Protein 3IC9 (pdb70)

Radius of gyration: 43.72 Å; Cα contacts (8 Å, |Δi|>4): 4548; chains: 4; bounding box: 84×138×85 Å

Structure (mmCIF, N/CA/C/O backbone):
data_3IC9
#
_entry.id   3IC9
#
_cell.length_a   73.497
_cell.length_b   246.353
_cell.length_c   73.664
_cell.angle_alpha   90.00
_cell.angle_beta   90.20
_cell.angle_gamma   90.00
#
_symmetry.space_group_name_H-M   'P 1 21 1'
#
loop_
_entity.id
_entity.type
_entity.pdbx_description
1 polymer 'dihydrolipoamide dehydrogenase'
2 non-polymer 'FLAVIN-ADENINE DINUCLEOTIDE'
3 non-polymer 'SODIUM ION'
4 water water
#
loop_
_atom_site.group_PDB
_atom_site.id
_atom_site.type_symbol
_atom_site.label_atom_id
_atom_site.label_alt_id
_atom_site.label_comp_id
_atom_site.label_asym_id
_atom_site.label_entity_id
_atom_site.label_seq_id
_atom_site.pdbx_PDB_ins_code
_atom_site.Cartn_x
_atom_site.Cartn_y
_atom_site.Cartn_z
_atom_site.occupancy
_atom_site.B_iso_or_equiv
_atom_site.auth_seq_id
_atom_site.auth_comp_id
_atom_site.auth_asym_id
_atom_site.auth_atom_id
_atom_site.pdbx_PDB_model_num
ATOM 9 N N . LYS A 1 5 ? -35.323 137.154 -7.882 1.00 40.08 2 LYS A N 1
ATOM 10 C CA . LYS A 1 5 ? -34.442 138.245 -8.295 1.00 39.32 2 LYS A CA 1
ATOM 11 C C . LYS A 1 5 ? -32.933 137.916 -8.210 1.00 38.15 2 LYS A C 1
ATOM 12 O O . LYS A 1 5 ? -32.458 137.275 -7.273 1.00 38.21 2 LYS A O 1
ATOM 18 N N . VAL A 1 6 ? -32.206 138.375 -9.220 1.00 36.99 3 VAL A N 1
ATOM 19 C CA . VAL A 1 6 ? -30.836 137.946 -9.502 1.00 35.51 3 VAL A CA 1
ATOM 20 C C . VAL A 1 6 ? -29.897 139.144 -9.482 1.00 35.14 3 VAL A C 1
ATOM 21 O O . VAL A 1 6 ? -30.201 140.185 -10.074 1.00 35.17 3 VAL A O 1
ATOM 25 N N . ILE A 1 7 ? -28.754 139.013 -8.813 1.00 34.27 4 ILE A N 1
ATOM 26 C CA . ILE A 1 7 ? -27.792 140.106 -8.823 1.00 33.71 4 ILE A CA 1
ATOM 27 C C . ILE A 1 7 ? -26.337 139.644 -9.045 1.00 32.72 4 ILE A C 1
ATOM 28 O O . ILE A 1 7 ? -25.923 138.552 -8.620 1.00 31.94 4 ILE A O 1
ATOM 33 N N . ASN A 1 8 ? -25.594 140.473 -9.770 1.00 31.11 5 ASN A N 1
ATOM 34 C CA . ASN A 1 8 ? -24.189 140.224 -10.044 1.00 30.11 5 ASN A CA 1
ATOM 35 C C . ASN A 1 8 ? -23.340 141.055 -9.128 1.00 28.61 5 ASN A C 1
ATOM 36 O O . ASN A 1 8 ? -23.554 142.265 -8.996 1.00 28.39 5 ASN A O 1
ATOM 41 N N . VAL A 1 9 ? -22.376 140.400 -8.495 1.00 27.18 6 VAL A N 1
ATOM 42 C CA . VAL A 1 9 ? -21.355 141.084 -7.710 1.00 25.55 6 VAL A CA 1
ATOM 43 C C . VAL A 1 9 ? -20.000 140.509 -8.058 1.00 24.77 6 VAL A C 1
ATOM 44 O O . VAL A 1 9 ? -19.915 139.381 -8.549 1.00 24.17 6 VAL A O 1
ATOM 48 N N . ASP A 1 10 ? -18.954 141.301 -7.813 1.00 23.64 7 ASP A N 1
ATOM 49 C CA . ASP A 1 10 ? -17.587 140.832 -7.871 1.00 23.06 7 ASP A CA 1
ATOM 50 C C . ASP A 1 10 ? -17.268 139.945 -6.664 1.00 23.29 7 ASP A C 1
ATOM 51 O O . ASP A 1 10 ? -16.491 138.996 -6.763 1.00 22.38 7 ASP A O 1
ATOM 56 N N . VAL A 1 11 ? -17.875 140.257 -5.522 1.00 22.83 8 VAL A N 1
ATOM 57 C CA . VAL A 1 11 ? -17.580 139.529 -4.281 1.00 22.92 8 VAL A CA 1
ATOM 58 C C . VAL A 1 11 ? -18.844 139.396 -3.460 1.00 22.86 8 VAL A C 1
ATOM 59 O O . VAL A 1 11 ? -19.469 140.413 -3.150 1.00 22.90 8 VAL A O 1
ATOM 63 N N . ALA A 1 12 ? -19.223 138.162 -3.117 1.00 21.97 9 ALA A N 1
ATOM 64 C CA . ALA A 1 12 ? -20.290 137.947 -2.137 1.00 21.98 9 ALA A CA 1
ATOM 65 C C . ALA A 1 12 ? -19.698 137.362 -0.841 1.00 21.65 9 ALA A C 1
ATOM 66 O O . ALA A 1 12 ? -18.851 136.462 -0.878 1.00 21.95 9 ALA A O 1
ATOM 68 N N . ILE A 1 13 ? -20.130 137.909 0.285 1.00 21.19 10 ILE A N 1
ATOM 69 C CA . ILE A 1 13 ? -19.633 137.519 1.610 1.00 21.00 10 ILE A CA 1
ATOM 70 C C . ILE A 1 13 ? -20.786 136.905 2.386 1.00 21.48 10 ILE A C 1
ATOM 71 O O . ILE A 1 13 ? -21.816 137.570 2.636 1.00 21.29 10 ILE A O 1
ATOM 76 N N . ILE A 1 14 ? -20.635 135.624 2.709 1.00 22.10 11 ILE A N 1
ATOM 77 C CA . ILE A 1 14 ? -21.631 134.887 3.469 1.00 22.73 11 ILE A CA 1
ATOM 78 C C . ILE A 1 14 ? -21.350 135.012 4.967 1.00 23.28 11 ILE A C 1
ATOM 79 O O . ILE A 1 14 ? -20.371 134.455 5.482 1.00 23.64 11 ILE A O 1
ATOM 84 N N . GLY A 1 15 ? -22.214 135.748 5.658 1.00 23.16 12 GLY A N 1
ATOM 85 C CA . GLY A 1 15 ? -22.020 136.024 7.078 1.00 23.60 12 GLY A CA 1
ATOM 86 C C . GLY A 1 15 ? -21.491 137.408 7.395 1.00 23.98 12 GLY A C 1
ATOM 87 O O . GLY A 1 15 ? -20.405 137.793 6.966 1.00 23.96 12 GLY A O 1
ATOM 88 N N . THR A 1 16 ? -22.262 138.148 8.176 1.00 24.74 13 THR A N 1
ATOM 89 C CA . THR A 1 16 ? -21.954 139.536 8.505 1.00 25.02 13 THR A CA 1
ATOM 90 C C . THR A 1 16 ? -21.515 139.661 9.960 1.00 25.32 13 THR A C 1
ATOM 91 O O . THR A 1 16 ? -22.057 140.451 10.731 1.00 25.04 13 THR A O 1
ATOM 95 N N . GLY A 1 17 ? -20.514 138.869 10.336 1.00 25.20 14 GLY A N 1
ATOM 96 C CA . GLY A 1 17 ? -19.952 138.972 11.672 1.00 25.74 14 GLY A CA 1
ATOM 97 C C . GLY A 1 17 ? -18.649 139.758 11.581 1.00 25.61 14 GLY A C 1
ATOM 98 O O . GLY A 1 17 ? -18.513 140.646 10.749 1.00 25.02 14 GLY A O 1
ATOM 99 N N . THR A 1 18 ? -17.702 139.409 12.445 1.00 25.85 15 THR A N 1
ATOM 100 C CA . THR A 1 18 ? -16.408 140.056 12.498 1.00 25.84 15 THR A CA 1
ATOM 101 C C . THR A 1 18 ? -15.615 139.797 11.218 1.00 25.96 15 THR A C 1
ATOM 102 O O . THR A 1 18 ? -15.170 140.745 10.565 1.00 27.30 15 THR A O 1
ATOM 106 N N . ALA A 1 19 ? -15.432 138.539 10.839 1.00 25.35 16 ALA A N 1
ATOM 107 C CA . ALA A 1 19 ? -14.665 138.254 9.609 1.00 25.03 16 ALA A CA 1
ATOM 108 C C . ALA A 1 19 ? -15.340 138.872 8.383 1.00 24.84 16 ALA A C 1
ATOM 109 O O . ALA A 1 19 ? -14.663 139.415 7.512 1.00 24.20 16 ALA A O 1
ATOM 111 N N . GLY A 1 20 ? -16.675 138.808 8.339 1.00 24.63 17 GLY A N 1
ATOM 112 C CA . GLY A 1 20 ? -17.413 139.212 7.152 1.00 24.32 17 GLY A CA 1
ATOM 113 C C . GLY A 1 20 ? -17.401 140.716 6.946 1.00 24.95 17 GLY A C 1
ATOM 114 O O . GLY A 1 20 ? -17.203 141.187 5.816 1.00 24.80 17 GLY A O 1
ATOM 123 N N . GLY A 1 22 ? -15.192 142.759 8.198 1.00 25.42 19 GLY A N 1
ATOM 124 C CA . GLY A 1 22 ? -13.792 142.977 7.780 1.00 25.33 19 GLY A CA 1
ATOM 125 C C . GLY A 1 22 ? -13.570 142.719 6.290 1.00 25.70 19 GLY A C 1
ATOM 126 O O . GLY A 1 22 ? -13.000 143.549 5.591 1.00 26.60 19 GLY A O 1
ATOM 127 N N . ALA A 1 23 ? -14.015 141.570 5.796 1.00 25.36 20 ALA A N 1
ATOM 128 C CA . ALA A 1 23 ? -13.891 141.271 4.383 1.00 25.70 20 ALA A CA 1
ATOM 129 C C . ALA A 1 23 ? -14.540 142.350 3.492 1.00 25.76 20 ALA A C 1
ATOM 130 O O . ALA A 1 23 ? -13.958 142.760 2.497 1.00 24.98 20 ALA A O 1
ATOM 132 N N . TYR A 1 24 ? -15.736 142.800 3.876 1.00 26.13 21 TYR A N 1
ATOM 133 C CA . TYR A 1 24 ? -16.469 143.846 3.157 1.00 26.68 21 TYR A CA 1
ATOM 134 C C . TYR A 1 24 ? -15.642 145.136 3.017 1.00 27.32 21 TYR A C 1
ATOM 135 O O . TYR A 1 24 ? -15.433 145.650 1.906 1.00 27.21 21 TYR A O 1
ATOM 144 N N . ARG A 1 25 ? -15.144 145.632 4.139 1.00 27.13 22 ARG A N 1
ATOM 145 C CA . ARG A 1 25 ? -14.288 146.809 4.119 1.00 28.40 22 ARG A CA 1
ATOM 146 C C . ARG A 1 25 ? -13.045 146.629 3.224 1.00 27.45 22 ARG A C 1
ATOM 147 O O . ARG A 1 25 ? -12.756 147.487 2.399 1.00 26.84 22 ARG A O 1
ATOM 155 N N . ALA A 1 26 ? -12.356 145.497 3.359 1.00 26.84 23 ALA A N 1
ATOM 156 C CA . ALA A 1 26 ? -11.184 145.231 2.529 1.00 26.28 23 ALA A CA 1
ATOM 157 C C . ALA A 1 26 ? -11.573 145.099 1.058 1.00 26.38 23 ALA A C 1
ATOM 158 O O . ALA A 1 26 ? -10.922 145.688 0.189 1.00 26.82 23 ALA A O 1
ATOM 160 N N . ALA A 1 27 ? -12.654 144.368 0.780 1.00 25.31 24 ALA A N 1
ATOM 161 C CA . ALA A 1 27 ? -13.109 144.154 -0.592 1.00 24.99 24 ALA A CA 1
ATOM 162 C C . ALA A 1 27 ? -13.556 145.451 -1.260 1.00 24.64 24 ALA A C 1
ATOM 163 O O . ALA A 1 27 ? -13.305 145.652 -2.442 1.00 24.08 24 ALA A O 1
ATOM 165 N N . LYS A 1 28 ? -14.212 146.319 -0.499 1.00 24.90 25 LYS A N 1
ATOM 166 C CA . LYS A 1 28 ? -14.743 147.575 -1.046 1.00 25.53 25 LYS A CA 1
ATOM 167 C C . LYS A 1 28 ? -13.652 148.565 -1.438 1.00 25.80 25 LYS A C 1
ATOM 168 O O . LYS A 1 28 ? -13.916 149.514 -2.155 1.00 26.04 25 LYS A O 1
ATOM 174 N N . LYS A 1 29 ? -12.424 148.333 -0.984 1.00 26.36 26 LYS A N 1
ATOM 175 C CA . LYS A 1 29 ? -11.322 149.167 -1.413 1.00 27.66 26 LYS A CA 1
ATOM 176 C C . LYS A 1 29 ? -10.946 148.897 -2.878 1.00 27.45 26 LYS A C 1
ATOM 177 O O . LYS A 1 29 ? -10.445 149.787 -3.555 1.00 27.17 26 LYS A O 1
ATOM 183 N N . HIS A 1 30 ? -11.246 147.685 -3.358 1.00 27.46 27 HIS A N 1
ATOM 184 C CA . HIS A 1 30 ? -10.884 147.229 -4.708 1.00 27.25 27 HIS A CA 1
ATOM 185 C C . HIS A 1 30 ? -12.015 147.262 -5.733 1.00 27.07 27 HIS A C 1
ATOM 186 O O . HIS A 1 30 ? -11.761 147.380 -6.926 1.00 27.44 27 HIS A O 1
ATOM 193 N N . THR A 1 31 ? -13.260 147.148 -5.278 1.00 26.89 28 THR A N 1
ATOM 194 C CA . THR A 1 31 ? -14.422 147.111 -6.183 1.00 26.51 28 THR A CA 1
ATOM 195 C C . THR A 1 31 ? -15.692 147.543 -5.452 1.00 27.04 28 THR A C 1
ATOM 196 O O . THR A 1 31 ? -15.806 147.330 -4.231 1.00 26.03 28 THR A O 1
ATOM 200 N N . ASP A 1 32 ? -16.618 148.143 -6.212 1.00 27.20 29 ASP A N 1
ATOM 201 C CA A ASP A 1 32 ? -17.889 148.642 -5.686 0.50 28.02 29 ASP A CA 1
ATOM 202 C CA B ASP A 1 32 ? -17.870 148.621 -5.646 0.50 27.66 29 ASP A CA 1
ATOM 203 C C . ASP A 1 32 ? -18.935 147.536 -5.566 1.00 28.12 29 ASP A C 1
ATOM 204 O O . ASP A 1 32 ? -19.873 147.642 -4.767 1.00 28.74 29 ASP A O 1
ATOM 213 N N . LYS A 1 33 ? -18.775 146.481 -6.361 1.00 28.24 30 LYS A N 1
ATOM 214 C CA . LYS A 1 33 ? -19.751 145.388 -6.387 1.00 29.03 30 LYS A CA 1
ATOM 215 C C . LYS A 1 33 ? -19.490 144.312 -5.337 1.00 28.48 30 LYS A C 1
ATOM 216 O O . LYS A 1 33 ? -18.877 143.279 -5.600 1.00 28.38 30 LYS A O 1
ATOM 222 N N . VAL A 1 34 ? -19.943 144.575 -4.126 1.00 28.25 31 VAL A N 1
ATOM 223 C CA . VAL A 1 34 ? -19.839 143.567 -3.081 1.00 28.22 31 VAL A CA 1
ATOM 224 C C . VAL A 1 34 ? -21.050 143.549 -2.161 1.00 28.39 31 VAL A C 1
ATOM 225 O O . VAL A 1 34 ? -21.545 144.608 -1.757 1.00 29.00 31 VAL A O 1
ATOM 229 N N . VAL A 1 35 ? -21.551 142.349 -1.881 1.00 27.93 32 VAL A N 1
ATOM 230 C CA . VAL A 1 35 ? -22.654 142.185 -0.934 1.00 27.84 32 VAL A CA 1
ATOM 231 C C . VAL A 1 35 ? -22.276 141.382 0.297 1.00 27.18 32 VAL A C 1
ATOM 232 O O . VAL A 1 35 ? -21.431 140.485 0.242 1.00 27.73 32 VAL A O 1
ATOM 236 N N . LEU A 1 36 ? -22.964 141.714 1.383 1.00 26.79 33 LEU A N 1
ATOM 237 C CA . LEU A 1 36 ? -22.920 141.044 2.683 1.00 27.05 33 LEU A CA 1
ATOM 238 C C . LEU A 1 36 ? -24.257 140.314 2.894 1.00 26.40 33 LEU A C 1
ATOM 239 O O . LEU A 1 36 ? -25.321 140.934 2.795 1.00 26.35 33 LEU A O 1
ATOM 244 N N . ILE A 1 37 ? -24.209 139.006 3.135 1.00 26.13 34 ILE A N 1
ATOM 245 C CA . ILE A 1 37 ? -25.432 138.214 3.349 1.00 25.79 34 ILE A CA 1
ATOM 246 C C . ILE A 1 37 ? -25.469 137.813 4.823 1.00 25.82 34 ILE A C 1
ATOM 247 O O . ILE A 1 37 ? -24.462 137.379 5.359 1.00 25.11 34 ILE A O 1
ATOM 252 N N . GLU A 1 38 ? -26.615 138.010 5.479 1.00 25.81 35 GLU A N 1
ATOM 253 C CA . GLU A 1 38 ? -26.779 137.661 6.903 1.00 25.58 35 GLU A CA 1
ATOM 254 C C . GLU A 1 38 ? -28.131 136.988 7.174 1.00 25.24 35 GLU A C 1
ATOM 255 O O . GLU A 1 38 ? -29.189 137.568 6.925 1.00 24.75 35 GLU A O 1
ATOM 261 N N . GLY A 1 39 ? -28.078 135.756 7.673 1.00 25.65 36 GLY A N 1
ATOM 262 C CA . GLY A 1 39 ? -29.291 134.983 7.963 1.00 25.78 36 GLY A CA 1
ATOM 263 C C . GLY A 1 39 ? -29.871 135.245 9.349 1.00 25.82 36 GLY A C 1
ATOM 264 O O . GLY A 1 39 ? -31.050 134.989 9.589 1.00 25.95 36 GLY A O 1
ATOM 265 N N . GLY A 1 40 ? -29.055 135.773 10.256 1.00 25.66 37 GLY A N 1
ATOM 266 C CA . GLY A 1 40 ? -29.452 135.897 11.664 1.00 25.72 37 GLY A CA 1
ATOM 267 C C . GLY A 1 40 ? -29.451 137.338 12.105 1.00 25.48 37 GLY A C 1
ATOM 268 O O . GLY A 1 40 ? -29.649 138.222 11.288 1.00 26.19 37 GLY A O 1
ATOM 269 N N . ALA A 1 41 ? -29.256 137.571 13.401 1.00 25.32 38 ALA A N 1
ATOM 270 C CA . ALA A 1 41 ? -29.176 138.912 13.957 1.00 25.81 38 ALA A CA 1
ATOM 271 C C . ALA A 1 41 ? -27.848 139.592 13.605 1.00 26.02 38 ALA A C 1
ATOM 272 O O . ALA A 1 41 ? -26.794 138.945 13.610 1.00 26.19 38 ALA A O 1
ATOM 274 N N . TYR A 1 42 ? -27.888 140.892 13.317 1.00 25.88 39 TYR A N 1
ATOM 275 C CA . TYR A 1 42 ? -26.654 141.656 13.202 1.00 25.98 39 TYR A CA 1
ATOM 276 C C . TYR A 1 42 ? -26.061 141.876 14.604 1.00 26.16 39 TYR A C 1
ATOM 277 O O . TYR A 1 42 ? -26.772 141.777 15.608 1.00 26.64 39 TYR A O 1
ATOM 286 N N . GLY A 1 43 ? -24.765 142.166 14.674 1.00 25.57 40 GLY A N 1
ATOM 287 C CA . GLY A 1 43 ? -24.135 142.425 15.956 1.00 25.42 40 GLY A CA 1
ATOM 288 C C . GLY A 1 43 ? -22.797 141.755 16.133 1.00 25.01 40 GLY A C 1
ATOM 289 O O . GLY A 1 43 ? -21.998 142.238 16.903 1.00 24.99 40 GLY A O 1
ATOM 290 N N . THR A 1 44 ? -22.563 140.677 15.366 1.00 24.98 41 THR A N 1
ATOM 291 C CA . THR A 1 44 ? -21.428 139.723 15.482 1.00 25.29 41 THR A CA 1
ATOM 292 C C . THR A 1 44 ? -21.596 138.795 16.688 1.00 25.74 41 THR A C 1
ATOM 293 O O . THR A 1 44 ? -22.185 139.174 17.707 1.00 24.70 41 THR A O 1
ATOM 297 N N . THR A 1 45 ? -21.040 137.587 16.574 1.00 25.72 42 THR A N 1
ATOM 298 C CA . THR A 1 45 ? -21.119 136.632 17.677 1.00 26.70 42 THR A CA 1
ATOM 299 C C . THR A 1 45 ? -20.373 137.140 18.912 1.00 27.47 42 THR A C 1
ATOM 300 O O . THR A 1 45 ? -20.828 136.967 20.045 1.00 26.88 42 THR A O 1
ATOM 304 N N . CYS A 1 46 ? -19.254 137.807 18.668 1.00 28.94 43 CYS A N 1
ATOM 305 C CA . CYS A 1 46 ? -18.448 138.382 19.734 1.00 30.61 43 CYS A CA 1
ATOM 306 C C . CYS A 1 46 ? -19.251 139.315 20.643 1.00 29.79 43 CYS A C 1
ATOM 307 O O . CYS A 1 46 ? -19.256 139.144 21.870 1.00 29.80 43 CYS A O 1
ATOM 310 N N . ALA A 1 47 ? -19.927 140.292 20.045 1.00 28.95 44 ALA A N 1
ATOM 311 C CA . ALA A 1 47 ? -20.684 141.286 20.809 1.00 28.13 44 ALA A CA 1
ATOM 312 C C . ALA A 1 47 ? -21.978 140.721 21.451 1.00 28.23 44 ALA A C 1
ATOM 313 O O . ALA A 1 47 ? -22.298 141.031 22.603 1.00 28.31 44 ALA A O 1
ATOM 315 N N . ARG A 1 48 ? -22.693 139.875 20.716 1.00 27.22 45 ARG A N 1
ATOM 316 C CA . ARG A 1 48 ? -23.996 139.352 21.166 1.00 26.60 45 ARG A CA 1
ATOM 317 C C . ARG A 1 48 ? -23.931 138.250 22.258 1.00 25.94 45 ARG A C 1
ATOM 318 O O . ARG A 1 48 ? -24.660 138.301 23.238 1.00 25.51 45 ARG A O 1
ATOM 326 N N . VAL A 1 49 ? -23.076 137.255 22.058 1.00 24.73 46 VAL A N 1
ATOM 327 C CA . VAL A 1 49 ? -23.127 136.012 22.828 1.00 23.96 46 VAL A CA 1
ATOM 328 C C . VAL A 1 49 ? -21.721 135.399 22.997 1.00 24.24 46 VAL A C 1
ATOM 329 O O . VAL A 1 49 ? -21.572 134.227 23.309 1.00 25.27 46 VAL A O 1
ATOM 333 N N . GLY A 1 50 ? -20.682 136.201 22.805 1.00 24.63 47 GLY A N 1
ATOM 334 C CA . GLY A 1 50 ? -19.305 135.689 22.830 1.00 25.20 47 GLY A CA 1
ATOM 335 C C . GLY A 1 50 ? -18.430 136.471 23.788 1.00 25.79 47 GLY A C 1
ATOM 336 O O . GLY A 1 50 ? -18.716 136.509 24.993 1.00 26.17 47 GLY A O 1
ATOM 337 N N . CYS A 1 51 ? -17.369 137.087 23.267 1.00 25.83 48 CYS A N 1
ATOM 338 C CA . CYS A 1 51 ? -16.381 137.779 24.112 1.00 27.13 48 CYS A CA 1
ATOM 339 C C . CYS A 1 51 ? -17.003 138.749 25.133 1.00 26.88 48 CYS A C 1
ATOM 340 O O . CYS A 1 51 ? -16.650 138.713 26.307 1.00 27.05 48 CYS A O 1
ATOM 351 N N . PRO A 1 53 ? -20.273 139.503 26.513 1.00 25.62 50 PRO A N 1
ATOM 352 C CA . PRO A 1 53 ? -21.024 139.105 27.680 1.00 24.94 50 PRO A CA 1
ATOM 353 C C . PRO A 1 53 ? -20.259 138.108 28.535 1.00 24.94 50 PRO A C 1
ATOM 354 O O . PRO A 1 53 ? -20.437 138.122 29.759 1.00 23.76 50 PRO A O 1
ATOM 358 N N . SER A 1 54 ? -19.379 137.289 27.950 1.00 25.04 51 SER A N 1
ATOM 359 C CA . SER A 1 54 ? -18.579 136.404 28.828 1.00 25.71 51 SER A CA 1
ATOM 360 C C . SER A 1 54 ? -17.643 137.211 29.723 1.00 25.32 51 SER A C 1
ATOM 361 O O . SER A 1 54 ? -17.546 136.938 30.919 1.00 25.97 51 SER A O 1
ATOM 364 N N . LYS A 1 55 ? -16.975 138.205 29.157 1.00 24.64 52 LYS A N 1
ATOM 365 C CA . LYS A 1 55 ? -16.133 139.105 29.968 1.00 24.95 52 LYS A CA 1
ATOM 366 C C . LYS A 1 55 ? -16.941 139.892 31.000 1.00 24.24 52 LYS A C 1
ATOM 367 O O . LYS A 1 55 ? -16.454 140.158 32.102 1.00 24.52 52 LYS A O 1
ATOM 373 N N . LEU A 1 56 ? -18.177 140.242 30.645 1.00 24.16 53 LEU A N 1
ATOM 374 C CA . LEU A 1 56 ? -19.101 140.877 31.580 1.00 24.14 53 LEU A CA 1
ATOM 375 C C . LEU A 1 56 ? -19.475 139.995 32.763 1.00 24.11 53 LEU A C 1
ATOM 376 O O . LEU A 1 56 ? -19.535 140.485 33.893 1.00 23.99 53 LEU A O 1
ATOM 381 N N . LEU A 1 57 ? -19.737 138.709 32.514 1.00 24.18 54 LEU A N 1
ATOM 382 C CA . LEU A 1 57 ? -20.032 137.774 33.592 1.00 24.50 54 LEU A CA 1
ATOM 383 C C . LEU A 1 57 ? -18.813 137.576 34.477 1.00 24.93 54 LEU A C 1
ATOM 384 O O . LEU A 1 57 ? -18.923 137.521 35.718 1.00 24.55 54 LEU A O 1
ATOM 389 N N . ILE A 1 58 ? -17.646 137.511 33.836 1.00 24.56 55 ILE A N 1
ATOM 390 C CA . ILE A 1 58 ? -16.392 137.286 34.543 1.00 24.98 55 ILE A CA 1
ATOM 391 C C . ILE A 1 58 ? -16.062 138.446 35.495 1.00 24.95 55 ILE A C 1
ATOM 392 O O . ILE A 1 58 ? -15.647 138.201 36.642 1.00 24.76 55 ILE A O 1
ATOM 397 N N . ALA A 1 59 ? -16.289 139.694 35.049 1.00 24.73 56 ALA A N 1
ATOM 398 C CA . ALA A 1 59 ? -15.985 140.856 35.881 1.00 24.47 56 ALA A CA 1
ATOM 399 C C . ALA A 1 59 ? -16.870 140.869 37.130 1.00 24.80 56 ALA A C 1
ATOM 400 O O . ALA A 1 59 ? -16.387 141.090 38.244 1.00 24.97 56 ALA A O 1
ATOM 402 N N . ALA A 1 60 ? -18.162 140.628 36.948 1.00 24.65 57 ALA A N 1
ATOM 403 C CA . ALA A 1 60 ? -19.076 140.501 38.092 1.00 25.23 57 ALA A CA 1
ATOM 404 C C . ALA A 1 60 ? -18.624 139.376 39.035 1.00 24.86 57 ALA A C 1
ATOM 405 O O . ALA A 1 60 ? -18.581 139.547 40.257 1.00 25.47 57 ALA A O 1
ATOM 407 N N . ALA A 1 61 ? -18.284 138.236 38.456 1.00 24.98 58 ALA A N 1
ATOM 408 C CA . ALA A 1 61 ? -17.770 137.096 39.221 1.00 25.31 58 ALA A CA 1
ATOM 409 C C . ALA A 1 61 ? -16.521 137.466 40.052 1.00 25.89 58 ALA A C 1
ATOM 410 O O . ALA A 1 61 ? -16.464 137.217 41.275 1.00 25.36 58 ALA A O 1
ATOM 412 N N . ASP A 1 62 ? -15.547 138.079 39.390 1.00 26.13 59 ASP A N 1
ATOM 413 C CA . ASP A 1 62 ? -14.340 138.530 40.066 1.00 28.08 59 ASP A CA 1
ATOM 414 C C . ASP A 1 62 ? -14.586 139.462 41.262 1.00 27.99 59 ASP A C 1
ATOM 415 O O . ASP A 1 62 ? -13.968 139.288 42.311 1.00 27.57 59 ASP A O 1
ATOM 420 N N . ALA A 1 63 ? -15.475 140.440 41.102 1.00 27.94 60 ALA A N 1
ATOM 421 C CA . ALA A 1 63 ? -15.779 141.350 42.184 1.00 28.60 60 ALA A CA 1
ATOM 422 C C . ALA A 1 63 ? -16.401 140.580 43.346 1.00 29.45 60 ALA A C 1
ATOM 423 O O . ALA A 1 63 ? -16.023 140.812 44.498 1.00 29.91 60 ALA A O 1
ATOM 425 N N . SER A 1 64 ? -17.322 139.657 43.045 1.00 29.45 61 SER A N 1
ATOM 426 C CA . SER A 1 64 ? -17.970 138.897 44.084 1.00 30.23 61 SER A CA 1
ATOM 427 C C . SER A 1 64 ? -16.977 138.057 44.869 1.00 30.17 61 SER A C 1
ATOM 428 O O . SER A 1 64 ? -16.994 138.052 46.104 1.00 29.99 61 SER A O 1
ATOM 431 N N . TYR A 1 65 ? -16.114 137.343 44.146 1.00 29.90 62 TYR A N 1
ATOM 432 C CA . TYR A 1 65 ? -15.175 136.442 44.772 1.00 29.08 62 TYR A CA 1
ATOM 433 C C . TYR A 1 65 ? -14.136 137.224 45.574 1.00 28.29 62 TYR A C 1
ATOM 434 O O . TYR A 1 65 ? -13.853 136.905 46.724 1.00 27.32 62 TYR A O 1
ATOM 443 N N . HIS A 1 66 ? -13.552 138.239 44.962 1.00 27.45 63 HIS A N 1
ATOM 444 C CA . HIS A 1 66 ? -12.524 139.010 45.670 1.00 27.78 63 HIS A CA 1
ATOM 445 C C . HIS A 1 66 ? -13.064 139.605 46.963 1.00 26.51 63 HIS A C 1
ATOM 446 O O . HIS A 1 66 ? -12.344 139.688 47.943 1.00 26.02 63 HIS A O 1
ATOM 453 N N . ALA A 1 67 ? -14.349 139.954 46.959 1.00 26.22 64 ALA A N 1
ATOM 454 C CA . ALA A 1 67 ? -15.032 140.468 48.139 1.00 26.48 64 ALA A CA 1
ATOM 455 C C . ALA A 1 67 ? -15.011 139.482 49.314 1.00 26.49 64 ALA A C 1
ATOM 456 O O . ALA A 1 67 ? -15.049 139.905 50.475 1.00 26.32 64 ALA A O 1
ATOM 458 N N . SER A 1 68 ? -14.922 138.184 49.014 1.00 26.79 65 SER A N 1
ATOM 459 C CA . SER A 1 68 ? -14.826 137.130 50.040 1.00 27.17 65 SER A CA 1
ATOM 460 C C . SER A 1 68 ? -13.385 136.801 50.480 1.00 27.58 65 SER A C 1
ATOM 461 O O . SER A 1 68 ? -13.166 136.006 51.404 1.00 28.07 65 SER A O 1
ATOM 464 N N . GLN A 1 69 ? -12.413 137.420 49.825 1.00 27.95 66 GLN A N 1
ATOM 465 C CA . GLN A 1 69 ? -10.988 137.106 50.039 1.00 28.32 66 GLN A CA 1
ATOM 466 C C . GLN A 1 69 ? -10.212 138.233 50.724 1.00 27.58 66 GLN A C 1
ATOM 467 O O . GLN A 1 69 ? -8.981 138.317 50.594 1.00 28.06 66 GLN A O 1
ATOM 473 N N . THR A 1 70 ? -10.909 139.090 51.459 1.00 26.87 67 THR A N 1
ATOM 474 C CA . THR A 1 70 ? -10.246 140.258 52.038 1.00 25.84 67 THR A CA 1
ATOM 475 C C . THR A 1 70 ? -9.482 139.971 53.342 1.00 25.88 67 THR A C 1
ATOM 476 O O . THR A 1 70 ? -8.655 140.790 53.770 1.00 25.78 67 THR A O 1
ATOM 480 N N . ASP A 1 71 ? -9.745 138.829 53.979 1.00 25.21 68 ASP A N 1
ATOM 481 C CA . ASP A 1 71 ? -9.186 138.587 55.320 1.00 25.63 68 ASP A CA 1
ATOM 482 C C . ASP A 1 71 ? -7.671 138.382 55.313 1.00 25.09 68 ASP A C 1
ATOM 483 O O . ASP A 1 71 ? -7.025 138.575 56.342 1.00 24.52 68 ASP A O 1
ATOM 488 N N . LEU A 1 72 ? -7.102 137.994 54.167 1.00 24.26 69 LEU A N 1
ATOM 489 C CA . LEU A 1 72 ? -5.651 137.849 54.058 1.00 23.91 69 LEU A CA 1
ATOM 490 C C . LEU A 1 72 ? -4.997 139.194 54.368 1.00 23.64 69 LEU A C 1
ATOM 491 O O . LEU A 1 72 ? -3.925 139.256 54.972 1.00 23.85 69 LEU A O 1
ATOM 496 N N . PHE A 1 73 ? -5.652 140.265 53.946 1.00 22.95 70 PHE A N 1
ATOM 497 C CA . PHE A 1 73 ? -5.082 141.594 54.048 1.00 22.40 70 PHE A CA 1
ATOM 498 C C . PHE A 1 73 ? -5.419 142.277 55.376 1.00 22.53 70 PHE A C 1
ATOM 499 O O . PHE A 1 73 ? -4.874 143.350 55.698 1.00 22.46 70 PHE A O 1
ATOM 507 N N . GLY A 1 74 ? -6.315 141.653 56.142 1.00 22.06 71 GLY A N 1
ATOM 508 C CA . GLY A 1 74 ? -6.706 142.182 57.448 1.00 21.65 71 GLY A CA 1
ATOM 509 C C . GLY A 1 74 ? -8.058 142.870 57.452 1.00 21.59 71 GLY A C 1
ATOM 510 O O . GLY A 1 74 ? -8.368 143.607 58.390 1.00 20.10 71 GLY A O 1
ATOM 511 N N . ILE A 1 75 ? -8.859 142.605 56.413 1.00 21.32 72 ILE A N 1
ATOM 512 C CA . ILE A 1 75 ? -10.180 143.206 56.246 1.00 21.99 72 ILE A CA 1
ATOM 513 C C . ILE A 1 75 ? -11.260 142.124 56.288 1.00 22.88 72 ILE A C 1
ATOM 514 O O . ILE A 1 75 ? -11.094 141.054 55.746 1.00 23.13 72 ILE A O 1
ATOM 519 N N . GLN A 1 76 ? -12.366 142.406 56.955 1.00 23.79 73 GLN A N 1
ATOM 520 C CA . GLN A 1 76 ? -13.429 141.406 57.107 1.00 24.47 73 GLN A CA 1
ATOM 521 C C . GLN A 1 76 ? -14.742 141.966 56.608 1.00 23.78 73 GLN A C 1
ATOM 522 O O . GLN A 1 76 ? -14.941 143.185 56.594 1.00 24.23 73 GLN A O 1
ATOM 528 N N . VAL A 1 77 ? -15.647 141.076 56.226 1.00 23.44 74 VAL A N 1
ATOM 529 C CA . VAL A 1 77 ? -16.972 141.496 55.813 1.00 24.05 74 VAL A CA 1
ATOM 530 C C . VAL A 1 77 ? -18.020 140.736 56.592 1.00 24.42 74 VAL A C 1
ATOM 531 O O . VAL A 1 77 ? -17.775 139.618 57.050 1.00 24.30 74 VAL A O 1
ATOM 535 N N . ASP A 1 78 ? -19.186 141.348 56.754 1.00 25.03 75 ASP A N 1
ATOM 536 C CA . ASP A 1 78 ? -20.283 140.655 57.377 1.00 25.97 75 ASP A CA 1
ATOM 537 C C . ASP A 1 78 ? -20.922 139.725 56.408 1.00 26.58 75 ASP A C 1
ATOM 538 O O . ASP A 1 78 ? -21.240 138.593 56.780 1.00 27.38 75 ASP A O 1
ATOM 543 N N . ARG A 1 79 ? -21.077 140.170 55.158 1.00 26.52 76 ARG A N 1
ATOM 544 C CA . ARG A 1 79 ? -21.968 139.487 54.235 1.00 27.50 76 ARG A CA 1
ATOM 545 C C . ARG A 1 79 ? -21.808 139.992 52.818 1.00 27.57 76 ARG A C 1
ATOM 546 O O . ARG A 1 79 ? -21.606 141.196 52.592 1.00 27.21 76 ARG A O 1
ATOM 554 N N . ILE A 1 80 ? -21.934 139.041 51.888 1.00 27.48 77 ILE A N 1
ATOM 555 C CA . ILE A 1 80 ? -21.878 139.263 50.456 1.00 27.76 77 ILE A CA 1
ATOM 556 C C . ILE A 1 80 ? -23.178 138.728 49.869 1.00 27.83 77 ILE A C 1
ATOM 557 O O . ILE A 1 80 ? -23.528 137.551 50.036 1.00 28.23 77 ILE A O 1
ATOM 562 N N . SER A 1 81 ? -23.891 139.586 49.167 1.00 27.21 78 SER A N 1
ATOM 563 C CA . SER A 1 81 ? -25.224 139.240 48.745 1.00 27.64 78 SER A CA 1
ATOM 564 C C . SER A 1 81 ? -25.328 139.413 47.218 1.00 26.87 78 SER A C 1
ATOM 565 O O . SER A 1 81 ? -25.107 140.508 46.687 1.00 27.25 78 SER A O 1
ATOM 568 N N . VAL A 1 82 ? -25.600 138.312 46.514 1.00 25.90 79 VAL A N 1
ATOM 569 C CA . VAL A 1 82 ? -25.598 138.315 45.040 1.00 25.06 79 VAL A CA 1
ATOM 570 C C . VAL A 1 82 ? -27.041 138.465 44.517 1.00 24.40 79 VAL A C 1
ATOM 571 O O . VAL A 1 82 ? -27.856 137.572 44.641 1.00 23.89 79 VAL A O 1
ATOM 575 N N . ASN A 1 83 ? -27.341 139.624 43.959 1.00 23.84 80 ASN A N 1
ATOM 576 C CA . ASN A 1 83 ? -28.658 139.911 43.420 1.00 22.82 80 ASN A CA 1
ATOM 577 C C . ASN A 1 83 ? -28.629 139.430 41.967 1.00 22.49 80 ASN A C 1
ATOM 578 O O . ASN A 1 83 ? -28.261 140.179 41.051 1.00 23.21 80 ASN A O 1
ATOM 583 N N . GLY A 1 84 ? -28.952 138.147 41.774 1.00 21.39 81 GLY A N 1
ATOM 584 C CA . GLY A 1 84 ? -28.871 137.502 40.463 1.00 20.45 81 GLY A CA 1
ATOM 585 C C . GLY A 1 84 ? -29.501 138.235 39.304 1.00 20.04 81 GLY A C 1
ATOM 586 O O . GLY A 1 84 ? -28.922 138.280 38.213 1.00 21.59 81 GLY A O 1
ATOM 587 N N . LYS A 1 85 ? -30.685 138.808 39.523 1.00 19.56 82 LYS A N 1
ATOM 588 C CA . LYS A 1 85 ? -31.399 139.575 38.501 1.00 19.06 82 LYS A CA 1
ATOM 589 C C . LYS A 1 85 ? -30.649 140.833 38.028 1.00 18.74 82 LYS A C 1
ATOM 590 O O . LYS A 1 85 ? -30.609 141.133 36.826 1.00 19.13 82 LYS A O 1
ATOM 596 N N . ALA A 1 86 ? -30.074 141.572 38.966 1.00 18.69 83 ALA A N 1
ATOM 597 C CA . ALA A 1 86 ? -29.269 142.745 38.625 1.00 19.47 83 ALA A CA 1
ATOM 598 C C . ALA A 1 86 ? -27.987 142.286 37.946 1.00 19.79 83 ALA A C 1
ATOM 599 O O . ALA A 1 86 ? -27.518 142.931 37.011 1.00 20.81 83 ALA A O 1
ATOM 601 N N . VAL A 1 87 ? -27.441 141.146 38.372 1.00 19.67 84 VAL A N 1
ATOM 602 C CA . VAL A 1 87 ? -26.222 140.644 37.726 1.00 19.67 84 VAL A CA 1
ATOM 603 C C . VAL A 1 87 ? -26.533 140.367 36.237 1.00 20.10 84 VAL A C 1
ATOM 604 O O . VAL A 1 87 ? -25.790 140.796 35.363 1.00 19.79 84 VAL A O 1
ATOM 616 N N . LYS A 1 89 ? -28.993 141.502 34.324 1.00 21.75 86 LYS A N 1
ATOM 617 C CA . LYS A 1 89 ? -29.402 142.733 33.654 1.00 22.56 86 LYS A CA 1
ATOM 618 C C . LYS A 1 89 ? -28.203 143.596 33.216 1.00 22.91 86 LYS A C 1
ATOM 619 O O . LYS A 1 89 ? -28.143 144.054 32.073 1.00 22.45 86 LYS A O 1
ATOM 625 N N . ARG A 1 90 ? -27.237 143.809 34.106 1.00 22.91 87 ARG A N 1
ATOM 626 C CA . ARG A 1 90 ? -26.080 144.594 33.726 1.00 23.24 87 ARG A CA 1
ATOM 627 C C . ARG A 1 90 ? -25.315 143.911 32.582 1.00 23.78 87 ARG A C 1
ATOM 628 O O . ARG A 1 90 ? -24.878 144.575 31.641 1.00 23.35 87 ARG A O 1
ATOM 636 N N . ILE A 1 91 ? -25.182 142.586 32.638 1.00 23.61 88 ILE A N 1
ATOM 637 C CA . ILE A 1 91 ? -24.521 141.886 31.535 1.00 23.81 88 ILE A CA 1
ATOM 638 C C . ILE A 1 91 ? -25.257 142.191 30.230 1.00 24.04 88 ILE A C 1
ATOM 639 O O . ILE A 1 91 ? -24.631 142.495 29.213 1.00 23.91 88 ILE A O 1
ATOM 644 N N . GLN A 1 92 ? -26.584 142.119 30.289 1.00 23.63 89 GLN A N 1
ATOM 645 C CA . GLN A 1 92 ? -27.430 142.292 29.123 1.00 24.29 89 GLN A CA 1
ATOM 646 C C . GLN A 1 92 ? -27.454 143.709 28.562 1.00 24.66 89 GLN A C 1
ATOM 647 O O . GLN A 1 92 ? -27.397 143.887 27.336 1.00 24.73 89 GLN A O 1
ATOM 653 N N . THR A 1 93 ? -27.559 144.699 29.443 1.00 24.23 90 THR A N 1
ATOM 654 C CA . THR A 1 93 ? -27.651 146.078 29.001 1.00 25.64 90 THR A CA 1
ATOM 655 C C . THR A 1 93 ? -26.279 146.498 28.399 1.00 26.33 90 THR A C 1
ATOM 656 O O . THR A 1 93 ? -26.230 147.131 27.333 1.00 27.28 90 THR A O 1
ATOM 660 N N . GLU A 1 94 ? -25.183 146.106 29.049 1.00 26.62 91 GLU A N 1
ATOM 661 C CA . GLU A 1 94 ? -23.855 146.422 28.550 1.00 26.83 91 GLU A CA 1
ATOM 662 C C . GLU A 1 94 ? -23.608 145.732 27.218 1.00 27.91 91 GLU A C 1
ATOM 663 O O . GLU A 1 94 ? -23.094 146.366 26.277 1.00 28.01 91 GLU A O 1
ATOM 669 N N . ARG A 1 95 ? -23.986 144.456 27.089 1.00 28.03 92 ARG A N 1
ATOM 670 C CA . ARG A 1 95 ? -23.801 143.858 25.771 1.00 28.39 92 ARG A CA 1
ATOM 671 C C . ARG A 1 95 ? -24.710 144.455 24.691 1.00 27.80 92 ARG A C 1
ATOM 672 O O . ARG A 1 95 ? -24.264 144.609 23.559 1.00 27.71 92 ARG A O 1
ATOM 680 N N . ASP A 1 96 ? -25.952 144.808 25.031 1.00 27.70 93 ASP A N 1
ATOM 681 C CA . ASP A 1 96 ? -26.808 145.515 24.067 1.00 27.75 93 ASP A CA 1
ATOM 682 C C . ASP A 1 96 ? -26.144 146.798 23.585 1.00 27.92 93 ASP A C 1
ATOM 683 O O . ASP A 1 96 ? -26.266 147.161 22.411 1.00 27.75 93 ASP A O 1
ATOM 688 N N . ARG A 1 97 ? -25.452 147.488 24.496 1.00 28.05 94 ARG A N 1
ATOM 689 C CA . ARG A 1 97 ? -24.660 148.661 24.122 1.00 28.42 94 ARG A CA 1
ATOM 690 C C . ARG A 1 97 ? -23.593 148.307 23.056 1.00 27.80 94 ARG A C 1
ATOM 691 O O . ARG A 1 97 ? -23.495 148.958 22.026 1.00 27.15 94 ARG A O 1
ATOM 699 N N . PHE A 1 98 ? -22.824 147.260 23.302 1.00 27.26 95 PHE A N 1
ATOM 700 C CA . PHE A 1 98 ? -21.776 146.867 22.365 1.00 28.16 95 PHE A CA 1
ATOM 701 C C . PHE A 1 98 ? -22.332 146.445 20.999 1.00 27.84 95 PHE A C 1
ATOM 702 O O . PHE A 1 98 ? -21.819 146.859 19.944 1.00 27.61 95 PHE A O 1
ATOM 710 N N . VAL A 1 99 ? -23.377 145.619 21.035 1.00 27.54 96 VAL A N 1
ATOM 711 C CA . VAL A 1 99 ? -24.153 145.246 19.841 1.00 27.25 96 VAL A CA 1
ATOM 712 C C . VAL A 1 99 ? -24.641 146.480 19.027 1.00 27.36 96 VAL A C 1
ATOM 713 O O . VAL A 1 99 ? -24.511 146.515 17.788 1.00 27.21 96 VAL A O 1
ATOM 717 N N . GLY A 1 100 ? -25.192 147.475 19.723 1.00 26.76 97 GLY A N 1
ATOM 718 C CA . GLY A 1 100 ? -25.702 148.698 19.088 1.00 26.58 97 GLY A CA 1
ATOM 719 C C . GLY A 1 100 ? -24.655 149.376 18.213 1.00 27.33 97 GLY A C 1
ATOM 720 O O . GLY A 1 100 ? -24.967 149.845 17.111 1.00 26.76 97 GLY A O 1
ATOM 721 N N . PHE A 1 101 ? -23.407 149.405 18.687 1.00 27.63 98 PHE A N 1
ATOM 722 C CA . PHE A 1 101 ? -22.318 149.988 17.909 1.00 28.61 98 PHE A CA 1
ATOM 723 C C . PHE A 1 101 ? -22.089 149.226 16.626 1.00 28.69 98 PHE A C 1
ATOM 724 O O . PHE A 1 101 ? -21.966 149.824 15.562 1.00 29.31 98 PHE A O 1
ATOM 732 N N . VAL A 1 102 ? -22.047 147.903 16.724 1.00 28.58 99 VAL A N 1
ATOM 733 C CA . VAL A 1 102 ? -21.902 147.085 15.543 1.00 28.77 99 VAL A CA 1
ATOM 734 C C . VAL A 1 102 ? -23.099 147.329 14.608 1.00 28.56 99 VAL A C 1
ATOM 735 O O . VAL A 1 102 ? -22.931 147.536 13.410 1.00 29.19 99 VAL A O 1
ATOM 739 N N . VAL A 1 103 ? -24.301 147.324 15.168 1.00 28.26 100 VAL A N 1
ATOM 740 C CA . VAL A 1 103 ? -25.508 147.539 14.374 1.00 27.84 100 VAL A CA 1
ATOM 741 C C . VAL A 1 103 ? -25.470 148.903 13.640 1.00 28.45 100 VAL A C 1
ATOM 742 O O . VAL A 1 103 ? -25.730 148.959 12.423 1.00 27.81 100 VAL A O 1
ATOM 746 N N . GLU A 1 104 ? -25.090 149.979 14.339 1.00 28.75 101 GLU A N 1
ATOM 747 C CA A GLU A 1 104 ? -24.939 151.285 13.685 0.50 29.20 101 GLU A CA 1
ATOM 748 C CA B GLU A 1 104 ? -24.895 151.291 13.700 0.50 29.16 101 GLU A CA 1
ATOM 749 C C . GLU A 1 104 ? -24.020 151.197 12.453 1.00 29.07 101 GLU A C 1
ATOM 750 O O . GLU A 1 104 ? -24.338 151.764 11.419 1.00 28.90 101 GLU A O 1
ATOM 761 N N . SER A 1 105 ? -22.896 150.477 12.564 1.00 28.93 102 SER A N 1
ATOM 762 C CA . SER A 1 105 ? -21.979 150.297 11.429 1.00 29.46 102 SER A CA 1
ATOM 763 C C . SER A 1 105 ? -22.673 149.609 10.260 1.00 29.35 102 SER A C 1
ATOM 764 O O . SER A 1 105 ? -22.619 150.067 9.125 1.00 29.33 102 SER A O 1
ATOM 767 N N . VAL A 1 106 ? -23.349 148.506 10.546 1.00 29.71 103 VAL A N 1
ATOM 768 C CA . VAL A 1 106 ? -24.062 147.801 9.496 1.00 29.26 103 VAL A CA 1
ATOM 769 C C . VAL A 1 106 ? -25.078 148.726 8.840 1.00 29.83 103 VAL A C 1
ATOM 770 O O . VAL A 1 106 ? -25.242 148.714 7.614 1.00 28.35 103 VAL A O 1
ATOM 774 N N . GLU A 1 107 ? -25.760 149.521 9.668 1.00 30.57 104 GLU A N 1
ATOM 775 C CA . GLU A 1 107 ? -26.798 150.403 9.171 1.00 31.94 104 GLU A CA 1
ATOM 776 C C . GLU A 1 107 ? -26.208 151.434 8.207 1.00 31.72 104 GLU A C 1
ATOM 777 O O . GLU A 1 107 ? -26.831 151.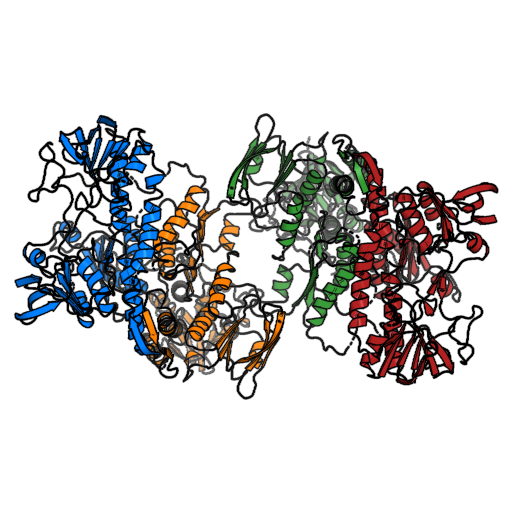758 7.212 1.00 32.00 104 GLU A O 1
ATOM 783 N N . SER A 1 108 ? -24.988 151.887 8.485 1.00 31.48 105 SER A N 1
ATOM 784 C CA . SER A 1 108 ? -24.295 152.838 7.620 1.00 31.55 105 SER A CA 1
ATOM 785 C C . SER A 1 108 ? -23.926 152.276 6.228 1.00 31.65 105 SER A C 1
ATOM 786 O O . SER A 1 108 ? -23.755 153.049 5.283 1.00 31.55 105 SER A O 1
ATOM 789 N N . PHE A 1 109 ? -23.798 150.954 6.104 1.00 31.01 106 PHE A N 1
ATOM 790 C CA . PHE A 1 109 ? -23.488 150.326 4.809 1.00 31.18 106 PHE A CA 1
ATOM 791 C C . PHE A 1 109 ? -24.612 150.536 3.791 1.00 31.16 106 PHE A C 1
ATOM 792 O O . PHE A 1 109 ? -25.798 150.465 4.141 1.00 31.33 106 PHE A O 1
ATOM 800 N N . ASP A 1 110 ? -24.234 150.777 2.538 1.00 30.90 107 ASP A N 1
ATOM 801 C CA . ASP A 1 110 ? -25.188 150.859 1.445 1.00 31.09 107 ASP A CA 1
ATOM 802 C C . ASP A 1 110 ? -26.236 149.753 1.494 1.00 31.08 107 ASP A C 1
ATOM 803 O O . ASP A 1 110 ? -25.900 148.554 1.542 1.00 30.20 107 ASP A O 1
ATOM 808 N N . GLU A 1 111 ? -27.501 150.156 1.453 1.00 31.11 108 GLU A N 1
ATOM 809 C CA . GLU A 1 111 ? -28.618 149.208 1.449 1.00 31.56 108 GLU A CA 1
ATOM 810 C C . GLU A 1 111 ? -28.484 148.085 0.412 1.00 30.76 108 GLU A C 1
ATOM 811 O O . GLU A 1 111 ? -28.694 146.920 0.740 1.00 30.64 108 GLU A O 1
ATOM 817 N N . GLN A 1 112 ? -28.097 148.426 -0.820 1.00 30.18 109 GLN A N 1
ATOM 818 C CA . GLN A 1 112 ? -27.918 147.424 -1.881 1.00 29.78 109 GLN A CA 1
ATOM 819 C C . GLN A 1 112 ? -26.728 146.455 -1.661 1.00 29.01 109 GLN A C 1
ATOM 820 O O . GLN A 1 112 ? -26.600 145.456 -2.368 1.00 28.69 109 GLN A O 1
ATOM 826 N N . ASP A 1 113 ? -25.867 146.751 -0.684 1.00 28.05 110 ASP A N 1
ATOM 827 C CA . ASP A 1 113 ? -24.774 145.846 -0.322 1.00 27.84 110 ASP A CA 1
ATOM 828 C C . ASP A 1 113 ? -25.141 144.818 0.767 1.00 27.53 110 ASP A C 1
ATOM 829 O O . ASP A 1 113 ? -24.275 144.096 1.238 1.00 27.90 110 ASP A O 1
ATOM 834 N N . LYS A 1 114 ? -26.413 144.746 1.152 1.00 27.57 111 LYS A N 1
ATOM 835 C CA . LYS A 1 114 ? -26.849 143.872 2.241 1.00 27.44 111 LYS A CA 1
ATOM 836 C C . LYS A 1 114 ? -28.069 143.079 1.846 1.00 27.71 111 LYS A C 1
ATOM 837 O O . LYS A 1 114 ? -29.097 143.644 1.451 1.00 27.91 111 LYS A O 1
ATOM 843 N N . ILE A 1 115 ? -27.976 141.762 1.977 1.00 27.34 112 ILE A N 1
ATOM 844 C CA . ILE A 1 115 ? -29.122 140.909 1.685 1.00 27.20 112 ILE A CA 1
ATOM 845 C C . ILE A 1 115 ? -29.457 140.081 2.927 1.00 27.21 112 ILE A C 1
ATOM 846 O O . ILE A 1 115 ? -28.552 139.508 3.552 1.00 26.91 112 ILE A O 1
ATOM 851 N N . ARG A 1 116 ? -30.746 140.058 3.288 1.00 27.27 113 ARG A N 1
ATOM 852 C CA A ARG A 1 116 ? -31.205 139.296 4.454 0.50 27.12 113 ARG A CA 1
ATOM 853 C CA B ARG A 1 116 ? -31.247 139.302 4.444 0.50 27.13 113 ARG A CA 1
ATOM 854 C C . ARG A 1 116 ? -31.601 137.875 4.063 1.00 26.72 113 ARG A C 1
ATOM 855 O O . ARG A 1 116 ? -32.387 137.673 3.154 1.00 26.95 113 ARG A O 1
ATOM 870 N N . GLY A 1 117 ? -31.044 136.899 4.776 1.00 26.39 114 GLY A N 1
ATOM 871 C CA . GLY A 1 117 ? -31.383 135.483 4.587 1.00 25.49 114 GLY A CA 1
ATOM 872 C C . GLY A 1 117 ? -30.161 134.583 4.670 1.00 25.37 114 GLY A C 1
ATOM 873 O O . GLY A 1 117 ? -29.034 135.064 4.763 1.00 24.40 114 GLY A O 1
ATOM 874 N N . PHE A 1 118 ? -30.386 133.273 4.642 1.00 26.00 115 PHE A N 1
ATOM 875 C CA . PHE A 1 118 ? -29.292 132.305 4.656 1.00 26.48 115 PHE A CA 1
ATOM 876 C C . PHE A 1 118 ? -28.966 131.936 3.226 1.00 26.75 115 PHE A C 1
ATOM 877 O O . PHE A 1 118 ? -29.860 131.600 2.439 1.00 26.80 115 PHE A O 1
ATOM 885 N N . ALA A 1 119 ? -27.676 131.995 2.917 1.00 26.32 116 ALA A N 1
ATOM 886 C CA . ALA A 1 119 ? -27.157 131.617 1.621 1.00 26.85 116 ALA A CA 1
ATOM 887 C C . ALA A 1 119 ? -26.701 130.155 1.560 1.00 26.93 116 ALA A C 1
ATOM 888 O O . ALA A 1 119 ? -26.241 129.595 2.550 1.00 26.74 116 ALA A O 1
ATOM 890 N N . LYS A 1 120 ? -26.857 129.552 0.383 1.00 27.37 117 LYS A N 1
ATOM 891 C CA . LYS A 1 120 ? -26.201 128.298 0.041 1.00 27.83 117 LYS A CA 1
ATOM 892 C C . LYS A 1 120 ? -25.670 128.343 -1.405 1.00 27.92 117 LYS A C 1
ATOM 893 O O . LYS A 1 120 ? -26.179 129.109 -2.240 1.00 27.11 117 LYS A O 1
ATOM 899 N N . PHE A 1 121 ? -24.651 127.525 -1.683 1.00 27.75 118 PHE A N 1
ATOM 900 C CA . PHE A 1 121 ? -24.105 127.357 -3.028 1.00 27.71 118 PHE A CA 1
ATOM 901 C C . PHE A 1 121 ? -25.017 126.505 -3.910 1.00 27.69 118 PHE A C 1
ATOM 902 O O . PHE A 1 121 ? -25.347 125.375 -3.545 1.00 27.58 118 PHE A O 1
ATOM 910 N N . LEU A 1 122 ? -25.412 127.060 -5.062 1.00 27.87 119 LEU A N 1
ATOM 911 C CA . LEU A 1 122 ? -26.041 126.298 -6.157 1.00 28.06 119 LEU A CA 1
ATOM 912 C C . LEU A 1 122 ? -24.962 125.743 -7.087 1.00 28.02 119 LEU A C 1
ATOM 913 O O . LEU A 1 122 ? -25.106 124.661 -7.644 1.00 27.61 119 LEU A O 1
ATOM 918 N N . ASP A 1 123 ? -23.896 126.520 -7.267 1.00 28.51 120 ASP A N 1
ATOM 919 C CA . ASP A 1 123 ? -22.676 126.086 -7.957 1.00 28.91 120 ASP A CA 1
ATOM 920 C C . ASP A 1 123 ? -21.567 127.025 -7.508 1.00 28.95 120 ASP A C 1
ATOM 921 O O . ASP A 1 123 ? -21.784 127.819 -6.596 1.00 29.93 120 ASP A O 1
ATOM 926 N N . GLU A 1 124 ? -20.401 126.957 -8.138 1.00 29.11 121 GLU A N 1
ATOM 927 C CA . GLU A 1 124 ? -19.209 127.687 -7.659 1.00 29.40 121 GLU A CA 1
ATOM 928 C C . GLU A 1 124 ? -19.217 129.213 -7.880 1.00 29.62 121 GLU A C 1
ATOM 929 O O . GLU A 1 124 ? -18.323 129.921 -7.388 1.00 30.06 121 GLU A O 1
ATOM 935 N N . HIS A 1 125 ? -20.214 129.712 -8.604 1.00 29.07 122 HIS A N 1
ATOM 936 C CA . HIS A 1 125 ? -20.377 131.154 -8.808 1.00 29.77 122 HIS A CA 1
ATOM 937 C C . HIS A 1 125 ? -21.768 131.664 -8.447 1.00 29.93 122 HIS A C 1
ATOM 938 O O . HIS A 1 125 ? -22.050 132.855 -8.590 1.00 30.25 122 HIS A O 1
ATOM 945 N N . THR A 1 126 ? -22.637 130.767 -7.989 1.00 30.06 123 THR A N 1
ATOM 946 C CA . THR A 1 126 ? -24.024 131.136 -7.721 1.00 30.17 123 THR A CA 1
ATOM 947 C C . THR A 1 126 ? -24.436 130.792 -6.295 1.00 30.02 123 THR A C 1
ATOM 948 O O . THR A 1 126 ? -24.226 129.670 -5.838 1.00 30.72 123 THR A O 1
ATOM 952 N N . LEU A 1 127 ? -24.997 131.776 -5.599 1.00 29.26 124 LEU A N 1
ATOM 953 C CA . LEU A 1 127 ? -25.568 131.582 -4.274 1.00 29.12 124 LEU A CA 1
ATOM 954 C C . LEU A 1 127 ? -27.059 131.810 -4.349 1.00 28.61 124 LEU A C 1
ATOM 955 O O . LEU A 1 127 ? -27.521 132.633 -5.144 1.00 28.24 124 LEU A O 1
ATOM 960 N N . GLN A 1 128 ? -27.800 131.092 -3.511 1.00 28.15 125 GLN A N 1
ATOM 961 C CA . GLN A 1 128 ? -29.208 131.388 -3.319 1.00 28.23 125 GLN A CA 1
ATOM 962 C C . GLN A 1 128 ? -29.482 131.793 -1.881 1.00 28.04 125 GLN A C 1
ATOM 963 O O . GLN A 1 128 ? -29.068 131.115 -0.946 1.00 27.85 125 GLN A O 1
ATOM 969 N N . VAL A 1 129 ? -30.177 132.911 -1.717 1.00 28.38 126 VAL A N 1
ATOM 970 C CA . VAL A 1 129 ? -30.526 133.384 -0.395 1.00 28.80 126 VAL A CA 1
ATOM 971 C C . VAL A 1 129 ? -31.970 132.985 -0.147 1.00 29.05 126 VAL A C 1
ATOM 972 O O . VAL A 1 129 ? -32.874 133.428 -0.860 1.00 29.06 126 VAL A O 1
ATOM 976 N N . ASP A 1 130 ? -32.168 132.131 0.857 1.00 29.62 127 ASP A N 1
ATOM 977 C CA . ASP A 1 130 ? -33.465 131.502 1.118 1.00 30.19 127 ASP A CA 1
ATOM 978 C C . ASP A 1 130 ? -34.168 131.165 -0.202 1.00 29.99 127 ASP A C 1
ATOM 979 O O . ASP A 1 130 ? -33.628 130.424 -1.007 1.00 29.85 127 ASP A O 1
ATOM 984 N N . ASP A 1 131 ? -35.335 131.748 -0.440 1.00 30.00 128 ASP A N 1
ATOM 985 C CA . ASP A 1 131 ? -36.084 131.478 -1.666 1.00 30.49 128 ASP A CA 1
ATOM 986 C C . ASP A 1 131 ? -36.287 132.728 -2.530 1.00 30.04 128 ASP A C 1
ATOM 987 O O . ASP A 1 131 ? -36.985 132.670 -3.547 1.00 29.77 128 ASP A O 1
ATOM 992 N N . HIS A 1 132 ? -35.695 133.851 -2.130 1.00 29.59 129 HIS A N 1
ATOM 993 C CA . HIS A 1 132 ? -36.007 135.133 -2.772 1.00 29.58 129 HIS A CA 1
ATOM 994 C C . HIS A 1 132 ? -34.965 135.679 -3.752 1.00 29.63 129 HIS A C 1
ATOM 995 O O . HIS A 1 132 ? -35.331 136.371 -4.696 1.00 29.55 129 HIS A O 1
ATOM 1002 N N . SER A 1 133 ? -33.684 135.385 -3.517 1.00 29.81 130 SER A N 1
ATOM 1003 C CA . SER A 1 133 ? -32.585 135.979 -4.298 1.00 29.69 130 SER A CA 1
ATOM 1004 C C . SER A 1 133 ? -31.525 134.982 -4.743 1.00 29.56 130 SER A C 1
ATOM 1005 O O . SER A 1 133 ? -31.224 134.013 -4.047 1.00 29.21 130 SER A O 1
ATOM 1008 N N . GLN A 1 134 ? -30.956 135.244 -5.912 1.00 29.49 131 GLN A N 1
ATOM 1009 C CA . GLN A 1 134 ? -29.774 134.537 -6.356 1.00 29.58 131 GLN A CA 1
ATOM 1010 C C . GLN A 1 134 ? -28.693 135.571 -6.645 1.00 29.60 131 GLN A C 1
ATOM 1011 O O . GLN A 1 134 ? -28.976 136.609 -7.240 1.00 30.11 131 GLN A O 1
ATOM 1017 N N . VAL A 1 135 ? -27.470 135.285 -6.208 1.00 28.78 132 VAL A N 1
ATOM 1018 C CA . VAL A 1 135 ? -26.314 136.172 -6.415 1.00 27.86 132 VAL A CA 1
ATOM 1019 C C . VAL A 1 135 ? -25.318 135.477 -7.330 1.00 27.88 132 VAL A C 1
ATOM 1020 O O . VAL A 1 135 ? -24.850 134.386 -7.019 1.00 28.13 132 VAL A O 1
ATOM 1024 N N . ILE A 1 136 ? -25.003 136.105 -8.457 1.00 27.41 133 ILE A N 1
ATOM 1025 C CA . ILE A 1 136 ? -23.951 135.619 -9.336 1.00 27.45 133 ILE A CA 1
ATOM 1026 C C . ILE A 1 136 ? -22.626 136.305 -8.973 1.00 27.29 133 ILE A C 1
ATOM 1027 O O . ILE A 1 136 ? -22.440 137.507 -9.242 1.00 26.49 133 ILE A O 1
ATOM 1032 N N . ALA A 1 137 ? -21.709 135.538 -8.372 1.00 26.95 134 ALA A N 1
ATOM 1033 C CA . ALA A 1 137 ? -20.520 136.131 -7.750 1.00 27.10 134 ALA A CA 1
ATOM 1034 C C . ALA A 1 137 ? -19.216 135.635 -8.314 1.00 26.97 134 ALA A C 1
ATOM 1035 O O . ALA A 1 137 ? -18.948 134.423 -8.290 1.00 27.07 134 ALA A O 1
ATOM 1037 N N . LYS A 1 138 ? -18.386 136.582 -8.771 1.00 26.48 135 LYS A N 1
ATOM 1038 C CA . LYS A 1 138 ? -17.052 136.271 -9.314 1.00 26.00 135 LYS A CA 1
ATOM 1039 C C . LYS A 1 138 ? -16.117 135.695 -8.239 1.00 26.58 135 LYS A C 1
ATOM 1040 O O . LYS A 1 138 ? -15.326 134.779 -8.520 1.00 26.64 135 LYS A O 1
ATOM 1046 N N . ARG A 1 139 ? -16.213 136.241 -7.021 1.00 26.03 136 ARG A N 1
ATOM 1047 C CA . ARG A 1 139 ? -15.488 135.728 -5.857 1.00 25.82 136 ARG A CA 1
ATOM 1048 C C . ARG A 1 139 ? -16.421 135.574 -4.655 1.00 25.58 136 ARG A C 1
ATOM 1049 O O . ARG A 1 139 ? -17.340 136.359 -4.491 1.00 25.31 136 ARG A O 1
ATOM 1057 N N . ILE A 1 140 ? -16.177 134.568 -3.817 1.00 25.44 137 ILE A N 1
ATOM 1058 C CA . ILE A 1 140 ? -17.060 134.309 -2.658 1.00 25.61 137 ILE A CA 1
ATOM 1059 C C . ILE A 1 140 ? -16.244 134.070 -1.384 1.00 25.48 137 ILE A C 1
ATOM 1060 O O . ILE A 1 140 ? -15.310 133.281 -1.389 1.00 25.58 137 ILE A O 1
ATOM 1065 N N . VAL A 1 141 ? -16.580 134.785 -0.313 1.00 25.70 138 VAL A N 1
ATOM 1066 C CA . VAL A 1 141 ? -15.942 134.606 0.997 1.00 24.97 138 VAL A CA 1
ATOM 1067 C C . VAL A 1 141 ? -16.955 133.925 1.921 1.00 25.32 138 VAL A C 1
ATOM 1068 O O . VAL A 1 141 ? -18.060 134.452 2.126 1.00 25.14 138 VAL A O 1
ATOM 1072 N N . ILE A 1 142 ? -16.595 132.751 2.437 1.00 24.47 139 ILE A N 1
ATOM 1073 C CA . ILE A 1 142 ? -17.389 132.068 3.452 1.00 24.94 139 ILE A CA 1
ATOM 1074 C C . ILE A 1 142 ? -16.943 132.579 4.841 1.00 24.58 139 ILE A C 1
ATOM 1075 O O . ILE A 1 142 ? -15.809 132.346 5.262 1.00 24.55 139 ILE A O 1
ATOM 1080 N N . ALA A 1 143 ? -17.806 133.339 5.507 1.00 23.66 140 ALA A N 1
ATOM 1081 C CA . ALA A 1 143 ? -17.460 133.911 6.812 1.00 23.63 140 ALA A CA 1
ATOM 1082 C C . ALA A 1 143 ? -18.600 133.649 7.792 1.00 23.34 140 ALA A C 1
ATOM 1083 O O . ALA A 1 143 ? -19.061 134.557 8.496 1.00 22.44 140 ALA A O 1
ATOM 1085 N N . THR A 1 144 ? -19.021 132.384 7.839 1.00 22.90 141 THR A N 1
ATOM 1086 C CA . THR A 1 144 ? -20.252 131.992 8.505 1.00 23.37 141 THR A CA 1
ATOM 1087 C C . THR A 1 144 ? -20.081 131.636 9.983 1.00 23.27 141 THR A C 1
ATOM 1088 O O . THR A 1 144 ? -21.032 131.174 10.601 1.00 23.39 141 THR A O 1
ATOM 1092 N N . GLY A 1 145 ? -18.885 131.821 10.540 1.00 23.10 142 GLY A N 1
ATOM 1093 C CA . GLY A 1 145 ? -18.658 131.538 11.962 1.00 23.77 142 GLY A CA 1
ATOM 1094 C C . GLY A 1 145 ? -18.775 130.074 12.368 1.00 24.56 142 GLY A C 1
ATOM 1095 O O . GLY A 1 145 ? -18.687 129.171 11.512 1.00 24.38 142 GLY A O 1
ATOM 1096 N N . SER A 1 146 ? -18.954 129.857 13.683 1.00 24.05 143 SER A N 1
ATOM 1097 C CA . SER A 1 146 ? -19.165 128.541 14.281 1.00 24.50 143 SER A CA 1
ATOM 1098 C C . SER A 1 146 ? -20.382 128.576 15.205 1.00 24.84 143 SER A C 1
ATOM 1099 O O . SER A 1 146 ? -20.813 129.635 15.611 1.00 25.09 143 SER A O 1
ATOM 1102 N N . ARG A 1 147 ? -20.899 127.408 15.564 1.00 24.92 144 ARG A N 1
ATOM 1103 C CA . ARG A 1 147 ? -22.060 127.297 16.433 1.00 25.24 144 ARG A CA 1
ATOM 1104 C C . ARG A 1 147 ? -21.789 126.258 17.529 1.00 25.85 144 ARG A C 1
ATOM 1105 O O . ARG A 1 147 ? -20.864 125.430 17.400 1.00 26.09 144 ARG A O 1
ATOM 1113 N N . PRO A 1 148 ? -22.591 126.284 18.608 1.00 25.77 145 PRO A N 1
ATOM 1114 C CA . PRO A 1 148 ? -22.376 125.270 19.622 1.00 25.88 145 PRO A CA 1
ATOM 1115 C C . PRO A 1 148 ? -22.635 123.890 19.065 1.00 26.28 145 PRO A C 1
ATOM 1116 O O . PRO A 1 148 ? -23.514 123.709 18.227 1.00 26.42 145 PRO A O 1
ATOM 1120 N N . ASN A 1 149 ? -21.836 122.937 19.517 1.00 26.78 146 ASN A N 1
ATOM 1121 C CA . ASN A 1 149 ? -22.017 121.540 19.178 1.00 27.28 146 ASN A CA 1
ATOM 1122 C C . ASN A 1 149 ? -21.774 120.712 20.433 1.00 27.19 146 ASN A C 1
ATOM 1123 O O . ASN A 1 149 ? -20.943 121.068 21.250 1.00 26.95 146 ASN A O 1
ATOM 1128 N N . TYR A 1 150 ? -22.515 119.615 20.569 1.00 27.49 147 TYR A N 1
ATOM 1129 C CA . TYR A 1 150 ? -22.515 118.793 21.784 1.00 28.01 147 TYR A CA 1
ATOM 1130 C C . TYR A 1 150 ? -22.998 117.393 21.426 1.00 28.71 147 TYR A C 1
ATOM 1131 O O . TYR A 1 150 ? -23.791 117.224 20.488 1.00 28.76 147 TYR A O 1
ATOM 1140 N N . PRO A 1 151 ? -22.554 116.392 22.199 1.00 29.30 148 PRO A N 1
ATOM 1141 C CA . PRO A 1 151 ? -22.926 115.000 21.966 1.00 29.64 148 PRO A CA 1
ATOM 1142 C C . PRO A 1 151 ? -24.400 114.772 22.247 1.00 29.55 148 PRO A C 1
ATOM 1143 O O . PRO A 1 151 ? -25.049 115.588 22.923 1.00 30.21 148 PRO A O 1
ATOM 1147 N N . GLU A 1 152 ? -24.922 113.669 21.723 1.00 29.05 149 GLU A N 1
ATOM 1148 C CA . GLU A 1 152 ? -26.341 113.392 21.757 1.00 28.39 149 GLU A CA 1
ATOM 1149 C C . GLU A 1 152 ? -26.896 113.347 23.177 1.00 27.67 149 GLU A C 1
ATOM 1150 O O . GLU A 1 152 ? -28.032 113.765 23.424 1.00 27.32 149 GLU A O 1
ATOM 1156 N N . PHE A 1 153 ? -26.114 112.817 24.110 1.00 26.64 150 PHE A N 1
ATOM 1157 C CA . PHE A 1 153 ? -26.630 112.629 25.454 1.00 26.49 150 PHE A CA 1
ATOM 1158 C C . PHE A 1 153 ? -27.045 113.950 26.090 1.00 26.07 150 PHE A C 1
ATOM 1159 O O . PHE A 1 153 ? -28.035 114.019 26.813 1.00 25.80 150 PHE A O 1
ATOM 1167 N N . LEU A 1 154 ? -26.294 114.999 25.772 1.00 25.46 151 LEU A N 1
ATOM 1168 C CA . LEU A 1 154 ? -26.547 116.323 26.310 1.00 25.48 151 LEU A CA 1
ATOM 1169 C C . LEU A 1 154 ? -27.904 116.848 25.876 1.00 24.89 151 LEU A C 1
ATOM 1170 O O . LEU A 1 154 ? -28.586 117.533 26.662 1.00 24.27 151 LEU A O 1
ATOM 1175 N N . ALA A 1 155 ? -28.309 116.486 24.652 1.00 23.51 152 ALA A N 1
ATOM 1176 C CA . ALA A 1 155 ? -29.596 116.911 24.110 1.00 23.49 152 ALA A CA 1
ATOM 1177 C C . ALA A 1 155 ? -30.790 116.449 24.927 1.00 22.62 152 ALA A C 1
ATOM 1178 O O . ALA A 1 155 ? -31.830 117.082 24.868 1.00 22.25 152 ALA A O 1
ATOM 1180 N N . ALA A 1 156 ? -30.633 115.374 25.702 1.00 22.50 153 ALA A N 1
ATOM 1181 C CA . ALA A 1 156 ? -31.691 114.936 26.630 1.00 22.37 153 ALA A CA 1
ATOM 1182 C C . ALA A 1 156 ? -31.966 115.944 27.768 1.00 22.67 153 ALA A C 1
ATOM 1183 O O . ALA A 1 156 ? -32.933 115.798 28.531 1.00 22.28 153 ALA A O 1
ATOM 1185 N N . ALA A 1 157 ? -31.140 116.988 27.852 1.00 22.48 154 ALA A N 1
ATOM 1186 C CA . ALA A 1 157 ? -31.323 118.045 28.853 1.00 23.10 154 ALA A CA 1
ATOM 1187 C C . ALA A 1 157 ? -32.443 118.998 28.427 1.00 23.27 154 ALA A C 1
ATOM 1188 O O . ALA A 1 157 ? -32.866 119.864 29.214 1.00 22.55 154 ALA A O 1
ATOM 1190 N N . GLY A 1 158 ? -32.890 118.836 27.171 1.00 23.60 155 GLY A N 1
ATOM 1191 C CA . GLY A 1 158 ? -34.072 119.518 26.641 1.00 23.63 155 GLY A CA 1
ATOM 1192 C C . GLY A 1 158 ? -34.026 121.016 26.871 1.00 24.25 155 GLY A C 1
ATOM 1193 O O . GLY A 1 158 ? -33.019 121.667 26.568 1.00 23.22 155 GLY A O 1
ATOM 1194 N N . SER A 1 159 ? -35.109 121.558 27.427 1.00 24.96 156 SER A N 1
ATOM 1195 C CA . SER A 1 159 ? -35.251 123.013 27.582 1.00 25.64 156 SER A CA 1
ATOM 1196 C C . SER A 1 159 ? -34.268 123.536 28.611 1.00 25.58 156 SER A C 1
ATOM 1197 O O . SER A 1 159 ? -34.180 124.739 28.815 1.00 26.29 156 SER A O 1
ATOM 1200 N N . ARG A 1 160 ? -33.533 122.640 29.258 1.00 24.83 157 ARG A N 1
ATOM 1201 C CA . ARG A 1 160 ? -32.571 123.066 30.274 1.00 25.22 157 ARG A CA 1
ATOM 1202 C C . ARG A 1 160 ? -31.115 122.951 29.835 1.00 25.32 157 ARG A C 1
ATOM 1203 O O . ARG A 1 160 ? -30.200 123.063 30.658 1.00 25.41 157 ARG A O 1
ATOM 1211 N N . LEU A 1 161 ? -30.908 122.731 28.542 1.00 24.83 158 LEU A N 1
ATOM 1212 C CA . LEU A 1 161 ? -29.566 122.743 27.982 1.00 25.00 158 LEU A CA 1
ATOM 1213 C C . LEU A 1 161 ? -29.165 124.177 27.665 1.00 24.55 158 LEU A C 1
ATOM 1214 O O . LEU A 1 161 ? -29.868 124.890 26.956 1.00 24.62 158 LEU A O 1
ATOM 1219 N N . LEU A 1 162 ? -28.030 124.597 28.195 1.00 23.87 159 LEU A N 1
ATOM 1220 C CA . LEU A 1 162 ? -27.530 125.931 27.921 1.00 23.81 159 LEU A CA 1
ATOM 1221 C C . LEU A 1 162 ? -26.315 125.901 27.017 1.00 23.55 159 LEU A C 1
ATOM 1222 O O . LEU A 1 162 ? -25.469 125.014 27.149 1.00 22.44 159 LEU A O 1
ATOM 1227 N N . THR A 1 163 ? -26.219 126.898 26.142 1.00 23.03 160 THR A N 1
ATOM 1228 C CA . THR A 1 163 ? -24.980 127.180 25.405 1.00 23.73 160 THR A CA 1
ATOM 1229 C C . THR A 1 163 ? -24.746 128.677 25.538 1.00 23.80 160 THR A C 1
ATOM 1230 O O . THR A 1 163 ? -25.584 129.374 26.112 1.00 24.23 160 THR A O 1
ATOM 1234 N N . ASN A 1 164 ? -23.650 129.195 24.991 1.00 23.74 161 ASN A N 1
ATOM 1235 C CA . ASN A 1 164 ? -23.474 130.655 24.915 1.00 23.70 161 ASN A CA 1
ATOM 1236 C C . ASN A 1 164 ? -24.648 131.381 24.243 1.00 24.06 161 ASN A C 1
ATOM 1237 O O . ASN A 1 164 ? -24.845 132.576 24.464 1.00 24.81 161 ASN A O 1
ATOM 1242 N N . ASP A 1 165 ? -25.427 130.672 23.428 1.00 24.64 162 ASP A N 1
ATOM 1243 C CA . ASP A 1 165 ? -26.537 131.306 22.703 1.00 25.05 162 ASP A CA 1
ATOM 1244 C C . ASP A 1 165 ? -27.717 131.698 23.605 1.00 24.78 162 ASP A C 1
ATOM 1245 O O . ASP A 1 165 ? -28.512 132.564 23.245 1.00 25.42 162 ASP A O 1
ATOM 1250 N N . ASN A 1 166 ? -27.844 131.056 24.762 1.00 24.11 163 ASN A N 1
ATOM 1251 C CA . ASN A 1 166 ? -28.951 131.368 25.664 1.00 23.96 163 ASN A CA 1
ATOM 1252 C C . ASN A 1 166 ? -28.524 131.591 27.119 1.00 23.17 163 ASN A C 1
ATOM 1253 O O . ASN A 1 166 ? -29.320 132.043 27.904 1.00 23.19 163 ASN A O 1
ATOM 1258 N N . LEU A 1 167 ? -27.265 131.325 27.477 1.00 23.27 164 LEU A N 1
ATOM 1259 C CA . LEU A 1 167 ? -26.862 131.515 28.879 1.00 22.63 164 LEU A CA 1
ATOM 1260 C C . LEU A 1 167 ? -27.051 132.965 29.360 1.00 22.78 164 LEU A C 1
ATOM 1261 O O . LEU A 1 167 ? -27.539 133.209 30.476 1.00 21.87 164 LEU A O 1
ATOM 1266 N N . PHE A 1 168 ? -26.680 133.918 28.506 1.00 22.22 165 PHE A N 1
ATOM 1267 C CA . PHE A 1 168 ? -26.646 135.309 28.926 1.00 22.24 165 PHE A CA 1
ATOM 1268 C C . PHE A 1 168 ? -28.043 135.919 28.905 1.00 22.44 165 PHE A C 1
ATOM 1269 O O . PHE A 1 168 ? -28.238 137.067 29.310 1.00 22.17 165 PHE A O 1
ATOM 1277 N N . GLU A 1 169 ? -29.015 135.116 28.476 1.00 22.97 166 GLU A N 1
ATOM 1278 C CA . GLU A 1 169 ? -30.392 135.566 28.355 1.00 23.67 166 GLU A CA 1
ATOM 1279 C C . GLU A 1 169 ? -31.251 135.174 29.567 1.00 23.43 166 GLU A C 1
ATOM 1280 O O . GLU A 1 169 ? -32.370 135.642 29.687 1.00 23.81 166 GLU A O 1
ATOM 1286 N N . LEU A 1 170 ? -30.727 134.330 30.456 1.00 23.10 167 LEU A N 1
ATOM 1287 C CA . LEU A 1 170 ? -31.359 134.057 31.763 1.00 23.02 167 LEU A CA 1
ATOM 1288 C C . LEU A 1 170 ? -31.723 135.328 32.522 1.00 22.84 167 LEU A C 1
ATOM 1289 O O . LEU A 1 170 ? -30.940 136.277 32.547 1.00 22.63 167 LEU A O 1
ATOM 1294 N N . ASN A 1 171 ? -32.913 135.362 33.122 1.00 22.76 168 ASN A N 1
ATOM 1295 C CA . ASN A 1 171 ? -33.360 136.547 33.844 1.00 22.95 168 ASN A CA 1
ATOM 1296 C C . ASN A 1 171 ? -32.718 136.627 35.226 1.00 22.54 168 ASN A C 1
ATOM 1297 O O . ASN A 1 171 ? -32.687 137.709 35.850 1.00 23.00 168 ASN A O 1
ATOM 1302 N N . ASP A 1 172 ? -32.189 135.494 35.683 1.00 21.12 169 ASP A N 1
ATOM 1303 C CA . ASP A 1 172 ? -31.606 135.367 37.024 1.00 20.37 169 ASP A CA 1
ATOM 1304 C C . ASP A 1 172 ? -30.487 134.327 36.963 1.00 20.25 169 ASP A C 1
ATOM 1305 O O . ASP A 1 172 ? -30.407 133.527 36.004 1.00 19.12 169 ASP A O 1
ATOM 1310 N N . LEU A 1 173 ? -29.597 134.364 37.957 1.00 20.10 170 LEU A N 1
ATOM 1311 C CA . LEU A 1 173 ? -28.548 133.372 38.046 1.00 20.4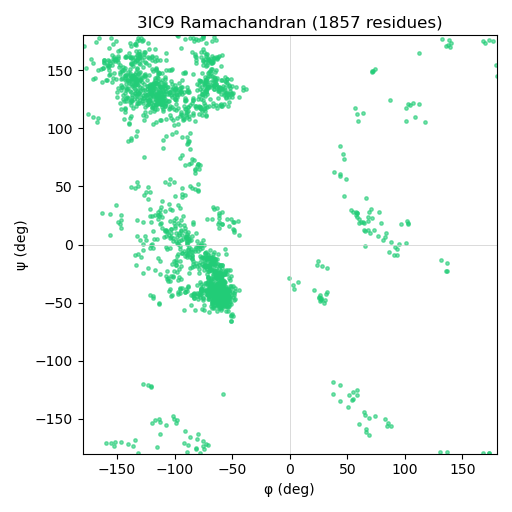4 170 LEU A CA 1
ATOM 1312 C C . LEU A 1 173 ? -29.172 132.056 38.456 1.00 20.51 170 LEU A C 1
ATOM 1313 O O . LEU A 1 173 ? -30.013 132.018 39.336 1.00 20.57 170 LEU A O 1
ATOM 1318 N N . PRO A 1 174 ? -28.767 130.975 37.803 1.00 20.68 171 PRO A N 1
ATOM 1319 C CA . PRO A 1 174 ? -29.267 129.664 38.218 1.00 21.25 171 PRO A CA 1
ATOM 1320 C C . PRO A 1 174 ? -28.718 129.246 39.593 1.00 21.67 171 PRO A C 1
ATOM 1321 O O . PRO A 1 174 ? -27.670 129.743 40.014 1.00 22.39 171 PRO A O 1
ATOM 1325 N N . LYS A 1 175 ? -29.411 128.334 40.269 1.00 21.59 172 LYS A N 1
ATOM 1326 C CA . LYS A 1 175 ? -28.963 127.767 41.546 1.00 22.01 172 LYS A CA 1
ATOM 1327 C C . LYS A 1 175 ? -27.762 126.849 41.373 1.00 20.94 172 LYS A C 1
ATOM 1328 O O . LYS A 1 175 ? -26.844 126.839 42.198 1.00 20.49 172 LYS A O 1
ATOM 1334 N N . SER A 1 176 ? -27.769 126.099 40.274 1.00 20.36 173 SER A N 1
ATOM 1335 C CA . SER A 1 176 ? -26.730 125.104 39.992 1.00 19.47 173 SER A CA 1
ATOM 1336 C C . SER A 1 176 ? -26.627 124.817 38.501 1.00 19.10 173 SER A C 1
ATOM 1337 O O . SER A 1 176 ? -27.636 124.828 37.798 1.00 18.41 173 SER A O 1
ATOM 1340 N N . VAL A 1 177 ? -25.409 124.532 38.040 1.00 19.20 174 VAL A N 1
ATOM 1341 C CA . VAL A 1 177 ? -25.127 124.215 36.642 1.00 20.24 174 VAL A CA 1
ATOM 1342 C C . VAL A 1 177 ? -24.014 123.163 36.558 1.00 20.89 174 VAL A C 1
ATOM 1343 O O . VAL A 1 177 ? -22.956 123.342 37.149 1.00 20.97 174 VAL A O 1
ATOM 1347 N N . ALA A 1 178 ? -24.242 122.086 35.813 1.00 21.72 175 ALA A N 1
ATOM 1348 C CA . ALA A 1 178 ? -23.156 121.172 35.442 1.00 22.65 175 ALA A CA 1
ATOM 1349 C C . ALA A 1 178 ? -22.666 121.551 34.044 1.00 23.51 175 ALA A C 1
ATOM 1350 O O . ALA A 1 178 ? -23.469 121.706 33.133 1.00 22.90 175 ALA A O 1
ATOM 1352 N N . VAL A 1 179 ? -21.346 121.713 33.903 1.00 24.54 176 VAL A N 1
ATOM 1353 C CA . VAL A 1 179 ? -20.693 122.111 32.658 1.00 25.40 176 VAL A CA 1
ATOM 1354 C C . VAL A 1 179 ? -20.067 120.856 32.035 1.00 27.06 176 VAL A C 1
ATOM 1355 O O . VAL A 1 179 ? -19.524 120.025 32.762 1.00 27.65 176 VAL A O 1
ATOM 1359 N N . PHE A 1 180 ? -20.133 120.712 30.711 1.00 27.65 177 PHE A N 1
ATOM 1360 C CA . PHE A 1 180 ? -19.714 119.460 30.049 1.00 29.44 177 PHE A CA 1
ATOM 1361 C C . PHE A 1 180 ? -18.847 119.675 28.837 1.00 30.58 177 PHE A C 1
ATOM 1362 O O . PHE A 1 180 ? -19.211 120.459 27.956 1.00 31.27 177 PHE A O 1
ATOM 1370 N N . GLY A 1 181 ? -17.721 118.959 28.792 1.00 31.35 178 GLY A N 1
ATOM 1371 C CA . GLY A 1 181 ? -16.788 119.023 27.660 1.00 32.18 178 GLY A CA 1
ATOM 1372 C C . GLY A 1 181 ? -15.446 119.664 27.967 1.00 32.57 178 GLY A C 1
ATOM 1373 O O . GLY A 1 181 ? -15.307 120.343 28.991 1.00 32.98 178 GLY A O 1
ATOM 1374 N N . PRO A 1 182 ? -14.442 119.466 27.076 1.00 32.87 179 PRO A N 1
ATOM 1375 C CA . PRO A 1 182 ? -13.097 120.020 27.303 1.00 32.83 179 PRO A CA 1
ATOM 1376 C C . PRO A 1 182 ? -12.975 121.512 26.951 1.00 33.84 179 PRO A C 1
ATOM 1377 O O . PRO A 1 182 ? -11.888 122.093 27.110 1.00 33.97 179 PRO A O 1
ATOM 1381 N N . GLY A 1 183 ? -14.065 122.128 26.481 1.00 34.07 180 GLY A N 1
ATOM 1382 C CA . GLY A 1 183 ? -14.034 123.521 25.989 1.00 34.83 180 GLY A CA 1
ATOM 1383 C C . GLY A 1 183 ? -13.650 124.546 27.044 1.00 35.20 180 GLY A C 1
ATOM 1384 O O . GLY A 1 183 ? -14.168 124.527 28.164 1.00 35.97 180 GLY A O 1
ATOM 1385 N N . VAL A 1 184 ? -12.719 125.420 26.684 1.00 35.19 181 VAL A N 1
ATOM 1386 C CA . VAL A 1 184 ? -12.193 126.492 27.544 1.00 34.98 181 VAL A CA 1
ATOM 1387 C C . VAL A 1 184 ? -13.299 127.393 28.130 1.00 35.16 181 VAL A C 1
ATOM 1388 O O . VAL A 1 184 ? -13.242 127.823 29.306 1.00 35.43 181 VAL A O 1
ATOM 1392 N N . ILE A 1 185 ? -14.302 127.678 27.302 1.00 34.18 182 ILE A N 1
ATOM 1393 C CA . ILE A 1 185 ? -15.511 128.385 27.730 1.00 33.61 182 ILE A CA 1
ATOM 1394 C C . ILE A 1 185 ? -16.099 127.705 28.983 1.00 32.55 182 ILE A C 1
ATOM 1395 O O . ILE A 1 185 ? -16.581 128.364 29.905 1.00 32.39 182 ILE A O 1
ATOM 1400 N N . GLY A 1 186 ? -15.990 126.385 29.044 1.00 31.07 183 GLY A N 1
ATOM 1401 C CA . GLY A 1 186 ? -16.409 125.652 30.222 1.00 29.35 183 GLY A CA 1
ATOM 1402 C C . GLY A 1 186 ? -15.722 126.082 31.499 1.00 28.74 183 GLY A C 1
ATOM 1403 O O . GLY A 1 186 ? -16.346 126.165 32.554 1.00 29.01 183 GLY A O 1
ATOM 1404 N N . LEU A 1 187 ? -14.425 126.354 31.419 1.00 27.41 184 LEU A N 1
ATOM 1405 C CA . LEU A 1 187 ? -13.702 126.813 32.596 1.00 25.98 184 LEU A CA 1
ATOM 1406 C C . LEU A 1 187 ? -13.982 128.291 32.884 1.00 24.76 184 LEU A C 1
ATOM 1407 O O . LEU A 1 187 ? -14.192 128.654 34.046 1.00 24.56 184 LEU A O 1
ATOM 1412 N N . GLU A 1 188 ? -14.006 129.130 31.841 1.00 23.11 185 GLU A N 1
ATOM 1413 C CA . GLU A 1 188 ? -14.194 130.578 32.046 1.00 23.29 185 GLU A CA 1
ATOM 1414 C C . GLU A 1 188 ? -15.517 130.820 32.737 1.00 22.66 185 GLU A C 1
ATOM 1415 O O . GLU A 1 188 ? -15.582 131.487 33.748 1.00 22.79 185 GLU A O 1
ATOM 1421 N N . LEU A 1 189 ? -16.561 130.261 32.147 1.00 22.94 186 LEU A N 1
ATOM 1422 C CA . LEU A 1 189 ? -17.937 130.475 32.562 1.00 23.04 186 LEU A CA 1
ATOM 1423 C C . LEU A 1 189 ? -18.244 129.659 33.813 1.00 22.60 186 LEU A C 1
ATOM 1424 O O . LEU A 1 189 ? -18.983 130.096 34.684 1.00 22.74 186 LEU A O 1
ATOM 1429 N N . GLY A 1 190 ? -17.645 128.480 33.924 1.00 22.21 187 GLY A N 1
ATOM 1430 C CA . GLY A 1 190 ? -17.916 127.642 35.071 1.00 21.25 187 GLY A CA 1
ATOM 1431 C C . GLY A 1 190 ? -17.409 128.285 36.346 1.00 21.15 187 GLY A C 1
ATOM 1432 O O . GLY A 1 190 ? -18.113 128.295 37.347 1.00 20.64 187 GLY A O 1
ATOM 1433 N N . GLN A 1 191 ? -16.169 128.800 36.302 1.00 20.09 188 GLN A N 1
ATOM 1434 C CA . GLN A 1 191 ? -15.575 129.463 37.442 1.00 19.26 188 GLN A CA 1
ATOM 1435 C C . GLN A 1 191 ? -16.347 130.750 37.764 1.00 19.21 188 GLN A C 1
ATOM 1436 O O . GLN A 1 191 ? -16.668 131.020 38.916 1.00 19.30 188 GLN A O 1
ATOM 1442 N N . ALA A 1 192 ? -16.647 131.542 36.745 1.00 18.89 189 ALA A N 1
ATOM 1443 C CA . ALA A 1 192 ? -17.436 132.755 36.984 1.00 18.88 189 ALA A CA 1
ATOM 1444 C C . ALA A 1 192 ? -18.766 132.435 37.684 1.00 19.24 189 ALA A C 1
ATOM 1445 O O . ALA A 1 192 ? -19.116 133.082 38.677 1.00 19.01 189 ALA A O 1
ATOM 1447 N N . LEU A 1 193 ? -19.495 131.430 37.178 1.00 19.89 190 LEU A N 1
ATOM 1448 C CA . LEU A 1 193 ? -20.788 131.055 37.773 1.00 20.52 190 LEU A CA 1
ATOM 1449 C C . LEU A 1 193 ? -20.595 130.664 39.219 1.00 20.32 190 LEU A C 1
ATOM 1450 O O . LEU A 1 193 ? -21.309 131.146 40.110 1.00 20.64 190 LEU A O 1
ATOM 1455 N N . SER A 1 194 ? -19.599 129.811 39.439 1.00 20.38 191 SER A N 1
ATOM 1456 C CA . SER A 1 194 ? -19.240 129.366 40.764 1.00 20.48 191 SER A CA 1
ATOM 1457 C C . SER A 1 194 ? -18.934 130.538 41.673 1.00 20.80 191 SER A C 1
ATOM 1458 O O . SER A 1 194 ? -19.406 130.576 42.821 1.00 21.13 191 SER A O 1
ATOM 1461 N N . ARG A 1 195 ? -18.169 131.510 41.171 1.00 19.82 192 ARG A N 1
ATOM 1462 C CA . ARG A 1 195 ? -17.792 132.646 42.015 1.00 20.37 192 ARG A CA 1
ATOM 1463 C C . ARG A 1 195 ? -18.991 133.522 42.361 1.00 20.83 192 ARG A C 1
ATOM 1464 O O . ARG A 1 195 ? -18.928 134.328 43.296 1.00 21.25 192 ARG A O 1
ATOM 1472 N N . LEU A 1 196 ? -20.076 133.348 41.614 1.00 20.89 193 LEU A N 1
ATOM 1473 C CA . LEU A 1 196 ? -21.282 134.138 41.804 1.00 21.15 193 LEU A CA 1
ATOM 1474 C C . LEU A 1 196 ? -22.325 133.411 42.652 1.00 21.15 193 LEU A C 1
ATOM 1475 O O . LEU A 1 196 ? -23.455 133.890 42.787 1.00 21.73 193 LEU A O 1
ATOM 1480 N N . GLY A 1 197 ? -21.954 132.252 43.196 1.00 21.15 194 GLY A N 1
ATOM 1481 C CA . GLY A 1 197 ? -22.789 131.525 44.168 1.00 20.39 194 GLY A CA 1
ATOM 1482 C C . GLY A 1 197 ? -23.547 130.367 43.552 1.00 20.43 194 GLY A C 1
ATOM 1483 O O . GLY A 1 197 ? -24.312 129.687 44.231 1.00 20.42 194 GLY A O 1
ATOM 1484 N N . VAL A 1 198 ? -23.352 130.139 42.257 1.00 19.84 195 VAL A N 1
ATOM 1485 C CA . VAL A 1 198 ? -24.011 129.030 41.589 1.00 19.48 195 VAL A CA 1
ATOM 1486 C C . VAL A 1 198 ? -23.285 127.739 41.987 1.00 20.10 195 VAL A C 1
ATOM 1487 O O . VAL A 1 198 ? -22.052 127.701 41.992 1.00 20.13 195 VAL A O 1
ATOM 1491 N N . ILE A 1 199 ? -24.026 126.685 42.308 1.00 20.12 196 ILE A N 1
ATOM 1492 C CA . ILE A 1 199 ? -23.379 125.384 42.580 1.00 20.20 196 ILE A CA 1
ATOM 1493 C C . ILE A 1 199 ? -22.989 124.773 41.246 1.00 20.80 196 ILE A C 1
ATOM 1494 O O . ILE A 1 199 ? -23.849 124.526 40.399 1.00 21.00 196 ILE A O 1
ATOM 1499 N N . VAL A 1 200 ? -21.687 124.595 41.028 1.00 20.96 197 VAL A N 1
ATOM 1500 C CA . VAL A 1 200 ? -21.187 124.127 39.737 1.00 21.38 197 VAL A CA 1
ATOM 1501 C C . VAL A 1 200 ? -20.212 122.953 39.842 1.00 21.87 197 VAL A C 1
ATOM 1502 O O . VAL A 1 200 ? -19.423 122.858 40.799 1.00 22.14 197 VAL A O 1
ATOM 1506 N N . LYS A 1 201 ? -20.333 122.035 38.884 1.00 20.88 198 LYS A N 1
ATOM 1507 C CA . LYS A 1 201 ? -19.337 121.000 38.681 1.00 20.91 198 LYS A CA 1
ATOM 1508 C C . LYS A 1 201 ? -18.922 121.084 37.218 1.00 20.71 198 LYS A C 1
ATOM 1509 O O . LYS A 1 201 ? -19.765 121.215 36.323 1.00 19.65 198 LYS A O 1
ATOM 1515 N N . VAL A 1 202 ? -17.622 121.071 36.981 1.00 21.34 199 VAL A N 1
ATOM 1516 C CA . VAL A 1 202 ? -17.128 121.019 35.613 1.00 22.50 199 VAL A CA 1
ATOM 1517 C C . VAL A 1 202 ? -16.612 119.617 35.293 1.00 23.16 199 VAL A C 1
ATOM 1518 O O . VAL A 1 202 ? -15.662 119.126 35.919 1.00 23.16 199 VAL A O 1
ATOM 1522 N N . PHE A 1 203 ? -17.284 118.988 34.326 1.00 24.29 200 PHE A N 1
ATOM 1523 C CA . PHE A 1 203 ? -16.958 117.657 33.815 1.00 24.56 200 PHE A CA 1
ATOM 1524 C C . PHE A 1 203 ? -16.341 117.752 32.425 1.00 25.49 200 PHE A C 1
ATOM 1525 O O . PHE A 1 203 ? -17.054 117.797 31.417 1.00 25.78 200 PHE A O 1
ATOM 1533 N N . GLY A 1 204 ? -15.016 117.800 32.382 1.00 25.67 201 GLY A N 1
ATOM 1534 C CA . GLY A 1 204 ? -14.284 117.868 31.127 1.00 27.28 201 GLY A CA 1
ATOM 1535 C C . GLY A 1 204 ? -13.903 116.498 30.587 1.00 28.21 201 GLY A C 1
ATOM 1536 O O . GLY A 1 204 ? -14.347 115.476 31.099 1.00 27.55 201 GLY A O 1
ATOM 1537 N N . ARG A 1 205 ? -13.068 116.494 29.546 1.00 29.59 202 ARG A N 1
ATOM 1538 C CA . ARG A 1 205 ? -12.702 115.265 28.821 1.00 30.69 202 ARG A CA 1
ATOM 1539 C C . ARG A 1 205 ? -11.213 115.191 28.513 1.00 30.77 202 ARG A C 1
ATOM 1540 O O . ARG A 1 205 ? -10.563 116.214 28.259 1.00 30.22 202 ARG A O 1
ATOM 1548 N N . SER A 1 206 ? -10.693 113.967 28.558 1.00 30.79 203 SER A N 1
ATOM 1549 C CA . SER A 1 206 ? -9.389 113.612 27.998 1.00 31.01 203 SER A CA 1
ATOM 1550 C C . SER A 1 206 ? -8.180 114.339 28.612 1.00 30.31 203 SER A C 1
ATOM 1551 O O . SER A 1 206 ? -7.110 114.381 28.019 1.00 30.30 203 SER A O 1
ATOM 1554 N N . GLY A 1 207 ? -8.342 114.897 29.807 1.00 29.70 204 GLY A N 1
ATOM 1555 C CA . GLY A 1 207 ? -7.216 115.553 30.475 1.00 28.81 204 GLY A CA 1
ATOM 1556 C C . GLY A 1 207 ? -6.987 117.010 30.119 1.00 28.24 204 GLY A C 1
ATOM 1557 O O . GLY A 1 207 ? -6.136 117.655 30.723 1.00 28.45 204 GLY A O 1
ATOM 1558 N N . SER A 1 208 ? -7.744 117.522 29.147 1.00 27.58 205 SER A N 1
ATOM 1559 C CA . SER A 1 208 ? -7.693 118.937 28.702 1.00 27.25 205 SER A CA 1
ATOM 1560 C C . SER A 1 208 ? -7.940 119.986 29.805 1.00 26.87 205 SER A C 1
ATOM 1561 O O . SER A 1 208 ? -8.881 119.868 30.598 1.00 25.76 205 SER A O 1
ATOM 1564 N N . VAL A 1 209 ? -7.086 121.008 29.843 1.00 26.70 206 VAL A N 1
ATOM 1565 C CA . VAL A 1 209 ? -7.233 122.112 30.783 1.00 27.18 206 VAL A CA 1
ATOM 1566 C C . VAL A 1 209 ? -6.890 123.419 30.040 1.00 28.03 206 VAL A C 1
ATOM 1567 O O . VAL A 1 209 ? -5.710 123.706 29.756 1.00 27.54 206 VAL A O 1
ATOM 1571 N N . ALA A 1 210 ? -7.917 124.184 29.691 1.00 28.83 207 ALA A N 1
ATOM 1572 C CA . ALA A 1 210 ? -7.736 125.529 29.119 1.00 29.98 207 ALA A CA 1
ATOM 1573 C C . ALA A 1 210 ? -6.700 125.589 27.992 1.00 30.55 207 ALA A C 1
ATOM 1574 O O . ALA A 1 210 ? -5.878 126.521 27.932 1.00 31.22 207 ALA A O 1
ATOM 1576 N N . ASN A 1 211 ? -6.724 124.584 27.118 1.00 30.80 208 ASN A N 1
ATOM 1577 C CA . ASN A 1 211 ? -5.850 124.547 25.935 1.00 31.08 208 ASN A CA 1
ATOM 1578 C C . ASN A 1 211 ? -4.339 124.430 26.193 1.00 30.37 208 ASN A C 1
ATOM 1579 O O . ASN A 1 211 ? -3.549 124.391 25.252 1.00 30.48 208 ASN A O 1
ATOM 1584 N N . LEU A 1 212 ? -3.944 124.395 27.462 1.00 29.60 209 LEU A N 1
ATOM 1585 C CA . LEU A 1 212 ? -2.558 124.133 27.837 1.00 28.19 209 LEU A CA 1
ATOM 1586 C C . LEU A 1 212 ? -2.054 122.826 27.214 1.00 27.84 209 LEU A C 1
ATOM 1587 O O . LEU A 1 212 ? -2.805 121.839 27.106 1.00 26.74 209 LEU A O 1
ATOM 1592 N N . GLN A 1 213 ? -0.790 122.827 26.799 1.00 27.50 210 GLN A N 1
ATOM 1593 C CA . GLN A 1 213 ? -0.188 121.651 26.179 1.00 27.42 210 GLN A CA 1
ATOM 1594 C C . GLN A 1 213 ? 0.819 120.933 27.097 1.00 27.48 210 GLN A C 1
ATOM 1595 O O . GLN A 1 213 ? 0.973 119.720 27.000 1.00 27.27 210 GLN A O 1
ATOM 1601 N N . ASP A 1 214 ? 1.488 121.667 27.987 1.00 27.26 211 ASP A N 1
ATOM 1602 C CA . ASP A 1 214 ? 2.496 121.050 28.857 1.00 26.99 211 ASP A CA 1
ATOM 1603 C C . ASP A 1 214 ? 1.839 120.223 29.940 1.00 26.39 211 ASP A C 1
ATOM 1604 O O . ASP A 1 214 ? 0.995 120.729 30.658 1.00 26.43 211 ASP A O 1
ATOM 1609 N N . GLU A 1 215 ? 2.245 118.964 30.079 1.00 26.01 212 GLU A N 1
ATOM 1610 C CA . GLU A 1 215 ? 1.558 118.054 31.002 1.00 25.88 212 GLU A CA 1
ATOM 1611 C C . GLU A 1 215 ? 1.549 118.570 32.449 1.00 25.25 212 GLU A C 1
ATOM 1612 O O . GLU A 1 215 ? 0.505 118.615 33.087 1.00 25.23 212 GLU A O 1
ATOM 1618 N N . GLU A 1 216 ? 2.709 118.969 32.945 1.00 25.17 213 GLU A N 1
ATOM 1619 C CA . GLU A 1 216 ? 2.840 119.576 34.273 1.00 25.82 213 GLU A CA 1
ATOM 1620 C C . GLU A 1 216 ? 1.921 120.797 34.499 1.00 25.51 213 GLU A C 1
ATOM 1621 O O . GLU A 1 216 ? 1.305 120.925 35.572 1.00 24.86 213 GLU A O 1
ATOM 1635 N N . LYS A 1 218 ? -0.891 121.556 32.851 1.00 24.58 215 LYS A N 1
ATOM 1636 C CA . LYS A 1 218 ? -2.283 121.094 32.914 1.00 24.94 215 LYS A CA 1
ATOM 1637 C C . LYS A 1 218 ? -2.615 120.586 34.311 1.00 24.53 215 LYS A C 1
ATOM 1638 O O . LYS A 1 218 ? -3.642 120.944 34.859 1.00 25.12 215 LYS A O 1
ATOM 1644 N N . ARG A 1 219 ? -1.756 119.754 34.891 1.00 24.18 216 ARG A N 1
ATOM 1645 C CA . ARG A 1 219 ? -2.078 119.170 36.198 1.00 24.79 216 ARG A CA 1
ATOM 1646 C C . ARG A 1 219 ? -2.134 120.235 37.304 1.00 24.58 216 ARG A C 1
ATOM 1647 O O . ARG A 1 219 ? -3.056 120.241 38.120 1.00 25.30 216 ARG A O 1
ATOM 1655 N N . TYR A 1 220 ? -1.169 121.151 37.304 1.00 25.14 217 TYR A N 1
ATOM 1656 C CA . TYR A 1 220 ? -1.135 122.226 38.293 1.00 24.90 217 TYR A CA 1
ATOM 1657 C C . TYR A 1 220 ? -2.398 123.110 38.202 1.00 24.76 217 TYR A C 1
ATOM 1658 O O . TYR A 1 220 ? -3.014 123.464 39.220 1.00 24.55 217 TYR A O 1
ATOM 1667 N N . ALA A 1 221 ? -2.784 123.450 36.979 1.00 24.57 218 ALA A N 1
ATOM 1668 C CA . ALA A 1 221 ? -3.985 124.246 36.758 1.00 24.19 218 ALA A CA 1
ATOM 1669 C C . ALA A 1 221 ? -5.250 123.508 37.224 1.00 24.01 218 ALA A C 1
ATOM 1670 O O . ALA A 1 221 ? -6.134 124.107 37.847 1.00 23.22 218 ALA A O 1
ATOM 1672 N N . GLU A 1 222 ? -5.335 122.205 36.946 1.00 24.23 219 GLU A N 1
ATOM 1673 C CA . GLU A 1 222 ? -6.517 121.456 37.378 1.00 24.30 219 GLU A CA 1
ATOM 1674 C C . GLU A 1 222 ? -6.609 121.459 38.920 1.00 24.65 219 GLU A C 1
ATOM 1675 O O . GLU A 1 222 ? -7.676 121.716 39.504 1.00 24.90 219 GLU A O 1
ATOM 1681 N N . LYS A 1 223 ? -5.474 121.208 39.557 1.00 24.86 220 LYS A N 1
ATOM 1682 C CA . LYS A 1 223 ? -5.364 121.232 41.001 1.00 25.84 220 LYS A CA 1
ATOM 1683 C C . LYS A 1 223 ? -5.775 122.604 41.540 1.00 25.13 220 LYS A C 1
ATOM 1684 O O . LYS A 1 223 ? -6.571 122.692 42.463 1.00 25.56 220 LYS A O 1
ATOM 1690 N N . THR A 1 224 ? -5.271 123.668 40.923 1.00 24.92 221 THR A N 1
ATOM 1691 C CA . THR A 1 224 ? -5.550 125.044 41.359 1.00 23.96 221 THR A CA 1
ATOM 1692 C C . THR A 1 224 ? -7.047 125.332 41.311 1.00 23.90 221 THR A C 1
ATOM 1693 O O . THR A 1 224 ? -7.648 125.740 42.298 1.00 23.48 221 THR A O 1
ATOM 1697 N N . PHE A 1 225 ? -7.645 125.089 40.155 1.00 23.99 222 PHE A N 1
ATOM 1698 C CA . PHE A 1 225 ? -9.078 125.255 39.986 1.00 24.18 222 PHE A CA 1
ATOM 1699 C C . PHE A 1 225 ? -9.869 124.469 41.012 1.00 24.13 222 PHE A C 1
ATOM 1700 O O . PHE A 1 225 ? -10.862 124.967 41.528 1.00 24.48 222 PHE A O 1
ATOM 1708 N N . ASN A 1 226 ? -9.415 123.257 41.327 1.00 24.53 223 ASN A N 1
ATOM 1709 C CA . ASN A 1 226 ? -10.105 122.408 42.300 1.00 24.78 223 ASN A CA 1
ATOM 1710 C C . ASN A 1 226 ? -10.078 122.882 43.748 1.00 25.40 223 ASN A C 1
ATOM 1711 O O . ASN A 1 226 ? -10.847 122.399 44.566 1.00 25.61 223 ASN A O 1
ATOM 1716 N N . GLU A 1 227 ? -9.202 123.825 44.065 1.00 26.47 224 GLU A N 1
ATOM 1717 C CA . GLU A 1 227 ? -9.240 124.479 45.377 1.00 26.88 224 GLU A CA 1
ATOM 1718 C C . GLU A 1 227 ? -10.435 125.417 45.494 1.00 26.74 224 GLU A C 1
ATOM 1719 O O . GLU A 1 227 ? -10.773 125.872 46.579 1.00 26.77 224 GLU A O 1
ATOM 1725 N N . GLU A 1 228 ? -11.090 125.685 44.371 1.00 26.45 225 GLU A N 1
ATOM 1726 C CA . GLU A 1 228 ? -12.198 126.621 44.341 1.00 26.29 225 GLU A CA 1
ATOM 1727 C C . GLU A 1 228 ? -13.503 125.922 43.900 1.00 26.60 225 GLU A C 1
ATOM 1728 O O . GLU A 1 228 ? -14.555 126.098 44.515 1.00 26.65 225 GLU A O 1
ATOM 1734 N N . PHE A 1 229 ? -13.449 125.119 42.837 1.00 26.31 226 PHE A N 1
ATOM 1735 C CA . PHE A 1 229 ? -14.657 124.447 42.361 1.00 26.10 226 PHE A CA 1
ATOM 1736 C C . PHE A 1 229 ? -14.354 123.049 41.813 1.00 25.40 226 PHE A C 1
ATOM 1737 O O . PHE A 1 229 ? -13.249 122.783 41.362 1.00 25.35 226 PHE A O 1
ATOM 1745 N N . TYR A 1 230 ? -15.341 122.165 41.885 1.00 24.95 227 TYR A N 1
ATOM 1746 C CA . TYR A 1 230 ? -15.229 120.797 41.386 1.00 24.59 227 TYR A CA 1
ATOM 1747 C C . TYR A 1 230 ? -14.917 120.811 39.893 1.00 25.17 227 TYR A C 1
ATOM 1748 O O . TYR A 1 230 ? -15.672 121.391 39.097 1.00 24.63 227 TYR A O 1
ATOM 1757 N N . PHE A 1 231 ? -13.791 120.200 39.522 1.00 25.24 228 PHE A N 1
ATOM 1758 C CA . PHE A 1 231 ? -13.388 120.085 38.120 1.00 24.84 228 PHE A CA 1
ATOM 1759 C C . PHE A 1 231 ? -12.636 118.774 37.872 1.00 24.86 228 PHE A C 1
ATOM 1760 O O . PHE A 1 231 ? -11.572 118.529 38.452 1.00 24.71 228 PHE A O 1
ATOM 1768 N N . ASP A 1 232 ? -13.226 117.929 37.032 1.00 24.57 229 ASP A N 1
ATOM 1769 C CA . ASP A 1 232 ? -12.646 116.642 36.666 1.00 24.24 229 ASP A CA 1
ATOM 1770 C C . ASP A 1 232 ? -12.341 116.663 35.169 1.00 23.99 229 ASP A C 1
ATOM 1771 O O . ASP A 1 232 ? -13.246 116.581 34.330 1.00 23.66 229 ASP A O 1
ATOM 1776 N N . ALA A 1 233 ? -11.062 116.781 34.835 1.00 23.76 230 ALA A N 1
ATOM 1777 C CA . ALA A 1 233 ? -10.641 116.928 33.442 1.00 23.15 230 ALA A CA 1
ATOM 1778 C C . ALA A 1 233 ? -10.796 115.622 32.648 1.00 23.32 230 ALA A C 1
ATOM 1779 O O . ALA A 1 233 ? -10.737 115.609 31.422 1.00 23.35 230 ALA A O 1
ATOM 1781 N N . LYS A 1 234 ? -11.025 114.530 33.362 1.00 23.27 231 LYS A N 1
ATOM 1782 C CA . LYS A 1 234 ? -11.117 113.212 32.764 1.00 23.83 231 LYS A CA 1
ATOM 1783 C C . LYS A 1 234 ? -12.445 112.577 33.164 1.00 22.79 231 LYS A C 1
ATOM 1784 O O . LYS A 1 234 ? -12.497 111.415 33.522 1.00 22.76 231 LYS A O 1
ATOM 1790 N N . ALA A 1 235 ? -13.520 113.344 33.089 1.00 22.97 232 ALA A N 1
ATOM 1791 C CA . ALA A 1 235 ? -14.809 112.900 33.625 1.00 22.44 232 ALA A CA 1
ATOM 1792 C C . ALA A 1 235 ? -15.464 111.811 32.776 1.00 22.18 232 ALA A C 1
ATOM 1793 O O . ALA A 1 235 ? -15.400 111.823 31.545 1.00 21.90 232 ALA A O 1
ATOM 1795 N N . ARG A 1 236 ? -16.089 110.864 33.456 1.00 22.84 233 ARG A N 1
ATOM 1796 C CA . ARG A 1 236 ? -16.849 109.806 32.809 1.00 22.93 233 ARG A CA 1
ATOM 1797 C C . ARG A 1 236 ? -18.337 109.992 33.124 1.00 23.28 233 ARG A C 1
ATOM 1798 O O . ARG A 1 236 ? -18.798 109.771 34.263 1.00 22.76 233 ARG A O 1
ATOM 1806 N N . VAL A 1 237 ? -19.080 110.437 32.113 1.00 23.81 234 VAL A N 1
ATOM 1807 C CA . VAL A 1 237 ? -20.471 110.852 32.312 1.00 23.66 234 VAL A CA 1
ATOM 1808 C C . VAL A 1 237 ? -21.428 109.911 31.604 1.00 23.70 234 VAL A C 1
ATOM 1809 O O . VAL A 1 237 ? -21.213 109.546 30.441 1.00 23.54 234 VAL A O 1
ATOM 1813 N N . ILE A 1 238 ? -22.489 109.543 32.318 1.00 23.08 235 ILE A N 1
ATOM 1814 C CA . ILE A 1 238 ? -23.489 108.609 31.808 1.00 22.73 235 ILE A CA 1
ATOM 1815 C C . ILE A 1 238 ? -24.632 109.347 31.104 1.00 22.83 235 ILE A C 1
ATOM 1816 O O . ILE A 1 238 ? -24.925 109.069 29.945 1.00 22.99 235 ILE A O 1
ATOM 1821 N N . SER A 1 239 ? -25.290 110.272 31.790 1.00 22.49 236 SER A N 1
ATOM 1822 C CA . SER A 1 239 ? -26.481 110.871 31.215 1.00 22.52 236 SER A CA 1
ATOM 1823 C C . SER A 1 239 ? -26.868 112.172 31.884 1.00 22.38 236 SER A C 1
ATOM 1824 O O . SER A 1 239 ? -26.583 112.381 33.062 1.00 22.15 236 SER A O 1
ATOM 1827 N N . THR A 1 240 ? -27.530 113.024 31.099 1.00 22.43 237 THR A N 1
ATOM 1828 C CA . THR A 1 240 ? -28.068 114.299 31.534 1.00 22.69 237 THR A CA 1
ATOM 1829 C C . THR A 1 240 ? -29.512 114.416 31.000 1.00 22.81 237 THR A C 1
ATOM 1830 O O . THR A 1 240 ? -29.731 114.868 29.864 1.00 22.48 237 THR A O 1
ATOM 1834 N N . ILE A 1 241 ? -30.481 114.008 31.819 1.00 22.36 238 ILE A N 1
ATOM 1835 C CA . ILE A 1 241 ? -31.863 113.851 31.372 1.00 23.21 238 ILE A CA 1
ATOM 1836 C C . ILE A 1 241 ? -32.768 114.877 32.040 1.00 23.87 238 ILE A C 1
ATOM 1837 O O . ILE A 1 241 ? -32.827 114.948 33.279 1.00 24.84 238 ILE A O 1
ATOM 1842 N N . GLU A 1 242 ? -33.443 115.687 31.224 1.00 24.07 239 GLU A N 1
ATOM 1843 C CA . GLU A 1 242 ? -34.329 116.718 31.744 1.00 24.56 239 GLU A CA 1
ATOM 1844 C C . GLU A 1 242 ? -35.417 116.079 32.612 1.00 24.90 239 GLU A C 1
ATOM 1845 O O . GLU A 1 242 ? -35.976 115.050 32.236 1.00 24.85 239 GLU A O 1
ATOM 1851 N N . LYS A 1 243 ? -35.662 116.663 33.784 1.00 25.40 240 LYS A N 1
ATOM 1852 C CA . LYS A 1 243 ? -36.773 116.256 34.664 1.00 26.31 240 LYS A CA 1
ATOM 1853 C C . LYS A 1 243 ? -37.760 117.426 34.826 1.00 27.26 240 LYS A C 1
ATOM 1854 O O . LYS A 1 243 ? -37.878 118.271 33.938 1.00 27.19 240 LYS A O 1
ATOM 1860 N N . GLU A 1 244 ? -38.451 117.492 35.958 1.00 28.05 241 GLU A N 1
ATOM 1861 C CA . GLU A 1 244 ? -39.507 118.482 36.123 1.00 29.09 241 GLU A CA 1
ATOM 1862 C C . GLU A 1 244 ? -38.993 119.894 36.361 1.00 29.22 241 GLU A C 1
ATOM 1863 O O . GLU A 1 244 ? -39.463 120.825 35.712 1.00 29.29 241 GLU A O 1
ATOM 1869 N N . ASP A 1 245 ? -38.022 120.075 37.249 1.00 29.36 242 ASP A N 1
ATOM 1870 C CA . ASP A 1 245 ? -37.473 121.428 37.441 1.00 30.15 242 ASP A CA 1
ATOM 1871 C C . ASP A 1 245 ? -35.950 121.469 37.445 1.00 29.19 242 ASP A C 1
ATOM 1872 O O . ASP A 1 245 ? -35.354 122.427 37.940 1.00 29.69 242 ASP A O 1
ATOM 1877 N N . ALA A 1 246 ? -35.334 120.446 36.865 1.00 28.01 243 ALA A N 1
ATOM 1878 C CA . ALA A 1 246 ? -33.887 120.310 36.890 1.00 26.77 243 ALA A CA 1
ATOM 1879 C C . ALA A 1 246 ? -33.450 119.221 35.920 1.00 25.99 243 ALA A C 1
ATOM 1880 O O . ALA A 1 246 ? -34.280 118.533 35.332 1.00 24.41 243 ALA A O 1
ATOM 1882 N N . VAL A 1 247 ? -32.135 119.087 35.758 1.00 25.07 244 VAL A N 1
ATOM 1883 C CA . VAL A 1 247 ? -31.563 118.007 34.995 1.00 24.94 244 VAL A CA 1
ATOM 1884 C C . VAL A 1 247 ? -30.888 116.997 35.943 1.00 24.94 244 VAL A C 1
ATOM 1885 O O . VAL A 1 247 ? -30.025 117.358 36.744 1.00 25.26 244 VAL A O 1
ATOM 1889 N N . GLU A 1 248 ? -31.294 115.734 35.849 1.00 24.23 245 GLU A N 1
ATOM 1890 C CA . GLU A 1 248 ? -30.601 114.666 36.567 1.00 23.11 245 GLU A CA 1
ATOM 1891 C C . GLU A 1 248 ? -29.330 114.303 35.787 1.00 22.55 245 GLU A C 1
ATOM 1892 O O . GLU A 1 248 ? -29.392 113.903 34.603 1.00 21.69 245 GLU A O 1
ATOM 1898 N N . VAL A 1 249 ? -28.190 114.479 36.458 1.00 22.26 246 VAL A N 1
ATOM 1899 C CA . VAL A 1 249 ? -26.871 114.098 35.938 1.00 21.75 246 VAL A CA 1
ATOM 1900 C C . VAL A 1 249 ? -26.396 112.833 36.648 1.00 22.61 246 VAL A C 1
ATOM 1901 O O . VAL A 1 249 ? -26.342 112.792 37.893 1.00 23.06 246 VAL A O 1
ATOM 1905 N N . ILE A 1 250 ? -26.088 111.800 35.857 1.00 22.26 247 ILE A N 1
ATOM 1906 C CA . ILE A 1 250 ? -25.509 110.568 36.364 1.00 22.32 247 ILE A CA 1
ATOM 1907 C C . ILE A 1 250 ? -24.080 110.453 35.828 1.00 22.83 247 ILE A C 1
ATOM 1908 O O . ILE A 1 250 ? -23.847 110.542 34.617 1.00 23.09 247 ILE A O 1
ATOM 1913 N N . TYR A 1 251 ? -23.128 110.339 36.748 1.00 22.30 248 TYR A N 1
ATOM 1914 C CA . TYR A 1 251 ? -21.714 110.401 36.424 1.00 22.84 248 TYR A CA 1
ATOM 1915 C C . TYR A 1 251 ? -20.908 109.623 37.453 1.00 23.15 248 TYR A C 1
ATOM 1916 O O . TYR A 1 251 ? -21.443 109.178 38.464 1.00 23.78 248 TYR A O 1
ATOM 1925 N N . PHE A 1 252 ? -19.619 109.476 37.196 1.00 23.65 249 PHE A N 1
ATOM 1926 C CA . PHE A 1 252 ? -18.717 108.879 38.163 1.00 24.57 249 PHE A CA 1
ATOM 1927 C C . PHE A 1 252 ? -17.901 110.015 38.756 1.00 25.12 249 PHE A C 1
ATOM 1928 O O . PHE A 1 252 ? -17.383 110.847 38.015 1.00 25.18 249 PHE A O 1
ATOM 1936 N N . ASP A 1 253 ? -17.827 110.088 40.085 1.00 26.44 250 ASP A N 1
ATOM 1937 C CA . ASP A 1 253 ? -16.991 111.112 40.729 1.00 27.47 250 ASP A CA 1
ATOM 1938 C C . ASP A 1 253 ? -15.499 110.799 40.545 1.00 28.47 250 ASP A C 1
ATOM 1939 O O . ASP A 1 253 ? -15.136 109.863 39.817 1.00 29.16 250 ASP A O 1
ATOM 1944 N N .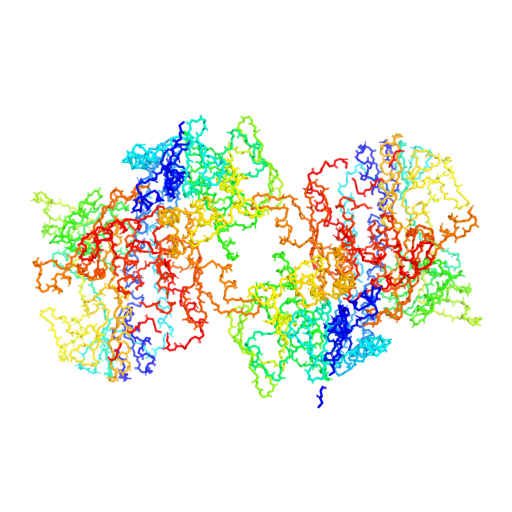 LYS A 1 254 ? -14.633 111.559 41.202 1.00 29.40 251 LYS A N 1
ATOM 1945 C CA . LYS A 1 254 ? -13.176 111.399 41.018 1.00 30.46 251 LYS A CA 1
ATOM 1946 C C . LYS A 1 254 ? -12.581 110.134 41.619 1.00 30.53 251 LYS A C 1
ATOM 1947 O O . LYS A 1 254 ? -11.416 109.822 41.376 1.00 31.39 251 LYS A O 1
ATOM 1953 N N . SER A 1 255 ? -13.356 109.434 42.436 1.00 30.48 252 SER A N 1
ATOM 1954 C CA . SER A 1 255 ? -12.933 108.136 42.961 1.00 30.12 252 SER A CA 1
ATOM 1955 C C . SER A 1 255 ? -13.646 107.017 42.201 1.00 29.04 252 SER A C 1
ATOM 1956 O O . SER A 1 255 ? -13.588 105.849 42.581 1.00 29.09 252 SER A O 1
ATOM 1959 N N . GLY A 1 256 ? -14.321 107.394 41.120 1.00 27.81 253 GLY A N 1
ATOM 1960 C CA . GLY A 1 256 ? -14.959 106.439 40.240 1.00 26.95 253 GLY A CA 1
ATOM 1961 C C . GLY A 1 256 ? -16.295 105.884 40.703 1.00 26.69 253 GLY A C 1
ATOM 1962 O O . GLY A 1 256 ? -16.752 104.850 40.196 1.00 26.69 253 GLY A O 1
ATOM 1963 N N . GLN A 1 257 ? -16.949 106.565 41.634 1.00 25.92 254 GLN A N 1
ATOM 1964 C CA . GLN A 1 257 ? -18.230 106.073 42.126 1.00 26.15 254 GLN A CA 1
ATOM 1965 C C . GLN A 1 257 ? -19.413 106.702 41.373 1.00 25.55 254 GLN A C 1
ATOM 1966 O O . GLN A 1 257 ? -19.458 107.917 41.191 1.00 25.43 254 GLN A O 1
ATOM 1972 N N . LYS A 1 258 ? -20.356 105.865 40.942 1.00 25.43 255 LYS A N 1
ATOM 1973 C CA . LYS A 1 258 ? -21.560 106.338 40.283 1.00 25.92 255 LYS A CA 1
ATOM 1974 C C . LYS A 1 258 ? -22.372 107.208 41.226 1.00 25.72 255 LYS A C 1
ATOM 1975 O O . LYS A 1 258 ? -22.723 106.797 42.331 1.00 26.04 255 LYS A O 1
ATOM 1981 N N . THR A 1 259 ? -22.670 108.403 40.758 1.00 25.62 256 THR A N 1
ATOM 1982 C CA . THR A 1 259 ? -23.279 109.443 41.549 1.00 25.50 256 THR A CA 1
ATOM 1983 C C . THR A 1 259 ? -24.408 110.018 40.721 1.00 25.49 256 THR A C 1
ATOM 1984 O O . THR A 1 259 ? -24.265 110.213 39.495 1.00 24.68 256 THR A O 1
ATOM 1988 N N . THR A 1 260 ? -25.519 110.292 41.402 1.00 25.02 257 THR A N 1
ATOM 1989 C CA . THR A 1 260 ? -26.675 110.988 40.831 1.00 24.99 257 THR A CA 1
ATOM 1990 C C . THR A 1 260 ? -26.866 112.356 41.514 1.00 24.67 257 THR A C 1
ATOM 1991 O O . THR A 1 260 ? -26.879 112.453 42.751 1.00 24.69 257 THR A O 1
ATOM 1995 N N . GLU A 1 261 ? -27.008 113.399 40.698 1.00 24.38 258 GLU A N 1
ATOM 1996 C CA . GLU A 1 261 ? -27.105 114.771 41.187 1.00 25.04 258 GLU A CA 1
ATOM 1997 C C . GLU A 1 261 ? -27.984 115.647 40.271 1.00 24.66 258 GLU A C 1
ATOM 1998 O O . GLU A 1 261 ? -27.844 115.576 39.044 1.00 24.72 258 GLU A O 1
ATOM 2004 N N . SER A 1 262 ? -28.887 116.449 40.855 1.00 24.02 259 SER A N 1
ATOM 2005 C CA . SER A 1 262 ? -29.717 117.398 40.083 1.00 24.62 259 SER A CA 1
ATOM 2006 C C . SER A 1 262 ? -29.052 118.737 39.925 1.00 23.97 259 SER A C 1
ATOM 2007 O O . SER A 1 262 ? -28.546 119.286 40.890 1.00 23.71 259 SER A O 1
ATOM 2010 N N . PHE A 1 263 ? -29.108 119.279 38.717 1.00 23.63 260 PHE A N 1
ATOM 2011 C CA . PHE A 1 263 ? -28.634 120.633 38.476 1.00 23.75 260 PHE A CA 1
ATOM 2012 C C . PHE A 1 263 ? -29.736 121.337 37.748 1.00 23.92 260 PHE A C 1
ATOM 2013 O O . PHE A 1 263 ? -30.429 120.716 36.933 1.00 24.57 260 PHE A O 1
ATOM 2021 N N . GLN A 1 264 ? -29.905 122.619 38.040 1.00 23.05 261 GLN A N 1
ATOM 2022 C CA . GLN A 1 264 ? -30.972 123.402 37.435 1.00 23.53 261 GLN A CA 1
ATOM 2023 C C . GLN A 1 264 ? -30.847 123.489 35.917 1.00 23.59 261 GLN A C 1
ATOM 2024 O O . GLN A 1 264 ? -31.858 123.368 35.208 1.00 23.47 261 GLN A O 1
ATOM 2030 N N . TYR A 1 265 ? -29.618 123.733 35.445 1.00 23.16 262 TYR A N 1
ATOM 2031 C CA . TYR A 1 265 ? -29.281 123.690 34.029 1.00 23.51 262 TYR A CA 1
ATOM 2032 C C . TYR A 1 265 ? -27.993 122.915 33.805 1.00 23.71 262 TYR A C 1
ATOM 2033 O O . TYR A 1 265 ? -27.270 122.563 34.726 1.00 23.67 262 TYR A O 1
ATOM 2042 N N . VAL A 1 266 ? -27.725 122.682 32.544 1.00 24.33 263 VAL A N 1
ATOM 2043 C CA . VAL A 1 266 ? -26.551 122.005 32.096 1.00 25.07 263 VAL A CA 1
ATOM 2044 C C . VAL A 1 266 ? -25.949 122.929 31.026 1.00 25.34 263 VAL A C 1
ATOM 2045 O O . VAL A 1 266 ? -26.711 123.534 30.245 1.00 24.71 263 VAL A O 1
ATOM 2049 N N . LEU A 1 267 ? -24.613 123.070 31.005 1.00 25.13 264 LEU A N 1
ATOM 2050 C CA . LEU A 1 267 ? -23.950 123.933 30.021 1.00 25.66 264 LEU A CA 1
ATOM 2051 C C . LEU A 1 267 ? -22.975 123.165 29.127 1.00 27.01 264 LEU A C 1
ATOM 2052 O O . LEU A 1 267 ? -21.999 122.600 29.632 1.00 26.67 264 LEU A O 1
ATOM 2057 N N . ALA A 1 268 ? -23.241 123.152 27.814 1.00 27.42 265 ALA A N 1
ATOM 2058 C CA . ALA A 1 268 ? -22.356 122.523 26.846 1.00 29.48 265 ALA A CA 1
ATOM 2059 C C . ALA A 1 268 ? -21.067 123.334 26.591 1.00 30.34 265 ALA A C 1
ATOM 2060 O O . ALA A 1 268 ? -21.100 124.481 26.164 1.00 30.87 265 ALA A O 1
ATOM 2062 N N . ALA A 1 269 ? -19.928 122.720 26.860 1.00 31.80 266 ALA A N 1
ATOM 2063 C CA . ALA A 1 269 ? -18.635 123.312 26.515 1.00 33.11 266 ALA A CA 1
ATOM 2064 C C . ALA A 1 269 ? -17.844 122.279 25.694 1.00 33.46 266 ALA A C 1
ATOM 2065 O O . ALA A 1 269 ? -16.655 122.069 25.907 1.00 33.36 266 ALA A O 1
ATOM 2067 N N . THR A 1 270 ? -18.532 121.625 24.760 1.00 34.02 267 THR A N 1
ATOM 2068 C CA . THR A 1 270 ? -17.987 120.485 24.021 1.00 34.63 267 THR A CA 1
ATOM 2069 C C . THR A 1 270 ? -17.514 120.796 22.619 1.00 35.09 267 THR A C 1
ATOM 2070 O O . THR A 1 270 ? -17.564 119.931 21.740 1.00 36.83 267 THR A O 1
ATOM 2074 N N . GLY A 1 271 ? -17.061 122.012 22.381 1.00 34.87 268 GLY A N 1
ATOM 2075 C CA . GLY A 1 271 ? -16.352 122.280 21.126 1.00 34.57 268 GLY A CA 1
ATOM 2076 C C . GLY A 1 271 ? -17.261 122.645 19.974 1.00 33.66 268 GLY A C 1
ATOM 2077 O O . GLY A 1 271 ? -18.174 121.902 19.606 1.00 34.85 268 GLY A O 1
ATOM 2078 N N . ARG A 1 272 ? -16.991 123.796 19.399 1.00 32.17 269 ARG A N 1
ATOM 2079 C CA . ARG A 1 272 ? -17.847 124.376 18.389 1.00 31.40 269 ARG A CA 1
ATOM 2080 C C . ARG A 1 272 ? -17.730 123.693 17.026 1.00 31.22 269 ARG A C 1
ATOM 2081 O O . ARG A 1 272 ? -16.735 123.013 16.731 1.00 31.41 269 ARG A O 1
ATOM 2089 N N . LYS A 1 273 ? -18.771 123.849 16.214 1.00 30.93 270 LYS A N 1
ATOM 2090 C CA . LYS A 1 273 ? -18.788 123.337 14.841 1.00 30.48 270 LYS A CA 1
ATOM 2091 C C . LYS A 1 273 ? -18.793 124.504 13.847 1.00 30.15 270 LYS A C 1
ATOM 2092 O O . LYS A 1 273 ? -19.628 125.407 13.935 1.00 30.19 270 LYS A O 1
ATOM 2098 N N . ALA A 1 274 ? -17.850 124.479 12.910 1.00 29.42 271 ALA A N 1
ATOM 2099 C CA . ALA A 1 274 ? -17.767 125.483 11.847 1.00 29.14 271 ALA A CA 1
ATOM 2100 C C . ALA A 1 274 ? -19.009 125.390 10.967 1.00 28.79 271 ALA A C 1
ATOM 2101 O O . ALA A 1 274 ? -19.449 124.282 10.651 1.00 29.08 271 ALA A O 1
ATOM 2103 N N . ASN A 1 275 ? -19.595 126.538 10.605 1.00 28.58 272 ASN A N 1
ATOM 2104 C CA . ASN A 1 275 ? -20.846 126.551 9.827 1.00 28.87 272 ASN A CA 1
ATOM 2105 C C . ASN A 1 275 ? -20.548 126.379 8.344 1.00 28.86 272 ASN A C 1
ATOM 2106 O O . ASN A 1 275 ? -20.655 127.317 7.547 1.00 29.34 272 ASN A O 1
ATOM 2111 N N . VAL A 1 276 ? -20.165 125.168 7.975 1.00 28.90 273 VAL A N 1
ATOM 2112 C CA . VAL A 1 276 ? -19.821 124.863 6.597 1.00 28.99 273 VAL A CA 1
ATOM 2113 C C . VAL A 1 276 ? -20.510 123.584 6.147 1.00 29.38 273 VAL A C 1
ATOM 2114 O O . VAL A 1 276 ? -20.209 123.091 5.070 1.00 29.70 273 VAL A O 1
ATOM 2118 N N . ASP A 1 277 ? -21.407 123.054 6.982 1.00 28.94 274 ASP A N 1
ATOM 2119 C CA . ASP A 1 277 ? -22.121 121.818 6.687 1.00 29.09 274 ASP A CA 1
ATOM 2120 C C . ASP A 1 277 ? -23.489 122.040 6.051 1.00 29.57 274 ASP A C 1
ATOM 2121 O O . ASP A 1 277 ? -24.070 121.099 5.505 1.00 30.01 274 ASP A O 1
ATOM 2126 N N . LYS A 1 278 ? -23.997 123.271 6.111 1.00 29.78 275 LYS A N 1
ATOM 2127 C CA . LYS A 1 278 ? -25.324 123.585 5.566 1.00 30.38 275 LYS A CA 1
ATOM 2128 C C . LYS A 1 278 ? -25.297 124.627 4.456 1.00 30.32 275 LYS A C 1
ATOM 2129 O O . LYS A 1 278 ? -26.310 125.291 4.202 1.00 30.01 275 LYS A O 1
ATOM 2135 N N . LEU A 1 279 ? -24.153 124.744 3.787 1.00 30.18 276 LEU A N 1
ATOM 2136 C CA . LEU A 1 279 ? -23.955 125.756 2.751 1.00 30.83 276 LEU A CA 1
ATOM 2137 C C . LEU A 1 279 ? -24.184 125.243 1.338 1.00 30.58 276 LEU A C 1
ATOM 2138 O O . LEU A 1 279 ? -24.026 125.993 0.388 1.00 30.69 276 LEU A O 1
ATOM 2143 N N . GLY A 1 280 ? -24.547 123.971 1.200 1.00 30.18 277 GLY A N 1
ATOM 2144 C CA . GLY A 1 280 ? -24.629 123.360 -0.112 1.00 30.32 277 GLY A CA 1
ATOM 2145 C C . GLY A 1 280 ? -23.257 123.264 -0.766 1.00 30.40 277 GLY A C 1
ATOM 2146 O O . GLY A 1 280 ? -23.130 123.495 -1.969 1.00 30.41 277 GLY A O 1
ATOM 2147 N N . LEU A 1 281 ? -22.228 122.931 0.016 1.00 29.96 278 LEU A N 1
ATOM 2148 C CA . LEU A 1 281 ? -20.873 122.802 -0.549 1.00 30.68 278 LEU A CA 1
ATOM 2149 C C . LEU A 1 281 ? -20.721 121.621 -1.527 1.00 30.73 278 LEU A C 1
ATOM 2150 O O . LEU A 1 281 ? -19.765 121.583 -2.301 1.00 30.99 278 LEU A O 1
ATOM 2155 N N . GLU A 1 282 ? -21.673 120.687 -1.497 1.00 30.95 279 GLU A N 1
ATOM 2156 C CA . GLU A 1 282 ? -21.692 119.526 -2.415 1.00 31.47 279 GLU A CA 1
ATOM 2157 C C . GLU A 1 282 ? -21.903 119.973 -3.847 1.00 31.00 279 GLU A C 1
ATOM 2158 O O . GLU A 1 282 ? -21.676 119.207 -4.777 1.00 31.86 279 GLU A O 1
ATOM 2164 N N . ASN A 1 283 ? -22.367 121.204 -4.018 1.00 30.68 280 ASN A N 1
ATOM 2165 C CA . ASN A 1 283 ? -22.610 121.749 -5.342 1.00 30.55 280 ASN A CA 1
ATOM 2166 C C . ASN A 1 283 ? -21.380 122.469 -5.892 1.00 30.18 280 ASN A C 1
ATOM 2167 O O . ASN A 1 283 ? -21.466 123.168 -6.905 1.00 29.93 280 ASN A O 1
ATOM 2172 N N . THR A 1 284 ? -20.246 122.281 -5.211 1.00 29.98 281 THR A N 1
ATOM 2173 C CA . THR A 1 284 ? -18.937 122.808 -5.631 1.00 29.78 281 THR A CA 1
ATOM 2174 C C . THR A 1 284 ? -17.859 121.721 -5.594 1.00 30.01 281 THR A C 1
ATOM 2175 O O . THR A 1 284 ? -18.048 120.672 -4.989 1.00 30.24 281 THR A O 1
ATOM 2179 N N . SER A 1 285 ? -16.713 121.989 -6.209 1.00 30.28 282 SER A N 1
ATOM 2180 C CA . SER A 1 285 ? -15.606 121.040 -6.187 1.00 30.39 282 SER A CA 1
ATOM 2181 C C . SER A 1 285 ? -14.649 121.274 -5.008 1.00 30.88 282 SER A C 1
ATOM 2182 O O . SER A 1 285 ? -13.546 120.718 -4.978 1.00 31.60 282 SER A O 1
ATOM 2185 N N . ILE A 1 286 ? -15.073 122.071 -4.027 1.00 31.19 283 ILE A N 1
ATOM 2186 C CA . ILE A 1 286 ? -14.228 122.376 -2.866 1.00 31.42 283 ILE A CA 1
ATOM 2187 C C . ILE A 1 286 ? -13.789 121.099 -2.137 1.00 31.78 283 ILE A C 1
ATOM 2188 O O . ILE A 1 286 ? -14.635 120.309 -1.690 1.00 31.48 283 ILE A O 1
ATOM 2193 N N . GLU A 1 287 ? -12.473 120.902 -2.040 1.00 32.04 284 GLU A N 1
ATOM 2194 C CA . GLU A 1 287 ? -11.911 119.737 -1.341 1.00 33.04 284 GLU A CA 1
ATOM 2195 C C . GLU A 1 287 ? -12.049 119.827 0.185 1.00 33.27 284 GLU A C 1
ATOM 2196 O O . GLU A 1 287 ? -11.791 120.868 0.810 1.00 32.70 284 GLU A O 1
ATOM 2202 N N . LEU A 1 288 ? -12.484 118.713 0.762 1.00 33.89 285 LEU A N 1
ATOM 2203 C CA . LEU A 1 288 ? -12.822 118.617 2.170 1.00 34.43 285 LEU A CA 1
ATOM 2204 C C . LEU A 1 288 ? -11.876 117.639 2.835 1.00 35.28 285 LEU A C 1
ATOM 2205 O O . LEU A 1 288 ? -11.395 116.721 2.185 1.00 35.43 285 LEU A O 1
ATOM 2210 N N . ASP A 1 289 ? -11.616 117.816 4.128 1.00 36.38 286 ASP A N 1
ATOM 2211 C CA . ASP A 1 289 ? -10.876 116.796 4.872 1.00 37.51 286 ASP A CA 1
ATOM 2212 C C . ASP A 1 289 ? -11.826 115.706 5.361 1.00 38.41 286 ASP A C 1
ATOM 2213 O O . ASP A 1 289 ? -13.041 115.787 5.150 1.00 38.61 286 ASP A O 1
ATOM 2218 N N . LYS A 1 290 ? -11.275 114.686 6.014 1.00 39.59 287 LYS A N 1
ATOM 2219 C CA . LYS A 1 290 ? -12.082 113.562 6.499 1.00 40.43 287 LYS A CA 1
ATOM 2220 C C . LYS A 1 290 ? -13.180 113.947 7.515 1.00 40.41 287 LYS A C 1
ATOM 2221 O O . LYS A 1 290 ? -14.117 113.173 7.738 1.00 40.17 287 LYS A O 1
ATOM 2227 N N . LYS A 1 291 ? -13.066 115.128 8.124 1.00 40.28 288 LYS A N 1
ATOM 2228 C CA . LYS A 1 291 ? -14.132 115.632 9.000 1.00 40.35 288 LYS A CA 1
ATOM 2229 C C . LYS A 1 291 ? -14.956 116.729 8.313 1.00 39.95 288 LYS A C 1
ATOM 2230 O O . LYS A 1 291 ? -15.634 117.527 8.963 1.00 39.71 288 LYS A O 1
ATOM 2236 N N . ASN A 1 292 ? -14.874 116.738 6.982 1.00 39.55 289 ASN A N 1
ATOM 2237 C CA . ASN A 1 292 ? -15.641 117.634 6.106 1.00 38.77 289 ASN A CA 1
ATOM 2238 C C . ASN A 1 292 ? -15.417 119.132 6.310 1.00 37.96 289 ASN A C 1
ATOM 2239 O O . ASN A 1 292 ? -16.261 119.941 5.933 1.00 37.53 289 ASN A O 1
ATOM 2244 N N . SER A 1 293 ? -14.275 119.487 6.898 1.00 37.02 290 SER A N 1
ATOM 2245 C CA . SER A 1 293 ? -13.811 120.870 6.910 1.00 36.21 290 SER A CA 1
ATOM 2246 C C . SER A 1 293 ? -13.150 121.153 5.579 1.00 35.14 290 SER A C 1
ATOM 2247 O O . SER A 1 293 ? -12.320 120.361 5.113 1.00 34.68 290 SER A O 1
ATOM 2250 N N . PRO A 1 294 ? -13.502 122.288 4.965 1.00 34.13 291 PRO A N 1
ATOM 2251 C CA . PRO A 1 294 ? -12.884 122.678 3.701 1.00 33.48 291 PRO A CA 1
ATOM 2252 C C . PRO A 1 294 ? -11.385 122.873 3.868 1.00 32.58 291 PRO A C 1
ATOM 2253 O O . PRO A 1 294 ? -10.951 123.505 4.833 1.00 32.53 291 PRO A O 1
ATOM 2257 N N . LEU A 1 295 ? -10.610 122.300 2.956 1.00 31.42 292 LEU A N 1
ATOM 2258 C CA . LEU A 1 295 ? -9.181 122.559 2.899 1.00 30.83 292 LEU A CA 1
ATOM 2259 C C . LEU A 1 295 ? -8.988 123.969 2.409 1.00 30.39 292 LEU A C 1
ATOM 2260 O O . LEU A 1 295 ? -9.750 124.467 1.577 1.00 30.47 292 LEU A O 1
ATOM 2265 N N . PHE A 1 296 ? -7.965 124.624 2.929 1.00 30.22 293 PHE A N 1
ATOM 2266 C CA . PHE A 1 296 ? -7.697 125.997 2.538 1.00 29.29 293 PHE A CA 1
ATOM 2267 C C . PHE A 1 296 ? -6.250 126.368 2.779 1.00 28.68 293 PHE A C 1
ATOM 2268 O O . PHE A 1 296 ? -5.586 125.826 3.658 1.00 28.93 293 PHE A O 1
ATOM 2276 N N . ASP A 1 297 ? -5.788 127.327 1.997 1.00 28.02 294 ASP A N 1
ATOM 2277 C CA . ASP A 1 297 ? -4.460 127.863 2.124 1.00 27.99 294 ASP A CA 1
ATOM 2278 C C . ASP A 1 297 ? -4.461 128.851 3.306 1.00 28.02 294 ASP A C 1
ATOM 2279 O O . ASP A 1 297 ? -5.192 129.854 3.301 1.00 27.78 294 ASP A O 1
ATOM 2284 N N . GLU A 1 298 ? -3.662 128.549 4.328 1.00 27.76 295 GLU A N 1
ATOM 2285 C CA . GLU A 1 298 ? -3.695 129.316 5.585 1.00 27.73 295 GLU A CA 1
ATOM 2286 C C . GLU A 1 298 ? -3.197 130.753 5.414 1.00 27.32 295 GLU A C 1
ATOM 2287 O O . GLU A 1 298 ? -3.496 131.618 6.252 1.00 27.07 295 GLU A O 1
ATOM 2293 N N . LEU A 1 299 ? -2.442 130.994 4.341 1.00 25.83 296 LEU A N 1
ATOM 2294 C CA . LEU A 1 299 ? -1.925 132.324 4.071 1.00 25.97 296 LEU A CA 1
ATOM 2295 C C . LEU A 1 299 ? -2.845 133.159 3.208 1.00 25.73 296 LEU A C 1
ATOM 2296 O O . LEU A 1 299 ? -2.991 134.337 3.482 1.00 25.62 296 LEU A O 1
ATOM 2301 N N . THR A 1 300 ? -3.452 132.558 2.171 1.00 25.46 297 THR A N 1
ATOM 2302 C CA . THR A 1 300 ? -4.309 133.297 1.226 1.00 25.06 297 THR A CA 1
ATOM 2303 C C . THR A 1 300 ? -5.809 133.144 1.563 1.00 24.88 297 THR A C 1
ATOM 2304 O O . THR A 1 300 ? -6.657 133.927 1.084 1.00 23.97 297 THR A O 1
ATOM 2308 N N . LEU A 1 301 ? -6.102 132.156 2.411 1.00 23.85 298 LEU A N 1
ATOM 2309 C CA . LEU A 1 301 ? -7.471 131.755 2.787 1.00 23.31 298 LEU A CA 1
ATOM 2310 C C . LEU A 1 301 ? -8.325 131.175 1.632 1.00 23.82 298 LEU A C 1
ATOM 2311 O O . LEU A 1 301 ? -9.537 130.971 1.789 1.00 22.99 298 LEU A O 1
ATOM 2316 N N . GLN A 1 302 ? -7.683 130.877 0.494 1.00 24.39 299 GLN A N 1
ATOM 2317 C CA . GLN A 1 302 ? -8.352 130.204 -0.629 1.00 24.66 299 GLN A CA 1
ATOM 2318 C C . GLN A 1 302 ? -8.611 128.723 -0.350 1.00 25.10 299 GLN A C 1
ATOM 2319 O O . GLN A 1 302 ? -7.739 128.023 0.164 1.00 24.86 299 GLN A O 1
ATOM 2325 N N . THR A 1 303 ? -9.804 128.245 -0.714 1.00 25.10 300 THR A N 1
ATOM 2326 C CA . THR A 1 303 ? -10.053 126.801 -0.797 1.00 25.50 300 THR A CA 1
ATOM 2327 C C . THR A 1 303 ? -9.382 126.265 -2.078 1.00 25.43 300 THR A C 1
ATOM 2328 O O . THR A 1 303 ? -8.662 127.008 -2.763 1.00 24.95 300 THR A O 1
ATOM 2332 N N . SER A 1 304 ? -9.613 124.988 -2.387 1.00 25.26 301 SER A N 1
ATOM 2333 C CA . SER A 1 304 ? -9.174 124.370 -3.644 1.00 25.72 301 SER A CA 1
ATOM 2334 C C . SER A 1 304 ? -9.763 125.085 -4.868 1.00 26.06 301 SER A C 1
ATOM 2335 O O . SER A 1 304 ? -9.201 125.044 -5.952 1.00 26.39 301 SER A O 1
ATOM 2338 N N . VAL A 1 305 ? -10.918 125.714 -4.686 1.00 26.89 302 VAL A N 1
ATOM 2339 C CA . VAL A 1 305 ? -11.503 126.581 -5.695 1.00 27.36 302 VAL A CA 1
ATOM 2340 C C . VAL A 1 305 ? -10.962 127.970 -5.408 1.00 27.68 302 VAL A C 1
ATOM 2341 O O . VAL A 1 305 ? -11.217 128.534 -4.333 1.00 28.25 302 VAL A O 1
ATOM 2345 N N . ASP A 1 306 ? -10.207 128.516 -6.356 1.00 27.41 303 ASP A N 1
ATOM 2346 C CA . ASP A 1 306 ? -9.315 129.630 -6.032 1.00 27.39 303 ASP A CA 1
ATOM 2347 C C . ASP A 1 306 ? -10.000 130.994 -5.851 1.00 26.96 303 ASP A C 1
ATOM 2348 O O . ASP A 1 306 ? -9.393 131.941 -5.333 1.00 27.01 303 ASP A O 1
ATOM 2353 N N . HIS A 1 307 ? -11.275 131.059 -6.227 1.00 26.68 304 HIS A N 1
ATOM 2354 C CA . HIS A 1 307 ? -12.051 132.274 -6.097 1.00 26.58 304 HIS A CA 1
ATOM 2355 C C . HIS A 1 307 ? -13.021 132.176 -4.931 1.00 26.39 304 HIS A C 1
ATOM 2356 O O . HIS A 1 307 ? -13.884 133.035 -4.759 1.00 26.35 304 HIS A O 1
ATOM 2363 N N . ILE A 1 308 ? -12.892 131.106 -4.147 1.00 26.79 305 ILE A N 1
ATOM 2364 C CA . ILE A 1 308 ? -13.713 130.926 -2.956 1.00 26.17 305 ILE A CA 1
ATOM 2365 C C . ILE A 1 308 ? -12.844 130.821 -1.702 1.00 26.11 305 ILE A C 1
ATOM 2366 O O . ILE A 1 308 ? -11.997 129.936 -1.583 1.00 26.32 305 ILE A O 1
ATOM 2371 N N . PHE A 1 309 ? -13.094 131.722 -0.765 1.00 25.67 306 PHE A N 1
ATOM 2372 C CA . PHE A 1 309 ? -12.260 131.898 0.410 1.00 25.40 306 PHE A CA 1
ATOM 2373 C C . PHE A 1 309 ? -13.031 131.478 1.635 1.00 25.66 306 PHE A C 1
ATOM 2374 O O . PHE A 1 309 ? -14.262 131.464 1.619 1.00 25.62 306 PHE A O 1
ATOM 2382 N N . VAL A 1 310 ? -12.311 131.170 2.707 1.00 25.40 307 VAL A N 1
ATOM 2383 C CA . VAL A 1 310 ? -12.957 130.837 3.961 1.00 25.88 307 VAL A CA 1
ATOM 2384 C C . VAL A 1 310 ? -12.253 131.566 5.116 1.00 25.89 307 VAL A C 1
ATOM 2385 O O . VAL A 1 310 ? -11.023 131.470 5.265 1.00 25.97 307 VAL A O 1
ATOM 2389 N N . ALA A 1 311 ? -13.038 132.325 5.887 1.00 25.67 308 ALA A N 1
ATOM 2390 C CA . ALA A 1 311 ? -12.515 133.335 6.848 1.00 25.75 308 ALA A CA 1
ATOM 2391 C C . ALA A 1 311 ? -13.225 133.308 8.198 1.00 25.90 308 ALA A C 1
ATOM 2392 O O . ALA A 1 311 ? -14.452 133.086 8.266 1.00 25.86 308 ALA A O 1
ATOM 2394 N N . GLY A 1 312 ? -12.457 133.540 9.268 1.00 25.71 309 GLY A N 1
ATOM 2395 C CA . GLY A 1 312 ? -12.993 133.546 10.628 1.00 25.75 309 GLY A CA 1
ATOM 2396 C C . GLY A 1 312 ? -13.117 132.165 11.241 1.00 25.84 309 GLY A C 1
ATOM 2397 O O . GLY A 1 312 ? -12.320 131.275 10.932 1.00 25.27 309 GLY A O 1
ATOM 2398 N N . ASP A 1 313 ? -14.094 131.980 12.131 1.00 26.10 310 ASP A N 1
ATOM 2399 C CA . ASP A 1 313 ? -14.255 130.674 12.785 1.00 26.11 310 ASP A CA 1
ATOM 2400 C C . ASP A 1 313 ? -14.654 129.622 11.747 1.00 25.76 310 ASP A C 1
ATOM 2401 O O . ASP A 1 313 ? -14.437 128.421 11.942 1.00 25.51 310 ASP A O 1
ATOM 2406 N N . ALA A 1 314 ? -15.227 130.081 10.634 1.00 25.91 311 ALA A N 1
ATOM 2407 C CA . ALA A 1 314 ? -15.644 129.187 9.558 1.00 25.69 311 ALA A CA 1
ATOM 2408 C C . ALA A 1 314 ? -14.545 128.220 9.086 1.00 25.79 311 ALA A C 1
ATOM 2409 O O . ALA A 1 314 ? -14.845 127.085 8.704 1.00 25.68 311 ALA A O 1
ATOM 2411 N N . ASN A 1 315 ? -13.287 128.671 9.069 1.00 25.81 312 ASN A N 1
ATOM 2412 C CA . ASN A 1 315 ? -12.191 127.790 8.648 1.00 25.71 312 ASN A CA 1
ATOM 2413 C C . ASN A 1 315 ? -11.590 126.987 9.800 1.00 26.31 312 ASN A C 1
ATOM 2414 O O . ASN A 1 315 ? -10.544 126.362 9.660 1.00 26.14 312 ASN A O 1
ATOM 2419 N N . ASN A 1 316 ? -12.245 127.051 10.957 1.00 27.12 313 ASN A N 1
ATOM 2420 C CA . ASN A 1 316 ? -11.899 126.228 12.106 1.00 28.15 313 ASN A CA 1
ATOM 2421 C C . ASN A 1 316 ? -10.431 126.334 12.573 1.00 28.61 313 ASN A C 1
ATOM 2422 O O . ASN A 1 316 ? -9.877 125.377 13.156 1.00 28.04 313 ASN A O 1
ATOM 2427 N N . THR A 1 317 ? -9.826 127.498 12.325 1.00 28.62 314 THR A N 1
ATOM 2428 C CA . THR A 1 317 ? -8.400 127.741 12.612 1.00 29.32 314 THR A CA 1
ATOM 2429 C C . THR A 1 317 ? -8.260 129.128 13.227 1.00 28.86 314 THR A C 1
ATOM 2430 O O . THR A 1 317 ? -9.007 130.042 12.833 1.00 28.60 314 THR A O 1
ATOM 2434 N N . LEU A 1 318 ? -7.323 129.290 14.178 1.00 28.27 315 LEU A N 1
ATOM 2435 C CA . LEU A 1 318 ? -7.152 130.538 14.972 1.00 27.62 315 LEU A CA 1
ATOM 2436 C C . LEU A 1 318 ? -8.503 131.162 15.321 1.00 27.34 315 LEU A C 1
ATOM 2437 O O . LEU A 1 318 ? -8.819 132.290 14.931 1.00 27.34 315 LEU A O 1
ATOM 2442 N N . THR A 1 319 ? -9.302 130.422 16.073 1.00 27.41 316 THR A N 1
ATOM 2443 C CA . THR A 1 319 ? -10.703 130.782 16.270 1.00 27.07 316 THR A CA 1
ATOM 2444 C C . THR A 1 319 ? -10.769 131.769 17.429 1.00 27.00 316 THR A C 1
ATOM 2445 O O . THR A 1 319 ? -11.232 131.447 18.544 1.00 26.52 316 THR A O 1
ATOM 2449 N N . LEU A 1 320 ? -10.261 132.965 17.158 1.00 26.64 317 LEU A N 1
ATOM 2450 C CA . LEU A 1 320 ? -10.144 134.013 18.151 1.00 27.05 317 LEU A CA 1
ATOM 2451 C C . LEU A 1 320 ? -10.606 135.258 17.404 1.00 26.78 317 LEU A C 1
ATOM 2452 O O . LEU A 1 320 ? -10.534 135.301 16.164 1.00 26.43 317 LEU A O 1
ATOM 2457 N N . LEU A 1 321 ? -11.088 136.252 18.158 1.00 26.11 318 LEU A N 1
ATOM 2458 C CA . LEU A 1 321 ? -11.660 137.474 17.594 1.00 25.82 318 LEU A CA 1
ATOM 2459 C C . LEU A 1 321 ? -10.696 138.278 16.713 1.00 25.44 318 LEU A C 1
ATOM 2460 O O . LEU A 1 321 ? -11.001 138.604 15.538 1.00 25.03 318 LEU A O 1
ATOM 2465 N N . HIS A 1 322 ? -9.558 138.648 17.291 1.00 23.90 319 HIS A N 1
ATOM 2466 C CA . HIS A 1 322 ? -8.609 139.437 16.509 1.00 23.50 319 HIS A CA 1
ATOM 2467 C C . HIS A 1 322 ? -8.087 138.656 15.320 1.00 23.14 319 HIS A C 1
ATOM 2468 O O . HIS A 1 322 ? -7.735 139.262 14.326 1.00 23.42 319 HIS A O 1
ATOM 2475 N N . GLU A 1 323 ? -8.038 137.325 15.404 1.00 23.27 320 GLU A N 1
ATOM 2476 C CA . GLU A 1 323 ? -7.616 136.540 14.228 1.00 23.11 320 GLU A CA 1
ATOM 2477 C C . GLU A 1 323 ? -8.701 136.523 13.154 1.00 23.86 320 GLU A C 1
ATOM 2478 O O . GLU A 1 323 ? -8.397 136.623 11.941 1.00 24.38 320 GLU A O 1
ATOM 2484 N N . ALA A 1 324 ? -9.966 136.413 13.572 1.00 23.99 321 ALA A N 1
ATOM 2485 C CA . ALA A 1 324 ? -11.081 136.618 12.629 1.00 24.82 321 ALA A CA 1
ATOM 2486 C C . ALA A 1 324 ? -11.045 137.977 11.912 1.00 25.31 321 ALA A C 1
ATOM 2487 O O . ALA A 1 324 ? -11.371 138.049 10.726 1.00 26.13 321 ALA A O 1
ATOM 2489 N N . ALA A 1 325 ? -10.680 139.055 12.617 1.00 25.63 322 ALA A N 1
ATOM 2490 C CA . ALA A 1 325 ? -10.501 140.368 11.973 1.00 25.28 322 ALA A CA 1
ATOM 2491 C C . ALA A 1 325 ? -9.424 140.301 10.878 1.00 25.16 322 ALA A C 1
ATOM 2492 O O . ALA A 1 325 ? -9.651 140.724 9.753 1.00 25.42 322 ALA A O 1
ATOM 2494 N N . ASP A 1 326 ? -8.261 139.739 11.199 1.00 24.72 323 ASP A N 1
ATOM 2495 C CA . ASP A 1 326 ? -7.208 139.575 10.188 1.00 24.15 323 ASP A CA 1
ATOM 2496 C C . ASP A 1 326 ? -7.627 138.670 9.020 1.00 23.81 323 ASP A C 1
ATOM 2497 O O . ASP A 1 326 ? -7.326 138.949 7.854 1.00 23.15 323 ASP A O 1
ATOM 2502 N N . ASP A 1 327 ? -8.326 137.585 9.339 1.00 24.35 324 ASP A N 1
ATOM 2503 C CA . ASP A 1 327 ? -8.941 136.724 8.314 1.00 24.64 324 ASP A CA 1
ATOM 2504 C C . ASP A 1 327 ? -9.815 137.549 7.356 1.00 24.69 324 ASP A C 1
ATOM 2505 O O . ASP A 1 327 ? -9.727 137.380 6.130 1.00 24.70 324 ASP A O 1
ATOM 2510 N N . GLY A 1 328 ? -10.657 138.428 7.909 1.00 25.12 325 GLY A N 1
ATOM 2511 C CA . GLY A 1 328 ? -11.568 139.250 7.079 1.00 25.29 325 GLY A CA 1
ATOM 2512 C C . GLY A 1 328 ? -10.773 140.162 6.152 1.00 26.08 325 GLY A C 1
ATOM 2513 O O . GLY A 1 328 ? -11.074 140.298 4.970 1.00 25.42 325 GLY A O 1
ATOM 2514 N N . LYS A 1 329 ? -9.725 140.764 6.706 1.00 26.61 326 LYS A N 1
ATOM 2515 C CA . LYS A 1 329 ? -8.760 141.542 5.928 1.00 27.12 326 LYS A CA 1
ATOM 2516 C C . LYS A 1 329 ? -8.082 140.718 4.787 1.00 26.84 326 LYS A C 1
ATOM 2517 O O . LYS A 1 329 ? -8.028 141.154 3.640 1.00 26.73 326 LYS A O 1
ATOM 2523 N N . VAL A 1 330 ? -7.600 139.513 5.081 1.00 26.00 327 VAL A N 1
ATOM 2524 C CA . VAL A 1 330 ? -6.923 138.731 4.052 1.00 25.25 327 VAL A CA 1
ATOM 2525 C C . VAL A 1 330 ? -7.916 138.331 2.976 1.00 24.61 327 VAL A C 1
ATOM 2526 O O . VAL A 1 330 ? -7.671 138.546 1.800 1.00 23.76 327 VAL A O 1
ATOM 2530 N N . ALA A 1 331 ? -9.056 137.795 3.401 1.00 24.28 328 ALA A N 1
ATOM 2531 C CA . ALA A 1 331 ? -10.042 137.270 2.476 1.00 24.13 328 ALA A CA 1
ATOM 2532 C C . ALA A 1 331 ? -10.684 138.360 1.615 1.00 23.66 328 ALA A C 1
ATOM 2533 O O . ALA A 1 331 ? -10.834 138.164 0.410 1.00 23.62 328 ALA A O 1
ATOM 2535 N N . GLY A 1 332 ? -11.038 139.490 2.227 1.00 23.33 329 GLY A N 1
ATOM 2536 C CA . GLY A 1 332 ? -11.588 140.651 1.519 1.00 23.18 329 GLY A CA 1
ATOM 2537 C C . GLY A 1 332 ? -10.638 141.244 0.490 1.00 23.51 329 GLY A C 1
ATOM 2538 O O . GLY A 1 332 ? -11.052 141.609 -0.611 1.00 23.44 329 GLY A O 1
ATOM 2539 N N . THR A 1 333 ? -9.357 141.342 0.847 1.00 23.65 330 THR A N 1
ATOM 2540 C CA . THR A 1 333 ? -8.356 141.891 -0.061 1.00 24.16 330 THR A CA 1
ATOM 2541 C C . THR A 1 333 ? -8.194 140.980 -1.275 1.00 23.97 330 THR A C 1
ATOM 2542 O O . THR A 1 333 ? -8.179 141.448 -2.423 1.00 23.85 330 THR A O 1
ATOM 2546 N N . ASN A 1 334 ? -8.077 139.681 -1.007 1.00 23.68 331 ASN A N 1
ATOM 2547 C CA . ASN A 1 334 ? -7.843 138.715 -2.050 1.00 23.55 331 ASN A CA 1
ATOM 2548 C C . ASN A 1 334 ? -9.082 138.526 -2.912 1.00 23.67 331 ASN A C 1
ATOM 2549 O O . ASN A 1 334 ? -8.988 138.469 -4.165 1.00 23.75 331 ASN A O 1
ATOM 2554 N N . ALA A 1 335 ? -10.253 138.469 -2.276 1.00 22.88 332 ALA A N 1
ATOM 2555 C CA . ALA A 1 335 ? -11.499 138.443 -3.062 1.00 23.23 332 ALA A CA 1
ATOM 2556 C C . ALA A 1 335 ? -11.684 139.746 -3.872 1.00 22.96 332 ALA A C 1
ATOM 2557 O O . ALA A 1 335 ? -12.041 139.719 -5.061 1.00 23.42 332 ALA A O 1
ATOM 2559 N N . GLY A 1 336 ? -11.438 140.881 -3.233 1.00 22.16 333 GLY A N 1
ATOM 2560 C CA . GLY A 1 336 ? -11.540 142.153 -3.921 1.00 21.93 333 GLY A CA 1
ATOM 2561 C C . GLY A 1 336 ? -10.582 142.307 -5.100 1.00 22.66 333 GLY A C 1
ATOM 2562 O O . GLY A 1 336 ? -10.992 142.795 -6.164 1.00 22.10 333 GLY A O 1
ATOM 2563 N N . ALA A 1 337 ? -9.316 141.910 -4.932 1.00 22.33 334 ALA A N 1
ATOM 2564 C CA . ALA A 1 337 ? -8.304 142.133 -5.985 1.00 22.75 334 ALA A CA 1
ATOM 2565 C C . ALA A 1 337 ? -8.022 140.920 -6.913 1.00 23.38 334 ALA A C 1
ATOM 2566 O O . ALA A 1 337 ? -7.185 140.999 -7.810 1.00 23.46 334 ALA A O 1
ATOM 2568 N N . TYR A 1 338 ? -8.728 139.816 -6.705 1.00 23.27 335 TYR A N 1
ATOM 2569 C CA . TYR A 1 338 ? -8.591 138.632 -7.547 1.00 23.48 335 TYR A CA 1
ATOM 2570 C C . TYR A 1 338 ? -8.606 139.027 -9.029 1.00 23.80 335 TYR A C 1
ATOM 2571 O O . TYR A 1 338 ? -9.475 139.807 -9.447 1.00 24.11 335 TYR A O 1
ATOM 2580 N N . PRO A 1 339 ? -7.696 138.453 -9.855 1.00 23.70 336 PRO A N 1
ATOM 2581 C CA . PRO A 1 339 ? -6.808 137.295 -9.604 1.00 23.92 336 PRO A CA 1
ATOM 2582 C C . PRO A 1 339 ? -5.474 137.614 -8.917 1.00 23.71 336 PRO A C 1
ATOM 2583 O O . PRO A 1 339 ? -4.651 136.714 -8.714 1.00 24.36 336 PRO A O 1
ATOM 2587 N N . VAL A 1 340 ? -5.276 138.875 -8.550 1.00 24.03 337 VAL A N 1
ATOM 2588 C CA . VAL A 1 340 ? -4.082 139.303 -7.815 1.00 22.95 337 VAL A CA 1
ATOM 2589 C C . VAL A 1 340 ? -4.257 138.854 -6.368 1.00 23.27 337 VAL A C 1
ATOM 2590 O O . VAL A 1 340 ? -5.113 139.370 -5.656 1.00 22.68 337 VAL A O 1
ATOM 2594 N N . ILE A 1 341 ? -3.443 137.881 -5.958 1.00 23.53 338 ILE A N 1
ATOM 2595 C CA . ILE A 1 341 ? -3.568 137.219 -4.656 1.00 24.14 338 ILE A CA 1
ATOM 2596 C C . ILE A 1 341 ? -2.325 137.490 -3.808 1.00 25.07 338 ILE A C 1
ATOM 2597 O O . ILE A 1 341 ? -1.193 137.461 -4.320 1.00 25.30 338 ILE A O 1
ATOM 2602 N N . ALA A 1 342 ? -2.537 137.748 -2.517 1.00 25.59 339 ALA A N 1
ATOM 2603 C CA . ALA A 1 342 ? -1.439 137.995 -1.598 1.00 25.90 339 ALA A CA 1
ATOM 2604 C C . ALA A 1 342 ? -1.483 137.072 -0.372 1.00 26.50 339 ALA A C 1
ATOM 2605 O O . ALA A 1 342 ? -2.544 136.535 -0.011 1.00 25.88 339 ALA A O 1
ATOM 2607 N N . GLN A 1 343 ? -0.321 136.883 0.252 1.00 26.86 340 GLN A N 1
ATOM 2608 C CA . GLN A 1 343 ? -0.236 136.067 1.454 1.00 27.74 340 GLN A CA 1
ATOM 2609 C C . GLN A 1 343 ? -0.230 136.988 2.664 1.00 27.39 340 GLN A C 1
ATOM 2610 O O . GLN A 1 343 ? 0.603 137.889 2.778 1.00 27.32 340 GLN A O 1
ATOM 2616 N N . GLY A 1 344 ? -1.178 136.750 3.560 1.00 27.36 341 GLY A N 1
ATOM 2617 C CA . GLY A 1 344 ? -1.229 137.447 4.843 1.00 27.36 341 GLY A CA 1
ATOM 2618 C C . GLY A 1 344 ? -0.022 137.065 5.673 1.00 27.35 341 GLY A C 1
ATOM 2619 O O . GLY A 1 344 ? 0.366 135.891 5.714 1.00 27.17 341 GLY A O 1
ATOM 2620 N N . GLN A 1 345 ? 0.571 138.053 6.324 1.00 27.09 342 GLN A N 1
ATOM 2621 C CA . GLN A 1 345 ? 1.656 137.817 7.238 1.00 27.48 342 GLN A CA 1
ATOM 2622 C C . GLN A 1 345 ? 1.034 137.868 8.636 1.00 26.85 342 GLN A C 1
ATOM 2623 O O . GLN A 1 345 ? 0.748 138.956 9.162 1.00 27.35 342 GLN A O 1
ATOM 2629 N N . ARG A 1 346 ? 0.816 136.700 9.232 1.00 25.07 343 ARG A N 1
ATOM 2630 C CA . ARG A 1 346 ? 0.018 136.606 10.460 1.00 24.59 343 ARG A CA 1
ATOM 2631 C C . ARG A 1 346 ? 0.783 137.220 11.649 1.00 23.52 343 ARG A C 1
ATOM 2632 O O . ARG A 1 346 ? 2.002 137.170 11.685 1.00 22.83 343 ARG A O 1
ATOM 2640 N N . ARG A 1 347 ? 0.055 137.798 12.596 1.00 22.02 344 ARG A N 1
ATOM 2641 C CA . ARG A 1 347 ? 0.667 138.235 13.844 1.00 22.23 344 ARG A CA 1
ATOM 2642 C C . ARG A 1 347 ? 1.118 137.000 14.644 1.00 22.19 344 ARG A C 1
ATOM 2643 O O . ARG A 1 347 ? 0.617 135.878 14.434 1.00 21.90 344 ARG A O 1
ATOM 2651 N N . ALA A 1 348 ? 2.097 137.200 15.525 1.00 21.99 345 ALA A N 1
ATOM 2652 C CA . ALA A 1 348 ? 2.545 136.160 16.447 1.00 20.64 345 ALA A CA 1
ATOM 2653 C C . ALA A 1 348 ? 1.338 135.650 17.219 1.00 21.33 345 ALA A C 1
ATOM 2654 O O . ALA A 1 348 ? 0.554 136.476 17.729 1.00 21.38 345 ALA A O 1
ATOM 2656 N N . PRO A 1 349 ? 1.159 134.300 17.277 1.00 20.59 346 PRO A N 1
ATOM 2657 C CA . PRO A 1 349 ? 0.033 133.724 18.005 1.00 21.03 346 PRO A CA 1
ATOM 2658 C C . PRO A 1 349 ? -0.088 134.222 19.453 1.00 21.38 346 PRO A C 1
ATOM 2659 O O . PRO A 1 349 ? 0.912 134.378 20.178 1.00 21.10 346 PRO A O 1
ATOM 2663 N N . LEU A 1 350 ? -1.326 134.522 19.816 1.00 21.57 347 LEU A N 1
ATOM 2664 C CA . LEU A 1 350 ? -1.700 134.919 21.168 1.00 21.80 347 LEU A CA 1
ATOM 2665 C C . LEU A 1 350 ? -3.125 134.405 21.413 1.00 22.34 347 LEU A C 1
ATOM 2666 O O . LEU A 1 350 ? -4.040 134.749 20.675 1.00 21.90 347 LEU A O 1
ATOM 2671 N N . SER A 1 351 ? -3.302 133.582 22.440 1.00 23.41 348 SER A N 1
ATOM 2672 C CA . SER A 1 351 ? -4.637 133.254 22.939 1.00 24.53 348 SER A CA 1
ATOM 2673 C C . SER A 1 351 ? -4.655 133.363 24.463 1.00 25.26 348 SER A C 1
ATOM 2674 O O . SER A 1 351 ? -3.638 133.106 25.127 1.00 25.54 348 SER A O 1
ATOM 2677 N N . VAL A 1 352 ? -5.810 133.747 25.008 1.00 25.46 349 VAL A N 1
ATOM 2678 C CA . VAL A 1 352 ? -5.957 133.983 26.444 1.00 25.79 349 VAL A CA 1
ATOM 2679 C C . VAL A 1 352 ? -7.211 133.300 26.958 1.00 25.39 349 VAL A C 1
ATOM 2680 O O . VAL A 1 352 ? -8.225 133.285 26.298 1.00 25.32 349 VAL A O 1
ATOM 2684 N N . VAL A 1 353 ? -7.113 132.676 28.127 1.00 25.24 350 VAL A N 1
ATOM 2685 C CA . VAL A 1 353 ? -8.286 132.149 28.790 1.00 24.64 350 VAL A CA 1
ATOM 2686 C C . VAL A 1 353 ? -8.468 132.990 30.045 1.00 24.68 350 VAL A C 1
ATOM 2687 O O . VAL A 1 353 ? -7.525 133.144 30.806 1.00 25.18 350 VAL A O 1
ATOM 2691 N N . PHE A 1 354 ? -9.663 133.548 30.237 1.00 24.26 351 PHE A N 1
ATOM 2692 C CA . PHE A 1 354 ? -9.892 134.545 31.280 1.00 24.69 351 PHE A CA 1
ATOM 2693 C C . PHE A 1 354 ? -10.410 133.938 32.577 1.00 25.03 351 PHE A C 1
ATOM 2694 O O . PHE A 1 354 ? -11.370 134.433 33.164 1.00 25.86 351 PHE A O 1
ATOM 2702 N N . THR A 1 355 ? -9.741 132.876 33.031 1.00 24.46 352 THR A N 1
ATOM 2703 C CA . THR A 1 355 ? -9.976 132.319 34.363 1.00 23.65 352 THR A CA 1
ATOM 2704 C C . THR A 1 355 ? -9.094 133.080 35.353 1.00 23.29 352 THR A C 1
ATOM 2705 O O . THR A 1 355 ? -8.327 133.950 34.961 1.00 23.84 352 THR A O 1
ATOM 2709 N N . GLU A 1 356 ? -9.188 132.750 36.631 1.00 23.62 353 GLU A N 1
ATOM 2710 C CA . GLU A 1 356 ? -8.194 133.195 37.615 1.00 23.89 353 GLU A CA 1
ATOM 2711 C C . GLU A 1 356 ? -7.600 131.971 38.310 1.00 23.21 353 GLU A C 1
ATOM 2712 O O . GLU A 1 356 ? -8.339 131.181 38.894 1.00 22.27 353 GLU A O 1
ATOM 2718 N N . PRO A 1 357 ? -6.270 131.787 38.208 1.00 22.68 354 PRO A N 1
ATOM 2719 C CA . PRO A 1 357 ? -5.318 132.568 37.405 1.00 22.56 354 PRO A CA 1
ATOM 2720 C C . PRO A 1 357 ? -5.647 132.483 35.903 1.00 23.23 354 PRO A C 1
ATOM 2721 O O . PRO A 1 357 ? -6.391 131.580 35.474 1.00 23.28 354 PRO A O 1
ATOM 2725 N N . GLN A 1 358 ? -5.116 133.412 35.107 1.00 23.12 355 GLN A N 1
ATOM 2726 C CA . GLN A 1 358 ? -5.374 133.408 33.653 1.00 23.47 355 GLN A CA 1
ATOM 2727 C C . GLN A 1 358 ? -4.470 132.430 32.906 1.00 23.92 355 GLN A C 1
ATOM 2728 O O . GLN A 1 358 ? -3.430 132.034 33.414 1.00 23.90 355 GLN A O 1
ATOM 2734 N N . VAL A 1 359 ? -4.858 132.070 31.686 1.00 24.42 356 VAL A N 1
ATOM 2735 C CA . VAL A 1 359 ? -3.998 131.275 30.828 1.00 24.53 356 VAL A CA 1
ATOM 2736 C C . VAL A 1 359 ? -3.613 132.149 29.644 1.00 25.29 356 VAL A C 1
ATOM 2737 O O . VAL A 1 359 ? -4.457 132.852 29.132 1.00 25.26 356 VAL A O 1
ATOM 2741 N N . ALA A 1 360 ? -2.336 132.129 29.239 1.00 25.50 357 ALA A N 1
ATOM 2742 C CA . ALA A 1 360 ? -1.926 132.673 27.950 1.00 25.28 357 ALA A CA 1
ATOM 2743 C C . ALA A 1 360 ? -0.999 131.699 27.228 1.00 25.47 357 ALA A C 1
ATOM 2744 O O . ALA A 1 360 ? -0.130 131.102 27.860 1.00 25.19 357 ALA A O 1
ATOM 2746 N N . SER A 1 361 ? -1.207 131.538 25.915 1.00 25.45 358 SER A N 1
ATOM 2747 C CA . SER A 1 361 ? -0.251 130.877 25.020 1.00 25.86 358 SER A CA 1
ATOM 2748 C C . SER A 1 361 ? 0.187 131.827 23.901 1.00 25.52 358 SER A C 1
ATOM 2749 O O . SER A 1 361 ? -0.624 132.528 23.303 1.00 25.42 358 SER A O 1
ATOM 2752 N N . VAL A 1 362 ? 1.485 131.806 23.622 1.00 25.26 359 VAL A N 1
ATOM 2753 C CA . VAL A 1 362 ? 2.149 132.803 22.821 1.00 24.90 359 VAL A CA 1
ATOM 2754 C C . VAL A 1 362 ? 3.102 132.113 21.832 1.00 25.15 359 VAL A C 1
ATOM 2755 O O . VAL A 1 362 ? 3.808 131.168 22.189 1.00 24.76 359 VAL A O 1
ATOM 2759 N N . GLY A 1 363 ? 3.117 132.586 20.586 1.00 25.11 360 GLY A N 1
ATOM 2760 C CA . GLY A 1 363 ? 4.032 132.065 19.593 1.00 24.69 360 GLY A CA 1
ATOM 2761 C C . GLY A 1 363 ? 3.760 130.606 19.246 1.00 24.88 360 GLY A C 1
ATOM 2762 O O . GLY A 1 363 ? 2.610 130.152 19.233 1.00 24.73 360 GLY A O 1
ATOM 2763 N N . LEU A 1 364 ? 4.822 129.878 18.940 1.00 24.41 361 LEU A N 1
ATOM 2764 C CA . LEU A 1 364 ? 4.697 128.476 18.575 1.00 25.10 361 LEU A CA 1
ATOM 2765 C C . LEU A 1 364 ? 4.192 127.695 19.780 1.00 25.39 361 LEU A C 1
ATOM 2766 O O . LEU A 1 364 ? 4.629 127.929 20.900 1.00 24.11 361 LEU A O 1
ATOM 2771 N N . SER A 1 365 ? 3.258 126.778 19.550 1.00 26.21 362 SER A N 1
ATOM 2772 C CA . SER A 1 365 ? 2.844 125.875 20.620 1.00 27.20 362 SER A CA 1
ATOM 2773 C C . SER A 1 365 ? 3.975 124.892 20.863 1.00 27.87 362 SER A C 1
ATOM 2774 O O . SER A 1 365 ? 4.889 124.756 20.031 1.00 27.36 362 SER A O 1
ATOM 2777 N N . LEU A 1 366 ? 3.915 124.219 22.011 1.00 29.27 363 LEU A N 1
ATOM 2778 C CA . LEU A 1 366 ? 4.815 123.118 22.318 1.00 30.07 363 LEU A CA 1
ATOM 2779 C C . LEU A 1 366 ? 4.807 122.054 21.214 1.00 30.95 363 LEU A C 1
ATOM 2780 O O . LEU A 1 366 ? 5.877 121.610 20.789 1.00 31.32 363 LEU A O 1
ATOM 2785 N N . ARG A 1 367 ? 3.627 121.669 20.722 1.00 31.95 364 ARG A N 1
ATOM 2786 C CA . ARG A 1 367 ? 3.556 120.687 19.630 1.00 32.88 364 ARG A CA 1
ATOM 2787 C C . ARG A 1 367 ? 4.314 121.148 18.400 1.00 33.05 364 ARG A C 1
ATOM 2788 O O . ARG A 1 367 ? 5.009 120.354 17.763 1.00 33.25 364 ARG A O 1
ATOM 2796 N N . GLN A 1 368 ? 4.179 122.436 18.081 1.00 33.06 365 GLN A N 1
ATOM 2797 C CA . GLN A 1 368 ? 4.802 123.034 16.901 1.00 33.02 365 GLN A CA 1
ATOM 2798 C C . GLN A 1 368 ? 6.301 123.137 17.060 1.00 33.69 365 GLN A C 1
ATOM 2799 O O . GLN A 1 368 ? 7.034 123.130 16.070 1.00 33.96 365 GLN A O 1
ATOM 2805 N N . ILE A 1 369 ? 6.753 123.248 18.307 1.00 34.04 366 ILE A N 1
ATOM 2806 C CA . ILE A 1 369 ? 8.171 123.314 18.591 1.00 34.42 366 ILE A CA 1
ATOM 2807 C C . ILE A 1 369 ? 8.779 121.914 18.439 1.00 35.97 366 ILE A C 1
ATOM 2808 O O . ILE A 1 369 ? 9.814 121.750 17.807 1.00 35.67 366 ILE A O 1
ATOM 2813 N N . GLU A 1 370 ? 8.104 120.917 19.010 1.00 37.92 367 GLU A N 1
ATOM 2814 C CA . GLU A 1 370 ? 8.553 119.526 18.968 1.00 39.81 367 GLU A CA 1
ATOM 2815 C C . GLU A 1 370 ? 8.605 119.040 17.523 1.00 40.93 367 GLU A C 1
ATOM 2816 O O . GLU A 1 370 ? 9.496 118.269 17.143 1.00 41.43 367 GLU A O 1
ATOM 2822 N N . ASP A 1 371 ? 7.651 119.507 16.718 1.00 42.35 368 ASP A N 1
ATOM 2823 C CA . ASP A 1 371 ? 7.648 119.231 15.283 1.00 43.65 368 ASP A CA 1
ATOM 2824 C C . ASP A 1 371 ? 8.876 119.835 14.628 1.00 44.26 368 ASP A C 1
ATOM 2825 O O . ASP A 1 371 ? 9.606 119.134 13.929 1.00 44.78 368 ASP A O 1
ATOM 2830 N N . LEU A 1 372 ? 9.108 121.123 14.876 1.00 45.03 369 LEU A N 1
ATOM 2831 C CA . LEU A 1 372 ? 10.164 121.885 14.201 1.00 45.81 369 LEU A CA 1
ATOM 2832 C C . LEU A 1 372 ? 11.535 121.227 14.272 1.00 46.27 369 LEU A C 1
ATOM 2833 O O . LEU A 1 372 ? 12.349 121.380 13.361 1.00 46.45 369 LEU A O 1
ATOM 2838 N N . TYR A 1 373 ? 11.795 120.496 15.347 1.00 46.86 370 TYR A N 1
ATOM 2839 C CA . TYR A 1 373 ? 13.118 119.914 15.524 1.00 47.59 370 TYR A CA 1
ATOM 2840 C C . TYR A 1 373 ? 13.236 118.474 15.012 1.00 48.43 370 TYR A C 1
ATOM 2841 O O . TYR A 1 373 ? 12.621 117.554 15.556 1.00 48.58 370 TYR A O 1
ATOM 2850 N N . ALA A 1 374 ? 14.019 118.315 13.940 1.00 49.34 371 ALA A N 1
ATOM 2851 C CA . ALA A 1 374 ? 14.237 117.027 13.270 1.00 50.38 371 ALA A CA 1
ATOM 2852 C C . ALA A 1 374 ? 14.566 115.930 14.277 1.00 51.17 371 ALA A C 1
ATOM 2853 O O . ALA A 1 374 ? 13.978 114.847 14.238 1.00 51.34 371 ALA A O 1
ATOM 2855 N N . ASP A 1 375 ? 15.490 116.250 15.185 1.00 52.07 372 ASP A N 1
ATOM 2856 C CA . ASP A 1 375 ? 15.986 115.352 16.228 1.00 52.66 372 ASP A CA 1
ATOM 2857 C C . ASP A 1 375 ? 15.507 115.783 17.628 1.00 53.02 372 ASP A C 1
ATOM 2858 O O . ASP A 1 375 ? 16.243 116.462 18.362 1.00 53.34 372 ASP A O 1
ATOM 2863 N N . GLN A 1 376 ? 14.281 115.387 17.992 1.00 53.23 373 GLN A N 1
ATOM 2864 C CA . GLN A 1 376 ? 13.706 115.687 19.322 1.00 53.47 373 GLN A CA 1
ATOM 2865 C C . GLN A 1 376 ? 14.513 115.095 20.478 1.00 53.30 373 GLN A C 1
ATOM 2866 O O . GLN A 1 376 ? 14.347 115.511 21.634 1.00 53.47 373 GLN A O 1
ATOM 2872 N N . ASP A 1 377 ? 15.365 114.117 20.162 1.00 52.84 374 ASP A N 1
ATOM 2873 C CA . ASP A 1 377 ? 16.345 113.586 21.115 1.00 52.26 374 ASP A CA 1
ATOM 2874 C C . ASP A 1 377 ? 17.456 114.607 21.411 1.00 51.61 374 ASP A C 1
ATOM 2875 O O . ASP A 1 377 ? 17.645 114.994 22.569 1.00 51.67 374 ASP A O 1
ATOM 2880 N N . ALA A 1 378 ? 18.162 115.051 20.364 1.00 50.61 375 ALA A N 1
ATOM 2881 C CA . ALA A 1 378 ? 19.294 115.986 20.491 1.00 49.26 375 ALA A CA 1
ATOM 2882 C C . ALA A 1 378 ? 18.951 117.310 21.206 1.00 48.35 375 ALA A C 1
ATOM 2883 O O . ALA A 1 378 ? 19.842 118.130 21.453 1.00 48.60 375 ALA A O 1
ATOM 2885 N N . ALA A 1 379 ? 17.669 117.495 21.546 1.00 46.63 376 ALA A N 1
ATOM 2886 C CA . ALA A 1 379 ? 17.192 118.614 22.375 1.00 44.76 376 ALA A CA 1
ATOM 2887 C C . ALA A 1 379 ? 17.826 119.956 21.980 1.00 43.09 376 ALA A C 1
ATOM 2888 O O . ALA A 1 379 ? 18.841 120.375 22.553 1.00 43.16 376 ALA A O 1
ATOM 2890 N N . ASN A 1 380 ? 17.230 120.609 20.984 1.00 40.54 377 ASN A N 1
ATOM 2891 C CA . ASN A 1 380 ? 17.807 121.822 20.414 1.00 38.29 377 ASN A CA 1
ATOM 2892 C C . ASN A 1 380 ? 16.986 123.049 20.811 1.00 35.87 377 ASN A C 1
ATOM 2893 O O . ASN A 1 380 ? 17.144 124.135 20.254 1.00 35.22 377 ASN A O 1
ATOM 2898 N N . TYR A 1 381 ? 16.092 122.858 21.772 1.00 33.49 378 TYR A N 1
ATOM 2899 C CA . TYR A 1 381 ? 15.400 123.983 22.398 1.00 31.72 378 TYR A CA 1
ATOM 2900 C C . TYR A 1 381 ? 15.475 123.846 23.914 1.00 30.16 378 TYR A C 1
ATOM 2901 O O . TYR A 1 381 ? 15.657 122.746 24.420 1.00 29.49 378 TYR A O 1
ATOM 2910 N N . VAL A 1 382 ? 15.354 124.965 24.624 1.00 28.51 379 VAL A N 1
ATOM 2911 C CA . VAL A 1 382 ? 15.412 124.965 26.090 1.00 26.71 379 VAL A CA 1
ATOM 2912 C C . VAL A 1 382 ? 14.114 125.505 26.673 1.00 26.45 379 VAL A C 1
ATOM 2913 O O . VAL A 1 382 ? 13.342 126.167 25.973 1.00 25.65 379 VAL A O 1
ATOM 2917 N N . VAL A 1 383 ? 13.878 125.205 27.950 1.00 25.75 380 VAL A N 1
ATOM 2918 C CA . VAL A 1 383 ? 12.705 125.689 28.649 1.00 25.53 380 VAL A CA 1
ATOM 2919 C C . VAL A 1 383 ? 13.183 126.465 29.863 1.00 25.96 380 VAL A C 1
ATOM 2920 O O . VAL A 1 383 ? 13.893 125.916 30.701 1.00 26.49 380 VAL A O 1
ATOM 2924 N N . GLY A 1 384 ? 12.805 127.742 29.941 1.00 25.41 381 GLY A N 1
ATOM 2925 C CA . GLY A 1 384 ? 12.991 128.533 31.137 1.00 25.07 381 GLY A CA 1
ATOM 2926 C C . GLY A 1 384 ? 11.689 128.555 31.906 1.00 25.01 381 GLY A C 1
ATOM 2927 O O . GLY A 1 384 ? 10.618 128.746 31.322 1.00 25.56 381 GLY A O 1
ATOM 2928 N N . GLN A 1 385 ? 11.772 128.356 33.216 1.00 24.99 382 GLN A N 1
ATOM 2929 C CA . GLN A 1 385 ? 10.574 128.197 34.042 1.00 25.06 382 GLN A CA 1
ATOM 2930 C C . GLN A 1 385 ? 10.568 129.088 35.288 1.00 24.87 382 GLN A C 1
ATOM 2931 O O . GLN A 1 385 ? 11.622 129.407 35.841 1.00 24.63 382 GLN A O 1
ATOM 2937 N N . VAL A 1 386 ? 9.365 129.499 35.700 1.00 24.88 383 VAL A N 1
ATOM 2938 C CA . VAL A 1 386 ? 9.155 130.216 36.956 1.00 24.23 383 VAL A CA 1
ATOM 2939 C C . VAL A 1 386 ? 7.832 129.740 37.576 1.00 24.57 383 VAL A C 1
ATOM 2940 O O . VAL A 1 386 ? 6.884 129.388 36.862 1.00 24.57 383 VAL A O 1
ATOM 2944 N N . SER A 1 387 ? 7.810 129.701 38.902 1.00 24.60 384 SER A N 1
ATOM 2945 C CA . SER A 1 387 ? 6.611 129.471 39.687 1.00 25.16 384 SER A CA 1
ATOM 2946 C C . SER A 1 387 ? 6.201 130.814 40.250 1.00 25.25 384 SER A C 1
ATOM 2947 O O . SER A 1 387 ? 7.038 131.551 40.802 1.00 24.86 384 SER A O 1
ATOM 2950 N N . PHE A 1 388 ? 4.923 131.144 40.099 1.00 24.90 385 PHE A N 1
ATOM 2951 C CA . PHE A 1 388 ? 4.408 132.375 40.672 1.00 24.36 385 PHE A CA 1
ATOM 2952 C C . PHE A 1 388 ? 4.156 132.286 42.182 1.00 24.48 385 PHE A C 1
ATOM 2953 O O . PHE A 1 388 ? 3.787 133.279 42.804 1.00 24.27 385 PHE A O 1
ATOM 2961 N N . GLU A 1 389 ? 4.405 131.115 42.771 1.00 24.07 386 GLU A N 1
ATOM 2962 C CA . GLU A 1 389 ? 4.199 130.931 44.213 1.00 24.39 386 GLU A CA 1
ATOM 2963 C C . GLU A 1 389 ? 5.181 131.704 45.078 1.00 24.06 386 GLU A C 1
ATOM 2964 O O . GLU A 1 389 ? 4.830 132.149 46.170 1.00 24.64 386 GLU A O 1
ATOM 2970 N N . GLY A 1 390 ? 6.408 131.856 44.599 1.00 23.97 387 GLY A N 1
ATOM 2971 C CA . GLY A 1 390 ? 7.428 132.595 45.344 1.00 23.50 387 GLY A CA 1
ATOM 2972 C C . GLY A 1 390 ? 7.694 133.952 44.718 1.00 23.70 387 GLY A C 1
ATOM 2973 O O . GLY A 1 390 ? 8.659 134.614 45.069 1.00 24.73 387 GLY A O 1
ATOM 2974 N N . GLN A 1 391 ? 6.853 134.366 43.776 1.00 23.11 388 GLN A N 1
ATOM 2975 C CA . GLN A 1 391 ? 7.066 135.621 43.046 1.00 22.77 388 GLN A CA 1
ATOM 2976 C C . GLN A 1 391 ? 6.554 136.807 43.878 1.00 22.73 388 GLN A C 1
ATOM 2977 O O . GLN A 1 391 ? 5.362 136.872 44.222 1.00 21.91 388 GLN A O 1
ATOM 2983 N N . GLY A 1 392 ? 7.470 137.723 44.207 1.00 22.41 389 GLY A N 1
ATOM 2984 C CA . GLY A 1 392 ? 7.227 138.765 45.212 1.00 22.03 389 GLY A CA 1
ATOM 2985 C C . GLY A 1 392 ? 5.932 139.563 45.062 1.00 21.93 389 GLY A C 1
ATOM 2986 O O . GLY A 1 392 ? 5.078 139.543 45.953 1.00 21.53 389 GLY A O 1
ATOM 2987 N N . ARG A 1 393 ? 5.788 140.268 43.945 1.00 21.86 390 ARG A N 1
ATOM 2988 C CA . ARG A 1 393 ? 4.589 141.062 43.717 1.00 22.13 390 ARG A CA 1
ATOM 2989 C C . ARG A 1 393 ? 3.331 140.208 43.771 1.00 22.66 390 ARG A C 1
ATOM 2990 O O . ARG A 1 393 ? 2.338 140.597 44.390 1.00 23.09 390 ARG A O 1
ATOM 2998 N N . SER A 1 394 ? 3.364 139.046 43.118 1.00 22.44 391 SER A N 1
ATOM 2999 C CA . SER A 1 394 ? 2.214 138.149 43.153 1.00 22.23 391 SER A CA 1
ATOM 3000 C C . SER A 1 394 ? 1.832 137.814 44.600 1.00 22.93 391 SER A C 1
ATOM 3001 O O . SER A 1 394 ? 0.648 137.811 44.958 1.00 23.00 391 SER A O 1
ATOM 3004 N N . ARG A 1 395 ? 2.839 137.549 45.433 1.00 23.57 392 ARG A N 1
ATOM 3005 C CA . ARG A 1 395 ? 2.610 137.252 46.866 1.00 23.36 392 ARG A CA 1
ATOM 3006 C C . ARG A 1 395 ? 2.003 138.443 47.596 1.00 23.16 392 ARG A C 1
ATOM 3007 O O . ARG A 1 395 ? 1.010 138.299 48.309 1.00 23.37 392 ARG A O 1
ATOM 3015 N N . VAL A 1 396 ? 2.567 139.623 47.372 1.00 23.29 393 VAL A N 1
ATOM 3016 C CA . VAL A 1 396 ? 2.054 140.858 47.965 1.00 22.42 393 VAL A CA 1
ATOM 3017 C C . VAL A 1 396 ? 0.533 140.966 47.747 1.00 22.56 393 VAL A C 1
ATOM 3018 O O . VAL A 1 396 ? -0.213 141.268 48.677 1.00 22.33 393 VAL A O 1
ATOM 3030 N N . GLY A 1 398 ? -1.509 138.474 47.023 1.00 23.22 395 GLY A N 1
ATOM 3031 C CA . GLY A 1 398 ? -2.260 137.272 47.370 1.00 21.96 395 GLY A CA 1
ATOM 3032 C C . GLY A 1 398 ? -2.696 136.535 46.116 1.00 22.35 395 GLY A C 1
ATOM 3033 O O . GLY A 1 398 ? -3.702 135.804 46.129 1.00 22.26 395 GLY A O 1
ATOM 3034 N N . LYS A 1 399 ? -1.925 136.718 45.043 1.00 21.40 396 LYS A N 1
ATOM 3035 C CA . LYS A 1 399 ? -2.181 136.098 43.742 1.00 22.10 396 LYS A CA 1
ATOM 3036 C C . LYS A 1 399 ? -1.046 135.136 43.299 1.00 22.25 396 LYS A C 1
ATOM 3037 O O . LYS A 1 399 ? -0.854 134.890 42.086 1.00 22.13 396 LYS A O 1
ATOM 3043 N N . ASN A 1 400 ? -0.318 134.592 44.272 1.00 21.87 397 ASN A N 1
ATOM 3044 C CA . ASN A 1 400 ? 0.887 133.836 43.998 1.00 22.20 397 ASN A CA 1
ATOM 3045 C C . ASN A 1 400 ? 0.597 132.351 43.732 1.00 22.74 397 ASN A C 1
ATOM 3046 O O . ASN A 1 400 ? 0.894 131.487 44.548 1.00 22.54 397 ASN A O 1
ATOM 3051 N N . LYS A 1 401 ? -0.035 132.090 42.594 1.00 22.96 398 LYS A N 1
ATOM 3052 C CA . LYS A 1 401 ? -0.234 130.743 42.097 1.00 23.76 398 LYS A CA 1
ATOM 3053 C C . LYS A 1 401 ? 0.083 130.813 40.617 1.00 23.49 398 LYS A C 1
ATOM 3054 O O . LYS A 1 401 ? -0.191 131.831 39.968 1.00 22.77 398 LYS A O 1
ATOM 3060 N N . GLY A 1 402 ? 0.661 129.747 40.079 1.00 22.94 399 GLY A N 1
ATOM 3061 C CA . GLY A 1 402 ? 0.840 129.685 38.630 1.00 22.54 399 GLY A CA 1
ATOM 3062 C C . GLY A 1 402 ? 2.227 129.274 38.236 1.00 22.97 399 GLY A C 1
ATOM 3063 O O . GLY A 1 402 ? 3.097 129.099 39.094 1.00 22.68 399 GLY A O 1
ATOM 3064 N N . LEU A 1 403 ? 2.427 129.142 36.927 1.00 23.28 400 LEU A N 1
ATOM 3065 C CA . LEU A 1 403 ? 3.691 128.721 36.351 1.00 24.39 400 LEU A CA 1
ATOM 3066 C C . LEU A 1 403 ? 3.772 129.401 35.003 1.00 24.67 400 LEU A C 1
ATOM 3067 O O . LEU A 1 403 ? 2.747 129.771 34.444 1.00 25.04 400 LEU A O 1
ATOM 3072 N N . LEU A 1 404 ? 4.989 129.559 34.490 1.00 24.56 401 LEU A N 1
ATOM 3073 C CA . LEU A 1 404 ? 5.212 130.114 33.170 1.00 24.70 401 LEU A CA 1
ATOM 3074 C C . LEU A 1 404 ? 6.410 129.404 32.590 1.00 24.44 401 LEU A C 1
ATOM 3075 O O . LEU A 1 404 ? 7.461 129.347 33.234 1.00 23.85 401 LEU A O 1
ATOM 3080 N N . ASN A 1 405 ? 6.220 128.820 31.402 1.00 24.40 402 ASN A N 1
ATOM 3081 C CA . ASN A 1 405 ? 7.318 128.260 30.607 1.00 23.73 402 ASN A CA 1
ATOM 3082 C C . ASN A 1 405 ? 7.575 129.135 29.387 1.00 23.50 402 ASN A C 1
ATOM 3083 O O . ASN A 1 405 ? 6.642 129.510 28.680 1.00 23.81 402 ASN A O 1
ATOM 3088 N N . VAL A 1 406 ? 8.839 129.458 29.144 1.00 23.79 403 VAL A N 1
ATOM 3089 C CA . VAL A 1 406 ? 9.233 130.117 27.897 1.00 23.27 403 VAL A CA 1
ATOM 3090 C C . VAL A 1 406 ? 10.119 129.177 27.092 1.00 23.08 403 VAL A C 1
ATOM 3091 O O . VAL A 1 406 ? 10.932 128.450 27.665 1.00 23.07 403 VAL A O 1
ATOM 3095 N N . TYR A 1 407 ? 9.932 129.155 25.771 1.00 22.96 404 TYR A N 1
ATOM 3096 C CA . TYR A 1 407 ? 10.720 128.241 24.912 1.00 22.84 404 TYR A CA 1
ATOM 3097 C C . TYR A 1 407 ? 11.679 129.013 24.035 1.00 22.29 404 TYR A C 1
ATOM 3098 O O . TYR A 1 407 ? 11.323 130.070 23.510 1.00 21.75 404 TYR A O 1
ATOM 3107 N N . ALA A 1 408 ? 12.887 128.475 23.880 1.00 21.90 405 ALA A N 1
ATOM 3108 C CA . ALA A 1 408 ? 13.952 129.150 23.134 1.00 21.95 405 ALA A CA 1
ATOM 3109 C C . ALA A 1 408 ? 14.834 128.160 22.388 1.00 21.92 405 ALA A C 1
ATOM 3110 O O . ALA A 1 408 ? 15.078 127.079 22.891 1.00 21.99 405 ALA A O 1
ATOM 3112 N N . ASP A 1 409 ? 15.293 128.527 21.190 1.00 21.72 406 ASP A N 1
ATOM 3113 C CA . ASP A 1 409 ? 16.259 127.708 20.454 1.00 21.72 406 ASP A CA 1
ATOM 3114 C C . ASP A 1 409 ? 17.583 127.699 21.233 1.00 21.78 406 ASP A C 1
ATOM 3115 O O . ASP A 1 409 ? 18.050 128.743 21.674 1.00 20.99 406 ASP A O 1
ATOM 3120 N N . ARG A 1 410 ? 18.173 126.517 21.399 1.00 22.48 407 ARG A N 1
ATOM 3121 C CA . ARG A 1 410 ? 19.366 126.370 22.229 1.00 23.50 407 ARG A CA 1
ATOM 3122 C C . ARG A 1 410 ? 20.602 127.061 21.653 1.00 23.69 407 ARG A C 1
ATOM 3123 O O . ARG A 1 410 ? 21.416 127.576 22.409 1.00 23.77 407 ARG A O 1
ATOM 3131 N N . THR A 1 411 ? 20.739 127.080 20.326 1.00 24.11 408 THR A N 1
ATOM 3132 C CA . THR A 1 411 ? 21.924 127.681 19.676 1.00 24.17 408 THR A CA 1
ATOM 3133 C C . THR A 1 411 ? 21.836 129.206 19.647 1.00 23.96 408 THR A C 1
ATOM 3134 O O . THR A 1 411 ? 22.809 129.905 19.930 1.00 23.80 408 THR A O 1
ATOM 3138 N N . SER A 1 412 ? 20.665 129.720 19.277 1.00 23.62 409 SER A N 1
ATOM 3139 C CA . SER A 1 412 ? 20.526 131.138 18.974 1.00 23.39 409 SER A CA 1
ATOM 3140 C C . SER A 1 412 ? 19.906 131.903 20.134 1.00 22.78 409 SER A C 1
ATOM 3141 O O . SER A 1 412 ? 20.073 133.110 20.243 1.00 23.15 409 SER A O 1
ATOM 3144 N N . GLY A 1 413 ? 19.176 131.198 20.989 1.00 22.49 410 GLY A N 1
ATOM 3145 C CA . GLY A 1 413 ? 18.352 131.845 22.003 1.00 21.80 410 GLY A CA 1
ATOM 3146 C C . GLY A 1 413 ? 17.095 132.526 21.468 1.00 21.46 410 GLY A C 1
ATOM 3147 O O . GLY A 1 413 ? 16.453 133.293 22.185 1.00 21.29 410 GLY A O 1
ATOM 3148 N N . GLU A 1 414 ? 16.745 132.249 20.215 1.00 20.99 411 GLU A N 1
ATOM 3149 C CA . GLU A 1 414 ? 15.518 132.754 19.633 1.00 21.34 411 GLU A CA 1
ATOM 3150 C C . GLU A 1 414 ? 14.348 132.338 20.521 1.00 21.80 411 GLU A C 1
ATOM 3151 O O . GLU A 1 414 ? 14.188 131.149 20.861 1.00 21.82 411 GLU A O 1
ATOM 3157 N N . PHE A 1 415 ? 13.556 133.323 20.914 1.00 21.54 412 PHE A N 1
ATOM 3158 C CA . PHE A 1 415 ? 12.362 133.065 21.690 1.00 22.86 412 PHE A CA 1
ATOM 3159 C C . PHE A 1 415 ? 11.309 132.469 20.771 1.00 22.73 412 PHE A C 1
ATOM 3160 O O . PHE A 1 415 ? 10.952 133.074 19.748 1.00 22.39 412 PHE A O 1
ATOM 3168 N N . LEU A 1 416 ? 10.848 131.270 21.121 1.00 22.79 413 LEU A N 1
ATOM 3169 C CA . LEU A 1 416 ? 9.979 130.475 20.243 1.00 23.22 413 LEU A CA 1
ATOM 3170 C C . LEU A 1 416 ? 8.471 130.607 20.556 1.00 23.55 413 LEU A C 1
ATOM 3171 O O . LEU A 1 416 ? 7.615 130.653 19.635 1.00 23.59 413 LEU A O 1
ATOM 3176 N N . GLY A 1 417 ? 8.155 130.628 21.849 1.00 23.03 414 GLY A N 1
ATOM 3177 C CA . GLY A 1 417 ? 6.767 130.619 22.337 1.00 23.20 414 GLY A CA 1
ATOM 3178 C C . GLY A 1 417 ? 6.720 130.390 23.853 1.00 23.18 414 GLY A C 1
ATOM 3179 O O . GLY A 1 417 ? 7.753 130.134 24.488 1.00 22.84 414 GLY A O 1
ATOM 3180 N N . ALA A 1 418 ? 5.525 130.488 24.431 1.00 23.04 415 ALA A N 1
ATOM 3181 C CA . ALA A 1 418 ? 5.359 130.398 25.879 1.00 23.36 415 ALA A CA 1
ATOM 3182 C C . ALA A 1 418 ? 3.982 129.855 26.267 1.00 23.72 415 ALA A C 1
ATOM 3183 O O . ALA A 1 418 ? 3.040 129.905 25.462 1.00 23.37 415 ALA A O 1
ATOM 3185 N N . GLU A 1 419 ? 3.888 129.313 27.484 1.00 23.43 416 GLU A N 1
ATOM 3186 C CA . GLU A 1 419 ? 2.609 128.975 28.093 1.00 23.58 416 GLU A CA 1
ATOM 3187 C C . GLU A 1 419 ? 2.657 129.523 29.492 1.00 23.90 416 GLU A C 1
ATOM 3188 O O . GLU A 1 419 ? 3.666 129.324 30.189 1.00 23.64 416 GLU A O 1
ATOM 3202 N N . PHE A 1 421 ? 0.219 130.081 33.167 1.00 22.66 418 PHE A N 1
ATOM 3203 C CA . PHE A 1 421 ? -0.940 130.036 34.033 1.00 23.13 418 PHE A CA 1
ATOM 3204 C C . PHE A 1 421 ? -0.559 130.921 35.214 1.00 23.55 418 PHE A C 1
ATOM 3205 O O . PHE A 1 421 ? 0.285 130.548 36.005 1.00 25.07 418 PHE A O 1
ATOM 3213 N N . GLY A 1 422 ? -1.117 132.118 35.302 1.00 23.21 419 GLY A N 1
ATOM 3214 C CA . GLY A 1 422 ? -0.662 133.035 36.330 1.00 24.00 419 GLY A CA 1
ATOM 3215 C C . GLY A 1 422 ? -1.403 134.354 36.355 1.00 23.87 419 GLY A C 1
ATOM 3216 O O . GLY A 1 422 ? -2.186 134.639 35.465 1.00 23.85 419 GLY A O 1
ATOM 3217 N N . PRO A 1 423 ? -1.169 135.163 37.391 1.00 24.25 420 PRO A N 1
ATOM 3218 C CA . PRO A 1 423 ? -1.778 136.481 37.415 1.00 24.26 420 PRO A CA 1
ATOM 3219 C C . PRO A 1 423 ? -1.357 137.330 36.195 1.00 24.70 420 PRO A C 1
ATOM 3220 O O . PRO A 1 423 ? -0.186 137.279 35.766 1.00 24.97 420 PRO A O 1
ATOM 3224 N N . ALA A 1 424 ? -2.297 138.112 35.653 1.00 24.90 421 ALA A N 1
ATOM 3225 C CA . ALA A 1 424 ? -2.009 139.082 34.572 1.00 24.39 421 ALA A CA 1
ATOM 3226 C C . ALA A 1 424 ? -1.388 138.406 33.321 1.00 24.30 421 ALA A C 1
ATOM 3227 O O . ALA A 1 424 ? -0.640 139.029 32.550 1.00 23.27 421 ALA A O 1
ATOM 3229 N N . ALA A 1 425 ? -1.710 137.127 33.120 1.00 23.65 422 ALA A N 1
ATOM 3230 C CA . ALA A 1 425 ? -1.223 136.431 31.942 1.00 23.89 422 ALA A CA 1
ATOM 3231 C C . ALA A 1 425 ? -1.652 137.138 30.633 1.00 23.98 422 ALA A C 1
ATOM 3232 O O . ALA A 1 425 ? -0.899 137.134 29.669 1.00 24.80 422 ALA A O 1
ATOM 3234 N N . GLU A 1 426 ? -2.826 137.768 30.615 1.00 23.37 423 GLU A N 1
ATOM 3235 C CA . GLU A 1 426 ? -3.267 138.511 29.433 1.00 23.79 423 GLU A CA 1
ATOM 3236 C C . GLU A 1 426 ? -2.295 139.600 29.023 1.00 23.57 423 GLU A C 1
ATOM 3237 O O . GLU A 1 426 ? -2.079 139.819 27.823 1.00 23.23 423 GLU A O 1
ATOM 3243 N N . HIS A 1 427 ? -1.711 140.256 30.016 1.00 23.13 424 HIS A N 1
ATOM 3244 C CA . HIS A 1 427 ? -0.815 141.365 29.772 1.00 24.23 424 HIS A CA 1
ATOM 3245 C C . HIS A 1 427 ? 0.584 140.903 29.471 1.00 23.59 424 HIS A C 1
ATOM 3246 O O . HIS A 1 427 ? 1.215 141.430 28.566 1.00 24.98 424 HIS A O 1
ATOM 3253 N N . ILE A 1 428 ? 1.062 139.910 30.208 1.00 23.82 425 ILE A N 1
ATOM 3254 C CA . ILE A 1 428 ? 2.374 139.304 29.920 1.00 23.33 425 ILE A CA 1
ATOM 3255 C C . ILE A 1 428 ? 2.283 138.622 28.539 1.00 23.37 425 ILE A C 1
ATOM 3256 O O . ILE A 1 428 ? 3.248 138.629 27.782 1.00 22.94 425 ILE A O 1
ATOM 3261 N N . GLY A 1 429 ? 1.124 138.028 28.232 1.00 22.95 426 GLY A N 1
ATOM 3262 C CA . GLY A 1 429 ? 0.906 137.413 26.916 1.00 23.53 426 GLY A CA 1
ATOM 3263 C C . GLY A 1 429 ? 1.164 138.407 25.784 1.00 23.18 426 GLY A C 1
ATOM 3264 O O . GLY A 1 429 ? 1.798 138.070 24.783 1.00 23.93 426 GLY A O 1
ATOM 3265 N N . HIS A 1 430 ? 0.687 139.639 25.933 1.00 22.66 427 HIS A N 1
ATOM 3266 C CA . HIS A 1 430 ? 0.958 140.673 24.918 1.00 23.14 427 HIS A CA 1
ATOM 3267 C C . HIS A 1 430 ? 2.456 141.000 24.815 1.00 23.10 427 HIS A C 1
ATOM 3268 O O . HIS A 1 430 ? 3.000 141.198 23.721 1.00 24.01 427 HIS A O 1
ATOM 3275 N N . LEU A 1 431 ? 3.101 141.132 25.964 1.00 22.96 428 LEU A N 1
ATOM 3276 C CA . LEU A 1 431 ? 4.509 141.518 26.001 1.00 22.73 428 LEU A CA 1
ATOM 3277 C C . LEU A 1 431 ? 5.295 140.436 25.269 1.00 22.20 428 LEU A C 1
ATOM 3278 O O . LEU A 1 431 ? 6.113 140.722 24.393 1.00 22.26 428 LEU A O 1
ATOM 3283 N N . LEU A 1 432 ? 4.988 139.183 25.595 1.00 21.81 429 LEU A N 1
ATOM 3284 C CA . LEU A 1 432 ? 5.645 138.057 24.947 1.00 20.98 429 LEU A CA 1
ATOM 3285 C C . LEU A 1 432 ? 5.338 137.944 23.453 1.00 21.17 429 LEU A C 1
ATOM 3286 O O . LEU A 1 432 ? 6.244 137.624 22.674 1.00 21.03 429 LEU A O 1
ATOM 3291 N N . ALA A 1 433 ? 4.086 138.207 23.056 1.00 20.77 430 ALA A N 1
ATOM 3292 C CA . ALA A 1 433 ? 3.715 138.101 21.635 1.00 21.41 430 ALA A CA 1
ATOM 3293 C C . ALA A 1 433 ? 4.349 139.184 20.772 1.00 20.74 430 ALA A C 1
ATOM 3294 O O . ALA A 1 433 ? 4.739 138.930 19.624 1.00 19.99 430 ALA A O 1
ATOM 3296 N N . TRP A 1 434 ? 4.429 140.400 21.303 1.00 20.70 431 TRP A N 1
ATOM 3297 C CA . TRP A 1 434 ? 5.200 141.439 20.602 1.00 20.41 431 TRP A CA 1
ATOM 3298 C C . TRP A 1 434 ? 6.685 141.034 20.475 1.00 20.53 431 TRP A C 1
ATOM 3299 O O . TRP A 1 434 ? 7.310 141.274 19.445 1.00 20.10 431 TRP A O 1
ATOM 3310 N N . ALA A 1 435 ? 7.243 140.428 21.521 1.00 20.56 432 ALA A N 1
ATOM 3311 C CA . ALA A 1 435 ? 8.665 140.044 21.481 1.00 20.83 432 ALA A CA 1
ATOM 3312 C C . ALA A 1 435 ? 8.877 138.979 20.408 1.00 20.97 432 ALA A C 1
ATOM 3313 O O . ALA A 1 435 ? 9.834 139.051 19.635 1.00 21.98 432 ALA A O 1
ATOM 3315 N N . ARG A 1 436 ? 7.948 138.028 20.337 1.00 20.82 433 ARG A N 1
ATOM 3316 C CA . ARG A 1 436 ? 7.987 136.955 19.351 1.00 21.12 433 ARG A CA 1
ATOM 3317 C C . ARG A 1 436 ? 7.894 137.505 17.926 1.00 21.37 433 ARG A C 1
ATOM 3318 O O . ARG A 1 436 ? 8.704 137.155 17.073 1.00 20.84 433 ARG A O 1
ATOM 3326 N N . GLN A 1 437 ? 6.898 138.356 17.660 1.00 21.53 434 GLN A N 1
ATOM 3327 C CA . GLN A 1 437 ? 6.776 138.946 16.317 1.00 21.69 434 GLN A CA 1
ATOM 3328 C C . GLN A 1 437 ? 8.033 139.736 15.899 1.00 22.47 434 GLN A C 1
ATOM 3329 O O . GLN A 1 437 ? 8.398 139.738 14.746 1.00 22.44 434 GLN A O 1
ATOM 3335 N N . GLN A 1 438 ? 8.678 140.409 16.839 1.00 23.29 435 GLN A N 1
ATOM 3336 C CA . GLN A 1 438 ? 9.928 141.056 16.545 1.00 24.89 435 GLN A CA 1
ATOM 3337 C C . GLN A 1 438 ? 11.155 140.156 16.566 1.00 24.68 435 GLN A C 1
ATOM 3338 O O . GLN A 1 438 ? 12.278 140.642 16.486 1.00 25.46 435 GLN A O 1
ATOM 3344 N N . GLN A 1 439 ? 10.935 138.853 16.651 1.00 24.67 436 GLN A N 1
ATOM 3345 C CA . GLN A 1 439 ? 11.999 137.864 16.508 1.00 25.01 436 GLN A CA 1
ATOM 3346 C C . GLN A 1 439 ? 13.113 138.016 17.539 1.00 24.69 436 GLN A C 1
ATOM 3347 O O . GLN A 1 439 ? 14.280 137.783 17.239 1.00 24.42 436 GLN A O 1
ATOM 3361 N N . THR A 1 441 ? 15.572 137.403 20.783 1.00 24.30 438 THR A N 1
ATOM 3362 C CA . THR A 1 441 ? 16.226 136.350 21.544 1.00 24.41 438 THR A CA 1
ATOM 3363 C C . THR A 1 441 ? 15.916 136.574 23.025 1.00 24.77 438 THR A C 1
ATOM 3364 O O . THR A 1 441 ? 15.541 137.672 23.433 1.00 25.28 438 THR A O 1
ATOM 3368 N N . VAL A 1 442 ? 16.107 135.538 23.827 1.00 25.04 439 VAL A N 1
ATOM 3369 C CA . VAL A 1 442 ? 15.971 135.642 25.267 1.00 25.83 439 VAL A CA 1
ATOM 3370 C C . VAL A 1 442 ? 17.010 136.594 25.886 1.00 25.49 439 VAL A C 1
ATOM 3371 O O . VAL A 1 442 ? 16.685 137.341 26.807 1.00 26.07 439 VAL A O 1
ATOM 3375 N N . GLN A 1 443 ? 18.242 136.559 25.373 1.00 24.78 440 GLN A N 1
ATOM 3376 C CA . GLN A 1 443 ? 19.330 137.466 25.774 1.00 23.91 440 GLN A CA 1
ATOM 3377 C C . GLN A 1 443 ? 18.910 138.905 25.615 1.00 23.34 440 GLN A C 1
ATOM 3378 O O . GLN A 1 443 ? 19.132 139.709 26.492 1.00 23.13 440 GLN A O 1
ATOM 3384 N N . ALA A 1 444 ? 18.352 139.232 24.453 1.00 22.99 441 ALA A N 1
ATOM 3385 C CA . ALA A 1 444 ? 17.915 140.583 24.185 1.00 22.97 441 ALA A CA 1
ATOM 3386 C C . ALA A 1 444 ? 16.740 140.964 25.090 1.00 22.88 441 ALA A C 1
ATOM 3387 O O . ALA A 1 444 ? 16.709 142.089 25.585 1.00 22.47 441 ALA A O 1
ATOM 3397 N N . LEU A 1 446 ? 16.099 140.040 28.094 1.00 23.42 443 LEU A N 1
ATOM 3398 C CA . LEU A 1 446 ? 16.684 140.349 29.406 1.00 22.52 443 LEU A CA 1
ATOM 3399 C C . LEU A 1 446 ? 17.348 141.742 29.501 1.00 22.04 443 LEU A C 1
ATOM 3400 O O . LEU A 1 446 ? 17.555 142.249 30.605 1.00 21.97 443 LEU A O 1
ATOM 3405 N N . THR A 1 447 ? 17.671 142.361 28.368 1.00 21.28 444 THR A N 1
ATOM 3406 C CA . THR A 1 447 ? 18.153 143.772 28.370 1.00 21.44 444 THR A CA 1
ATOM 3407 C C . THR A 1 447 ? 17.033 144.846 28.495 1.00 21.52 444 THR A C 1
ATOM 3408 O O . THR A 1 447 ? 17.314 146.040 28.731 1.00 22.07 444 THR A O 1
ATOM 3420 N N . PRO A 1 449 ? 13.511 146.732 30.007 1.00 21.87 446 PRO A N 1
ATOM 3421 C CA . PRO A 1 449 ? 13.197 147.122 31.367 1.00 21.61 446 PRO A CA 1
ATOM 3422 C C . PRO A 1 449 ? 12.152 146.238 32.058 1.00 22.36 446 PRO A C 1
ATOM 3423 O O . PRO A 1 449 ? 11.154 145.835 31.451 1.00 22.34 446 PRO A O 1
ATOM 3427 N N . PHE A 1 450 ? 12.461 145.900 33.315 1.00 22.25 447 PHE A N 1
ATOM 3428 C CA . PHE A 1 450 ? 11.627 145.143 34.222 1.00 22.62 447 PHE A CA 1
ATOM 3429 C C . PHE A 1 450 ? 11.561 146.004 35.461 1.00 22.72 447 PHE A C 1
ATOM 3430 O O . PHE A 1 450 ? 12.572 146.188 36.154 1.00 23.25 447 PHE A O 1
ATOM 3438 N N . TYR A 1 451 ? 10.381 146.551 35.727 1.00 22.58 448 TYR A N 1
ATOM 3439 C CA . TYR A 1 451 ? 10.177 147.429 36.873 1.00 22.34 448 TYR A CA 1
ATOM 3440 C C . TYR A 1 451 ? 10.190 146.592 38.147 1.00 22.44 448 TYR A C 1
ATOM 3441 O O . TYR A 1 451 ? 10.239 145.364 38.077 1.00 22.20 448 TYR A O 1
ATOM 3450 N N . HIS A 1 452 ? 10.146 147.261 39.300 1.00 22.58 449 HIS A N 1
ATOM 3451 C CA . HIS A 1 452 ? 10.054 146.605 40.615 1.00 22.76 449 HIS A CA 1
ATOM 3452 C C . HIS A 1 452 ? 9.041 147.360 41.467 1.00 22.97 449 HIS A C 1
ATOM 3453 O O . HIS A 1 452 ? 9.045 148.599 41.464 1.00 22.64 449 HIS A O 1
ATOM 3460 N N . PRO A 1 453 ? 8.153 146.626 42.180 1.00 23.22 450 PRO A N 1
ATOM 3461 C CA . PRO A 1 453 ? 7.920 145.172 42.172 1.00 23.01 450 PRO A CA 1
ATOM 3462 C C . PRO A 1 453 ? 6.727 144.776 41.298 1.00 23.68 450 PRO A C 1
ATOM 3463 O O . PRO A 1 453 ? 5.588 145.231 41.551 1.00 23.99 450 PRO A O 1
ATOM 3467 N N . VAL A 1 454 ? 6.964 143.934 40.279 1.00 22.94 451 VAL A N 1
ATOM 3468 C CA . VAL A 1 454 ? 5.922 143.607 39.313 1.00 22.26 451 VAL A CA 1
ATOM 3469 C C . VAL A 1 454 ? 5.879 142.127 38.904 1.00 22.70 451 VAL A C 1
ATOM 3470 O O . VAL A 1 454 ? 6.874 141.387 39.023 1.00 23.02 451 VAL A O 1
ATOM 3474 N N . ILE A 1 455 ? 4.739 141.723 38.354 1.00 22.19 452 ILE A N 1
ATOM 3475 C CA . ILE A 1 455 ? 4.576 140.363 37.857 1.00 22.69 452 ILE A CA 1
ATOM 3476 C C . ILE A 1 455 ? 5.577 140.018 36.752 1.00 22.94 452 ILE A C 1
ATOM 3477 O O . ILE A 1 455 ? 6.065 138.895 36.701 1.00 23.10 452 ILE A O 1
ATOM 3482 N N . GLU A 1 456 ? 5.930 140.981 35.897 1.00 23.11 453 GLU A N 1
ATOM 3483 C CA . GLU A 1 456 ? 6.905 140.693 34.818 1.00 23.67 453 GLU A CA 1
ATOM 3484 C C . GLU A 1 456 ? 8.304 140.341 35.301 1.00 22.66 453 GLU A C 1
ATOM 3485 O O . GLU A 1 456 ? 9.118 139.885 34.531 1.00 23.02 453 GLU A O 1
ATOM 3491 N N . GLU A 1 457 ? 8.579 140.567 36.577 1.00 21.55 454 GLU A N 1
ATOM 3492 C CA . GLU A 1 457 ? 9.823 140.073 37.169 1.00 20.37 454 GLU A CA 1
ATOM 3493 C C . GLU A 1 457 ? 9.864 138.556 37.195 1.00 19.66 454 GLU A C 1
ATOM 3494 O O . GLU A 1 457 ? 10.943 137.978 37.129 1.00 19.03 454 GLU A O 1
ATOM 3500 N N . GLY A 1 458 ? 8.694 137.913 37.267 1.00 18.82 455 GLY A N 1
ATOM 3501 C CA . GLY A 1 458 ? 8.620 136.452 37.078 1.00 18.83 455 GLY A CA 1
ATOM 3502 C C . GLY A 1 458 ? 9.063 136.007 35.682 1.00 19.67 455 GLY A C 1
ATOM 3503 O O . GLY A 1 458 ? 9.714 134.965 35.520 1.00 19.01 455 GLY A O 1
ATOM 3504 N N . LEU A 1 459 ? 8.713 136.794 34.664 1.00 19.38 456 LEU A N 1
ATOM 3505 C CA . LEU A 1 459 ? 9.183 136.533 33.304 1.00 20.63 456 LEU A CA 1
ATOM 3506 C C . LEU A 1 459 ? 10.708 136.652 33.284 1.00 21.07 456 LEU A C 1
ATOM 3507 O O . LEU A 1 459 ? 11.393 135.848 32.628 1.00 21.23 456 LEU A O 1
ATOM 3512 N N . ARG A 1 460 ? 11.251 137.628 34.026 1.00 20.60 457 ARG A N 1
ATOM 3513 C CA . ARG A 1 460 ? 12.706 137.754 34.051 1.00 20.88 457 ARG A CA 1
ATOM 3514 C C . ARG A 1 460 ? 13.350 136.450 34.576 1.00 20.90 457 ARG A C 1
ATOM 3515 O O . ARG A 1 460 ? 14.345 135.961 34.014 1.00 20.89 457 ARG A O 1
ATOM 3523 N N . THR A 1 461 ? 12.753 135.880 35.619 1.00 20.65 458 THR A N 1
ATOM 3524 C CA . THR A 1 461 ? 13.261 134.654 36.207 1.00 21.08 458 THR A CA 1
ATOM 3525 C C . THR A 1 461 ? 13.250 133.529 35.191 1.00 21.39 458 THR A C 1
ATOM 3526 O O . THR A 1 461 ? 14.247 132.826 35.021 1.00 21.95 458 THR A O 1
ATOM 3530 N N . ALA A 1 462 ? 12.128 133.385 34.507 1.00 21.31 459 ALA A N 1
ATOM 3531 C CA . ALA A 1 462 ? 11.988 132.349 33.501 1.00 21.82 459 ALA A CA 1
ATOM 3532 C C . ALA A 1 462 ? 12.986 132.523 32.339 1.00 21.82 459 ALA A C 1
ATOM 3533 O O . ALA A 1 462 ? 13.499 131.536 31.836 1.00 22.36 459 ALA A O 1
ATOM 3535 N N . LEU A 1 463 ? 13.223 133.768 31.922 1.00 21.50 460 LEU A N 1
ATOM 3536 C CA . LEU A 1 463 ? 14.141 134.079 30.829 1.00 21.55 460 LEU A CA 1
ATOM 3537 C C . LEU A 1 463 ? 15.586 133.779 31.217 1.00 21.46 460 LEU A C 1
ATOM 3538 O O . LEU A 1 463 ? 16.348 133.240 30.418 1.00 21.65 460 LEU A O 1
ATOM 3543 N N . ARG A 1 464 ? 15.966 134.140 32.441 1.00 21.70 461 ARG A N 1
ATOM 3544 C CA . ARG A 1 464 ? 17.265 133.730 32.971 1.00 21.41 461 ARG A CA 1
ATOM 3545 C C . ARG A 1 464 ? 17.428 132.214 32.965 1.00 21.73 461 ARG A C 1
ATOM 3546 O O . ARG A 1 464 ? 18.514 131.711 32.657 1.00 20.57 461 ARG A O 1
ATOM 3554 N N . ASP A 1 465 ? 16.361 131.490 33.316 1.00 21.47 462 ASP A N 1
ATOM 3555 C CA . ASP A 1 465 ? 16.432 130.017 33.393 1.00 22.19 462 ASP A CA 1
ATOM 3556 C C . ASP A 1 465 ? 16.683 129.421 32.004 1.00 22.38 462 ASP A C 1
ATOM 3557 O O . ASP A 1 465 ? 17.460 128.477 31.852 1.00 22.36 462 ASP A O 1
ATOM 3562 N N . ALA A 1 466 ? 16.013 129.973 30.995 1.00 23.20 463 ALA A N 1
ATOM 3563 C CA . ALA A 1 466 ? 16.265 129.574 29.613 1.00 24.04 463 ALA A CA 1
ATOM 3564 C C . ALA A 1 466 ? 17.697 129.945 29.225 1.00 24.70 463 ALA A C 1
ATOM 3565 O O . ALA A 1 466 ? 18.422 129.126 28.663 1.00 24.24 463 ALA A O 1
ATOM 3567 N N . GLN A 1 467 ? 18.096 131.173 29.542 1.00 25.75 464 GLN A N 1
ATOM 3568 C CA . GLN A 1 467 ? 19.395 131.692 29.100 1.00 27.55 464 GLN A CA 1
ATOM 3569 C C . GLN A 1 467 ? 20.582 130.896 29.637 1.00 27.85 464 GLN A C 1
ATOM 3570 O O . GLN A 1 467 ? 21.524 130.593 28.885 1.00 27.75 464 GLN A O 1
ATOM 3576 N N . GLN A 1 468 ? 20.529 130.549 30.927 1.00 28.26 465 GLN A N 1
ATOM 3577 C CA . GLN A 1 468 ? 21.591 129.769 31.563 1.00 29.19 465 GLN A CA 1
ATOM 3578 C C . GLN A 1 468 ? 21.800 128.451 30.794 1.00 28.66 465 GLN A C 1
ATOM 3579 O O . GLN A 1 468 ? 22.877 127.872 30.826 1.00 28.97 465 GLN A O 1
ATOM 3585 N N . LYS A 1 469 ? 20.756 127.991 30.111 1.00 28.23 466 LYS A N 1
ATOM 3586 C CA . LYS A 1 469 ? 20.779 126.706 29.448 1.00 27.94 466 LYS A CA 1
ATOM 3587 C C . LYS A 1 469 ? 21.282 126.789 28.014 1.00 28.03 466 LYS A C 1
ATOM 3588 O O . LYS A 1 469 ? 21.474 125.755 27.374 1.00 27.27 466 LYS A O 1
ATOM 3594 N N . LEU A 1 470 ? 21.485 128.004 27.506 1.00 28.57 467 LEU A N 1
ATOM 3595 C CA . LEU A 1 470 ? 21.886 128.186 26.095 1.00 29.67 467 LEU A CA 1
ATOM 3596 C C . LEU A 1 470 ? 23.329 127.749 25.807 1.00 30.96 467 LEU A C 1
ATOM 3597 O O . LEU A 1 470 ? 24.139 127.620 26.724 1.00 30.36 467 LEU A O 1
ATOM 3602 N N . ALA A 1 471 ? 23.622 127.513 24.529 1.00 32.95 468 ALA A N 1
ATOM 3603 C CA . ALA A 1 471 ? 24.969 127.177 24.064 1.00 35.21 468 ALA A CA 1
ATOM 3604 C C . ALA A 1 471 ? 25.764 128.405 23.575 1.00 37.05 468 ALA A C 1
ATOM 3605 O O . ALA A 1 471 ? 26.816 128.264 22.952 1.00 37.79 468 ALA A O 1
ATOM 3607 N N . ILE A 1 472 ? 25.251 129.601 23.851 1.00 39.47 469 ILE A N 1
ATOM 3608 C CA . ILE A 1 472 ? 25.962 130.858 23.595 1.00 42.13 469 ILE A CA 1
ATOM 3609 C C . ILE A 1 472 ? 27.042 131.006 24.676 1.00 43.83 469 ILE A C 1
ATOM 3610 O O . ILE A 1 472 ? 26.938 130.383 25.743 1.00 44.51 469 ILE A O 1
ATOM 3615 N N . GLU A 1 473 ? 28.070 131.816 24.407 1.00 45.52 470 GLU A N 1
ATOM 3616 C CA . GLU A 1 473 ? 29.169 132.034 25.359 1.00 47.13 470 GLU A CA 1
ATOM 3617 C C . GLU A 1 473 ? 28.686 132.616 26.698 1.00 48.01 470 GLU A C 1
ATOM 3618 O O . GLU A 1 473 ? 28.129 133.725 26.749 1.00 48.14 470 GLU A O 1
ATOM 3624 N N . LYS A 1 474 ? 28.924 131.851 27.768 1.00 49.10 471 LYS A N 1
ATOM 3625 C CA . LYS A 1 474 ? 28.375 132.106 29.114 1.00 49.93 471 LYS A CA 1
ATOM 3626 C C . LYS A 1 474 ? 28.518 133.544 29.623 1.00 50.41 471 LYS A C 1
ATOM 3627 O O . LYS A 1 474 ? 27.573 134.104 30.195 1.00 50.44 471 LYS A O 1
ATOM 3633 N N . HIS A 1 475 ? 29.693 134.136 29.423 1.00 50.84 472 HIS A N 1
ATOM 3634 C CA . HIS A 1 475 ? 29.901 135.528 29.811 1.00 51.35 472 HIS A CA 1
ATOM 3635 C C . HIS A 1 475 ? 30.050 136.444 28.596 1.00 50.88 472 HIS A C 1
ATOM 3636 O O . HIS A 1 475 ? 30.833 137.394 28.602 1.00 51.28 472 HIS A O 1
ATOM 3643 N N . ASP A 1 476 ? 29.273 136.132 27.560 1.00 50.26 473 ASP A N 1
ATOM 3644 C CA . ASP A 1 476 ? 29.070 137.016 26.418 1.00 49.29 473 ASP A CA 1
ATOM 3645 C C . ASP A 1 476 ? 27.581 137.233 26.186 1.00 48.31 473 ASP A C 1
ATOM 3646 O O . ASP A 1 476 ? 27.131 137.430 25.055 1.00 48.53 473 ASP A O 1
ATOM 3659 N N . ASN A 1 478 ? 25.531 139.724 28.689 1.00 41.63 475 ASN A N 1
ATOM 3660 C CA . ASN A 1 478 ? 25.257 140.592 29.822 1.00 38.72 475 ASN A CA 1
ATOM 3661 C C . ASN A 1 478 ? 23.792 141.014 29.740 1.00 36.72 475 ASN A C 1
ATOM 3662 O O . ASN A 1 478 ? 23.230 141.074 28.639 1.00 36.29 475 ASN A O 1
ATOM 3667 N N . GLU A 1 479 ? 23.180 141.302 30.888 1.00 34.03 476 GLU A N 1
ATOM 3668 C CA . GLU A 1 479 ? 21.787 141.773 30.933 1.00 31.72 476 GLU A CA 1
ATOM 3669 C C . GLU A 1 479 ? 21.731 143.285 30.715 1.00 30.65 476 GLU A C 1
ATOM 3670 O O . GLU A 1 479 ? 20.688 143.841 30.359 1.00 29.62 476 GLU A O 1
ATOM 3676 N N . PHE A 1 480 ? 22.877 143.931 30.922 1.00 28.67 477 PHE A N 1
ATOM 3677 C CA . PHE A 1 480 ? 23.013 145.364 30.785 1.00 27.26 477 PHE A CA 1
ATOM 3678 C C . PHE A 1 480 ? 24.229 145.678 29.936 1.00 26.83 477 PHE A C 1
ATOM 3679 O O . PHE A 1 480 ? 25.309 145.165 30.195 1.00 26.15 477 PHE A O 1
ATOM 3687 N N . ILE A 1 481 ? 24.037 146.533 28.939 1.00 26.76 478 ILE A N 1
ATOM 3688 C CA . ILE A 1 481 ? 25.065 146.837 27.941 1.00 27.36 478 ILE A CA 1
ATOM 3689 C C . ILE A 1 481 ? 25.829 148.134 28.253 1.00 27.70 478 ILE A C 1
ATOM 3690 O O . ILE A 1 481 ? 25.236 149.136 28.655 1.00 27.24 478 ILE A O 1
ATOM 3703 N N . THR A 1 483 ? 29.108 150.678 26.624 1.00 31.89 480 THR A N 1
ATOM 3704 C CA . THR A 1 483 ? 29.848 150.947 25.388 1.00 33.37 480 THR A CA 1
ATOM 3705 C C . THR A 1 483 ? 31.139 151.708 25.662 1.00 34.16 480 THR A C 1
ATOM 3706 O O . THR A 1 483 ? 31.231 152.463 26.626 1.00 34.11 480 THR A O 1
ATOM 3710 N N . HIS A 1 484 ? 32.132 151.496 24.805 1.00 35.50 481 HIS A N 1
ATOM 3711 C CA . HIS A 1 484 ? 33.502 151.959 25.050 1.00 36.88 481 HIS A CA 1
ATOM 3712 C C . HIS A 1 484 ? 34.150 152.459 23.765 1.00 37.11 481 HIS A C 1
ATOM 3713 O O . HIS A 1 484 ? 33.539 153.213 23.005 1.00 37.58 481 HIS A O 1
ATOM 3728 N N . LYS B 1 5 ? 42.330 151.231 62.589 1.00 33.27 2 LYS B N 1
ATOM 3729 C CA . LYS B 1 5 ? 42.806 150.319 61.557 1.00 32.99 2 LYS B CA 1
ATOM 3730 C C . LYS B 1 5 ? 42.664 150.919 60.155 1.00 32.16 2 LYS B C 1
ATOM 3731 O O . LYS B 1 5 ? 41.654 151.542 59.827 1.00 31.65 2 LYS B O 1
ATOM 3737 N N . VAL B 1 6 ? 43.718 150.758 59.365 1.00 31.42 3 VAL B N 1
ATOM 3738 C CA . VAL B 1 6 ? 43.788 151.284 58.010 1.00 31.23 3 VAL B CA 1
ATOM 3739 C C . VAL B 1 6 ? 43.730 150.126 57.016 1.00 30.95 3 VAL B C 1
ATOM 3740 O O . VAL B 1 6 ? 44.424 149.134 57.165 1.00 30.31 3 VAL B O 1
ATOM 3744 N N . ILE B 1 7 ? 42.868 150.239 56.013 1.00 31.34 4 ILE B N 1
ATOM 3745 C CA . ILE B 1 7 ? 42.852 149.238 54.954 1.00 31.11 4 ILE B CA 1
ATOM 3746 C C . ILE B 1 7 ? 42.877 149.846 53.564 1.00 30.04 4 ILE B C 1
ATOM 3747 O O . ILE B 1 7 ? 42.245 150.890 53.309 1.00 30.20 4 ILE B O 1
ATOM 3752 N N . ASN B 1 8 ? 43.631 149.187 52.683 1.00 28.39 5 ASN B N 1
ATOM 3753 C CA . ASN B 1 8 ? 43.694 149.547 51.273 1.00 27.36 5 ASN B CA 1
ATOM 3754 C C . ASN B 1 8 ? 42.799 148.690 50.384 1.00 26.51 5 ASN B C 1
ATOM 3755 O O . ASN B 1 8 ? 42.836 147.466 50.443 1.00 26.21 5 ASN B O 1
ATOM 3760 N N . VAL B 1 9 ? 41.995 149.349 49.558 1.00 25.45 6 VAL B N 1
ATOM 3761 C CA . VAL B 1 9 ? 41.118 148.656 48.612 1.00 24.31 6 VAL B CA 1
ATOM 3762 C C . VAL B 1 9 ? 41.217 149.338 47.248 1.00 24.21 6 VAL B C 1
ATOM 3763 O O . VAL B 1 9 ? 41.603 150.516 47.164 1.00 23.89 6 VAL B O 1
ATOM 3767 N N . ASP B 1 10 ? 40.861 148.611 46.185 1.00 23.69 7 ASP B N 1
ATOM 3768 C CA . ASP B 1 10 ? 40.722 149.228 44.869 1.00 22.94 7 ASP B CA 1
ATOM 3769 C C . ASP B 1 10 ? 39.406 149.992 44.792 1.00 23.53 7 ASP B C 1
ATOM 3770 O O . ASP B 1 10 ? 39.341 151.105 44.247 1.00 23.60 7 ASP B O 1
ATOM 3775 N N . VAL B 1 11 ? 38.364 149.388 45.369 1.00 23.38 8 VAL B N 1
ATOM 3776 C CA . VAL B 1 11 ? 37.017 149.923 45.346 1.00 22.92 8 VAL B CA 1
ATOM 3777 C C . VAL B 1 11 ? 36.385 149.955 46.766 1.00 22.78 8 VAL B C 1
ATOM 3778 O O . VAL B 1 11 ? 36.317 148.936 47.463 1.00 22.38 8 VAL B O 1
ATOM 3782 N N . ALA B 1 12 ? 35.942 151.142 47.171 1.00 22.48 9 ALA B N 1
ATOM 3783 C CA . ALA B 1 12 ? 35.103 151.308 48.353 1.00 23.02 9 ALA B CA 1
ATOM 3784 C C . ALA B 1 12 ? 33.719 151.792 47.954 1.00 23.02 9 ALA B C 1
ATOM 3785 O O . ALA B 1 12 ? 33.581 152.782 47.259 1.00 23.92 9 ALA B O 1
ATOM 3787 N N . ILE B 1 13 ? 32.696 151.070 48.384 1.00 23.72 10 ILE B N 1
ATOM 3788 C CA . ILE B 1 13 ? 31.304 151.435 48.107 1.00 23.87 10 ILE B CA 1
ATOM 3789 C C . ILE B 1 13 ? 30.590 151.896 49.380 1.00 23.92 10 ILE B C 1
ATOM 3790 O O . ILE B 1 13 ? 30.419 151.120 50.329 1.00 24.12 10 ILE B O 1
ATOM 3795 N N . ILE B 1 14 ? 30.201 153.165 49.408 1.00 23.85 11 ILE B N 1
ATOM 3796 C CA . ILE B 1 14 ? 29.498 153.696 50.563 1.00 23.59 11 ILE B CA 1
ATOM 3797 C C . ILE B 1 14 ? 27.996 153.455 50.401 1.00 24.11 11 ILE B C 1
ATOM 3798 O O . ILE B 1 14 ? 27.341 154.101 49.584 1.00 24.69 11 ILE B O 1
ATOM 3803 N N . GLY B 1 15 ? 27.465 152.524 51.191 1.00 25.06 12 GLY B N 1
ATOM 3804 C CA . GLY B 1 15 ? 26.050 152.156 51.143 1.00 24.86 12 GLY B CA 1
ATOM 3805 C C . GLY B 1 15 ? 25.825 150.754 50.628 1.00 25.59 12 GLY B C 1
ATOM 3806 O O . GLY B 1 15 ? 26.221 150.409 49.490 1.00 25.67 12 GLY B O 1
ATOM 3807 N N . THR B 1 16 ? 25.188 149.933 51.463 1.00 25.62 13 THR B N 1
ATOM 3808 C CA . THR B 1 16 ? 24.871 148.551 51.087 1.00 25.56 13 THR B CA 1
ATOM 3809 C C . THR B 1 16 ? 23.374 148.416 50.773 1.00 24.95 13 THR B C 1
ATOM 3810 O O . THR B 1 16 ? 22.694 147.543 51.297 1.00 24.47 13 THR B O 1
ATOM 3814 N N . GLY B 1 17 ? 22.879 149.287 49.888 1.00 25.46 14 GLY B N 1
ATOM 3815 C CA . GLY B 1 17 ? 21.493 149.178 49.389 1.00 25.26 14 GLY B CA 1
ATOM 3816 C C . GLY B 1 17 ? 21.460 148.503 48.023 1.00 26.10 14 GLY B C 1
ATOM 3817 O O . GLY B 1 17 ? 22.362 147.747 47.648 1.00 26.60 14 GLY B O 1
ATOM 3818 N N . THR B 1 18 ? 20.436 148.813 47.244 1.00 26.37 15 THR B N 1
ATOM 3819 C CA . THR B 1 18 ? 20.309 148.253 45.909 1.00 25.63 15 THR B CA 1
ATOM 3820 C C . THR B 1 18 ? 21.484 148.621 44.999 1.00 25.21 15 THR B C 1
ATOM 3821 O O . THR B 1 18 ? 22.142 147.741 44.440 1.00 24.54 15 THR B O 1
ATOM 3825 N N . ALA B 1 19 ? 21.758 149.921 44.864 1.00 24.88 16 ALA B N 1
ATOM 3826 C CA . ALA B 1 19 ? 22.864 150.383 44.044 1.00 24.98 16 ALA B CA 1
ATOM 3827 C C . ALA B 1 19 ? 24.192 149.830 44.555 1.00 25.10 16 ALA B C 1
ATOM 3828 O O . ALA B 1 19 ? 25.029 149.386 43.771 1.00 24.94 16 ALA B O 1
ATOM 3830 N N . GLY B 1 20 ? 24.379 149.854 45.874 1.00 25.09 17 GLY B N 1
ATOM 3831 C CA . GLY B 1 20 ? 25.650 149.451 46.451 1.00 25.35 17 GLY B CA 1
ATOM 3832 C C . GLY B 1 20 ? 25.941 147.975 46.279 1.00 25.16 17 GLY B C 1
ATOM 3833 O O . GLY B 1 20 ? 27.060 147.600 45.951 1.00 25.02 17 GLY B O 1
ATOM 3842 N N . GLY B 1 22 ? 24.623 146.001 44.016 1.00 25.22 19 GLY B N 1
ATOM 3843 C CA . GLY B 1 22 ? 24.853 145.849 42.584 1.00 24.84 19 GLY B CA 1
ATOM 3844 C C . GLY B 1 22 ? 26.275 146.260 42.223 1.00 24.87 19 GLY B C 1
ATOM 3845 O O . GLY B 1 22 ? 26.956 145.542 41.494 1.00 24.83 19 GLY B O 1
ATOM 3846 N N . ALA B 1 23 ? 26.723 147.409 42.742 1.00 24.37 20 ALA B N 1
ATOM 3847 C CA . ALA B 1 23 ? 28.089 147.892 42.486 1.00 24.26 20 ALA B CA 1
ATOM 3848 C C . ALA B 1 23 ? 29.142 146.889 42.931 1.00 23.96 20 ALA B C 1
ATOM 3849 O O . ALA B 1 23 ? 30.114 146.675 42.231 1.00 24.33 20 ALA B O 1
ATOM 3851 N N . TYR B 1 24 ? 28.925 146.271 44.088 1.00 24.16 21 TYR B N 1
ATOM 3852 C CA . TYR B 1 24 ? 29.840 145.292 44.657 1.00 24.20 21 TYR B CA 1
ATOM 3853 C C . TYR B 1 24 ? 30.015 144.045 43.769 1.00 25.04 21 TYR B C 1
ATOM 3854 O O . TYR B 1 24 ? 31.148 143.666 43.456 1.00 24.60 21 TYR B O 1
ATOM 3863 N N . ARG B 1 25 ? 28.903 143.431 43.361 1.00 25.20 22 ARG B N 1
ATOM 3864 C CA . ARG B 1 25 ? 28.956 142.261 42.500 1.00 26.20 22 ARG B CA 1
ATOM 3865 C C . ARG B 1 25 ? 29.659 142.546 41.164 1.00 25.35 22 ARG B C 1
ATOM 3866 O O . ARG B 1 25 ? 30.437 141.725 40.680 1.00 24.73 22 ARG B O 1
ATOM 3874 N N . ALA B 1 26 ? 29.346 143.700 40.575 1.00 25.44 23 ALA B N 1
ATOM 3875 C CA . ALA B 1 26 ? 29.968 144.152 39.327 1.00 25.73 23 ALA B CA 1
ATOM 3876 C C . ALA B 1 26 ? 31.476 144.388 39.486 1.00 25.38 23 ALA B C 1
ATOM 3877 O O . ALA B 1 26 ? 32.265 143.988 38.635 1.00 25.56 23 ALA B O 1
ATOM 3879 N N . ALA B 1 27 ? 31.857 145.062 40.567 1.00 25.43 24 ALA B N 1
ATOM 3880 C CA . ALA B 1 27 ? 33.262 145.448 40.801 1.00 25.56 24 ALA B CA 1
ATOM 3881 C C . ALA B 1 27 ? 34.139 144.245 41.136 1.00 25.40 24 ALA B C 1
ATOM 3882 O O . ALA B 1 27 ? 35.327 144.226 40.806 1.00 25.56 24 ALA B O 1
ATOM 3884 N N . LYS B 1 28 ? 33.548 143.262 41.818 1.00 25.22 25 LYS B N 1
ATOM 3885 C CA . LYS B 1 28 ? 34.255 142.029 42.172 1.00 25.87 25 LYS B CA 1
ATOM 3886 C C . LYS B 1 28 ? 34.654 141.212 40.938 1.00 26.06 25 LYS B C 1
ATOM 3887 O O . LYS B 1 28 ? 35.593 140.421 40.994 1.00 26.52 25 LYS B O 1
ATOM 3893 N N . LYS B 1 29 ? 33.961 141.385 39.820 1.00 26.90 26 LYS B N 1
ATOM 3894 C CA . LYS B 1 29 ? 34.378 140.656 38.604 1.00 27.59 26 LYS B CA 1
ATOM 3895 C C . LYS B 1 29 ? 35.710 141.208 38.093 1.00 27.01 26 LYS B C 1
ATOM 3896 O O . LYS B 1 29 ? 36.408 140.527 37.379 1.00 26.94 26 LYS B O 1
ATOM 3902 N N . HIS B 1 30 ? 36.051 142.441 38.458 1.00 27.21 27 HIS B N 1
ATOM 3903 C CA . HIS B 1 30 ? 37.270 143.077 37.932 1.00 27.31 27 HIS B CA 1
ATOM 3904 C C . HIS B 1 30 ? 38.408 143.050 38.929 1.00 26.45 27 HIS B C 1
ATOM 3905 O O . HIS B 1 30 ? 39.565 143.060 38.547 1.00 27.31 27 HIS B O 1
ATOM 3912 N N . THR B 1 31 ? 38.061 143.037 40.211 1.00 25.47 28 THR B N 1
ATOM 3913 C CA . THR B 1 31 ? 39.048 143.086 41.277 1.00 24.80 28 THR B CA 1
ATOM 3914 C C . THR B 1 31 ? 38.505 142.435 42.554 1.00 25.03 28 THR B C 1
ATOM 3915 O O . THR B 1 31 ? 37.327 142.600 42.881 1.00 24.57 28 THR B O 1
ATOM 3919 N N . ASP B 1 32 ? 39.359 141.685 43.253 1.00 25.06 29 ASP B N 1
ATOM 3920 C CA . ASP B 1 32 ? 38.997 141.118 44.561 1.00 25.83 29 ASP B CA 1
ATOM 3921 C C . ASP B 1 32 ? 38.863 142.158 45.688 1.00 25.26 29 ASP B C 1
ATOM 3922 O O . ASP B 1 32 ? 38.182 141.909 46.669 1.00 26.01 29 ASP B O 1
ATOM 3927 N N . LYS B 1 33 ? 39.504 143.315 45.536 1.00 24.90 30 LYS B N 1
ATOM 3928 C CA . LYS B 1 33 ? 39.693 144.271 46.631 1.00 24.17 30 LYS B CA 1
ATOM 3929 C C . LYS B 1 33 ? 38.586 145.310 46.655 1.00 23.84 30 LYS B C 1
ATOM 3930 O O . LYS B 1 33 ? 38.757 146.456 46.217 1.00 23.43 30 LYS B O 1
ATOM 3936 N N . VAL B 1 34 ? 37.431 144.883 47.159 1.00 23.69 31 VAL B N 1
ATOM 3937 C CA . VAL B 1 34 ? 36.240 145.724 47.219 1.00 23.41 31 VAL B CA 1
ATOM 3938 C C . VAL B 1 34 ? 35.651 145.635 48.631 1.00 23.31 31 VAL B C 1
ATOM 3939 O O . VAL B 1 34 ? 35.454 144.536 49.154 1.00 22.36 31 VAL B O 1
ATOM 3943 N N . VAL B 1 35 ? 35.381 146.787 49.240 1.00 22.79 32 VAL B N 1
ATOM 3944 C CA . VAL B 1 35 ? 34.691 146.809 50.527 1.00 23.51 32 VAL B CA 1
ATOM 3945 C C . VAL B 1 35 ? 33.326 147.485 50.373 1.00 23.87 32 VAL B C 1
ATOM 3946 O O . VAL B 1 35 ? 33.186 148.402 49.568 1.00 24.69 32 VAL B O 1
ATOM 3950 N N . LEU B 1 36 ? 32.335 146.982 51.105 1.00 24.69 33 LEU B N 1
ATOM 3951 C CA . LEU B 1 36 ? 30.994 147.576 51.210 1.00 26.03 33 LEU B CA 1
ATOM 3952 C C . LEU B 1 36 ? 30.808 148.121 52.626 1.00 26.80 33 LEU B C 1
ATOM 3953 O O . LEU B 1 36 ? 30.956 147.369 53.604 1.00 26.56 33 LEU B O 1
ATOM 3958 N N . ILE B 1 37 ? 30.484 149.413 52.734 1.00 26.99 34 ILE B N 1
ATOM 3959 C CA . ILE B 1 37 ? 30.288 150.042 54.037 1.00 28.00 34 ILE B CA 1
ATOM 3960 C C . ILE B 1 37 ? 28.815 150.363 54.279 1.00 28.18 34 ILE B C 1
ATOM 3961 O O . ILE B 1 37 ? 28.108 150.830 53.377 1.00 28.52 34 ILE B O 1
ATOM 3966 N N . GLU B 1 38 ? 28.347 150.100 55.495 1.00 28.13 35 GLU B N 1
ATOM 3967 C CA . GLU B 1 38 ? 26.922 150.285 55.808 1.00 27.68 35 GLU B CA 1
ATOM 3968 C C . GLU B 1 38 ? 26.734 150.806 57.229 1.00 28.14 35 GLU B C 1
ATOM 3969 O O . GLU B 1 38 ? 27.103 150.131 58.197 1.00 27.95 35 GLU B O 1
ATOM 3975 N N . GLY B 1 39 ? 26.159 151.999 57.348 1.00 27.63 36 GLY B N 1
ATOM 3976 C CA . GLY B 1 39 ? 25.978 152.629 58.653 1.00 27.68 36 GLY B CA 1
ATOM 3977 C C . GLY B 1 39 ? 24.690 152.240 59.375 1.00 28.00 36 GLY B C 1
ATOM 3978 O O . GLY B 1 39 ? 24.622 152.312 60.608 1.00 27.81 36 GLY B O 1
ATOM 3979 N N . GLY B 1 40 ? 23.680 151.816 58.608 1.00 27.61 37 GLY B N 1
ATOM 3980 C CA . GLY B 1 40 ? 22.356 151.493 59.146 1.00 26.91 37 GLY B CA 1
ATOM 3981 C C . GLY B 1 40 ? 22.010 150.014 59.050 1.00 26.56 37 GLY B C 1
ATOM 3982 O O . GLY B 1 40 ? 22.892 149.158 59.059 1.00 25.94 37 GLY B O 1
ATOM 3983 N N . ALA B 1 41 ? 20.721 149.711 58.967 1.00 25.75 38 ALA B N 1
ATOM 3984 C CA . ALA B 1 41 ? 20.290 148.330 58.855 1.00 26.04 38 ALA B CA 1
ATOM 3985 C C . ALA B 1 41 ? 20.420 147.812 57.415 1.00 26.33 38 ALA B C 1
ATOM 3986 O O . ALA B 1 41 ? 20.123 148.529 56.432 1.00 25.95 38 ALA B O 1
ATOM 3988 N N . TYR B 1 42 ? 20.894 146.575 57.292 1.00 26.21 39 TYR B N 1
ATOM 3989 C CA . TYR B 1 42 ? 20.939 145.898 55.999 1.00 26.98 39 TYR B CA 1
ATOM 3990 C C . TYR B 1 42 ? 19.520 145.571 55.580 1.00 27.42 39 TYR B C 1
ATOM 3991 O O . TYR B 1 42 ? 18.612 145.525 56.421 1.00 27.24 39 TYR B O 1
ATOM 4000 N N . GLY B 1 43 ? 19.320 145.340 54.287 1.00 27.64 40 GLY B N 1
ATOM 4001 C CA . GLY B 1 43 ? 18.003 144.936 53.791 1.00 28.16 40 GLY B CA 1
ATOM 4002 C C . GLY B 1 43 ? 17.531 145.743 52.585 1.00 28.35 40 GLY B C 1
ATOM 4003 O O . GLY B 1 43 ? 16.585 145.320 51.914 1.00 28.61 40 GLY B O 1
ATOM 4004 N N . THR B 1 44 ? 18.216 146.870 52.320 1.00 27.86 41 THR B N 1
ATOM 4005 C CA . THR B 1 44 ? 17.896 147.886 51.288 1.00 27.78 41 THR B CA 1
ATOM 4006 C C . THR B 1 44 ? 16.664 148.689 51.716 1.00 27.88 41 THR B C 1
ATOM 4007 O O . THR B 1 44 ? 15.790 148.182 52.418 1.00 28.24 41 THR B O 1
ATOM 4011 N N . THR B 1 45 ? 16.597 149.947 51.306 1.00 27.53 42 THR B N 1
ATOM 4012 C CA . THR B 1 45 ? 15.434 150.783 51.591 1.00 26.79 42 THR B CA 1
ATOM 4013 C C . THR B 1 45 ? 14.138 150.228 50.937 1.00 27.58 42 THR B C 1
ATOM 4014 O O . THR B 1 45 ? 13.041 150.302 51.507 1.00 27.07 42 THR B O 1
ATOM 4018 N N . CYS B 1 46 ? 14.285 149.674 49.737 1.00 28.05 43 CYS B N 1
ATOM 4019 C CA . CYS B 1 46 ? 13.180 149.090 48.997 1.00 28.90 43 CYS B CA 1
ATOM 4020 C C . CYS B 1 46 ? 12.440 148.017 49.772 1.00 28.06 43 CYS B C 1
ATOM 4021 O O . CYS B 1 46 ? 11.225 148.122 49.974 1.00 28.20 43 CYS B O 1
ATOM 4024 N N . ALA B 1 47 ? 13.153 146.984 50.202 1.00 27.04 44 ALA B N 1
ATOM 4025 C CA . ALA B 1 47 ? 12.504 145.921 50.966 1.00 26.79 44 ALA B CA 1
ATOM 4026 C C . ALA B 1 47 ? 12.120 146.406 52.380 1.00 26.80 44 ALA B C 1
ATOM 4027 O O . ALA B 1 47 ? 11.119 145.961 52.922 1.00 26.38 44 ALA B O 1
ATOM 4029 N N . ARG B 1 48 ? 12.907 147.316 52.966 1.00 26.64 45 ARG B N 1
ATOM 4030 C CA . ARG B 1 48 ? 12.682 147.702 54.381 1.00 26.93 45 ARG B CA 1
ATOM 4031 C C . ARG B 1 48 ? 11.459 148.608 54.588 1.00 26.73 45 ARG B C 1
ATOM 4032 O O . ARG B 1 48 ? 10.570 148.280 55.371 1.00 27.60 45 ARG B O 1
ATOM 4040 N N . VAL B 1 49 ? 11.444 149.743 53.886 1.00 25.87 46 VAL B N 1
ATOM 4041 C CA . VAL B 1 49 ? 10.535 150.866 54.145 1.00 25.60 46 VAL B CA 1
ATOM 4042 C C . VAL B 1 49 ? 10.166 151.572 52.821 1.00 25.69 46 VAL B C 1
ATOM 4043 O O . VAL B 1 49 ? 9.774 152.764 52.793 1.00 24.55 46 VAL B O 1
ATOM 4047 N N . GLY B 1 50 ? 10.324 150.841 51.719 1.00 25.49 47 GLY B N 1
ATOM 4048 C CA . GLY B 1 50 ? 10.142 151.426 50.394 1.00 26.94 47 GLY B CA 1
ATOM 4049 C C . GLY B 1 50 ? 9.054 150.739 49.592 1.00 28.22 47 GLY B C 1
ATOM 4050 O O . GLY B 1 50 ? 7.881 150.671 50.024 1.00 28.43 47 GLY B O 1
ATOM 4051 N N . CYS B 1 51 ? 9.458 150.240 48.424 1.00 28.54 48 CYS B N 1
ATOM 4052 C CA . CYS B 1 51 ? 8.585 149.545 47.483 1.00 29.10 48 CYS B CA 1
ATOM 4053 C C . CYS B 1 51 ? 7.718 148.466 48.131 1.00 29.54 48 CYS B C 1
ATOM 4054 O O . CYS B 1 51 ? 6.510 148.384 47.866 1.00 29.97 48 CYS B O 1
ATOM 4065 N N . PRO B 1 53 ? 6.814 147.371 51.554 1.00 28.65 50 PRO B N 1
ATOM 4066 C CA . PRO B 1 53 ? 5.677 147.694 52.432 1.00 28.12 50 PRO B CA 1
ATOM 4067 C C . PRO B 1 53 ? 4.623 148.610 51.772 1.00 27.89 50 PRO B C 1
ATOM 4068 O O . PRO B 1 53 ? 3.412 148.433 51.996 1.00 28.29 50 PRO B O 1
ATOM 4072 N N . SER B 1 54 ? 5.065 149.575 50.975 1.00 27.21 51 SER B N 1
ATOM 4073 C CA . SER B 1 54 ? 4.118 150.463 50.300 1.00 27.05 51 SER B CA 1
ATOM 4074 C C . SER B 1 54 ? 3.188 149.663 49.376 1.00 26.34 51 SER B C 1
ATOM 4075 O O . SER B 1 54 ? 1.977 149.837 49.459 1.00 26.49 51 SER B O 1
ATOM 4078 N N . LYS B 1 55 ? 3.741 148.793 48.529 1.00 24.77 52 LYS B N 1
ATOM 4079 C CA . LYS B 1 55 ? 2.885 147.879 47.722 1.00 24.52 52 LYS B CA 1
ATOM 4080 C C . LYS B 1 55 ? 2.017 146.948 48.573 1.00 23.94 52 LYS B C 1
ATOM 4081 O O . LYS B 1 55 ? 0.909 146.643 48.185 1.00 23.86 52 LYS B O 1
ATOM 4087 N N . LEU B 1 56 ? 2.502 146.540 49.746 1.00 24.17 53 LEU B N 1
ATOM 4088 C CA . LEU B 1 56 ? 1.724 145.694 50.636 1.00 23.76 53 LEU B CA 1
ATOM 4089 C C . LEU B 1 56 ? 0.507 146.454 51.158 1.00 24.29 53 LEU B C 1
ATOM 4090 O O . LEU B 1 56 ? -0.623 145.921 51.175 1.00 23.19 53 LEU B O 1
ATOM 4095 N N . LEU B 1 57 ? 0.743 147.719 51.525 1.00 24.26 54 LEU B N 1
ATOM 4096 C CA . LEU B 1 57 ? -0.307 148.604 52.007 1.00 25.06 54 LEU B CA 1
ATOM 4097 C C . LEU B 1 57 ? -1.363 148.794 50.934 1.00 25.01 54 LEU B C 1
ATOM 4098 O O . LEU B 1 57 ? -2.579 148.678 51.185 1.00 25.77 54 LEU B O 1
ATOM 4103 N N . ILE B 1 58 ? -0.887 149.073 49.729 1.00 25.00 55 ILE B N 1
ATOM 4104 C CA . ILE B 1 58 ? -1.756 149.266 48.564 1.00 24.17 55 ILE B CA 1
ATOM 4105 C C . ILE B 1 58 ? -2.632 148.033 48.267 1.00 23.74 55 ILE B C 1
ATOM 4106 O O . ILE B 1 58 ? -3.846 148.170 47.999 1.00 22.73 55 ILE B O 1
ATOM 4111 N N . ALA B 1 59 ? -2.028 146.837 48.312 1.00 23.23 56 ALA B N 1
ATOM 4112 C CA . ALA B 1 59 ? -2.794 145.598 48.075 1.00 24.20 56 ALA B CA 1
ATOM 4113 C C . ALA B 1 59 ? -3.954 145.448 49.046 1.00 23.99 56 ALA B C 1
ATOM 4114 O O . ALA B 1 59 ? -5.024 145.039 48.633 1.00 24.66 56 ALA B O 1
ATOM 4116 N N . ALA B 1 60 ? -3.732 145.797 50.322 1.00 23.84 57 ALA B N 1
ATOM 4117 C CA . ALA B 1 60 ? -4.777 145.717 51.359 1.00 24.46 57 ALA B CA 1
ATOM 4118 C C . ALA B 1 60 ? -5.854 146.750 51.052 1.00 24.71 57 ALA B C 1
ATOM 4119 O O . ALA B 1 60 ? -7.052 146.460 51.114 1.00 24.59 57 ALA B O 1
ATOM 4121 N N . ALA B 1 61 ? -5.398 147.952 50.694 1.00 25.15 58 ALA B N 1
ATOM 4122 C CA . ALA B 1 61 ? -6.277 149.074 50.395 1.00 25.49 58 ALA B CA 1
ATOM 4123 C C . ALA B 1 61 ? -7.175 148.760 49.205 1.00 25.99 58 ALA B C 1
ATOM 4124 O O . ALA B 1 61 ? -8.402 149.005 49.242 1.00 26.72 58 ALA B O 1
ATOM 4126 N N . ASP B 1 62 ? -6.601 148.182 48.157 1.00 25.84 59 ASP B N 1
ATOM 4127 C CA A ASP B 1 62 ? -7.438 147.895 47.006 0.50 26.27 59 ASP B CA 1
ATOM 4128 C CA B ASP B 1 62 ? -7.371 147.820 46.975 0.50 25.24 59 ASP B CA 1
ATOM 4129 C C . ASP B 1 62 ? -8.409 146.729 47.237 1.00 26.08 59 ASP B C 1
ATOM 4130 O O . ASP B 1 62 ? -9.524 146.777 46.717 1.00 25.65 59 ASP B O 1
ATOM 4139 N N . ALA B 1 63 ? -8.019 145.732 48.054 1.00 25.63 60 ALA B N 1
ATOM 4140 C CA . ALA B 1 63 ? -8.946 144.674 48.477 1.00 25.37 60 ALA B CA 1
ATOM 4141 C C . ALA B 1 63 ? -10.131 145.265 49.243 1.00 25.46 60 ALA B C 1
ATOM 4142 O O . ALA B 1 63 ? -11.268 144.910 48.999 1.00 25.36 60 ALA B O 1
ATOM 4144 N N . SER B 1 64 ? -9.846 146.183 50.162 1.00 26.05 61 SER B N 1
ATOM 4145 C CA . SER B 1 64 ? -10.871 146.810 50.960 1.00 26.64 61 SER B CA 1
ATOM 4146 C C . SER B 1 64 ? -11.776 147.688 50.101 1.00 26.18 61 SER B C 1
ATOM 4147 O O . SER B 1 64 ? -13.000 147.545 50.132 1.00 26.81 61 SER B O 1
ATOM 4150 N N . TYR B 1 65 ? -11.174 148.545 49.289 1.00 26.19 62 TYR B N 1
ATOM 4151 C CA . TYR B 1 65 ? -11.931 149.459 48.434 1.00 25.88 62 TYR B CA 1
ATOM 4152 C C . TYR B 1 65 ? -12.792 148.751 47.406 1.00 26.19 62 TYR B C 1
ATOM 4153 O O . TYR B 1 65 ? -13.972 149.093 47.252 1.00 26.09 62 TYR B O 1
ATOM 4162 N N . HIS B 1 66 ? -12.219 147.792 46.683 1.00 25.62 63 HIS B N 1
ATOM 4163 C CA . HIS B 1 66 ? -13.010 147.092 45.666 1.00 26.18 63 HIS B CA 1
ATOM 4164 C C . HIS B 1 66 ? -14.173 146.351 46.306 1.00 25.71 63 HIS B C 1
ATOM 4165 O O . HIS B 1 66 ? -15.199 146.170 45.676 1.00 25.86 63 HIS B O 1
ATOM 4172 N N . ALA B 1 67 ? -14.041 145.958 47.577 1.00 25.22 64 ALA B N 1
ATOM 4173 C CA . ALA B 1 67 ? -15.148 145.241 48.212 1.00 24.45 64 ALA B CA 1
ATOM 4174 C C . ALA B 1 67 ? -16.329 146.167 48.366 1.00 23.92 64 ALA B C 1
ATOM 4175 O O . ALA B 1 67 ? -17.464 145.722 48.342 1.00 24.32 64 ALA B O 1
ATOM 4177 N N . SER B 1 68 ? -16.077 147.461 48.467 1.00 23.89 65 SER B N 1
ATOM 4178 C CA . SER B 1 68 ? -17.172 148.426 48.585 1.00 24.87 65 SER B CA 1
ATOM 4179 C C . SER B 1 68 ? -17.733 148.916 47.242 1.00 24.88 65 SER B C 1
ATOM 4180 O O . SER B 1 68 ? -18.679 149.718 47.223 1.00 25.36 65 SER B O 1
ATOM 4183 N N . GLN B 1 69 ? -17.150 148.458 46.132 1.00 24.81 66 GLN B N 1
ATOM 4184 C CA . GLN B 1 69 ? -17.548 148.938 44.788 1.00 24.57 66 GLN B CA 1
ATOM 4185 C C . GLN B 1 69 ? -18.213 147.862 43.888 1.00 24.19 66 GLN B C 1
ATOM 4186 O O . GLN B 1 69 ? -18.199 147.967 42.654 1.00 24.33 66 GLN B O 1
ATOM 4192 N N . THR B 1 70 ? -18.804 146.841 44.503 1.00 23.14 67 THR B N 1
ATOM 4193 C CA . THR B 1 70 ? -19.388 145.739 43.749 1.00 22.30 67 THR B CA 1
ATOM 4194 C C . THR B 1 70 ? -20.813 145.987 43.265 1.00 21.90 67 THR B C 1
ATOM 4195 O O . THR B 1 70 ? -21.317 145.193 42.484 1.00 21.58 67 THR B O 1
ATOM 4199 N N . ASP B 1 71 ? -21.464 147.069 43.719 1.00 21.57 68 ASP B N 1
ATOM 4200 C CA A ASP B 1 71 ? -22.873 147.248 43.369 0.50 21.48 68 ASP B CA 1
ATOM 4201 C CA B ASP B 1 71 ? -22.857 147.411 43.363 0.50 21.04 68 ASP B CA 1
ATOM 4202 C C . ASP B 1 71 ? -23.113 147.414 41.860 1.00 20.79 68 ASP B C 1
ATOM 4203 O O . ASP B 1 71 ? -24.132 146.934 41.355 1.00 19.56 68 ASP B O 1
ATOM 4212 N N . LEU B 1 72 ? -22.178 148.022 41.149 1.00 20.19 69 LEU B N 1
ATOM 4213 C CA . LEU B 1 72 ? -22.247 148.133 39.697 1.00 20.10 69 LEU B CA 1
ATOM 4214 C C . LEU B 1 72 ? -22.516 146.735 39.103 1.00 19.87 69 LEU B C 1
ATOM 4215 O O . LEU B 1 72 ? -23.282 146.588 38.171 1.00 19.72 69 LEU B O 1
ATOM 4220 N N . PHE B 1 73 ? -21.928 145.707 39.698 1.00 19.71 70 PHE B N 1
ATOM 4221 C CA . PHE B 1 73 ? -22.060 144.357 39.154 1.00 20.30 70 PHE B CA 1
ATOM 4222 C C . PHE B 1 73 ? -23.305 143.601 39.573 1.00 20.96 70 PHE B C 1
ATOM 4223 O O . PHE B 1 73 ? -23.618 142.540 38.992 1.00 20.72 70 PHE B O 1
ATOM 4231 N N . GLY B 1 74 ? -24.008 144.134 40.569 1.00 21.15 71 GLY B N 1
ATOM 4232 C CA . GLY B 1 74 ? -25.226 143.511 41.065 1.00 22.47 71 GLY B CA 1
ATOM 4233 C C . GLY B 1 74 ? -24.993 142.761 42.356 1.00 23.34 71 GLY B C 1
ATOM 4234 O O . GLY B 1 74 ? -25.758 141.874 42.718 1.00 23.38 71 GLY B O 1
ATOM 4235 N N . ILE B 1 75 ? -23.908 143.104 43.041 1.00 24.09 72 ILE B N 1
ATOM 4236 C CA . ILE B 1 75 ? -23.579 142.444 44.280 1.00 24.62 72 ILE B CA 1
ATOM 4237 C C . ILE B 1 75 ? -23.542 143.441 45.440 1.00 25.22 72 ILE B C 1
ATOM 4238 O O . ILE B 1 75 ? -23.029 144.544 45.294 1.00 24.69 72 ILE B O 1
ATOM 4243 N N . GLN B 1 76 ? -24.088 143.052 46.592 1.00 25.78 73 GLN B N 1
ATOM 4244 C CA . GLN B 1 76 ? -23.993 143.925 47.772 1.00 27.05 73 GLN B CA 1
ATOM 4245 C C . GLN B 1 76 ? -23.117 143.324 48.871 1.00 27.39 73 GLN B C 1
ATOM 4246 O O . GLN B 1 76 ? -23.277 142.147 49.246 1.00 26.99 73 GLN B O 1
ATOM 4252 N N . VAL B 1 77 ? -22.195 144.138 49.382 1.00 27.41 74 VAL B N 1
ATOM 4253 C CA . VAL B 1 77 ? -21.320 143.726 50.463 1.00 28.30 74 VAL B CA 1
ATOM 4254 C C . VAL B 1 77 ? -21.657 144.539 51.738 1.00 28.95 74 VAL B C 1
ATOM 4255 O O . VAL B 1 77 ? -21.747 145.772 51.692 1.00 28.48 74 VAL B O 1
ATOM 4259 N N . ASP B 1 78 ? -21.898 143.830 52.841 1.00 29.23 75 ASP B N 1
ATOM 4260 C CA . ASP B 1 78 ? -22.277 144.452 54.125 1.00 30.35 75 ASP B CA 1
ATOM 4261 C C . ASP B 1 78 ? -21.130 144.562 55.109 1.00 30.12 75 ASP B C 1
ATOM 4262 O O . ASP B 1 78 ? -20.415 143.589 55.355 1.00 30.02 75 ASP B O 1
ATOM 4267 N N . ARG B 1 79 ? -21.004 145.748 55.707 1.00 30.23 76 ARG B N 1
ATOM 4268 C CA . ARG B 1 79 ? -20.021 146.040 56.747 1.00 29.69 76 ARG B CA 1
ATOM 4269 C C . ARG B 1 79 ? -18.589 145.561 56.445 1.00 29.44 76 ARG B C 1
ATOM 4270 O O . ARG B 1 79 ? -18.083 144.585 57.014 1.00 29.15 76 ARG B O 1
ATOM 4278 N N . ILE B 1 80 ? -17.945 146.268 55.544 1.00 28.12 77 ILE B N 1
ATOM 4279 C CA . ILE B 1 80 ? -16.537 146.119 55.351 1.00 27.74 77 ILE B CA 1
ATOM 4280 C C . ILE B 1 80 ? -15.889 146.759 56.588 1.00 27.77 77 ILE B C 1
ATOM 4281 O O . ILE B 1 80 ? -16.093 147.932 56.882 1.00 28.28 77 ILE B O 1
ATOM 4286 N N . SER B 1 81 ? -15.159 145.957 57.346 1.00 26.82 78 SER B N 1
ATOM 4287 C CA . SER B 1 81 ? -14.530 146.446 58.543 1.00 26.35 78 SER B CA 1
ATOM 4288 C C . SER B 1 81 ? -13.035 146.207 58.468 1.00 25.57 78 SER B C 1
ATOM 4289 O O . SER B 1 81 ? -12.578 145.079 58.268 1.00 25.60 78 SER B O 1
ATOM 4292 N N . VAL B 1 82 ? -12.272 147.282 58.620 1.00 25.78 79 VAL B N 1
ATOM 4293 C CA . VAL B 1 82 ? -10.814 147.219 58.561 1.00 24.69 79 VAL B CA 1
ATOM 4294 C C . VAL B 1 82 ? -10.222 146.947 59.957 1.00 25.19 79 VAL B C 1
ATOM 4295 O O . VAL B 1 82 ? -10.348 147.756 60.888 1.00 24.43 79 VAL B O 1
ATOM 4299 N N . ASN B 1 83 ? -9.613 145.777 60.106 1.00 24.37 80 ASN B N 1
ATOM 4300 C CA . ASN B 1 83 ? -8.898 145.484 61.326 1.00 24.29 80 ASN B CA 1
ATOM 4301 C C . ASN B 1 83 ? -7.485 146.039 61.140 1.00 24.64 80 ASN B C 1
ATOM 4302 O O . ASN B 1 83 ? -6.608 145.383 60.535 1.00 24.09 80 ASN B O 1
ATOM 4307 N N . GLY B 1 84 ? -7.285 147.266 61.644 1.00 24.25 81 GLY B N 1
ATOM 4308 C CA . GLY B 1 84 ? -5.998 147.967 61.555 1.00 23.50 81 GLY B CA 1
ATOM 4309 C C . GLY B 1 84 ? -4.793 147.209 62.090 1.00 23.83 81 GLY B C 1
ATOM 4310 O O . GLY B 1 84 ? -3.732 147.252 61.505 1.00 23.76 81 GLY B O 1
ATOM 4311 N N . LYS B 1 85 ? -4.950 146.522 63.223 1.00 24.25 82 LYS B N 1
ATOM 4312 C CA . LYS B 1 85 ? -3.873 145.700 63.770 1.00 23.84 82 LYS B CA 1
ATOM 4313 C C . LYS B 1 85 ? -3.483 144.576 62.777 1.00 23.56 82 LYS B C 1
ATOM 4314 O O . LYS B 1 85 ? -2.296 144.345 62.512 1.00 22.70 82 LYS B O 1
ATOM 4320 N N . ALA B 1 86 ? -4.488 143.884 62.234 1.00 23.19 83 ALA B N 1
ATOM 4321 C CA . ALA B 1 86 ? -4.253 142.853 61.212 1.00 22.99 83 ALA B CA 1
ATOM 4322 C C . ALA B 1 86 ? -3.607 143.422 59.947 1.00 22.74 83 ALA B C 1
ATOM 4323 O O . ALA B 1 86 ? -2.631 142.846 59.447 1.00 22.75 83 ALA B O 1
ATOM 4325 N N . VAL B 1 87 ? -4.138 144.544 59.437 1.00 22.21 84 VAL B N 1
ATOM 4326 C CA . VAL B 1 87 ? -3.550 145.193 58.249 1.00 21.84 84 VAL B CA 1
ATOM 4327 C C . VAL B 1 87 ? -2.055 145.435 58.456 1.00 22.54 84 VAL B C 1
ATOM 4328 O O . VAL B 1 87 ? -1.240 145.019 57.627 1.00 22.07 84 VAL B O 1
ATOM 4340 N N . LYS B 1 89 ? -0.050 144.106 60.725 1.00 24.72 86 LYS B N 1
ATOM 4341 C CA . LYS B 1 89 ? 0.717 142.924 61.045 1.00 25.65 86 LYS B CA 1
ATOM 4342 C C . LYS B 1 89 ? 1.100 142.222 59.762 1.00 25.40 86 LYS B C 1
ATOM 4343 O O . LYS B 1 89 ? 2.253 141.794 59.609 1.00 24.76 86 LYS B O 1
ATOM 4349 N N . ARG B 1 90 ? 0.157 142.111 58.829 1.00 25.04 87 ARG B N 1
ATOM 4350 C CA . ARG B 1 90 ? 0.489 141.447 57.560 1.00 25.51 87 ARG B CA 1
ATOM 4351 C C . ARG B 1 90 ? 1.589 142.136 56.768 1.00 25.81 87 ARG B C 1
ATOM 4352 O O . ARG B 1 90 ? 2.517 141.470 56.242 1.00 26.11 87 ARG B O 1
ATOM 4360 N N . ILE B 1 91 ? 1.479 143.462 56.668 1.00 25.70 88 ILE B N 1
ATOM 4361 C CA . ILE B 1 91 ? 2.477 144.270 55.985 1.00 25.02 88 ILE B CA 1
ATOM 4362 C C . ILE B 1 91 ? 3.832 144.010 56.616 1.00 25.74 88 ILE B C 1
ATOM 4363 O O . ILE B 1 91 ? 4.802 143.706 55.926 1.00 25.83 88 ILE B O 1
ATOM 4368 N N . GLN B 1 92 ? 3.880 144.112 57.943 1.00 25.98 89 GLN B N 1
ATOM 4369 C CA . GLN B 1 92 ? 5.130 143.961 58.683 1.00 27.11 89 GLN B CA 1
ATOM 4370 C C . GLN B 1 92 ? 5.779 142.596 58.521 1.00 27.06 89 GLN B C 1
ATOM 4371 O O . GLN B 1 92 ? 6.978 142.524 58.260 1.00 27.79 89 GLN B O 1
ATOM 4377 N N . THR B 1 93 ? 4.996 141.525 58.657 1.00 27.05 90 THR B N 1
ATOM 4378 C CA . THR B 1 93 ? 5.521 140.172 58.503 1.00 27.41 90 THR B CA 1
ATOM 4379 C C . THR B 1 93 ? 6.014 139.881 57.061 1.00 27.42 90 THR B C 1
ATOM 4380 O O . THR B 1 93 ? 7.105 139.348 56.866 1.00 27.23 90 THR B O 1
ATOM 4384 N N . GLU B 1 94 ? 5.237 140.260 56.054 1.00 27.20 91 GLU B N 1
ATOM 4385 C CA . GLU B 1 94 ? 5.695 140.097 54.667 1.00 26.65 91 GLU B CA 1
ATOM 4386 C C . GLU B 1 94 ? 6.958 140.919 54.385 1.00 26.44 91 GLU B C 1
ATOM 4387 O O . GLU B 1 94 ? 7.910 140.417 53.769 1.00 26.25 91 GLU B O 1
ATOM 4393 N N . ARG B 1 95 ? 6.978 142.148 54.913 1.00 26.29 92 ARG B N 1
ATOM 4394 C CA . ARG B 1 95 ? 8.105 143.062 54.769 1.00 25.94 92 ARG B CA 1
ATOM 4395 C C . ARG B 1 95 ? 9.348 142.405 55.367 1.00 25.89 92 ARG B C 1
ATOM 4396 O O . ARG B 1 95 ? 10.382 142.332 54.712 1.00 25.80 92 ARG B O 1
ATOM 4404 N N . ASP B 1 96 ? 9.221 141.885 56.588 1.00 26.14 93 ASP B N 1
ATOM 4405 C CA . ASP B 1 96 ? 10.314 141.138 57.214 1.00 26.22 93 ASP B CA 1
ATOM 4406 C C . ASP B 1 96 ? 10.826 139.978 56.383 1.00 26.40 93 ASP B C 1
ATOM 4407 O O . ASP B 1 96 ? 12.046 139.773 56.276 1.00 26.00 93 ASP B O 1
ATOM 4412 N N . ARG B 1 97 ? 9.904 139.236 55.778 1.00 26.36 94 ARG B N 1
ATOM 4413 C CA . ARG B 1 97 ? 10.296 138.139 54.903 1.00 26.55 94 ARG B CA 1
ATOM 4414 C C . ARG B 1 97 ? 11.177 138.609 53.735 1.00 26.08 94 ARG B C 1
ATOM 4415 O O . ARG B 1 97 ? 12.230 137.995 53.468 1.00 25.81 94 ARG B O 1
ATOM 4423 N N . PHE B 1 98 ? 10.778 139.704 53.073 1.00 25.36 95 PHE B N 1
ATOM 4424 C CA . PHE B 1 98 ? 11.579 140.259 51.960 1.00 25.31 95 PHE B CA 1
ATOM 4425 C C . PHE B 1 98 ? 12.967 140.708 52.402 1.00 24.63 95 PHE B C 1
ATOM 4426 O O . PHE B 1 98 ? 13.944 140.411 51.734 1.00 24.72 95 PHE B O 1
ATOM 4434 N N . VAL B 1 99 ? 13.031 141.445 53.513 1.00 24.43 96 VAL B N 1
ATOM 4435 C CA . VAL B 1 99 ? 14.289 141.909 54.087 1.00 24.13 96 VAL B CA 1
ATOM 4436 C C . VAL B 1 99 ? 15.220 140.721 54.401 1.00 24.17 96 VAL B C 1
ATOM 4437 O O . VAL B 1 99 ? 16.438 140.766 54.136 1.00 23.50 96 VAL B O 1
ATOM 4441 N N . GLY B 1 100 ? 14.634 139.650 54.922 1.00 24.05 97 GLY B N 1
ATOM 4442 C CA . GLY B 1 100 ? 15.384 138.416 55.236 1.00 24.90 97 GLY B CA 1
ATOM 4443 C C . GLY B 1 100 ? 16.149 137.845 54.044 1.00 25.71 97 GLY B C 1
ATOM 4444 O O . GLY B 1 100 ? 17.280 137.390 54.196 1.00 25.23 97 GLY B O 1
ATOM 4445 N N . PHE B 1 101 ? 15.553 137.905 52.849 1.00 26.15 98 PHE B N 1
ATOM 4446 C CA . PHE B 1 101 ? 16.253 137.466 51.630 1.00 27.57 98 PHE B CA 1
ATOM 4447 C C . PHE B 1 101 ? 17.494 138.342 51.322 1.00 27.27 98 PHE B C 1
ATOM 4448 O O . PHE B 1 101 ? 18.543 137.841 50.909 1.00 27.28 98 PHE B O 1
ATOM 4456 N N . VAL B 1 102 ? 17.379 139.642 51.549 1.00 26.69 99 VAL B N 1
ATOM 4457 C CA . VAL B 1 102 ? 18.486 140.522 51.267 1.00 26.45 99 VAL B CA 1
ATOM 4458 C C . VAL B 1 102 ? 19.598 140.294 52.263 1.00 26.85 99 VAL B C 1
ATOM 4459 O O . VAL B 1 102 ? 20.785 140.223 51.885 1.00 26.68 99 VAL B O 1
ATOM 4463 N N . VAL B 1 103 ? 19.204 140.185 53.533 1.00 27.07 100 VAL B N 1
ATOM 4464 C CA . VAL B 1 103 ? 20.127 139.913 54.623 1.00 27.56 100 VAL B CA 1
ATOM 4465 C C . VAL B 1 103 ? 20.911 138.596 54.381 1.00 28.69 100 VAL B C 1
ATOM 4466 O O . VAL B 1 103 ? 22.125 138.547 54.608 1.00 28.29 100 VAL B O 1
ATOM 4470 N N . GLU B 1 104 ? 20.251 137.557 53.862 1.00 29.46 101 GLU B N 1
ATOM 4471 C CA . GLU B 1 104 ? 21.003 136.346 53.528 1.00 30.92 101 GLU B CA 1
ATOM 4472 C C . GLU B 1 104 ? 22.044 136.583 52.423 1.00 30.07 101 GLU B C 1
ATOM 4473 O O . GLU B 1 104 ? 23.136 136.035 52.513 1.00 29.55 101 GLU B O 1
ATOM 4479 N N . SER B 1 105 ? 21.707 137.392 51.407 1.00 30.00 102 SER B N 1
ATOM 4480 C CA . SER B 1 105 ? 22.683 137.757 50.358 1.00 29.97 102 SER B CA 1
ATOM 4481 C C . SER B 1 105 ? 23.854 138.514 50.980 1.00 29.88 102 SER B C 1
ATOM 4482 O O . SER B 1 105 ? 25.028 138.158 50.744 1.00 30.76 102 SER B O 1
ATOM 4485 N N . VAL B 1 106 ? 23.543 139.543 51.773 1.00 28.77 103 VAL B N 1
ATOM 4486 C CA . VAL B 1 106 ? 24.595 140.290 52.478 1.00 28.87 103 VAL B CA 1
ATOM 4487 C C . VAL B 1 106 ? 25.480 139.335 53.302 1.00 29.71 103 VAL B C 1
ATOM 4488 O O . VAL B 1 106 ? 26.716 139.434 53.278 1.00 29.85 103 VAL B O 1
ATOM 4492 N N . GLU B 1 107 ? 24.840 138.397 53.994 1.00 29.62 104 GLU B N 1
ATOM 4493 C CA . GLU B 1 107 ? 25.546 137.431 54.825 1.00 30.39 104 GLU B CA 1
ATOM 4494 C C . GLU B 1 107 ? 26.487 136.522 54.035 1.00 29.65 104 GLU B C 1
ATOM 4495 O O . GLU B 1 107 ? 27.478 136.059 54.572 1.00 29.31 104 GLU B O 1
ATOM 4501 N N . SER B 1 108 ? 26.140 136.241 52.779 1.00 29.32 105 SER B N 1
ATOM 4502 C CA . SER B 1 108 ? 26.928 135.363 51.943 1.00 29.29 105 SER B CA 1
ATOM 4503 C C . SER B 1 108 ? 28.224 136.020 51.468 1.00 29.43 105 SER B C 1
ATOM 4504 O O . SER B 1 108 ? 29.117 135.318 51.023 1.00 29.39 105 SER B O 1
ATOM 4507 N N . PHE B 1 109 ? 28.313 137.354 51.541 1.00 28.90 106 PHE B N 1
ATOM 4508 C CA . PHE B 1 109 ? 29.515 138.074 51.097 1.00 29.20 106 PHE B CA 1
ATOM 4509 C C . PHE B 1 109 ? 30.652 137.796 52.090 1.00 28.68 106 PHE B C 1
ATOM 4510 O O . PHE B 1 109 ? 30.398 137.614 53.286 1.00 28.63 106 PHE B O 1
ATOM 4518 N N . ASP B 1 110 ? 31.884 137.758 51.588 1.00 28.36 107 ASP B N 1
ATOM 4519 C CA . ASP B 1 110 ? 33.073 137.628 52.427 1.00 28.70 107 ASP B CA 1
ATOM 4520 C C . ASP B 1 110 ? 33.024 138.641 53.571 1.00 28.65 107 ASP B C 1
ATOM 4521 O O . ASP B 1 110 ? 32.760 139.828 53.325 1.00 28.43 107 ASP B O 1
ATOM 4526 N N . GLU B 1 111 ? 33.254 138.172 54.805 1.00 28.55 108 GLU B N 1
ATOM 4527 C CA A GLU B 1 111 ? 33.252 139.022 56.002 0.50 28.84 108 GLU B CA 1
ATOM 4528 C CA B GLU B 1 111 ? 33.221 139.048 55.987 0.50 28.68 108 GLU B CA 1
ATOM 4529 C C . GLU B 1 111 ? 34.213 140.210 55.889 1.00 28.59 108 GLU B C 1
ATOM 4530 O O . GLU B 1 111 ? 33.913 141.314 56.343 1.00 29.32 108 GLU B O 1
ATOM 4541 N N . GLN B 1 112 ? 35.373 139.984 55.275 1.00 28.40 109 GLN B N 1
ATOM 4542 C CA . GLN B 1 112 ? 36.364 141.045 55.105 1.00 28.72 109 GLN B CA 1
ATOM 4543 C C . GLN B 1 112 ? 35.951 142.111 54.082 1.00 28.63 109 GLN B C 1
ATOM 4544 O O . GLN B 1 112 ? 36.605 143.150 53.950 1.00 28.97 109 GLN B O 1
ATOM 4550 N N . ASP B 1 113 ? 34.862 141.868 53.366 1.00 27.97 110 ASP B N 1
ATOM 4551 C CA . ASP B 1 113 ? 34.391 142.819 52.359 1.00 27.58 110 ASP B CA 1
ATOM 4552 C C . ASP B 1 113 ? 33.308 143.763 52.906 1.00 27.74 110 ASP B C 1
ATOM 4553 O O . ASP B 1 113 ? 32.817 144.642 52.200 1.00 28.08 110 ASP B O 1
ATOM 4558 N N . LYS B 1 114 ? 32.943 143.582 54.164 1.00 27.74 111 LYS B N 1
ATOM 4559 C CA . LYS B 1 114 ? 31.885 144.393 54.762 1.00 27.93 111 LYS B CA 1
ATOM 4560 C C . LYS B 1 114 ? 32.408 145.157 55.972 1.00 27.90 111 LYS B C 1
ATOM 4561 O O . LYS B 1 114 ? 32.972 144.569 56.889 1.00 28.56 111 LYS B O 1
ATOM 4567 N N . ILE B 1 115 ? 32.212 146.464 55.984 1.00 27.87 112 ILE B N 1
ATOM 4568 C CA . ILE B 1 115 ? 32.526 147.241 57.177 1.00 28.56 112 ILE B CA 1
ATOM 4569 C C . ILE B 1 115 ? 31.293 147.982 57.698 1.00 28.55 112 ILE B C 1
ATOM 4570 O O . ILE B 1 115 ? 30.606 148.686 56.944 1.00 28.63 112 ILE B O 1
ATOM 4575 N N . ARG B 1 116 ? 31.048 147.831 58.999 1.00 28.92 113 ARG B N 1
ATOM 4576 C CA . ARG B 1 116 ? 29.920 148.457 59.673 1.00 29.55 113 ARG B CA 1
ATOM 4577 C C . ARG B 1 116 ? 30.274 149.861 60.182 1.00 29.12 113 ARG B C 1
ATOM 4578 O O . ARG B 1 116 ? 31.306 150.049 60.815 1.00 29.47 113 ARG B O 1
ATOM 4586 N N . GLY B 1 117 ? 29.411 150.840 59.893 1.00 28.85 114 GLY B N 1
ATOM 4587 C CA . GLY B 1 117 ? 29.563 152.231 60.361 1.00 27.48 114 GLY B CA 1
ATOM 4588 C C . GLY B 1 117 ? 29.255 153.251 59.273 1.00 27.18 114 GLY B C 1
ATOM 4589 O O . GLY B 1 117 ? 29.067 152.876 58.107 1.00 26.42 114 GLY B O 1
ATOM 4590 N N . PHE B 1 118 ? 29.191 154.534 59.645 1.00 27.40 115 PHE B N 1
ATOM 4591 C CA . PHE B 1 118 ? 28.947 155.623 58.676 1.00 27.23 115 PHE B CA 1
ATOM 4592 C C . PHE B 1 118 ? 30.254 156.190 58.117 1.00 27.13 115 PHE B C 1
ATOM 4593 O O . PHE B 1 118 ? 31.111 156.639 58.872 1.00 26.17 115 PHE B O 1
ATOM 4601 N N . ALA B 1 119 ? 30.385 156.189 56.792 1.00 27.02 116 ALA B N 1
ATOM 4602 C CA . ALA B 1 119 ? 31.606 156.686 56.148 1.00 27.55 116 ALA B CA 1
ATOM 4603 C C . ALA B 1 119 ? 31.516 158.167 55.829 1.00 27.81 116 ALA B C 1
ATOM 4604 O O . ALA B 1 119 ? 30.435 158.700 55.548 1.00 27.72 116 ALA B O 1
ATOM 4606 N N . LYS B 1 120 ? 32.663 158.828 55.884 1.00 28.31 117 LYS B N 1
ATOM 4607 C CA . LYS B 1 120 ? 32.779 160.189 55.387 1.00 29.30 117 LYS B CA 1
ATOM 4608 C C . LYS B 1 120 ? 34.155 160.340 54.745 1.00 29.13 117 LYS B C 1
ATOM 4609 O O . LYS B 1 120 ? 35.100 159.656 55.132 1.00 29.75 117 LYS B O 1
ATOM 4615 N N . PHE B 1 121 ? 34.260 161.239 53.772 1.00 29.55 118 PHE B N 1
ATOM 4616 C CA . PHE B 1 121 ? 35.529 161.543 53.100 1.00 29.23 118 PHE B CA 1
ATOM 4617 C C . PHE B 1 121 ? 36.413 162.409 53.971 1.00 29.34 118 PHE B C 1
ATOM 4618 O O . PHE B 1 121 ? 35.951 163.414 54.500 1.00 28.86 118 PHE B O 1
ATOM 4626 N N . LEU B 1 122 ? 37.688 162.021 54.097 1.00 29.53 119 LEU B N 1
ATOM 4627 C CA . LEU B 1 122 ? 38.733 162.890 54.647 1.00 29.11 119 LEU B CA 1
ATOM 4628 C C . LEU B 1 122 ? 39.478 163.607 53.517 1.00 28.81 119 LEU B C 1
ATOM 4629 O O . LEU B 1 122 ? 39.798 164.788 53.625 1.00 28.31 119 LEU B O 1
ATOM 4634 N N . ASP B 1 123 ? 39.771 162.867 52.449 1.00 28.56 120 ASP B N 1
ATOM 4635 C CA . ASP B 1 123 ? 40.219 163.442 51.185 1.00 27.92 120 ASP B CA 1
ATOM 4636 C C . ASP B 1 123 ? 39.678 162.558 50.065 1.00 28.12 120 ASP B C 1
ATOM 4637 O O . ASP B 1 123 ? 38.844 161.679 50.310 1.00 27.98 120 ASP B O 1
ATOM 4642 N N . GLU B 1 124 ? 40.141 162.786 48.842 1.00 28.11 121 GLU B N 1
ATOM 4643 C CA . GLU B 1 124 ? 39.582 162.103 47.674 1.00 28.41 121 GLU B CA 1
ATOM 4644 C C . GLU B 1 124 ? 39.861 160.597 47.611 1.00 28.93 121 GLU B C 1
ATOM 4645 O O . GLU B 1 124 ? 39.229 159.888 46.818 1.00 29.21 121 GLU B O 1
ATOM 4651 N N . HIS B 1 125 ? 40.773 160.108 48.460 1.00 28.76 122 HIS B N 1
ATOM 4652 C CA . HIS B 1 125 ? 41.089 158.673 48.524 1.00 28.65 122 HIS B CA 1
ATOM 4653 C C . HIS B 1 125 ? 40.934 158.052 49.920 1.00 28.42 122 HIS B C 1
ATOM 4654 O O . HIS B 1 125 ? 41.248 156.874 50.131 1.00 28.55 122 HIS B O 1
ATOM 4661 N N . THR B 1 126 ? 40.465 158.837 50.877 1.00 27.82 123 THR B N 1
ATOM 4662 C CA . THR B 1 126 ? 40.419 158.369 52.252 1.00 27.31 123 THR B CA 1
ATOM 4663 C C . THR B 1 126 ? 39.051 158.631 52.836 1.00 27.64 123 THR B C 1
ATOM 4664 O O . THR B 1 126 ? 38.565 159.769 52.844 1.00 27.81 123 THR B O 1
ATOM 4668 N N . LEU B 1 127 ? 38.434 157.541 53.273 1.00 27.44 124 LEU B N 1
ATOM 4669 C CA . LEU B 1 127 ? 37.186 157.557 54.001 1.00 27.83 124 LEU B CA 1
ATOM 4670 C C . LEU B 1 127 ? 37.471 157.187 55.430 1.00 27.68 124 LEU B C 1
ATOM 4671 O O . LEU B 1 127 ? 38.305 156.317 55.707 1.00 27.29 124 LEU B O 1
ATOM 4676 N N . GLN B 1 128 ? 36.773 157.837 56.343 1.00 27.82 125 GLN B N 1
ATOM 4677 C CA . GLN B 1 128 ? 36.778 157.373 57.707 1.00 27.76 125 GLN B CA 1
ATOM 4678 C C . GLN B 1 128 ? 35.419 156.758 58.035 1.00 28.00 125 GLN B C 1
ATOM 4679 O O . GLN B 1 128 ? 34.382 157.335 57.705 1.00 27.97 125 GLN B O 1
ATOM 4685 N N . VAL B 1 129 ? 35.423 155.595 58.683 1.00 28.05 126 VAL B N 1
ATOM 4686 C CA . VAL B 1 129 ? 34.168 154.976 59.112 1.00 29.26 126 VAL B CA 1
ATOM 4687 C C . VAL B 1 129 ? 34.073 155.014 60.634 1.00 29.83 126 VAL B C 1
ATOM 4688 O O . VAL B 1 129 ? 34.932 154.449 61.342 1.00 29.72 126 VAL B O 1
ATOM 4692 N N . ASP B 1 130 ? 33.043 155.706 61.120 1.00 30.24 127 ASP B N 1
ATOM 4693 C CA . ASP B 1 130 ? 32.923 156.069 62.541 1.00 31.61 127 ASP B CA 1
ATOM 4694 C C . ASP B 1 130 ? 34.269 156.579 63.070 1.00 32.26 127 ASP B C 1
ATOM 4695 O O . ASP B 1 130 ? 34.943 157.378 62.402 1.00 32.61 127 ASP B O 1
ATOM 4700 N N . ASP B 1 131 ? 34.675 156.115 64.243 1.00 32.78 128 ASP B N 1
ATOM 4701 C CA . ASP B 1 131 ? 35.982 156.465 64.765 1.00 33.92 128 ASP B CA 1
ATOM 4702 C C . ASP B 1 131 ? 36.892 155.236 64.851 1.00 33.26 128 ASP B C 1
ATOM 4703 O O . ASP B 1 131 ? 37.793 155.191 65.693 1.00 33.45 128 ASP B O 1
ATOM 4708 N N . HIS B 1 132 ? 36.665 154.242 63.989 1.00 32.31 129 HIS B N 1
ATOM 4709 C CA . HIS B 1 132 ? 37.412 152.981 64.116 1.00 31.64 129 HIS B CA 1
ATOM 4710 C C . HIS B 1 132 ? 38.213 152.538 62.896 1.00 31.17 129 HIS B C 1
ATOM 4711 O O . HIS B 1 132 ? 39.134 151.738 63.019 1.00 31.37 129 HIS B O 1
ATOM 4718 N N . SER B 1 133 ? 37.877 153.040 61.719 1.00 30.72 130 SER B N 1
ATOM 4719 C CA . SER B 1 133 ? 38.563 152.569 60.519 1.00 30.40 130 SER B CA 1
ATOM 4720 C C . SER B 1 133 ? 38.779 153.669 59.514 1.00 29.69 130 SER B C 1
ATOM 4721 O O . SER B 1 133 ? 37.942 154.550 59.355 1.00 29.53 130 SER B O 1
ATOM 4724 N N . GLN B 1 134 ? 39.905 153.593 58.820 1.00 28.91 131 GLN B N 1
ATOM 4725 C CA . GLN B 1 134 ? 40.120 154.406 57.651 1.00 28.59 131 GLN B CA 1
ATOM 4726 C C . GLN B 1 134 ? 40.307 153.490 56.437 1.00 28.24 131 GLN B C 1
ATOM 4727 O O . GLN B 1 134 ? 41.023 152.470 56.494 1.00 28.84 131 GLN B O 1
ATOM 4733 N N . VAL B 1 135 ? 39.655 153.852 55.348 1.00 26.56 132 VAL B N 1
ATOM 4734 C CA . VAL B 1 135 ? 39.748 153.079 54.137 1.00 26.07 132 VAL B CA 1
ATOM 4735 C C . VAL B 1 135 ? 40.403 153.968 53.103 1.00 26.46 132 VAL B C 1
ATOM 4736 O O . VAL B 1 135 ? 39.910 155.055 52.805 1.00 27.00 132 VAL B O 1
ATOM 4740 N N . ILE B 1 136 ? 41.531 153.526 52.573 1.00 26.09 133 ILE B N 1
ATOM 4741 C CA . ILE B 1 136 ? 42.128 154.236 51.468 1.00 25.91 133 ILE B CA 1
ATOM 4742 C C . ILE B 1 136 ? 41.838 153.492 50.156 1.00 25.79 133 ILE B C 1
ATOM 4743 O O . ILE B 1 136 ? 42.215 152.327 49.972 1.00 25.31 133 ILE B O 1
ATOM 4748 N N . ALA B 1 137 ? 41.124 154.175 49.266 1.00 24.82 134 ALA B N 1
ATOM 4749 C CA . ALA B 1 137 ? 40.501 153.517 48.135 1.00 24.95 134 ALA B CA 1
ATOM 4750 C C . ALA B 1 137 ? 40.923 154.172 46.856 1.00 24.46 134 ALA B C 1
ATOM 4751 O O . ALA B 1 137 ? 40.826 155.385 46.735 1.00 23.59 134 ALA B O 1
ATOM 4753 N N . LYS B 1 138 ? 41.380 153.364 45.906 1.00 24.29 135 LYS B N 1
ATOM 4754 C CA . LYS B 1 138 ? 41.748 153.873 44.586 1.00 25.18 135 LYS B CA 1
ATOM 4755 C C . LYS B 1 138 ? 40.548 154.476 43.868 1.00 25.05 135 LYS B C 1
ATOM 4756 O O . LYS B 1 138 ? 40.700 155.461 43.146 1.00 25.75 135 LYS B O 1
ATOM 4762 N N . ARG B 1 139 ? 39.381 153.834 44.018 1.00 24.74 136 ARG B N 1
ATOM 4763 C CA . ARG B 1 139 ? 38.125 154.302 43.451 1.00 24.72 136 ARG B CA 1
ATOM 4764 C C . ARG B 1 139 ? 37.025 154.167 44.484 1.00 24.85 136 ARG B C 1
ATOM 4765 O O . ARG B 1 139 ? 37.020 153.211 45.261 1.00 24.53 136 ARG B O 1
ATOM 4773 N N . ILE B 1 140 ? 36.077 155.108 44.466 1.00 24.81 137 ILE B N 1
ATOM 4774 C CA . ILE B 1 140 ? 35.013 155.161 45.489 1.00 25.18 137 ILE B CA 1
ATOM 4775 C C . ILE B 1 140 ? 33.635 155.328 44.853 1.00 25.12 137 ILE B C 1
ATOM 4776 O O . ILE B 1 140 ? 33.473 156.116 43.919 1.00 25.70 137 ILE B O 1
ATOM 4781 N N . VAL B 1 141 ? 32.647 154.591 45.361 1.00 24.66 138 VAL B N 1
ATOM 4782 C CA . VAL B 1 141 ? 31.288 154.692 44.841 1.00 24.55 138 VAL B CA 1
ATOM 4783 C C . VAL B 1 141 ? 30.376 155.164 45.951 1.00 24.50 138 VAL B C 1
ATOM 4784 O O . VAL B 1 141 ? 30.239 154.487 46.979 1.00 24.74 138 VAL B O 1
ATOM 4788 N N . ILE B 1 142 ? 29.770 156.326 45.744 1.00 24.05 139 ILE B N 1
ATOM 4789 C CA . ILE B 1 142 ? 28.752 156.820 46.665 1.00 24.50 139 ILE B CA 1
ATOM 4790 C C . ILE B 1 142 ? 27.415 156.177 46.264 1.00 24.26 139 ILE B C 1
ATOM 4791 O O . ILE B 1 142 ? 26.896 156.428 45.166 1.00 23.67 139 ILE B O 1
ATOM 4796 N N . ALA B 1 143 ? 26.898 155.317 47.136 1.00 23.98 140 ALA B N 1
ATOM 4797 C CA . ALA B 1 143 ? 25.620 154.640 46.898 1.00 24.16 140 ALA B CA 1
ATOM 4798 C C . ALA B 1 143 ? 24.769 154.740 48.165 1.00 24.48 140 ALA B C 1
ATOM 4799 O O . ALA B 1 143 ? 24.289 153.723 48.683 1.00 24.21 140 ALA B O 1
ATOM 4801 N N . THR B 1 144 ? 24.585 155.971 48.648 1.00 24.26 141 THR B N 1
ATOM 4802 C CA . THR B 1 144 ? 24.043 156.218 49.987 1.00 24.56 141 THR B CA 1
ATOM 4803 C C . THR B 1 144 ? 22.512 156.450 49.997 1.00 24.71 141 THR B C 1
ATOM 4804 O O . THR B 1 144 ? 21.920 156.718 51.043 1.00 24.44 141 THR B O 1
ATOM 4808 N N . GLY B 1 145 ? 21.871 156.328 48.838 1.00 24.63 142 GLY B N 1
ATOM 4809 C CA . GLY B 1 145 ? 20.408 156.489 48.762 1.00 25.10 142 GLY B CA 1
ATOM 4810 C C . GLY B 1 145 ? 19.881 157.884 49.065 1.00 25.23 142 GLY B C 1
ATOM 4811 O O . GLY B 1 145 ? 20.597 158.884 48.933 1.00 24.69 142 GLY B O 1
ATOM 4812 N N . SER B 1 146 ? 18.600 157.936 49.426 1.00 25.52 143 SER B N 1
ATOM 4813 C CA . SER B 1 146 ? 17.930 159.173 49.821 1.00 26.04 143 SER B CA 1
ATOM 4814 C C . SER B 1 146 ? 17.274 158.976 51.183 1.00 26.17 143 SER B C 1
ATOM 4815 O O . SER B 1 146 ? 17.106 157.835 51.655 1.00 25.74 143 SER B O 1
ATOM 4818 N N . ARG B 1 147 ? 16.923 160.088 51.811 1.00 25.67 144 ARG B N 1
ATOM 4819 C CA . ARG B 1 147 ? 16.164 160.048 53.039 1.00 26.44 144 ARG B CA 1
ATOM 4820 C C . ARG B 1 147 ? 14.935 160.938 52.860 1.00 27.40 144 ARG B C 1
ATOM 4821 O O . ARG B 1 147 ? 14.906 161.786 51.949 1.00 27.36 144 ARG B O 1
ATOM 4829 N N . PRO B 1 148 ? 13.902 160.744 53.710 1.00 27.62 145 PRO B N 1
ATOM 4830 C CA . PRO B 1 148 ? 12.779 161.655 53.611 1.00 27.68 145 PRO B CA 1
ATOM 4831 C C . PRO B 1 148 ? 13.228 163.04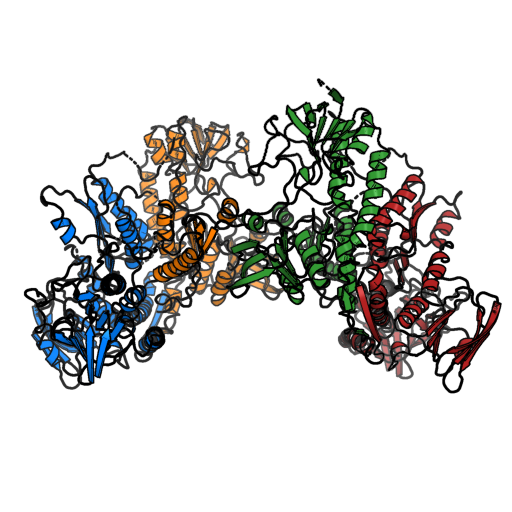9 54.036 1.00 27.41 145 PRO B C 1
ATOM 4832 O O . PRO B 1 148 ? 14.212 163.185 54.738 1.00 26.83 145 PRO B O 1
ATOM 4836 N N . ASN B 1 149 ? 12.509 164.066 53.572 1.00 27.54 146 ASN B N 1
ATOM 4837 C CA . ASN B 1 149 ? 12.836 165.454 53.848 1.00 27.65 146 ASN B CA 1
ATOM 4838 C C . ASN B 1 149 ? 11.536 166.256 53.699 1.00 27.77 146 ASN B C 1
ATOM 4839 O O . ASN B 1 149 ? 10.594 165.814 53.027 1.00 27.28 146 ASN B O 1
ATOM 4844 N N . TYR B 1 150 ? 11.471 167.415 54.346 1.00 27.87 147 TYR B N 1
ATOM 4845 C CA . TYR B 1 150 ? 10.250 168.206 54.358 1.00 28.36 147 TYR B CA 1
ATOM 4846 C C . TYR B 1 150 ? 10.605 169.633 54.676 1.00 28.90 147 TYR B C 1
ATOM 4847 O O . TYR B 1 150 ? 11.627 169.886 55.331 1.00 29.98 147 TYR B O 1
ATOM 4856 N N . PRO B 1 151 ? 9.759 170.577 54.235 1.00 28.77 148 PRO B N 1
ATOM 4857 C CA . PRO B 1 151 ? 9.962 171.980 54.558 1.00 29.12 148 PRO B CA 1
ATOM 4858 C C . PRO B 1 151 ? 9.840 172.184 56.053 1.00 29.24 148 PRO B C 1
ATOM 4859 O O . PRO B 1 151 ? 9.294 171.333 56.757 1.00 29.67 148 PRO B O 1
ATOM 4863 N N . GLU B 1 152 ? 10.366 173.309 56.517 1.00 29.60 149 GLU B N 1
ATOM 4864 C CA . GLU B 1 152 ? 10.431 173.654 57.926 1.00 29.91 149 GLU B CA 1
ATOM 4865 C C . GLU B 1 152 ? 9.086 173.631 58.648 1.00 28.99 149 GLU B C 1
ATOM 4866 O O . GLU B 1 152 ? 9.006 173.158 59.777 1.00 28.78 149 GLU B O 1
ATOM 4872 N N . PHE B 1 153 ? 8.039 174.151 58.013 1.00 28.67 150 PHE B N 1
ATOM 4873 C CA . PHE B 1 153 ? 6.727 174.242 58.677 1.00 28.68 150 PHE B CA 1
ATOM 4874 C C . PHE B 1 153 ? 6.224 172.875 59.162 1.00 28.84 150 PHE B C 1
ATOM 4875 O O . PHE B 1 153 ? 5.561 172.781 60.187 1.00 29.00 150 PHE B O 1
ATOM 4883 N N . LEU B 1 154 ? 6.577 171.822 58.435 1.00 29.04 151 LEU B N 1
ATOM 4884 C CA . LEU B 1 154 ? 6.118 170.462 58.745 1.00 29.47 151 LEU B CA 1
ATOM 4885 C C . LEU B 1 154 ? 6.795 169.890 59.999 1.00 29.26 151 LEU B C 1
ATOM 4886 O O . LEU B 1 154 ? 6.277 168.958 60.636 1.00 29.08 151 LEU B O 1
ATOM 4891 N N . ALA B 1 155 ? 7.950 170.457 60.353 1.00 29.03 152 ALA B N 1
ATOM 4892 C CA . ALA B 1 155 ? 8.714 170.035 61.541 1.00 29.00 152 ALA B CA 1
ATOM 4893 C C . ALA B 1 155 ? 7.955 170.277 62.849 1.00 28.56 152 ALA B C 1
ATOM 4894 O O . ALA B 1 155 ? 8.180 169.584 63.830 1.00 28.50 152 ALA B O 1
ATOM 4896 N N . ALA B 1 156 ? 7.056 171.257 62.847 1.00 28.34 153 ALA B N 1
ATOM 4897 C CA . ALA B 1 156 ? 6.223 171.581 64.011 1.00 28.00 153 ALA B CA 1
ATOM 4898 C C . ALA B 1 156 ? 5.169 170.496 64.342 1.00 28.34 153 ALA B C 1
ATOM 4899 O O . ALA B 1 156 ? 4.541 170.531 65.408 1.00 28.15 153 ALA B O 1
ATOM 4901 N N . ALA B 1 157 ? 4.975 169.539 63.439 1.00 28.14 154 ALA B N 1
ATOM 4902 C CA . ALA B 1 157 ? 4.096 168.391 63.714 1.00 28.34 154 ALA B CA 1
ATOM 4903 C C . ALA B 1 157 ? 4.740 167.399 64.700 1.00 28.52 154 ALA B C 1
ATOM 4904 O O . ALA B 1 157 ? 4.081 166.476 65.193 1.00 28.44 154 ALA B O 1
ATOM 4906 N N . GLY B 1 158 ? 6.034 167.600 64.963 1.00 28.77 155 GLY B N 1
ATOM 4907 C CA . GLY B 1 158 ? 6.751 166.923 66.048 1.00 28.48 155 GLY B CA 1
ATOM 4908 C C . GLY B 1 158 ? 6.687 165.411 66.022 1.00 28.16 155 GLY B C 1
ATOM 4909 O O . GLY B 1 158 ? 6.981 164.785 65.004 1.00 27.72 155 GLY B O 1
ATOM 4910 N N . SER B 1 159 ? 6.280 164.818 67.139 1.00 28.17 156 SER B N 1
ATOM 4911 C CA . SER B 1 159 ? 6.233 163.365 67.220 1.00 28.07 156 SER B CA 1
ATOM 4912 C C . SER B 1 159 ? 5.046 162.777 66.439 1.00 28.45 156 SER B C 1
ATOM 4913 O O . SER B 1 159 ? 4.872 161.564 66.393 1.00 28.50 156 SER B O 1
ATOM 4916 N N . ARG B 1 160 ? 4.235 163.635 65.826 1.00 28.53 157 ARG B N 1
ATOM 4917 C CA . ARG B 1 160 ? 3.144 163.142 64.991 1.00 29.12 157 ARG B CA 1
ATOM 4918 C C . ARG B 1 160 ? 3.445 163.258 63.494 1.00 28.95 157 ARG B C 1
ATOM 4919 O O . ARG B 1 160 ? 2.569 163.093 62.657 1.00 29.22 157 ARG B O 1
ATOM 4927 N N . LEU B 1 161 ? 4.711 163.516 63.188 1.00 28.89 158 LEU B N 1
ATOM 4928 C CA . LEU B 1 161 ? 5.197 163.553 61.823 1.00 29.27 158 LEU B CA 1
ATOM 4929 C C . LEU B 1 161 ? 5.589 162.148 61.404 1.00 29.38 158 LEU B C 1
ATOM 4930 O O . LEU B 1 161 ? 6.448 161.538 62.007 1.00 30.08 158 LEU B O 1
ATOM 4935 N N . LEU B 1 162 ? 4.956 161.632 60.367 1.00 29.07 159 LEU B N 1
ATOM 4936 C CA . LEU B 1 162 ? 5.334 160.341 59.830 1.00 28.76 159 LEU B CA 1
ATOM 4937 C C . LEU B 1 162 ? 6.105 160.518 58.526 1.00 28.08 159 LEU B C 1
ATOM 4938 O O . LEU B 1 162 ? 5.906 161.487 57.797 1.00 28.37 159 LEU B O 1
ATOM 4943 N N . THR B 1 163 ? 6.999 159.575 58.256 1.00 27.25 160 THR B N 1
ATOM 4944 C CA . THR B 1 163 ? 7.613 159.413 56.946 1.00 26.26 160 THR B CA 1
ATOM 4945 C C . THR B 1 163 ? 7.513 157.912 56.609 1.00 26.27 160 THR B C 1
ATOM 4946 O O . THR B 1 163 ? 7.008 157.141 57.411 1.00 25.15 160 THR B O 1
ATOM 4950 N N . ASN B 1 164 ? 8.023 157.500 55.446 1.00 26.06 161 ASN B N 1
ATOM 4951 C CA . ASN B 1 164 ? 8.123 156.077 55.128 1.00 25.72 161 ASN B CA 1
ATOM 4952 C C . ASN B 1 164 ? 9.016 155.301 56.121 1.00 25.92 161 ASN B C 1
ATOM 4953 O O . ASN B 1 164 ? 8.952 154.069 56.200 1.00 25.53 161 ASN B O 1
ATOM 4958 N N . ASP B 1 165 ? 9.852 156.028 56.864 1.00 26.44 162 ASP B N 1
ATOM 4959 C CA . ASP B 1 165 ? 10.748 155.429 57.869 1.00 27.21 162 ASP B CA 1
ATOM 4960 C C . ASP B 1 165 ? 10.010 154.944 59.132 1.00 27.59 162 ASP B C 1
ATOM 4961 O O . ASP B 1 165 ? 10.556 154.140 59.896 1.00 27.21 162 ASP B O 1
ATOM 4966 N N . ASN B 1 166 ? 8.784 155.431 59.354 1.00 27.33 163 ASN B N 1
ATOM 4967 C CA . ASN B 1 166 ? 8.027 155.050 60.543 1.00 27.63 163 ASN B CA 1
ATOM 4968 C C . ASN B 1 166 ? 6.566 154.653 60.292 1.00 27.52 163 ASN B C 1
ATOM 4969 O O . ASN B 1 166 ? 5.950 153.973 61.139 1.00 27.11 163 ASN B O 1
ATOM 4974 N N . LEU B 1 167 ? 6.031 155.028 59.122 1.00 26.94 164 LEU B N 1
ATOM 4975 C CA . LEU B 1 167 ? 4.626 154.743 58.779 1.00 26.69 164 LEU B CA 1
ATOM 4976 C C . LEU B 1 167 ? 4.309 153.263 58.920 1.00 26.83 164 LEU B C 1
ATOM 4977 O O . LEU B 1 167 ? 3.239 152.895 59.425 1.00 27.26 164 LEU B O 1
ATOM 4982 N N . PHE B 1 168 ? 5.242 152.420 58.481 1.00 25.63 165 PHE B N 1
ATOM 4983 C CA . PHE B 1 168 ? 4.963 150.996 58.373 1.00 25.76 165 PHE B CA 1
ATOM 4984 C C . PHE B 1 168 ? 5.205 150.246 59.696 1.00 25.44 165 PHE B C 1
ATOM 4985 O O . PHE B 1 168 ? 4.911 149.061 59.805 1.00 24.83 165 PHE B O 1
ATOM 4993 N N . GLU B 1 169 ? 5.700 150.972 60.695 1.00 25.39 166 GLU B N 1
ATOM 4994 C CA . GLU B 1 169 ? 5.986 150.409 62.000 1.00 26.11 166 GLU B CA 1
ATOM 4995 C C . GLU B 1 169 ? 4.853 150.653 62.998 1.00 26.06 166 GLU B C 1
ATOM 4996 O O . GLU B 1 169 ? 4.876 150.110 64.098 1.00 27.20 166 GLU B O 1
ATOM 5002 N N . LEU B 1 170 ? 3.866 151.460 62.624 1.00 26.59 167 LEU B N 1
ATOM 5003 C CA . LEU B 1 170 ? 2.674 151.659 63.462 1.00 26.97 167 LEU B CA 1
ATOM 5004 C C . LEU B 1 170 ? 2.010 150.326 63.760 1.00 27.11 167 LEU B C 1
ATOM 5005 O O . LEU B 1 170 ? 1.948 149.476 62.901 1.00 27.18 167 LEU B O 1
ATOM 5010 N N . ASN B 1 171 ? 1.533 150.161 64.986 1.00 27.85 168 ASN B N 1
ATOM 5011 C CA . ASN B 1 171 ? 0.876 148.944 65.447 1.00 29.10 168 ASN B CA 1
ATOM 5012 C C . ASN B 1 171 ? -0.589 148.861 64.975 1.00 28.45 168 ASN B C 1
ATOM 5013 O O . ASN B 1 171 ? -1.183 147.780 64.896 1.00 28.30 168 ASN B O 1
ATOM 5018 N N . ASP B 1 172 ? -1.139 150.024 64.640 1.00 28.27 169 ASP B N 1
ATOM 5019 C CA . ASP B 1 172 ? -2.508 150.177 64.171 1.00 27.65 169 ASP B CA 1
ATOM 5020 C C . ASP B 1 172 ? -2.570 151.248 63.080 1.00 27.51 169 ASP B C 1
ATOM 5021 O O . ASP B 1 172 ? -1.660 152.068 62.916 1.00 26.97 169 ASP B O 1
ATOM 5026 N N . LEU B 1 173 ? -3.652 151.207 62.317 1.00 27.32 170 LEU B N 1
ATOM 5027 C CA . LEU B 1 173 ? -3.913 152.181 61.298 1.00 27.60 170 LEU B CA 1
ATOM 5028 C C . LEU B 1 173 ? -4.321 153.462 62.013 1.00 27.58 170 LEU B C 1
ATOM 5029 O O . LEU B 1 173 ? -5.059 153.403 62.973 1.00 26.99 170 LEU B O 1
ATOM 5034 N N . PRO B 1 174 ? -3.849 154.625 61.533 1.00 27.84 171 PRO B N 1
ATOM 5035 C CA . PRO B 1 174 ? -4.307 155.883 62.118 1.00 27.84 171 PRO B CA 1
ATOM 5036 C C . PRO B 1 174 ? -5.752 156.201 61.771 1.00 27.84 171 PRO B C 1
ATOM 5037 O O . PRO B 1 174 ? -6.276 155.698 60.774 1.00 28.14 171 PRO B O 1
ATOM 5041 N N . LYS B 1 175 ? -6.364 157.062 62.584 1.00 27.71 172 LYS B N 1
ATOM 5042 C CA . LYS B 1 175 ? -7.726 157.550 62.380 1.00 27.26 172 LYS B CA 1
ATOM 5043 C C . LYS B 1 175 ? -7.761 158.586 61.257 1.00 26.78 172 LYS B C 1
ATOM 5044 O O . LYS B 1 175 ? -8.726 158.667 60.481 1.00 25.72 172 LYS B O 1
ATOM 5050 N N . SER B 1 176 ? -6.708 159.389 61.175 1.00 25.78 173 SER B N 1
ATOM 5051 C CA . SER B 1 176 ? -6.661 160.435 60.174 1.00 25.20 173 SER B CA 1
ATOM 5052 C C . SER B 1 176 ? -5.235 160.866 59.956 1.00 25.11 173 SER B C 1
ATOM 5053 O O . SER B 1 176 ? -4.459 160.916 60.896 1.00 24.77 173 SER B O 1
ATOM 5056 N N . VAL B 1 177 ? -4.907 161.136 58.694 1.00 25.09 174 VAL B N 1
ATOM 5057 C CA . VAL B 1 177 ? -3.588 161.599 58.281 1.00 25.06 174 VAL B CA 1
ATOM 5058 C C . VAL B 1 177 ? -3.694 162.744 57.248 1.00 25.37 174 VAL B C 1
ATOM 5059 O O . VAL B 1 177 ? -4.360 162.588 56.215 1.00 25.40 174 VAL B O 1
ATOM 5063 N N . ALA B 1 178 ? -3.032 163.868 57.518 1.00 24.97 175 ALA B N 1
ATOM 5064 C CA . ALA B 1 178 ? -2.778 164.887 56.495 1.00 25.31 175 ALA B CA 1
ATOM 5065 C C . ALA B 1 178 ? -1.458 164.595 55.743 1.00 25.77 175 ALA B C 1
ATOM 5066 O O . ALA B 1 178 ? -0.387 164.572 56.341 1.00 25.66 175 ALA B O 1
ATOM 5068 N N . VAL B 1 179 ? -1.562 164.377 54.433 1.00 26.23 176 VAL B N 1
ATOM 5069 C CA . VAL B 1 179 ? -0.450 163.953 53.585 1.00 26.74 176 VAL B CA 1
ATOM 5070 C C . VAL B 1 179 ? 0.063 165.166 52.802 1.00 27.51 176 VAL B C 1
ATOM 5071 O O . VAL B 1 179 ? -0.727 165.878 52.173 1.00 28.04 176 VAL B O 1
ATOM 5075 N N . PHE B 1 180 ? 1.367 165.418 52.881 1.00 28.06 177 PHE B N 1
ATOM 5076 C CA . PHE B 1 180 ? 2.007 166.486 52.112 1.00 28.40 177 PHE B CA 1
ATOM 5077 C C . PHE B 1 180 ? 2.945 165.911 51.063 1.00 29.18 177 PHE B C 1
ATOM 5078 O O . PHE B 1 180 ? 3.748 165.024 51.348 1.00 28.07 177 PHE B O 1
ATOM 5086 N N . GLY B 1 181 ? 2.819 166.419 49.840 1.00 30.24 178 GLY B N 1
ATOM 5087 C CA . GLY B 1 181 ? 3.613 165.925 48.731 1.00 31.90 178 GLY B CA 1
ATOM 5088 C C . GLY B 1 181 ? 2.765 165.128 47.746 1.00 33.45 178 GLY B C 1
ATOM 5089 O O . GLY B 1 181 ? 2.330 164.013 48.067 1.00 34.40 178 GLY B O 1
ATOM 5090 N N . PRO B 1 182 ? 2.535 165.692 46.542 1.00 33.34 179 PRO B N 1
ATOM 5091 C CA . PRO B 1 182 ? 1.615 165.194 45.516 1.00 33.41 179 PRO B CA 1
ATOM 5092 C C . PRO B 1 182 ? 2.308 164.296 44.464 1.00 32.47 179 PRO B C 1
ATOM 5093 O O . PRO B 1 182 ? 1.801 164.153 43.344 1.00 32.15 179 PRO B O 1
ATOM 5097 N N . GLY B 1 183 ? 3.468 163.746 44.818 1.00 32.17 180 GLY B N 1
ATOM 5098 C CA . GLY B 1 183 ? 4.251 162.896 43.927 1.00 31.17 180 GLY B CA 1
ATOM 5099 C C . GLY B 1 183 ? 3.859 161.449 44.114 1.00 31.06 180 GLY B C 1
ATOM 5100 O O . GLY B 1 183 ? 2.781 161.160 44.650 1.00 31.36 180 GLY B O 1
ATOM 5101 N N . VAL B 1 184 ? 4.749 160.556 43.687 1.00 30.29 181 VAL B N 1
ATOM 5102 C CA . VAL B 1 184 ? 4.557 159.098 43.693 1.00 30.71 181 VAL B CA 1
ATOM 5103 C C . VAL B 1 184 ? 4.174 158.562 45.065 1.00 30.32 181 VAL B C 1
ATOM 5104 O O . VAL B 1 184 ? 3.129 157.942 45.229 1.00 31.77 181 VAL B O 1
ATOM 5108 N N . ILE B 1 185 ? 5.014 158.824 46.050 1.00 29.58 182 ILE B N 1
ATOM 5109 C CA . ILE B 1 185 ? 4.833 158.255 47.379 1.00 28.46 182 ILE B CA 1
ATOM 5110 C C . ILE B 1 185 ? 3.570 158.818 48.012 1.00 28.25 182 ILE B C 1
ATOM 5111 O O . ILE B 1 185 ? 2.742 158.052 48.517 1.00 27.97 182 ILE B O 1
ATOM 5116 N N . GLY B 1 186 ? 3.426 160.149 47.961 1.00 27.75 183 GLY B N 1
ATOM 5117 C CA . GLY B 1 186 ? 2.299 160.853 48.572 1.00 27.65 183 GLY B CA 1
ATOM 5118 C C . GLY B 1 186 ? 0.924 160.431 48.103 1.00 27.69 183 GLY B C 1
ATOM 5119 O O . GLY B 1 186 ? -0.003 160.289 48.902 1.00 28.40 183 GLY B O 1
ATOM 5120 N N . LEU B 1 187 ? 0.786 160.225 46.803 1.00 27.31 184 LEU B N 1
ATOM 5121 C CA . LEU B 1 187 ? -0.488 159.810 46.251 1.00 26.48 184 LEU B CA 1
ATOM 5122 C C . LEU B 1 187 ? -0.740 158.330 46.490 1.00 25.55 184 LEU B C 1
ATOM 5123 O O . LEU B 1 187 ? -1.863 157.965 46.849 1.00 25.18 184 LEU B O 1
ATOM 5128 N N . GLU B 1 188 ? 0.273 157.481 46.288 1.00 24.95 185 GLU B N 1
ATOM 5129 C CA . GLU B 1 188 ? 0.128 156.036 46.573 1.00 25.41 185 GLU B CA 1
ATOM 5130 C C . GLU B 1 188 ? -0.341 155.809 48.007 1.00 24.85 185 GLU B C 1
ATOM 5131 O O . GLU B 1 188 ? -1.279 155.055 48.253 1.00 25.20 185 GLU B O 1
ATOM 5137 N N . LEU B 1 189 ? 0.298 156.502 48.945 1.00 25.25 186 LEU B N 1
ATOM 5138 C CA . LEU B 1 189 ? 0.075 156.249 50.368 1.00 25.03 186 LEU B CA 1
ATOM 5139 C C . LEU B 1 189 ? -1.180 156.915 50.868 1.00 25.12 186 LEU B C 1
ATOM 5140 O O . LEU B 1 189 ? -1.870 156.365 51.716 1.00 25.90 186 LEU B O 1
ATOM 5145 N N . GLY B 1 190 ? -1.493 158.086 50.326 1.00 24.77 187 GLY B N 1
ATOM 5146 C CA . GLY B 1 190 ? -2.703 158.784 50.720 1.00 24.75 187 GLY B CA 1
ATOM 5147 C C . GLY B 1 190 ? -3.929 158.033 50.256 1.00 24.27 187 GLY B C 1
ATOM 5148 O O . GLY B 1 190 ? -4.871 157.814 51.035 1.00 24.98 187 GLY B O 1
ATOM 5149 N N . GLN B 1 191 ? -3.935 157.660 48.975 1.00 23.52 188 GLN B N 1
ATOM 5150 C CA . GLN B 1 191 ? -5.048 156.883 48.446 1.00 22.85 188 GLN B CA 1
ATOM 5151 C C . GLN B 1 191 ? -5.209 155.546 49.212 1.00 22.02 188 GLN B C 1
ATOM 5152 O O . GLN B 1 191 ? -6.316 155.197 49.624 1.00 22.20 188 GLN B O 1
ATOM 5158 N N . ALA B 1 192 ? -4.120 154.816 49.414 1.00 21.45 189 ALA B N 1
ATOM 5159 C CA . ALA B 1 192 ? -4.195 153.534 50.140 1.00 21.27 189 ALA B CA 1
ATOM 5160 C C . ALA B 1 192 ? -4.790 153.691 51.535 1.00 21.34 189 ALA B C 1
ATOM 5161 O O . ALA B 1 192 ? -5.689 152.927 51.906 1.00 20.37 189 ALA B O 1
ATOM 5163 N N . LEU B 1 193 ? -4.293 154.682 52.281 1.00 22.08 190 LEU B N 1
ATOM 5164 C CA . LEU B 1 193 ? -4.791 154.982 53.627 1.00 23.05 190 LEU B CA 1
ATOM 5165 C C . LEU B 1 193 ? -6.267 155.355 53.586 1.00 23.27 190 LEU B C 1
ATOM 5166 O O . LEU B 1 193 ? -7.044 154.895 54.429 1.00 23.14 190 LEU B O 1
ATOM 5171 N N . SER B 1 194 ? -6.648 156.163 52.590 1.00 23.20 191 SER B N 1
ATOM 5172 C CA . SER B 1 194 ? -8.050 156.578 52.431 1.00 23.88 191 SER B CA 1
ATOM 5173 C C . SER B 1 194 ? -8.946 155.386 52.110 1.00 23.70 191 SER B C 1
ATOM 5174 O O . SER B 1 194 ? -10.045 155.257 52.645 1.00 23.51 191 SER B O 1
ATOM 5177 N N . ARG B 1 195 ? -8.463 154.505 51.244 1.00 23.62 192 ARG B N 1
ATOM 5178 C CA . ARG B 1 195 ? -9.182 153.271 50.960 1.00 24.05 192 ARG B CA 1
ATOM 5179 C C . ARG B 1 195 ? -9.319 152.367 52.186 1.00 24.80 192 ARG B C 1
ATOM 5180 O O . ARG B 1 195 ? -10.234 151.551 52.257 1.00 25.11 192 ARG B O 1
ATOM 5188 N N . LEU B 1 196 ? -8.432 152.540 53.161 1.00 24.98 193 LEU B N 1
ATOM 5189 C CA . LEU B 1 196 ? -8.443 151.719 54.358 1.00 24.92 193 LEU B CA 1
ATOM 5190 C C . LEU B 1 196 ? -9.212 152.345 55.534 1.00 24.49 193 LEU B C 1
ATOM 5191 O O . LEU B 1 196 ? -9.090 151.903 56.685 1.00 25.15 193 LEU B O 1
ATOM 5196 N N . GLY B 1 197 ? -10.034 153.345 55.244 1.00 24.09 194 GLY B N 1
ATOM 5197 C CA . GLY B 1 197 ? -10.896 153.938 56.270 1.00 24.00 194 GLY B CA 1
ATOM 5198 C C . GLY B 1 197 ? -10.235 155.075 57.039 1.00 24.31 194 GLY B C 1
ATOM 5199 O O . GLY B 1 197 ? -10.834 155.634 57.955 1.00 24.36 194 GLY B O 1
ATOM 5200 N N . VAL B 1 198 ? -9.002 155.428 56.674 1.00 23.86 195 VAL B N 1
ATOM 5201 C CA . VAL B 1 198 ? -8.310 156.562 57.312 1.00 23.16 195 VAL B CA 1
ATOM 5202 C C . VAL B 1 198 ? -8.872 157.871 56.723 1.00 23.80 195 VAL B C 1
ATOM 5203 O O . VAL B 1 198 ? -9.010 157.983 55.509 1.00 23.29 195 VAL B O 1
ATOM 5207 N N . ILE B 1 199 ? -9.200 158.857 57.554 1.00 24.66 196 ILE B N 1
ATOM 5208 C CA . ILE B 1 199 ? -9.598 160.175 57.015 1.00 25.71 196 ILE B CA 1
ATOM 5209 C C . ILE B 1 199 ? -8.375 160.918 56.467 1.00 25.73 196 ILE B C 1
ATOM 5210 O O . ILE B 1 199 ? -7.469 161.254 57.224 1.00 26.57 196 ILE B O 1
ATOM 5215 N N . VAL B 1 200 ? -8.341 161.166 55.149 1.00 26.17 197 VAL B N 1
ATOM 5216 C CA . VAL B 1 200 ? -7.156 161.711 54.487 1.00 25.26 197 VAL B CA 1
ATOM 5217 C C . VAL B 1 200 ? -7.455 163.027 53.759 1.00 25.62 197 VAL B C 1
ATOM 5218 O O . VAL B 1 200 ? -8.552 163.227 53.244 1.00 25.83 197 VAL B O 1
ATOM 5222 N N . LYS B 1 201 ? -6.479 163.925 53.743 1.00 24.35 198 LYS B N 1
ATOM 5223 C CA . LYS B 1 201 ? -6.429 164.973 52.734 1.00 24.58 198 LYS B CA 1
ATOM 5224 C C . LYS B 1 201 ? -4.992 164.990 52.248 1.00 24.77 198 LYS B C 1
ATOM 5225 O O . LYS B 1 201 ? -4.073 164.784 53.025 1.00 25.16 198 LYS B O 1
ATOM 5231 N N . VAL B 1 202 ? -4.816 165.225 50.956 1.00 25.47 199 VAL B N 1
ATOM 5232 C CA . VAL B 1 202 ? -3.498 165.334 50.356 1.00 25.80 199 VAL B CA 1
ATOM 5233 C C . VAL B 1 202 ? -3.337 166.748 49.827 1.00 26.22 199 VAL B C 1
ATOM 5234 O O . VAL B 1 202 ? -4.196 167.239 49.111 1.00 26.28 199 VAL B O 1
ATOM 5238 N N . PHE B 1 203 ? -2.223 167.379 50.196 1.00 27.20 200 PHE B N 1
ATOM 5239 C CA . PHE B 1 203 ? -1.899 168.751 49.822 1.00 27.81 200 PHE B CA 1
ATOM 5240 C C . PHE B 1 203 ? -0.544 168.754 49.092 1.00 28.74 200 PHE B C 1
ATOM 5241 O O . PHE B 1 203 ? 0.431 168.146 49.559 1.00 28.52 200 PHE B O 1
ATOM 5249 N N . GLY B 1 204 ? -0.504 169.390 47.929 1.00 29.99 201 GLY B N 1
ATOM 5250 C CA . GLY B 1 204 ? 0.754 169.681 47.213 1.00 31.14 201 GLY B CA 1
ATOM 5251 C C . GLY B 1 204 ? 0.672 171.160 46.903 1.00 32.60 201 GLY B C 1
ATOM 5252 O O . GLY B 1 204 ? -0.336 171.800 47.225 1.00 32.68 201 GLY B O 1
ATOM 5253 N N . ARG B 1 205 ? 1.701 171.736 46.297 1.00 33.89 202 ARG B N 1
ATOM 5254 C CA . ARG B 1 205 ? 1.641 173.177 46.115 1.00 35.90 202 ARG B CA 1
ATOM 5255 C C . ARG B 1 205 ? 1.863 173.708 44.706 1.00 36.41 202 ARG B C 1
ATOM 5256 O O . ARG B 1 205 ? 1.381 174.787 44.388 1.00 37.06 202 ARG B O 1
ATOM 5264 N N . SER B 1 206 ? 2.561 172.965 43.860 1.00 36.97 203 SER B N 1
ATOM 5265 C CA . SER B 1 206 ? 3.058 173.566 42.614 1.00 37.20 203 SER B CA 1
ATOM 5266 C C . SER B 1 206 ? 2.164 173.252 41.411 1.00 36.52 203 SER B C 1
ATOM 5267 O O . SER B 1 206 ? 2.469 173.647 40.293 1.00 36.24 203 SER B O 1
ATOM 5270 N N . GLY B 1 207 ? 1.054 172.558 41.652 1.00 35.81 204 GLY B N 1
ATOM 5271 C CA . GLY B 1 207 ? 0.228 172.042 40.555 1.00 34.65 204 GLY B CA 1
ATOM 5272 C C . GLY B 1 207 ? 0.580 170.606 40.143 1.00 33.91 204 GLY B C 1
ATOM 5273 O O . GLY B 1 207 ? -0.092 170.022 39.280 1.00 33.76 204 GLY B O 1
ATOM 5274 N N . SER B 1 208 ? 1.628 170.047 40.757 1.00 32.94 205 SER B N 1
ATOM 5275 C CA . SER B 1 208 ? 2.157 168.715 40.432 1.00 32.57 205 SER B CA 1
ATOM 5276 C C . SER B 1 208 ? 1.229 167.556 40.772 1.00 32.01 205 SER B C 1
ATOM 5277 O O . SER B 1 208 ? 0.555 167.567 41.800 1.00 31.66 205 SER B O 1
ATOM 5280 N N . VAL B 1 209 ? 1.213 166.552 39.903 1.00 31.75 206 VAL B N 1
ATOM 5281 C CA . VAL B 1 209 ? 0.447 165.340 40.137 1.00 31.96 206 VAL B CA 1
ATOM 5282 C C . VAL B 1 209 ? 1.292 164.164 39.715 1.00 32.89 206 VAL B C 1
ATOM 5283 O O . VAL B 1 209 ? 1.532 163.964 38.519 1.00 33.18 206 VAL B O 1
ATOM 5287 N N . ALA B 1 210 ? 1.732 163.389 40.705 1.00 33.65 207 ALA B N 1
ATOM 5288 C CA . ALA B 1 210 ? 2.700 162.327 40.490 1.00 34.94 207 ALA B CA 1
ATOM 5289 C C . ALA B 1 210 ? 3.860 162.943 39.712 1.00 35.31 207 ALA B C 1
ATOM 5290 O O . ALA B 1 210 ? 4.236 164.100 39.961 1.00 36.35 207 ALA B O 1
ATOM 5292 N N . ASN B 1 211 ? 4.403 162.210 38.746 1.00 35.18 208 ASN B N 1
ATOM 5293 C CA . ASN B 1 211 ? 5.418 162.792 37.867 1.00 34.71 208 ASN B CA 1
ATOM 5294 C C . ASN B 1 211 ? 4.863 163.220 36.487 1.00 33.64 208 ASN B C 1
ATOM 5295 O O . ASN B 1 211 ? 5.628 163.422 35.534 1.00 33.23 208 ASN B O 1
ATOM 5300 N N . LEU B 1 212 ? 3.541 163.381 36.392 1.00 31.98 209 LEU B N 1
ATOM 5301 C CA . LEU B 1 212 ? 2.914 163.725 35.117 1.00 30.69 209 LEU B CA 1
ATOM 5302 C C . LEU B 1 212 ? 3.332 165.110 34.656 1.00 30.10 209 LEU B C 1
ATOM 5303 O O . LEU B 1 212 ? 3.390 166.046 35.463 1.00 29.27 209 LEU B O 1
ATOM 5308 N N . GLN B 1 213 ? 3.626 165.240 33.360 1.00 28.98 210 GLN B N 1
ATOM 5309 C CA . GLN B 1 213 ? 4.073 166.521 32.842 1.00 28.80 210 GLN B CA 1
ATOM 5310 C C . GLN B 1 213 ? 3.020 167.237 32.020 1.00 28.43 210 GLN B C 1
ATOM 5311 O O . GLN B 1 213 ? 2.996 168.449 31.991 1.00 28.06 210 GLN B O 1
ATOM 5317 N N . ASP B 1 214 ? 2.167 166.487 31.329 1.00 29.06 211 ASP B N 1
ATOM 5318 C CA . ASP B 1 214 ? 1.160 167.106 30.459 1.00 29.22 211 ASP B CA 1
ATOM 5319 C C . ASP B 1 214 ? 0.085 167.776 31.304 1.00 28.76 211 ASP B C 1
ATOM 5320 O O . ASP B 1 214 ? -0.382 167.186 32.270 1.00 28.44 211 ASP B O 1
ATOM 5325 N N . GLU B 1 215 ? -0.308 168.990 30.930 1.00 28.95 212 GLU B N 1
ATOM 5326 C CA . GLU B 1 215 ? -1.228 169.791 31.761 1.00 29.07 212 GLU B CA 1
ATOM 5327 C C . GLU B 1 215 ? -2.648 169.241 31.800 1.00 28.80 212 GLU B C 1
ATOM 5328 O O . GLU B 1 215 ? -3.282 169.234 32.850 1.00 29.39 212 GLU B O 1
ATOM 5334 N N . GLU B 1 216 ? -3.145 168.780 30.662 1.00 29.16 213 GLU B N 1
ATOM 5335 C CA . GLU B 1 216 ? -4.461 168.141 30.609 1.00 29.74 213 GLU B CA 1
ATOM 5336 C C . GLU B 1 216 ? -4.469 166.885 31.485 1.00 29.34 213 GLU B C 1
ATOM 5337 O O . GLU B 1 216 ? -5.427 166.648 32.250 1.00 28.88 213 GLU B O 1
ATOM 5351 N N . LYS B 1 218 ? -2.487 166.158 34.042 1.00 28.11 215 LYS B N 1
ATOM 5352 C CA . LYS B 1 218 ? -2.404 166.500 35.455 1.00 27.94 215 LYS B CA 1
ATOM 5353 C C . LYS B 1 218 ? -3.775 166.887 35.987 1.00 27.71 215 LYS B C 1
ATOM 5354 O O . LYS B 1 218 ? -4.184 166.430 37.048 1.00 28.01 215 LYS B O 1
ATOM 5360 N N . ARG B 1 219 ? -4.492 167.705 35.237 1.00 27.25 216 ARG B N 1
ATOM 5361 C CA . ARG B 1 219 ? -5.803 168.127 35.675 1.00 26.74 216 ARG B CA 1
ATOM 5362 C C . ARG B 1 219 ? -6.795 166.954 35.695 1.00 26.54 216 ARG B C 1
ATOM 5363 O O . ARG B 1 219 ? -7.554 166.796 36.655 1.00 26.57 216 ARG B O 1
ATOM 5371 N N . TYR B 1 220 ? -6.762 166.104 34.668 1.00 25.91 217 TYR B N 1
ATOM 5372 C CA . TYR B 1 220 ? -7.673 164.947 34.625 1.00 25.26 217 TYR B CA 1
ATOM 5373 C C . TYR B 1 220 ? -7.445 164.028 35.835 1.00 25.13 217 TYR B C 1
ATOM 5374 O O . TYR B 1 220 ? -8.402 163.615 36.495 1.00 24.50 217 TYR B O 1
ATOM 5383 N N . ALA B 1 221 ? -6.173 163.771 36.142 1.00 24.57 218 ALA B N 1
ATOM 5384 C CA . ALA B 1 221 ? -5.804 162.892 37.232 1.00 24.76 218 ALA B CA 1
ATOM 5385 C C . ALA B 1 221 ? -6.223 163.463 38.569 1.00 24.98 218 ALA B C 1
ATOM 5386 O O . ALA B 1 221 ? -6.792 162.749 39.399 1.00 25.09 218 ALA B O 1
ATOM 5388 N N . GLU B 1 222 ? -5.947 164.750 38.771 1.00 25.25 219 GLU B N 1
ATOM 5389 C CA . GLU B 1 222 ? -6.319 165.423 40.008 1.00 25.27 219 GLU B CA 1
ATOM 5390 C C . GLU B 1 222 ? -7.833 165.347 40.222 1.00 24.91 219 GLU B C 1
ATOM 5391 O O . GLU B 1 222 ? -8.288 165.078 41.322 1.00 24.14 219 GLU B O 1
ATOM 5397 N N . LYS B 1 223 ? -8.592 165.587 39.166 1.00 25.71 220 LYS B N 1
ATOM 5398 C CA . LYS B 1 223 ? -10.057 165.580 39.251 1.00 27.41 220 LYS B CA 1
ATOM 5399 C C . LYS B 1 223 ? -10.576 164.154 39.534 1.00 26.94 220 LYS B C 1
ATOM 5400 O O . LYS B 1 223 ? -11.481 163.948 40.351 1.00 26.99 220 LYS B O 1
ATOM 5406 N N . THR B 1 224 ? -9.981 163.179 38.863 1.00 26.34 221 THR B N 1
ATOM 5407 C CA . THR B 1 224 ? -10.326 161.784 39.065 1.00 26.51 221 THR B CA 1
ATOM 5408 C C . THR B 1 224 ? -10.079 161.378 40.523 1.00 26.79 221 THR B C 1
ATOM 5409 O O . THR B 1 224 ? -10.972 160.842 41.175 1.00 25.95 221 THR B O 1
ATOM 5413 N N . PHE B 1 225 ? -8.894 161.685 41.051 1.00 27.41 222 PHE B N 1
ATOM 5414 C CA . PHE B 1 225 ? -8.598 161.385 42.456 1.00 27.93 222 PHE B CA 1
ATOM 5415 C C . PHE B 1 225 ? -9.605 162.042 43.382 1.00 27.72 222 PHE B C 1
ATOM 5416 O O . PHE B 1 225 ? -9.990 161.472 44.386 1.00 27.68 222 PHE B O 1
ATOM 5424 N N . ASN B 1 226 ? -10.018 163.256 43.049 1.00 27.79 223 ASN B N 1
ATOM 5425 C CA . ASN B 1 226 ? -10.926 163.981 43.913 1.00 28.12 223 ASN B CA 1
ATOM 5426 C C . ASN B 1 226 ? -12.331 163.413 43.909 1.00 28.48 223 ASN B C 1
ATOM 5427 O O . ASN B 1 226 ? -13.144 163.748 44.758 1.00 28.84 223 ASN B O 1
ATOM 5432 N N . GLU B 1 227 ? -12.612 162.524 42.973 1.00 29.26 224 GLU B N 1
ATOM 5433 C CA . GLU B 1 227 ? -13.867 161.790 43.033 1.00 30.61 224 GLU B CA 1
ATOM 5434 C C . GLU B 1 227 ? -13.870 160.851 44.228 1.00 30.43 224 GLU B C 1
ATOM 5435 O O . GLU B 1 227 ? -14.925 160.384 44.671 1.00 30.85 224 GLU B O 1
ATOM 5441 N N . GLU B 1 228 ? -12.690 160.618 44.780 1.00 29.74 225 GLU B N 1
ATOM 5442 C CA . GLU B 1 228 ? -12.539 159.599 45.797 1.00 29.43 225 GLU B CA 1
ATOM 5443 C C . GLU B 1 228 ? -12.070 160.137 47.150 1.00 29.37 225 GLU B C 1
ATOM 5444 O O . GLU B 1 228 ? -12.601 159.758 48.197 1.00 29.40 225 GLU B O 1
ATOM 5450 N N . PHE B 1 229 ? -11.082 161.021 47.136 1.00 29.48 226 PHE B N 1
ATOM 5451 C CA . PHE B 1 229 ? -10.550 161.595 48.378 1.00 30.03 226 PHE B CA 1
ATOM 5452 C C . PHE B 1 229 ? -10.032 162.992 48.100 1.00 29.77 226 PHE B C 1
ATOM 5453 O O . PHE B 1 229 ? -9.693 163.301 46.956 1.00 29.66 226 PHE B O 1
ATOM 5461 N N . TYR B 1 230 ? -9.922 163.805 49.154 1.00 29.68 227 TYR B N 1
ATOM 5462 C CA . TYR B 1 230 ? -9.512 165.219 49.033 1.00 29.10 227 TYR B CA 1
ATOM 5463 C C . TYR B 1 230 ? -8.040 165.361 48.568 1.00 29.01 227 TYR B C 1
ATOM 5464 O O . TYR B 1 230 ? -7.120 164.831 49.180 1.00 29.78 227 TYR B O 1
ATOM 5473 N N . PHE B 1 231 ? -7.836 166.047 47.448 1.00 28.64 228 PHE B N 1
ATOM 5474 C CA . PHE B 1 231 ? -6.499 166.264 46.894 1.00 28.18 228 PHE B CA 1
ATOM 5475 C C . PHE B 1 231 ? -6.412 167.648 46.258 1.00 27.88 228 PHE B C 1
ATOM 5476 O O . PHE B 1 231 ? -7.028 167.915 45.208 1.00 27.61 228 PHE B O 1
ATOM 5484 N N . ASP B 1 232 ? -5.683 168.538 46.924 1.00 27.39 229 ASP B N 1
ATOM 5485 C CA . ASP B 1 232 ? -5.428 169.874 46.366 1.00 27.16 229 ASP B CA 1
ATOM 5486 C C . ASP B 1 232 ? -3.969 169.984 45.910 1.00 26.78 229 ASP B C 1
ATOM 5487 O O . ASP B 1 232 ? -3.055 170.038 46.722 1.00 26.57 229 ASP B O 1
ATOM 5492 N N . ALA B 1 233 ? -3.763 169.999 44.596 1.00 27.13 230 ALA B N 1
ATOM 5493 C CA . ALA B 1 233 ? -2.409 170.060 44.030 1.00 26.69 230 ALA B CA 1
ATOM 5494 C C . ALA B 1 233 ? -1.845 171.486 44.101 1.00 26.70 230 ALA B C 1
ATOM 5495 O O . ALA B 1 233 ? -0.634 171.688 43.969 1.00 25.93 230 ALA B O 1
ATOM 5497 N N . LYS B 1 234 ? -2.723 172.464 44.346 1.00 26.61 231 LYS B N 1
ATOM 5498 C CA . LYS B 1 234 ? -2.288 173.858 44.532 1.00 27.68 231 LYS B CA 1
ATOM 5499 C C . LYS B 1 234 ? -2.700 174.431 45.910 1.00 27.85 231 LYS B C 1
ATOM 5500 O O . LYS B 1 234 ? -3.189 175.561 46.010 1.00 27.45 231 LYS B O 1
ATOM 5506 N N . ALA B 1 235 ? -2.489 173.652 46.963 1.00 27.83 232 ALA B N 1
ATOM 5507 C CA . ALA B 1 235 ? -2.888 174.048 48.323 1.00 27.79 232 ALA B CA 1
ATOM 5508 C C . ALA B 1 235 ? -2.077 175.192 48.919 1.00 27.74 232 ALA B C 1
ATOM 5509 O O . ALA B 1 235 ? -0.871 175.251 48.773 1.00 28.18 232 ALA B O 1
ATOM 5511 N N . ARG B 1 236 ? -2.757 176.091 49.617 1.00 27.47 233 ARG B N 1
ATOM 5512 C CA . ARG B 1 236 ? -2.089 177.059 50.462 1.00 26.99 233 ARG B CA 1
ATOM 5513 C C . ARG B 1 236 ? -2.246 176.589 51.904 1.00 27.44 233 ARG B C 1
ATOM 5514 O O . ARG B 1 236 ? -3.349 176.611 52.465 1.00 26.85 233 ARG B O 1
ATOM 5522 N N . VAL B 1 237 ? -1.138 176.137 52.488 1.00 27.81 234 VAL B N 1
ATOM 5523 C CA . VAL B 1 237 ? -1.121 175.599 53.854 1.00 27.79 234 VAL B CA 1
ATOM 5524 C C . VAL B 1 237 ? -0.390 176.577 54.774 1.00 27.79 234 VAL B C 1
ATOM 5525 O O . VAL B 1 237 ? 0.725 176.968 54.507 1.00 27.72 234 VAL B O 1
ATOM 5529 N N . ILE B 1 238 ? -1.009 176.949 55.877 1.00 28.22 235 ILE B N 1
ATOM 5530 C CA . ILE B 1 238 ? -0.388 177.905 56.795 1.00 28.01 235 ILE B CA 1
ATOM 5531 C C . ILE B 1 238 ? 0.540 177.179 57.786 1.00 28.30 235 ILE B C 1
ATOM 5532 O O . ILE B 1 238 ? 1.732 177.514 57.902 1.00 28.48 235 ILE B O 1
ATOM 5537 N N . SER B 1 239 ? 0.026 176.147 58.455 1.00 27.28 236 SER B N 1
ATOM 5538 C CA . SER B 1 239 ? 0.795 175.530 59.531 1.00 26.59 236 SER B CA 1
ATOM 5539 C C . SER B 1 239 ? 0.302 174.128 59.892 1.00 26.47 236 SER B C 1
ATOM 5540 O O . SER B 1 239 ? -0.852 173.764 59.642 1.00 25.21 236 SER B O 1
ATOM 5543 N N . THR B 1 240 ? 1.209 173.367 60.492 1.00 26.44 237 THR B N 1
ATOM 5544 C CA . THR B 1 240 ? 0.967 171.999 60.909 1.00 26.86 237 THR B CA 1
ATOM 5545 C C . THR B 1 240 ? 1.597 171.833 62.288 1.00 26.98 237 THR B C 1
ATOM 5546 O O . THR B 1 240 ? 2.775 171.491 62.415 1.00 27.10 237 THR B O 1
ATOM 5550 N N . ILE B 1 241 ? 0.817 172.101 63.323 1.00 27.15 238 ILE B N 1
ATOM 5551 C CA . ILE B 1 241 ? 1.375 172.209 64.666 1.00 27.55 238 ILE B CA 1
ATOM 5552 C C . ILE B 1 241 ? 0.803 171.185 65.608 1.00 27.95 238 ILE B C 1
ATOM 5553 O O . ILE B 1 241 ? -0.415 171.160 65.841 1.00 27.98 238 ILE B O 1
ATOM 5558 N N . GLU B 1 242 ? 1.703 170.357 66.148 1.00 28.77 239 GLU B N 1
ATOM 5559 C CA . GLU B 1 242 ? 1.384 169.328 67.151 1.00 29.19 239 GLU B CA 1
ATOM 5560 C C . GLU B 1 242 ? 0.623 169.858 68.369 1.00 29.52 239 GLU B C 1
ATOM 5561 O O . GLU B 1 242 ? 1.046 170.828 68.987 1.00 29.09 239 GLU B O 1
ATOM 5567 N N . LYS B 1 243 ? -0.506 169.207 68.659 1.00 29.97 240 LYS B N 1
ATOM 5568 C CA A LYS B 1 243 ? -1.318 169.413 69.861 0.50 30.50 240 LYS B CA 1
ATOM 5569 C CA B LYS B 1 243 ? -1.253 169.436 69.891 0.50 30.64 240 LYS B CA 1
ATOM 5570 C C . LYS B 1 243 ? -1.116 168.202 70.782 1.00 31.01 240 LYS B C 1
ATOM 5571 O O . LYS B 1 243 ? -0.307 167.324 70.491 1.00 30.68 240 LYS B O 1
ATOM 5582 N N . GLU B 1 244 ? -1.889 168.127 71.870 1.00 31.95 241 GLU B N 1
ATOM 5583 C CA . GLU B 1 244 ? -1.766 166.993 72.798 1.00 32.96 241 GLU B CA 1
ATOM 5584 C C . GLU B 1 244 ? -2.175 165.643 72.177 1.00 33.44 241 GLU B C 1
ATOM 5585 O O . GLU B 1 244 ? -1.571 164.612 72.492 1.00 33.60 241 GLU B O 1
ATOM 5591 N N . ASP B 1 245 ? -3.158 165.648 71.277 1.00 33.76 242 ASP B N 1
ATOM 5592 C CA . ASP B 1 245 ? -3.705 164.389 70.729 1.00 34.41 242 ASP B CA 1
ATOM 5593 C C . ASP B 1 245 ? -3.721 164.330 69.202 1.00 33.88 242 ASP B C 1
ATOM 5594 O O . ASP B 1 245 ? -4.058 163.301 68.599 1.00 33.98 242 ASP B O 1
ATOM 5599 N N . ALA B 1 246 ? -3.348 165.440 68.582 1.00 33.30 243 ALA B N 1
ATOM 5600 C CA . ALA B 1 246 ? -3.479 165.591 67.149 1.00 32.40 243 ALA B CA 1
ATOM 5601 C C . ALA B 1 246 ? -2.472 166.615 66.664 1.00 31.56 243 ALA B C 1
ATOM 5602 O O . ALA B 1 246 ? -1.730 167.178 67.450 1.00 31.01 243 ALA B O 1
ATOM 5604 N N . VAL B 1 247 ? -2.444 166.812 65.352 1.00 30.66 244 VAL B N 1
ATOM 5605 C CA . VAL B 1 247 ? -1.737 167.910 64.725 1.00 30.03 244 VAL B CA 1
ATOM 5606 C C . VAL B 1 247 ? -2.807 168.844 64.162 1.00 29.69 244 VAL B C 1
ATOM 5607 O O . VAL B 1 247 ? -3.688 168.413 63.412 1.00 29.95 244 VAL B O 1
ATOM 5611 N N . GLU B 1 248 ? -2.745 170.108 64.543 1.00 28.69 245 GLU B N 1
ATOM 5612 C CA . GLU B 1 248 ? -3.665 171.067 64.003 1.00 27.99 245 GLU B CA 1
ATOM 5613 C C . GLU B 1 248 ? -3.154 171.580 62.659 1.00 27.26 245 GLU B C 1
ATOM 5614 O O . GLU B 1 248 ? -2.028 172.051 62.536 1.00 26.45 245 GLU B O 1
ATOM 5620 N N . VAL B 1 249 ? -3.986 171.455 61.640 1.00 26.72 246 VAL B N 1
ATOM 5621 C CA . VAL B 1 249 ? -3.596 171.884 60.313 1.00 26.39 246 VAL B CA 1
ATOM 5622 C C . VAL B 1 249 ? -4.421 173.102 59.951 1.00 27.03 246 VAL B C 1
ATOM 5623 O O . VAL B 1 249 ? -5.667 173.058 59.994 1.00 26.93 246 VAL B O 1
ATOM 5627 N N . ILE B 1 250 ? -3.732 174.209 59.678 1.00 27.44 247 ILE B N 1
ATOM 5628 C CA . ILE B 1 250 ? -4.419 175.417 59.208 1.00 28.30 247 ILE B CA 1
ATOM 5629 C C . ILE B 1 250 ? -4.095 175.627 57.742 1.00 28.48 247 ILE B C 1
ATOM 5630 O O . ILE B 1 250 ? -2.934 175.766 57.363 1.00 28.37 247 ILE B O 1
ATOM 5635 N N . TYR B 1 251 ? -5.143 175.611 56.927 1.00 29.17 248 TYR B N 1
ATOM 5636 C CA . TYR B 1 251 ? -5.015 175.693 55.482 1.00 30.12 248 TYR B CA 1
ATOM 5637 C C . TYR B 1 251 ? -6.216 176.393 54.875 1.00 31.32 248 TYR B C 1
ATOM 5638 O O . TYR B 1 251 ? -7.234 176.588 55.540 1.00 32.01 248 TYR B O 1
ATOM 5647 N N . PHE B 1 252 ? -6.090 176.774 53.607 1.00 32.62 249 PHE B N 1
ATOM 5648 C CA . PHE B 1 252 ? -7.211 177.308 52.841 1.00 33.36 249 PHE B CA 1
ATOM 5649 C C . PHE B 1 252 ? -7.739 176.215 51.942 1.00 34.26 249 PHE B C 1
ATOM 5650 O O . PHE B 1 252 ? -6.953 175.492 51.321 1.00 33.84 249 PHE B O 1
ATOM 5658 N N . ASP B 1 253 ? -9.059 176.059 51.885 1.00 35.26 250 ASP B N 1
ATOM 5659 C CA . ASP B 1 253 ? -9.602 175.037 51.000 1.00 36.42 250 ASP B CA 1
ATOM 5660 C C . ASP B 1 253 ? -9.663 175.533 49.556 1.00 36.90 250 ASP B C 1
ATOM 5661 O O . ASP B 1 253 ? -9.080 176.573 49.216 1.00 36.52 250 ASP B O 1
ATOM 5666 N N . LYS B 1 254 ? -10.374 174.790 48.718 1.00 37.77 251 LYS B N 1
ATOM 5667 C CA . LYS B 1 254 ? -10.394 175.063 47.285 1.00 38.52 251 LYS B CA 1
ATOM 5668 C C . LYS B 1 254 ? -11.208 176.291 46.951 1.00 39.09 251 LYS B C 1
ATOM 5669 O O . LYS B 1 254 ? -11.090 176.842 45.855 1.00 40.13 251 LYS B O 1
ATOM 5675 N N . SER B 1 255 ? -12.012 176.741 47.909 1.00 39.30 252 SER B N 1
ATOM 5676 C CA . SER B 1 255 ? -12.807 177.945 47.747 1.00 39.04 252 SER B CA 1
ATOM 5677 C C . SER B 1 255 ? -12.093 179.107 48.415 1.00 38.76 252 SER B C 1
ATOM 5678 O O . SER B 1 255 ? -12.669 180.198 48.570 1.00 38.70 252 SER B O 1
ATOM 5681 N N . GLY B 1 256 ? -10.842 178.872 48.812 1.00 38.15 253 GLY B N 1
ATOM 5682 C CA . GLY B 1 256 ? -10.065 179.875 49.557 1.00 37.31 253 GLY B CA 1
ATOM 5683 C C . GLY B 1 256 ? -10.583 180.163 50.969 1.00 36.81 253 GLY B C 1
ATOM 5684 O O . GLY B 1 256 ? -10.270 181.197 51.546 1.00 36.71 253 GLY B O 1
ATOM 5685 N N . GLN B 1 257 ? -11.371 179.244 51.524 1.00 36.38 254 GLN B N 1
ATOM 5686 C CA . GLN B 1 257 ? -11.914 179.380 52.884 1.00 35.89 254 GLN B CA 1
ATOM 5687 C C . GLN B 1 257 ? -10.901 178.884 53.908 1.00 34.70 254 GLN B C 1
ATOM 5688 O O . GLN B 1 257 ? -10.475 177.733 53.855 1.00 34.21 254 GLN B O 1
ATOM 5694 N N . LYS B 1 258 ? -10.506 179.758 54.829 1.00 33.91 255 LYS B N 1
ATOM 5695 C CA . LYS B 1 258 ? -9.564 179.390 55.878 1.00 33.39 255 LYS B CA 1
ATOM 5696 C C . LYS B 1 258 ? -10.140 178.273 56.753 1.00 33.07 255 LYS B C 1
ATOM 5697 O O . LYS B 1 258 ? -11.291 178.339 57.187 1.00 32.38 255 LYS B O 1
ATOM 5703 N N . THR B 1 259 ? -9.333 177.244 57.002 1.00 32.55 256 THR B N 1
ATOM 5704 C CA . THR B 1 259 ? -9.834 176.039 57.631 1.00 32.29 256 THR B CA 1
ATOM 5705 C C . THR B 1 259 ? -8.851 175.535 58.670 1.00 32.61 256 THR B C 1
ATOM 5706 O O . THR B 1 259 ? -7.652 175.430 58.403 1.00 33.35 256 THR B O 1
ATOM 5710 N N . THR B 1 260 ? -9.364 175.233 59.855 1.00 32.28 257 THR B N 1
ATOM 5711 C CA . THR B 1 260 ? -8.588 174.577 60.902 1.00 32.40 257 THR B CA 1
ATOM 5712 C C . THR B 1 260 ? -9.109 173.154 61.070 1.00 31.78 257 THR B C 1
ATOM 5713 O O . THR B 1 260 ? -10.299 172.954 61.237 1.00 32.14 257 THR B O 1
ATOM 5717 N N . GLU B 1 261 ? -8.219 172.169 61.025 1.00 31.46 258 GLU B N 1
ATOM 5718 C CA . GLU B 1 261 ? -8.633 170.769 61.071 1.00 30.90 258 GLU B CA 1
ATOM 5719 C C . GLU B 1 261 ? -7.548 169.939 61.724 1.00 30.15 258 GLU B C 1
ATOM 5720 O O . GLU B 1 261 ? -6.376 170.068 61.370 1.00 30.37 258 GLU B O 1
ATOM 5726 N N . SER B 1 262 ? -7.935 169.102 62.685 1.00 28.91 259 SER B N 1
ATOM 5727 C CA . SER B 1 262 ? -6.990 168.277 63.417 1.00 27.91 259 SER B CA 1
ATOM 5728 C C . SER B 1 262 ? -6.887 166.923 62.755 1.00 27.18 259 SER B C 1
ATOM 5729 O O . SER B 1 262 ? -7.880 166.376 62.255 1.00 26.91 259 SER B O 1
ATOM 5732 N N . PHE B 1 263 ? -5.671 166.402 62.734 1.00 25.52 260 PHE B N 1
ATOM 5733 C CA . PHE B 1 263 ? -5.390 165.120 62.140 1.00 24.64 260 PHE B CA 1
ATOM 5734 C C . PHE B 1 263 ? -4.537 164.378 63.118 1.00 24.10 260 PHE B C 1
ATOM 5735 O O . PHE B 1 263 ? -3.666 164.990 63.720 1.00 23.50 260 PHE B O 1
ATOM 5743 N N . GLN B 1 264 ? -4.754 163.065 63.250 1.00 23.42 261 GLN B N 1
ATOM 5744 C CA . GLN B 1 264 ? -3.962 162.271 64.198 1.00 23.85 261 GLN B CA 1
ATOM 5745 C C . GLN B 1 264 ? -2.454 162.334 63.841 1.00 23.90 261 GLN B C 1
ATOM 5746 O O . GLN B 1 264 ? -1.598 162.387 64.721 1.00 23.09 261 GLN B O 1
ATOM 5752 N N . TYR B 1 265 ? -2.152 162.329 62.542 1.00 24.01 262 TYR B N 1
ATOM 5753 C CA . TYR B 1 265 ? -0.777 162.423 62.069 1.00 25.04 262 TYR B CA 1
ATOM 5754 C C . TYR B 1 265 ? -0.678 163.253 60.798 1.00 25.47 262 TYR B C 1
ATOM 5755 O O . TYR B 1 265 ? -1.674 163.458 60.099 1.00 24.92 262 TYR B O 1
ATOM 5764 N N . VAL B 1 266 ? 0.540 163.714 60.501 1.00 26.16 263 VAL B N 1
ATOM 5765 C CA . VAL B 1 266 ? 0.876 164.213 59.178 1.00 26.22 263 VAL B CA 1
ATOM 5766 C C . VAL B 1 266 ? 1.917 163.274 58.529 1.00 26.44 263 VAL B C 1
ATOM 5767 O O . VAL B 1 266 ? 2.754 162.674 59.214 1.00 27.09 263 VAL B O 1
ATOM 5771 N N . LEU B 1 267 ? 1.862 163.129 57.216 1.00 25.73 264 LEU B N 1
ATOM 5772 C CA . LEU B 1 267 ? 2.845 162.294 56.531 1.00 25.37 264 LEU B CA 1
ATOM 5773 C C . LEU B 1 267 ? 3.654 163.176 55.601 1.00 25.49 264 LEU B C 1
ATOM 5774 O O . LEU B 1 267 ? 3.099 163.803 54.703 1.00 25.30 264 LEU B O 1
ATOM 5779 N N . ALA B 1 268 ? 4.961 163.222 55.805 1.00 25.66 265 ALA B N 1
ATOM 5780 C CA . ALA B 1 268 ? 5.787 164.037 54.933 1.00 26.00 265 ALA B CA 1
ATOM 5781 C C . ALA B 1 268 ? 6.204 163.195 53.738 1.00 26.42 265 ALA B C 1
ATOM 5782 O O . ALA B 1 268 ? 7.237 162.519 53.779 1.00 26.35 265 ALA B O 1
ATOM 5784 N N . ALA B 1 269 ? 5.379 163.204 52.695 1.00 26.12 266 ALA B N 1
ATOM 5785 C CA . ALA B 1 269 ? 5.776 162.647 51.391 1.00 25.92 266 ALA B CA 1
ATOM 5786 C C . ALA B 1 269 ? 6.264 163.762 50.450 1.00 25.41 266 ALA B C 1
ATOM 5787 O O . ALA B 1 269 ? 6.100 163.714 49.237 1.00 24.91 266 ALA B O 1
ATOM 5789 N N . THR B 1 270 ? 6.903 164.758 51.044 1.00 25.13 267 THR B N 1
ATOM 5790 C CA . THR B 1 270 ? 7.560 165.830 50.320 1.00 25.13 267 THR B CA 1
ATOM 5791 C C . THR B 1 270 ? 8.896 165.366 49.686 1.00 25.69 267 THR B C 1
ATOM 5792 O O . THR B 1 270 ? 9.295 164.191 49.804 1.00 25.74 267 THR B O 1
ATOM 5796 N N . GLY B 1 271 ? 9.571 166.266 48.984 1.00 25.41 268 GLY B N 1
ATOM 5797 C CA . GLY B 1 271 ? 10.799 165.904 48.263 1.00 25.63 268 GLY B CA 1
ATOM 5798 C C . GLY B 1 271 ? 11.819 165.241 49.171 1.00 25.61 268 GLY B C 1
ATOM 5799 O O . GLY B 1 271 ? 12.127 165.746 50.260 1.00 25.56 268 GLY B O 1
ATOM 5800 N N . ARG B 1 272 ? 12.332 164.099 48.730 1.00 25.48 269 ARG B N 1
ATOM 5801 C CA . ARG B 1 272 ? 13.369 163.397 49.476 1.00 25.30 269 ARG B CA 1
ATOM 5802 C C . ARG B 1 272 ? 14.708 164.086 49.276 1.00 25.79 269 ARG B C 1
ATOM 5803 O O . ARG B 1 272 ? 14.883 164.845 48.323 1.00 25.84 269 ARG B O 1
ATOM 5811 N N . LYS B 1 273 ? 15.657 163.814 50.167 1.00 25.90 270 LYS B N 1
ATOM 5812 C CA . LYS B 1 273 ? 16.995 164.379 50.029 1.00 26.42 270 LYS B CA 1
ATOM 5813 C C . LYS B 1 273 ? 18.029 163.283 49.765 1.00 26.58 270 LYS B C 1
ATOM 5814 O O . LYS B 1 273 ? 18.071 162.266 50.472 1.00 26.59 270 LYS B O 1
ATOM 5820 N N . ALA B 1 274 ? 18.867 163.496 48.754 1.00 26.26 271 ALA B N 1
ATOM 5821 C CA . ALA B 1 274 ? 19.943 162.565 48.464 1.00 26.86 271 ALA B CA 1
ATOM 5822 C C . ALA B 1 274 ? 20.945 162.589 49.629 1.00 27.11 271 ALA B C 1
ATOM 5823 O O . ALA B 1 274 ? 21.278 163.666 50.137 1.00 27.02 271 ALA B O 1
ATOM 5825 N N . ASN B 1 275 ? 21.406 161.416 50.070 1.00 26.93 272 ASN B N 1
ATOM 5826 C CA . ASN B 1 275 ? 22.349 161.358 51.206 1.00 26.81 272 ASN B CA 1
ATOM 5827 C C . ASN B 1 275 ? 23.787 161.699 50.834 1.00 27.04 272 ASN B C 1
ATOM 5828 O O . ASN B 1 275 ? 24.700 160.863 50.952 1.00 27.07 272 ASN B O 1
ATOM 5833 N N . VAL B 1 276 ? 23.990 162.951 50.419 1.00 27.67 273 VAL B N 1
ATOM 5834 C CA . VAL B 1 276 ? 25.321 163.434 49.999 1.00 27.55 273 VAL B CA 1
ATOM 5835 C C . VAL B 1 276 ? 25.776 164.681 50.747 1.00 27.79 273 VAL B C 1
ATOM 5836 O O . VAL B 1 276 ? 26.824 165.262 50.405 1.00 27.19 273 VAL B O 1
ATOM 5840 N N . ASP B 1 277 ? 25.011 165.077 51.769 1.00 27.86 274 ASP B N 1
ATOM 5841 C CA . ASP B 1 277 ? 25.303 166.299 52.536 1.00 28.68 274 ASP B CA 1
ATOM 5842 C C . ASP B 1 277 ? 26.035 166.018 53.834 1.00 28.69 274 ASP B C 1
ATOM 5843 O O . ASP B 1 277 ? 26.617 166.915 54.410 1.00 28.58 274 ASP B O 1
ATOM 5848 N N . LYS B 1 278 ? 26.001 164.772 54.295 1.00 29.50 275 LYS B N 1
ATOM 5849 C CA . LYS B 1 278 ? 26.639 164.420 55.571 1.00 30.06 275 LYS B CA 1
ATOM 5850 C C . LYS B 1 278 ? 27.828 163.520 55.342 1.00 29.86 275 LYS B C 1
ATOM 5851 O O . LYS B 1 278 ? 28.175 162.747 56.227 1.00 29.79 275 LYS B O 1
ATOM 5857 N N . LEU B 1 279 ? 28.458 163.606 54.167 1.00 30.32 276 LEU B N 1
ATOM 5858 C CA A LEU B 1 279 ? 29.567 162.674 53.923 0.50 30.02 276 LEU B CA 1
ATOM 5859 C CA B LEU B 1 279 ? 29.537 162.704 53.733 0.50 29.86 276 LEU B CA 1
ATOM 5860 C C . LEU B 1 279 ? 30.934 163.339 53.719 1.00 29.91 276 LEU B C 1
ATOM 5861 O O . LEU B 1 279 ? 31.919 162.669 53.388 1.00 30.13 276 LEU B O 1
ATOM 5870 N N . GLY B 1 280 ? 31.013 164.640 53.999 1.00 29.86 277 GLY B N 1
ATOM 5871 C CA . GLY B 1 280 ? 32.300 165.355 53.985 1.00 29.35 277 GLY B CA 1
ATOM 5872 C C . GLY B 1 280 ? 32.823 165.701 52.599 1.00 29.44 277 GLY B C 1
ATOM 5873 O O . GLY B 1 280 ? 34.036 165.823 52.394 1.00 28.68 277 GLY B O 1
ATOM 5874 N N . LEU B 1 281 ? 31.903 165.873 51.650 1.00 29.77 278 LEU B N 1
ATOM 5875 C CA . LEU B 1 281 ? 32.256 166.218 50.265 1.00 30.69 278 LEU B CA 1
ATOM 5876 C C . LEU B 1 281 ? 33.091 167.488 50.139 1.00 30.78 278 LEU B C 1
ATOM 5877 O O . LEU B 1 281 ? 33.820 167.663 49.164 1.00 30.92 278 LEU B O 1
ATOM 5882 N N . GLU B 1 282 ? 32.997 168.359 51.140 1.00 31.03 279 GLU B N 1
ATOM 5883 C CA . GLU B 1 282 ? 33.770 169.597 51.154 1.00 31.02 279 GLU B CA 1
ATOM 5884 C C . GLU B 1 282 ? 35.286 169.332 51.303 1.00 31.00 279 GLU B C 1
ATOM 5885 O O . GLU B 1 282 ? 36.103 170.236 51.100 1.00 30.54 279 GLU B O 1
ATOM 5891 N N . ASN B 1 283 ? 35.645 168.083 51.626 1.00 30.54 280 ASN B N 1
ATOM 5892 C CA . ASN B 1 283 ? 37.048 167.653 51.680 1.00 30.31 280 ASN B CA 1
ATOM 5893 C C . ASN B 1 283 ? 37.525 167.108 50.350 1.00 29.87 280 ASN B C 1
ATOM 5894 O O . ASN B 1 283 ? 38.645 166.585 50.251 1.00 30.36 280 ASN B O 1
ATOM 5899 N N . THR B 1 284 ? 36.677 167.226 49.331 1.00 28.91 281 THR B N 1
ATOM 5900 C CA . THR B 1 284 ? 37.047 166.895 47.959 1.00 28.24 281 THR B CA 1
ATOM 5901 C C . THR B 1 284 ? 36.831 168.104 47.066 1.00 28.00 281 THR B C 1
ATOM 5902 O O . THR B 1 284 ? 36.272 169.109 47.496 1.00 28.53 281 THR B O 1
ATOM 5906 N N . SER B 1 285 ? 37.249 167.997 45.814 1.00 27.80 282 SER B N 1
ATOM 5907 C CA . SER B 1 285 ? 36.983 169.035 44.819 1.00 27.98 282 SER B CA 1
ATOM 5908 C C . SER B 1 285 ? 35.773 168.662 43.949 1.00 28.35 282 SER B C 1
ATOM 5909 O O . SER B 1 285 ? 35.645 169.131 42.823 1.00 28.23 282 SER B O 1
ATOM 5912 N N . ILE B 1 286 ? 34.896 167.800 44.462 1.00 29.07 283 ILE B N 1
ATOM 5913 C CA . ILE B 1 286 ? 33.693 167.398 43.732 1.00 29.18 283 ILE B CA 1
ATOM 5914 C C . ILE B 1 286 ? 32.822 168.618 43.460 1.00 29.89 283 ILE B C 1
ATOM 5915 O O . ILE B 1 286 ? 32.407 169.318 44.389 1.00 29.79 283 ILE B O 1
ATOM 5920 N N . GLU B 1 287 ? 32.583 168.890 42.180 1.00 30.67 284 GLU B N 1
ATOM 5921 C CA . GLU B 1 287 ? 31.785 170.035 41.786 1.00 32.28 284 GLU B CA 1
ATOM 5922 C C . GLU B 1 287 ? 30.310 169.800 42.112 1.00 32.94 284 GLU B C 1
ATOM 5923 O O . GLU B 1 287 ? 29.780 168.697 41.926 1.00 32.45 284 GLU B O 1
ATOM 5929 N N . LEU B 1 288 ? 29.665 170.835 42.623 1.00 33.63 285 LEU B N 1
ATOM 5930 C CA . LEU B 1 288 ? 28.267 170.746 43.020 1.00 34.62 285 LEU B CA 1
ATOM 5931 C C . LEU B 1 288 ? 27.445 171.736 42.216 1.00 35.03 285 LEU B C 1
ATOM 5932 O O . LEU B 1 288 ? 27.955 172.768 41.793 1.00 34.64 285 LEU B O 1
ATOM 5937 N N . ASP B 1 289 ? 26.171 171.419 41.999 1.00 35.91 286 ASP B N 1
ATOM 5938 C CA . ASP B 1 289 ? 25.273 172.379 41.382 1.00 36.76 286 ASP B CA 1
ATOM 5939 C C . ASP B 1 289 ? 24.830 173.362 42.456 1.00 37.33 286 ASP B C 1
ATOM 5940 O O . ASP B 1 289 ? 25.176 173.190 43.632 1.00 37.53 286 ASP B O 1
ATOM 5945 N N . LYS B 1 290 ? 24.061 174.368 42.042 1.00 38.09 287 LYS B N 1
ATOM 5946 C CA . LYS B 1 290 ? 23.600 175.468 42.901 1.00 38.87 287 LYS B CA 1
ATOM 5947 C C . LYS B 1 290 ? 22.701 175.024 44.074 1.00 39.08 287 LYS B C 1
ATOM 5948 O O . LYS B 1 290 ? 22.360 175.849 44.931 1.00 39.67 287 LYS B O 1
ATOM 5954 N N . LYS B 1 291 ? 22.310 173.740 44.094 1.00 38.71 288 LYS B N 1
ATOM 5955 C CA . LYS B 1 291 ? 21.572 173.129 45.209 1.00 38.24 288 LYS B CA 1
ATOM 5956 C C . LYS B 1 291 ? 22.450 172.230 46.070 1.00 37.67 288 LYS B C 1
ATOM 5957 O O . LYS B 1 291 ? 21.943 171.550 46.959 1.00 37.90 288 LYS B O 1
ATOM 5963 N N . ASN B 1 292 ? 23.754 172.207 45.786 1.00 36.78 289 ASN B N 1
ATOM 5964 C CA . ASN B 1 292 ? 24.721 171.325 46.476 1.00 36.13 289 ASN B CA 1
ATOM 5965 C C . ASN B 1 292 ? 24.602 169.845 46.120 1.00 35.45 289 ASN B C 1
ATOM 5966 O O . ASN B 1 292 ? 25.029 168.965 46.887 1.00 35.35 289 ASN B O 1
ATOM 5971 N N . SER B 1 293 ? 24.018 169.567 44.956 1.00 34.39 290 SER B N 1
ATOM 5972 C CA . SER B 1 293 ? 23.998 168.201 44.441 1.00 33.10 290 SER B CA 1
ATOM 5973 C C . SER B 1 293 ? 25.239 167.965 43.589 1.00 32.00 290 SER B C 1
ATOM 5974 O O . SER B 1 293 ? 25.552 168.789 42.721 1.00 31.36 290 SER B O 1
ATOM 5977 N N . PRO B 1 294 ? 25.946 166.840 43.819 1.00 31.23 291 PRO B N 1
ATOM 5978 C CA . PRO B 1 294 ? 27.085 166.509 42.955 1.00 30.88 291 PRO B CA 1
ATOM 5979 C C . PRO B 1 294 ? 26.710 166.452 41.467 1.00 30.38 291 PRO B C 1
ATOM 5980 O O . PRO B 1 294 ? 25.715 165.831 41.088 1.00 29.62 291 PRO B O 1
ATOM 5984 N N . LEU B 1 295 ? 27.507 167.140 40.656 1.00 29.92 292 LEU B N 1
ATOM 5985 C CA . LEU B 1 295 ? 27.442 167.031 39.211 1.00 29.37 292 LEU B CA 1
ATOM 5986 C C . LEU B 1 295 ? 28.010 165.672 38.810 1.00 28.95 292 LEU B C 1
ATOM 5987 O O . LEU B 1 295 ? 28.960 165.177 39.430 1.00 28.56 292 LEU B O 1
ATOM 5992 N N . PHE B 1 296 ? 27.432 165.052 37.789 1.00 28.14 293 PHE B N 1
ATOM 5993 C CA . PHE B 1 296 ? 27.911 163.739 37.375 1.00 27.80 293 PHE B CA 1
ATOM 5994 C C . PHE B 1 296 ? 27.631 163.447 35.918 1.00 27.60 293 PHE B C 1
ATOM 5995 O O . PHE B 1 296 ? 26.705 163.999 35.320 1.00 27.01 293 PHE B O 1
ATOM 6003 N N . ASP B 1 297 ? 28.460 162.577 35.363 1.00 26.91 294 ASP B N 1
ATOM 6004 C CA . ASP B 1 297 ? 28.284 162.099 34.032 1.00 26.90 294 ASP B CA 1
ATOM 6005 C C . ASP B 1 297 ? 27.181 161.048 34.080 1.00 27.10 294 ASP B C 1
ATOM 6006 O O . ASP B 1 297 ? 27.327 160.026 34.743 1.00 26.21 294 ASP B O 1
ATOM 6011 N N . GLU B 1 298 ? 26.073 161.306 33.384 1.00 27.49 295 GLU B N 1
ATOM 6012 C CA . GLU B 1 298 ? 24.901 160.427 33.505 1.00 28.87 295 GLU B CA 1
ATOM 6013 C C . GLU B 1 298 ? 25.084 159.048 32.836 1.00 28.02 295 GLU B C 1
ATOM 6014 O O . GLU B 1 298 ? 24.388 158.099 33.156 1.00 27.24 295 GLU B O 1
ATOM 6020 N N . LEU B 1 299 ? 26.049 158.937 31.937 1.00 27.76 296 LEU B N 1
ATOM 6021 C CA . LEU B 1 299 ? 26.361 157.654 31.330 1.00 27.87 296 LEU B CA 1
ATOM 6022 C C . LEU B 1 299 ? 27.404 156.848 32.120 1.00 27.41 296 LEU B C 1
ATOM 6023 O O . LEU B 1 299 ? 27.286 155.619 32.218 1.00 26.88 296 LEU B O 1
ATOM 6028 N N . THR B 1 300 ? 28.430 157.526 32.653 1.00 26.96 297 THR B N 1
ATOM 6029 C CA . THR B 1 300 ? 29.527 156.846 33.361 1.00 25.60 297 THR B CA 1
ATOM 6030 C C . THR B 1 300 ? 29.388 156.873 34.903 1.00 24.90 297 THR B C 1
ATOM 6031 O O . THR B 1 300 ? 30.041 156.091 35.596 1.00 23.78 297 THR B O 1
ATOM 6035 N N . LEU B 1 301 ? 28.545 157.780 35.402 1.00 24.09 298 LEU B N 1
ATOM 6036 C CA . LEU B 1 301 ? 28.301 158.030 36.852 1.00 23.78 298 LEU B CA 1
ATOM 6037 C C . LEU B 1 301 ? 29.463 158.671 37.622 1.00 24.18 298 LEU B C 1
ATOM 6038 O O . LEU B 1 301 ? 29.426 158.760 38.870 1.00 23.83 298 LEU B O 1
ATOM 6043 N N . GLN B 1 302 ? 30.476 159.118 36.866 1.00 24.56 299 GLN B N 1
ATOM 6044 C CA . GLN B 1 302 ? 31.624 159.836 37.406 1.00 25.00 299 GLN B CA 1
ATOM 6045 C C . GLN B 1 302 ? 31.261 161.244 37.830 1.00 25.59 299 GLN B C 1
ATOM 6046 O O . GLN B 1 302 ? 30.637 161.988 37.071 1.00 25.83 299 GLN B O 1
ATOM 6052 N N . THR B 1 303 ? 31.664 161.614 39.037 1.00 25.85 300 THR B N 1
ATOM 6053 C CA . THR B 1 303 ? 31.636 163.016 39.424 1.00 26.28 300 THR B CA 1
ATOM 6054 C C . THR B 1 303 ? 32.795 163.719 38.712 1.00 26.74 300 THR B C 1
ATOM 6055 O O . THR B 1 303 ? 33.545 163.089 37.933 1.00 26.96 300 THR B O 1
ATOM 6059 N N . SER B 1 304 ? 32.970 165.005 39.011 1.00 26.68 301 SER B N 1
ATOM 6060 C CA . SER B 1 304 ? 34.119 165.771 38.516 1.00 27.04 301 SER B CA 1
ATOM 6061 C C . SER B 1 304 ? 35.466 165.192 38.963 1.00 27.18 301 SER B C 1
ATOM 6062 O O . SER B 1 304 ? 36.486 165.462 38.351 1.00 26.92 301 SER B O 1
ATOM 6065 N N . VAL B 1 305 ? 35.474 164.429 40.055 1.00 27.61 302 VAL B N 1
ATOM 6066 C CA . VAL B 1 305 ? 36.647 163.651 40.400 1.00 27.71 302 VAL B CA 1
ATOM 6067 C C . VAL B 1 305 ? 36.458 162.302 39.720 1.00 27.95 302 VAL B C 1
ATOM 6068 O O . VAL B 1 305 ? 35.574 161.532 40.085 1.00 27.82 302 VAL B O 1
ATOM 6072 N N . ASP B 1 306 ? 37.281 162.024 38.716 1.00 27.93 303 ASP B N 1
ATOM 6073 C CA . ASP B 1 306 ? 37.003 160.911 37.803 1.00 28.06 303 ASP B CA 1
ATOM 6074 C C . ASP B 1 306 ? 37.081 159.500 38.440 1.00 27.90 303 ASP B C 1
ATOM 6075 O O . ASP B 1 306 ? 36.672 158.508 37.823 1.00 27.55 303 ASP B O 1
ATOM 6080 N N . HIS B 1 307 ? 37.601 159.412 39.665 1.00 27.88 304 HIS B N 1
ATOM 6081 C CA . HIS B 1 307 ? 37.643 158.135 40.372 1.00 27.83 304 HIS B CA 1
ATOM 6082 C C . HIS B 1 307 ? 36.563 158.018 41.451 1.00 27.72 304 HIS B C 1
ATOM 6083 O O . HIS B 1 307 ? 36.572 157.070 42.229 1.00 27.60 304 HIS B O 1
ATOM 6090 N N . ILE B 1 308 ? 35.666 159.003 41.515 1.00 27.26 305 ILE B N 1
ATOM 6091 C CA . ILE B 1 308 ? 34.538 158.958 42.446 1.00 26.88 305 ILE B CA 1
ATOM 6092 C C . ILE B 1 308 ? 33.249 158.989 41.652 1.00 26.68 305 ILE B C 1
ATOM 6093 O O . ILE B 1 308 ? 33.052 159.866 40.811 1.00 26.67 305 ILE B O 1
ATOM 6098 N N . PHE B 1 309 ? 32.395 158.009 41.948 1.00 25.96 306 PHE B N 1
ATOM 6099 C CA . PHE B 1 309 ? 31.160 157.732 41.242 1.00 26.08 306 PHE B CA 1
ATOM 6100 C C . PHE B 1 309 ? 29.966 157.963 42.165 1.00 26.59 306 PHE B C 1
ATOM 6101 O O . PHE B 1 309 ? 30.089 157.935 43.399 1.00 25.91 306 PHE B O 1
ATOM 6109 N N . VAL B 1 310 ? 28.798 158.180 41.567 1.00 27.58 307 VAL B N 1
ATOM 6110 C CA . VAL B 1 310 ? 27.578 158.310 42.364 1.00 27.94 307 VAL B CA 1
ATOM 6111 C C . VAL B 1 310 ? 26.386 157.576 41.745 1.00 28.18 307 VAL B C 1
ATOM 6112 O O . VAL B 1 310 ? 26.017 157.784 40.563 1.00 29.05 307 VAL B O 1
ATOM 6116 N N . ALA B 1 311 ? 25.802 156.693 42.545 1.00 27.03 308 ALA B N 1
ATOM 6117 C CA . ALA B 1 311 ? 24.871 155.698 42.033 1.00 26.33 308 ALA B CA 1
ATOM 6118 C C . ALA B 1 311 ? 23.646 155.556 42.928 1.00 25.71 308 ALA B C 1
ATOM 6119 O O . ALA B 1 311 ? 23.755 155.631 44.163 1.00 24.60 308 ALA B O 1
ATOM 6121 N N . GLY B 1 312 ? 22.502 155.310 42.292 1.00 25.36 309 GLY B N 1
ATOM 6122 C CA . GLY B 1 312 ? 21.228 155.077 42.986 1.00 25.79 309 GLY B CA 1
ATOM 6123 C C . GLY B 1 312 ? 20.507 156.381 43.243 1.00 26.19 309 GLY B C 1
ATOM 6124 O O . GLY B 1 312 ? 20.717 157.376 42.534 1.00 25.78 309 GLY B O 1
ATOM 6125 N N . ASP B 1 313 ? 19.645 156.380 44.249 1.00 26.73 310 ASP B N 1
ATOM 6126 C CA . ASP B 1 313 ? 19.034 157.618 44.734 1.00 27.00 310 ASP B CA 1
ATOM 6127 C C . ASP B 1 313 ? 20.039 158.714 45.117 1.00 26.74 310 ASP B C 1
ATOM 6128 O O . ASP B 1 313 ? 19.699 159.899 45.085 1.00 25.73 310 ASP B O 1
ATOM 6133 N N . ALA B 1 314 ? 21.262 158.325 45.479 1.00 26.65 311 ALA B N 1
ATOM 6134 C CA . ALA B 1 314 ? 22.306 159.321 45.827 1.00 26.58 311 ALA B CA 1
ATOM 6135 C C . ALA B 1 314 ? 22.595 160.359 44.729 1.00 26.54 311 ALA B C 1
ATOM 6136 O O . ALA B 1 314 ? 22.933 161.510 45.031 1.00 26.35 311 ALA B O 1
ATOM 6138 N N . ASN B 1 315 ? 22.471 159.984 43.462 1.00 26.33 312 ASN B N 1
ATOM 6139 C CA . ASN B 1 315 ? 22.684 160.987 42.416 1.00 26.74 312 ASN B CA 1
ATOM 6140 C C . ASN B 1 315 ? 21.418 161.751 42.064 1.00 27.00 312 ASN B C 1
ATOM 6141 O O . ASN B 1 315 ? 21.406 162.548 41.117 1.00 27.43 312 ASN B O 1
ATOM 6146 N N . ASN B 1 316 ? 20.351 161.488 42.819 1.00 26.94 313 ASN B N 1
ATOM 6147 C CA . ASN B 1 316 ? 19.100 162.227 42.687 1.00 27.47 313 ASN B CA 1
ATOM 6148 C C . ASN B 1 316 ? 18.495 162.163 41.268 1.00 27.84 313 ASN B C 1
ATOM 6149 O O . ASN B 1 316 ? 17.750 163.043 40.866 1.00 27.91 313 ASN B O 1
ATOM 6154 N N . THR B 1 317 ? 18.809 161.109 40.518 1.00 28.48 314 THR B N 1
ATOM 6155 C CA . THR B 1 317 ? 18.340 160.971 39.131 1.00 28.63 314 THR B CA 1
ATOM 6156 C C . THR B 1 317 ? 17.776 159.568 38.950 1.00 28.39 314 THR B C 1
ATOM 6157 O O . THR B 1 317 ? 18.333 158.608 39.505 1.00 29.70 314 THR B O 1
ATOM 6161 N N . LEU B 1 318 ? 16.691 159.431 38.187 1.00 27.54 315 LEU B N 1
ATOM 6162 C CA . LEU B 1 318 ? 16.122 158.111 37.905 1.00 27.33 315 LEU B CA 1
ATOM 6163 C C . LEU B 1 318 ? 15.973 157.345 39.215 1.00 27.22 315 LEU B C 1
ATOM 6164 O O . LEU B 1 318 ? 16.497 156.239 39.377 1.00 26.76 315 LEU B O 1
ATOM 6169 N N . THR B 1 319 ? 15.244 157.952 40.139 1.00 26.85 316 THR B N 1
ATOM 6170 C CA . THR B 1 319 ? 15.162 157.511 41.513 1.00 27.04 316 THR B CA 1
ATOM 6171 C C . THR B 1 319 ? 14.133 156.356 41.635 1.00 27.67 316 THR B C 1
ATOM 6172 O O . THR B 1 319 ? 13.110 156.459 42.341 1.00 27.61 316 THR B O 1
ATOM 6176 N N . LEU B 1 320 ? 14.433 155.261 40.935 1.00 27.53 317 LEU B N 1
ATOM 6177 C CA . LEU B 1 320 ? 13.552 154.102 40.800 1.00 27.17 317 LEU B CA 1
ATOM 6178 C C . LEU B 1 320 ? 14.413 152.891 41.140 1.00 27.13 317 LEU B C 1
ATOM 6179 O O . LEU B 1 320 ? 15.660 152.958 41.023 1.00 26.66 317 LEU B O 1
ATOM 6184 N N . LEU B 1 321 ? 13.768 151.805 41.574 1.00 26.13 318 LEU B N 1
ATOM 6185 C CA . LEU B 1 321 ? 14.501 150.637 42.044 1.00 26.06 318 LEU B CA 1
ATOM 6186 C C . LEU B 1 321 ? 15.328 150.033 40.937 1.00 25.79 318 LEU B C 1
ATOM 6187 O O . LEU B 1 321 ? 16.544 149.898 41.099 1.00 26.33 318 LEU B O 1
ATOM 6192 N N . HIS B 1 322 ? 14.687 149.662 39.825 1.00 25.65 319 HIS B N 1
ATOM 6193 C CA . HIS B 1 322 ? 15.421 149.016 38.723 1.00 25.90 319 HIS B CA 1
ATOM 6194 C C . HIS B 1 322 ? 16.535 149.924 38.176 1.00 25.83 319 HIS B C 1
ATOM 6195 O O . HIS B 1 322 ? 17.574 149.445 37.703 1.00 26.30 319 HIS B O 1
ATOM 6202 N N . GLU B 1 323 ? 16.341 151.231 38.283 1.00 26.02 320 GLU B N 1
ATOM 6203 C CA . GLU B 1 323 ? 17.385 152.161 37.840 1.00 26.42 320 GLU B CA 1
ATOM 6204 C C . GLU B 1 323 ? 18.576 152.187 38.780 1.00 26.24 320 GLU B C 1
ATOM 6205 O O . GLU B 1 323 ? 19.727 152.238 38.315 1.00 25.10 320 GLU B O 1
ATOM 6211 N N . ALA B 1 324 ? 18.301 152.144 40.093 1.00 25.91 321 ALA B N 1
ATOM 6212 C CA . ALA B 1 324 ? 19.355 152.034 41.110 1.00 25.84 321 ALA B CA 1
ATOM 6213 C C . ALA B 1 324 ? 20.168 150.780 40.843 1.00 26.10 321 ALA B C 1
ATOM 6214 O O . ALA B 1 324 ? 21.391 150.789 40.994 1.00 26.08 321 ALA B O 1
ATOM 6216 N N . ALA B 1 325 ? 19.490 149.705 40.446 1.00 26.18 322 ALA B N 1
ATOM 6217 C CA . ALA B 1 325 ? 20.194 148.454 40.152 1.00 26.37 322 ALA B CA 1
ATOM 6218 C C . ALA B 1 325 ? 21.095 148.625 38.936 1.00 26.35 322 ALA B C 1
ATOM 6219 O O . ALA B 1 325 ? 22.256 148.191 38.956 1.00 25.42 322 ALA B O 1
ATOM 6221 N N . ASP B 1 326 ? 20.595 149.310 37.900 1.00 26.63 323 ASP B N 1
ATOM 6222 C CA . ASP B 1 326 ? 21.443 149.621 36.750 1.00 27.04 323 ASP B CA 1
ATOM 6223 C C . ASP B 1 326 ? 22.598 150.583 37.076 1.00 27.90 323 ASP B C 1
ATOM 6224 O O . ASP B 1 326 ? 23.730 150.393 36.590 1.00 28.38 323 ASP B O 1
ATOM 6229 N N . ASP B 1 327 ? 22.321 151.614 37.878 1.00 27.95 324 ASP B N 1
ATOM 6230 C CA . ASP B 1 327 ? 23.368 152.511 38.375 1.00 28.25 324 ASP B CA 1
ATOM 6231 C C . ASP B 1 327 ? 24.504 151.710 39.044 1.00 28.04 324 ASP B C 1
ATOM 6232 O O . ASP B 1 327 ? 25.702 151.964 38.825 1.00 27.57 324 ASP B O 1
ATOM 6237 N N . GLY B 1 328 ? 24.109 150.753 39.877 1.00 27.80 325 GLY B N 1
ATOM 6238 C CA . GLY B 1 328 ? 25.071 149.909 40.560 1.00 27.35 325 GLY B CA 1
ATOM 6239 C C . GLY B 1 328 ? 25.978 149.190 39.570 1.00 27.26 325 GLY B C 1
ATOM 6240 O O . GLY B 1 328 ? 27.206 149.171 39.755 1.00 27.09 325 GLY B O 1
ATOM 6241 N N . LYS B 1 329 ? 25.390 148.610 38.520 1.00 26.60 326 LYS B N 1
ATOM 6242 C CA A LYS B 1 329 ? 26.180 147.907 37.522 0.50 27.36 326 LYS B CA 1
ATOM 6243 C CA B LYS B 1 329 ? 26.162 147.908 37.506 0.50 27.38 326 LYS B CA 1
ATOM 6244 C C . LYS B 1 329 ? 27.144 148.871 36.828 1.00 27.34 326 LYS B C 1
ATOM 6245 O O . LYS B 1 329 ? 28.315 148.516 36.584 1.00 27.13 326 LYS B O 1
ATOM 6256 N N . VAL B 1 330 ? 26.675 150.091 36.532 1.00 27.18 327 VAL B N 1
ATOM 6257 C CA . VAL B 1 330 ? 27.518 151.083 35.831 1.00 26.41 327 VAL B CA 1
ATOM 6258 C C . VAL B 1 330 ? 28.674 151.500 36.734 1.00 26.71 327 VAL B C 1
ATOM 6259 O O . VAL B 1 330 ? 29.852 151.406 36.344 1.00 26.45 327 VAL B O 1
ATOM 6263 N N . ALA B 1 331 ? 28.334 151.945 37.946 1.00 26.62 328 ALA B N 1
ATOM 6264 C CA . ALA B 1 331 ? 29.336 152.452 38.893 1.00 26.71 328 ALA B CA 1
ATOM 6265 C C . ALA B 1 331 ? 30.316 151.340 39.304 1.00 26.56 328 ALA B C 1
ATOM 6266 O O . ALA B 1 331 ? 31.529 151.554 39.354 1.00 26.53 328 ALA B O 1
ATOM 6268 N N . GLY B 1 332 ? 29.789 150.146 39.556 1.00 26.77 329 GLY B N 1
ATOM 6269 C CA . GLY B 1 332 ? 30.608 149.009 39.942 1.00 25.88 329 GLY B CA 1
ATOM 6270 C C . GLY B 1 332 ? 31.605 148.585 38.889 1.00 26.01 329 GLY B C 1
ATOM 6271 O O . GLY B 1 332 ? 32.780 148.317 39.194 1.00 25.61 329 GLY B O 1
ATOM 6272 N N . THR B 1 333 ? 31.137 148.500 37.646 1.00 26.29 330 THR B N 1
ATOM 6273 C CA . THR B 1 333 ? 31.989 148.094 36.521 1.00 25.58 330 THR B CA 1
ATOM 6274 C C . THR B 1 333 ? 33.059 149.166 36.293 1.00 25.58 330 THR B C 1
ATOM 6275 O O . THR B 1 333 ? 34.262 148.869 36.145 1.00 25.01 330 THR B O 1
ATOM 6279 N N . ASN B 1 334 ? 32.623 150.422 36.262 1.00 25.32 331 ASN B N 1
ATOM 6280 C CA . ASN B 1 334 ? 33.557 151.516 36.010 1.00 25.09 331 ASN B CA 1
ATOM 6281 C C . ASN B 1 334 ? 34.555 151.694 37.158 1.00 25.04 331 ASN B C 1
ATOM 6282 O O . ASN B 1 334 ? 35.742 151.977 36.902 1.00 25.16 331 ASN B O 1
ATOM 6287 N N . ALA B 1 335 ? 34.101 151.500 38.402 1.00 23.97 332 ALA B N 1
ATOM 6288 C CA . ALA B 1 335 ? 35.044 151.518 39.539 1.00 24.07 332 ALA B CA 1
ATOM 6289 C C . ALA B 1 335 ? 36.002 150.337 39.442 1.00 24.06 332 ALA B C 1
ATOM 6290 O O . ALA B 1 335 ? 37.189 150.498 39.672 1.00 25.02 332 ALA B O 1
ATOM 6292 N N . GLY B 1 336 ? 35.480 149.157 39.101 1.00 24.03 333 GLY B N 1
ATOM 6293 C CA . GLY B 1 336 ? 36.298 147.942 39.005 1.00 23.64 333 GLY B CA 1
ATOM 6294 C C . GLY B 1 336 ? 37.374 148.024 37.933 1.00 24.11 333 GLY B C 1
ATOM 6295 O O . GLY B 1 336 ? 38.548 147.749 38.198 1.00 23.54 333 GLY B O 1
ATOM 6296 N N . ALA B 1 337 ? 36.972 148.430 36.727 1.00 24.33 334 ALA B N 1
ATOM 6297 C CA . ALA B 1 337 ? 37.870 148.495 35.575 1.00 24.74 334 ALA B CA 1
ATOM 6298 C C . ALA B 1 337 ? 38.691 149.779 35.372 1.00 24.93 334 ALA B C 1
ATOM 6299 O O . ALA B 1 337 ? 39.592 149.800 34.521 1.00 24.87 334 ALA B O 1
ATOM 6301 N N . TYR B 1 338 ? 38.379 150.838 36.126 1.00 25.55 335 TYR B N 1
ATOM 6302 C CA . TYR B 1 338 ? 39.124 152.117 36.074 1.00 25.10 335 TYR B CA 1
ATOM 6303 C C . TYR B 1 338 ? 40.637 151.871 35.902 1.00 25.00 335 TYR B C 1
ATOM 6304 O O . TYR B 1 338 ? 41.212 151.070 36.633 1.00 24.94 335 TYR B O 1
ATOM 6313 N N . PRO B 1 339 ? 41.306 152.601 34.987 1.00 24.70 336 PRO B N 1
ATOM 6314 C CA . PRO B 1 339 ? 40.860 153.764 34.210 1.00 25.03 336 PRO B CA 1
ATOM 6315 C C . PRO B 1 339 ? 40.099 153.447 32.911 1.00 24.73 336 PRO B C 1
ATOM 6316 O O . PRO B 1 339 ? 39.829 154.350 32.125 1.00 25.09 336 PRO B O 1
ATOM 6320 N N . VAL B 1 340 ? 39.783 152.185 32.669 1.00 24.97 337 VAL B N 1
ATOM 6321 C CA . VAL B 1 340 ? 38.894 151.849 31.566 1.00 25.67 337 VAL B CA 1
ATOM 6322 C C . VAL B 1 340 ? 37.479 152.272 31.997 1.00 26.33 337 VAL B C 1
ATOM 6323 O O . VAL B 1 340 ? 36.952 151.808 33.007 1.00 27.05 337 VAL B O 1
ATOM 6327 N N . ILE B 1 341 ? 36.909 153.209 31.256 1.00 26.63 338 ILE B N 1
ATOM 6328 C CA . ILE B 1 341 ? 35.589 153.762 31.558 1.00 26.71 338 ILE B CA 1
ATOM 6329 C C . ILE B 1 341 ? 34.652 153.524 30.378 1.00 26.64 338 ILE B C 1
ATOM 6330 O O . ILE B 1 341 ? 34.996 153.811 29.232 1.00 26.46 338 ILE B O 1
ATOM 6335 N N . ALA B 1 342 ? 33.473 152.992 30.669 1.00 25.67 339 ALA B N 1
ATOM 6336 C CA . ALA B 1 342 ? 32.478 152.744 29.638 1.00 25.63 339 ALA B CA 1
ATOM 6337 C C . ALA B 1 342 ? 31.191 153.497 29.980 1.00 25.80 339 ALA B C 1
ATOM 6338 O O . ALA B 1 342 ? 30.941 153.797 31.149 1.00 25.14 339 ALA B O 1
ATOM 6340 N N . GLN B 1 343 ? 30.388 153.832 28.968 1.00 26.53 340 GLN B N 1
ATOM 6341 C CA . GLN B 1 343 ? 29.058 154.369 29.254 1.00 27.04 340 GLN B CA 1
ATOM 6342 C C . GLN B 1 343 ? 27.951 153.327 29.265 1.00 26.78 340 GLN B C 1
ATOM 6343 O O . GLN B 1 343 ? 27.861 152.472 28.384 1.00 26.00 340 GLN B O 1
ATOM 6349 N N . GLY B 1 344 ? 27.103 153.439 30.285 1.00 26.64 341 GLY B N 1
ATOM 6350 C CA . GLY B 1 344 ? 25.936 152.591 30.402 1.00 26.99 341 GLY B CA 1
ATOM 6351 C C . GLY B 1 344 ? 25.026 152.896 29.228 1.00 26.65 341 GLY B C 1
ATOM 6352 O O . GLY B 1 344 ? 24.922 154.058 28.777 1.00 26.82 341 GLY B O 1
ATOM 6353 N N . GLN B 1 345 ? 24.411 151.851 28.701 1.00 25.74 342 GLN B N 1
ATOM 6354 C CA A GLN B 1 345 ? 23.330 152.014 27.745 0.50 25.51 342 GLN B CA 1
ATOM 6355 C CA B GLN B 1 345 ? 23.347 152.053 27.755 0.50 25.79 342 GLN B CA 1
ATOM 6356 C C . GLN B 1 345 ? 22.054 151.805 28.548 1.00 25.47 342 GLN B C 1
ATOM 6357 O O . GLN B 1 345 ? 21.659 150.655 28.838 1.00 25.59 342 GLN B O 1
ATOM 6368 N N . ARG B 1 346 ? 21.434 152.911 28.950 1.00 24.54 343 ARG B N 1
ATOM 6369 C CA . ARG B 1 346 ? 20.284 152.869 29.848 1.00 24.30 343 ARG B CA 1
ATOM 6370 C C . ARG B 1 346 ? 19.078 152.183 29.193 1.00 23.85 343 ARG B C 1
ATOM 6371 O O . ARG B 1 346 ? 18.892 152.248 27.985 1.00 23.03 343 ARG B O 1
ATOM 6379 N N . ARG B 1 347 ? 18.262 151.514 29.993 1.00 23.28 344 ARG B N 1
ATOM 6380 C CA . ARG B 1 347 ? 17.021 150.971 29.458 1.00 23.52 344 ARG B CA 1
ATOM 6381 C C . ARG B 1 347 ? 16.079 152.142 29.159 1.00 23.00 344 ARG B C 1
ATOM 6382 O O . ARG B 1 347 ? 16.274 153.259 29.692 1.00 22.39 344 ARG B O 1
ATOM 6390 N N . ALA B 1 348 ? 15.101 151.909 28.277 1.00 22.57 345 ALA B N 1
ATOM 6391 C CA . ALA B 1 348 ? 14.080 152.931 27.980 1.00 22.69 345 ALA B CA 1
ATOM 6392 C C . ALA B 1 348 ? 13.426 153.313 29.289 1.00 22.18 345 ALA B C 1
ATOM 6393 O O . ALA B 1 348 ? 13.029 152.413 30.037 1.00 23.11 345 ALA B O 1
ATOM 6395 N N . PRO B 1 349 ? 13.334 154.627 29.586 1.00 21.79 346 PRO B N 1
ATOM 6396 C CA . PRO B 1 349 ? 12.716 155.065 30.835 1.00 22.20 346 PRO B CA 1
ATOM 6397 C C . PRO B 1 349 ? 11.327 154.456 31.060 1.00 23.23 346 PRO B C 1
ATOM 6398 O O . PRO B 1 349 ? 10.535 154.347 30.108 1.00 22.51 346 PRO B O 1
ATOM 6402 N N . LEU B 1 350 ? 11.102 153.991 32.293 1.00 23.47 347 LEU B N 1
ATOM 6403 C CA . LEU B 1 350 ? 9.830 153.431 32.737 1.00 24.52 347 LEU B CA 1
ATOM 6404 C C . LEU B 1 350 ? 9.608 153.876 34.182 1.00 24.87 347 LEU B C 1
ATOM 6405 O O . LEU B 1 350 ? 10.446 153.611 35.027 1.00 25.24 347 LEU B O 1
ATOM 6410 N N . SER B 1 351 ? 8.483 154.544 34.438 1.00 24.63 348 SER B N 1
ATOM 6411 C CA . SER B 1 351 ? 8.136 155.085 35.757 1.00 25.18 348 SER B CA 1
ATOM 6412 C C . SER B 1 351 ? 6.676 154.743 36.034 1.00 24.64 348 SER B C 1
ATOM 6413 O O . SER B 1 351 ? 5.847 154.865 35.147 1.00 24.14 348 SER B O 1
ATOM 6416 N N . VAL B 1 352 ? 6.368 154.271 37.242 1.00 24.40 349 VAL B N 1
ATOM 6417 C CA . VAL B 1 352 ? 5.035 153.751 37.520 1.00 23.92 349 VAL B CA 1
ATOM 6418 C C . VAL B 1 352 ? 4.526 154.308 38.850 1.00 24.12 349 VAL B C 1
ATOM 6419 O O . VAL B 1 352 ? 5.264 154.348 39.840 1.00 24.46 349 VAL B O 1
ATOM 6423 N N . VAL B 1 353 ? 3.259 154.711 38.883 1.00 23.46 350 VAL B N 1
ATOM 6424 C CA . VAL B 1 353 ? 2.650 155.061 40.156 1.00 23.34 350 VAL B CA 1
ATOM 6425 C C . VAL B 1 353 ? 1.503 154.097 40.421 1.00 23.47 350 VAL B C 1
ATOM 6426 O O . VAL B 1 353 ? 0.620 153.956 39.574 1.00 22.98 350 VAL B O 1
ATOM 6430 N N . PHE B 1 354 ? 1.525 153.435 41.583 1.00 22.71 351 PHE B N 1
ATOM 6431 C CA . PHE B 1 354 ? 0.570 152.362 41.862 1.00 23.24 351 PHE B CA 1
ATOM 6432 C C . PHE B 1 354 ? -0.714 152.862 42.545 1.00 23.33 351 PHE B C 1
ATOM 6433 O O . PHE B 1 354 ? -1.219 152.265 43.499 1.00 23.28 351 PHE B O 1
ATOM 6441 N N . THR B 1 355 ? -1.223 153.979 42.053 1.00 22.90 352 THR B N 1
ATOM 6442 C CA . THR B 1 355 ? -2.524 154.472 42.470 1.00 22.82 352 THR B CA 1
ATOM 6443 C C . THR B 1 355 ? -3.608 153.731 41.689 1.00 22.15 352 THR B C 1
ATOM 6444 O O . THR B 1 355 ? -3.304 152.835 40.931 1.00 23.04 352 THR B O 1
ATOM 6448 N N . GLU B 1 356 ? -4.869 154.094 41.869 1.00 21.90 353 GLU B N 1
ATOM 6449 C CA . GLU B 1 356 ? -5.891 153.655 40.960 1.00 21.46 353 GLU B CA 1
ATOM 6450 C C . GLU B 1 356 ? -6.744 154.866 40.591 1.00 22.22 353 GLU B C 1
ATOM 6451 O O . GLU B 1 356 ? -7.312 155.541 41.502 1.00 21.40 353 GLU B O 1
ATOM 6457 N N . PRO B 1 357 ? -6.813 155.180 39.264 1.00 21.68 354 PRO B N 1
ATOM 6458 C CA . PRO B 1 357 ? -6.073 154.526 38.139 1.00 21.41 354 PRO B CA 1
ATOM 6459 C C . PRO B 1 357 ? -4.570 154.721 38.308 1.00 21.76 354 PRO B C 1
ATOM 6460 O O . PRO B 1 357 ? -4.178 155.647 39.003 1.00 20.50 354 PRO B O 1
ATOM 6464 N N . GLN B 1 358 ? -3.755 153.885 37.648 1.00 22.64 355 GLN B N 1
ATOM 6465 C CA . GLN B 1 358 ? -2.287 153.950 37.728 1.00 24.32 355 GLN B CA 1
ATOM 6466 C C . GLN B 1 358 ? -1.703 155.002 36.793 1.00 25.10 355 GLN B C 1
ATOM 6467 O O . GLN B 1 358 ? -2.344 155.413 35.841 1.00 26.12 355 GLN B O 1
ATOM 6473 N N . VAL B 1 359 ? -0.464 155.398 37.042 1.00 26.17 356 VAL B N 1
ATOM 6474 C CA . VAL B 1 359 ? 0.260 156.272 36.121 1.00 26.81 356 VAL B CA 1
ATOM 6475 C C . VAL B 1 359 ? 1.479 155.537 35.609 1.00 27.18 356 VAL B C 1
ATOM 6476 O O . VAL B 1 359 ? 2.145 154.844 36.375 1.00 27.07 356 VAL B O 1
ATOM 6480 N N . ALA B 1 360 ? 1.756 155.660 34.314 1.00 27.76 357 ALA B N 1
ATOM 6481 C CA . ALA B 1 360 ? 3.046 155.228 33.786 1.00 28.42 357 ALA B CA 1
ATOM 6482 C C . ALA B 1 360 ? 3.588 156.289 32.853 1.00 28.43 357 ALA B C 1
ATOM 6483 O O . ALA B 1 360 ? 2.833 156.863 32.072 1.00 29.17 357 ALA B O 1
ATOM 6485 N N . SER B 1 361 ? 4.888 156.553 32.961 1.00 27.57 358 SER B N 1
ATOM 6486 C CA . SER B 1 361 ? 5.607 157.390 32.018 1.00 27.76 358 SER B CA 1
ATOM 6487 C C . SER B 1 361 ? 6.693 156.553 31.391 1.00 26.83 358 SER B C 1
ATOM 6488 O O . SER B 1 361 ? 7.414 155.847 32.093 1.00 27.01 358 SER B O 1
ATOM 6491 N N . VAL B 1 362 ? 6.790 156.644 30.067 1.00 26.02 359 VAL B N 1
ATOM 6492 C CA . VAL B 1 362 ? 7.661 155.784 29.269 1.00 25.11 359 VAL B CA 1
ATOM 6493 C C . VAL B 1 362 ? 8.493 156.678 28.348 1.00 24.01 359 VAL B C 1
ATOM 6494 O O . VAL B 1 362 ? 7.989 157.686 27.856 1.00 24.16 359 VAL B O 1
ATOM 6498 N N . GLY B 1 363 ? 9.762 156.334 28.152 1.00 23.02 360 GLY B N 1
ATOM 6499 C CA . GLY B 1 363 ? 10.587 156.956 27.117 1.00 22.93 360 GLY B CA 1
ATOM 6500 C C . GLY B 1 363 ? 10.907 158.395 27.428 1.00 23.69 360 GLY B C 1
ATOM 6501 O O . GLY B 1 363 ? 11.008 158.759 28.590 1.00 23.47 360 GLY B O 1
ATOM 6502 N N . LEU B 1 364 ? 11.064 159.216 26.391 1.00 24.31 361 LEU B N 1
ATOM 6503 C CA . LEU B 1 364 ? 11.349 160.637 26.584 1.00 25.09 361 LEU B CA 1
ATOM 6504 C C . LEU B 1 364 ? 10.149 161.286 27.282 1.00 25.83 361 LEU B C 1
ATOM 6505 O O . LEU B 1 364 ? 9.006 160.977 26.947 1.00 24.88 361 LEU B O 1
ATOM 6510 N N . SER B 1 365 ? 10.410 162.162 28.255 1.00 26.04 362 SER B N 1
ATOM 6511 C CA . SER B 1 365 ? 9.341 162.922 28.902 1.00 26.28 362 SER B CA 1
ATOM 6512 C C . SER B 1 365 ? 8.871 164.011 27.936 1.00 26.36 362 SER B C 1
ATOM 6513 O O . SER B 1 365 ? 9.578 164.325 26.971 1.00 26.25 362 SER B O 1
ATOM 6516 N N . LEU B 1 366 ? 7.709 164.619 28.208 1.00 26.07 363 LEU B N 1
ATOM 6517 C CA . LEU B 1 366 ? 7.208 165.719 27.393 1.00 25.25 363 LEU B CA 1
ATOM 6518 C C . LEU B 1 366 ? 8.205 166.897 27.280 1.00 25.65 363 LEU B C 1
ATOM 6519 O O . LEU B 1 366 ? 8.402 167.454 26.194 1.00 24.19 363 LEU B O 1
ATOM 6524 N N . ARG B 1 367 ? 8.827 167.268 28.393 1.00 25.59 364 ARG B N 1
ATOM 6525 C CA . ARG B 1 367 ? 9.829 168.324 28.348 1.00 27.16 364 ARG B CA 1
ATOM 6526 C C . ARG B 1 367 ? 11.016 167.952 27.466 1.00 26.74 364 ARG B C 1
ATOM 6527 O O . ARG B 1 367 ? 11.536 168.792 26.726 1.00 26.91 364 ARG B O 1
ATOM 6535 N N . GLN B 1 368 ? 11.425 166.692 27.510 1.00 26.29 365 GLN B N 1
ATOM 6536 C CA . GLN B 1 368 ? 12.548 166.271 26.688 1.00 25.90 365 GLN B CA 1
ATOM 6537 C C . GLN B 1 368 ? 12.148 166.275 25.221 1.00 25.50 365 GLN B C 1
ATOM 6538 O O . GLN B 1 368 ? 12.952 166.632 24.368 1.00 24.78 365 GLN B O 1
ATOM 6544 N N . ILE B 1 369 ? 10.905 165.888 24.935 1.00 24.86 366 ILE B N 1
ATOM 6545 C CA . ILE B 1 369 ? 10.414 165.888 23.554 1.00 24.46 366 ILE B CA 1
ATOM 6546 C C . ILE B 1 369 ? 10.309 167.324 23.019 1.00 25.04 366 ILE B C 1
ATOM 6547 O O . ILE B 1 369 ? 10.794 167.618 21.932 1.00 24.68 366 ILE B O 1
ATOM 6552 N N . GLU B 1 370 ? 9.705 168.223 23.794 1.00 25.49 367 GLU B N 1
ATOM 6553 C CA . GLU B 1 370 ? 9.665 169.640 23.422 1.00 25.91 367 GLU B CA 1
ATOM 6554 C C . GLU B 1 370 ? 11.070 170.192 23.147 1.00 26.55 367 GLU B C 1
ATOM 6555 O O . GLU B 1 370 ? 11.307 170.899 22.159 1.00 26.47 367 GLU B O 1
ATOM 6561 N N . ASP B 1 371 ? 12.005 169.850 24.019 1.00 27.19 368 ASP B N 1
ATOM 6562 C CA . ASP B 1 371 ? 13.388 170.266 23.840 1.00 28.13 368 ASP B CA 1
ATOM 6563 C C . ASP B 1 371 ? 14.015 169.739 22.541 1.00 27.92 368 ASP B C 1
ATOM 6564 O O . ASP B 1 371 ? 14.722 170.458 21.860 1.00 27.42 368 ASP B O 1
ATOM 6569 N N . LEU B 1 372 ? 13.753 168.480 22.213 1.00 28.10 369 LEU B N 1
ATOM 6570 C CA . LEU B 1 372 ? 14.494 167.826 21.162 1.00 28.75 369 LEU B CA 1
ATOM 6571 C C . LEU B 1 372 ? 13.782 167.853 19.820 1.00 28.32 369 LEU B C 1
ATOM 6572 O O . LEU B 1 372 ? 14.439 167.866 18.786 1.00 27.78 369 LEU B O 1
ATOM 6577 N N . TYR B 1 373 ? 12.446 167.857 19.838 1.00 28.26 370 TYR B N 1
ATOM 6578 C CA . TYR B 1 373 ? 11.649 167.690 18.613 1.00 28.14 370 TYR B CA 1
ATOM 6579 C C . TYR B 1 373 ? 10.813 168.907 18.238 1.00 28.83 370 TYR B C 1
ATOM 6580 O O . TYR B 1 373 ? 10.024 168.847 17.295 1.00 29.01 370 TYR B O 1
ATOM 6589 N N . ALA B 1 374 ? 10.973 169.997 18.980 1.00 28.96 371 ALA B N 1
ATOM 6590 C CA . ALA B 1 374 ? 10.176 171.193 18.755 1.00 29.11 371 ALA B CA 1
ATOM 6591 C C . ALA B 1 374 ? 10.973 172.431 19.086 1.00 29.06 371 ALA B C 1
ATOM 6592 O O . ALA B 1 374 ? 12.049 172.347 19.674 1.00 28.80 371 ALA B O 1
ATOM 6594 N N . ASP B 1 375 ? 10.450 173.581 18.671 1.00 29.77 372 ASP B N 1
ATOM 6595 C CA . ASP B 1 375 ? 10.860 174.874 19.212 1.00 29.72 372 ASP B CA 1
ATOM 6596 C C . ASP B 1 375 ? 9.600 175.745 19.359 1.00 30.04 372 ASP B C 1
ATOM 6597 O O . ASP B 1 375 ? 8.487 175.244 19.176 1.00 30.30 372 ASP B O 1
ATOM 6602 N N . GLN B 1 376 ? 9.772 177.030 19.686 1.00 29.52 373 GLN B N 1
ATOM 6603 C CA . GLN B 1 376 ? 8.652 177.944 19.875 1.00 29.62 373 GLN B CA 1
ATOM 6604 C C . GLN B 1 376 ? 7.628 177.895 18.719 1.00 29.08 373 GLN B C 1
ATOM 6605 O O . GLN B 1 376 ? 6.428 177.973 18.958 1.00 29.15 373 GLN B O 1
ATOM 6611 N N . ASP B 1 377 ? 8.111 177.710 17.486 1.00 28.34 374 ASP B N 1
ATOM 6612 C CA . ASP B 1 377 ? 7.290 177.871 16.270 1.00 27.51 374 ASP B CA 1
ATOM 6613 C C . ASP B 1 377 ? 7.014 176.630 15.414 1.00 27.53 374 ASP B C 1
ATOM 6614 O O . ASP B 1 377 ? 6.185 176.694 14.516 1.00 27.59 374 ASP B O 1
ATOM 6619 N N . ALA B 1 378 ? 7.710 175.524 15.661 1.00 27.14 375 ALA B N 1
ATOM 6620 C CA . ALA B 1 378 ? 7.479 174.300 14.887 1.00 27.07 375 ALA B CA 1
ATOM 6621 C C . ALA B 1 378 ? 7.729 173.048 15.731 1.00 27.06 375 ALA B C 1
ATOM 6622 O O . ALA B 1 378 ? 8.505 173.092 16.680 1.00 26.48 375 ALA B O 1
ATOM 6624 N N . ALA B 1 379 ? 7.058 171.948 15.380 1.00 26.99 376 ALA B N 1
ATOM 6625 C CA . ALA B 1 379 ? 7.217 170.662 16.070 1.00 26.92 376 ALA B CA 1
ATOM 6626 C C . ALA B 1 379 ? 7.409 169.525 15.054 1.00 26.66 376 ALA B C 1
ATOM 6627 O O . ALA B 1 379 ? 6.682 169.442 14.066 1.00 26.91 376 ALA B O 1
ATOM 6629 N N . ASN B 1 380 ? 8.408 168.675 15.273 1.00 26.24 377 ASN B N 1
ATOM 6630 C CA . ASN B 1 380 ? 8.559 167.461 14.474 1.00 25.90 377 ASN B CA 1
ATOM 6631 C C . ASN B 1 380 ? 8.121 166.249 15.290 1.00 24.72 377 ASN B C 1
ATOM 6632 O O . ASN B 1 380 ? 8.679 165.174 15.179 1.00 24.62 377 ASN B O 1
ATOM 6637 N N . TYR B 1 381 ? 7.104 166.442 16.129 1.00 24.33 378 TYR B N 1
ATOM 6638 C CA . TYR B 1 381 ? 6.485 165.331 16.861 1.00 23.47 378 TYR B CA 1
ATOM 6639 C C . TYR B 1 381 ? 4.965 165.499 16.848 1.00 23.20 378 TYR B C 1
ATOM 6640 O O . TYR B 1 381 ? 4.472 166.614 16.688 1.00 22.21 378 TYR B O 1
ATOM 6649 N N . VAL B 1 382 ? 4.236 164.394 17.020 1.00 22.84 379 VAL B N 1
ATOM 6650 C CA . VAL B 1 382 ? 2.777 164.423 17.083 1.00 22.46 379 VAL B CA 1
ATOM 6651 C C . VAL B 1 382 ? 2.349 163.719 18.368 1.00 22.84 379 VAL B C 1
ATOM 6652 O O . VAL B 1 382 ? 3.158 163.048 18.992 1.00 23.08 379 VAL B O 1
ATOM 6656 N N . VAL B 1 383 ? 1.090 163.888 18.767 1.00 23.26 380 VAL B N 1
ATOM 6657 C CA . VAL B 1 383 ? 0.536 163.198 19.950 1.00 24.28 380 VAL B CA 1
ATOM 6658 C C . VAL B 1 383 ? -0.628 162.317 19.495 1.00 24.27 380 VAL B C 1
ATOM 6659 O O . VAL B 1 383 ? -1.467 162.774 18.733 1.00 24.88 380 VAL B O 1
ATOM 6663 N N . GLY B 1 384 ? -0.669 161.068 19.943 1.00 24.36 381 GLY B N 1
ATOM 6664 C CA . GLY B 1 384 ? -1.833 160.209 19.755 1.00 24.10 381 GLY B CA 1
ATOM 6665 C C . GLY B 1 384 ? -2.514 160.052 21.109 1.00 24.51 381 GLY B C 1
ATOM 6666 O O . GLY B 1 384 ? -1.834 159.894 22.130 1.00 24.45 381 GLY B O 1
ATOM 6667 N N . GLN B 1 385 ? -3.847 160.121 21.134 1.00 24.14 382 GLN B N 1
ATOM 6668 C CA A GLN B 1 385 ? -4.579 160.084 22.413 0.50 24.60 382 GLN B CA 1
ATOM 6669 C CA B GLN B 1 385 ? -4.593 160.113 22.393 0.50 24.34 382 GLN B CA 1
ATOM 6670 C C . GLN B 1 385 ? -5.743 159.098 22.404 1.00 24.40 382 GLN B C 1
ATOM 6671 O O . GLN B 1 385 ? -6.277 158.744 21.347 1.00 24.42 382 GLN B O 1
ATOM 6682 N N . VAL B 1 386 ? -6.096 158.632 23.603 1.00 24.52 383 VAL B N 1
ATOM 6683 C CA . VAL B 1 386 ? -7.275 157.803 23.831 1.00 23.19 383 VAL B CA 1
ATOM 6684 C C . VAL B 1 386 ? -7.785 158.164 25.228 1.00 23.23 383 VAL B C 1
ATOM 6685 O O . VAL B 1 386 ? -7.004 158.520 26.108 1.00 22.17 383 VAL B O 1
ATOM 6689 N N . SER B 1 387 ? -9.103 158.100 25.395 1.00 22.43 384 SER B N 1
ATOM 6690 C CA . SER B 1 387 ? -9.727 158.164 26.696 1.00 22.50 384 SER B CA 1
ATOM 6691 C C . SER B 1 387 ? -10.144 156.735 27.109 1.00 22.41 384 SER B C 1
ATOM 6692 O O . SER B 1 387 ? -10.650 155.973 26.288 1.00 21.95 384 SER B O 1
ATOM 6695 N N . PHE B 1 388 ? -9.932 156.370 28.372 1.00 22.15 385 PHE B N 1
ATOM 6696 C CA . PHE B 1 388 ? -10.343 155.041 28.809 1.00 21.83 385 PHE B CA 1
ATOM 6697 C C . PHE B 1 388 ? -11.778 154.974 29.255 1.00 22.20 385 PHE B C 1
ATOM 6698 O O . PHE B 1 388 ? -12.286 153.891 29.506 1.00 21.72 385 PHE B O 1
ATOM 6706 N N . GLU B 1 389 ? -12.433 156.131 29.305 1.00 22.24 386 GLU B N 1
ATOM 6707 C CA . GLU B 1 389 ? -13.831 156.198 29.686 1.00 23.14 386 GLU B CA 1
ATOM 6708 C C . GLU B 1 389 ? -14.742 155.441 28.735 1.00 23.46 386 GLU B C 1
ATOM 6709 O O . GLU B 1 389 ? -15.736 154.866 29.161 1.00 24.09 386 GLU B O 1
ATOM 6715 N N . GLY B 1 390 ? -14.411 155.441 27.447 1.00 23.60 387 GLY B N 1
ATOM 6716 C CA . GLY B 1 390 ? -15.226 154.755 26.442 1.00 23.32 387 GLY B CA 1
ATOM 6717 C C . GLY B 1 390 ? -14.571 153.474 25.943 1.00 23.19 387 GLY B C 1
ATOM 6718 O O . GLY B 1 390 ? -15.007 152.886 24.952 1.00 23.63 387 GLY B O 1
ATOM 6719 N N . GLN B 1 391 ? -13.517 153.041 26.625 1.00 23.22 388 GLN B N 1
ATOM 6720 C CA . GLN B 1 391 ? -12.788 151.832 26.232 1.00 22.57 388 GLN B CA 1
ATOM 6721 C C . GLN B 1 391 ? -13.544 150.580 26.705 1.00 22.47 388 GLN B C 1
ATOM 6722 O O . GLN B 1 391 ? -13.847 150.457 27.888 1.00 22.60 388 GLN B O 1
ATOM 6728 N N . GLY B 1 392 ? -13.842 149.671 25.772 1.00 22.39 389 GLY B N 1
ATOM 6729 C CA . GLY B 1 392 ? -14.732 148.511 26.007 1.00 21.63 389 GLY B CA 1
ATOM 6730 C C . GLY B 1 392 ? -14.412 147.654 27.234 1.00 21.61 389 GLY B C 1
ATOM 6731 O O . GLY B 1 392 ? -15.231 147.549 28.132 1.00 21.55 389 GLY B O 1
ATOM 6732 N N . ARG B 1 393 ? -13.220 147.057 27.274 1.00 20.84 390 ARG B N 1
ATOM 6733 C CA . ARG B 1 393 ? -12.826 146.218 28.410 1.00 21.30 390 ARG B CA 1
ATOM 6734 C C . ARG B 1 393 ? -12.766 146.982 29.750 1.00 20.83 390 ARG B C 1
ATOM 6735 O O . ARG B 1 393 ? -13.246 146.480 30.762 1.00 20.87 390 ARG B O 1
ATOM 6743 N N . SER B 1 394 ? -12.206 148.195 29.745 1.00 20.49 391 SER B N 1
ATOM 6744 C CA . SER B 1 394 ? -12.194 149.047 30.955 1.00 19.84 391 SER B CA 1
ATOM 6745 C C . SER B 1 394 ? -13.591 149.273 31.480 1.00 20.16 391 SER B C 1
ATOM 6746 O O . SER B 1 394 ? -13.829 149.191 32.686 1.00 20.49 391 SER B O 1
ATOM 6749 N N . ARG B 1 395 ? -14.517 149.555 30.579 1.00 19.50 392 ARG B N 1
ATOM 6750 C CA . ARG B 1 395 ? -15.915 149.704 30.975 1.00 20.70 392 ARG B CA 1
ATOM 6751 C C . ARG B 1 395 ? -16.505 148.386 31.524 1.00 20.78 392 ARG B C 1
ATOM 6752 O O . ARG B 1 395 ? -17.102 148.379 32.600 1.00 20.93 392 ARG B O 1
ATOM 6760 N N . VAL B 1 396 ? -16.301 147.274 30.823 1.00 20.85 393 VAL B N 1
ATOM 6761 C CA . VAL B 1 396 ? -16.716 145.938 31.322 1.00 21.58 393 VAL B CA 1
ATOM 6762 C C . VAL B 1 396 ? -16.336 145.748 32.808 1.00 22.52 393 VAL B C 1
ATOM 6763 O O . VAL B 1 396 ? -17.165 145.358 33.640 1.00 22.18 393 VAL B O 1
ATOM 6775 N N . GLY B 1 398 ? -15.672 148.080 34.946 1.00 23.39 395 GLY B N 1
ATOM 6776 C CA . GLY B 1 398 ? -15.927 149.298 35.741 1.00 22.60 395 GLY B CA 1
ATOM 6777 C C . GLY B 1 398 ? -14.665 150.103 36.108 1.00 22.82 395 GLY B C 1
ATOM 6778 O O . GLY B 1 398 ? -14.584 150.708 37.176 1.00 22.64 395 GLY B O 1
ATOM 6779 N N . LYS B 1 399 ? -13.682 150.106 35.225 1.00 22.12 396 LYS B N 1
ATOM 6780 C CA . LYS B 1 399 ? -12.435 150.835 35.451 1.00 23.00 396 LYS B CA 1
ATOM 6781 C C . LYS B 1 399 ? -12.238 151.851 34.326 1.00 22.71 396 LYS B C 1
ATOM 6782 O O . LYS B 1 399 ? -11.101 152.220 33.993 1.00 22.85 396 LYS B O 1
ATOM 6788 N N . ASN B 1 400 ? -13.334 152.250 33.701 1.00 22.43 397 ASN B N 1
ATOM 6789 C CA . ASN B 1 400 ? -13.228 153.090 32.520 1.00 22.84 397 ASN B CA 1
ATOM 6790 C C . ASN B 1 400 ? -12.980 154.540 32.907 1.00 22.81 397 ASN B C 1
ATOM 6791 O O . ASN B 1 400 ? -13.839 155.378 32.746 1.00 23.06 397 ASN B O 1
ATOM 6796 N N . LYS B 1 401 ? -11.787 154.806 33.430 1.00 23.43 398 LYS B N 1
ATOM 6797 C CA . LYS B 1 401 ? -11.326 156.160 33.723 1.00 24.46 398 LYS B CA 1
ATOM 6798 C C . LYS B 1 401 ? -9.879 156.262 33.294 1.00 24.00 398 LYS B C 1
ATOM 6799 O O . LYS B 1 401 ? -9.111 155.343 33.515 1.00 22.59 398 LYS B O 1
ATOM 6805 N N . GLY B 1 402 ? -9.501 157.378 32.670 1.00 23.60 399 GLY B N 1
ATOM 6806 C CA . GLY B 1 402 ? -8.096 157.577 32.334 1.00 22.49 399 GLY B CA 1
ATOM 6807 C C . GLY B 1 402 ? -7.879 158.170 30.955 1.00 23.27 399 GLY B C 1
ATOM 6808 O O . GLY B 1 402 ? -8.841 158.354 30.195 1.00 21.47 399 GLY B O 1
ATOM 6809 N N . LEU B 1 403 ? -6.607 158.443 30.648 1.00 22.58 400 LEU B N 1
ATOM 6810 C CA . LEU B 1 403 ? -6.185 159.056 29.413 1.00 23.70 400 LEU B CA 1
ATOM 6811 C C . LEU B 1 403 ? -4.837 158.484 29.073 1.00 24.12 400 LEU B C 1
ATOM 6812 O O . LEU B 1 403 ? -4.039 158.280 29.980 1.00 24.38 400 LEU B O 1
ATOM 6817 N N . LEU B 1 404 ? -4.574 158.253 27.783 1.00 24.02 401 LEU B N 1
ATOM 6818 C CA . LEU B 1 404 ? -3.232 157.855 27.333 1.00 24.08 401 LEU B CA 1
ATOM 6819 C C . LEU B 1 404 ? -2.747 158.761 26.197 1.00 24.21 401 LEU B C 1
ATOM 6820 O O . LEU B 1 404 ? -3.433 158.897 25.191 1.00 24.47 401 LEU B O 1
ATOM 6825 N N . ASN B 1 405 ? -1.582 159.391 26.391 1.00 23.95 402 ASN B N 1
ATOM 6826 C CA . ASN B 1 405 ? -0.886 160.128 25.335 1.00 23.66 402 ASN B CA 1
ATOM 6827 C C . ASN B 1 405 ? 0.334 159.374 24.885 1.00 23.54 402 ASN B C 1
ATOM 6828 O O . ASN B 1 405 ? 1.142 158.967 25.704 1.00 23.89 402 ASN B O 1
ATOM 6833 N N . VAL B 1 406 ? 0.470 159.259 23.572 1.00 24.16 403 VAL B N 1
ATOM 6834 C CA . VAL B 1 406 ? 1.573 158.610 22.892 1.00 24.87 403 VAL B CA 1
ATOM 6835 C C . VAL B 1 406 ? 2.260 159.642 21.970 1.00 24.50 403 VAL B C 1
ATOM 6836 O O . VAL B 1 406 ? 1.594 160.382 21.227 1.00 24.05 403 VAL B O 1
ATOM 6840 N N . TYR B 1 407 ? 3.586 159.732 22.060 1.00 24.21 404 TYR B N 1
ATOM 6841 C CA . TYR B 1 407 ? 4.324 160.725 21.277 1.00 24.38 404 TYR B CA 1
ATOM 6842 C C . TYR B 1 407 ? 5.149 160.067 20.181 1.00 24.39 404 TYR B C 1
ATOM 6843 O O . TYR B 1 407 ? 5.824 159.078 20.415 1.00 24.35 404 TYR B O 1
ATOM 6852 N N . ALA B 1 408 ? 5.108 160.641 18.987 1.00 24.84 405 ALA B N 1
ATOM 6853 C CA . ALA B 1 408 ? 5.847 160.082 17.860 1.00 24.32 405 ALA B CA 1
ATOM 6854 C C . ALA B 1 408 ? 6.563 161.149 17.019 1.00 24.58 405 ALA B C 1
ATOM 6855 O O . ALA B 1 408 ? 6.060 162.269 16.829 1.00 24.44 405 ALA B O 1
ATOM 6857 N N . ASP B 1 409 ? 7.761 160.799 16.552 1.00 24.81 406 ASP B N 1
ATOM 6858 C CA . ASP B 1 409 ? 8.464 161.583 15.553 1.00 24.89 406 ASP B CA 1
ATOM 6859 C C . ASP B 1 409 ? 7.525 161.729 14.347 1.00 24.88 406 ASP B C 1
ATOM 6860 O O . ASP B 1 409 ? 7.014 160.731 13.807 1.00 24.73 406 ASP B O 1
ATOM 6865 N N . ARG B 1 410 ? 7.297 162.975 13.944 1.00 24.01 407 ARG B N 1
ATOM 6866 C CA . ARG B 1 410 ? 6.324 163.313 12.906 1.00 23.93 407 ARG B CA 1
ATOM 6867 C C . ARG B 1 410 ? 6.778 162.881 11.503 1.00 23.26 407 ARG B C 1
ATOM 6868 O O . ARG B 1 410 ? 5.953 162.605 10.622 1.00 21.99 407 ARG B O 1
ATOM 6876 N N . THR B 1 411 ? 8.092 162.851 11.310 1.00 23.17 408 THR B N 1
ATOM 6877 C CA . THR B 1 411 ? 8.693 162.506 10.028 1.00 24.52 408 THR B CA 1
ATOM 6878 C C . THR B 1 411 ? 8.824 160.989 9.823 1.00 24.33 408 THR B C 1
ATOM 6879 O O . THR B 1 411 ? 8.527 160.485 8.746 1.00 24.67 408 THR B O 1
ATOM 6883 N N . SER B 1 412 ? 9.279 160.284 10.853 1.00 23.59 409 SER B N 1
ATOM 6884 C CA . SER B 1 412 ? 9.614 158.869 10.734 1.00 23.50 409 SER B CA 1
ATOM 6885 C C . SER B 1 412 ? 8.551 157.994 11.418 1.00 23.66 409 SER B C 1
ATOM 6886 O O . SER B 1 412 ? 8.395 156.823 11.096 1.00 23.40 409 SER B O 1
ATOM 6889 N N . GLY B 1 413 ? 7.824 158.581 12.362 1.00 23.48 410 GLY B N 1
ATOM 6890 C CA . GLY B 1 413 ? 6.863 157.826 13.141 1.00 23.59 410 GLY B CA 1
ATOM 6891 C C . GLY B 1 413 ? 7.504 157.091 14.294 1.00 22.81 410 GLY B C 1
ATOM 6892 O O . GLY B 1 413 ? 6.831 156.320 14.965 1.00 22.55 410 GLY B O 1
ATOM 6893 N N . GLU B 1 414 ? 8.797 157.327 14.536 1.00 22.92 411 GLU B N 1
ATOM 6894 C CA . GLU B 1 414 ? 9.460 156.666 15.647 1.00 23.73 411 GLU B CA 1
ATOM 6895 C C . GLU B 1 414 ? 8.769 157.017 16.968 1.00 23.65 411 GLU B C 1
ATOM 6896 O O . GLU B 1 414 ? 8.536 158.199 17.246 1.00 23.96 411 GLU B O 1
ATOM 6902 N N . PHE B 1 415 ? 8.446 155.993 17.752 1.00 23.14 412 PHE B N 1
ATOM 6903 C CA . PHE B 1 415 ? 7.845 156.162 19.082 1.00 23.68 412 PHE B CA 1
ATOM 6904 C C . PHE B 1 415 ? 8.843 156.750 20.077 1.00 23.17 412 PHE B C 1
ATOM 6905 O O . PHE B 1 415 ? 9.941 156.226 20.274 1.00 23.81 412 PHE B O 1
ATOM 6913 N N . LEU B 1 416 ? 8.439 157.852 20.684 1.00 22.77 413 LEU B N 1
ATOM 6914 C CA . LEU B 1 416 ? 9.306 158.691 21.510 1.00 22.48 413 LEU B CA 1
ATOM 6915 C C . LEU B 1 416 ? 9.074 158.456 23.011 1.00 22.92 413 LEU B C 1
ATOM 6916 O O . LEU B 1 416 ? 10.025 158.374 23.778 1.00 22.54 413 LEU B O 1
ATOM 6921 N N . GLY B 1 417 ? 7.800 158.354 23.412 1.00 22.29 414 GLY B N 1
ATOM 6922 C CA . GLY B 1 417 ? 7.442 158.248 24.814 1.00 23.32 414 GLY B CA 1
ATOM 6923 C C . GLY B 1 417 ? 5.943 158.311 25.007 1.00 23.10 414 GLY B C 1
ATOM 6924 O O . GLY B 1 417 ? 5.192 158.424 24.039 1.00 23.27 414 GLY B O 1
ATOM 6925 N N . ALA B 1 418 ? 5.514 158.244 26.261 1.00 23.50 415 ALA B N 1
ATOM 6926 C CA . ALA B 1 418 ? 4.093 158.276 26.584 1.00 24.44 415 ALA B CA 1
ATOM 6927 C C . ALA B 1 418 ? 3.839 158.638 28.031 1.00 25.14 415 ALA B C 1
ATOM 6928 O O . ALA B 1 418 ? 4.700 158.442 28.897 1.00 25.53 415 ALA B O 1
ATOM 6930 N N . GLU B 1 419 ? 2.620 159.117 28.276 1.00 25.02 416 GLU B N 1
ATOM 6931 C CA . GLU B 1 419 ? 2.065 159.252 29.601 1.00 24.91 416 GLU B CA 1
ATOM 6932 C C . GLU B 1 419 ? 0.706 158.587 29.631 1.00 23.93 416 GLU B C 1
ATOM 6933 O O . GLU B 1 419 ? -0.107 158.752 28.718 1.00 22.66 416 GLU B O 1
ATOM 6947 N N . PHE B 1 421 ? -2.587 157.535 32.428 1.00 23.38 418 PHE B N 1
ATOM 6948 C CA . PHE B 1 421 ? -3.243 157.484 33.710 1.00 23.22 418 PHE B CA 1
ATOM 6949 C C . PHE B 1 421 ? -4.405 156.561 33.428 1.00 22.98 418 PHE B C 1
ATOM 6950 O O . PHE B 1 421 ? -5.276 156.911 32.678 1.00 23.41 418 PHE B O 1
ATOM 6958 N N . GLY B 1 422 ? -4.404 155.355 33.965 1.00 23.36 419 GLY B N 1
ATOM 6959 C CA . GLY B 1 422 ? -5.445 154.418 33.579 1.00 23.16 419 GLY B CA 1
ATOM 6960 C C . GLY B 1 422 ? -5.200 153.034 34.165 1.00 23.85 419 GLY B C 1
ATOM 6961 O O . GLY B 1 422 ? -4.242 152.836 34.924 1.00 24.13 419 GLY B O 1
ATOM 6962 N N . PRO B 1 423 ? -6.101 152.080 33.851 1.00 23.89 420 PRO B N 1
ATOM 6963 C CA . PRO B 1 423 ? -6.018 150.742 34.435 1.00 23.62 420 PRO B CA 1
ATOM 6964 C C . PRO B 1 423 ? -4.952 149.951 33.720 1.00 23.76 420 PRO B C 1
ATOM 6965 O O . PRO B 1 423 ? -4.813 150.068 32.488 1.00 22.34 420 PRO B O 1
ATOM 6969 N N . ALA B 1 424 ? -4.216 149.153 34.495 1.00 24.15 421 ALA B N 1
ATOM 6970 C CA . ALA B 1 424 ? -3.147 148.264 33.983 1.00 24.24 421 ALA B CA 1
ATOM 6971 C C . ALA B 1 424 ? -2.002 149.067 33.347 1.00 24.71 421 ALA B C 1
ATOM 6972 O O . ALA B 1 424 ? -1.215 148.545 32.531 1.00 25.18 421 ALA B O 1
ATOM 6974 N N . ALA B 1 425 ? -1.924 150.346 33.696 1.00 24.32 422 ALA B N 1
ATOM 6975 C CA . ALA B 1 425 ? -0.830 151.208 33.224 1.00 24.29 422 ALA B CA 1
ATOM 6976 C C . ALA B 1 425 ? 0.549 150.597 33.441 1.00 24.10 422 ALA B C 1
ATOM 6977 O O . ALA B 1 425 ? 1.425 150.708 32.579 1.00 25.56 422 ALA B O 1
ATOM 6979 N N . GLU B 1 426 ? 0.761 149.963 34.590 1.00 24.10 423 GLU B N 1
ATOM 6980 C CA . GLU B 1 426 ? 2.045 149.275 34.836 1.00 23.87 423 GLU B CA 1
ATOM 6981 C C . GLU B 1 426 ? 2.410 148.305 33.709 1.00 23.66 423 GLU B C 1
ATOM 6982 O O . GLU B 1 426 ? 3.585 148.191 33.326 1.00 22.35 423 GLU B O 1
ATOM 6988 N N . HIS B 1 427 ? 1.403 147.607 33.185 1.00 23.78 424 HIS B N 1
ATOM 6989 C CA . HIS B 1 427 ? 1.675 146.558 32.204 1.00 24.15 424 HIS B CA 1
ATOM 6990 C C . HIS B 1 427 ? 1.806 147.144 30.835 1.00 24.49 424 HIS B C 1
ATOM 6991 O O . HIS B 1 427 ? 2.695 146.746 30.079 1.00 25.48 424 HIS B O 1
ATOM 6998 N N . ILE B 1 428 ? 0.911 148.075 30.514 1.00 23.77 425 ILE B N 1
ATOM 6999 C CA . ILE B 1 428 ? 1.012 148.822 29.277 1.00 24.23 425 ILE B CA 1
ATOM 7000 C C . ILE B 1 428 ? 2.347 149.600 29.269 1.00 23.57 425 ILE B C 1
ATOM 7001 O O . ILE B 1 428 ? 2.950 149.777 28.223 1.00 23.34 425 ILE B O 1
ATOM 7006 N N . GLY B 1 429 ? 2.796 150.064 30.433 1.00 22.50 426 GLY B N 1
ATOM 7007 C CA . GLY B 1 429 ? 4.082 150.752 30.510 1.00 22.07 426 GLY B CA 1
ATOM 7008 C C . GLY B 1 429 ? 5.247 149.883 30.054 1.00 22.16 426 GLY B C 1
ATOM 7009 O O . GLY B 1 429 ? 6.131 150.357 29.332 1.00 23.43 426 GLY B O 1
ATOM 7010 N N . HIS B 1 430 ? 5.266 148.623 30.477 1.00 21.76 427 HIS B N 1
ATOM 7011 C CA . HIS B 1 430 ? 6.259 147.658 29.984 1.00 22.65 427 HIS B CA 1
ATOM 7012 C C . HIS B 1 430 ? 6.212 147.445 28.465 1.00 22.43 427 HIS B C 1
ATOM 7013 O O . HIS B 1 430 ? 7.258 147.497 27.781 1.00 21.95 427 HIS B O 1
ATOM 7020 N N . LEU B 1 431 ? 4.997 147.243 27.953 1.00 21.75 428 LEU B N 1
ATOM 7021 C CA . LEU B 1 431 ? 4.788 147.044 26.532 1.00 22.58 428 LEU B CA 1
ATOM 7022 C C . LEU B 1 431 ? 5.397 148.203 25.780 1.00 22.89 428 LEU B C 1
ATOM 7023 O O . LEU B 1 431 ? 6.181 148.012 24.832 1.00 22.71 428 LEU B O 1
ATOM 7028 N N . LEU B 1 432 ? 5.055 149.410 26.221 1.00 22.83 429 LEU B N 1
ATOM 7029 C CA . LEU B 1 432 ? 5.568 150.611 25.563 1.00 22.98 429 LEU B CA 1
ATOM 7030 C C . LEU B 1 432 ? 7.070 150.787 25.723 1.00 23.39 429 LEU B C 1
ATOM 7031 O O . LEU B 1 432 ? 7.729 151.308 24.818 1.00 24.23 429 LEU B O 1
ATOM 7036 N N . ALA B 1 433 ? 7.599 150.389 26.877 1.00 22.85 430 ALA B N 1
ATOM 7037 C CA . ALA B 1 433 ? 9.013 150.629 27.187 1.00 22.91 430 ALA B CA 1
ATOM 7038 C C . ALA B 1 433 ? 9.914 149.720 26.342 1.00 22.30 430 ALA B C 1
ATOM 7039 O O . ALA B 1 433 ? 10.917 150.164 25.789 1.00 21.98 430 ALA B O 1
ATOM 7041 N N . TRP B 1 434 ? 9.527 148.454 26.232 1.00 22.63 431 TRP B N 1
ATOM 7042 C CA . TRP B 1 434 ? 10.180 147.523 25.316 1.00 22.99 431 TRP B CA 1
ATOM 7043 C C . TRP B 1 434 ? 10.108 148.006 23.844 1.00 22.95 431 TRP B C 1
ATOM 7044 O O . TRP B 1 434 ? 11.065 147.826 23.087 1.00 22.29 431 TRP B O 1
ATOM 7055 N N . ALA B 1 435 ? 8.978 148.600 23.447 1.00 22.43 432 ALA B N 1
ATOM 7056 C CA . ALA B 1 435 ? 8.829 149.137 22.070 1.00 22.84 432 ALA B CA 1
ATOM 7057 C C . ALA B 1 435 ? 9.807 150.297 21.823 1.00 22.64 432 ALA B C 1
ATOM 7058 O O . ALA B 1 435 ? 10.471 150.348 20.793 1.00 22.66 432 ALA B O 1
ATOM 7060 N N . ARG B 1 436 ? 9.901 151.210 22.791 1.00 23.30 433 ARG B N 1
ATOM 7061 C CA . ARG B 1 436 ? 10.855 152.338 22.743 1.00 23.69 433 ARG B CA 1
ATOM 7062 C C . ARG B 1 436 ? 12.335 151.875 22.703 1.00 24.23 433 ARG B C 1
ATOM 7063 O O . ARG B 1 436 ? 13.144 152.409 21.942 1.00 24.11 433 ARG B O 1
ATOM 7071 N N . GLN B 1 437 ? 12.686 150.861 23.502 1.00 24.72 434 GLN B N 1
ATOM 7072 C CA . GLN B 1 437 ? 14.088 150.415 23.579 1.00 25.00 434 GLN B CA 1
ATOM 7073 C C . GLN B 1 437 ? 14.509 149.785 22.248 1.00 25.42 434 GLN B C 1
ATOM 7074 O O . GLN B 1 437 ? 15.675 149.868 21.842 1.00 25.44 434 GLN B O 1
ATOM 7080 N N . GLN B 1 438 ? 13.538 149.171 21.579 1.00 25.95 435 GLN B N 1
ATOM 7081 C CA . GLN B 1 438 ? 13.713 148.583 20.257 1.00 26.73 435 GLN B CA 1
ATOM 7082 C C . GLN B 1 438 ? 13.602 149.595 19.134 1.00 26.42 435 GLN B C 1
ATOM 7083 O O . GLN B 1 438 ? 13.795 149.253 17.968 1.00 27.14 435 GLN B O 1
ATOM 7089 N N . GLN B 1 439 ? 13.248 150.829 19.484 1.00 26.00 436 GLN B N 1
ATOM 7090 C CA . GLN B 1 439 ? 13.164 151.927 18.542 1.00 25.62 436 GLN B CA 1
ATOM 7091 C C . GLN B 1 439 ? 12.085 151.663 17.499 1.00 25.30 436 GLN B C 1
ATOM 7092 O O . GLN B 1 439 ? 12.248 151.980 16.317 1.00 25.11 436 GLN B O 1
ATOM 7106 N N . THR B 1 441 ? 8.556 152.092 15.391 1.00 22.24 438 THR B N 1
ATOM 7107 C CA . THR B 1 441 ? 7.719 153.196 14.950 1.00 22.15 438 THR B CA 1
ATOM 7108 C C . THR B 1 441 ? 6.285 152.853 15.331 1.00 21.96 438 THR B C 1
ATOM 7109 O O . THR B 1 441 ? 5.957 151.681 15.547 1.00 21.35 438 THR B O 1
ATOM 7113 N N . VAL B 1 442 ? 5.421 153.863 15.382 1.00 22.03 439 VAL B N 1
ATOM 7114 C CA . VAL B 1 442 ? 4.017 153.627 15.689 1.00 21.60 439 VAL B CA 1
ATOM 7115 C C . VAL B 1 442 ? 3.347 152.773 14.609 1.00 22.74 439 VAL B C 1
ATOM 7116 O O . VAL B 1 442 ? 2.502 151.937 14.934 1.00 23.19 439 VAL B O 1
ATOM 7120 N N . GLN B 1 443 ? 3.737 152.948 13.342 1.00 22.59 440 GLN B N 1
ATOM 7121 C CA . GLN B 1 443 ? 3.197 152.109 12.290 1.00 23.14 440 GLN B CA 1
ATOM 7122 C C . GLN B 1 443 ? 3.561 150.627 12.498 1.00 23.12 440 GLN B C 1
ATOM 7123 O O . GLN B 1 443 ? 2.696 149.767 12.340 1.00 22.72 440 GLN B O 1
ATOM 7129 N N . ALA B 1 444 ? 4.818 150.344 12.848 1.00 22.82 441 ALA B N 1
ATOM 7130 C CA . ALA B 1 444 ? 5.228 148.982 13.224 1.00 23.70 441 ALA B CA 1
ATOM 7131 C C . ALA B 1 444 ? 4.437 148.425 14.425 1.00 23.76 441 ALA B C 1
ATOM 7132 O O . ALA B 1 444 ? 3.970 147.267 14.402 1.00 23.85 441 ALA B O 1
ATOM 7142 N N . LEU B 1 446 ? 1.551 149.113 15.367 1.00 23.86 443 LEU B N 1
ATOM 7143 C CA . LEU B 1 446 ? 0.165 148.841 14.960 1.00 23.30 443 LEU B CA 1
ATOM 7144 C C . LEU B 1 446 ? -0.005 147.473 14.311 1.00 22.99 443 LEU B C 1
ATOM 7145 O O . LEU B 1 446 ? -1.133 146.960 14.250 1.00 22.43 443 LEU B O 1
ATOM 7150 N N . THR B 1 447 ? 1.098 146.892 13.813 1.00 22.31 444 THR B N 1
ATOM 7151 C CA . THR B 1 447 ? 1.073 145.533 13.238 1.00 21.81 444 THR B CA 1
ATOM 7152 C C . THR B 1 447 ? 1.152 144.411 14.280 1.00 21.68 444 THR B C 1
ATOM 7153 O O . THR B 1 447 ? 0.934 143.229 13.951 1.00 21.21 444 THR B O 1
ATOM 7165 N N . PRO B 1 449 ? 0.301 142.122 17.838 1.00 21.60 446 PRO B N 1
ATOM 7166 C CA . PRO B 1 449 ? -1.007 141.608 18.296 1.00 21.43 446 PRO B CA 1
ATOM 7167 C C . PRO B 1 449 ? -1.705 142.537 19.302 1.00 21.31 446 PRO B C 1
ATOM 7168 O O . PRO B 1 449 ? -1.072 143.031 20.211 1.00 21.25 446 PRO B O 1
ATOM 7172 N N . PHE B 1 450 ? -3.000 142.769 19.090 1.00 21.05 447 PHE B N 1
ATOM 7173 C CA . PHE B 1 450 ? -3.911 143.351 20.074 1.00 20.81 447 PHE B CA 1
ATOM 7174 C C . PHE B 1 450 ? -5.109 142.393 20.214 1.00 20.64 447 PHE B C 1
ATOM 7175 O O . PHE B 1 450 ? -5.936 142.299 19.304 1.00 20.19 447 PHE B O 1
ATOM 7183 N N . TYR B 1 451 ? -5.185 141.665 21.333 1.00 20.11 448 TYR B N 1
ATOM 7184 C CA . TYR B 1 451 ? -6.292 140.724 21.607 1.00 19.31 448 TYR B CA 1
ATOM 7185 C C . TYR B 1 451 ? -7.592 141.482 21.773 1.00 19.27 448 TYR B C 1
ATOM 7186 O O . TYR B 1 451 ? -7.597 142.712 21.703 1.00 19.52 448 TYR B O 1
ATOM 7195 N N . HIS B 1 452 ? -8.691 140.761 21.999 1.00 19.70 449 HIS B N 1
ATOM 7196 C CA . HIS B 1 452 ? -10.002 141.378 22.249 1.00 19.93 449 HIS B CA 1
ATOM 7197 C C . HIS B 1 452 ? -10.765 140.513 23.247 1.00 20.55 449 HIS B C 1
ATOM 7198 O O . HIS B 1 452 ? -10.766 139.293 23.103 1.00 20.44 449 HIS B O 1
ATOM 7205 N N . PRO B 1 453 ? -11.419 141.129 24.259 1.00 21.27 450 PRO B N 1
ATOM 7206 C CA . PRO B 1 453 ? -11.467 142.558 24.592 1.00 21.30 450 PRO B CA 1
ATOM 7207 C C . PRO B 1 453 ? -10.480 142.866 25.721 1.00 21.95 450 PRO B C 1
ATOM 7208 O O . PRO B 1 453 ? -10.609 142.319 26.827 1.00 23.30 450 PRO B O 1
ATOM 7212 N N . VAL B 1 454 ? -9.466 143.682 25.438 1.00 21.37 451 VAL B N 1
ATOM 7213 C CA . VAL B 1 454 ? -8.443 143.992 26.429 1.00 21.50 451 VAL B CA 1
ATOM 7214 C C . VAL B 1 454 ? -8.123 145.485 26.485 1.00 21.62 451 VAL B C 1
ATOM 7215 O O . VAL B 1 454 ? -8.437 146.247 25.546 1.00 22.02 451 VAL B O 1
ATOM 7219 N N . ILE B 1 455 ? -7.514 145.902 27.593 1.00 21.85 452 ILE B N 1
ATOM 7220 C CA . ILE B 1 455 ? -7.154 147.299 27.787 1.00 22.53 452 ILE B CA 1
ATOM 7221 C C . ILE B 1 455 ? -6.151 147.751 26.711 1.00 22.72 452 ILE B C 1
ATOM 7222 O O . ILE B 1 455 ? -6.198 148.907 26.275 1.00 22.42 452 ILE B O 1
ATOM 7227 N N . GLU B 1 456 ? -5.278 146.838 26.265 1.00 22.21 453 GLU B N 1
ATOM 7228 C CA . GLU B 1 456 ? -4.301 147.160 25.220 1.00 22.56 453 GLU B CA 1
ATOM 7229 C C . GLU B 1 456 ? -4.922 147.776 23.976 1.00 22.91 453 GLU B C 1
ATOM 7230 O O . GLU B 1 456 ? -4.227 148.479 23.218 1.00 22.36 453 GLU B O 1
ATOM 7236 N N . GLU B 1 457 ? -6.220 147.545 23.776 1.00 22.25 454 GLU B N 1
ATOM 7237 C CA . GLU B 1 457 ? -6.899 148.077 22.591 1.00 22.79 454 GLU B CA 1
ATOM 7238 C C . GLU B 1 457 ? -7.005 149.593 22.651 1.00 22.23 454 GLU B C 1
ATOM 7239 O O . GLU B 1 457 ? -7.020 150.273 21.602 1.00 22.56 454 GLU B O 1
ATOM 7245 N N . GLY B 1 458 ? -7.063 150.132 23.871 1.00 21.29 455 GLY B N 1
ATOM 7246 C CA . GLY B 1 458 ? -6.962 151.583 24.072 1.00 20.89 455 GLY B CA 1
ATOM 7247 C C . GLY B 1 458 ? -5.640 152.098 23.505 1.00 20.97 455 GLY B C 1
ATOM 7248 O O . GLY B 1 458 ? -5.592 153.175 22.891 1.00 21.27 455 GLY B O 1
ATOM 7249 N N . LEU B 1 459 ? -4.566 151.323 23.686 1.00 20.00 456 LEU B N 1
ATOM 7250 C CA . LEU B 1 459 ? -3.279 151.685 23.120 1.00 19.92 456 LEU B CA 1
ATOM 7251 C C . LEU B 1 459 ? -3.366 151.705 21.581 1.00 20.76 456 LEU B C 1
ATOM 7252 O O . LEU B 1 459 ? -2.853 152.642 20.931 1.00 21.65 456 LEU B O 1
ATOM 7257 N N . ARG B 1 460 ? -4.037 150.712 20.992 1.00 20.60 457 ARG B N 1
ATOM 7258 C CA . ARG B 1 460 ? -4.222 150.713 19.535 1.00 21.14 457 ARG B CA 1
ATOM 7259 C C . ARG B 1 460 ? -4.864 152.021 19.058 1.00 20.96 457 ARG B C 1
ATOM 7260 O O . ARG B 1 460 ? -4.412 152.606 18.070 1.00 20.92 457 ARG B O 1
ATOM 7268 N N . THR B 1 461 ? -5.915 152.464 19.754 1.00 21.08 458 THR B N 1
ATOM 7269 C CA . THR B 1 461 ? -6.597 153.717 19.425 1.00 20.64 458 THR B CA 1
ATOM 7270 C C . THR B 1 461 ? -5.630 154.905 19.454 1.00 20.73 458 THR B C 1
ATOM 7271 O O . THR B 1 461 ? -5.628 155.722 18.534 1.00 20.47 458 THR B O 1
ATOM 7275 N N . ALA B 1 462 ? -4.833 155.012 20.510 1.00 20.69 459 ALA B N 1
ATOM 7276 C CA . ALA B 1 462 ? -3.909 156.151 20.647 1.00 21.83 459 ALA B CA 1
ATOM 7277 C C . ALA B 1 462 ? -2.864 156.151 19.516 1.00 22.52 459 ALA B C 1
ATOM 7278 O O . ALA B 1 462 ? -2.507 157.205 19.005 1.00 21.68 459 ALA B O 1
ATOM 7280 N N . LEU B 1 463 ? -2.394 154.954 19.148 1.00 22.96 460 LEU B N 1
ATOM 7281 C CA . LEU B 1 463 ? -1.404 154.764 18.088 1.00 23.15 460 LEU B CA 1
ATOM 7282 C C . LEU B 1 463 ? -1.935 155.111 16.695 1.00 23.36 460 LEU B C 1
ATOM 7283 O O . LEU B 1 463 ? -1.209 155.695 15.899 1.00 22.94 460 LEU B O 1
ATOM 7288 N N . ARG B 1 464 ? -3.188 154.739 16.410 1.00 23.30 461 ARG B N 1
ATOM 7289 C CA . ARG B 1 464 ? -3.886 155.131 15.174 1.00 24.11 461 ARG B CA 1
ATOM 7290 C C . ARG B 1 464 ? -4.016 156.652 15.073 1.00 24.42 461 ARG B C 1
ATOM 7291 O O . ARG B 1 464 ? -3.840 157.220 13.994 1.00 24.17 461 ARG B O 1
ATOM 7299 N N . ASP B 1 465 ? -4.369 157.279 16.198 1.00 24.08 462 ASP B N 1
ATOM 7300 C CA . ASP B 1 465 ? -4.510 158.728 16.299 1.00 24.39 462 ASP B CA 1
ATOM 7301 C C . ASP B 1 465 ? -3.181 159.385 15.891 1.00 24.94 462 ASP B C 1
ATOM 7302 O O . ASP B 1 465 ? -3.158 160.285 15.038 1.00 25.10 462 ASP B O 1
ATOM 7307 N N . ALA B 1 466 ? -2.077 158.911 16.472 1.00 24.94 463 ALA B N 1
ATOM 7308 C CA . ALA B 1 466 ? -0.759 159.462 16.155 1.00 24.95 463 ALA B CA 1
ATOM 7309 C C . ALA B 1 466 ? -0.412 159.212 14.699 1.00 24.63 463 ALA B C 1
ATOM 7310 O O . ALA B 1 466 ? 0.047 160.115 14.010 1.00 23.81 463 ALA B O 1
ATOM 7312 N N . GLN B 1 467 ? -0.614 157.971 14.260 1.00 24.91 464 GLN B N 1
ATOM 7313 C CA . GLN B 1 467 ? -0.256 157.545 12.907 1.00 26.05 464 GLN B CA 1
ATOM 7314 C C . GLN B 1 467 ? -0.868 158.435 11.826 1.00 26.07 464 GLN B C 1
ATOM 7315 O O . GLN B 1 467 ? -0.189 158.805 10.857 1.00 25.49 464 GLN B O 1
ATOM 7321 N N . GLN B 1 468 ? -2.146 158.765 11.985 1.00 26.06 465 GLN B N 1
ATOM 7322 C CA . GLN B 1 468 ? -2.846 159.537 10.953 1.00 26.96 465 GLN B CA 1
ATOM 7323 C C . GLN B 1 468 ? -2.410 161.013 10.928 1.00 26.81 465 GLN B C 1
ATOM 7324 O O . GLN B 1 468 ? -2.750 161.750 10.002 1.00 26.96 465 GLN B O 1
ATOM 7330 N N . LYS B 1 469 ? -1.608 161.405 11.911 1.00 26.93 466 LYS B N 1
ATOM 7331 C CA . LYS B 1 469 ? -0.964 162.733 11.960 1.00 27.79 466 LYS B CA 1
ATOM 7332 C C . LYS B 1 469 ? 0.469 162.789 11.353 1.00 28.66 466 LYS B C 1
ATOM 7333 O O . LYS B 1 469 ? 1.048 163.867 11.211 1.00 27.67 466 LYS B O 1
ATOM 7339 N N . LEU B 1 470 ? 1.037 161.638 10.998 1.00 30.30 467 LEU B N 1
ATOM 7340 C CA . LEU B 1 470 ? 2.427 161.583 10.496 1.00 32.16 467 LEU B CA 1
ATOM 7341 C C . LEU B 1 470 ? 2.602 162.163 9.084 1.00 34.45 467 LEU B C 1
ATOM 7342 O O . LEU B 1 470 ? 1.675 162.149 8.291 1.00 34.47 467 LEU B O 1
ATOM 7347 N N . ALA B 1 471 ? 3.805 162.639 8.764 1.00 37.45 468 ALA B N 1
ATOM 7348 C CA . ALA B 1 471 ? 4.111 163.187 7.433 1.00 40.49 468 ALA B CA 1
ATOM 7349 C C . ALA B 1 471 ? 4.315 162.119 6.351 1.00 42.92 468 ALA B C 1
ATOM 7350 O O . ALA B 1 471 ? 4.513 162.438 5.173 1.00 43.79 468 ALA B O 1
ATOM 7352 N N . ILE B 1 472 ? 4.250 160.856 6.757 1.00 45.65 469 ILE B N 1
ATOM 7353 C CA . ILE B 1 472 ? 4.529 159.712 5.887 1.00 48.39 469 ILE B CA 1
ATOM 7354 C C . ILE B 1 472 ? 3.300 159.366 5.018 1.00 50.01 469 ILE B C 1
ATOM 7355 O O . ILE B 1 472 ? 2.172 159.708 5.384 1.00 50.41 469 ILE B O 1
ATOM 7360 N N . GLU B 1 473 ? 3.515 158.712 3.872 1.00 52.25 470 GLU B N 1
ATOM 7361 C CA . GLU B 1 473 ? 2.423 158.460 2.905 1.00 54.19 470 GLU B CA 1
ATOM 7362 C C . GLU B 1 473 ? 1.272 157.639 3.487 1.00 55.00 470 GLU B C 1
ATOM 7363 O O . GLU B 1 473 ? 1.490 156.698 4.255 1.00 55.11 470 GLU B O 1
ATOM 7369 N N . LYS B 1 474 ? 0.054 158.014 3.101 1.00 56.11 471 LYS B N 1
ATOM 7370 C CA . LYS B 1 474 ? -1.171 157.284 3.439 1.00 57.27 471 LYS B CA 1
ATOM 7371 C C . LYS B 1 474 ? -1.013 155.764 3.257 1.00 57.76 471 LYS B C 1
ATOM 7372 O O . LYS B 1 474 ? -1.489 154.971 4.079 1.00 57.78 471 LYS B O 1
ATOM 7378 N N . HIS B 1 475 ? -0.306 155.381 2.194 1.00 58.45 472 HIS B N 1
ATOM 7379 C CA . HIS B 1 475 ? -0.222 153.989 1.750 1.00 58.95 472 HIS B CA 1
ATOM 7380 C C . HIS B 1 475 ? 0.912 153.178 2.396 1.00 58.75 472 HIS B C 1
ATOM 7381 O O . HIS B 1 475 ? 1.197 152.059 1.968 1.00 59.11 472 HIS B O 1
ATOM 7388 N N . ASP B 1 476 ? 1.545 153.743 3.425 1.00 58.49 473 ASP B N 1
ATOM 7389 C CA . ASP B 1 476 ? 2.359 152.960 4.372 1.00 57.83 473 ASP B CA 1
ATOM 7390 C C . ASP B 1 476 ? 1.650 152.911 5.742 1.00 56.82 473 ASP B C 1
ATOM 7391 O O . ASP B 1 476 ? 2.278 152.751 6.802 1.00 56.60 473 ASP B O 1
ATOM 7404 N N . ASN B 1 478 ? -0.531 150.573 6.623 1.00 49.68 475 ASN B N 1
ATOM 7405 C CA . ASN B 1 478 ? -1.082 149.214 6.707 1.00 46.77 475 ASN B CA 1
ATOM 7406 C C . ASN B 1 478 ? -0.864 148.626 8.076 1.00 44.52 475 ASN B C 1
ATOM 7407 O O . ASN B 1 478 ? 0.283 148.493 8.532 1.00 44.18 475 ASN B O 1
ATOM 7412 N N . GLU B 1 479 ? -1.975 148.284 8.722 1.00 41.23 476 GLU B N 1
ATOM 7413 C CA . GLU B 1 479 ? -1.939 147.668 10.034 1.00 38.43 476 GLU B CA 1
ATOM 7414 C C . GLU B 1 479 ? -1.735 146.171 9.946 1.00 36.60 476 GLU B C 1
ATOM 7415 O O . GLU B 1 479 ? -1.406 145.521 10.935 1.00 35.70 476 GLU B O 1
ATOM 7421 N N . PHE B 1 480 ? -1.919 145.641 8.744 1.00 34.53 477 PHE B N 1
ATOM 7422 C CA . PHE B 1 480 ? -1.756 144.228 8.485 1.00 32.75 477 PHE B CA 1
ATOM 7423 C C . PHE B 1 480 ? -1.034 144.015 7.150 1.00 32.23 477 PHE B C 1
ATOM 7424 O O . PHE B 1 480 ? -1.512 144.466 6.108 1.00 31.92 477 PHE B O 1
ATOM 7432 N N . ILE B 1 481 ? 0.099 143.310 7.207 1.00 31.50 478 ILE B N 1
ATOM 7433 C CA . ILE B 1 481 ? 1.018 143.176 6.074 1.00 31.00 478 ILE B CA 1
ATOM 7434 C C . ILE B 1 481 ? 0.641 141.983 5.222 1.00 31.02 478 ILE B C 1
ATOM 7435 O O . ILE B 1 481 ? 0.404 140.892 5.744 1.00 30.43 478 ILE B O 1
ATOM 7448 N N . THR B 1 483 ? 2.075 139.950 1.697 1.00 32.48 480 THR B N 1
ATOM 7449 C CA . THR B 1 483 ? 3.224 139.802 0.807 1.00 33.34 480 THR B CA 1
ATOM 7450 C C . THR B 1 483 ? 2.880 139.073 -0.500 1.00 33.58 480 THR B C 1
ATOM 7451 O O . THR B 1 483 ? 1.972 138.236 -0.553 1.00 32.69 480 THR B O 1
ATOM 7455 N N . HIS B 1 484 ? 3.609 139.418 -1.556 1.00 35.17 481 HIS B N 1
ATOM 7456 C CA . HIS B 1 484 ? 3.365 138.870 -2.885 1.00 36.55 481 HIS B CA 1
ATOM 7457 C C . HIS B 1 484 ? 4.456 137.896 -3.287 1.00 36.52 481 HIS B C 1
ATOM 7458 O O . HIS B 1 484 ? 4.747 136.973 -2.539 1.00 37.14 481 HIS B O 1
ATOM 7465 N N . ASN C 1 2 ? 42.582 196.712 -6.332 1.00 48.15 -1 ASN C N 1
ATOM 7466 C CA . ASN C 1 2 ? 42.821 197.518 -5.093 1.00 48.38 -1 ASN C CA 1
ATOM 7467 C C . ASN C 1 2 ? 43.286 196.719 -3.861 1.00 47.77 -1 ASN C C 1
ATOM 7468 O O . ASN C 1 2 ? 42.578 195.821 -3.389 1.00 48.04 -1 ASN C O 1
ATOM 7473 N N . ALA C 1 3 ? 44.473 197.048 -3.342 1.00 46.91 0 ALA C N 1
ATOM 7474 C CA . ALA C 1 3 ? 44.907 196.543 -2.034 1.00 45.59 0 ALA C CA 1
ATOM 7475 C C . ALA C 1 3 ? 43.893 196.953 -0.969 1.00 44.81 0 ALA C C 1
ATOM 7476 O O . ALA C 1 3 ? 43.138 197.923 -1.140 1.00 44.65 0 ALA C O 1
ATOM 7486 N N . LYS C 1 5 ? 42.363 198.458 2.388 1.00 39.06 2 LYS C N 1
ATOM 7487 C CA . LYS C 1 5 ? 42.548 199.522 3.357 1.00 37.72 2 LYS C CA 1
ATOM 7488 C C . LYS C 1 5 ? 42.594 198.889 4.757 1.00 36.32 2 LYS C C 1
ATOM 7489 O O . LYS C 1 5 ? 41.697 198.129 5.128 1.00 35.56 2 LYS C O 1
ATOM 7495 N N . VAL C 1 6 ? 43.653 199.184 5.511 1.00 34.74 3 VAL C N 1
ATOM 7496 C CA . VAL C 1 6 ? 43.845 198.622 6.850 1.00 33.64 3 VAL C CA 1
ATOM 7497 C C . VAL C 1 6 ? 43.740 199.710 7.923 1.00 33.16 3 VAL C C 1
ATOM 7498 O O . VAL C 1 6 ? 44.471 200.698 7.891 1.00 32.40 3 VAL C O 1
ATOM 7502 N N . ILE C 1 7 ? 42.806 199.553 8.859 1.00 32.84 4 ILE C N 1
ATOM 7503 C CA . ILE C 1 7 ? 42.692 200.529 9.961 1.00 32.91 4 ILE C CA 1
ATOM 7504 C C . ILE C 1 7 ? 42.881 199.962 11.388 1.00 31.71 4 ILE C C 1
ATOM 7505 O O . ILE C 1 7 ? 42.369 198.879 11.702 1.00 32.43 4 ILE C O 1
ATOM 7510 N N . ASN C 1 8 ? 43.641 200.673 12.225 1.00 29.53 5 ASN C N 1
ATOM 7511 C CA . ASN C 1 8 ? 43.808 200.291 13.631 1.00 28.01 5 ASN C CA 1
ATOM 7512 C C . ASN C 1 8 ? 42.939 201.107 14.578 1.00 26.91 5 ASN C C 1
ATOM 7513 O O . ASN C 1 8 ? 42.960 202.334 14.555 1.00 26.35 5 ASN C O 1
ATOM 7518 N N . VAL C 1 9 ? 42.198 200.415 15.433 1.00 25.64 6 VAL C N 1
ATOM 7519 C CA . VAL C 1 9 ? 41.293 201.080 16.357 1.00 24.72 6 VAL C CA 1
ATOM 7520 C C . VAL C 1 9 ? 41.396 200.480 17.755 1.00 24.37 6 VAL C C 1
ATOM 7521 O O . VAL C 1 9 ? 41.748 199.295 17.910 1.00 23.82 6 VAL C O 1
ATOM 7525 N N . ASP C 1 10 ? 41.072 201.284 18.764 1.00 23.96 7 ASP C N 1
ATOM 7526 C CA . ASP C 1 10 ? 40.923 200.749 20.126 1.00 24.77 7 ASP C CA 1
ATOM 7527 C C . ASP C 1 10 ? 39.634 199.925 20.234 1.00 25.27 7 ASP C C 1
ATOM 7528 O O . ASP C 1 10 ? 39.629 198.823 20.815 1.00 25.45 7 ASP C O 1
ATOM 7533 N N . VAL C 1 11 ? 38.555 200.449 19.650 1.00 25.22 8 VAL C N 1
ATOM 7534 C CA . VAL C 1 11 ? 37.282 199.719 19.624 1.00 25.62 8 VAL C CA 1
ATOM 7535 C C . VAL C 1 11 ? 36.533 199.799 18.294 1.00 25.38 8 VAL C C 1
ATOM 7536 O O . VAL C 1 11 ? 36.409 200.876 17.671 1.00 25.42 8 VAL C O 1
ATOM 7540 N N . ALA C 1 12 ? 36.099 198.622 17.845 1.00 24.56 9 ALA C N 1
ATOM 7541 C CA . ALA C 1 12 ? 35.257 198.486 16.674 1.00 24.37 9 ALA C CA 1
ATOM 7542 C C . ALA C 1 12 ? 33.890 197.987 17.093 1.00 24.37 9 ALA C C 1
ATOM 7543 O O . ALA C 1 12 ? 33.775 197.034 17.859 1.00 24.69 9 ALA C O 1
ATOM 7545 N N . ILE C 1 13 ? 32.860 198.635 16.567 1.00 24.65 10 ILE C N 1
ATOM 7546 C CA . ILE C 1 13 ? 31.467 198.318 16.891 1.00 24.43 10 ILE C CA 1
ATOM 7547 C C . ILE C 1 13 ? 30.771 197.875 15.625 1.00 24.28 10 ILE C C 1
ATOM 7548 O O . ILE C 1 13 ? 30.656 198.625 14.652 1.00 24.78 10 ILE C O 1
ATOM 7553 N N . ILE C 1 14 ? 30.362 196.621 15.612 1.00 24.58 11 ILE C N 1
ATOM 7554 C CA . ILE C 1 14 ? 29.672 196.080 14.461 1.00 23.99 11 ILE C CA 1
ATOM 7555 C C . ILE C 1 14 ? 28.172 196.340 14.611 1.00 25.01 11 ILE C C 1
ATOM 7556 O O . ILE C 1 14 ? 27.524 195.817 15.536 1.00 25.36 11 ILE C O 1
ATOM 7561 N N . GLY C 1 15 ? 27.628 197.154 13.707 1.00 25.12 12 GLY C N 1
ATOM 7562 C CA . GLY C 1 15 ? 26.204 197.494 13.746 1.00 25.19 12 GLY C CA 1
ATOM 7563 C C . GLY C 1 15 ? 25.969 198.860 14.354 1.00 25.18 12 GLY C C 1
ATOM 7564 O O . GLY C 1 15 ? 26.268 199.100 15.531 1.00 25.64 12 GLY C O 1
ATOM 7565 N N . THR C 1 16 ? 25.416 199.759 13.549 1.00 24.96 13 THR C N 1
ATOM 7566 C CA . THR C 1 16 ? 25.134 201.134 13.967 1.00 24.97 13 THR C CA 1
ATOM 7567 C C . THR C 1 16 ? 23.624 201.287 14.321 1.00 24.93 13 THR C C 1
ATOM 7568 O O . THR C 1 16 ? 22.921 202.160 13.807 1.00 24.40 13 THR C O 1
ATOM 7572 N N . GLY C 1 17 ? 23.140 200.428 15.219 1.00 25.02 14 GLY C N 1
ATOM 7573 C CA . GLY C 1 17 ? 21.742 200.505 15.671 1.00 24.91 14 GLY C CA 1
ATOM 7574 C C . GLY C 1 17 ? 21.662 201.195 17.016 1.00 25.13 14 GLY C C 1
ATOM 7575 O O . GLY C 1 17 ? 22.505 202.050 17.339 1.00 25.74 14 GLY C O 1
ATOM 7576 N N . THR C 1 18 ? 20.672 200.825 17.820 1.00 24.95 15 THR C N 1
ATOM 7577 C CA . THR C 1 18 ? 20.508 201.452 19.141 1.00 24.93 15 THR C CA 1
ATOM 7578 C C . THR C 1 18 ? 21.670 201.124 20.063 1.00 24.93 15 THR C C 1
ATOM 7579 O O . THR C 1 18 ? 22.269 202.028 20.665 1.00 25.98 15 THR C O 1
ATOM 7583 N N . ALA C 1 19 ? 21.978 199.833 20.197 1.00 24.25 16 ALA C N 1
ATOM 7584 C CA . ALA C 1 19 ? 23.075 199.410 21.051 1.00 23.90 16 ALA C CA 1
ATOM 7585 C C . ALA C 1 19 ? 24.398 199.960 20.494 1.00 23.95 16 ALA C C 1
ATOM 7586 O O . ALA C 1 19 ? 25.210 200.506 21.241 1.00 24.04 16 ALA C O 1
ATOM 7588 N N . GLY C 1 20 ? 24.582 199.841 19.181 1.00 23.91 17 GLY C N 1
ATOM 7589 C CA . GLY C 1 20 ? 25.831 200.288 18.537 1.00 24.45 17 GLY C CA 1
ATOM 7590 C C . GLY C 1 20 ? 26.120 201.764 18.741 1.00 24.67 17 GLY C C 1
ATOM 7591 O O . GLY C 1 20 ? 27.229 202.155 19.112 1.00 25.07 17 GLY C O 1
ATOM 7600 N N . GLY C 1 22 ? 24.774 203.781 21.061 1.00 23.67 19 GLY C N 1
ATOM 7601 C CA . GLY C 1 22 ? 25.058 203.994 22.484 1.00 23.96 19 GLY C CA 1
ATOM 7602 C C . GLY C 1 22 ? 26.472 203.544 22.870 1.00 24.44 19 GLY C C 1
ATOM 7603 O O . GLY C 1 22 ? 27.162 204.193 23.667 1.00 24.88 19 GLY C O 1
ATOM 7604 N N . ALA C 1 23 ? 26.914 202.436 22.298 1.00 24.44 20 ALA C N 1
ATOM 7605 C CA . ALA C 1 23 ? 28.265 201.929 22.561 1.00 24.73 20 ALA C CA 1
ATOM 7606 C C . ALA C 1 23 ? 29.349 202.883 22.087 1.00 24.58 20 ALA C C 1
ATOM 7607 O O . ALA C 1 23 ? 30.376 203.023 22.736 1.00 24.83 20 ALA C O 1
ATOM 7609 N N . TYR C 1 24 ? 29.123 203.511 20.940 1.00 25.09 21 TYR C N 1
ATOM 7610 C CA . TYR C 1 24 ? 30.034 204.510 20.386 1.00 24.72 21 TYR C CA 1
ATOM 7611 C C . TYR C 1 24 ? 30.165 205.736 21.295 1.00 25.24 21 TYR C C 1
ATOM 7612 O O . TYR C 1 24 ? 31.269 206.138 21.632 1.00 23.81 21 TYR C O 1
ATOM 7621 N N . ARG C 1 25 ? 29.039 206.312 21.715 1.00 26.91 22 ARG C N 1
ATOM 7622 C CA . ARG C 1 25 ? 29.075 207.465 22.610 1.00 28.78 22 ARG C CA 1
ATOM 7623 C C . ARG C 1 25 ? 29.790 207.142 23.933 1.00 28.58 22 ARG C C 1
ATOM 7624 O O . ARG C 1 25 ? 30.582 207.938 24.436 1.00 28.90 22 ARG C O 1
ATOM 7632 N N . ALA C 1 26 ? 29.527 205.956 24.473 1.00 28.51 23 ALA C N 1
ATOM 7633 C CA . ALA C 1 26 ? 30.156 205.530 25.729 1.00 28.30 23 ALA C CA 1
ATOM 7634 C C . ALA C 1 26 ? 31.672 205.278 25.551 1.00 28.27 23 ALA C C 1
ATOM 7635 O O . ALA C 1 26 ? 32.483 205.710 26.388 1.00 27.47 23 ALA C O 1
ATOM 7637 N N . ALA C 1 27 ? 32.039 204.624 24.444 1.00 27.75 24 ALA C N 1
ATOM 7638 C CA . ALA C 1 27 ? 33.442 204.315 24.149 1.00 27.65 24 ALA C CA 1
ATOM 7639 C C . ALA C 1 27 ? 34.268 205.566 23.859 1.00 27.56 24 ALA C C 1
ATOM 7640 O O . ALA C 1 27 ? 35.432 205.650 24.283 1.00 27.72 24 ALA C O 1
ATOM 7642 N N . LYS C 1 28 ? 33.671 206.532 23.147 1.00 26.90 25 LYS C N 1
ATOM 7643 C CA . LYS C 1 28 ? 34.367 207.777 22.802 1.00 27.10 25 LYS C CA 1
ATOM 7644 C C . LYS C 1 28 ? 34.793 208.575 24.032 1.00 26.99 25 LYS C C 1
ATOM 7645 O O . LYS C 1 28 ? 35.675 209.420 23.946 1.00 27.46 25 LYS C O 1
ATOM 7651 N N . LYS C 1 29 ? 34.181 208.329 25.179 1.00 27.13 26 LYS C N 1
ATOM 7652 C CA . LYS C 1 29 ? 34.599 209.049 26.372 1.00 27.91 26 LYS C CA 1
ATOM 7653 C C . LYS C 1 29 ? 35.972 208.575 26.830 1.00 27.34 26 LYS C C 1
ATOM 7654 O O . LYS C 1 29 ? 36.704 209.326 27.444 1.00 26.88 26 LYS C O 1
ATOM 7660 N N . HIS C 1 30 ? 36.303 207.317 26.527 1.00 27.29 27 HIS C N 1
ATOM 7661 C CA . HIS C 1 30 ? 37.579 206.726 26.939 1.00 26.94 27 HIS C CA 1
ATOM 7662 C C . HIS C 1 30 ? 38.676 206.776 25.899 1.00 26.30 27 HIS C C 1
ATOM 7663 O O . HIS C 1 30 ? 39.850 206.811 26.233 1.00 26.84 27 HIS C O 1
ATOM 7670 N N . THR C 1 31 ? 38.306 206.787 24.631 1.00 25.89 28 THR C N 1
ATOM 7671 C CA . THR C 1 31 ? 39.306 206.784 23.579 1.00 25.26 28 THR C CA 1
ATOM 7672 C C . THR C 1 31 ? 38.742 207.428 22.319 1.00 25.23 28 THR C C 1
ATOM 7673 O O . THR C 1 31 ? 37.572 207.275 22.023 1.00 24.75 28 THR C O 1
ATOM 7677 N N . ASP C 1 32 ? 39.573 208.168 21.592 1.00 25.63 29 ASP C N 1
ATOM 7678 C CA . ASP C 1 32 ? 39.132 208.741 20.315 1.00 26.53 29 ASP C CA 1
ATOM 7679 C C . ASP C 1 32 ? 38.999 207.676 19.205 1.00 26.31 29 ASP C C 1
ATOM 7680 O O . ASP C 1 32 ? 38.326 207.908 18.199 1.00 26.93 29 ASP C O 1
ATOM 7685 N N . LYS C 1 33 ? 39.647 206.525 19.384 1.00 26.00 30 LYS C N 1
ATOM 7686 C CA . LYS C 1 33 ? 39.818 205.556 18.286 1.00 25.88 30 LYS C CA 1
ATOM 7687 C C . LYS C 1 33 ? 38.766 204.470 18.269 1.00 26.06 30 LYS C C 1
ATOM 7688 O O . LYS C 1 33 ? 38.993 203.315 18.661 1.00 25.86 30 LYS C O 1
ATOM 7694 N N . VAL C 1 34 ? 37.583 204.873 17.831 1.00 26.20 31 VAL C N 1
ATOM 7695 C CA . VAL C 1 34 ? 36.461 203.955 17.710 1.00 26.06 31 VAL C CA 1
ATOM 7696 C C . VAL C 1 34 ? 35.737 204.133 16.374 1.00 26.51 31 VAL C C 1
ATOM 7697 O O . VAL C 1 34 ? 35.533 205.263 15.878 1.00 25.75 31 VAL C O 1
ATOM 7701 N N . VAL C 1 35 ? 35.461 202.991 15.752 1.00 26.52 32 VAL C N 1
ATOM 7702 C CA . VAL C 1 35 ? 34.690 202.959 14.535 1.00 26.99 32 VAL C CA 1
ATOM 7703 C C . VAL C 1 35 ? 33.373 202.256 14.776 1.00 26.72 32 VAL C C 1
ATOM 7704 O O . VAL C 1 35 ? 33.292 201.343 15.598 1.00 26.51 32 VAL C O 1
ATOM 7708 N N . LEU C 1 36 ? 32.366 202.731 14.046 1.00 26.16 33 LEU C N 1
ATOM 7709 C CA . LEU C 1 36 ? 31.044 202.136 13.911 1.00 26.37 33 LEU C CA 1
ATOM 7710 C C . LEU C 1 36 ? 30.920 201.558 12.501 1.00 26.38 33 LEU C C 1
ATOM 7711 O O . LEU C 1 36 ? 31.092 202.293 11.520 1.00 26.48 33 LEU C O 1
ATOM 7716 N N . ILE C 1 37 ? 30.615 200.265 12.393 1.00 26.32 34 ILE C N 1
ATOM 7717 C CA . ILE C 1 37 ? 30.438 199.635 11.074 1.00 26.31 34 ILE C CA 1
ATOM 7718 C C . ILE C 1 37 ? 28.964 199.377 10.780 1.00 26.57 34 ILE C C 1
ATOM 7719 O O . ILE C 1 37 ? 28.229 198.915 11.657 1.00 27.03 34 ILE C O 1
ATOM 7724 N N . GLU C 1 38 ? 28.519 199.687 9.566 1.00 25.72 35 GLU C N 1
ATOM 7725 C CA . GLU C 1 38 ? 27.110 199.449 9.223 1.00 25.86 35 GLU C CA 1
ATOM 7726 C C . GLU C 1 38 ? 26.947 198.925 7.797 1.00 25.47 35 GLU C C 1
ATOM 7727 O O . GLU C 1 38 ? 27.416 199.555 6.853 1.00 25.39 35 GLU C O 1
ATOM 7733 N N . GLY C 1 39 ? 26.269 197.789 7.656 1.00 25.12 36 GLY C N 1
ATOM 7734 C CA . GLY C 1 39 ? 26.050 197.170 6.347 1.00 25.58 36 GLY C CA 1
ATOM 7735 C C . GLY C 1 39 ? 24.718 197.493 5.667 1.00 25.66 36 GLY C C 1
ATOM 7736 O O . GLY C 1 39 ? 24.604 197.375 4.468 1.00 26.44 36 GLY C O 1
ATOM 7737 N N . GLY C 1 40 ? 23.710 197.910 6.418 1.00 25.76 37 GLY C N 1
ATOM 7738 C CA . GLY C 1 40 ? 22.403 198.219 5.821 1.00 25.51 37 GLY C CA 1
ATOM 7739 C C . GLY C 1 40 ? 22.140 199.698 5.948 1.00 25.65 37 GLY C C 1
ATOM 7740 O O . GLY C 1 40 ? 23.075 200.497 5.989 1.00 25.54 37 GLY C O 1
ATOM 7741 N N . ALA C 1 41 ? 20.871 200.064 6.045 1.00 25.33 38 ALA C N 1
ATOM 7742 C CA . ALA C 1 41 ? 20.473 201.459 6.141 1.00 25.41 38 ALA C CA 1
ATOM 7743 C C . ALA C 1 41 ? 20.694 201.996 7.557 1.00 25.69 38 ALA C C 1
ATOM 7744 O O . ALA C 1 41 ? 20.451 201.287 8.548 1.00 25.59 38 ALA C O 1
ATOM 7746 N N . TYR C 1 42 ? 21.160 203.242 7.670 1.00 25.35 39 TYR C N 1
ATOM 7747 C CA . TYR C 1 42 ? 21.130 203.919 8.972 1.00 24.96 39 TYR C CA 1
ATOM 7748 C C . TYR C 1 42 ? 19.665 204.177 9.395 1.00 24.80 39 TYR C C 1
ATOM 7749 O O . TYR C 1 42 ? 18.766 204.179 8.549 1.00 24.09 39 TYR C O 1
ATOM 7758 N N . GLY C 1 43 ? 19.440 204.377 10.695 1.00 24.10 40 GLY C N 1
ATOM 7759 C CA . GLY C 1 43 ? 18.096 204.669 11.205 1.00 24.29 40 GLY C CA 1
ATOM 7760 C C . GLY C 1 43 ? 17.711 203.921 12.477 1.00 23.58 40 GLY C C 1
ATOM 7761 O O . GLY C 1 43 ? 16.818 204.381 13.217 1.00 23.63 40 GLY C O 1
ATOM 7762 N N . THR C 1 44 ? 18.393 202.790 12.711 1.00 22.76 41 THR C N 1
ATOM 7763 C CA . THR C 1 44 ? 18.095 201.762 13.738 1.00 22.73 41 THR C CA 1
ATOM 7764 C C . THR C 1 44 ? 16.845 200.974 13.369 1.00 23.29 41 THR C C 1
ATOM 7765 O O . THR C 1 44 ? 15.927 201.516 12.752 1.00 23.59 41 THR C O 1
ATOM 7769 N N . THR C 1 45 ? 16.798 199.708 13.773 1.00 23.91 42 THR C N 1
ATOM 7770 C CA . THR C 1 45 ? 15.622 198.865 13.481 1.00 24.56 42 THR C CA 1
ATOM 7771 C C . THR C 1 45 ? 14.353 199.421 14.127 1.00 24.42 42 THR C C 1
ATOM 7772 O O . THR C 1 45 ? 13.287 199.415 13.528 1.00 24.65 42 THR C O 1
ATOM 7776 N N . CYS C 1 46 ? 14.488 199.931 15.339 1.00 25.65 43 CYS C N 1
ATOM 7777 C CA . CYS C 1 46 ? 13.389 200.553 16.053 1.00 26.62 43 CYS C CA 1
ATOM 7778 C C . CYS C 1 46 ? 12.630 201.613 15.239 1.00 26.36 43 CYS C C 1
ATOM 7779 O O . CYS C 1 46 ? 11.401 201.509 15.015 1.00 26.08 43 CYS C O 1
ATOM 7782 N N . ALA C 1 47 ? 13.351 202.645 14.811 1.00 25.33 44 ALA C N 1
ATOM 7783 C CA . ALA C 1 47 ? 12.720 203.699 14.035 1.00 25.45 44 ALA C CA 1
ATOM 7784 C C . ALA C 1 47 ? 12.301 203.213 12.643 1.00 25.45 44 ALA C C 1
ATOM 7785 O O . ALA C 1 47 ? 11.244 203.605 12.142 1.00 25.14 44 ALA C O 1
ATOM 7787 N N . ARG C 1 48 ? 13.098 202.344 12.024 1.00 25.02 45 ARG C N 1
ATOM 7788 C CA . ARG C 1 48 ? 12.806 201.988 10.615 1.00 25.41 45 ARG C CA 1
ATOM 7789 C C . ARG C 1 48 ? 11.600 201.061 10.480 1.00 25.45 45 ARG C C 1
ATOM 7790 O O . ARG C 1 48 ? 10.715 201.325 9.692 1.00 25.77 45 ARG C O 1
ATOM 7798 N N . VAL C 1 49 ? 11.609 199.957 11.217 1.00 25.43 46 VAL C N 1
ATOM 7799 C CA . VAL C 1 49 ? 10.727 198.830 10.943 1.00 24.80 46 VAL C CA 1
ATOM 7800 C C . VAL C 1 49 ? 10.347 198.136 12.246 1.00 24.89 46 VAL C C 1
ATOM 7801 O O . VAL C 1 49 ? 9.882 196.986 12.239 1.00 25.65 46 VAL C O 1
ATOM 7805 N N . GLY C 1 50 ? 10.550 198.835 13.359 1.00 24.88 47 GLY C N 1
ATOM 7806 C CA . GLY C 1 50 ? 10.375 198.262 14.693 1.00 25.61 47 GLY C CA 1
ATOM 7807 C C . GLY C 1 50 ? 9.331 198.969 15.538 1.00 26.44 47 GLY C C 1
ATOM 7808 O O . GLY C 1 50 ? 8.169 199.055 15.143 1.00 27.04 47 GLY C O 1
ATOM 7809 N N . CYS C 1 51 ? 9.745 199.464 16.699 1.00 26.65 48 CYS C N 1
ATOM 7810 C CA . CYS C 1 51 ? 8.834 200.160 17.623 1.00 27.93 48 CYS C CA 1
ATOM 7811 C C . CYS C 1 51 ? 7.975 201.235 16.943 1.00 27.83 48 CYS C C 1
ATOM 7812 O O . CYS C 1 51 ? 6.754 201.289 17.194 1.00 27.92 48 CYS C O 1
ATOM 7823 N N . PRO C 1 53 ? 7.037 202.337 13.518 1.00 25.26 50 PRO C N 1
ATOM 7824 C CA . PRO C 1 53 ? 5.956 202.003 12.610 1.00 24.61 50 PRO C CA 1
ATOM 7825 C C . PRO C 1 53 ? 4.867 201.104 13.211 1.00 24.91 50 PRO C C 1
ATOM 7826 O O . PRO C 1 53 ? 3.697 201.221 12.834 1.00 24.30 50 PRO C O 1
ATOM 7830 N N . SER C 1 54 ? 5.247 200.220 14.129 1.00 24.93 51 SER C N 1
ATOM 7831 C CA . SER C 1 54 ? 4.291 199.347 14.759 1.00 25.35 51 SER C CA 1
ATOM 7832 C C . SER C 1 54 ? 3.369 200.135 15.693 1.00 25.32 51 SER C C 1
ATOM 7833 O O . SER C 1 54 ? 2.153 199.964 15.597 1.00 25.22 51 SER C O 1
ATOM 7836 N N . LYS C 1 55 ? 3.914 201.023 16.549 1.00 24.96 52 LYS C N 1
ATOM 7837 C CA . LYS C 1 55 ? 3.041 201.908 17.372 1.00 24.62 52 LYS C CA 1
ATOM 7838 C C . LYS C 1 55 ? 2.174 202.835 16.522 1.00 24.17 52 LYS C C 1
ATOM 7839 O O . LYS C 1 55 ? 1.050 203.165 16.890 1.00 25.00 52 LYS C O 1
ATOM 7845 N N . LEU C 1 56 ? 2.678 203.206 15.361 1.00 23.82 53 LEU C N 1
ATOM 7846 C CA . LEU C 1 56 ? 1.899 204.001 14.408 1.00 23.38 53 LEU C CA 1
ATOM 7847 C C . LEU C 1 56 ? 0.723 203.228 13.831 1.00 23.65 53 LEU C C 1
ATOM 7848 O O . LEU C 1 56 ? -0.404 203.749 13.826 1.00 23.33 53 LEU C O 1
ATOM 7853 N N . LEU C 1 57 ? 0.990 202.010 13.337 1.00 23.53 54 LEU C N 1
ATOM 7854 C CA . LEU C 1 57 ? -0.072 201.059 12.997 1.00 24.24 54 LEU C CA 1
ATOM 7855 C C . LEU C 1 57 ? -1.104 200.902 14.116 1.00 24.30 54 LEU C C 1
ATOM 7856 O O . LEU C 1 57 ? -2.312 200.965 13.871 1.00 25.20 54 LEU C O 1
ATOM 7861 N N . ILE C 1 58 ? -0.637 200.713 15.343 1.00 24.13 55 ILE C N 1
ATOM 7862 C CA . ILE C 1 58 ? -1.563 200.501 16.472 1.00 23.37 55 ILE C CA 1
ATOM 7863 C C . ILE C 1 58 ? -2.446 201.718 16.769 1.00 23.05 55 ILE C C 1
ATOM 7864 O O . ILE C 1 58 ? -3.658 201.585 16.999 1.00 22.96 55 ILE C O 1
ATOM 7869 N N . ALA C 1 59 ? -1.848 202.906 16.745 1.00 22.94 56 ALA C N 1
ATOM 7870 C CA . ALA C 1 59 ? -2.598 204.129 17.002 1.00 23.52 56 ALA C CA 1
ATOM 7871 C C . ALA C 1 59 ? -3.732 204.213 16.003 1.00 24.26 56 ALA C C 1
ATOM 7872 O O . ALA C 1 59 ? -4.859 204.526 16.375 1.00 24.51 56 ALA C O 1
ATOM 7874 N N . ALA C 1 60 ? -3.440 203.937 14.727 1.00 24.37 57 ALA C N 1
ATOM 7875 C CA . ALA C 1 60 ? -4.498 204.013 13.713 1.00 24.52 57 ALA C CA 1
ATOM 7876 C C . ALA C 1 60 ? -5.589 202.993 13.994 1.00 24.77 57 ALA C C 1
ATOM 7877 O O . ALA C 1 60 ? -6.797 203.294 13.885 1.00 24.90 57 ALA C O 1
ATOM 7879 N N . ALA C 1 61 ? -5.158 201.787 14.348 1.00 24.27 58 ALA C N 1
ATOM 7880 C CA . ALA C 1 61 ? -6.071 200.682 14.611 1.00 25.02 58 ALA C CA 1
ATOM 7881 C C . ALA C 1 61 ? -6.950 200.989 15.823 1.00 25.31 58 ALA C C 1
ATOM 7882 O O . ALA C 1 61 ? -8.165 200.750 15.805 1.00 24.96 58 ALA C O 1
ATOM 7884 N N . ASP C 1 62 ? -6.337 201.536 16.870 1.00 25.96 59 ASP C N 1
ATOM 7885 C CA . ASP C 1 62 ? -7.105 201.957 18.026 1.00 27.29 59 ASP C CA 1
ATOM 7886 C C . ASP C 1 62 ? -8.138 203.025 17.676 1.00 27.25 59 ASP C C 1
ATOM 7887 O O . ASP C 1 62 ? -9.305 202.922 18.095 1.00 27.68 59 ASP C O 1
ATOM 7892 N N . ALA C 1 63 ? -7.738 204.018 16.884 1.00 26.67 60 ALA C N 1
ATOM 7893 C CA . ALA C 1 63 ? -8.707 205.047 16.453 1.00 26.45 60 ALA C CA 1
ATOM 7894 C C . ALA C 1 63 ? -9.937 204.444 15.769 1.00 26.10 60 ALA C C 1
ATOM 7895 O O . ALA C 1 63 ? -11.076 204.728 16.151 1.00 25.89 60 ALA C O 1
ATOM 7897 N N . SER C 1 64 ? -9.691 203.596 14.769 1.00 26.49 61 SER C N 1
ATOM 7898 C CA . SER C 1 64 ? -10.746 202.938 13.985 1.00 27.09 61 SER C CA 1
ATOM 7899 C C . SER C 1 64 ? -11.642 202.053 14.858 1.00 26.77 61 SER C C 1
ATOM 7900 O O . SER C 1 64 ? -12.873 202.187 14.860 1.00 25.90 61 SER C O 1
ATOM 7903 N N . TYR C 1 65 ? -11.007 201.178 15.634 1.00 26.77 62 TYR C N 1
ATOM 7904 C CA . TYR C 1 65 ? -11.726 200.287 16.526 1.00 26.83 62 TYR C CA 1
ATOM 7905 C C . TYR C 1 65 ? -12.541 201.031 17.602 1.00 26.52 62 TYR C C 1
ATOM 7906 O O . TYR C 1 65 ? -13.722 200.750 17.775 1.00 25.96 62 TYR C O 1
ATOM 7915 N N . HIS C 1 66 ? -11.949 201.996 18.299 1.00 26.49 63 HIS C N 1
ATOM 7916 C CA . HIS C 1 66 ? -12.743 202.746 19.286 1.00 26.58 63 HIS C CA 1
ATOM 7917 C C . HIS C 1 66 ? -13.938 203.475 18.681 1.00 25.80 63 HIS C C 1
ATOM 7918 O O . HIS C 1 66 ? -14.985 203.595 19.325 1.00 25.65 63 HIS C O 1
ATOM 7925 N N . ALA C 1 67 ? -13.807 203.919 17.429 1.00 25.28 64 ALA C N 1
ATOM 7926 C CA . ALA C 1 67 ? -14.908 204.610 16.772 1.00 24.50 64 ALA C CA 1
ATOM 7927 C C . ALA C 1 67 ? -16.104 203.686 16.565 1.00 24.77 64 ALA C C 1
ATOM 7928 O O . ALA C 1 67 ? -17.233 204.158 16.454 1.00 24.33 64 ALA C O 1
ATOM 7930 N N . SER C 1 68 ? -15.867 202.375 16.551 1.00 24.92 65 SER C N 1
ATOM 7931 C CA . SER C 1 68 ? -16.939 201.416 16.315 1.00 25.23 65 SER C CA 1
ATOM 7932 C C . SER C 1 68 ? -17.548 200.965 17.636 1.00 25.78 65 SER C C 1
ATOM 7933 O O . SER C 1 68 ? -18.535 200.249 17.634 1.00 24.60 65 SER C O 1
ATOM 7936 N N . GLN C 1 69 ? -16.949 201.403 18.750 1.00 25.92 66 GLN C N 1
ATOM 7937 C CA . GLN C 1 69 ? -17.350 200.956 20.077 1.00 26.41 66 GLN C CA 1
ATOM 7938 C C . GLN C 1 69 ? -17.993 202.062 20.922 1.00 26.22 66 GLN C C 1
ATOM 7939 O O . GLN C 1 69 ? -17.925 202.028 22.157 1.00 26.66 66 GLN C O 1
ATOM 7945 N N . THR C 1 70 ? -18.647 203.019 20.280 1.00 24.94 67 THR C N 1
ATOM 7946 C CA . THR C 1 70 ? -19.242 204.114 21.024 1.00 24.97 67 THR C CA 1
ATOM 7947 C C . THR C 1 70 ? -20.644 203.838 21.613 1.00 23.97 67 THR C C 1
ATOM 7948 O O . THR C 1 70 ? -21.061 204.566 22.514 1.00 23.26 67 THR C O 1
ATOM 7952 N N . ASP C 1 71 ? -21.349 202.802 21.129 1.00 23.41 68 ASP C N 1
ATOM 7953 C CA A ASP C 1 71 ? -22.747 202.606 21.568 0.50 22.97 68 ASP C CA 1
ATOM 7954 C CA B ASP C 1 71 ? -22.731 202.445 21.571 0.50 22.48 68 ASP C CA 1
ATOM 7955 C C . ASP C 1 71 ? -22.930 202.414 23.087 1.00 22.40 68 ASP C C 1
ATOM 7956 O O . ASP C 1 71 ? -23.944 202.851 23.610 1.00 22.39 68 ASP C O 1
ATOM 7965 N N . LEU C 1 72 ? -21.961 201.820 23.784 1.00 21.60 69 LEU C N 1
ATOM 7966 C CA . LEU C 1 72 ? -21.984 201.754 25.265 1.00 21.92 69 LEU C CA 1
ATOM 7967 C C . LEU C 1 72 ? -22.307 203.141 25.865 1.00 21.28 69 LEU C C 1
ATOM 7968 O O . LEU C 1 72 ? -23.067 203.257 26.808 1.00 22.02 69 LEU C O 1
ATOM 7973 N N . PHE C 1 73 ? -21.738 204.184 25.281 1.00 20.45 70 PHE C N 1
ATOM 7974 C CA . PHE C 1 73 ? -21.908 205.520 25.802 1.00 20.92 70 PHE C CA 1
ATOM 7975 C C . PHE C 1 73 ? -23.178 206.264 25.341 1.00 21.03 70 PHE C C 1
ATOM 7976 O O . PHE C 1 73 ? -23.513 207.305 25.910 1.00 20.92 70 PHE C O 1
ATOM 7984 N N . GLY C 1 74 ? -23.902 205.712 24.361 1.00 21.11 71 GLY C N 1
ATOM 7985 C CA . GLY C 1 74 ? -25.083 206.384 23.818 1.00 22.22 71 GLY C CA 1
ATOM 7986 C C . GLY C 1 74 ? -24.800 207.166 22.545 1.00 23.13 71 GLY C C 1
ATOM 7987 O O . GLY C 1 74 ? -25.573 208.018 22.161 1.00 22.28 71 GLY C O 1
ATOM 7988 N N . ILE C 1 75 ? -23.672 206.870 21.898 1.00 24.22 72 ILE C N 1
ATOM 7989 C CA . ILE C 1 75 ? -23.309 207.495 20.613 1.00 25.19 72 ILE C CA 1
ATOM 7990 C C . ILE C 1 75 ? -23.261 206.459 19.497 1.00 25.14 72 ILE C C 1
ATOM 7991 O O . ILE C 1 75 ? -22.799 205.362 19.719 1.00 25.48 72 ILE C O 1
ATOM 7996 N N . GLN C 1 76 ? -23.766 206.793 18.309 1.00 26.18 73 GLN C N 1
ATOM 7997 C CA . GLN C 1 76 ? -23.658 205.878 17.152 1.00 26.80 73 GLN C CA 1
ATOM 7998 C C . GLN C 1 76 ? -22.804 206.495 16.040 1.00 27.12 73 GLN C C 1
ATOM 7999 O O . GLN C 1 76 ? -22.985 207.672 15.661 1.00 27.09 73 GLN C O 1
ATOM 8005 N N . VAL C 1 77 ? -21.889 205.693 15.515 1.00 27.33 74 VAL C N 1
ATOM 8006 C CA . VAL C 1 77 ? -21.018 206.132 14.422 1.00 28.72 74 VAL C CA 1
ATOM 8007 C C . VAL C 1 77 ? -21.330 205.338 13.162 1.00 29.06 74 VAL C C 1
ATOM 8008 O O . VAL C 1 77 ? -21.269 204.110 13.157 1.00 29.22 74 VAL C O 1
ATOM 8012 N N . ASP C 1 78 ? -21.647 206.066 12.098 1.00 29.61 75 ASP C N 1
ATOM 8013 C CA . ASP C 1 78 ? -22.064 205.484 10.827 1.00 29.66 75 ASP C CA 1
ATOM 8014 C C . ASP C 1 78 ? -20.897 205.359 9.883 1.00 29.62 75 ASP C C 1
ATOM 8015 O O . ASP C 1 78 ? -20.138 206.328 9.685 1.00 28.84 75 ASP C O 1
ATOM 8020 N N . ARG C 1 79 ? -20.793 204.165 9.293 1.00 29.67 76 ARG C N 1
ATOM 8021 C CA . ARG C 1 79 ? -19.837 203.820 8.230 1.00 30.33 76 ARG C CA 1
ATOM 8022 C C . ARG C 1 79 ? -18.421 204.282 8.505 1.00 30.15 76 ARG C C 1
ATOM 8023 O O . ARG C 1 79 ? -17.953 205.296 7.974 1.00 30.44 76 ARG C O 1
ATOM 8031 N N . ILE C 1 80 ? -17.752 203.529 9.353 1.00 29.56 77 ILE C N 1
ATOM 8032 C CA . ILE C 1 80 ? -16.344 203.698 9.541 1.00 28.64 77 ILE C CA 1
ATOM 8033 C C . ILE C 1 80 ? -15.679 203.063 8.342 1.00 28.25 77 ILE C C 1
ATOM 8034 O O . ILE C 1 80 ? -15.803 201.846 8.137 1.00 28.31 77 ILE C O 1
ATOM 8039 N N . SER C 1 81 ? -15.008 203.887 7.531 1.00 26.67 78 SER C N 1
ATOM 8040 C CA . SER C 1 81 ? -14.286 203.377 6.372 1.00 26.02 78 SER C CA 1
ATOM 8041 C C . SER C 1 81 ? -12.778 203.585 6.475 1.00 25.80 78 SER C C 1
ATOM 8042 O O . SER C 1 81 ? -12.289 204.703 6.664 1.00 26.06 78 SER C O 1
ATOM 8045 N N . VAL C 1 82 ? -12.039 202.495 6.359 1.00 25.59 79 VAL C N 1
ATOM 8046 C CA . VAL C 1 82 ? -10.577 202.538 6.429 1.00 24.88 79 VAL C CA 1
ATOM 8047 C C . VAL C 1 82 ? -9.955 202.790 5.042 1.00 25.04 79 VAL C C 1
ATOM 8048 O O . VAL C 1 82 ? -10.135 202.017 4.100 1.00 24.19 79 VAL C O 1
ATOM 8052 N N . ASN C 1 83 ? -9.246 203.900 4.912 1.00 24.16 80 ASN C N 1
ATOM 8053 C CA . ASN C 1 83 ? -8.605 204.202 3.651 1.00 24.18 80 ASN C CA 1
ATOM 8054 C C . ASN C 1 83 ? -7.183 203.640 3.797 1.00 23.77 80 ASN C C 1
ATOM 8055 O O . ASN C 1 83 ? -6.310 204.293 4.335 1.00 24.40 80 ASN C O 1
ATOM 8060 N N . GLY C 1 84 ? -6.989 202.393 3.362 1.00 23.26 81 GLY C N 1
ATOM 8061 C CA . GLY C 1 84 ? -5.720 201.653 3.559 1.00 22.68 81 GLY C CA 1
ATOM 8062 C C . GLY C 1 84 ? -4.495 202.418 3.062 1.00 23.08 81 GLY C C 1
ATOM 8063 O O . GLY C 1 84 ? -3.440 202.382 3.666 1.00 23.15 81 GLY C O 1
ATOM 8064 N N . LYS C 1 85 ? -4.649 203.116 1.947 1.00 23.30 82 LYS C N 1
ATOM 8065 C CA . LYS C 1 85 ? -3.562 203.879 1.364 1.00 23.91 82 LYS C CA 1
ATOM 8066 C C . LYS C 1 85 ? -3.151 205.044 2.267 1.00 23.42 82 LYS C C 1
ATOM 8067 O O . LYS C 1 85 ? -1.965 205.285 2.463 1.00 23.18 82 LYS C O 1
ATOM 8073 N N . ALA C 1 86 ? -4.141 205.748 2.817 1.00 23.08 83 ALA C N 1
ATOM 8074 C CA . ALA C 1 86 ? -3.895 206.871 3.711 1.00 23.01 83 ALA C CA 1
ATOM 8075 C C . ALA C 1 86 ? -3.359 206.354 5.043 1.00 22.82 83 ALA C C 1
ATOM 8076 O O . ALA C 1 86 ? -2.499 206.999 5.651 1.00 22.08 83 ALA C O 1
ATOM 8078 N N . VAL C 1 87 ? -3.845 205.188 5.478 1.00 22.92 84 VAL C N 1
ATOM 8079 C CA . VAL C 1 87 ? -3.305 204.561 6.719 1.00 23.08 84 VAL C CA 1
ATOM 8080 C C . VAL C 1 87 ? -1.799 204.315 6.528 1.00 23.50 84 VAL C C 1
ATOM 8081 O O . VAL C 1 87 ? -0.990 204.698 7.379 1.00 22.18 84 VAL C O 1
ATOM 8093 N N . LYS C 1 89 ? 0.196 205.582 4.390 1.00 25.35 86 LYS C N 1
ATOM 8094 C CA . LYS C 1 89 ? 0.939 206.774 4.005 1.00 26.17 86 LYS C CA 1
ATOM 8095 C C . LYS C 1 89 ? 1.345 207.517 5.261 1.00 25.31 86 LYS C C 1
ATOM 8096 O O . LYS C 1 89 ? 2.473 207.967 5.368 1.00 25.37 86 LYS C O 1
ATOM 8102 N N . ARG C 1 90 ? 0.449 207.598 6.234 1.00 25.30 87 ARG C N 1
ATOM 8103 C CA . ARG C 1 90 ? 0.808 208.248 7.495 1.00 25.42 87 ARG C CA 1
ATOM 8104 C C . ARG C 1 90 ? 1.859 207.476 8.300 1.00 25.65 87 ARG C C 1
ATOM 8105 O O . ARG C 1 90 ? 2.797 208.074 8.874 1.00 26.33 87 ARG C O 1
ATOM 8113 N N . ILE C 1 91 ? 1.729 206.154 8.339 1.00 24.38 88 ILE C N 1
ATOM 8114 C CA . ILE C 1 91 ? 2.705 205.370 9.064 1.00 23.95 88 ILE C CA 1
ATOM 8115 C C . ILE C 1 91 ? 4.094 205.710 8.499 1.00 24.15 88 ILE C C 1
ATOM 8116 O O . ILE C 1 91 ? 5.021 206.053 9.261 1.00 23.79 88 ILE C O 1
ATOM 8121 N N . GLN C 1 92 ? 4.186 205.671 7.165 1.00 24.16 89 GLN C N 1
ATOM 8122 C CA . GLN C 1 92 ? 5.437 205.748 6.426 1.00 24.69 89 GLN C CA 1
ATOM 8123 C C . GLN C 1 92 ? 6.104 207.111 6.539 1.00 25.86 89 GLN C C 1
ATOM 8124 O O . GLN C 1 92 ? 7.329 207.196 6.663 1.00 25.70 89 GLN C O 1
ATOM 8130 N N . THR C 1 93 ? 5.314 208.181 6.491 1.00 25.87 90 THR C N 1
ATOM 8131 C CA . THR C 1 93 ? 5.900 209.493 6.578 1.00 26.95 90 THR C CA 1
ATOM 8132 C C . THR C 1 93 ? 6.279 209.800 8.043 1.00 26.71 90 THR C C 1
ATOM 8133 O O . THR C 1 93 ? 7.334 210.373 8.293 1.00 27.65 90 THR C O 1
ATOM 8137 N N . GLU C 1 94 ? 5.456 209.403 9.003 1.00 25.40 91 GLU C N 1
ATOM 8138 C CA . GLU C 1 94 ? 5.878 209.532 10.407 1.00 25.33 91 GLU C CA 1
ATOM 8139 C C . GLU C 1 94 ? 7.147 208.736 10.688 1.00 24.95 91 GLU C C 1
ATOM 8140 O O . GLU C 1 94 ? 8.067 209.247 11.303 1.00 24.02 91 GLU C O 1
ATOM 8146 N N . ARG C 1 95 ? 7.183 207.489 10.216 1.00 25.36 92 ARG C N 1
ATOM 8147 C CA . ARG C 1 95 ? 8.353 206.624 10.307 1.00 24.52 92 ARG C CA 1
ATOM 8148 C C . ARG C 1 95 ? 9.586 207.326 9.694 1.00 24.62 92 ARG C C 1
ATOM 8149 O O . ARG C 1 95 ? 10.626 207.416 10.358 1.00 24.92 92 ARG C O 1
ATOM 8157 N N . ASP C 1 96 ? 9.450 207.877 8.480 1.00 24.06 93 ASP C N 1
ATOM 8158 C CA . ASP C 1 96 ? 10.555 208.602 7.814 1.00 24.97 93 ASP C CA 1
ATOM 8159 C C . ASP C 1 96 ? 11.074 209.763 8.618 1.00 25.08 93 ASP C C 1
ATOM 8160 O O . ASP C 1 96 ? 12.278 209.975 8.702 1.00 24.94 93 ASP C O 1
ATOM 8165 N N . ARG C 1 97 ? 10.164 210.537 9.188 1.00 25.15 94 ARG C N 1
ATOM 8166 C CA . ARG C 1 97 ? 10.573 211.601 10.083 1.00 26.25 94 ARG C CA 1
ATOM 8167 C C . ARG C 1 97 ? 11.393 211.089 11.301 1.00 25.65 94 ARG C C 1
ATOM 8168 O O . ARG C 1 97 ? 12.414 211.677 11.648 1.00 24.07 94 ARG C O 1
ATOM 8176 N N . PHE C 1 98 ? 10.970 209.990 11.927 1.00 25.61 95 PHE C N 1
ATOM 8177 C CA . PHE C 1 98 ? 11.748 209.443 13.071 1.00 25.75 95 PHE C CA 1
ATOM 8178 C C . PHE C 1 98 ? 13.136 208.953 12.664 1.00 26.00 95 PHE C C 1
ATOM 8179 O O . PHE C 1 98 ? 14.124 209.218 13.352 1.00 26.47 95 PHE C O 1
ATOM 8187 N N . VAL C 1 99 ? 13.205 208.254 11.538 1.00 25.99 96 VAL C N 1
ATOM 8188 C CA . VAL C 1 99 ? 14.469 207.805 10.980 1.00 26.35 96 VAL C CA 1
ATOM 8189 C C . VAL C 1 99 ? 15.390 208.996 10.671 1.00 26.53 96 VAL C C 1
ATOM 8190 O O . VAL C 1 99 ? 16.594 208.907 10.866 1.00 26.04 96 VAL C O 1
ATOM 8194 N N . GLY C 1 100 ? 14.812 210.106 10.212 1.00 26.66 97 GLY C N 1
ATOM 8195 C CA . GLY C 1 100 ? 15.585 211.292 9.813 1.00 26.75 97 GLY C CA 1
ATOM 8196 C C . GLY C 1 100 ? 16.354 211.874 10.977 1.00 27.18 97 GLY C C 1
ATOM 8197 O O . GLY C 1 100 ? 17.522 212.216 10.846 1.00 26.78 97 GLY C O 1
ATOM 8198 N N . PHE C 1 101 ? 15.712 211.951 12.138 1.00 27.75 98 PHE C N 1
ATOM 8199 C CA . PHE C 1 101 ? 16.433 212.317 13.378 1.00 28.48 98 PHE C CA 1
ATOM 8200 C C . PHE C 1 101 ? 17.649 211.427 13.705 1.00 28.15 98 PHE C C 1
ATOM 8201 O O . PHE C 1 101 ? 18.676 211.919 14.177 1.00 28.11 98 PHE C O 1
ATOM 8209 N N . VAL C 1 102 ? 17.518 210.119 13.494 1.00 27.95 99 VAL C N 1
ATOM 8210 C CA . VAL C 1 102 ? 18.627 209.200 13.760 1.00 27.57 99 VAL C CA 1
ATOM 8211 C C . VAL C 1 102 ? 19.729 209.394 12.727 1.00 27.92 99 VAL C C 1
ATOM 8212 O O . VAL C 1 102 ? 20.925 209.389 13.068 1.00 28.07 99 VAL C O 1
ATOM 8216 N N . VAL C 1 103 ? 19.329 209.548 11.461 1.00 27.43 100 VAL C N 1
ATOM 8217 C CA . VAL C 1 103 ? 20.283 209.735 10.370 1.00 27.76 100 VAL C CA 1
ATOM 8218 C C . VAL C 1 103 ? 21.080 211.052 10.546 1.00 28.28 100 VAL C C 1
ATOM 8219 O O . VAL C 1 103 ? 22.283 211.099 10.263 1.00 26.49 100 VAL C O 1
ATOM 8223 N N . GLU C 1 104 ? 20.392 212.095 11.031 1.00 29.14 101 GLU C N 1
ATOM 8224 C CA . GLU C 1 104 ? 21.024 213.333 11.498 1.00 30.91 101 GLU C CA 1
ATOM 8225 C C . GLU C 1 104 ? 22.156 213.070 12.490 1.00 30.90 101 GLU C C 1
ATOM 8226 O O . GLU C 1 104 ? 23.261 213.605 12.338 1.00 30.71 101 GLU C O 1
ATOM 8232 N N . SER C 1 105 ? 21.870 212.271 13.517 1.00 30.72 102 SER C N 1
ATOM 8233 C CA . SER C 1 105 ? 22.891 211.941 14.522 1.00 30.89 102 SER C CA 1
ATOM 8234 C C . SER C 1 105 ? 24.101 211.234 13.932 1.00 30.83 102 SER C C 1
ATOM 8235 O O . SER C 1 105 ? 25.237 211.667 14.183 1.00 31.20 102 SER C O 1
ATOM 8238 N N . VAL C 1 106 ? 23.880 210.166 13.155 1.00 30.24 103 VAL C N 1
ATOM 8239 C CA . VAL C 1 106 ? 25.030 209.488 12.533 1.00 30.09 103 VAL C CA 1
ATOM 8240 C C . VAL C 1 106 ? 25.834 210.401 11.596 1.00 30.42 103 VAL C C 1
ATOM 8241 O O . VAL C 1 106 ? 27.072 210.336 11.579 1.00 29.66 103 VAL C O 1
ATOM 8245 N N . GLU C 1 107 ? 25.135 211.263 10.855 1.00 30.75 104 GLU C N 1
ATOM 8246 C CA . GLU C 1 107 ? 25.798 212.291 10.051 1.00 31.71 104 GLU C CA 1
ATOM 8247 C C . GLU C 1 107 ? 26.663 213.271 10.871 1.00 31.15 104 GLU C C 1
ATOM 8248 O O . GLU C 1 107 ? 27.669 213.745 10.369 1.00 30.61 104 GLU C O 1
ATOM 8254 N N . SER C 1 108 ? 26.289 213.548 12.123 1.00 30.54 105 SER C N 1
ATOM 8255 C CA . SER C 1 108 ? 27.112 214.396 12.981 1.00 30.76 105 SER C CA 1
ATOM 8256 C C . SER C 1 108 ? 28.411 213.713 13.473 1.00 30.38 105 SER C C 1
ATOM 8257 O O . SER C 1 108 ? 29.329 214.391 13.930 1.00 29.71 105 SER C O 1
ATOM 8260 N N . PHE C 1 109 ? 28.479 212.383 13.399 1.00 29.69 106 PHE C N 1
ATOM 8261 C CA . PHE C 1 109 ? 29.703 211.681 13.814 1.00 29.72 106 PHE C CA 1
ATOM 8262 C C . PHE C 1 109 ? 30.853 211.970 12.836 1.00 29.33 106 PHE C C 1
ATOM 8263 O O . PHE C 1 109 ? 30.612 212.180 11.634 1.00 29.81 106 PHE C O 1
ATOM 8271 N N . ASP C 1 110 ? 32.083 211.975 13.345 1.00 28.64 107 ASP C N 1
ATOM 8272 C CA . ASP C 1 110 ? 33.256 212.153 12.499 1.00 28.39 107 ASP C CA 1
ATOM 8273 C C . ASP C 1 110 ? 33.199 211.146 11.369 1.00 28.48 107 ASP C C 1
ATOM 8274 O O . ASP C 1 110 ? 32.892 209.956 11.592 1.00 27.76 107 ASP C O 1
ATOM 8279 N N . GLU C 1 111 ? 33.520 211.613 10.167 1.00 28.32 108 GLU C N 1
ATOM 8280 C CA . GLU C 1 111 ? 33.575 210.743 8.996 1.00 28.72 108 GLU C CA 1
ATOM 8281 C C . GLU C 1 111 ? 34.515 209.545 9.164 1.00 27.88 108 GLU C C 1
ATOM 8282 O O . GLU C 1 111 ? 34.190 208.429 8.732 1.00 27.13 108 GLU C O 1
ATOM 8288 N N . GLN C 1 112 ? 35.663 209.763 9.796 1.00 27.37 109 GLN C N 1
ATOM 8289 C CA . GLN C 1 112 ? 36.625 208.674 9.974 1.00 27.84 109 GLN C CA 1
ATOM 8290 C C . GLN C 1 11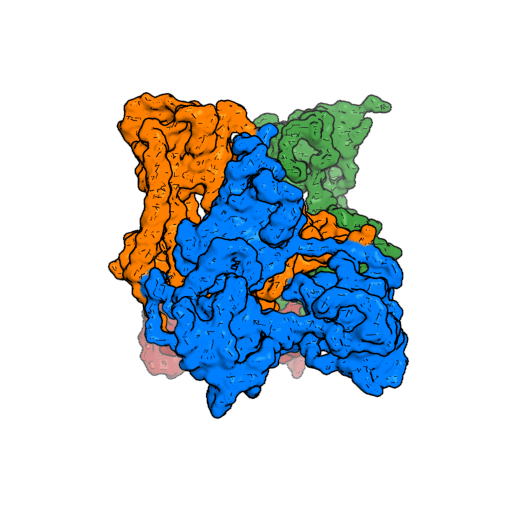2 ? 36.157 207.619 11.009 1.00 27.44 109 GLN C C 1
ATOM 8291 O O . GLN C 1 112 ? 36.735 206.536 11.107 1.00 26.97 109 GLN C O 1
ATOM 8297 N N . ASP C 1 113 ? 35.089 207.914 11.750 1.00 27.03 110 ASP C N 1
ATOM 8298 C CA . ASP C 1 113 ? 34.558 206.938 12.721 1.00 26.63 110 ASP C CA 1
ATOM 8299 C C . ASP C 1 113 ? 33.511 205.976 12.130 1.00 26.61 110 ASP C C 1
ATOM 8300 O O . ASP C 1 113 ? 32.981 205.115 12.829 1.00 26.29 110 ASP C O 1
ATOM 8305 N N . LYS C 1 114 ? 33.210 206.120 10.848 1.00 27.15 111 LYS C N 1
ATOM 8306 C CA . LYS C 1 114 ? 32.162 205.299 10.234 1.00 27.99 111 LYS C CA 1
ATOM 8307 C C . LYS C 1 114 ? 32.681 204.541 9.027 1.00 28.09 111 LYS C C 1
ATOM 8308 O O . LYS C 1 114 ? 33.293 205.139 8.140 1.00 28.44 111 LYS C O 1
ATOM 8314 N N . ILE C 1 115 ? 32.455 203.233 9.003 1.00 28.20 112 ILE C N 1
ATOM 8315 C CA . ILE C 1 115 ? 32.728 202.444 7.804 1.00 28.87 112 ILE C CA 1
ATOM 8316 C C . ILE C 1 115 ? 31.437 201.779 7.310 1.00 29.45 112 ILE C C 1
ATOM 8317 O O . ILE C 1 115 ? 30.659 201.252 8.111 1.00 29.18 112 ILE C O 1
ATOM 8322 N N . ARG C 1 116 ? 31.229 201.836 5.990 1.00 29.64 113 ARG C N 1
ATOM 8323 C CA . ARG C 1 116 ? 30.088 201.240 5.309 1.00 30.49 113 ARG C CA 1
ATOM 8324 C C . ARG C 1 116 ? 30.414 199.828 4.856 1.00 30.38 113 ARG C C 1
ATOM 8325 O O . ARG C 1 116 ? 31.444 199.611 4.209 1.00 30.57 113 ARG C O 1
ATOM 8333 N N . GLY C 1 117 ? 29.532 198.876 5.156 1.00 29.72 114 GLY C N 1
ATOM 8334 C CA . GLY C 1 117 ? 29.716 197.497 4.690 1.00 29.13 114 GLY C CA 1
ATOM 8335 C C . GLY C 1 117 ? 29.444 196.447 5.756 1.00 28.41 114 GLY C C 1
ATOM 8336 O O . GLY C 1 117 ? 29.239 196.788 6.926 1.00 27.75 114 GLY C O 1
ATOM 8337 N N . PHE C 1 118 ? 29.412 195.177 5.344 1.00 28.35 115 PHE C N 1
ATOM 8338 C CA . PHE C 1 118 ? 29.162 194.068 6.277 1.00 28.44 115 PHE C CA 1
ATOM 8339 C C . PHE C 1 118 ? 30.466 193.522 6.849 1.00 28.77 115 PHE C C 1
ATOM 8340 O O . PHE C 1 118 ? 31.371 193.142 6.098 1.00 27.68 115 PHE C O 1
ATOM 8348 N N . ALA C 1 119 ? 30.562 193.527 8.183 1.00 28.76 116 ALA C N 1
ATOM 8349 C CA . ALA C 1 119 ? 31.758 193.043 8.868 1.00 29.11 116 ALA C CA 1
ATOM 8350 C C . ALA C 1 119 ? 31.689 191.557 9.217 1.00 28.93 116 ALA C C 1
ATOM 8351 O O . ALA C 1 119 ? 30.610 191.015 9.500 1.00 28.67 116 ALA C O 1
ATOM 8353 N N . LYS C 1 120 ? 32.853 190.915 9.197 1.00 28.73 117 LYS C N 1
ATOM 8354 C CA . LYS C 1 120 ? 33.006 189.530 9.657 1.00 29.36 117 LYS C CA 1
ATOM 8355 C C . LYS C 1 120 ? 34.381 189.344 10.305 1.00 29.03 117 LYS C C 1
ATOM 8356 O O . LYS C 1 120 ? 35.348 190.023 9.941 1.00 29.25 117 LYS C O 1
ATOM 8362 N N . PHE C 1 121 ? 34.460 188.430 11.264 1.00 28.87 118 PHE C N 1
ATOM 8363 C CA . PHE C 1 121 ? 35.706 188.155 11.964 1.00 28.69 118 PHE C CA 1
ATOM 8364 C C . PHE C 1 121 ? 36.614 187.318 11.069 1.00 28.39 118 PHE C C 1
ATOM 8365 O O . PHE C 1 121 ? 36.180 186.304 10.537 1.00 28.09 118 PHE C O 1
ATOM 8373 N N . LEU C 1 122 ? 37.865 187.751 10.907 1.00 28.58 119 LEU C N 1
ATOM 8374 C CA . LEU C 1 122 ? 38.927 186.894 10.371 1.00 28.71 119 LEU C CA 1
ATOM 8375 C C . LEU C 1 122 ? 39.630 186.167 11.529 1.00 29.27 119 LEU C C 1
ATOM 8376 O O . LEU C 1 122 ? 40.005 185.000 11.407 1.00 29.61 119 LEU C O 1
ATOM 8381 N N . ASP C 1 123 ? 39.812 186.867 12.650 1.00 29.40 120 ASP C N 1
ATOM 8382 C CA . ASP C 1 123 ? 40.296 186.255 13.891 1.00 29.13 120 ASP C CA 1
ATOM 8383 C C . ASP C 1 123 ? 39.809 187.133 15.023 1.00 29.17 120 ASP C C 1
ATOM 8384 O O . ASP C 1 123 ? 39.011 188.055 14.800 1.00 29.56 120 ASP C O 1
ATOM 8389 N N . GLU C 1 124 ? 40.294 186.879 16.231 1.00 28.74 121 GLU C N 1
ATOM 8390 C CA . GLU C 1 124 ? 39.746 187.547 17.409 1.00 28.47 121 GLU C CA 1
ATOM 8391 C C . GLU C 1 124 ? 40.053 189.042 17.494 1.00 28.49 121 GLU C C 1
ATOM 8392 O O . GLU C 1 124 ? 39.464 189.749 18.328 1.00 28.92 121 GLU C O 1
ATOM 8398 N N . HIS C 1 125 ? 40.961 189.532 16.651 1.00 27.61 122 HIS C N 1
ATOM 8399 C CA . HIS C 1 125 ? 41.278 190.961 16.651 1.00 27.59 122 HIS C CA 1
ATOM 8400 C C . HIS C 1 125 ? 41.052 191.696 15.341 1.00 27.40 122 HIS C C 1
ATOM 8401 O O . HIS C 1 125 ? 41.266 192.898 15.260 1.00 28.05 122 HIS C O 1
ATOM 8408 N N . THR C 1 126 ? 40.659 190.991 14.300 1.00 27.54 123 THR C N 1
ATOM 8409 C CA . THR C 1 126 ? 40.569 191.654 13.000 1.00 27.88 123 THR C CA 1
ATOM 8410 C C . THR C 1 126 ? 39.289 191.341 12.243 1.00 27.91 123 THR C C 1
ATOM 8411 O O . THR C 1 126 ? 38.850 190.189 12.169 1.00 28.36 123 THR C O 1
ATOM 8415 N N . LEU C 1 127 ? 38.642 192.395 11.770 1.00 27.72 124 LEU C N 1
ATOM 8416 C CA . LEU C 1 127 ? 37.406 192.257 11.033 1.00 27.64 124 LEU C CA 1
ATOM 8417 C C . LEU C 1 127 ? 37.642 192.624 9.589 1.00 27.86 124 LEU C C 1
ATOM 8418 O O . LEU C 1 127 ? 38.478 193.486 9.281 1.00 28.11 124 LEU C O 1
ATOM 8423 N N . GLN C 1 128 ? 36.912 191.960 8.706 1.00 28.05 125 GLN C N 1
ATOM 8424 C CA . GLN C 1 128 ? 36.928 192.315 7.293 1.00 28.21 125 GLN C CA 1
ATOM 8425 C C . GLN C 1 128 ? 35.586 192.911 6.880 1.00 28.35 125 GLN C C 1
ATOM 8426 O O . GLN C 1 128 ? 34.539 192.287 7.073 1.00 28.78 125 GLN C O 1
ATOM 8432 N N . VAL C 1 129 ? 35.616 194.116 6.321 1.00 28.39 126 VAL C N 1
ATOM 8433 C CA . VAL C 1 129 ? 34.385 194.811 5.938 1.00 28.81 126 VAL C CA 1
ATOM 8434 C C . VAL C 1 129 ? 34.243 194.701 4.429 1.00 28.81 126 VAL C C 1
ATOM 8435 O O . VAL C 1 129 ? 35.040 195.284 3.677 1.00 28.78 126 VAL C O 1
ATOM 8439 N N . ASP C 1 130 ? 33.237 193.935 3.997 1.00 29.19 127 ASP C N 1
ATOM 8440 C CA . ASP C 1 130 ? 33.086 193.514 2.593 1.00 29.86 127 ASP C CA 1
ATOM 8441 C C . ASP C 1 130 ? 34.454 193.065 2.045 1.00 29.80 127 ASP C C 1
ATOM 8442 O O . ASP C 1 130 ? 35.072 192.158 2.598 1.00 29.17 127 ASP C O 1
ATOM 8447 N N . ASP C 1 131 ? 34.931 193.721 0.990 1.00 30.11 128 ASP C N 1
ATOM 8448 C CA . ASP C 1 131 ? 36.222 193.379 0.372 1.00 30.56 128 ASP C CA 1
ATOM 8449 C C . ASP C 1 131 ? 37.145 194.598 0.238 1.00 29.88 128 ASP C C 1
ATOM 8450 O O . ASP C 1 131 ? 38.085 194.575 -0.550 1.00 29.76 128 ASP C O 1
ATOM 8455 N N . HIS C 1 132 ? 36.876 195.653 1.007 1.00 29.02 129 HIS C N 1
ATOM 8456 C CA . HIS C 1 132 ? 37.631 196.906 0.864 1.00 28.56 129 HIS C CA 1
ATOM 8457 C C . HIS C 1 132 ? 38.437 197.288 2.107 1.00 27.96 129 HIS C C 1
ATOM 8458 O O . HIS C 1 132 ? 39.395 198.058 2.029 1.00 27.59 129 HIS C O 1
ATOM 8465 N N . SER C 1 133 ? 38.044 196.756 3.255 1.00 27.80 130 SER C N 1
ATOM 8466 C CA . SER C 1 133 ? 38.657 197.180 4.509 1.00 27.94 130 SER C CA 1
ATOM 8467 C C . SER C 1 133 ? 38.862 196.057 5.489 1.00 27.61 130 SER C C 1
ATOM 8468 O O . SER C 1 133 ? 38.027 195.152 5.619 1.00 27.75 130 SER C O 1
ATOM 8471 N N . GLN C 1 134 ? 39.996 196.138 6.171 1.00 27.14 131 GLN C N 1
ATOM 8472 C CA . GLN C 1 134 ? 40.269 195.327 7.333 1.00 27.06 131 GLN C CA 1
ATOM 8473 C C . GLN C 1 134 ? 40.546 196.250 8.518 1.00 26.66 131 GLN C C 1
ATOM 8474 O O . GLN C 1 134 ? 41.319 197.216 8.410 1.00 26.47 131 GLN C O 1
ATOM 8480 N N . VAL C 1 135 ? 39.901 195.933 9.634 1.00 25.83 132 VAL C N 1
ATOM 8481 C CA . VAL C 1 135 ? 39.963 196.720 10.853 1.00 25.71 132 VAL C CA 1
ATOM 8482 C C . VAL C 1 135 ? 40.628 195.881 11.948 1.00 25.77 132 VAL C C 1
ATOM 8483 O O . VAL C 1 135 ? 40.126 194.811 12.304 1.00 26.14 132 VAL C O 1
ATOM 8487 N N . ILE C 1 136 ? 41.745 196.378 12.468 1.00 25.00 133 ILE C N 1
ATOM 8488 C CA . ILE C 1 136 ? 42.431 195.762 13.579 1.00 25.12 133 ILE C CA 1
ATOM 8489 C C . ILE C 1 136 ? 41.980 196.450 14.873 1.00 25.78 133 ILE C C 1
ATOM 8490 O O . ILE C 1 136 ? 42.288 197.619 15.128 1.00 25.79 133 ILE C O 1
ATOM 8495 N N . ALA C 1 137 ? 41.229 195.709 15.681 1.00 26.25 134 ALA C N 1
ATOM 8496 C CA . ALA C 1 137 ? 40.548 196.283 16.840 1.00 26.60 134 ALA C CA 1
ATOM 8497 C C . ALA C 1 137 ? 41.003 195.636 18.128 1.00 26.49 134 ALA C C 1
ATOM 8498 O O . ALA C 1 137 ? 41.021 194.408 18.250 1.00 26.39 134 ALA C O 1
ATOM 8500 N N . LYS C 1 138 ? 41.390 196.465 19.088 1.00 26.65 135 LYS C N 1
ATOM 8501 C CA . LYS C 1 138 ? 41.811 195.956 20.393 1.00 26.99 135 LYS C CA 1
ATOM 8502 C C . LYS C 1 138 ? 40.613 195.399 21.121 1.00 26.90 135 LYS C C 1
ATOM 8503 O O . LYS C 1 138 ? 40.706 194.390 21.811 1.00 27.93 135 LYS C O 1
ATOM 8509 N N . ARG C 1 139 ? 39.488 196.076 20.983 1.00 26.29 136 ARG C N 1
ATOM 8510 C CA . ARG C 1 139 ? 38.258 195.601 21.576 1.00 26.10 136 ARG C CA 1
ATOM 8511 C C . ARG C 1 139 ? 37.153 195.715 20.546 1.00 25.73 136 ARG C C 1
ATOM 8512 O O . ARG C 1 139 ? 37.137 196.658 19.748 1.00 26.35 136 ARG C O 1
ATOM 8520 N N . ILE C 1 140 ? 36.255 194.731 20.549 1.00 25.40 137 ILE C N 1
ATOM 8521 C CA . ILE C 1 140 ? 35.177 194.656 19.561 1.00 24.60 137 ILE C CA 1
ATOM 8522 C C . ILE C 1 140 ? 33.812 194.492 20.235 1.00 24.37 137 ILE C C 1
ATOM 8523 O O . ILE C 1 140 ? 33.664 193.689 21.157 1.00 24.55 137 ILE C O 1
ATOM 8528 N N . VAL C 1 141 ? 32.829 195.265 19.771 1.00 23.79 138 VAL C N 1
ATOM 8529 C CA . VAL C 1 141 ? 31.444 195.154 20.245 1.00 24.09 138 VAL C CA 1
ATOM 8530 C C . VAL C 1 141 ? 30.589 194.606 19.120 1.00 24.14 138 VAL C C 1
ATOM 8531 O O . VAL C 1 141 ? 30.563 195.162 18.008 1.00 23.55 138 VAL C O 1
ATOM 8535 N N . ILE C 1 142 ? 29.908 193.503 19.404 1.00 24.04 139 ILE C N 1
ATOM 8536 C CA . ILE C 1 142 ? 28.962 192.945 18.431 1.00 24.20 139 ILE C CA 1
ATOM 8537 C C . ILE C 1 142 ? 27.605 193.511 18.794 1.00 24.20 139 ILE C C 1
ATOM 8538 O O . ILE C 1 142 ? 27.097 193.262 19.884 1.00 23.62 139 ILE C O 1
ATOM 8543 N N . ALA C 1 143 ? 27.054 194.332 17.904 1.00 24.54 140 ALA C N 1
ATOM 8544 C CA . ALA C 1 143 ? 25.782 195.031 18.163 1.00 23.46 140 ALA C CA 1
ATOM 8545 C C . ALA C 1 143 ? 24.942 194.969 16.890 1.00 23.88 140 ALA C C 1
ATOM 8546 O O . ALA C 1 143 ? 24.439 195.998 16.412 1.00 23.41 140 ALA C O 1
ATOM 8548 N N . THR C 1 144 ? 24.822 193.753 16.343 1.00 23.17 141 THR C N 1
ATOM 8549 C CA . THR C 1 144 ? 24.262 193.508 15.030 1.00 23.22 141 THR C CA 1
ATOM 8550 C C . THR C 1 144 ? 22.724 193.283 15.008 1.00 23.71 141 THR C C 1
ATOM 8551 O O . THR C 1 144 ? 22.141 193.022 13.945 1.00 23.77 141 THR C O 1
ATOM 8555 N N . GLY C 1 145 ? 22.059 193.398 16.157 1.00 23.24 142 GLY C N 1
ATOM 8556 C CA . GLY C 1 145 ? 20.605 193.235 16.201 1.00 23.61 142 GLY C CA 1
ATOM 8557 C C . GLY C 1 145 ? 20.094 191.822 15.944 1.00 23.98 142 GLY C C 1
ATOM 8558 O O . GLY C 1 145 ? 20.842 190.858 16.049 1.00 24.53 142 GLY C O 1
ATOM 8559 N N . SER C 1 146 ? 18.793 191.718 15.657 1.00 24.44 143 SER C N 1
ATOM 8560 C CA . SER C 1 146 ? 18.103 190.474 15.303 1.00 24.49 143 SER C CA 1
ATOM 8561 C C . SER C 1 146 ? 17.442 190.665 13.945 1.00 24.48 143 SER C C 1
ATOM 8562 O O . SER C 1 146 ? 17.223 191.805 13.513 1.00 24.37 143 SER C O 1
ATOM 8565 N N . ARG C 1 147 ? 17.104 189.558 13.290 1.00 23.62 144 ARG C N 1
ATOM 8566 C CA . ARG C 1 147 ? 16.395 189.614 12.026 1.00 24.16 144 ARG C CA 1
ATOM 8567 C C . ARG C 1 147 ? 15.180 188.704 12.158 1.00 24.20 144 ARG C C 1
ATOM 8568 O O . ARG C 1 147 ? 15.178 187.833 13.028 1.00 23.89 144 ARG C O 1
ATOM 8576 N N . PRO C 1 148 ? 14.141 188.908 11.314 1.00 24.64 145 PRO C N 1
ATOM 8577 C CA . PRO C 1 148 ? 13.021 187.972 11.363 1.00 24.99 145 PRO C CA 1
ATOM 8578 C C . PRO C 1 148 ? 13.519 186.565 11.047 1.00 25.25 145 PRO C C 1
ATOM 8579 O O . PRO C 1 148 ? 14.545 186.396 10.373 1.00 24.67 145 PRO C O 1
ATOM 8583 N N . ASN C 1 149 ? 12.812 185.566 11.547 1.00 25.61 146 ASN C N 1
ATOM 8584 C CA . ASN C 1 149 ? 13.092 184.191 11.179 1.00 26.34 146 ASN C CA 1
ATOM 8585 C C . ASN C 1 149 ? 11.806 183.385 11.307 1.00 26.19 146 ASN C C 1
ATOM 8586 O O . ASN C 1 149 ? 10.876 183.798 11.981 1.00 25.77 146 ASN C O 1
ATOM 8591 N N . TYR C 1 150 ? 11.759 182.229 10.662 1.00 25.85 147 TYR C N 1
ATOM 8592 C CA . TYR C 1 150 ? 10.543 181.442 10.646 1.00 25.99 147 TYR C CA 1
ATOM 8593 C C . TYR C 1 150 ? 10.872 179.993 10.356 1.00 25.82 147 TYR C C 1
ATOM 8594 O O . TYR C 1 150 ? 11.885 179.692 9.734 1.00 25.95 147 TYR C O 1
ATOM 8603 N N . PRO C 1 151 ? 10.007 179.082 10.803 1.00 26.03 148 PRO C N 1
ATOM 8604 C CA . PRO C 1 151 ? 10.224 177.671 10.501 1.00 26.01 148 PRO C CA 1
ATOM 8605 C C . PRO C 1 151 ? 10.099 177.421 8.999 1.00 26.11 148 PRO C C 1
ATOM 8606 O O . PRO C 1 151 ? 9.512 178.234 8.274 1.00 26.12 148 PRO C O 1
ATOM 8610 N N . GLU C 1 152 ? 10.648 176.314 8.526 1.00 26.73 149 GLU C N 1
ATOM 8611 C CA . GLU C 1 152 ? 10.684 176.052 7.090 1.00 27.62 149 GLU C CA 1
ATOM 8612 C C . GLU C 1 152 ? 9.306 176.082 6.404 1.00 27.14 149 GLU C C 1
ATOM 8613 O O . GLU C 1 152 ? 9.199 176.541 5.276 1.00 26.86 149 GLU C O 1
ATOM 8619 N N . PHE C 1 153 ? 8.252 175.605 7.071 1.00 27.14 150 PHE C N 1
ATOM 8620 C CA . PHE C 1 153 ? 6.952 175.539 6.397 1.00 27.22 150 PHE C CA 1
ATOM 8621 C C . PHE C 1 153 ? 6.480 176.911 5.894 1.00 27.73 150 PHE C C 1
ATOM 8622 O O . PHE C 1 153 ? 5.899 177.019 4.814 1.00 27.89 150 PHE C O 1
ATOM 8630 N N . LEU C 1 154 ? 6.786 177.955 6.652 1.00 28.45 151 LEU C N 1
ATOM 8631 C CA . LEU C 1 154 ? 6.380 179.314 6.298 1.00 29.29 151 LEU C CA 1
ATOM 8632 C C . LEU C 1 154 ? 7.021 179.821 5.019 1.00 28.92 151 LEU C C 1
ATOM 8633 O O . LEU C 1 154 ? 6.488 180.722 4.353 1.00 28.76 151 LEU C O 1
ATOM 8638 N N . ALA C 1 155 ? 8.165 179.238 4.672 1.00 28.79 152 ALA C N 1
ATOM 8639 C CA . ALA C 1 155 ? 8.901 179.637 3.477 1.00 28.97 152 ALA C CA 1
ATOM 8640 C C . ALA C 1 155 ? 8.114 179.373 2.173 1.00 28.91 152 ALA C C 1
ATOM 8641 O O . ALA C 1 155 ? 8.270 180.108 1.191 1.00 28.79 152 ALA C O 1
ATOM 8643 N N . ALA C 1 156 ? 7.236 178.371 2.180 1.00 27.77 153 ALA C N 1
ATOM 8644 C CA . ALA C 1 156 ? 6.391 178.110 1.000 1.00 27.49 153 ALA C CA 1
ATOM 8645 C C . ALA C 1 156 ? 5.382 179.238 0.661 1.00 26.88 153 ALA C C 1
ATOM 8646 O O . ALA C 1 156 ? 4.801 179.240 -0.424 1.00 26.48 153 ALA C O 1
ATOM 8648 N N . ALA C 1 157 ? 5.179 180.190 1.573 1.00 26.48 154 ALA C N 1
ATOM 8649 C CA . ALA C 1 157 ? 4.346 181.378 1.270 1.00 26.03 154 ALA C CA 1
ATOM 8650 C C . ALA C 1 157 ? 4.995 182.294 0.229 1.00 26.06 154 ALA C C 1
ATOM 8651 O O . ALA C 1 157 ? 4.329 183.157 -0.359 1.00 26.30 154 ALA C O 1
ATOM 8653 N N . GLY C 1 158 ? 6.300 182.105 0.017 1.00 26.36 155 GLY C N 1
ATOM 8654 C CA . GLY C 1 158 ? 7.024 182.744 -1.077 1.00 25.78 155 GLY C CA 1
ATOM 8655 C C . GLY C 1 158 ? 6.946 184.253 -1.007 1.00 25.78 155 GLY C C 1
ATOM 8656 O O . GLY C 1 158 ? 7.265 184.855 0.015 1.00 25.38 155 GLY C O 1
ATOM 8657 N N . SER C 1 159 ? 6.491 184.859 -2.092 1.00 25.79 156 SER C N 1
ATOM 8658 C CA . SER C 1 159 ? 6.509 186.307 -2.238 1.00 26.33 156 SER C CA 1
ATOM 8659 C C . SER C 1 159 ? 5.417 186.977 -1.411 1.00 26.66 156 SER C C 1
ATOM 8660 O O . SER C 1 159 ? 5.428 188.196 -1.259 1.00 27.24 156 SER C O 1
ATOM 8663 N N . ARG C 1 160 ? 4.481 186.192 -0.878 1.00 26.38 157 ARG C N 1
ATOM 8664 C CA . ARG C 1 160 ? 3.430 186.736 -0.010 1.00 26.10 157 ARG C CA 1
ATOM 8665 C C . ARG C 1 160 ? 3.736 186.496 1.477 1.00 26.72 157 ARG C C 1
ATOM 8666 O O . ARG C 1 160 ? 2.828 186.514 2.320 1.00 27.36 157 ARG C O 1
ATOM 8674 N N . LEU C 1 161 ? 5.007 186.260 1.793 1.00 26.10 158 LEU C N 1
ATOM 8675 C CA . LEU C 1 161 ? 5.443 186.101 3.177 1.00 26.37 158 LEU C CA 1
ATOM 8676 C C . LEU C 1 161 ? 5.856 187.487 3.666 1.00 26.02 158 LEU C C 1
ATOM 8677 O O . LEU C 1 161 ? 6.760 188.091 3.115 1.00 25.85 158 LEU C O 1
ATOM 8682 N N . LEU C 1 162 ? 5.195 187.983 4.698 1.00 25.63 159 LEU C N 1
ATOM 8683 C CA . LEU C 1 162 ? 5.529 189.281 5.260 1.00 25.57 159 LEU C CA 1
ATOM 8684 C C . LEU C 1 162 ? 6.311 189.125 6.557 1.00 25.35 159 LEU C C 1
ATOM 8685 O O . LEU C 1 162 ? 6.143 188.149 7.280 1.00 25.29 159 LEU C O 1
ATOM 8690 N N . THR C 1 163 ? 7.171 190.102 6.824 1.00 24.97 160 THR C N 1
ATOM 8691 C CA . THR C 1 163 ? 7.864 190.240 8.094 1.00 24.47 160 THR C CA 1
ATOM 8692 C C . THR C 1 163 ? 7.827 191.744 8.407 1.00 24.91 160 THR C C 1
ATOM 8693 O O . THR C 1 163 ? 7.402 192.532 7.575 1.00 24.03 160 THR C O 1
ATOM 8697 N N . ASN C 1 164 ? 8.284 192.152 9.586 1.00 24.52 161 ASN C N 1
ATOM 8698 C CA . ASN C 1 164 ? 8.362 193.589 9.879 1.00 24.65 161 ASN C CA 1
ATOM 8699 C C . ASN C 1 164 ? 9.229 194.338 8.858 1.00 25.30 161 ASN C C 1
ATOM 8700 O O . ASN C 1 164 ? 9.076 195.561 8.646 1.00 25.07 161 ASN C O 1
ATOM 8705 N N . ASP C 1 165 ? 10.156 193.602 8.239 1.00 25.70 162 ASP C N 1
ATOM 8706 C CA . ASP C 1 165 ? 11.036 194.170 7.218 1.00 26.16 162 ASP C CA 1
ATOM 8707 C C . ASP C 1 165 ? 10.281 194.746 6.003 1.00 26.10 162 ASP C C 1
ATOM 8708 O O . ASP C 1 165 ? 10.789 195.653 5.342 1.00 25.55 162 ASP C O 1
ATOM 8713 N N . ASN C 1 166 ? 9.093 194.214 5.696 1.00 25.57 163 ASN C N 1
ATOM 8714 C CA . ASN C 1 166 ? 8.338 194.686 4.519 1.00 25.91 163 ASN C CA 1
ATOM 8715 C C . ASN C 1 166 ? 6.874 195.059 4.773 1.00 25.97 163 ASN C C 1
ATOM 8716 O O . ASN C 1 166 ? 6.217 195.632 3.887 1.00 24.68 163 ASN C O 1
ATOM 8721 N N . LEU C 1 167 ? 6.367 194.718 5.964 1.00 25.35 164 LEU C N 1
ATOM 8722 C CA . LEU C 1 167 ? 4.943 194.918 6.256 1.00 25.55 164 LEU C CA 1
ATOM 8723 C C . LEU C 1 167 ? 4.592 196.386 6.109 1.00 25.44 164 LEU C C 1
ATOM 8724 O O . LEU C 1 167 ? 3.590 196.736 5.461 1.00 25.85 164 LEU C O 1
ATOM 8729 N N . PHE C 1 168 ? 5.439 197.235 6.686 1.00 24.44 165 PHE C N 1
ATOM 8730 C CA . PHE C 1 168 ? 5.155 198.654 6.742 1.00 24.55 165 PHE C CA 1
ATOM 8731 C C . PHE C 1 168 ? 5.471 199.376 5.437 1.00 24.86 165 PHE C C 1
ATOM 8732 O O . PHE C 1 168 ? 5.175 200.579 5.313 1.00 24.72 165 PHE C O 1
ATOM 8740 N N . GLU C 1 169 ? 6.059 198.660 4.469 1.00 25.42 166 GLU C N 1
ATOM 8741 C CA . GLU C 1 169 ? 6.277 199.234 3.131 1.00 25.43 166 GLU C CA 1
ATOM 8742 C C . GLU C 1 169 ? 5.099 199.035 2.155 1.00 25.37 166 GLU C C 1
ATOM 8743 O O . GLU C 1 169 ? 5.091 199.578 1.051 1.00 25.17 166 GLU C O 1
ATOM 8749 N N . LEU C 1 170 ? 4.107 198.258 2.551 1.00 25.83 167 LEU C N 1
ATOM 8750 C CA . LEU C 1 170 ? 2.923 198.070 1.706 1.00 25.81 167 LEU C CA 1
ATOM 8751 C C . LEU C 1 170 ? 2.274 199.399 1.360 1.00 25.67 167 LEU C C 1
ATOM 8752 O O . LEU C 1 170 ? 2.278 200.333 2.163 1.00 25.35 167 LEU C O 1
ATOM 8757 N N . ASN C 1 171 ? 1.743 199.484 0.147 1.00 25.80 168 ASN C N 1
ATOM 8758 C CA . ASN C 1 171 ? 1.109 200.693 -0.333 1.00 26.27 168 ASN C CA 1
ATOM 8759 C C . ASN C 1 171 ? -0.345 200.813 0.121 1.00 25.34 168 ASN C C 1
ATOM 8760 O O . ASN C 1 171 ? -0.953 201.883 0.084 1.00 25.05 168 ASN C O 1
ATOM 8765 N N . ASP C 1 172 ? -0.903 199.689 0.519 1.00 25.16 169 ASP C N 1
ATOM 8766 C CA . ASP C 1 172 ? -2.290 199.613 0.935 1.00 25.28 169 ASP C CA 1
ATOM 8767 C C . ASP C 1 172 ? -2.350 198.512 1.980 1.00 25.63 169 ASP C C 1
ATOM 8768 O O . ASP C 1 172 ? -1.415 197.710 2.106 1.00 25.04 169 ASP C O 1
ATOM 8773 N N . LEU C 1 173 ? -3.419 198.496 2.764 1.00 25.20 170 LEU C N 1
ATOM 8774 C CA . LEU C 1 173 ? -3.623 197.419 3.711 1.00 25.53 170 LEU C CA 1
ATOM 8775 C C . LEU C 1 173 ? -4.040 196.158 2.944 1.00 25.61 170 LEU C C 1
ATOM 8776 O O . LEU C 1 173 ? -4.742 196.226 1.930 1.00 25.34 170 LEU C O 1
ATOM 8781 N N . PRO C 1 174 ? -3.582 195.001 3.407 1.00 25.93 171 PRO C N 1
ATOM 8782 C CA . PRO C 1 174 ? -4.042 193.771 2.772 1.00 25.91 171 PRO C CA 1
ATOM 8783 C C . PRO C 1 174 ? -5.487 193.466 3.144 1.00 26.07 171 PRO C C 1
ATOM 8784 O O . PRO C 1 174 ? -6.006 194.019 4.111 1.00 26.16 171 PRO C O 1
ATOM 8788 N N . LYS C 1 175 ? -6.129 192.598 2.371 1.00 26.52 172 LYS C N 1
ATOM 8789 C CA . LYS C 1 175 ? -7.506 192.198 2.634 1.00 26.92 172 LYS C CA 1
ATOM 8790 C C . LYS C 1 175 ? -7.522 191.177 3.770 1.00 26.92 172 LYS C C 1
ATOM 8791 O O . LYS C 1 175 ? -8.475 191.137 4.544 1.00 26.48 172 LYS C O 1
ATOM 8797 N N . SER C 1 176 ? -6.468 190.360 3.850 1.00 25.56 173 SER C N 1
ATOM 8798 C CA . SER C 1 176 ? -6.419 189.263 4.803 1.00 26.19 173 SER C CA 1
ATOM 8799 C C . SER C 1 176 ? -4.967 188.815 5.072 1.00 25.90 173 SER C C 1
ATOM 8800 O O . SER C 1 176 ? -4.146 188.787 4.143 1.00 25.36 173 SER C O 1
ATOM 8803 N N . VAL C 1 177 ? -4.688 188.472 6.335 1.00 24.92 174 VAL C N 1
ATOM 8804 C CA . VAL C 1 177 ? -3.375 188.036 6.793 1.00 25.32 174 VAL C CA 1
ATOM 8805 C C . VAL C 1 177 ? -3.457 186.897 7.839 1.00 25.51 174 VAL C C 1
ATOM 8806 O O . VAL C 1 177 ? -4.144 187.030 8.859 1.00 25.63 174 VAL C O 1
ATOM 8810 N N . ALA C 1 178 ? -2.746 185.797 7.590 1.00 25.18 175 ALA C N 1
ATOM 8811 C CA . ALA C 1 178 ? -2.524 184.776 8.617 1.00 25.09 175 ALA C CA 1
ATOM 8812 C C . ALA C 1 178 ? -1.232 185.101 9.380 1.00 24.91 175 ALA C C 1
ATOM 8813 O O . ALA C 1 178 ? -0.148 185.149 8.805 1.00 23.75 175 ALA C O 1
ATOM 8815 N N . VAL C 1 179 ? -1.371 185.379 10.670 1.00 24.98 176 VAL C N 1
ATOM 8816 C CA . VAL C 1 179 ? -0.233 185.757 11.496 1.00 25.84 176 VAL C CA 1
ATOM 8817 C C . VAL C 1 179 ? 0.263 184.538 12.256 1.00 26.84 176 VAL C C 1
ATOM 8818 O O . VAL C 1 179 ? -0.516 183.844 12.942 1.00 27.09 176 VAL C O 1
ATOM 8822 N N . PHE C 1 180 ? 1.556 184.276 12.132 1.00 27.33 177 PHE C N 1
ATOM 8823 C CA . PHE C 1 180 ? 2.169 183.182 12.870 1.00 28.48 177 PHE C CA 1
ATOM 8824 C C . PHE C 1 180 ? 3.114 183.741 13.910 1.00 29.63 177 PHE C C 1
ATOM 8825 O O . PHE C 1 180 ? 3.989 184.554 13.605 1.00 29.83 177 PHE C O 1
ATOM 8833 N N . GLY C 1 181 ? 2.901 183.333 15.156 1.00 30.91 178 GLY C N 1
ATOM 8834 C CA . GLY C 1 181 ? 3.735 183.771 16.258 1.00 32.67 178 GLY C CA 1
ATOM 8835 C C . GLY C 1 181 ? 2.940 184.555 17.278 1.00 33.64 178 GLY C C 1
ATOM 8836 O O . GLY C 1 181 ? 2.614 185.705 17.045 1.00 35.02 178 GLY C O 1
ATOM 8837 N N . PRO C 1 182 ? 2.650 183.936 18.434 1.00 34.07 179 PRO C N 1
ATOM 8838 C CA . PRO C 1 182 ? 1.758 184.490 19.462 1.00 33.87 179 PRO C CA 1
ATOM 8839 C C . PRO C 1 182 ? 2.448 185.484 20.431 1.00 33.24 179 PRO C C 1
ATOM 8840 O O . PRO C 1 182 ? 1.933 185.723 21.536 1.00 33.08 179 PRO C O 1
ATOM 8844 N N . GLY C 1 183 ? 3.601 186.031 20.029 1.00 32.84 180 GLY C N 1
ATOM 8845 C CA . GLY C 1 183 ? 4.429 186.885 20.896 1.00 31.89 180 GLY C CA 1
ATOM 8846 C C . GLY C 1 183 ? 4.047 188.365 20.889 1.00 31.46 180 GLY C C 1
ATOM 8847 O O . GLY C 1 183 ? 2.967 188.737 20.423 1.00 31.28 180 GLY C O 1
ATOM 8848 N N . VAL C 1 184 ? 4.934 189.210 21.409 1.00 30.74 181 VAL C N 1
ATOM 8849 C CA . VAL C 1 184 ? 4.690 190.649 21.460 1.00 31.09 181 VAL C CA 1
ATOM 8850 C C . VAL C 1 184 ? 4.266 191.128 20.056 1.00 30.56 181 VAL C C 1
ATOM 8851 O O . VAL C 1 184 ? 3.154 191.619 19.861 1.00 30.93 181 VAL C O 1
ATOM 8855 N N . ILE C 1 185 ? 5.158 190.942 19.090 1.00 29.07 182 ILE C N 1
ATOM 8856 C CA . ILE C 1 185 ? 4.966 191.422 17.725 1.00 28.02 182 ILE C CA 1
ATOM 8857 C C . ILE C 1 185 ? 3.740 190.840 17.019 1.00 26.87 182 ILE C C 1
ATOM 8858 O O . ILE C 1 185 ? 2.929 191.596 16.476 1.00 27.27 182 ILE C O 1
ATOM 8863 N N . GLY C 1 186 ? 3.602 189.518 17.006 1.00 25.28 183 GLY C N 1
ATOM 8864 C CA . GLY C 1 186 ? 2.465 188.870 16.331 1.00 24.81 183 GLY C CA 1
ATOM 8865 C C . GLY C 1 186 ? 1.102 189.331 16.856 1.00 25.03 183 GLY C C 1
ATOM 8866 O O . GLY C 1 186 ? 0.163 189.526 16.087 1.00 24.58 183 GLY C O 1
ATOM 8867 N N . LEU C 1 187 ? 0.998 189.518 18.166 1.00 24.11 184 LEU C N 1
ATOM 8868 C CA . LEU C 1 187 ? -0.281 189.910 18.770 1.00 25.13 184 LEU C CA 1
ATOM 8869 C C . LEU C 1 187 ? -0.568 191.400 18.556 1.00 24.95 184 LEU C C 1
ATOM 8870 O O . LEU C 1 187 ? -1.707 191.774 18.298 1.00 24.59 184 LEU C O 1
ATOM 8875 N N . GLU C 1 188 ? 0.472 192.243 18.643 1.00 25.38 185 GLU C N 1
ATOM 8876 C CA . GLU C 1 188 ? 0.315 193.697 18.476 1.00 25.84 185 GLU C CA 1
ATOM 8877 C C . GLU C 1 188 ? -0.095 193.965 17.037 1.00 25.85 185 GLU C C 1
ATOM 8878 O O . GLU C 1 188 ? -0.939 194.817 16.756 1.00 25.78 185 GLU C O 1
ATOM 8884 N N . LEU C 1 189 ? 0.528 193.232 16.125 1.00 25.38 186 LEU C N 1
ATOM 8885 C CA . LEU C 1 189 ? 0.280 193.427 14.692 1.00 25.31 186 LEU C CA 1
ATOM 8886 C C . LEU C 1 189 ? -0.999 192.751 14.200 1.00 24.26 186 LEU C C 1
ATOM 8887 O O . LEU C 1 189 ? -1.753 193.334 13.429 1.00 24.30 186 LEU C O 1
ATOM 8892 N N . GLY C 1 190 ? -1.254 191.527 14.658 1.00 24.16 187 GLY C N 1
ATOM 8893 C CA . GLY C 1 190 ? -2.480 190.815 14.268 1.00 23.47 187 GLY C CA 1
ATOM 8894 C C . GLY C 1 190 ? -3.701 191.579 14.742 1.00 23.65 187 GLY C C 1
ATOM 8895 O O . GLY C 1 190 ? -4.648 191.787 13.987 1.00 24.09 187 GLY C O 1
ATOM 8896 N N . GLN C 1 191 ? -3.688 191.992 16.008 1.00 23.06 188 GLN C N 1
ATOM 8897 C CA . GLN C 1 191 ? -4.796 192.793 16.530 1.00 22.31 188 GLN C CA 1
ATOM 8898 C C . GLN C 1 191 ? -4.938 194.150 15.795 1.00 21.21 188 GLN C C 1
ATOM 8899 O O . GLN C 1 191 ? -6.050 194.565 15.454 1.00 20.76 188 GLN C O 1
ATOM 8905 N N . ALA C 1 192 ? -3.833 194.839 15.523 1.00 20.48 189 ALA C N 1
ATOM 8906 C CA . ALA C 1 192 ? -3.973 196.118 14.819 1.00 20.55 189 ALA C CA 1
ATOM 8907 C C . ALA C 1 192 ? -4.550 195.920 13.412 1.00 20.63 189 ALA C C 1
ATOM 8908 O O . ALA C 1 192 ? -5.387 196.734 12.943 1.00 19.41 189 ALA C O 1
ATOM 8910 N N . LEU C 1 193 ? -4.086 194.865 12.729 1.00 21.29 190 LEU C N 1
ATOM 8911 C CA . LEU C 1 193 ? -4.577 194.587 11.363 1.00 21.94 190 LEU C CA 1
ATOM 8912 C C . LEU C 1 193 ? -6.068 194.283 11.430 1.00 22.08 190 LEU C C 1
ATOM 8913 O O . LEU C 1 193 ? -6.852 194.861 10.673 1.00 22.52 190 LEU C O 1
ATOM 8918 N N . SER C 1 194 ? -6.463 193.444 12.389 1.00 22.36 191 SER C N 1
ATOM 8919 C CA . SER C 1 194 ? -7.881 193.126 12.566 1.00 22.79 191 SER C CA 1
ATOM 8920 C C . SER C 1 194 ? -8.707 194.377 12.792 1.00 23.05 191 SER C C 1
ATOM 8921 O O . SER C 1 194 ? -9.762 194.534 12.185 1.00 23.34 191 SER C O 1
ATOM 8924 N N . ARG C 1 195 ? -8.221 195.283 13.640 1.00 23.06 192 ARG C N 1
ATOM 8925 C CA . ARG C 1 195 ? -8.990 196.491 13.954 1.00 24.50 192 ARG C CA 1
ATOM 8926 C C . ARG C 1 195 ? -9.078 197.439 12.776 1.00 25.21 192 ARG C C 1
ATOM 8927 O O . ARG C 1 195 ? -9.913 198.322 12.754 1.00 25.75 192 ARG C O 1
ATOM 8935 N N . LEU C 1 196 ? -8.193 197.243 11.802 1.00 25.57 193 LEU C N 1
ATOM 8936 C CA . LEU C 1 196 ? -8.175 198.041 10.604 1.00 25.41 193 LEU C CA 1
ATOM 8937 C C . LEU C 1 196 ? -8.973 197.351 9.487 1.00 25.53 193 LEU C C 1
ATOM 8938 O O . LEU C 1 196 ? -8.903 197.757 8.311 1.00 25.53 193 LEU C O 1
ATOM 8943 N N . GLY C 1 197 ? -9.738 196.318 9.846 1.00 25.61 194 GLY C N 1
ATOM 8944 C CA . GLY C 1 197 ? -10.625 195.654 8.874 1.00 25.32 194 GLY C CA 1
ATOM 8945 C C . GLY C 1 197 ? -9.970 194.591 8.001 1.00 25.31 194 GLY C C 1
ATOM 8946 O O . GLY C 1 197 ? -10.567 194.114 7.039 1.00 26.06 194 GLY C O 1
ATOM 8947 N N . VAL C 1 198 ? -8.737 194.221 8.321 1.00 24.97 195 VAL C N 1
ATOM 8948 C CA . VAL C 1 198 ? -8.089 193.105 7.671 1.00 24.51 195 VAL C CA 1
ATOM 8949 C C . VAL C 1 198 ? -8.647 191.815 8.299 1.00 24.99 195 VAL C C 1
ATOM 8950 O O . VAL C 1 198 ? -8.793 191.716 9.537 1.00 24.35 195 VAL C O 1
ATOM 8954 N N . ILE C 1 199 ? -8.943 190.825 7.467 1.00 24.94 196 ILE C N 1
ATOM 8955 C CA . ILE C 1 199 ? -9.341 189.515 7.986 1.00 26.21 196 ILE C CA 1
ATOM 8956 C C . ILE C 1 199 ? -8.090 188.815 8.522 1.00 25.99 196 ILE C C 1
ATOM 8957 O O . ILE C 1 199 ? -7.151 188.568 7.779 1.00 26.73 196 ILE C O 1
ATOM 8962 N N . VAL C 1 200 ? -8.048 188.550 9.821 1.00 26.41 197 VAL C N 1
ATOM 8963 C CA . VAL C 1 200 ? -6.857 187.949 10.415 1.00 26.79 197 VAL C CA 1
ATOM 8964 C C . VAL C 1 200 ? -7.149 186.728 11.276 1.00 26.71 197 VAL C C 1
ATOM 8965 O O . VAL C 1 200 ? -8.141 186.677 12.025 1.00 26.75 197 VAL C O 1
ATOM 8969 N N . LYS C 1 201 ? -6.265 185.748 11.169 1.00 26.40 198 LYS C N 1
ATOM 8970 C CA . LYS C 1 201 ? -6.169 184.706 12.191 1.00 26.60 198 LYS C CA 1
ATOM 8971 C C . LYS C 1 201 ? -4.738 184.711 12.667 1.00 26.52 198 LYS C C 1
ATOM 8972 O O . LYS C 1 201 ? -3.821 184.904 11.867 1.00 25.89 198 LYS C O 1
ATOM 8978 N N . VAL C 1 202 ? -4.562 184.519 13.973 1.00 26.97 199 VAL C N 1
ATOM 8979 C CA . VAL C 1 202 ? -3.252 184.420 14.594 1.00 26.63 199 VAL C CA 1
ATOM 8980 C C . VAL C 1 202 ? -3.080 183.006 15.098 1.00 27.74 199 VAL C C 1
ATOM 8981 O O . VAL C 1 202 ? -3.962 182.496 15.793 1.00 28.27 199 VAL C O 1
ATOM 8985 N N . PHE C 1 203 ? -1.945 182.384 14.758 1.00 27.72 200 PHE C N 1
ATOM 8986 C CA . PHE C 1 203 ? -1.625 181.031 15.191 1.00 27.82 200 PHE C CA 1
ATOM 8987 C C . PHE C 1 203 ? -0.331 180.994 15.998 1.00 28.38 200 PHE C C 1
ATOM 8988 O O . PHE C 1 203 ? 0.685 181.564 15.601 1.00 27.72 200 PHE C O 1
ATOM 8996 N N . GLY C 1 204 ? -0.378 180.320 17.137 1.00 29.21 201 GLY C N 1
ATOM 8997 C CA . GLY C 1 204 ? 0.831 179.962 17.856 1.00 30.39 201 GLY C CA 1
ATOM 8998 C C . GLY C 1 204 ? 0.799 178.479 18.139 1.00 31.85 201 GLY C C 1
ATOM 8999 O O . GLY C 1 204 ? -0.193 177.805 17.854 1.00 31.30 201 GLY C O 1
ATOM 9000 N N . ARG C 1 205 ? 1.881 177.975 18.718 1.00 32.85 202 ARG C N 1
ATOM 9001 C CA . ARG C 1 205 ? 2.044 176.552 18.901 1.00 34.71 202 ARG C CA 1
ATOM 9002 C C . ARG C 1 205 ? 2.036 176.163 20.374 1.00 35.52 202 ARG C C 1
ATOM 9003 O O . ARG C 1 205 ? 1.294 175.279 20.786 1.00 36.37 202 ARG C O 1
ATOM 9011 N N . SER C 1 206 ? 2.844 176.845 21.170 1.00 36.02 203 SER C N 1
ATOM 9012 C CA . SER C 1 206 ? 3.255 176.301 22.463 1.00 36.53 203 SER C CA 1
ATOM 9013 C C . SER C 1 206 ? 2.242 176.510 23.597 1.00 35.84 203 SER C C 1
ATOM 9014 O O . SER C 1 206 ? 2.455 176.030 24.710 1.00 36.01 203 SER C O 1
ATOM 9017 N N . GLY C 1 207 ? 1.152 177.221 23.324 1.00 34.91 204 GLY C N 1
ATOM 9018 C CA . GLY C 1 207 ? 0.291 177.752 24.392 1.00 33.31 204 GLY C CA 1
ATOM 9019 C C . GLY C 1 207 ? 0.666 179.165 24.863 1.00 32.48 204 GLY C C 1
ATOM 9020 O O . GLY C 1 207 ? -0.061 179.771 25.655 1.00 31.72 204 GLY C O 1
ATOM 9021 N N . SER C 1 208 ? 1.814 179.664 24.395 1.00 32.09 205 SER C N 1
ATOM 9022 C CA . SER C 1 208 ? 2.325 181.019 24.664 1.00 31.90 205 SER C CA 1
ATOM 9023 C C . SER C 1 208 ? 1.347 182.115 24.301 1.00 31.41 205 SER C C 1
ATOM 9024 O O . SER C 1 208 ? 0.695 182.036 23.276 1.00 30.84 205 SER C O 1
ATOM 9027 N N . VAL C 1 209 ? 1.307 183.162 25.118 1.00 31.73 206 VAL C N 1
ATOM 9028 C CA . VAL C 1 209 ? 0.500 184.356 24.856 1.00 32.20 206 VAL C CA 1
ATOM 9029 C C . VAL C 1 209 ? 1.351 185.550 25.263 1.00 32.80 206 VAL C C 1
ATOM 9030 O O . VAL C 1 209 ? 1.559 185.796 26.454 1.00 33.26 206 VAL C O 1
ATOM 9034 N N . ALA C 1 210 ? 1.882 186.251 24.267 1.00 33.56 207 ALA C N 1
ATOM 9035 C CA . ALA C 1 210 ? 2.868 187.277 24.503 1.00 34.96 207 ALA C CA 1
ATOM 9036 C C . ALA C 1 210 ? 4.020 186.645 25.287 1.00 35.74 207 ALA C C 1
ATOM 9037 O O . ALA C 1 210 ? 4.482 185.542 24.952 1.00 37.22 207 ALA C O 1
ATOM 9039 N N . ASN C 1 211 ? 4.482 187.289 26.344 1.00 35.86 208 ASN C N 1
ATOM 9040 C CA . ASN C 1 211 ? 5.475 186.648 27.198 1.00 35.54 208 ASN C CA 1
ATOM 9041 C C . ASN C 1 211 ? 4.950 186.348 28.599 1.00 34.55 208 ASN C C 1
ATOM 9042 O O . ASN C 1 211 ? 5.726 186.267 29.560 1.00 34.77 208 ASN C O 1
ATOM 9047 N N . LEU C 1 212 ? 3.634 186.190 28.710 1.00 32.88 209 LEU C N 1
ATOM 9048 C CA . LEU C 1 212 ? 3.011 185.874 29.993 1.00 31.49 209 LEU C CA 1
ATOM 9049 C C . LEU C 1 212 ? 3.449 184.497 30.467 1.00 30.46 209 LEU C C 1
ATOM 9050 O O . LEU C 1 212 ? 3.593 183.575 29.649 1.00 29.96 209 LEU C O 1
ATOM 9055 N N . GLN C 1 213 ? 3.687 184.363 31.771 1.00 28.41 210 GLN C N 1
ATOM 9056 C CA . GLN C 1 213 ? 4.061 183.073 32.304 1.00 29.02 210 GLN C CA 1
ATOM 9057 C C . GLN C 1 213 ? 2.969 182.317 33.041 1.00 28.62 210 GLN C C 1
ATOM 9058 O O . GLN C 1 213 ? 2.808 181.126 32.829 1.00 29.80 210 GLN C O 1
ATOM 9064 N N . ASP C 1 214 ? 2.225 183.012 33.883 1.00 28.26 211 ASP C N 1
ATOM 9065 C CA . ASP C 1 214 ? 1.122 182.417 34.623 1.00 27.75 211 ASP C CA 1
ATOM 9066 C C . ASP C 1 214 ? 0.109 181.789 33.683 1.00 26.93 211 ASP C C 1
ATOM 9067 O O . ASP C 1 214 ? -0.369 182.426 32.756 1.00 27.82 211 ASP C O 1
ATOM 9072 N N . GLU C 1 215 ? -0.220 180.543 33.953 1.00 26.57 212 GLU C N 1
ATOM 9073 C CA . GLU C 1 215 ? -1.135 179.784 33.126 1.00 26.79 212 GLU C CA 1
ATOM 9074 C C . GLU C 1 215 ? -2.522 180.441 32.999 1.00 26.90 212 GLU C C 1
ATOM 9075 O O . GLU C 1 215 ? -3.031 180.582 31.878 1.00 26.80 212 GLU C O 1
ATOM 9081 N N . GLU C 1 216 ? -3.115 180.820 34.137 1.00 26.80 213 GLU C N 1
ATOM 9082 C CA . GLU C 1 216 ? -4.423 181.477 34.171 1.00 27.86 213 GLU C CA 1
ATOM 9083 C C . GLU C 1 216 ? -4.442 182.822 33.442 1.00 27.71 213 GLU C C 1
ATOM 9084 O O . GLU C 1 216 ? -5.435 183.157 32.770 1.00 27.23 213 GLU C O 1
ATOM 9098 N N . LYS C 1 218 ? -2.399 183.620 30.912 1.00 27.10 215 LYS C N 1
ATOM 9099 C CA . LYS C 1 218 ? -2.378 183.265 29.472 1.00 27.23 215 LYS C CA 1
ATOM 9100 C C . LYS C 1 218 ? -3.745 182.895 28.914 1.00 26.77 215 LYS C C 1
ATOM 9101 O O . LYS C 1 218 ? -4.130 183.363 27.846 1.00 27.80 215 LYS C O 1
ATOM 9107 N N . ARG C 1 219 ? -4.478 182.066 29.635 1.00 26.55 216 ARG C N 1
ATOM 9108 C CA . ARG C 1 219 ? -5.782 181.587 29.163 1.00 26.49 216 ARG C CA 1
ATOM 9109 C C . ARG C 1 219 ? -6.794 182.741 29.137 1.00 26.14 216 ARG C C 1
ATOM 9110 O O . ARG C 1 219 ? -7.606 182.846 28.230 1.00 26.47 216 ARG C O 1
ATOM 9118 N N . TYR C 1 220 ? -6.722 183.619 30.127 1.00 25.74 217 TYR C N 1
ATOM 9119 C CA . TYR C 1 220 ? -7.653 184.731 30.211 1.00 25.27 217 TYR C CA 1
ATOM 9120 C C . TYR C 1 220 ? -7.410 185.715 29.069 1.00 24.80 217 TYR C C 1
ATOM 9121 O O . TYR C 1 220 ? -8.359 186.278 28.527 1.00 24.19 217 TYR C O 1
ATOM 9130 N N . ALA C 1 221 ? -6.138 185.936 28.741 1.00 24.21 218 ALA C N 1
ATOM 9131 C CA . ALA C 1 221 ? -5.763 186.843 27.675 1.00 24.67 218 ALA C CA 1
ATOM 9132 C C . ALA C 1 221 ? -6.150 186.253 26.326 1.00 25.15 218 ALA C C 1
ATOM 9133 O O . ALA C 1 221 ? -6.656 186.974 25.452 1.00 24.78 218 ALA C O 1
ATOM 9135 N N . GLU C 1 222 ? -5.910 184.949 26.148 1.00 25.19 219 GLU C N 1
ATOM 9136 C CA . GLU C 1 222 ? -6.302 184.281 24.888 1.00 25.33 219 GLU C CA 1
ATOM 9137 C C . GLU C 1 222 ? -7.808 184.356 24.707 1.00 25.24 219 GLU C C 1
ATOM 9138 O O . GLU C 1 222 ? -8.307 184.690 23.625 1.00 24.93 219 GLU C O 1
ATOM 9144 N N . LYS C 1 223 ? -8.533 184.047 25.777 1.00 25.53 220 LYS C N 1
ATOM 9145 C CA . LYS C 1 223 ? -9.994 184.097 25.735 1.00 26.13 220 LYS C CA 1
ATOM 9146 C C . LYS C 1 223 ? -10.436 185.516 25.386 1.00 25.48 220 LYS C C 1
ATOM 9147 O O . LYS C 1 223 ? -11.265 185.703 24.504 1.00 25.75 220 LYS C O 1
ATOM 9153 N N . THR C 1 224 ? -9.822 186.506 26.036 1.00 24.85 221 THR C N 1
ATOM 9154 C CA . THR C 1 224 ? -10.186 187.899 25.834 1.00 24.82 221 THR C CA 1
ATOM 9155 C C . THR C 1 224 ? -9.954 188.304 24.396 1.00 24.96 221 THR C C 1
ATOM 9156 O O . THR C 1 224 ? -10.874 188.779 23.749 1.00 24.79 221 T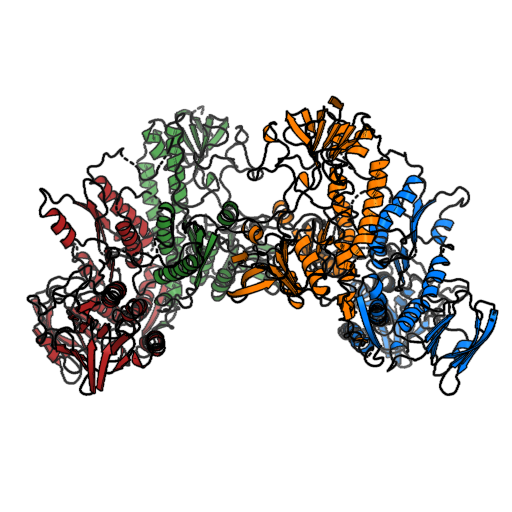HR C O 1
ATOM 9160 N N . PHE C 1 225 ? -8.737 188.099 23.891 1.00 25.21 222 PHE C N 1
ATOM 9161 C CA . PHE C 1 225 ? -8.437 188.375 22.484 1.00 25.94 222 PHE C CA 1
ATOM 9162 C C . PHE C 1 225 ? -9.422 187.695 21.523 1.00 26.23 222 PHE C C 1
ATOM 9163 O O . PHE C 1 225 ? -9.846 188.286 20.527 1.00 26.78 222 PHE C O 1
ATOM 9171 N N . ASN C 1 226 ? -9.788 186.450 21.805 1.00 26.39 223 ASN C N 1
ATOM 9172 C CA . ASN C 1 226 ? -10.723 185.764 20.934 1.00 26.72 223 ASN C CA 1
ATOM 9173 C C . ASN C 1 226 ? -12.138 186.344 20.868 1.00 27.54 223 ASN C C 1
ATOM 9174 O O . ASN C 1 226 ? -12.890 185.995 19.969 1.00 28.05 223 ASN C O 1
ATOM 9179 N N . GLU C 1 227 ? -12.493 187.225 21.793 1.00 28.31 224 GLU C N 1
ATOM 9180 C CA . GLU C 1 227 ? -13.782 187.926 21.695 1.00 29.91 224 GLU C CA 1
ATOM 9181 C C . GLU C 1 227 ? -13.753 188.919 20.529 1.00 30.07 224 GLU C C 1
ATOM 9182 O O . GLU C 1 227 ? -14.791 189.415 20.105 1.00 31.17 224 GLU C O 1
ATOM 9188 N N . GLU C 1 228 ? -12.566 189.157 19.977 1.00 29.40 225 GLU C N 1
ATOM 9189 C CA . GLU C 1 228 ? -12.362 190.200 18.976 1.00 28.92 225 GLU C CA 1
ATOM 9190 C C . GLU C 1 228 ? -11.804 189.632 17.660 1.00 28.81 225 GLU C C 1
ATOM 9191 O O . GLU C 1 228 ? -12.250 190.011 16.578 1.00 29.15 225 GLU C O 1
ATOM 9197 N N . PHE C 1 229 ? -10.828 188.735 17.744 1.00 28.04 226 PHE C N 1
ATOM 9198 C CA . PHE C 1 229 ? -10.244 188.146 16.541 1.00 28.24 226 PHE C CA 1
ATOM 9199 C C . PHE C 1 229 ? -9.806 186.697 16.800 1.00 28.21 226 PHE C C 1
ATOM 9200 O O . PHE C 1 229 ? -9.525 186.326 17.948 1.00 28.18 226 PHE C O 1
ATOM 9208 N N . TYR C 1 230 ? -9.746 185.888 15.747 1.00 28.15 227 TYR C N 1
ATOM 9209 C CA . TYR C 1 230 ? -9.355 184.481 15.872 1.00 27.92 227 TYR C CA 1
ATOM 9210 C C . TYR C 1 230 ? -7.907 184.351 16.346 1.00 28.47 227 TYR C C 1
ATOM 9211 O O . TYR C 1 230 ? -6.973 184.854 15.709 1.00 28.46 227 TYR C O 1
ATOM 9220 N N . PHE C 1 231 ? -7.728 183.695 17.497 1.00 29.27 228 PHE C N 1
ATOM 9221 C CA . PHE C 1 231 ? -6.404 183.433 18.063 1.00 28.61 228 PHE C CA 1
ATOM 9222 C C . PHE C 1 231 ? -6.390 182.054 18.713 1.00 28.78 228 PHE C C 1
ATOM 9223 O O . PHE C 1 231 ? -7.098 181.800 19.704 1.00 29.06 228 PHE C O 1
ATOM 9231 N N . ASP C 1 232 ? -5.598 181.166 18.117 1.00 27.98 229 ASP C N 1
ATOM 9232 C CA . ASP C 1 232 ? -5.324 179.841 18.657 1.00 27.59 229 ASP C CA 1
ATOM 9233 C C . ASP C 1 232 ? -3.846 179.728 19.089 1.00 26.84 229 ASP C C 1
ATOM 9234 O O . ASP C 1 232 ? -2.944 179.671 18.249 1.00 25.21 229 ASP C O 1
ATOM 9239 N N . ALA C 1 233 ? -3.624 179.718 20.409 1.00 27.13 230 ALA C N 1
ATOM 9240 C CA . ALA C 1 233 ? -2.278 179.607 21.004 1.00 27.07 230 ALA C CA 1
ATOM 9241 C C . ALA C 1 233 ? -1.689 178.194 20.891 1.00 26.87 230 ALA C C 1
ATOM 9242 O O . ALA C 1 233 ? -0.468 178.011 21.005 1.00 26.97 230 ALA C O 1
ATOM 9244 N N . LYS C 1 234 ? -2.544 177.213 20.644 1.00 26.09 231 LYS C N 1
ATOM 9245 C CA . LYS C 1 234 ? -2.088 175.830 20.475 1.00 27.12 231 LYS C CA 1
ATOM 9246 C C . LYS C 1 234 ? -2.531 175.305 19.118 1.00 26.91 231 LYS C C 1
ATOM 9247 O O . LYS C 1 234 ? -3.110 174.238 19.012 1.00 27.13 231 LYS C O 1
ATOM 9253 N N . ALA C 1 235 ? -2.280 176.072 18.071 1.00 26.79 232 ALA C N 1
ATOM 9254 C CA . ALA C 1 235 ? -2.782 175.698 16.753 1.00 26.80 232 ALA C CA 1
ATOM 9255 C C . ALA C 1 235 ? -1.945 174.581 16.108 1.00 26.62 232 ALA C C 1
ATOM 9256 O O . ALA C 1 235 ? -0.722 174.571 16.201 1.00 26.85 232 ALA C O 1
ATOM 9258 N N . ARG C 1 236 ? -2.608 173.656 15.436 1.00 26.32 233 ARG C N 1
ATOM 9259 C CA . ARG C 1 236 ? -1.922 172.680 14.599 1.00 26.69 233 ARG C CA 1
ATOM 9260 C C . ARG C 1 236 ? -2.038 173.114 13.132 1.00 26.46 233 ARG C C 1
ATOM 9261 O O . ARG C 1 236 ? -3.113 173.033 12.520 1.00 26.03 233 ARG C O 1
ATOM 9269 N N . VAL C 1 237 ? -0.932 173.584 12.570 1.00 26.36 234 VAL C N 1
ATOM 9270 C CA . VAL C 1 237 ? -0.944 174.106 11.205 1.00 26.25 234 VAL C CA 1
ATOM 9271 C C . VAL C 1 237 ? -0.175 173.158 10.284 1.00 26.68 234 VAL C C 1
ATOM 9272 O O . VAL C 1 237 ? 0.893 172.673 10.625 1.00 26.51 234 VAL C O 1
ATOM 9276 N N . ILE C 1 238 ? -0.728 172.895 9.114 1.00 27.17 235 ILE C N 1
ATOM 9277 C CA . ILE C 1 238 ? -0.166 171.872 8.228 1.00 27.16 235 ILE C CA 1
ATOM 9278 C C . ILE C 1 238 ? 0.736 172.527 7.168 1.00 27.35 235 ILE C C 1
ATOM 9279 O O . ILE C 1 238 ? 1.842 172.041 6.903 1.00 27.45 235 ILE C O 1
ATOM 9284 N N . SER C 1 239 ? 0.295 173.651 6.595 1.00 26.61 236 SER C N 1
ATOM 9285 C CA . SER C 1 239 ? 1.049 174.251 5.494 1.00 25.85 236 SER C CA 1
ATOM 9286 C C . SER C 1 239 ? 0.555 175.640 5.093 1.00 26.63 236 SER C C 1
ATOM 9287 O O . SER C 1 239 ? -0.610 176.004 5.310 1.00 25.90 236 SER C O 1
ATOM 9290 N N . THR C 1 240 ? 1.461 176.388 4.482 1.00 26.64 237 THR C N 1
ATOM 9291 C CA . THR C 1 240 ? 1.198 177.737 4.040 1.00 27.48 237 THR C CA 1
ATOM 9292 C C . THR C 1 240 ? 1.834 177.891 2.657 1.00 27.65 237 THR C C 1
ATOM 9293 O O . THR C 1 240 ? 3.005 178.240 2.538 1.00 27.60 237 THR C O 1
ATOM 9297 N N . ILE C 1 241 ? 1.061 177.616 1.617 1.00 27.91 238 ILE C N 1
ATOM 9298 C CA . ILE C 1 241 ? 1.617 177.572 0.265 1.00 29.11 238 ILE C CA 1
ATOM 9299 C C . ILE C 1 241 ? 1.023 178.653 -0.637 1.00 30.04 238 ILE C C 1
ATOM 9300 O O . ILE C 1 241 ? -0.206 178.770 -0.770 1.00 30.37 238 ILE C O 1
ATOM 9305 N N . GLU C 1 242 ? 1.912 179.431 -1.246 1.00 30.42 239 GLU C N 1
ATOM 9306 C CA . GLU C 1 242 ? 1.538 180.469 -2.181 1.00 31.25 239 GLU C CA 1
ATOM 9307 C C . GLU C 1 242 ? 0.830 179.904 -3.422 1.00 31.79 239 GLU C C 1
ATOM 9308 O O . GLU C 1 242 ? 1.269 178.907 -3.992 1.00 31.46 239 GLU C O 1
ATOM 9314 N N . LYS C 1 243 ? -0.279 180.542 -3.801 1.00 32.60 240 LYS C N 1
ATOM 9315 C CA . LYS C 1 243 ? -0.974 180.280 -5.071 1.00 33.43 240 LYS C CA 1
ATOM 9316 C C . LYS C 1 243 ? -0.837 181.532 -5.934 1.00 33.48 240 LYS C C 1
ATOM 9317 O O . LYS C 1 243 ? 0.006 182.379 -5.659 1.00 33.10 240 LYS C O 1
ATOM 9323 N N . GLU C 1 244 ? -1.668 181.663 -6.963 1.00 33.72 241 GLU C N 1
ATOM 9324 C CA . GLU C 1 244 ? -1.523 182.799 -7.870 1.00 34.49 241 GLU C CA 1
ATOM 9325 C C . GLU C 1 244 ? -1.869 184.122 -7.172 1.00 34.44 241 GLU C C 1
ATOM 9326 O O . GLU C 1 244 ? -1.179 185.124 -7.368 1.00 34.81 241 GLU C O 1
ATOM 9332 N N . ASP C 1 245 ? -2.885 184.098 -6.312 1.00 34.20 242 ASP C N 1
ATOM 9333 C CA . ASP C 1 245 ? -3.430 185.324 -5.721 1.00 34.26 242 ASP C CA 1
ATOM 9334 C C . ASP C 1 245 ? -3.391 185.416 -4.206 1.00 32.73 242 ASP C C 1
ATOM 9335 O O . ASP C 1 245 ? -3.851 186.412 -3.651 1.00 32.37 242 ASP C O 1
ATOM 9340 N N . ALA C 1 246 ? -2.878 184.375 -3.553 1.00 31.17 243 ALA C N 1
ATOM 9341 C CA . ALA C 1 246 ? -3.092 184.170 -2.126 1.00 29.85 243 ALA C CA 1
ATOM 9342 C C . ALA C 1 246 ? -2.133 183.134 -1.568 1.00 28.91 243 ALA C C 1
ATOM 9343 O O . ALA C 1 246 ? -1.346 182.570 -2.294 1.00 29.51 243 ALA C O 1
ATOM 9345 N N . VAL C 1 247 ? -2.203 182.902 -0.264 1.00 28.10 244 VAL C N 1
ATOM 9346 C CA . VAL C 1 247 ? -1.518 181.784 0.372 1.00 27.42 244 VAL C CA 1
ATOM 9347 C C . VAL C 1 247 ? -2.594 180.829 0.860 1.00 27.47 244 VAL C C 1
ATOM 9348 O O . VAL C 1 247 ? -3.531 181.235 1.566 1.00 27.39 244 VAL C O 1
ATOM 9352 N N . GLU C 1 248 ? -2.484 179.566 0.474 1.00 27.41 245 GLU C N 1
ATOM 9353 C CA . GLU C 1 248 ? -3.407 178.578 0.987 1.00 26.90 245 GLU C CA 1
ATOM 9354 C C . GLU C 1 248 ? -2.891 178.105 2.339 1.00 26.60 245 GLU C C 1
ATOM 9355 O O . GLU C 1 248 ? -1.747 177.673 2.458 1.00 26.91 245 GLU C O 1
ATOM 9361 N N . VAL C 1 249 ? -3.726 178.211 3.361 1.00 25.64 246 VAL C N 1
ATOM 9362 C CA . VAL C 1 249 ? -3.340 177.780 4.701 1.00 25.33 246 VAL C CA 1
ATOM 9363 C C . VAL C 1 249 ? -4.160 176.552 5.075 1.00 25.87 246 VAL C C 1
ATOM 9364 O O . VAL C 1 249 ? -5.393 176.579 5.079 1.00 26.42 246 VAL C O 1
ATOM 9368 N N . ILE C 1 250 ? -3.480 175.458 5.353 1.00 25.93 247 ILE C N 1
ATOM 9369 C CA . ILE C 1 250 ? -4.181 174.272 5.827 1.00 25.72 247 ILE C CA 1
ATOM 9370 C C . ILE C 1 250 ? -3.833 174.072 7.300 1.00 25.64 247 ILE C C 1
ATOM 9371 O O . ILE C 1 250 ? -2.661 174.053 7.681 1.00 25.31 247 ILE C O 1
ATOM 9376 N N . TYR C 1 251 ? -4.870 173.977 8.123 1.00 26.21 248 TYR C N 1
ATOM 9377 C CA . TYR C 1 251 ? -4.710 173.912 9.575 1.00 26.91 248 TYR C CA 1
ATOM 9378 C C . TYR C 1 251 ? -5.930 173.265 10.225 1.00 27.50 248 TYR C C 1
ATOM 9379 O O . TYR C 1 251 ? -6.959 173.075 9.599 1.00 27.89 248 TYR C O 1
ATOM 9388 N N . PHE C 1 252 ? -5.819 172.938 11.502 1.00 28.93 249 PHE C N 1
ATOM 9389 C CA . PHE C 1 252 ? -6.968 172.463 12.225 1.00 29.94 249 PHE C CA 1
ATOM 9390 C C . PHE C 1 252 ? -7.515 173.570 13.091 1.00 31.05 249 PHE C C 1
ATOM 9391 O O . PHE C 1 252 ? -6.751 174.272 13.763 1.00 30.37 249 PHE C O 1
ATOM 9399 N N . ASP C 1 253 ? -8.835 173.747 13.055 1.00 32.24 250 ASP C N 1
ATOM 9400 C CA . ASP C 1 253 ? -9.449 174.763 13.897 1.00 34.21 250 ASP C CA 1
ATOM 9401 C C . ASP C 1 253 ? -9.553 174.273 15.340 1.00 35.20 250 ASP C C 1
ATOM 9402 O O . ASP C 1 253 ? -9.132 173.150 15.654 1.00 35.83 250 ASP C O 1
ATOM 9407 N N . LYS C 1 254 ? -10.109 175.102 16.212 1.00 36.22 251 LYS C N 1
ATOM 9408 C CA . LYS C 1 254 ? -10.222 174.754 17.636 1.00 37.28 251 LYS C CA 1
ATOM 9409 C C . LYS C 1 254 ? -11.013 173.478 17.923 1.00 38.15 251 LYS C C 1
ATOM 9410 O O . LYS C 1 254 ? -10.724 172.757 18.890 1.00 38.75 251 LYS C O 1
ATOM 9416 N N . SER C 1 255 ? -11.987 173.178 17.070 1.00 38.62 252 SER C N 1
ATOM 9417 C CA . SER C 1 255 ? -12.788 171.980 17.249 1.00 39.19 252 SER C CA 1
ATOM 9418 C C . SER C 1 255 ? -12.161 170.831 16.480 1.00 38.85 252 SER C C 1
ATOM 9419 O O . SER C 1 255 ? -12.819 169.815 16.231 1.00 38.96 252 SER C O 1
ATOM 9422 N N . GLY C 1 256 ? -10.892 171.002 16.099 1.00 38.17 253 GLY C N 1
ATOM 9423 C CA . GLY C 1 256 ? -10.123 169.938 15.451 1.00 37.43 253 GLY C CA 1
ATOM 9424 C C . GLY C 1 256 ? -10.613 169.571 14.055 1.00 37.02 253 GLY C C 1
ATOM 9425 O O . GLY C 1 256 ? -10.382 168.457 13.586 1.00 36.73 253 GLY C O 1
ATOM 9426 N N . GLN C 1 257 ? -11.294 170.505 13.394 1.00 36.55 254 GLN C N 1
ATOM 9427 C CA . GLN C 1 257 ? -11.703 170.307 12.009 1.00 36.16 254 GLN C CA 1
ATOM 9428 C C . GLN C 1 257 ? -10.619 170.846 11.068 1.00 35.19 254 GLN C C 1
ATOM 9429 O O . GLN C 1 257 ? -10.185 172.010 11.187 1.00 34.86 254 GLN C O 1
ATOM 9435 N N . LYS C 1 258 ? -10.181 169.981 10.155 1.00 33.71 255 LYS C N 1
ATOM 9436 C CA . LYS C 1 258 ? -9.264 170.351 9.079 1.00 32.69 255 LYS C CA 1
ATOM 9437 C C . LYS C 1 258 ? -9.872 171.440 8.199 1.00 31.73 255 LYS C C 1
ATOM 9438 O O . LYS C 1 258 ? -11.029 171.354 7.813 1.00 31.75 255 LYS C O 1
ATOM 9444 N N . THR C 1 259 ? -9.082 172.456 7.882 1.00 30.96 256 THR C N 1
ATOM 9445 C CA . THR C 1 259 ? -9.602 173.661 7.254 1.00 30.42 256 THR C CA 1
ATOM 9446 C C . THR C 1 259 ? -8.609 174.216 6.233 1.00 30.47 256 THR C C 1
ATOM 9447 O O . THR C 1 259 ? -7.423 174.388 6.521 1.00 30.88 256 THR C O 1
ATOM 9451 N N . THR C 1 260 ? -9.111 174.492 5.041 1.00 30.20 257 THR C N 1
ATOM 9452 C CA . THR C 1 260 ? -8.346 175.145 3.996 1.00 30.17 257 THR C CA 1
ATOM 9453 C C . THR C 1 260 ? -8.876 176.557 3.875 1.00 29.84 257 THR C C 1
ATOM 9454 O O . THR C 1 260 ? -10.055 176.748 3.651 1.00 30.53 257 THR C O 1
ATOM 9458 N N . GLU C 1 261 ? -8.011 177.545 4.057 1.00 28.90 258 GLU C N 1
ATOM 9459 C CA . GLU C 1 261 ? -8.433 178.930 3.980 1.00 28.94 258 GLU C CA 1
ATOM 9460 C C . GLU C 1 261 ? -7.345 179.719 3.263 1.00 28.46 258 GLU C C 1
ATOM 9461 O O . GLU C 1 261 ? -6.160 179.547 3.540 1.00 28.80 258 GLU C O 1
ATOM 9467 N N . SER C 1 262 ? -7.759 180.562 2.333 1.00 27.61 259 SER C N 1
ATOM 9468 C CA . SER C 1 262 ? -6.852 181.393 1.589 1.00 27.55 259 SER C CA 1
ATOM 9469 C C . SER C 1 262 ? -6.712 182.760 2.266 1.00 26.94 259 SER C C 1
ATOM 9470 O O . SER C 1 262 ? -7.710 183.348 2.692 1.00 27.12 259 SER C O 1
ATOM 9473 N N . PHE C 1 263 ? -5.476 183.247 2.385 1.00 26.03 260 PHE C N 1
ATOM 9474 C CA . PHE C 1 263 ? -5.183 184.603 2.871 1.00 25.98 260 PHE C CA 1
ATOM 9475 C C . PHE C 1 263 ? -4.303 185.336 1.861 1.00 26.58 260 PHE C C 1
ATOM 9476 O O . PHE C 1 263 ? -3.432 184.714 1.235 1.00 27.05 260 PHE C O 1
ATOM 9484 N N . GLN C 1 264 ? -4.483 186.650 1.728 1.00 26.40 261 GLN C N 1
ATOM 9485 C CA . GLN C 1 264 ? -3.675 187.420 0.778 1.00 26.35 261 GLN C CA 1
ATOM 9486 C C . GLN C 1 264 ? -2.185 187.381 1.132 1.00 25.94 261 GLN C C 1
ATOM 9487 O O . GLN C 1 264 ? -1.330 187.297 0.248 1.00 25.78 261 GLN C O 1
ATOM 9493 N N . TYR C 1 265 ? -1.876 187.431 2.428 1.00 26.04 262 TYR C N 1
ATOM 9494 C CA . TYR C 1 265 ? -0.500 187.282 2.912 1.00 25.63 262 TYR C CA 1
ATOM 9495 C C . TYR C 1 265 ? -0.431 186.427 4.177 1.00 25.52 262 TYR C C 1
ATOM 9496 O O . TYR C 1 265 ? -1.452 186.206 4.847 1.00 25.49 262 TYR C O 1
ATOM 9505 N N . VAL C 1 266 ? 0.777 185.972 4.508 1.00 25.42 263 VAL C N 1
ATOM 9506 C CA . VAL C 1 266 ? 1.092 185.508 5.866 1.00 25.63 263 VAL C CA 1
ATOM 9507 C C . VAL C 1 266 ? 2.142 186.438 6.518 1.00 25.90 263 VAL C C 1
ATOM 9508 O O . VAL C 1 266 ? 3.032 186.962 5.838 1.00 26.09 263 VAL C O 1
ATOM 9512 N N . LEU C 1 267 ? 2.011 186.677 7.822 1.00 24.81 264 LEU C N 1
ATOM 9513 C CA . LEU C 1 267 ? 2.996 187.467 8.544 1.00 24.60 264 LEU C CA 1
ATOM 9514 C C . LEU C 1 267 ? 3.807 186.573 9.466 1.00 24.68 264 LEU C C 1
ATOM 9515 O O . LEU C 1 267 ? 3.249 185.978 10.373 1.00 24.72 264 LEU C O 1
ATOM 9520 N N . ALA C 1 268 ? 5.118 186.508 9.253 1.00 24.95 265 ALA C N 1
ATOM 9521 C CA . ALA C 1 268 ? 5.955 185.676 10.094 1.00 26.15 265 ALA C CA 1
ATOM 9522 C C . ALA C 1 268 ? 6.430 186.504 11.282 1.00 26.70 265 ALA C C 1
ATOM 9523 O O . ALA C 1 268 ? 7.438 187.219 11.192 1.00 27.08 265 ALA C O 1
ATOM 9525 N N . ALA C 1 269 ? 5.675 186.431 12.374 1.00 26.32 266 ALA C N 1
ATOM 9526 C CA . ALA C 1 269 ? 6.041 187.066 13.634 1.00 26.15 266 ALA C CA 1
ATOM 9527 C C . ALA C 1 269 ? 6.552 185.965 14.586 1.00 26.04 266 ALA C C 1
ATOM 9528 O O . ALA C 1 269 ? 6.461 186.040 15.803 1.00 25.63 266 ALA C O 1
ATOM 9530 N N . THR C 1 270 ? 7.140 184.952 13.982 1.00 26.45 267 THR C N 1
ATOM 9531 C CA . THR C 1 270 ? 7.737 183.855 14.712 1.00 26.82 267 THR C CA 1
ATOM 9532 C C . THR C 1 270 ? 9.072 184.309 15.335 1.00 27.06 267 THR C C 1
ATOM 9533 O O . THR C 1 270 ? 9.502 185.462 15.151 1.00 26.53 267 THR C O 1
ATOM 9537 N N . GLY C 1 271 ? 9.713 183.415 16.087 1.00 26.72 268 GLY C N 1
ATOM 9538 C CA . GLY C 1 271 ? 10.954 183.749 16.775 1.00 26.80 268 GLY C CA 1
ATOM 9539 C C . GLY C 1 271 ? 12.005 184.401 15.893 1.00 26.35 268 GLY C C 1
ATOM 9540 O O . GLY C 1 271 ? 12.362 183.866 14.840 1.00 26.67 268 GLY C O 1
ATOM 9541 N N . ARG C 1 272 ? 12.505 185.557 16.325 1.00 25.76 269 ARG C N 1
ATOM 9542 C CA . ARG C 1 272 ? 13.562 186.234 15.599 1.00 25.32 269 ARG C CA 1
ATOM 9543 C C . ARG C 1 272 ? 14.899 185.550 15.814 1.00 25.47 269 ARG C C 1
ATOM 9544 O O . ARG C 1 272 ? 15.046 184.715 16.714 1.00 24.61 269 ARG C O 1
ATOM 9552 N N . LYS C 1 273 ? 15.880 185.946 14.999 1.00 25.36 270 LYS C N 1
ATOM 9553 C CA . LYS C 1 273 ? 17.192 185.332 15.005 1.00 25.89 270 LYS C CA 1
ATOM 9554 C C . LYS C 1 273 ? 18.220 186.415 15.300 1.00 25.33 270 LYS C C 1
ATOM 9555 O O . LYS C 1 273 ? 18.274 187.429 14.588 1.00 25.14 270 LYS C O 1
ATOM 9561 N N . ALA C 1 274 ? 19.023 186.216 16.349 1.00 24.55 271 ALA C N 1
ATOM 9562 C CA . ALA C 1 274 ? 20.158 187.107 16.631 1.00 24.55 271 ALA C CA 1
ATOM 9563 C C . ALA C 1 274 ? 21.168 187.093 15.461 1.00 24.58 271 ALA C C 1
ATOM 9564 O O . ALA C 1 274 ? 21.500 186.019 14.957 1.00 23.66 271 ALA C O 1
ATOM 9566 N N . ASN C 1 275 ? 21.648 188.268 15.032 1.00 24.38 272 ASN C N 1
ATOM 9567 C CA . ASN C 1 275 ? 22.615 188.318 13.900 1.00 25.54 272 ASN C CA 1
ATOM 9568 C C . ASN C 1 275 ? 24.066 188.010 14.285 1.00 25.63 272 ASN C C 1
ATOM 9569 O O . ASN C 1 275 ? 24.939 188.881 14.208 1.00 25.45 272 ASN C O 1
ATOM 9574 N N . VAL C 1 276 ? 24.310 186.758 14.662 1.00 26.27 273 VAL C N 1
ATOM 9575 C CA . VAL C 1 276 ? 25.603 186.318 15.201 1.00 26.57 273 VAL C CA 1
ATOM 9576 C C . VAL C 1 276 ? 26.081 185.066 14.485 1.00 27.11 273 VAL C C 1
ATOM 9577 O O . VAL C 1 276 ? 27.115 184.498 14.824 1.00 27.41 273 VAL C O 1
ATOM 9581 N N . ASP C 1 277 ? 25.323 184.655 13.481 1.00 27.59 274 ASP C N 1
ATOM 9582 C CA . ASP C 1 277 ? 25.588 183.429 12.731 1.00 28.56 274 ASP C CA 1
ATOM 9583 C C . ASP C 1 277 ? 26.231 183.705 11.372 1.00 28.83 274 ASP C C 1
ATOM 9584 O O . ASP C 1 277 ? 26.766 182.800 10.765 1.00 28.25 274 ASP C O 1
ATOM 9589 N N . LYS C 1 278 ? 26.169 184.947 10.888 1.00 29.57 275 LYS C N 1
ATOM 9590 C CA . LYS C 1 278 ? 26.851 185.302 9.633 1.00 30.46 275 LYS C CA 1
ATOM 9591 C C . LYS C 1 278 ? 28.078 186.175 9.867 1.00 30.36 275 LYS C C 1
ATOM 9592 O O . LYS C 1 278 ? 28.435 186.975 8.996 1.00 30.02 275 LYS C O 1
ATOM 9598 N N . LEU C 1 279 ? 28.712 186.031 11.033 1.00 29.75 276 LEU C N 1
ATOM 9599 C CA . LEU C 1 279 ? 29.781 186.952 11.447 1.00 29.28 276 LEU C CA 1
ATOM 9600 C C . LEU C 1 279 ? 31.174 186.348 11.364 1.00 29.04 276 LEU C C 1
ATOM 9601 O O . LEU C 1 279 ? 32.156 187.034 11.632 1.00 28.91 276 LEU C O 1
ATOM 9606 N N . GLY C 1 280 ? 31.254 185.064 11.020 1.00 28.87 277 GLY C N 1
ATOM 9607 C CA . GLY C 1 280 ? 32.513 184.336 11.060 1.00 28.55 277 GLY C CA 1
ATOM 9608 C C . GLY C 1 280 ? 33.007 184.058 12.474 1.00 28.33 277 GLY C C 1
ATOM 9609 O O . GLY C 1 280 ? 34.221 183.986 12.712 1.00 28.31 277 GLY C O 1
ATOM 9610 N N . LEU C 1 281 ? 32.086 183.892 13.422 1.00 27.89 278 LEU C N 1
ATOM 9611 C CA . LEU C 1 281 ? 32.491 183.523 14.787 1.00 27.60 278 LEU C CA 1
ATOM 9612 C C . LEU C 1 281 ? 33.271 182.188 14.892 1.00 27.28 278 LEU C C 1
ATOM 9613 O O . LEU C 1 281 ? 33.933 181.943 15.899 1.00 26.70 278 LEU C O 1
ATOM 9618 N N . GLU C 1 282 ? 33.203 181.333 13.873 1.00 27.06 279 GLU C N 1
ATOM 9619 C CA . GLU C 1 282 ? 34.012 180.095 13.875 1.00 27.45 279 GLU C CA 1
ATOM 9620 C C . GLU C 1 282 ? 35.533 180.367 13.806 1.00 27.73 279 GLU C C 1
ATOM 9621 O O . GLU C 1 282 ? 36.343 179.459 14.018 1.00 27.90 279 GLU C O 1
ATOM 9627 N N . ASN C 1 283 ? 35.901 181.614 13.503 1.00 27.93 280 ASN C N 1
ATOM 9628 C CA . ASN C 1 283 ? 37.308 182.044 13.444 1.00 28.01 280 ASN C CA 1
ATOM 9629 C C . ASN C 1 283 ? 37.786 182.642 14.766 1.00 28.04 280 ASN C C 1
ATOM 9630 O O . ASN C 1 283 ? 38.885 183.221 14.838 1.00 28.31 280 ASN C O 1
ATOM 9635 N N . THR C 1 284 ? 36.942 182.527 15.793 1.00 27.26 281 THR C N 1
ATOM 9636 C CA . THR C 1 284 ? 37.286 182.897 17.157 1.00 27.05 281 THR C CA 1
ATOM 9637 C C . THR C 1 284 ? 37.106 181.680 18.093 1.00 27.45 281 THR C C 1
ATOM 9638 O O . THR C 1 284 ? 36.509 180.682 17.708 1.00 27.55 281 THR C O 1
ATOM 9642 N N . SER C 1 285 ? 37.596 181.772 19.325 1.00 27.74 282 SER C N 1
ATOM 9643 C CA . SER C 1 285 ? 37.312 180.756 20.352 1.00 28.33 282 SER C CA 1
ATOM 9644 C C . SER C 1 285 ? 36.072 181.129 21.204 1.00 29.25 282 SER C C 1
ATOM 9645 O O . SER C 1 285 ? 35.939 180.689 22.365 1.00 29.35 282 SER C O 1
ATOM 9648 N N . ILE C 1 286 ? 35.182 181.938 20.627 1.00 29.40 283 ILE C N 1
ATOM 9649 C CA . ILE C 1 286 ? 33.942 182.359 21.293 1.00 30.02 283 ILE C CA 1
ATOM 9650 C C . ILE C 1 286 ? 33.034 181.171 21.584 1.00 30.90 283 ILE C C 1
ATOM 9651 O O . ILE C 1 286 ? 32.584 180.477 20.670 1.00 30.75 283 ILE C O 1
ATOM 9656 N N . GLU C 1 287 ? 32.780 180.937 22.867 1.00 32.06 284 GLU C N 1
ATOM 9657 C CA . GLU C 1 287 ? 31.982 179.791 23.290 1.00 33.22 284 GLU C CA 1
ATOM 9658 C C . GLU C 1 287 ? 30.506 180.012 23.010 1.00 33.74 284 GLU C C 1
ATOM 9659 O O . GLU C 1 287 ? 29.968 181.104 23.235 1.00 33.27 284 GLU C O 1
ATOM 9665 N N . LEU C 1 288 ? 29.869 178.957 22.519 1.00 34.28 285 LEU C N 1
ATOM 9666 C CA . LEU C 1 288 ? 28.468 178.990 22.159 1.00 35.19 285 LEU C CA 1
ATOM 9667 C C . LEU C 1 288 ? 27.689 177.987 22.989 1.00 35.83 285 LEU C C 1
ATOM 9668 O O . LEU C 1 288 ? 28.219 176.946 23.370 1.00 35.31 285 LEU C O 1
ATOM 9673 N N . ASP C 1 289 ? 26.423 178.302 23.261 1.00 37.03 286 ASP C N 1
ATOM 9674 C CA . ASP C 1 289 ? 25.507 177.298 23.782 1.00 38.45 286 ASP C CA 1
ATOM 9675 C C . ASP C 1 289 ? 25.119 176.381 22.625 1.00 38.99 286 ASP C C 1
ATOM 9676 O O . ASP C 1 289 ? 25.569 176.587 21.486 1.00 39.13 286 ASP C O 1
ATOM 9681 N N . LYS C 1 290 ? 24.288 175.381 22.915 1.00 39.92 287 LYS C N 1
ATOM 9682 C CA . LYS C 1 290 ? 23.930 174.349 21.933 1.00 40.36 287 LYS C CA 1
ATOM 9683 C C . LYS C 1 290 ? 23.153 174.905 20.729 1.00 40.60 287 LYS C C 1
ATOM 9684 O O . LYS C 1 290 ? 23.054 174.245 19.693 1.00 40.75 287 LYS C O 1
ATOM 9690 N N . LYS C 1 291 ? 22.621 176.121 20.869 1.00 40.52 288 LYS C N 1
ATOM 9691 C CA . LYS C 1 291 ? 21.840 176.760 19.807 1.00 40.57 288 LYS C CA 1
ATOM 9692 C C . LYS C 1 291 ? 22.640 177.772 18.996 1.00 40.27 288 LYS C C 1
ATOM 9693 O O . LYS C 1 291 ? 22.056 178.597 18.281 1.00 40.19 288 LYS C O 1
ATOM 9699 N N . ASN C 1 292 ? 23.969 177.703 19.119 1.00 39.67 289 ASN C N 1
ATOM 9700 C CA . ASN C 1 292 ? 24.900 178.624 18.437 1.00 39.06 289 ASN C CA 1
ATOM 9701 C C . ASN C 1 292 ? 24.815 180.087 18.856 1.00 38.07 289 ASN C C 1
ATOM 9702 O O . ASN C 1 292 ? 25.296 180.972 18.147 1.00 37.62 289 ASN C O 1
ATOM 9707 N N . SER C 1 293 ? 24.219 180.336 20.018 1.00 37.26 290 SER C N 1
ATOM 9708 C CA . SER C 1 293 ? 24.247 181.666 20.614 1.00 36.27 290 SER C CA 1
ATOM 9709 C C . SER C 1 293 ? 25.504 181.781 21.464 1.00 35.22 290 SER C C 1
ATOM 9710 O O . SER C 1 293 ? 25.797 180.884 22.267 1.00 35.27 290 SER C O 1
ATOM 9713 N N . PRO C 1 294 ? 26.261 182.871 21.278 1.00 34.02 291 PRO C N 1
ATOM 9714 C CA . PRO C 1 294 ? 27.442 183.135 22.104 1.00 33.32 291 PRO C CA 1
ATOM 9715 C C . PRO C 1 294 ? 27.077 183.197 23.582 1.00 32.51 291 PRO C C 1
ATOM 9716 O O . PRO C 1 294 ? 26.048 183.767 23.944 1.00 32.44 291 PRO C O 1
ATOM 9720 N N . LEU C 1 295 ? 27.883 182.568 24.426 1.00 31.60 292 LEU C N 1
ATOM 9721 C CA . LEU C 1 295 ? 27.727 182.750 25.862 1.00 30.29 292 LEU C CA 1
ATOM 9722 C C . LEU C 1 295 ? 28.318 184.116 26.216 1.00 29.80 292 LEU C C 1
ATOM 9723 O O . LEU C 1 295 ? 29.271 184.580 25.563 1.00 29.25 292 LEU C O 1
ATOM 9728 N N . PHE C 1 296 ? 27.748 184.773 27.222 1.00 28.90 293 PHE C N 1
ATOM 9729 C CA . PHE C 1 296 ? 28.276 186.053 27.672 1.00 28.57 293 PHE C CA 1
ATOM 9730 C C . PHE C 1 296 ? 27.953 186.310 29.132 1.00 28.32 293 PHE C C 1
ATOM 9731 O O . PHE C 1 296 ? 27.011 185.747 29.690 1.00 27.75 293 PHE C O 1
ATOM 9739 N N . ASP C 1 297 ? 28.747 187.184 29.723 1.00 28.07 294 ASP C N 1
ATOM 9740 C CA . ASP C 1 297 ? 28.533 187.670 31.065 1.00 28.01 294 ASP C CA 1
ATOM 9741 C C . ASP C 1 297 ? 27.434 188.723 31.005 1.00 28.35 294 ASP C C 1
ATOM 9742 O O . ASP C 1 297 ? 27.567 189.753 30.331 1.00 27.98 294 ASP C O 1
ATOM 9747 N N . GLU C 1 298 ? 26.331 188.460 31.697 1.00 28.66 295 GLU C N 1
ATOM 9748 C CA . GLU C 1 298 ? 25.146 189.259 31.495 1.00 29.28 295 GLU C CA 1
ATOM 9749 C C . GLU C 1 298 ? 25.296 190.647 32.148 1.00 28.65 295 GLU C C 1
ATOM 9750 O O . GLU C 1 298 ? 24.622 191.585 31.767 1.00 28.15 295 GLU C O 1
ATOM 9756 N N . LEU C 1 299 ? 26.243 190.775 33.070 1.00 27.76 296 LEU C N 1
ATOM 9757 C CA . LEU C 1 299 ? 26.559 192.070 33.657 1.00 27.45 296 LEU C CA 1
ATOM 9758 C C . LEU C 1 299 ? 27.573 192.922 32.862 1.00 27.00 296 LEU C C 1
ATOM 9759 O O . LEU C 1 299 ? 27.394 194.132 32.736 1.00 27.20 296 LEU C O 1
ATOM 9764 N N . THR C 1 300 ? 28.645 192.305 32.367 1.00 25.96 297 THR C N 1
ATOM 9765 C CA . THR C 1 300 ? 29.710 193.053 31.685 1.00 24.60 297 THR C CA 1
ATOM 9766 C C . THR C 1 300 ? 29.554 192.987 30.159 1.00 24.54 297 THR C C 1
ATOM 9767 O O . THR C 1 300 ? 30.215 193.729 29.446 1.00 23.47 297 THR C O 1
ATOM 9771 N N . LEU C 1 301 ? 28.693 192.080 29.684 1.00 24.06 298 LEU C N 1
ATOM 9772 C CA . LEU C 1 301 ? 28.517 191.789 28.246 1.00 24.11 298 LEU C CA 1
ATOM 9773 C C . LEU C 1 301 ? 29.759 191.178 27.521 1.00 24.60 298 LEU C C 1
ATOM 9774 O O . LEU C 1 301 ? 29.776 191.076 26.299 1.00 24.00 298 LEU C O 1
ATOM 9779 N N . GLN C 1 302 ? 30.765 190.744 28.292 1.00 24.91 299 GLN C N 1
ATOM 9780 C CA . GLN C 1 302 ? 31.908 190.040 27.721 1.00 25.99 299 GLN C CA 1
ATOM 9781 C C . GLN C 1 302 ? 31.556 188.625 27.269 1.00 26.56 299 GLN C C 1
ATOM 9782 O O . GLN C 1 302 ? 30.919 187.864 28.013 1.00 26.40 299 GLN C O 1
ATOM 9788 N N . THR C 1 303 ? 31.993 188.275 26.060 1.00 26.42 300 THR C N 1
ATOM 9789 C CA . THR C 1 303 ? 31.966 186.894 25.588 1.00 26.72 300 THR C CA 1
ATOM 9790 C C . THR C 1 303 ? 33.060 186.076 26.329 1.00 26.61 300 THR C C 1
ATOM 9791 O O . THR C 1 303 ? 33.685 186.587 27.277 1.00 26.11 300 THR C O 1
ATOM 9795 N N . SER C 1 304 ? 33.310 184.828 25.916 1.00 25.63 301 SER C N 1
ATOM 9796 C CA . SER C 1 304 ? 34.423 184.056 26.507 1.00 25.59 301 SER C CA 1
ATOM 9797 C C . SER C 1 304 ? 35.801 184.631 26.154 1.00 25.94 301 SER C C 1
ATOM 9798 O O . SER C 1 304 ? 36.792 184.366 26.842 1.00 25.82 301 SER C O 1
ATOM 9801 N N . VAL C 1 305 ? 35.859 185.397 25.069 1.00 26.20 302 VAL C N 1
ATOM 9802 C CA . VAL C 1 305 ? 37.034 186.173 24.736 1.00 26.64 302 VAL C CA 1
ATOM 9803 C C . VAL C 1 305 ? 36.829 187.547 25.369 1.00 27.26 302 VAL C C 1
ATOM 9804 O O . VAL C 1 305 ? 35.985 188.329 24.915 1.00 27.09 302 VAL C O 1
ATOM 9808 N N . ASP C 1 306 ? 37.575 187.838 26.439 1.00 27.70 303 ASP C N 1
ATOM 9809 C CA . ASP C 1 306 ? 37.218 188.970 27.308 1.00 27.58 303 ASP C CA 1
ATOM 9810 C C . ASP C 1 306 ? 37.255 190.370 26.654 1.00 27.72 303 ASP C C 1
ATOM 9811 O O . ASP C 1 306 ? 36.745 191.331 27.247 1.00 27.47 303 ASP C O 1
ATOM 9816 N N . HIS C 1 307 ? 37.836 190.483 25.447 1.00 27.19 304 HIS C N 1
ATOM 9817 C CA . HIS C 1 307 ? 37.850 191.762 24.699 1.00 26.58 304 HIS C CA 1
ATOM 9818 C C . HIS C 1 307 ? 36.752 191.920 23.651 1.00 26.15 304 HIS C C 1
ATOM 9819 O O . HIS C 1 307 ? 36.731 192.914 22.909 1.00 26.26 304 HIS C O 1
ATOM 9826 N N . ILE C 1 308 ? 35.865 190.939 23.564 1.00 25.32 305 ILE C N 1
ATOM 9827 C CA . ILE C 1 308 ? 34.774 190.994 22.611 1.00 25.20 305 ILE C CA 1
ATOM 9828 C C . ILE C 1 308 ? 33.442 190.972 23.352 1.00 25.34 305 ILE C C 1
ATOM 9829 O O . ILE C 1 308 ? 33.214 190.120 24.216 1.00 24.87 305 ILE C O 1
ATOM 9834 N N . PHE C 1 309 ? 32.561 191.900 22.981 1.00 25.50 306 PHE C N 1
ATOM 9835 C CA . PHE C 1 309 ? 31.315 192.148 23.698 1.00 25.69 306 PHE C CA 1
ATOM 9836 C C . PHE C 1 309 ? 30.110 191.907 22.796 1.00 26.53 306 PHE C C 1
ATOM 9837 O O . PHE C 1 309 ? 30.213 191.937 21.569 1.00 27.50 306 PHE C O 1
ATOM 9845 N N . VAL C 1 310 ? 28.956 191.671 23.401 1.00 27.12 307 VAL C N 1
ATOM 9846 C CA . VAL C 1 310 ? 27.751 191.476 22.626 1.00 27.05 307 VAL C CA 1
ATOM 9847 C C . VAL C 1 310 ? 26.610 192.252 23.283 1.00 26.98 307 VAL C C 1
ATOM 9848 O O . VAL C 1 310 ? 26.280 192.028 24.452 1.00 26.73 307 VAL C O 1
ATOM 9852 N N . ALA C 1 311 ? 26.079 193.218 22.539 1.00 26.43 308 ALA C N 1
ATOM 9853 C CA . ALA C 1 311 ? 25.134 194.205 23.063 1.00 26.44 308 ALA C CA 1
ATOM 9854 C C . ALA C 1 311 ? 23.875 194.304 22.231 1.00 26.10 308 ALA C C 1
ATOM 9855 O O . ALA C 1 311 ? 23.941 194.217 21.002 1.00 25.85 308 ALA C O 1
ATOM 9857 N N . GLY C 1 312 ? 22.735 194.512 22.893 1.00 26.01 309 GLY C N 1
ATOM 9858 C CA . GLY C 1 312 ? 21.453 194.716 22.197 1.00 26.24 309 GLY C CA 1
ATOM 9859 C C . GLY C 1 312 ? 20.792 193.395 21.830 1.00 26.38 309 GLY C C 1
ATOM 9860 O O . GLY C 1 312 ? 21.057 192.376 22.466 1.00 26.29 309 GLY C O 1
ATOM 9861 N N . ASP C 1 313 ? 19.927 193.399 20.814 1.00 26.45 310 ASP C N 1
ATOM 9862 C CA . ASP C 1 313 ? 19.292 192.155 20.352 1.00 25.78 310 ASP C CA 1
ATOM 9863 C C . ASP C 1 313 ? 20.269 191.043 19.953 1.00 26.01 310 ASP C C 1
ATOM 9864 O O . ASP C 1 313 ? 19.927 189.859 19.987 1.00 24.74 310 ASP C O 1
ATOM 9869 N N . ALA C 1 314 ? 21.495 191.433 19.606 1.00 25.63 311 ALA C N 1
ATOM 9870 C CA . ALA C 1 314 ? 22.508 190.485 19.207 1.00 25.69 311 ALA C CA 1
ATOM 9871 C C . ALA C 1 314 ? 22.799 189.408 20.268 1.00 25.98 311 ALA C C 1
ATOM 9872 O O . ALA C 1 314 ? 23.136 188.265 19.911 1.00 25.98 311 ALA C O 1
ATOM 9874 N N . ASN C 1 315 ? 22.667 189.744 21.550 1.00 25.69 312 ASN C N 1
ATOM 9875 C CA . ASN C 1 315 ? 22.875 188.736 22.593 1.00 26.51 312 ASN C CA 1
ATOM 9876 C C . ASN C 1 315 ? 21.604 187.990 22.978 1.00 26.62 312 ASN C C 1
ATOM 9877 O O . ASN C 1 315 ? 21.577 187.225 23.936 1.00 26.37 312 ASN C O 1
ATOM 9882 N N . ASN C 1 316 ? 20.533 188.247 22.241 1.00 27.29 313 ASN C N 1
ATOM 9883 C CA . ASN C 1 316 ? 19.309 187.489 22.403 1.00 27.40 313 ASN C CA 1
ATOM 9884 C C . ASN C 1 316 ? 18.712 187.531 23.820 1.00 27.76 313 ASN C C 1
ATOM 9885 O O . ASN C 1 316 ? 17.995 186.621 24.208 1.00 28.47 313 ASN C O 1
ATOM 9890 N N . THR C 1 317 ? 19.031 188.568 24.597 1.00 27.61 314 THR C N 1
ATOM 9891 C CA . THR C 1 317 ? 18.480 188.725 25.953 1.00 27.35 314 THR C CA 1
ATOM 9892 C C . THR C 1 317 ? 17.943 190.146 26.107 1.00 26.38 314 THR C C 1
ATOM 9893 O O . THR C 1 317 ? 18.501 191.089 25.523 1.00 25.31 314 THR C O 1
ATOM 9897 N N . LEU C 1 318 ? 16.890 190.303 26.906 1.00 25.81 315 LEU C N 1
ATOM 9898 C CA . LEU C 1 318 ? 16.274 191.614 27.153 1.00 25.68 315 LEU C CA 1
ATOM 9899 C C . LEU C 1 318 ? 16.151 192.361 25.828 1.00 25.43 315 LEU C C 1
ATOM 9900 O O . LEU C 1 318 ? 16.646 193.471 25.658 1.00 25.19 315 LEU C O 1
ATOM 9905 N N . THR C 1 319 ? 15.429 191.735 24.918 1.00 25.71 316 THR C N 1
ATOM 9906 C CA . THR C 1 319 ? 15.345 192.149 23.540 1.00 26.65 316 THR C CA 1
ATOM 9907 C C . THR C 1 319 ? 14.317 193.258 23.461 1.00 26.79 316 THR C C 1
ATOM 9908 O O . THR C 1 319 ? 13.270 193.114 22.835 1.00 27.49 316 THR C O 1
ATOM 9912 N N . LEU C 1 320 ? 14.632 194.365 24.131 1.00 27.57 317 LEU C N 1
ATOM 9913 C CA . LEU C 1 320 ? 13.758 195.531 24.215 1.00 27.23 317 LEU C CA 1
ATOM 9914 C C . LEU C 1 320 ? 14.609 196.756 23.919 1.00 27.26 317 LEU C C 1
ATOM 9915 O O . LEU C 1 320 ? 15.837 196.719 24.032 1.00 27.52 317 LEU C O 1
ATOM 9920 N N . LEU C 1 321 ? 13.970 197.844 23.523 1.00 26.70 318 LEU C N 1
ATOM 9921 C CA . LEU C 1 321 ? 14.727 199.001 23.068 1.00 25.68 318 LEU C CA 1
ATOM 9922 C C . LEU C 1 321 ? 15.523 199.651 24.207 1.00 25.28 318 LEU C C 1
ATOM 9923 O O . LEU C 1 321 ? 16.747 199.841 24.102 1.00 24.63 318 LEU C O 1
ATOM 9928 N N . HIS C 1 322 ? 14.852 200.007 25.298 1.00 24.84 319 HIS C N 1
ATOM 9929 C CA . HIS C 1 322 ? 15.568 200.728 26.366 1.00 24.92 319 HIS C CA 1
ATOM 9930 C C . HIS C 1 322 ? 16.709 199.865 26.936 1.00 25.39 319 HIS C C 1
ATOM 9931 O O . HIS C 1 322 ? 17.723 200.379 27.432 1.00 24.78 319 HIS C O 1
ATOM 9938 N N . GLU C 1 323 ? 16.546 198.549 26.817 1.00 25.12 320 GLU C N 1
ATOM 9939 C CA . GLU C 1 323 ? 17.559 197.595 27.281 1.00 25.58 320 GLU C CA 1
ATOM 9940 C C . GLU C 1 323 ? 18.736 197.548 26.324 1.00 25.46 320 GLU C C 1
ATOM 9941 O O . GLU C 1 323 ? 19.885 197.472 26.766 1.00 25.27 320 GLU C O 1
ATOM 9947 N N . ALA C 1 324 ? 18.447 197.615 25.025 1.00 25.92 321 ALA C N 1
ATOM 9948 C CA . ALA C 1 324 ? 19.492 197.758 24.023 1.00 26.65 321 ALA C CA 1
ATOM 9949 C C . ALA C 1 324 ? 20.333 199.020 24.278 1.00 27.04 321 ALA C C 1
ATOM 9950 O O . ALA C 1 324 ? 21.571 198.962 24.193 1.00 27.57 321 ALA C O 1
ATOM 9952 N N . ALA C 1 325 ? 19.679 200.140 24.604 1.00 26.45 322 ALA C N 1
ATOM 9953 C CA . ALA C 1 325 ? 20.402 201.371 24.973 1.00 26.74 322 ALA C CA 1
ATOM 9954 C C . ALA C 1 325 ? 21.333 201.158 26.180 1.00 26.84 322 ALA C C 1
ATOM 9955 O O . ALA C 1 325 ? 22.502 201.578 26.158 1.00 26.69 322 ALA C O 1
ATOM 9957 N N . ASP C 1 326 ? 20.831 200.485 27.217 1.00 26.12 323 ASP C N 1
ATOM 9958 C CA . ASP C 1 326 ? 21.660 200.159 28.386 1.00 26.15 323 ASP C CA 1
ATOM 9959 C C . ASP C 1 326 ? 22.827 199.212 28.027 1.00 26.30 323 ASP C C 1
ATOM 9960 O O . ASP C 1 326 ? 23.952 199.378 28.531 1.00 25.36 323 ASP C O 1
ATOM 9965 N N . ASP C 1 327 ? 22.543 198.235 27.154 1.00 25.81 324 ASP C N 1
ATOM 9966 C CA . ASP C 1 327 ? 23.556 197.317 26.644 1.00 25.55 324 ASP C CA 1
ATOM 9967 C C . ASP C 1 327 ? 24.684 198.069 25.958 1.00 25.38 324 ASP C C 1
ATOM 9968 O O . ASP C 1 327 ? 25.868 197.742 26.141 1.00 24.69 324 ASP C O 1
ATOM 9973 N N . GLY C 1 328 ? 24.309 199.064 25.157 1.00 25.46 325 GLY C N 1
ATOM 9974 C CA . GLY C 1 328 ? 25.289 199.885 24.443 1.00 24.96 325 GLY C CA 1
ATOM 9975 C C . GLY C 1 328 ? 26.179 200.588 25.430 1.00 24.96 325 GLY C C 1
ATOM 9976 O O . GLY C 1 328 ? 27.416 200.569 25.312 1.00 24.95 325 GLY C O 1
ATOM 9977 N N . LYS C 1 329 ? 25.546 201.162 26.444 1.00 25.27 326 LYS C N 1
ATOM 9978 C CA . LYS C 1 329 ? 26.266 201.866 27.498 1.00 26.38 326 LYS C CA 1
ATOM 9979 C C . LYS C 1 329 ? 27.242 200.914 28.194 1.00 26.23 326 LYS C C 1
ATOM 9980 O O . LYS C 1 329 ? 28.431 201.237 28.366 1.00 25.46 326 LYS C O 1
ATOM 9986 N N . VAL C 1 330 ? 26.762 199.722 28.553 1.00 26.05 327 VAL C N 1
ATOM 9987 C CA . VAL C 1 330 ? 27.626 198.771 29.257 1.00 25.70 327 VAL C CA 1
ATOM 9988 C C . VAL C 1 330 ? 28.778 198.340 28.353 1.00 25.78 327 VAL C C 1
ATOM 9989 O O . VAL C 1 330 ? 29.947 198.413 28.739 1.00 25.80 327 VAL C O 1
ATOM 9993 N N . ALA C 1 331 ? 28.440 197.892 27.144 1.00 25.60 328 ALA C N 1
ATOM 9994 C CA . ALA C 1 331 ? 29.444 197.336 26.270 1.00 25.02 328 ALA C CA 1
ATOM 9995 C C . ALA C 1 331 ? 30.426 198.423 25.828 1.00 25.14 328 ALA C C 1
ATOM 9996 O O . ALA C 1 331 ? 31.627 198.169 25.754 1.00 25.47 328 ALA C O 1
ATOM 9998 N N . GLY C 1 332 ? 29.903 199.621 25.542 1.00 24.83 329 GLY C N 1
ATOM 9999 C CA . GLY C 1 332 ? 30.702 200.751 25.081 1.00 23.74 329 GLY C CA 1
ATOM 10000 C C . GLY C 1 332 ? 31.667 201.214 26.138 1.00 24.93 329 GLY C C 1
ATOM 10001 O O . GLY C 1 332 ? 32.836 201.493 25.831 1.00 24.75 329 GLY C O 1
ATOM 10002 N N . THR C 1 333 ? 31.186 201.284 27.388 1.00 24.86 330 THR C N 1
ATOM 10003 C CA . THR C 1 333 ? 32.033 201.669 28.524 1.00 25.18 330 THR C CA 1
ATOM 10004 C C . THR C 1 333 ? 33.156 200.636 28.772 1.00 24.94 330 THR C C 1
ATOM 10005 O O . THR C 1 333 ? 34.330 201.011 28.928 1.00 24.42 330 THR C O 1
ATOM 10009 N N . ASN C 1 334 ? 32.788 199.357 28.799 1.00 24.46 331 ASN C N 1
ATOM 10010 C CA . ASN C 1 334 ? 33.743 198.296 29.046 1.00 24.28 331 ASN C CA 1
ATOM 10011 C C . ASN C 1 334 ? 34.809 198.167 27.960 1.00 24.42 331 ASN C C 1
ATOM 10012 O O . ASN C 1 334 ? 35.990 198.018 28.282 1.00 24.92 331 ASN C O 1
ATOM 10017 N N . ALA C 1 335 ? 34.392 198.247 26.691 1.00 24.05 332 ALA C N 1
ATOM 10018 C CA . ALA C 1 335 ? 35.308 198.248 25.546 1.00 23.49 332 ALA C CA 1
ATOM 10019 C C . ALA C 1 335 ? 36.215 199.465 25.571 1.00 23.53 332 ALA C C 1
ATOM 10020 O O . ALA C 1 335 ? 37.419 199.356 25.276 1.00 22.72 332 ALA C O 1
ATOM 10022 N N . GLY C 1 336 ? 35.639 200.623 25.905 1.00 23.37 333 GLY C N 1
ATOM 10023 C CA . GLY C 1 336 ? 36.424 201.855 25.996 1.00 24.25 333 GLY C CA 1
ATOM 10024 C C . GLY C 1 336 ? 37.471 201.799 27.105 1.00 25.04 333 GLY C C 1
ATOM 10025 O O . GLY C 1 336 ? 38.642 202.184 26.906 1.00 25.15 333 GLY C O 1
ATOM 10026 N N . ALA C 1 337 ? 37.059 201.296 28.265 1.00 25.21 334 ALA C N 1
ATOM 10027 C CA . ALA C 1 337 ? 37.925 201.254 29.446 1.00 25.86 334 ALA C CA 1
ATOM 10028 C C . ALA C 1 337 ? 38.822 200.008 29.643 1.00 25.40 334 ALA C C 1
ATOM 10029 O O . ALA C 1 337 ? 39.673 200.012 30.523 1.00 25.79 334 ALA C O 1
ATOM 10031 N N . TYR C 1 338 ? 38.602 198.950 28.861 1.00 25.52 335 TYR C N 1
ATOM 10032 C CA . TYR C 1 338 ? 39.396 197.711 28.930 1.00 24.86 335 TYR C CA 1
ATOM 10033 C C . TYR C 1 338 ? 40.899 198.033 29.122 1.00 24.82 335 TYR C C 1
ATOM 10034 O O . TYR C 1 338 ? 41.424 198.923 28.451 1.00 25.23 335 TYR C O 1
ATOM 10043 N N . PRO C 1 339 ? 41.599 197.321 30.028 1.00 24.80 336 PRO C N 1
ATOM 10044 C CA . PRO C 1 339 ? 41.175 196.163 30.837 1.00 24.62 336 PRO C CA 1
ATOM 10045 C C . PRO C 1 339 ? 40.354 196.474 32.093 1.00 24.54 336 PRO C C 1
ATOM 10046 O O . PRO C 1 339 ? 40.005 195.553 32.840 1.00 24.57 336 PRO C O 1
ATOM 10050 N N . VAL C 1 340 ? 40.038 197.740 32.332 1.00 24.63 337 VAL C N 1
ATOM 10051 C CA . VAL C 1 340 ? 39.095 198.069 33.408 1.00 24.96 337 VAL C CA 1
ATOM 10052 C C . VAL C 1 340 ? 37.655 197.667 32.984 1.00 25.24 337 VAL C C 1
ATOM 10053 O O . VAL C 1 340 ? 37.071 198.252 32.059 1.00 25.56 337 VAL C O 1
ATOM 10057 N N . ILE C 1 341 ? 37.121 196.642 33.647 1.00 24.91 338 ILE C N 1
ATOM 10058 C CA . ILE C 1 341 ? 35.785 196.115 33.364 1.00 25.41 338 ILE C CA 1
ATOM 10059 C C . ILE C 1 341 ? 34.854 196.446 34.537 1.00 26.18 338 ILE C C 1
ATOM 10060 O O . ILE C 1 341 ? 35.267 196.416 35.696 1.00 26.62 338 ILE C O 1
ATOM 10065 N N . ALA C 1 342 ? 33.609 196.793 34.235 1.00 26.55 339 ALA C N 1
ATOM 10066 C CA . ALA C 1 342 ? 32.635 197.125 35.273 1.00 26.84 339 ALA C CA 1
ATOM 10067 C C . ALA C 1 342 ? 31.347 196.366 35.025 1.00 27.21 339 ALA C C 1
ATOM 10068 O O . ALA C 1 342 ? 31.100 195.905 33.921 1.00 27.58 339 ALA C O 1
ATOM 10070 N N . GLN C 1 343 ? 30.527 196.248 36.061 1.00 27.79 340 GLN C N 1
ATOM 10071 C CA . GLN C 1 343 ? 29.256 195.547 35.971 1.00 28.31 340 GLN C CA 1
ATOM 10072 C C . GLN C 1 343 ? 28.087 196.513 35.877 1.00 27.53 340 GLN C C 1
ATOM 10073 O O . GLN C 1 343 ? 27.956 197.441 36.687 1.00 27.29 340 GLN C O 1
ATOM 10079 N N . GLY C 1 344 ? 27.239 196.290 34.884 1.00 26.74 341 GLY C N 1
ATOM 10080 C CA . GLY C 1 344 ? 26.034 197.074 34.755 1.00 26.42 341 GLY C CA 1
ATOM 10081 C C . GLY C 1 344 ? 25.059 196.701 35.857 1.00 26.24 341 GLY C C 1
ATOM 10082 O O . GLY C 1 344 ? 24.875 195.507 36.179 1.00 25.77 341 GLY C O 1
ATOM 10083 N N . GLN C 1 345 ? 24.470 197.735 36.450 1.00 25.27 342 GLN C N 1
ATOM 10084 C CA . GLN C 1 345 ? 23.390 197.590 37.413 1.00 25.47 342 GLN C CA 1
ATOM 10085 C C . GLN C 1 345 ? 22.092 197.849 36.612 1.00 25.09 342 GLN C C 1
ATOM 10086 O O . GLN C 1 345 ? 21.702 199.007 36.349 1.00 24.22 342 GLN C O 1
ATOM 10092 N N . ARG C 1 346 ? 21.461 196.758 36.184 1.00 24.25 343 ARG C N 1
ATOM 10093 C CA . ARG C 1 346 ? 20.345 196.827 35.240 1.00 23.87 343 ARG C CA 1
ATOM 10094 C C . ARG C 1 346 ? 19.167 197.475 35.892 1.00 22.75 343 ARG C C 1
ATOM 10095 O O . ARG C 1 346 ? 19.031 197.433 37.097 1.00 22.61 343 ARG C O 1
ATOM 10103 N N . ARG C 1 347 ? 18.335 198.138 35.106 1.00 22.58 344 ARG C N 1
ATOM 10104 C CA . ARG C 1 347 ? 17.105 198.671 35.671 1.00 22.10 344 ARG C CA 1
ATOM 10105 C C . ARG C 1 347 ? 16.176 197.502 35.963 1.00 21.33 344 ARG C C 1
ATOM 10106 O O . ARG C 1 347 ? 16.337 196.426 35.387 1.00 20.93 344 ARG C O 1
ATOM 10114 N N . ALA C 1 348 ? 15.232 197.691 36.886 1.00 21.78 345 ALA C N 1
ATOM 10115 C CA . ALA C 1 348 ? 14.206 196.678 37.141 1.00 20.68 345 ALA C CA 1
ATOM 10116 C C . ALA C 1 348 ? 13.594 196.327 35.812 1.00 20.89 345 ALA C C 1
ATOM 10117 O O . ALA C 1 348 ? 13.232 197.226 35.045 1.00 21.49 345 ALA C O 1
ATOM 10119 N N . PRO C 1 349 ? 13.461 195.026 35.517 1.00 21.02 346 PRO C N 1
ATOM 10120 C CA . PRO C 1 349 ? 12.856 194.602 34.242 1.00 21.27 346 PRO C CA 1
ATOM 10121 C C . PRO C 1 349 ? 11.440 195.162 33.953 1.00 21.80 346 PRO C C 1
ATOM 10122 O O . PRO C 1 349 ? 10.598 195.264 34.867 1.00 21.29 346 PRO C O 1
ATOM 10126 N N . LEU C 1 350 ? 11.205 195.526 32.691 1.00 21.24 347 LEU C N 1
ATOM 10127 C CA . LEU C 1 350 ? 9.939 196.088 32.258 1.00 21.53 347 LEU C CA 1
ATOM 10128 C C . LEU C 1 350 ? 9.767 195.689 30.802 1.00 22.15 347 LEU C C 1
ATOM 10129 O O . LEU C 1 350 ? 10.681 195.892 29.993 1.00 21.96 347 LEU C O 1
ATOM 10134 N N . SER C 1 351 ? 8.627 195.081 30.484 1.00 22.32 348 SER C N 1
ATOM 10135 C CA . SER C 1 351 ? 8.285 194.766 29.093 1.00 24.46 348 SER C CA 1
ATOM 10136 C C . SER C 1 351 ? 6.808 195.019 28.882 1.00 24.32 348 SER C C 1
ATOM 10137 O O . SER C 1 351 ? 5.996 194.836 29.776 1.00 25.59 348 SER C O 1
ATOM 10140 N N . VAL C 1 352 ? 6.468 195.540 27.725 1.00 24.76 349 VAL C N 1
ATOM 10141 C CA . VAL C 1 352 ? 5.110 196.012 27.511 1.00 24.67 349 VAL C CA 1
ATOM 10142 C C . VAL C 1 352 ? 4.663 195.442 26.177 1.00 24.77 349 VAL C C 1
ATOM 10143 O O . VAL C 1 352 ? 5.475 195.248 25.300 1.00 24.68 349 VAL C O 1
ATOM 10147 N N . VAL C 1 353 ? 3.383 195.105 26.068 1.00 24.69 350 VAL C N 1
ATOM 10148 C CA . VAL C 1 353 ? 2.818 194.667 24.814 1.00 24.05 350 VAL C CA 1
ATOM 10149 C C . VAL C 1 353 ? 1.650 195.591 24.517 1.00 23.99 350 VAL C C 1
ATOM 10150 O O . VAL C 1 353 ? 0.742 195.748 25.356 1.00 23.91 350 VAL C O 1
ATOM 10154 N N . PHE C 1 354 ? 1.661 196.192 23.329 1.00 22.79 351 PHE C N 1
ATOM 10155 C CA . PHE C 1 354 ? 0.731 197.289 23.048 1.00 23.06 351 PHE C CA 1
ATOM 10156 C C . PHE C 1 354 ? -0.577 196.855 22.372 1.00 22.65 351 PHE C C 1
ATOM 10157 O O . PHE C 1 354 ? -1.090 197.518 21.486 1.00 23.46 351 PHE C O 1
ATOM 10165 N N . THR C 1 355 ? -1.105 195.735 22.828 1.00 22.36 352 THR C N 1
ATOM 10166 C CA . THR C 1 355 ? -2.409 195.256 22.442 1.00 21.62 352 THR C CA 1
ATOM 10167 C C . THR C 1 355 ? -3.442 195.995 23.276 1.00 21.63 352 THR C C 1
ATOM 10168 O O . THR C 1 355 ? -3.089 196.774 24.155 1.00 21.82 352 THR C O 1
ATOM 10172 N N . GLU C 1 356 ? -4.723 195.745 23.037 1.00 22.01 353 GLU C N 1
ATOM 10173 C CA . GLU C 1 356 ? -5.736 196.122 24.020 1.00 22.91 353 GLU C CA 1
ATOM 10174 C C . GLU C 1 356 ? -6.576 194.882 24.399 1.00 23.02 353 GLU C C 1
ATOM 10175 O O . GLU C 1 356 ? -7.098 194.199 23.520 1.00 22.78 353 GLU C O 1
ATOM 10181 N N . PRO C 1 357 ? -6.659 194.550 25.706 1.00 22.81 354 PRO C N 1
ATOM 10182 C CA . PRO C 1 357 ? -5.939 195.184 26.816 1.00 22.53 354 PRO C CA 1
ATOM 10183 C C . PRO C 1 357 ? -4.424 195.004 26.636 1.00 22.78 354 PRO C C 1
ATOM 10184 O O . PRO C 1 357 ? -3.992 194.154 25.845 1.00 20.90 354 PRO C O 1
ATOM 10188 N N . GLN C 1 358 ? -3.649 195.841 27.328 1.00 22.82 355 GLN C N 1
ATOM 10189 C CA . GLN C 1 358 ? -2.201 195.815 27.231 1.00 24.19 355 GLN C CA 1
ATOM 10190 C C . GLN C 1 358 ? -1.662 194.720 28.145 1.00 24.48 355 GLN C C 1
ATOM 10191 O O . GLN C 1 358 ? -2.372 194.240 29.004 1.00 24.88 355 GLN C O 1
ATOM 10197 N N . VAL C 1 359 ? -0.404 194.336 27.940 1.00 25.56 356 VAL C N 1
ATOM 10198 C CA . VAL C 1 359 ? 0.318 193.427 28.828 1.00 25.92 356 VAL C CA 1
ATOM 10199 C C . VAL C 1 359 ? 1.510 194.214 29.345 1.00 26.14 356 VAL C C 1
ATOM 10200 O O . VAL C 1 359 ? 2.125 194.971 28.591 1.00 26.51 356 VAL C O 1
ATOM 10204 N N . ALA C 1 360 ? 1.799 194.083 30.637 1.00 26.03 357 ALA C N 1
ATOM 10205 C CA . ALA C 1 360 ? 3.053 194.556 31.172 1.00 25.66 357 ALA C CA 1
ATOM 10206 C C . ALA C 1 360 ? 3.581 193.482 32.088 1.00 25.74 357 ALA C C 1
ATOM 10207 O O . ALA C 1 360 ? 2.830 192.850 32.838 1.00 24.74 357 ALA C O 1
ATOM 10209 N N . SER C 1 361 ? 4.890 193.291 32.024 1.00 25.52 358 SER C N 1
ATOM 10210 C CA . SER C 1 361 ? 5.576 192.376 32.930 1.00 25.82 358 SER C CA 1
ATOM 10211 C C . SER C 1 361 ? 6.756 193.113 33.601 1.00 25.33 358 SER C C 1
ATOM 10212 O O . SER C 1 361 ? 7.495 193.855 32.946 1.00 25.10 358 SER C O 1
ATOM 10215 N N . VAL C 1 362 ? 6.862 192.952 34.924 1.00 24.93 359 VAL C N 1
ATOM 10216 C CA . VAL C 1 362 ? 7.701 193.788 35.769 1.00 24.16 359 VAL C CA 1
ATOM 10217 C C . VAL C 1 362 ? 8.505 192.915 36.727 1.00 23.65 359 VAL C C 1
ATOM 10218 O O . VAL C 1 362 ? 8.010 191.899 37.226 1.00 24.18 359 VAL C O 1
ATOM 10222 N N . GLY C 1 363 ? 9.758 193.286 36.943 1.00 22.05 360 GLY C N 1
ATOM 10223 C CA . GLY C 1 363 ? 10.540 192.730 38.021 1.00 22.58 360 GLY C CA 1
ATOM 10224 C C . GLY C 1 363 ? 10.957 191.310 37.708 1.00 22.94 360 GLY C C 1
ATOM 10225 O O . GLY C 1 363 ? 11.195 190.974 36.554 1.00 22.40 360 GLY C O 1
ATOM 10226 N N . LEU C 1 364 ? 11.058 190.474 38.732 1.00 22.24 361 LEU C N 1
ATOM 10227 C CA . LEU C 1 364 ? 11.373 189.071 38.494 1.00 22.59 361 LEU C CA 1
ATOM 10228 C C . LEU C 1 364 ? 10.243 188.393 37.744 1.00 23.20 361 LEU C C 1
ATOM 10229 O O . LEU C 1 364 ? 9.058 188.704 37.978 1.00 23.22 361 LEU C O 1
ATOM 10234 N N . SER C 1 365 ? 10.584 187.469 36.848 1.00 22.74 362 SER C N 1
ATOM 10235 C CA . SER C 1 365 ? 9.543 186.707 36.167 1.00 24.21 362 SER C CA 1
ATOM 10236 C C . SER C 1 365 ? 8.978 185.611 37.095 1.00 23.87 362 SER C C 1
ATOM 10237 O O . SER C 1 365 ? 9.580 185.290 38.134 1.00 24.86 362 SER C O 1
ATOM 10240 N N . LEU C 1 366 ? 7.832 185.033 36.733 1.00 24.40 363 LEU C N 1
ATOM 10241 C CA . LEU C 1 366 ? 7.250 183.930 37.532 1.00 24.11 363 LEU C CA 1
ATOM 10242 C C . LEU C 1 366 ? 8.207 182.733 37.641 1.00 23.85 363 LEU C C 1
ATOM 10243 O O . LEU C 1 366 ? 8.380 182.184 38.726 1.00 23.28 363 LEU C O 1
ATOM 10248 N N . ARG C 1 367 ? 8.865 182.343 36.553 1.00 23.98 364 ARG C N 1
ATOM 10249 C CA . ARG C 1 367 ? 9.846 181.247 36.671 1.00 24.60 364 ARG C CA 1
ATOM 10250 C C . ARG C 1 367 ? 10.998 181.607 37.595 1.00 23.82 364 ARG C C 1
ATOM 10251 O O . ARG C 1 367 ? 11.483 180.756 38.319 1.00 22.95 364 ARG C O 1
ATOM 10259 N N . GLN C 1 368 ? 11.444 182.863 37.541 1.00 24.06 365 GLN C N 1
ATOM 10260 C CA . GLN C 1 368 ? 12.535 183.344 38.399 1.00 23.89 365 GLN C CA 1
ATOM 10261 C C . GLN C 1 368 ? 12.127 183.312 39.864 1.00 23.73 365 GLN C C 1
ATOM 10262 O O . GLN C 1 368 ? 12.898 182.914 40.705 1.00 23.71 365 GLN C O 1
ATOM 10268 N N . ILE C 1 369 ? 10.890 183.732 40.146 1.00 24.13 366 ILE C N 1
ATOM 10269 C CA . ILE C 1 369 ? 10.385 183.761 41.497 1.00 23.52 366 ILE C CA 1
ATOM 10270 C C . ILE C 1 369 ? 10.265 182.337 42.056 1.00 24.33 366 ILE C C 1
ATOM 10271 O O . ILE C 1 369 ? 10.681 182.080 43.193 1.00 23.88 366 ILE C O 1
ATOM 10276 N N . GLU C 1 370 ? 9.731 181.421 41.245 1.00 24.22 367 GLU C N 1
ATOM 10277 C CA . GLU C 1 370 ? 9.690 179.996 41.595 1.00 25.40 367 GLU C CA 1
ATOM 10278 C C . GLU C 1 370 ? 11.097 179.481 41.907 1.00 25.78 367 GLU C C 1
ATOM 10279 O O . GLU C 1 370 ? 11.325 178.889 42.961 1.00 26.17 367 GLU C O 1
ATOM 10285 N N . ASP C 1 371 ? 12.046 179.738 41.008 1.00 26.39 368 ASP C N 1
ATOM 10286 C CA . ASP C 1 371 ? 13.424 179.310 41.221 1.00 27.25 368 ASP C CA 1
ATOM 10287 C C . ASP C 1 371 ? 14.035 179.829 42.540 1.00 27.35 368 ASP C C 1
ATOM 10288 O O . ASP C 1 371 ? 14.624 179.065 43.292 1.00 27.06 368 ASP C O 1
ATOM 10293 N N . LEU C 1 372 ? 13.868 181.124 42.812 1.00 27.75 369 LEU C N 1
ATOM 10294 C CA . LEU C 1 372 ? 14.551 181.775 43.914 1.00 27.98 369 LEU C CA 1
ATOM 10295 C C . LEU C 1 372 ? 13.805 181.718 45.242 1.00 27.83 369 LEU C C 1
ATOM 10296 O O . LEU C 1 372 ? 14.444 181.566 46.268 1.00 28.50 369 LEU C O 1
ATOM 10301 N N . TYR C 1 373 ? 12.471 181.807 45.214 1.00 27.41 370 TYR C N 1
ATOM 10302 C CA . TYR C 1 373 ? 11.644 181.950 46.423 1.00 26.76 370 TYR C CA 1
ATOM 10303 C C . TYR C 1 373 ? 10.816 180.743 46.805 1.00 27.44 370 TYR C C 1
ATOM 10304 O O . TYR C 1 373 ? 10.004 180.819 47.738 1.00 27.25 370 TYR C O 1
ATOM 10313 N N . ALA C 1 374 ? 11.009 179.635 46.094 1.00 27.66 371 ALA C N 1
ATOM 10314 C CA . ALA C 1 374 ? 10.207 178.442 46.340 1.00 28.36 371 ALA C CA 1
ATOM 10315 C C . ALA C 1 374 ? 10.934 177.181 45.925 1.00 28.51 371 ALA C C 1
ATOM 10316 O O . ALA C 1 374 ? 11.918 177.228 45.201 1.00 29.09 371 ALA C O 1
ATOM 10318 N N . ASP C 1 375 ? 10.451 176.049 46.417 1.00 28.73 372 ASP C N 1
ATOM 10319 C CA . ASP C 1 375 ? 10.778 174.760 45.825 1.00 28.68 372 ASP C CA 1
ATOM 10320 C C . ASP C 1 375 ? 9.478 173.970 45.704 1.00 28.61 372 ASP C C 1
ATOM 10321 O O . ASP C 1 375 ? 8.389 174.536 45.868 1.00 28.61 372 ASP C O 1
ATOM 10326 N N . GLN C 1 376 ? 9.583 172.676 45.414 1.00 28.54 373 GLN C N 1
ATOM 10327 C CA . GLN C 1 376 ? 8.412 171.838 45.151 1.00 28.59 373 GLN C CA 1
ATOM 10328 C C . GLN C 1 376 ? 7.440 171.771 46.348 1.00 28.40 373 GLN C C 1
ATOM 10329 O O . GLN C 1 376 ? 6.240 171.537 46.170 1.00 29.07 373 GLN C O 1
ATOM 10335 N N . ASP C 1 377 ? 7.951 171.982 47.559 1.00 27.15 374 ASP C N 1
ATOM 10336 C CA . ASP C 1 377 ? 7.142 171.761 48.758 1.00 26.18 374 ASP C CA 1
ATOM 10337 C C . ASP C 1 377 ? 6.777 172.993 49.596 1.00 26.30 374 ASP C C 1
ATOM 10338 O O . ASP C 1 377 ? 5.901 172.908 50.452 1.00 26.45 374 ASP C O 1
ATOM 10343 N N . ALA C 1 378 ? 7.434 174.129 49.358 1.00 25.52 375 ALA C N 1
ATOM 10344 C CA . ALA C 1 378 ? 7.134 175.355 50.120 1.00 25.24 375 ALA C CA 1
ATOM 10345 C C . ALA C 1 378 ? 7.456 176.561 49.265 1.00 25.39 375 ALA C C 1
ATOM 10346 O O . ALA C 1 378 ? 8.208 176.454 48.289 1.00 25.17 375 ALA C O 1
ATOM 10348 N N . ALA C 1 379 ? 6.866 177.698 49.623 1.00 25.32 376 ALA C N 1
ATOM 10349 C CA . ALA C 1 379 ? 7.084 178.944 48.906 1.00 25.24 376 ALA C CA 1
ATOM 10350 C C . ALA C 1 379 ? 7.265 180.089 49.909 1.00 24.97 376 ALA C C 1
ATOM 10351 O O . ALA C 1 379 ? 6.462 180.257 50.828 1.00 24.55 376 ALA C O 1
ATOM 10353 N N . ASN C 1 380 ? 8.333 180.854 49.746 1.00 24.65 377 ASN C N 1
ATOM 10354 C CA . ASN C 1 380 ? 8.496 182.075 50.521 1.00 25.10 377 ASN C CA 1
ATOM 10355 C C . ASN C 1 380 ? 8.001 183.287 49.731 1.00 24.06 377 ASN C C 1
ATOM 10356 O O . ASN C 1 380 ? 8.523 184.393 49.886 1.00 24.44 377 ASN C O 1
ATOM 10361 N N . TYR C 1 381 ? 6.990 183.089 48.887 1.00 22.81 378 TYR C N 1
ATOM 10362 C CA . TYR C 1 381 ? 6.367 184.221 48.186 1.00 21.85 378 TYR C CA 1
ATOM 10363 C C . TYR C 1 381 ? 4.853 184.115 48.196 1.00 21.43 378 TYR C C 1
ATOM 10364 O O . TYR C 1 381 ? 4.313 183.040 48.381 1.00 21.42 378 TYR C O 1
ATOM 10373 N N . VAL C 1 382 ? 4.176 185.241 48.003 1.00 21.16 379 VAL C N 1
ATOM 10374 C CA . VAL C 1 382 ? 2.721 185.252 47.886 1.00 20.57 379 VAL C CA 1
ATOM 10375 C C . VAL C 1 382 ? 2.354 185.958 46.591 1.00 20.81 379 VAL C C 1
ATOM 10376 O O . VAL C 1 382 ? 3.199 186.620 46.000 1.00 20.01 379 VAL C O 1
ATOM 10380 N N . VAL C 1 383 ? 1.095 185.801 46.168 1.00 21.78 380 VAL C N 1
ATOM 10381 C CA . VAL C 1 383 ? 0.535 186.515 45.008 1.00 22.67 380 VAL C CA 1
ATOM 10382 C C . VAL C 1 383 ? -0.625 187.375 45.509 1.00 23.05 380 VAL C C 1
ATOM 10383 O O . VAL C 1 383 ? -1.390 186.935 46.361 1.00 23.20 380 VAL C O 1
ATOM 10387 N N . GLY C 1 384 ? -0.695 188.618 45.030 1.00 23.21 381 GLY C N 1
ATOM 10388 C CA . GLY C 1 384 ? -1.879 189.464 45.179 1.00 23.14 381 GLY C CA 1
ATOM 10389 C C . GLY C 1 384 ? -2.515 189.670 43.814 1.00 23.40 381 GLY C C 1
ATOM 10390 O O . GLY C 1 384 ? -1.806 189.890 42.824 1.00 23.27 381 GLY C O 1
ATOM 10391 N N . GLN C 1 385 ? -3.842 189.554 43.747 1.00 23.77 382 GLN C N 1
ATOM 10392 C CA . GLN C 1 385 ? -4.548 189.577 42.456 1.00 24.51 382 GLN C CA 1
ATOM 10393 C C . GLN C 1 385 ? -5.757 190.518 42.480 1.00 23.61 382 GLN C C 1
ATOM 10394 O O . GLN C 1 385 ? -6.356 190.758 43.542 1.00 23.04 382 GLN C O 1
ATOM 10400 N N . VAL C 1 386 ? -6.055 191.057 41.304 1.00 22.37 383 VAL C N 1
ATOM 10401 C CA . VAL C 1 386 ? -7.237 191.868 41.035 1.00 22.24 383 VAL C CA 1
ATOM 10402 C C . VAL C 1 386 ? -7.723 191.522 39.621 1.00 22.12 383 VAL C C 1
ATOM 10403 O O . VAL C 1 386 ? -6.931 191.216 38.731 1.00 21.20 383 VAL C O 1
ATOM 10407 N N . SER C 1 387 ? -9.039 191.514 39.465 1.00 22.00 384 SER C N 1
ATOM 10408 C CA . SER C 1 387 ? -9.689 191.504 38.161 1.00 22.33 384 SER C CA 1
ATOM 10409 C C . SER C 1 387 ? -10.062 192.941 37.789 1.00 21.87 384 SER C C 1
ATOM 10410 O O . SER C 1 387 ? -10.529 193.681 38.651 1.00 20.95 384 SER C O 1
ATOM 10413 N N . PHE C 1 388 ? -9.883 193.348 36.527 1.00 21.45 385 PHE C N 1
ATOM 10414 C CA . PHE C 1 388 ? -10.307 194.704 36.149 1.00 21.77 385 PHE C CA 1
ATOM 10415 C C . PHE C 1 388 ? -11.762 194.741 35.687 1.00 22.38 385 PHE C C 1
ATOM 10416 O O . PHE C 1 388 ? -12.263 195.794 35.318 1.00 21.00 385 PHE C O 1
ATOM 10424 N N . GLU C 1 389 ? -12.426 193.580 35.725 1.00 22.89 386 GLU C N 1
ATOM 10425 C CA . GLU C 1 389 ? -13.815 193.477 35.311 1.00 23.75 386 GLU C CA 1
ATOM 10426 C C . GLU C 1 389 ? -14.727 194.246 36.244 1.00 23.46 386 GLU C C 1
ATOM 10427 O O . GLU C 1 389 ? -15.676 194.848 35.785 1.00 23.92 386 GLU C O 1
ATOM 10433 N N . GLY C 1 390 ? -14.436 194.235 37.543 1.00 23.25 387 GLY C N 1
ATOM 10434 C CA . GLY C 1 390 ? -15.212 195.027 38.522 1.00 21.88 387 GLY C CA 1
ATOM 10435 C C . GLY C 1 390 ? -14.495 196.301 38.991 1.00 21.38 387 GLY C C 1
ATOM 10436 O O . GLY C 1 390 ? -14.893 196.923 39.983 1.00 20.44 387 GLY C O 1
ATOM 10437 N N . GLN C 1 391 ? -13.430 196.698 38.296 1.00 20.58 388 GLN C N 1
ATOM 10438 C CA . GLN C 1 391 ? -12.687 197.900 38.689 1.00 20.93 388 GLN C CA 1
ATOM 10439 C C . GLN C 1 391 ? -13.471 199.153 38.249 1.00 21.48 388 GLN C C 1
ATOM 10440 O O . GLN C 1 391 ? -13.810 199.287 37.079 1.00 21.74 388 GLN C O 1
ATOM 10446 N N . GLY C 1 392 ? -13.758 200.057 39.187 1.00 21.98 389 GLY C N 1
ATOM 10447 C CA . GLY C 1 392 ? -14.630 201.229 38.928 1.00 21.15 389 GLY C CA 1
ATOM 10448 C C . GLY C 1 392 ? -14.297 202.093 37.700 1.00 20.97 389 GLY C C 1
ATOM 10449 O O . GLY C 1 392 ? -15.079 202.186 36.763 1.00 20.72 389 GLY C O 1
ATOM 10450 N N . ARG C 1 393 ? -13.156 202.760 37.717 1.00 20.92 390 ARG C N 1
ATOM 10451 C CA . ARG C 1 393 ? -12.765 203.564 36.573 1.00 21.34 390 ARG C CA 1
ATOM 10452 C C . ARG C 1 393 ? -12.694 202.781 35.244 1.00 21.09 390 ARG C C 1
ATOM 10453 O O . ARG C 1 393 ? -13.166 203.275 34.204 1.00 20.95 390 ARG C O 1
ATOM 10461 N N . SER C 1 394 ? -12.140 201.568 35.278 1.00 21.00 391 SER C N 1
ATOM 10462 C CA . SER C 1 394 ? -12.130 200.717 34.079 1.00 21.52 391 SER C CA 1
ATOM 10463 C C . SER C 1 394 ? -13.521 200.545 33.512 1.00 21.73 391 SER C C 1
ATOM 10464 O O . SER C 1 394 ? -13.709 200.675 32.296 1.00 22.83 391 SER C O 1
ATOM 10467 N N . ARG C 1 395 ? -14.500 200.278 34.379 1.00 21.35 392 ARG C N 1
ATOM 10468 C CA . ARG C 1 395 ? -15.882 200.108 33.952 1.00 20.82 392 ARG C CA 1
ATOM 10469 C C . ARG C 1 395 ? -16.490 201.400 33.377 1.00 21.27 392 ARG C C 1
ATOM 10470 O O . ARG C 1 395 ? -17.184 201.354 32.349 1.00 21.12 392 ARG C O 1
ATOM 10478 N N . VAL C 1 396 ? -16.234 202.530 34.044 1.00 20.40 393 VAL C N 1
ATOM 10479 C CA . VAL C 1 396 ? -16.613 203.864 33.566 1.00 21.08 393 VAL C CA 1
ATOM 10480 C C . VAL C 1 396 ? -16.198 204.067 32.083 1.00 21.65 393 VAL C C 1
ATOM 10481 O O . VAL C 1 396 ? -17.002 204.478 31.245 1.00 22.01 393 VAL C O 1
ATOM 10493 N N . GLY C 1 398 ? -15.501 201.731 29.880 1.00 22.62 395 GLY C N 1
ATOM 10494 C CA . GLY C 1 398 ? -15.729 200.519 29.050 1.00 22.17 395 GLY C CA 1
ATOM 10495 C C . GLY C 1 398 ? -14.475 199.672 28.768 1.00 22.64 395 GLY C C 1
ATOM 10496 O O . GLY C 1 398 ? -14.398 198.957 27.759 1.00 21.73 395 GLY C O 1
ATOM 10497 N N . LYS C 1 399 ? -13.490 199.767 29.651 1.00 22.30 396 LYS C N 1
ATOM 10498 C CA . LYS C 1 399 ? -12.217 199.061 29.489 1.00 23.91 396 LYS C CA 1
ATOM 10499 C C . LYS C 1 399 ? -12.071 197.974 30.558 1.00 23.84 396 LYS C C 1
ATOM 10500 O O . LYS C 1 399 ? -10.957 197.526 30.831 1.00 24.30 396 LYS C O 1
ATOM 10506 N N . ASN C 1 400 ? -13.178 197.569 31.180 1.00 23.19 397 ASN C N 1
ATOM 10507 C CA . ASN C 1 400 ? -13.100 196.662 32.322 1.00 23.21 397 ASN C CA 1
ATOM 10508 C C . ASN C 1 400 ? -12.895 195.202 31.956 1.00 23.19 397 ASN C C 1
ATOM 10509 O O . ASN C 1 400 ? -13.797 194.407 32.090 1.00 22.80 397 ASN C O 1
ATOM 10514 N N . LYS C 1 401 ? -11.710 194.889 31.444 1.00 23.64 398 LYS C N 1
ATOM 10515 C CA . LYS C 1 401 ? -11.256 193.516 31.204 1.00 24.84 398 LYS C CA 1
ATOM 10516 C C . LYS C 1 401 ? -9.798 193.430 31.604 1.00 24.20 398 LYS C C 1
ATOM 10517 O O . LYS C 1 401 ? -9.028 194.371 31.361 1.00 22.75 398 LYS C O 1
ATOM 10523 N N . GLY C 1 402 ? -9.426 192.307 32.218 1.00 23.66 399 GLY C N 1
ATOM 10524 C CA . GLY C 1 402 ? -8.024 192.052 32.537 1.00 22.55 399 GLY C CA 1
ATOM 10525 C C . GLY C 1 402 ? -7.784 191.492 33.921 1.00 22.57 399 GLY C C 1
ATOM 10526 O O . GLY C 1 402 ? -8.725 191.271 34.687 1.00 22.12 399 GLY C O 1
ATOM 10527 N N . LEU C 1 403 ? -6.511 191.274 34.237 1.00 22.37 400 LEU C N 1
ATOM 10528 C CA . LEU C 1 403 ? -6.082 190.667 35.489 1.00 22.62 400 LEU C CA 1
ATOM 10529 C C . LEU C 1 403 ? -4.705 191.204 35.819 1.00 22.44 400 LEU C C 1
ATOM 10530 O O . LEU C 1 403 ? -3.892 191.383 34.928 1.00 21.75 400 LEU C O 1
ATOM 10535 N N . LEU C 1 404 ? -4.447 191.438 37.100 1.00 21.90 401 LEU C N 1
ATOM 10536 C CA . LEU C 1 404 ? -3.115 191.855 37.525 1.00 22.15 401 LEU C CA 1
ATOM 10537 C C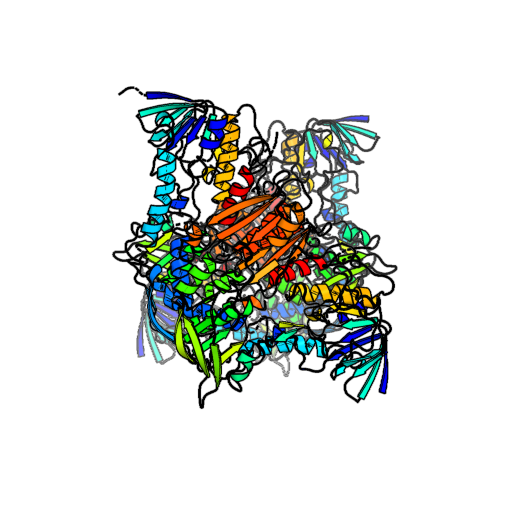 . LEU C 1 404 ? -2.704 190.968 38.697 1.00 22.52 401 LEU C C 1
ATOM 10538 O O . LEU C 1 404 ? -3.508 190.752 39.616 1.00 21.97 401 LEU C O 1
ATOM 10543 N N . ASN C 1 405 ? -1.487 190.419 38.600 1.00 22.20 402 ASN C N 1
ATOM 10544 C CA . ASN C 1 405 ? -0.862 189.625 39.655 1.00 22.76 402 ASN C CA 1
ATOM 10545 C C . ASN C 1 405 ? 0.354 190.356 40.172 1.00 23.03 402 ASN C C 1
ATOM 10546 O O . ASN C 1 405 ? 1.226 190.728 39.395 1.00 22.60 402 ASN C O 1
ATOM 10551 N N . VAL C 1 406 ? 0.441 190.511 41.486 1.00 23.30 403 VAL C N 1
ATOM 10552 C CA . VAL C 1 406 ? 1.651 191.053 42.086 1.00 23.86 403 VAL C CA 1
ATOM 10553 C C . VAL C 1 406 ? 2.261 189.986 42.997 1.00 23.59 403 VAL C C 1
ATOM 10554 O O . VAL C 1 406 ? 1.532 189.242 43.654 1.00 23.36 403 VAL C O 1
ATOM 10558 N N . TYR C 1 407 ? 3.593 189.913 43.026 1.00 24.17 404 TYR C N 1
ATOM 10559 C CA . TYR C 1 407 ? 4.311 188.893 43.810 1.00 24.18 404 TYR C CA 1
ATOM 10560 C C . TYR C 1 407 ? 5.160 189.554 44.874 1.00 23.56 404 TYR C C 1
ATOM 10561 O O . TYR C 1 407 ? 5.808 190.566 44.617 1.00 23.14 404 TYR C O 1
ATOM 10570 N N . ALA C 1 408 ? 5.182 188.965 46.064 1.00 23.01 405 ALA C N 1
ATOM 10571 C CA . ALA C 1 408 ? 5.940 189.559 47.166 1.00 22.98 405 ALA C CA 1
ATOM 10572 C C . ALA C 1 408 ? 6.643 188.484 47.989 1.00 23.17 405 ALA C C 1
ATOM 10573 O O . ALA C 1 408 ? 6.132 187.363 48.126 1.00 23.18 405 ALA C O 1
ATOM 10575 N N . ASP C 1 409 ? 7.800 188.845 48.541 1.00 22.58 406 ASP C N 1
ATOM 10576 C CA . ASP C 1 409 ? 8.451 188.043 49.560 1.00 22.41 406 ASP C CA 1
ATOM 10577 C C . ASP C 1 409 ? 7.465 187.913 50.721 1.00 22.46 406 ASP C C 1
ATOM 10578 O O . ASP C 1 409 ? 7.042 188.911 51.341 1.00 22.02 406 ASP C O 1
ATOM 10583 N N . ARG C 1 410 ? 7.106 186.668 51.009 1.00 21.89 407 ARG C N 1
ATOM 10584 C CA . ARG C 1 410 ? 6.144 186.346 52.054 1.00 21.81 407 ARG C CA 1
ATOM 10585 C C . ARG C 1 410 ? 6.604 186.756 53.445 1.00 20.51 407 ARG C C 1
ATOM 10586 O O . ARG C 1 410 ? 5.776 186.991 54.311 1.00 19.26 407 ARG C O 1
ATOM 10594 N N . THR C 1 411 ? 7.914 186.816 53.654 1.00 20.40 408 THR C N 1
ATOM 10595 C CA . THR C 1 411 ? 8.466 187.104 54.976 1.00 21.22 408 THR C CA 1
ATOM 10596 C C . THR C 1 411 ? 8.704 188.612 55.219 1.00 20.79 408 THR C C 1
ATOM 10597 O O . THR C 1 411 ? 8.427 189.137 56.293 1.00 21.03 408 THR C O 1
ATOM 10601 N N . SER C 1 412 ? 9.204 189.299 54.208 1.00 20.33 409 SER C N 1
ATOM 10602 C CA . SER C 1 412 ? 9.584 190.687 54.346 1.00 20.13 409 SER C CA 1
ATOM 10603 C C . SER C 1 412 ? 8.539 191.617 53.706 1.00 20.88 409 SER C C 1
ATOM 10604 O O . SER C 1 412 ? 8.415 192.783 54.106 1.00 21.26 409 SER C O 1
ATOM 10607 N N . GLY C 1 413 ? 7.819 191.106 52.712 1.00 20.34 410 GLY C N 1
ATOM 10608 C CA . GLY C 1 413 ? 6.875 191.921 51.938 1.00 20.55 410 GLY C CA 1
ATOM 10609 C C . GLY C 1 413 ? 7.443 192.574 50.699 1.00 20.52 410 GLY C C 1
ATOM 10610 O O . GLY C 1 413 ? 6.720 193.255 49.970 1.00 20.71 410 GLY C O 1
ATOM 10611 N N . GLU C 1 414 ? 8.737 192.379 50.464 1.00 20.83 411 GLU C N 1
ATOM 10612 C CA . GLU C 1 414 ? 9.416 192.996 49.335 1.00 21.80 411 GLU C CA 1
ATOM 10613 C C . GLU C 1 414 ? 8.684 192.680 48.033 1.00 21.68 411 GLU C C 1
ATOM 10614 O O . GLU C 1 414 ? 8.381 191.530 47.749 1.00 21.44 411 GLU C O 1
ATOM 10620 N N . PHE C 1 415 ? 8.387 193.718 47.259 1.00 21.77 412 PHE C N 1
ATOM 10621 C CA . PHE C 1 415 ? 7.733 193.522 45.990 1.00 22.16 412 PHE C CA 1
ATOM 10622 C C . PHE C 1 415 ? 8.736 192.902 45.005 1.00 21.89 412 PHE C C 1
ATOM 10623 O O . PHE C 1 415 ? 9.857 193.388 44.867 1.00 21.67 412 PHE C O 1
ATOM 10631 N N . LEU C 1 416 ? 8.329 191.815 44.358 1.00 21.52 413 LEU C N 1
ATOM 10632 C CA . LEU C 1 416 ? 9.235 190.975 43.554 1.00 21.34 413 LEU C CA 1
ATOM 10633 C C . LEU C 1 416 ? 9.076 191.187 42.058 1.00 21.59 413 LEU C C 1
ATOM 10634 O O . LEU C 1 416 ? 10.059 191.178 41.313 1.00 21.10 413 LEU C O 1
ATOM 10639 N N . GLY C 1 417 ? 7.827 191.380 41.632 1.00 21.39 414 GLY C N 1
ATOM 10640 C CA . GLY C 1 417 ? 7.498 191.385 40.218 1.00 21.02 414 GLY C CA 1
ATOM 10641 C C . GLY C 1 417 ? 5.999 191.327 40.066 1.00 20.90 414 GLY C C 1
ATOM 10642 O O . GLY C 1 417 ? 5.281 191.195 41.057 1.00 20.47 414 GLY C O 1
ATOM 10643 N N . ALA C 1 418 ? 5.533 191.432 38.819 1.00 20.99 415 ALA C N 1
ATOM 10644 C CA . ALA C 1 418 ? 4.107 191.468 38.508 1.00 21.06 415 ALA C CA 1
ATOM 10645 C C . ALA C 1 418 ? 3.884 191.039 37.071 1.00 21.43 415 ALA C C 1
ATOM 10646 O O . ALA C 1 418 ? 4.786 191.134 36.247 1.00 20.90 415 ALA C O 1
ATOM 10648 N N . GLU C 1 419 ? 2.666 190.606 36.772 1.00 21.90 416 GLU C N 1
ATOM 10649 C CA . GLU C 1 419 ? 2.197 190.438 35.386 1.00 22.83 416 GLU C CA 1
ATOM 10650 C C . GLU C 1 419 ? 0.848 191.109 35.276 1.00 23.01 416 GLU C C 1
ATOM 10651 O O . GLU C 1 419 ? -0.040 190.910 36.119 1.00 22.63 416 GLU C O 1
ATOM 10665 N N . PHE C 1 421 ? -2.423 192.208 32.526 1.00 24.27 418 PHE C N 1
ATOM 10666 C CA . PHE C 1 421 ? -3.137 192.289 31.284 1.00 23.98 418 PHE C CA 1
ATOM 10667 C C . PHE C 1 421 ? -4.332 193.169 31.604 1.00 24.15 418 PHE C C 1
ATOM 10668 O O . PHE C 1 421 ? -5.198 192.801 32.397 1.00 23.95 418 PHE C O 1
ATOM 10676 N N . GLY C 1 422 ? -4.354 194.369 31.024 1.00 23.33 419 GLY C N 1
ATOM 10677 C CA . GLY C 1 422 ? -5.310 195.365 31.460 1.00 23.01 419 GLY C CA 1
ATOM 10678 C C . GLY C 1 422 ? -5.110 196.730 30.833 1.00 22.80 419 GLY C C 1
ATOM 10679 O O . GLY C 1 422 ? -4.141 196.926 30.076 1.00 22.49 419 GLY C O 1
ATOM 10680 N N . PRO C 1 423 ? -6.026 197.674 31.139 1.00 22.34 420 PRO C N 1
ATOM 10681 C CA . PRO C 1 423 ? -5.906 199.043 30.606 1.00 22.25 420 PRO C CA 1
ATOM 10682 C C . PRO C 1 423 ? -4.789 199.771 31.309 1.00 22.19 420 PRO C C 1
ATOM 10683 O O . PRO C 1 423 ? -4.605 199.593 32.513 1.00 20.64 420 PRO C O 1
ATOM 10687 N N . ALA C 1 424 ? -4.059 200.569 30.532 1.00 22.82 421 ALA C N 1
ATOM 10688 C CA . ALA C 1 424 ? -2.967 201.422 30.992 1.00 23.16 421 ALA C CA 1
ATOM 10689 C C . ALA C 1 424 ? -1.864 200.621 31.678 1.00 23.60 421 ALA C C 1
ATOM 10690 O O . ALA C 1 424 ? -1.120 201.149 32.519 1.00 24.72 421 ALA C O 1
ATOM 10692 N N . ALA C 1 425 ? -1.741 199.351 31.299 1.00 22.39 422 ALA C N 1
ATOM 10693 C CA . ALA C 1 425 ? -0.698 198.476 31.839 1.00 22.03 422 ALA C CA 1
ATOM 10694 C C . ALA C 1 425 ? 0.706 199.047 31.595 1.00 22.29 422 ALA C C 1
ATOM 10695 O O . ALA C 1 425 ? 1.589 198.889 32.443 1.00 22.19 422 ALA C O 1
ATOM 10697 N N . GLU C 1 426 ? 0.905 199.736 30.467 1.00 21.63 423 GLU C N 1
ATOM 10698 C CA . GLU C 1 426 ? 2.208 200.385 30.201 1.00 22.39 423 GLU C CA 1
ATOM 10699 C C . GLU C 1 426 ? 2.550 201.422 31.283 1.00 23.06 423 GLU C C 1
ATOM 10700 O O . GLU C 1 426 ? 3.726 201.586 31.639 1.00 23.03 423 GLU C O 1
ATOM 10706 N N . HIS C 1 427 ? 1.525 202.107 31.797 1.00 22.96 424 HIS C N 1
ATOM 10707 C CA . HIS C 1 427 ? 1.741 203.143 32.794 1.00 23.24 424 HIS C CA 1
ATOM 10708 C C . HIS C 1 427 ? 1.867 202.547 34.175 1.00 22.52 424 HIS C C 1
ATOM 10709 O O . HIS C 1 427 ? 2.791 202.863 34.873 1.00 22.67 424 HIS C O 1
ATOM 10716 N N . ILE C 1 428 ? 0.971 201.636 34.526 1.00 22.36 425 ILE C N 1
ATOM 10717 C CA . ILE C 1 428 ? 1.118 200.841 35.735 1.00 22.84 425 ILE C CA 1
ATOM 10718 C C . ILE C 1 428 ? 2.459 200.079 35.734 1.00 22.57 425 ILE C C 1
ATOM 10719 O O . ILE C 1 428 ? 3.094 199.933 36.777 1.00 22.58 425 ILE C O 1
ATOM 10724 N N . GLY C 1 429 ? 2.906 199.621 34.564 1.00 22.21 426 GLY C N 1
ATOM 10725 C CA . GLY C 1 429 ? 4.177 198.888 34.492 1.00 21.84 426 GLY C CA 1
ATOM 10726 C C . GLY C 1 429 ? 5.352 199.748 34.951 1.00 22.73 426 GLY C C 1
ATOM 10727 O O . GLY C 1 429 ? 6.238 199.279 35.690 1.00 23.72 426 GLY C O 1
ATOM 10728 N N . HIS C 1 430 ? 5.371 201.010 34.524 1.00 21.85 427 HIS C N 1
ATOM 10729 C CA . HIS C 1 430 ? 6.411 201.946 34.958 1.00 21.83 427 HIS C CA 1
ATOM 10730 C C . HIS C 1 430 ? 6.343 202.169 36.480 1.00 22.12 427 HIS C C 1
ATOM 10731 O O . HIS C 1 430 ? 7.382 202.171 37.148 1.00 21.97 427 HIS C O 1
ATOM 10738 N N . LEU C 1 431 ? 5.124 202.339 37.019 1.00 21.58 428 LEU C N 1
ATOM 10739 C CA . LEU C 1 431 ? 4.937 202.619 38.450 1.00 21.69 428 LEU C CA 1
ATOM 10740 C C . LEU C 1 431 ? 5.485 201.483 39.288 1.00 21.95 428 LEU C C 1
ATOM 10741 O O . LEU C 1 431 ? 6.201 201.712 40.289 1.00 22.72 428 LEU C O 1
ATOM 10746 N N . LEU C 1 432 ? 5.207 200.259 38.844 1.00 21.89 429 LEU C N 1
ATOM 10747 C CA . LEU C 1 432 ? 5.679 199.040 39.497 1.00 21.94 429 LEU C CA 1
ATOM 10748 C C . LEU C 1 432 ? 7.189 198.821 39.349 1.00 22.12 429 LEU C C 1
ATOM 10749 O O . LEU C 1 432 ? 7.879 198.338 40.265 1.00 22.54 429 LEU C O 1
ATOM 10754 N N . ALA C 1 433 ? 7.693 199.143 38.174 1.00 21.91 430 ALA C N 1
ATOM 10755 C CA . ALA C 1 433 ? 9.106 198.949 37.879 1.00 22.72 430 ALA C CA 1
ATOM 10756 C C . ALA C 1 433 ? 9.945 199.922 38.721 1.00 22.18 430 ALA C C 1
ATOM 10757 O O . ALA C 1 433 ? 10.987 199.559 39.213 1.00 22.48 430 ALA C O 1
ATOM 10759 N N . TRP C 1 434 ? 9.470 201.152 38.886 1.00 21.83 431 TRP C N 1
ATOM 10760 C CA . TRP C 1 434 ? 10.170 202.102 39.742 1.00 21.93 431 TRP C CA 1
ATOM 10761 C C . TRP C 1 434 ? 10.113 201.612 41.189 1.00 21.72 431 TRP C C 1
ATOM 10762 O O . TRP C 1 434 ? 11.076 201.785 41.924 1.00 21.96 431 TRP C O 1
ATOM 10773 N N . ALA C 1 435 ? 8.985 201.017 41.588 1.00 20.87 432 ALA C N 1
ATOM 10774 C CA . ALA C 1 435 ? 8.830 200.468 42.949 1.00 21.34 432 ALA C CA 1
ATOM 10775 C C . ALA C 1 435 ? 9.809 199.336 43.195 1.00 21.49 432 ALA C C 1
ATOM 10776 O O . ALA C 1 435 ? 10.447 199.283 44.244 1.00 22.57 432 ALA C O 1
ATOM 10778 N N . ARG C 1 436 ? 9.918 198.424 42.230 1.00 21.79 433 ARG C N 1
ATOM 10779 C CA . ARG C 1 436 ? 10.837 197.294 42.333 1.00 21.79 433 ARG C CA 1
ATOM 10780 C C . ARG C 1 436 ? 12.301 197.715 42.350 1.00 22.52 433 ARG C C 1
ATOM 10781 O O . ARG C 1 436 ? 13.084 197.198 43.153 1.00 22.59 433 ARG C O 1
ATOM 10789 N N . GLN C 1 437 ? 12.678 198.651 41.474 1.00 21.97 434 GLN C N 1
ATOM 10790 C CA . GLN C 1 437 ? 14.071 199.122 41.449 1.00 22.17 434 GLN C CA 1
ATOM 10791 C C . GLN C 1 437 ? 14.450 199.784 42.789 1.00 21.98 434 GLN C C 1
ATOM 10792 O O . GLN C 1 437 ? 15.596 199.760 43.192 1.00 22.35 434 GLN C O 1
ATOM 10798 N N . GLN C 1 438 ? 13.470 200.361 43.474 1.00 22.08 435 GLN C N 1
ATOM 10799 C CA . GLN C 1 438 ? 13.722 200.996 44.757 1.00 22.23 435 GLN C CA 1
ATOM 10800 C C . GLN C 1 438 ? 13.575 199.996 45.900 1.00 21.19 435 GLN C C 1
ATOM 10801 O O . GLN C 1 438 ? 13.691 200.376 47.038 1.00 21.23 435 GLN C O 1
ATOM 10807 N N . GLN C 1 439 ? 13.311 198.738 45.567 1.00 20.53 436 GLN C N 1
ATOM 10808 C CA . GLN C 1 439 ? 13.159 197.660 46.515 1.00 21.47 436 GLN C CA 1
ATOM 10809 C C . GLN C 1 439 ? 12.063 197.946 47.551 1.00 21.69 436 GLN C C 1
ATOM 10810 O O . GLN C 1 439 ? 12.233 197.657 48.735 1.00 21.65 436 GLN C O 1
ATOM 10824 N N . THR C 1 441 ? 8.569 197.488 49.640 1.00 20.57 438 THR C N 1
ATOM 10825 C CA . THR C 1 441 ? 7.736 196.382 50.077 1.00 20.32 438 THR C CA 1
ATOM 10826 C C . THR C 1 441 ? 6.298 196.714 49.677 1.00 20.41 438 THR C C 1
ATOM 10827 O O . THR C 1 441 ? 6.002 197.873 49.385 1.00 20.37 438 THR C O 1
ATOM 10831 N N . VAL C 1 442 ? 5.406 195.720 49.672 1.00 20.32 439 VAL C N 1
ATOM 10832 C CA . VAL C 1 442 ? 3.978 195.977 49.363 1.00 20.74 439 VAL C CA 1
ATOM 10833 C C . VAL C 1 442 ? 3.304 196.880 50.408 1.00 21.15 439 VAL C C 1
ATOM 10834 O O . VAL C 1 442 ? 2.444 197.701 50.070 1.00 21.25 439 VAL C O 1
ATOM 10838 N N . GLN C 1 443 ? 3.693 196.710 51.673 1.00 21.25 440 GLN C N 1
ATOM 10839 C CA . GLN C 1 443 ? 3.220 197.544 52.773 1.00 21.20 440 GLN C CA 1
ATOM 10840 C C . GLN C 1 443 ? 3.522 199.000 52.498 1.00 20.61 440 GLN C C 1
ATOM 10841 O O . GLN C 1 443 ? 2.660 199.857 52.673 1.00 21.00 440 GLN C O 1
ATOM 10847 N N . ALA C 1 444 ? 4.766 199.280 52.126 1.00 19.51 441 ALA C N 1
ATOM 10848 C CA . ALA C 1 444 ? 5.177 200.639 51.857 1.00 19.45 441 ALA C CA 1
ATOM 10849 C C . ALA C 1 444 ? 4.435 201.195 50.627 1.00 20.08 441 ALA C C 1
ATOM 10850 O O . ALA C 1 444 ? 3.953 202.333 50.642 1.00 19.74 441 ALA C O 1
ATOM 10860 N N . LEU C 1 446 ? 1.475 200.440 49.619 1.00 22.52 443 LEU C N 1
ATOM 10861 C CA . LEU C 1 446 ? 0.100 200.780 49.985 1.00 22.13 443 LEU C CA 1
ATOM 10862 C C . LEU C 1 446 ? -0.019 202.135 50.697 1.00 21.98 443 LEU C C 1
ATOM 10863 O O . LEU C 1 446 ? -1.129 202.662 50.830 1.00 22.42 443 LEU C O 1
ATOM 10868 N N . THR C 1 447 ? 1.102 202.699 51.155 1.00 21.12 444 THR C N 1
ATOM 10869 C CA . THR C 1 447 ? 1.056 204.016 51.799 1.00 20.38 444 THR C CA 1
ATOM 10870 C C . THR C 1 447 ? 1.161 205.146 50.776 1.00 20.36 444 THR C C 1
ATOM 10871 O O . THR C 1 447 ? 1.008 206.327 51.136 1.00 19.72 444 THR C O 1
ATOM 10883 N N . PRO C 1 449 ? 0.317 207.434 47.278 1.00 21.41 446 PRO C N 1
ATOM 10884 C CA . PRO C 1 449 ? -0.946 208.001 46.792 1.00 21.54 446 PRO C CA 1
ATOM 10885 C C . PRO C 1 449 ? -1.676 207.122 45.756 1.00 21.42 446 PRO C C 1
ATOM 10886 O O . PRO C 1 449 ? -1.069 206.659 44.792 1.00 20.80 446 PRO C O 1
ATOM 10890 N N . PHE C 1 450 ? -2.976 206.912 45.986 1.00 21.23 447 PHE C N 1
ATOM 10891 C CA . PHE C 1 450 ? -3.883 206.369 44.985 1.00 21.01 447 PHE C CA 1
ATOM 10892 C C . PHE C 1 450 ? -5.056 207.345 44.825 1.00 21.15 447 PHE C C 1
ATOM 10893 O O . PHE C 1 450 ? -5.908 207.467 45.716 1.00 20.24 447 PHE C O 1
ATOM 10901 N N . TYR C 1 451 ? -5.113 208.012 43.670 1.00 21.02 448 TYR C N 1
ATOM 10902 C CA . TYR C 1 451 ? -6.227 208.915 43.358 1.00 21.28 448 TYR C CA 1
ATOM 10903 C C . TYR C 1 451 ? -7.513 208.106 43.181 1.00 21.45 448 TYR C C 1
ATOM 10904 O O . TYR C 1 451 ? -7.479 206.857 43.175 1.00 22.34 448 TYR C O 1
ATOM 10913 N N . HIS C 1 452 ? -8.622 208.817 43.001 1.00 21.86 449 HIS C N 1
ATOM 10914 C CA . HIS C 1 452 ? -9.955 208.243 42.718 1.00 21.50 449 HIS C CA 1
ATOM 10915 C C . HIS C 1 452 ? -10.643 209.155 41.691 1.00 21.91 449 HIS C C 1
ATOM 10916 O O . HIS C 1 452 ? -10.639 210.377 41.853 1.00 21.57 449 HIS C O 1
ATOM 10923 N N . PRO C 1 453 ? -11.251 208.574 40.640 1.00 21.98 450 PRO C N 1
ATOM 10924 C CA . PRO C 1 453 ? -11.380 207.156 40.318 1.00 21.86 450 PRO C CA 1
ATOM 10925 C C . PRO C 1 453 ? -10.406 206.810 39.202 1.00 22.43 450 PRO C C 1
ATOM 10926 O O . PRO C 1 453 ? -10.467 207.403 38.124 1.00 23.83 450 PRO C O 1
ATOM 10930 N N . VAL C 1 454 ? -9.453 205.925 39.462 1.00 21.79 451 VAL C N 1
ATOM 10931 C CA . VAL C 1 454 ? -8.414 205.660 38.473 1.00 21.19 451 VAL C CA 1
ATOM 10932 C C . VAL C 1 454 ? -8.078 204.180 38.477 1.00 21.59 451 VAL C C 1
ATOM 10933 O O . VAL C 1 454 ? -8.419 203.449 39.420 1.00 20.90 451 VAL C O 1
ATOM 10937 N N . ILE C 1 455 ? -7.433 203.747 37.399 1.00 21.34 452 ILE C N 1
ATOM 10938 C CA . ILE C 1 455 ? -7.055 202.362 37.211 1.00 22.40 452 ILE C CA 1
ATOM 10939 C C . ILE C 1 455 ? -6.054 201.881 38.282 1.00 22.17 452 ILE C C 1
ATOM 10940 O O . ILE C 1 455 ? -6.090 200.728 38.680 1.00 22.98 452 ILE C O 1
ATOM 10945 N N . GLU C 1 456 ? -5.170 202.772 38.743 1.00 22.42 453 GLU C N 1
ATOM 10946 C CA . GLU C 1 456 ? -4.238 202.493 39.837 1.00 22.23 453 GLU C CA 1
ATOM 10947 C C . GLU C 1 456 ? -4.902 201.930 41.085 1.00 22.57 453 GLU C C 1
ATOM 10948 O O . GLU C 1 456 ? -4.268 201.192 41.851 1.00 22.72 453 GLU C O 1
ATOM 10954 N N . GLU C 1 457 ? -6.176 202.256 41.291 1.00 22.18 454 GLU C N 1
ATOM 10955 C CA . GLU C 1 457 ? -6.938 201.677 42.395 1.00 21.70 454 GLU C CA 1
ATOM 10956 C C . GLU C 1 457 ? -7.062 200.161 42.308 1.00 22.09 454 GLU C C 1
ATOM 10957 O O . GLU C 1 457 ? -7.205 199.496 43.338 1.00 21.61 454 GLU C O 1
ATOM 10963 N N . GLY C 1 458 ? -6.998 199.600 41.096 1.00 21.69 455 GLY C N 1
ATOM 10964 C CA . GLY C 1 458 ? -6.951 198.138 40.980 1.00 21.24 455 GLY C CA 1
ATOM 10965 C C . GLY C 1 458 ? -5.641 197.578 41.513 1.00 22.08 455 GLY C C 1
ATOM 10966 O O . GLY C 1 458 ? -5.622 196.479 42.076 1.00 22.11 455 GLY C O 1
ATOM 10967 N N . LEU C 1 459 ? -4.539 198.335 41.345 1.00 21.96 456 LEU C N 1
ATOM 10968 C CA . LEU C 1 459 ? -3.233 197.958 41.896 1.00 21.84 456 LEU C CA 1
ATOM 10969 C C . LEU C 1 459 ? -3.331 197.906 43.408 1.00 22.70 456 LEU C C 1
ATOM 10970 O O . LEU C 1 459 ? -2.812 196.959 44.047 1.00 23.11 456 LEU C O 1
ATOM 10975 N N . ARG C 1 460 ? -4.020 198.894 43.985 1.00 22.16 457 ARG C N 1
ATOM 10976 C CA . ARG C 1 460 ? -4.185 198.930 45.443 1.00 22.16 457 ARG C CA 1
ATOM 10977 C C . ARG C 1 460 ? -4.883 197.638 45.939 1.00 21.51 457 ARG C C 1
ATOM 10978 O O . ARG C 1 460 ? -4.497 197.059 46.983 1.00 21.00 457 ARG C O 1
ATOM 10986 N N . THR C 1 461 ? -5.854 197.175 45.155 1.00 21.32 458 THR C N 1
ATOM 10987 C CA . THR C 1 461 ? -6.598 195.938 45.473 1.00 21.48 458 THR C CA 1
ATOM 10988 C C . THR C 1 461 ? -5.660 194.737 45.494 1.00 21.80 458 THR C C 1
ATOM 10989 O O . THR C 1 461 ? -5.608 193.992 46.499 1.00 21.47 458 THR C O 1
ATOM 10993 N N . ALA C 1 462 ? -4.907 194.562 44.409 1.00 21.82 459 ALA C N 1
ATOM 10994 C CA . ALA C 1 462 ? -3.921 193.491 44.333 1.00 22.84 459 ALA C CA 1
ATOM 10995 C C . ALA C 1 462 ? -2.905 193.513 45.486 1.00 23.38 459 ALA C C 1
ATOM 10996 O O . ALA C 1 462 ? -2.600 192.466 46.079 1.00 24.55 459 ALA C O 1
ATOM 10998 N N . LEU C 1 463 ? -2.372 194.698 45.771 1.00 23.26 460 LEU C N 1
ATOM 10999 C CA . LEU C 1 463 ? -1.413 194.907 46.838 1.00 23.49 460 LEU C CA 1
ATOM 11000 C C . LEU C 1 463 ? -2.023 194.520 48.185 1.00 23.48 460 LEU C C 1
ATOM 11001 O O . LEU C 1 463 ? -1.379 193.854 49.001 1.00 23.48 460 LEU C O 1
ATOM 11006 N N . ARG C 1 464 ? -3.273 194.925 48.399 1.00 23.54 461 ARG C N 1
ATOM 11007 C CA . ARG C 1 464 ? -4.020 194.518 49.573 1.00 23.38 461 ARG C CA 1
ATOM 11008 C C . ARG C 1 464 ? -4.119 193.012 49.675 1.00 23.02 461 ARG C C 1
ATOM 11009 O O . ARG C 1 464 ? -3.894 192.447 50.737 1.00 23.05 461 ARG C O 1
ATOM 11017 N N . ASP C 1 465 ? -4.467 192.367 48.571 1.00 22.40 462 ASP C N 1
ATOM 11018 C CA . ASP C 1 465 ? -4.588 190.916 48.528 1.00 22.66 462 ASP C CA 1
ATOM 11019 C C . ASP C 1 465 ? -3.232 190.327 48.981 1.00 23.42 462 ASP C C 1
ATOM 11020 O O . ASP C 1 465 ? -3.179 189.508 49.922 1.00 23.73 462 ASP C O 1
ATOM 11025 N N . ALA C 1 466 ? -2.132 190.784 48.373 1.00 23.02 463 ALA C N 1
ATOM 11026 C CA . ALA C 1 466 ? -0.821 190.225 48.742 1.00 22.97 463 ALA C CA 1
ATOM 11027 C C . ALA C 1 466 ? -0.520 190.472 50.232 1.00 22.81 463 ALA C C 1
ATOM 11028 O O . ALA C 1 466 ? -0.138 189.537 50.958 1.00 21.66 463 ALA C O 1
ATOM 11030 N N . GLN C 1 467 ? -0.719 191.713 50.680 1.00 22.69 464 GLN C N 1
ATOM 11031 C CA . GLN C 1 467 ? -0.345 192.099 52.041 1.00 23.35 464 GLN C CA 1
ATOM 11032 C C . GLN C 1 467 ? -0.974 191.203 53.141 1.00 23.82 464 GLN C C 1
ATOM 11033 O O . GLN C 1 467 ? -0.308 190.860 54.150 1.00 22.29 464 GLN C O 1
ATOM 11039 N N . GLN C 1 468 ? -2.240 190.830 52.954 1.00 23.83 465 GLN C N 1
ATOM 11040 C CA . GLN C 1 468 ? -2.929 190.077 53.989 1.00 25.70 465 GLN C CA 1
ATOM 11041 C C . GLN C 1 468 ? -2.445 188.639 54.013 1.00 25.73 465 GLN C C 1
ATOM 11042 O O . GLN C 1 468 ? -2.701 187.901 54.966 1.00 26.22 465 GLN C O 1
ATOM 11048 N N . LYS C 1 469 ? -1.682 188.263 52.995 1.00 25.84 466 LYS C N 1
ATOM 11049 C CA . LYS C 1 469 ? -1.082 186.937 52.964 1.00 26.54 466 LYS C CA 1
ATOM 11050 C C . LYS C 1 469 ? 0.339 186.878 53.595 1.00 26.86 466 LYS C C 1
ATOM 11051 O O . LYS C 1 469 ? 0.877 185.797 53.829 1.00 26.05 466 LYS C O 1
ATOM 11057 N N . LEU C 1 470 ? 0.924 188.031 53.900 1.00 27.39 467 LEU C N 1
ATOM 11058 C CA . LEU C 1 470 ? 2.286 188.078 54.459 1.00 28.97 467 LEU C CA 1
ATOM 11059 C C . LEU C 1 470 ? 2.413 187.488 55.875 1.00 30.95 467 LEU C C 1
ATOM 11060 O O . LEU C 1 470 ? 1.436 187.409 56.617 1.00 30.43 467 LEU C O 1
ATOM 11065 N N . ALA C 1 471 ? 3.624 187.068 56.238 1.00 33.59 468 ALA C N 1
ATOM 11066 C CA . ALA C 1 471 ? 3.896 186.568 57.589 1.00 36.42 468 ALA C CA 1
ATOM 11067 C C . ALA C 1 471 ? 4.183 187.708 58.584 1.00 38.53 468 ALA C C 1
ATOM 11068 O O . ALA C 1 471 ? 4.732 187.489 59.665 1.00 39.55 468 ALA C O 1
ATOM 11070 N N . ILE C 1 472 ? 3.796 188.924 58.222 1.00 40.98 469 ILE C N 1
ATOM 11071 C CA . ILE C 1 472 ? 4.020 190.091 59.075 1.00 43.33 469 ILE C CA 1
ATOM 11072 C C . ILE C 1 472 ? 2.908 190.222 60.120 1.00 45.28 469 ILE C C 1
ATOM 11073 O O . ILE C 1 472 ? 1.747 189.875 59.868 1.00 45.29 469 ILE C O 1
ATOM 11078 N N . GLU C 1 473 ? 3.281 190.715 61.298 1.00 47.91 470 GLU C N 1
ATOM 11079 C CA . GLU C 1 473 ? 2.326 190.974 62.373 1.00 50.20 470 GLU C CA 1
ATOM 11080 C C . GLU C 1 473 ? 1.313 192.006 61.876 1.00 51.36 470 GLU C C 1
ATOM 11081 O O . GLU C 1 473 ? 1.684 193.008 61.253 1.00 51.39 470 GLU C O 1
ATOM 11087 N N . LYS C 1 474 ? 0.037 191.733 62.140 1.00 52.97 471 LYS C N 1
ATOM 11088 C CA . LYS C 1 474 ? -1.085 192.464 61.535 1.00 54.48 471 LYS C CA 1
ATOM 11089 C C . LYS C 1 474 ? -1.323 193.855 62.140 1.00 55.22 471 LYS C C 1
ATOM 11090 O O . LYS C 1 474 ? -1.335 194.862 61.421 1.00 55.43 471 LYS C O 1
ATOM 11096 N N . HIS C 1 475 ? -1.503 193.892 63.461 1.00 55.98 472 HIS C N 1
ATOM 11097 C CA . HIS C 1 475 ? -1.861 195.108 64.203 1.00 56.61 472 HIS C CA 1
ATOM 11098 C C . HIS C 1 475 ? -0.934 196.317 64.024 1.00 56.54 472 HIS C C 1
ATOM 11099 O O . HIS C 1 475 ? -1.259 197.419 64.483 1.00 56.97 472 HIS C O 1
ATOM 11106 N N . ASP C 1 476 ? 0.202 196.119 63.359 1.00 56.20 473 ASP C N 1
ATOM 11107 C CA . ASP C 1 476 ? 1.099 197.232 63.023 1.00 55.58 473 ASP C CA 1
ATOM 11108 C C . ASP C 1 476 ? 1.588 197.230 61.559 1.00 54.64 473 ASP C C 1
ATOM 11109 O O . ASP C 1 476 ? 2.797 197.246 61.278 1.00 54.93 473 ASP C O 1
ATOM 11122 N N . ASN C 1 478 ? -0.411 199.650 58.888 1.00 47.07 475 ASN C N 1
ATOM 11123 C CA . ASN C 1 478 ? -1.489 200.496 58.406 1.00 44.31 475 ASN C CA 1
ATOM 11124 C C . ASN C 1 478 ? -1.165 201.009 57.013 1.00 41.78 475 ASN C C 1
ATOM 11125 O O . ASN C 1 478 ? 0.012 201.096 56.643 1.00 41.56 475 ASN C O 1
ATOM 11130 N N . GLU C 1 479 ? -2.201 201.338 56.247 1.00 38.48 476 GLU C N 1
ATOM 11131 C CA . GLU C 1 479 ? -2.020 201.971 54.937 1.00 35.90 476 GLU C CA 1
ATOM 11132 C C . GLU C 1 479 ? -1.775 203.468 55.094 1.00 34.07 476 GLU C C 1
ATOM 11133 O O . GLU C 1 479 ? -1.294 204.136 54.192 1.00 33.03 476 GLU C O 1
ATOM 11139 N N . PHE C 1 480 ? -2.127 203.989 56.255 1.00 32.24 477 PHE C N 1
ATOM 11140 C CA . PHE C 1 480 ? -1.909 205.389 56.523 1.00 30.64 477 PHE C CA 1
ATOM 11141 C C . PHE C 1 480 ? -1.126 205.562 57.836 1.00 30.45 477 PHE C C 1
ATOM 11142 O O . PHE C 1 480 ? -1.528 205.027 58.872 1.00 30.21 477 PHE C O 1
ATOM 11150 N N . ILE C 1 481 ? -0.012 206.300 57.774 1.00 29.83 478 ILE C N 1
ATOM 11151 C CA . ILE C 1 481 ? 0.896 206.467 58.911 1.00 29.19 478 ILE C CA 1
ATOM 11152 C C . ILE C 1 481 ? 0.578 207.675 59.794 1.00 29.27 478 ILE C C 1
ATOM 11153 O O . ILE C 1 481 ? 0.413 208.799 59.302 1.00 28.32 478 ILE C O 1
ATOM 11166 N N . THR C 1 483 ? 1.937 209.634 63.492 1.00 30.56 480 THR C N 1
ATOM 11167 C CA . THR C 1 483 ? 3.073 209.731 64.406 1.00 31.49 480 THR C CA 1
ATOM 11168 C C . THR C 1 483 ? 2.721 210.537 65.662 1.00 32.49 480 THR C C 1
ATOM 11169 O O . THR C 1 483 ? 1.775 211.333 65.678 1.00 31.74 480 THR C O 1
ATOM 11173 N N . HIS C 1 484 ? 3.512 210.338 66.707 1.00 34.40 481 HIS C N 1
ATOM 11174 C CA . HIS C 1 484 ? 3.150 210.813 68.031 1.00 36.43 481 HIS C CA 1
ATOM 11175 C C . HIS C 1 484 ? 3.868 212.101 68.406 1.00 36.96 481 HIS C C 1
ATOM 11176 O O . HIS C 1 484 ? 3.233 213.162 68.472 1.00 37.84 481 HIS C O 1
ATOM 11191 N N . LYS D 1 5 ? -35.460 212.754 72.445 1.00 38.83 2 LYS D N 1
ATOM 11192 C CA . LYS D 1 5 ? -34.545 211.680 72.847 1.00 38.40 2 LYS D CA 1
ATOM 11193 C C . LYS D 1 5 ? -33.088 212.151 72.981 1.00 37.25 2 LYS D C 1
ATOM 11194 O O . LYS D 1 5 ? -32.607 213.001 72.221 1.00 37.20 2 LYS D O 1
ATOM 11200 N N . VAL D 1 6 ? -32.410 211.600 73.978 1.00 35.87 3 VAL D N 1
ATOM 11201 C CA . VAL D 1 6 ? -31.049 211.982 74.312 1.00 34.77 3 VAL D CA 1
ATOM 11202 C C . VAL D 1 6 ? -30.185 210.729 74.216 1.00 34.19 3 VAL D C 1
ATOM 11203 O O . VAL D 1 6 ? -30.575 209.668 74.701 1.00 34.41 3 VAL D O 1
ATOM 11207 N N . ILE D 1 7 ? -29.027 210.840 73.575 1.00 32.98 4 ILE D N 1
ATOM 11208 C CA . ILE D 1 7 ? -28.056 209.737 73.571 1.00 32.11 4 ILE D CA 1
ATOM 11209 C C . ILE D 1 7 ? -26.638 210.216 73.877 1.00 31.16 4 ILE D C 1
ATOM 11210 O O . ILE D 1 7 ? -26.220 211.302 73.446 1.00 30.88 4 ILE D O 1
ATOM 11215 N N . ASN D 1 8 ? -25.906 209.398 74.628 1.00 29.64 5 ASN D N 1
ATOM 11216 C CA . ASN D 1 8 ? -24.492 209.654 74.886 1.00 28.56 5 ASN D CA 1
ATOM 11217 C C . ASN D 1 8 ? -23.609 208.850 73.974 1.00 27.13 5 ASN D C 1
ATOM 11218 O O . ASN D 1 8 ? -23.835 207.662 73.800 1.00 26.80 5 ASN D O 1
ATOM 11223 N N . VAL D 1 9 ? -22.601 209.494 73.393 1.00 26.02 6 VAL D N 1
ATOM 11224 C CA . VAL D 1 9 ? -21.604 208.776 72.615 1.00 24.82 6 VAL D CA 1
ATOM 11225 C C . VAL D 1 9 ? -20.217 209.311 72.957 1.00 24.70 6 VAL D C 1
ATOM 11226 O O . VAL D 1 9 ? -20.101 210.414 73.505 1.00 24.11 6 VAL D O 1
ATOM 11230 N N . ASP D 1 10 ? -19.181 208.535 72.634 1.00 23.62 7 ASP D N 1
ATOM 11231 C CA . ASP D 1 10 ? -17.806 209.012 72.700 1.00 23.85 7 ASP D CA 1
ATOM 11232 C C . ASP D 1 10 ? -17.464 209.918 71.510 1.00 23.96 7 ASP D C 1
ATOM 11233 O O . ASP D 1 10 ? -16.748 210.918 71.663 1.00 23.50 7 ASP D O 1
ATOM 11238 N N . VAL D 1 11 ? -17.988 209.554 70.342 1.00 23.23 8 VAL D N 1
ATOM 11239 C CA . VAL D 1 11 ? -17.679 210.226 69.095 1.00 23.57 8 VAL D CA 1
ATOM 11240 C C . VAL D 1 11 ? -18.961 210.409 68.271 1.00 23.76 8 VAL D C 1
ATOM 11241 O O . VAL D 1 11 ? -19.665 209.438 67.972 1.00 23.99 8 VAL D O 1
ATOM 11245 N N . ALA D 1 12 ? -19.262 211.653 67.907 1.00 23.41 9 ALA D N 1
ATOM 11246 C CA . ALA D 1 12 ? -20.342 211.926 66.984 1.00 23.34 9 ALA D CA 1
ATOM 11247 C C . ALA D 1 12 ? -19.746 212.461 65.706 1.00 23.17 9 ALA D C 1
ATOM 11248 O O . ALA D 1 12 ? -18.851 213.322 65.730 1.00 23.97 9 ALA D O 1
ATOM 11250 N N . ILE D 1 13 ? -20.252 211.961 64.591 1.00 23.08 10 ILE D N 1
ATOM 11251 C CA . ILE D 1 13 ? -19.729 212.322 63.273 1.00 22.70 10 ILE D CA 1
ATOM 11252 C C . ILE D 1 13 ? -20.843 212.964 62.473 1.00 22.97 10 ILE D C 1
ATOM 11253 O O . ILE D 1 13 ? -21.873 212.334 62.209 1.00 22.99 10 ILE D O 1
ATOM 11258 N N . ILE D 1 14 ? -20.645 214.230 62.104 1.00 23.20 11 ILE D N 1
ATOM 11259 C CA . ILE D 1 14 ? -21.661 214.967 61.370 1.00 23.15 11 ILE D CA 1
ATOM 11260 C C . ILE D 1 14 ? -21.401 214.826 59.878 1.00 23.11 11 ILE D C 1
ATOM 11261 O O . ILE D 1 14 ? -20.452 215.405 59.349 1.00 23.51 11 ILE D O 1
ATOM 11266 N N . GLY D 1 15 ? -22.247 214.043 59.222 1.00 23.31 12 GLY D N 1
ATOM 11267 C CA . GLY D 1 15 ? -22.148 213.810 57.782 1.00 23.97 12 GLY D CA 1
ATOM 11268 C C . GLY D 1 15 ? -21.630 212.420 57.441 1.00 24.96 12 GLY D C 1
ATOM 11269 O O . GLY D 1 15 ? -20.520 212.029 57.833 1.00 24.43 12 GLY D O 1
ATOM 11270 N N . THR D 1 16 ? -22.430 211.671 56.685 1.00 25.67 13 THR D N 1
ATOM 11271 C CA . THR D 1 16 ? -22.075 210.294 56.349 1.00 25.19 13 THR D CA 1
ATOM 11272 C C . THR D 1 16 ? -21.582 210.248 54.890 1.00 24.49 13 THR D C 1
ATOM 11273 O O . THR D 1 16 ? -22.111 209.529 54.048 1.00 23.60 13 THR D O 1
ATOM 11277 N N . GLY D 1 17 ? -20.558 211.049 54.611 1.00 24.60 14 GLY D N 1
ATOM 11278 C CA . GLY D 1 17 ? -19.888 211.028 53.320 1.00 23.76 14 GLY D CA 1
ATOM 11279 C C . GLY D 1 17 ? -18.631 210.181 53.398 1.00 24.25 14 GLY D C 1
ATOM 11280 O O . GLY D 1 17 ? -18.545 209.243 54.206 1.00 23.86 14 GLY D O 1
ATOM 11281 N N . THR D 1 18 ? -17.654 210.527 52.564 1.00 24.05 15 THR D N 1
ATOM 11282 C CA . THR D 1 18 ? -16.391 209.801 52.476 1.00 23.66 15 THR D CA 1
ATOM 11283 C C . THR D 1 18 ? -15.583 210.006 53.746 1.00 23.77 15 THR D C 1
ATOM 11284 O O . THR D 1 18 ? -15.173 209.030 54.380 1.00 24.42 15 THR D O 1
ATOM 11288 N N . ALA D 1 19 ? -15.369 211.258 54.137 1.00 23.31 16 ALA D N 1
ATOM 11289 C CA . ALA D 1 19 ? -14.672 211.547 55.398 1.00 23.41 16 ALA D CA 1
ATOM 11290 C C . ALA D 1 19 ? -15.426 210.973 56.586 1.00 23.45 16 ALA D C 1
ATOM 11291 O O . ALA D 1 19 ? -14.816 210.380 57.490 1.00 23.85 16 ALA D O 1
ATOM 11293 N N . GLY D 1 20 ? -16.752 211.126 56.573 1.00 23.50 17 GLY D N 1
ATOM 11294 C CA . GLY D 1 20 ? -17.601 210.652 57.667 1.00 24.02 17 GLY D CA 1
ATOM 11295 C C . GLY D 1 20 ? -17.541 209.150 57.884 1.00 25.13 17 GLY D C 1
ATOM 11296 O O . GLY D 1 20 ? -17.321 208.678 59.011 1.00 24.53 17 GLY D O 1
ATOM 11305 N N . GLY D 1 22 ? -15.286 207.061 56.662 1.00 27.24 19 GLY D N 1
ATOM 11306 C CA . GLY D 1 22 ? -13.900 206.761 57.050 1.00 26.56 19 GLY D CA 1
ATOM 11307 C C . GLY D 1 22 ? -13.655 207.016 58.530 1.00 26.53 19 GLY D C 1
ATOM 11308 O O . GLY D 1 22 ? -13.101 206.165 59.220 1.00 27.16 19 GLY D O 1
ATOM 11309 N N . ALA D 1 23 ? -14.081 208.176 59.028 1.00 26.31 20 ALA D N 1
ATOM 11310 C CA . ALA D 1 23 ? -13.903 208.476 60.439 1.00 26.51 20 ALA D CA 1
ATOM 11311 C C . ALA D 1 23 ? -14.627 207.472 61.310 1.00 26.26 20 ALA D C 1
ATOM 11312 O O . ALA D 1 23 ? -14.136 207.116 62.377 1.00 25.93 20 ALA D O 1
ATOM 11314 N N . TYR D 1 24 ? -15.782 207.007 60.840 1.00 26.48 21 TYR D N 1
ATOM 11315 C CA . TYR D 1 24 ? -16.588 206.061 61.598 1.00 26.72 21 TYR D CA 1
ATOM 11316 C C . TYR D 1 24 ? -15.874 204.727 61.749 1.00 26.82 21 TYR D C 1
ATOM 11317 O O . TYR D 1 24 ? -15.835 204.175 62.857 1.00 26.43 21 TYR D O 1
ATOM 11326 N N . ARG D 1 25 ? -15.332 204.209 60.651 1.00 26.69 22 ARG D N 1
ATOM 11327 C CA . ARG D 1 25 ? -14.523 202.966 60.704 1.00 27.91 22 ARG D CA 1
ATOM 11328 C C . ARG D 1 25 ? -13.312 203.101 61.613 1.00 26.70 22 ARG D C 1
ATOM 11329 O O . ARG D 1 25 ? -13.020 202.213 62.373 1.00 26.50 22 ARG D O 1
ATOM 11337 N N . ALA D 1 26 ? -12.611 204.227 61.537 1.00 26.65 23 ALA D N 1
ATOM 11338 C CA . ALA D 1 26 ? -11.419 204.388 62.359 1.00 25.48 23 ALA D CA 1
ATOM 11339 C C . ALA D 1 26 ? -11.796 204.520 63.852 1.00 25.35 23 ALA D C 1
ATOM 11340 O O . ALA D 1 26 ? -11.132 203.948 64.703 1.00 25.09 23 ALA D O 1
ATOM 11342 N N . ALA D 1 27 ? -12.891 205.233 64.150 1.00 25.25 24 ALA D N 1
ATOM 11343 C CA . ALA D 1 27 ? -13.309 205.469 65.525 1.00 25.80 24 ALA D CA 1
ATOM 11344 C C . ALA D 1 27 ? -13.798 204.185 66.197 1.00 25.83 24 ALA D C 1
ATOM 11345 O O . ALA D 1 27 ? -13.600 203.994 67.397 1.00 25.31 24 ALA D O 1
ATOM 11347 N N . LYS D 1 28 ? -14.455 203.330 65.424 1.00 26.18 25 LYS D N 1
ATOM 11348 C CA . LYS D 1 28 ? -15.017 202.076 65.955 1.00 27.18 25 LYS D CA 1
ATOM 11349 C C . LYS D 1 28 ? -13.946 201.093 66.411 1.00 27.45 25 LYS D C 1
ATOM 11350 O O . LYS D 1 28 ? -14.239 200.156 67.133 1.00 27.77 25 LYS D O 1
ATOM 11356 N N . LYS D 1 29 ? -12.708 201.317 65.982 1.00 27.68 26 LYS D N 1
ATOM 11357 C CA . LYS D 1 29 ? -11.578 200.513 66.436 1.00 28.84 26 LYS D CA 1
ATOM 11358 C C . LYS D 1 29 ? -11.189 200.870 67.867 1.00 29.14 26 LYS D C 1
ATOM 11359 O O . LYS D 1 29 ? -10.582 200.054 68.549 1.00 28.84 26 LYS D O 1
ATOM 11365 N N . HIS D 1 30 ? -11.557 202.077 68.311 1.00 29.25 27 HIS D N 1
ATOM 11366 C CA . HIS D 1 30 ? -11.187 202.579 69.632 1.00 29.26 27 HIS D CA 1
ATOM 11367 C C . HIS D 1 30 ? -12.344 202.623 70.642 1.00 29.24 27 HIS D C 1
ATOM 11368 O O . HIS D 1 30 ? -12.128 202.520 71.861 1.00 28.47 27 HIS D O 1
ATOM 11375 N N . THR D 1 31 ? -13.569 202.753 70.146 1.00 29.35 28 THR D N 1
ATOM 11376 C CA . THR D 1 31 ? -14.731 202.743 71.036 1.00 29.65 28 THR D CA 1
ATOM 11377 C C . THR D 1 31 ? -15.978 202.247 70.327 1.00 30.34 28 THR D C 1
ATOM 11378 O O . THR D 1 31 ? -16.137 202.464 69.127 1.00 30.27 28 THR D O 1
ATOM 11382 N N . ASP D 1 32 ? -16.852 201.586 71.084 1.00 30.76 29 ASP D N 1
ATOM 11383 C CA . ASP D 1 32 ? -18.130 201.114 70.576 1.00 32.00 29 ASP D CA 1
ATOM 11384 C C . ASP D 1 32 ? -19.114 202.244 70.354 1.00 31.93 29 ASP D C 1
ATOM 11385 O O . ASP D 1 32 ? -19.916 202.180 69.419 1.00 32.75 29 ASP D O 1
ATOM 11390 N N . LYS D 1 33 ? -19.039 203.284 71.182 1.00 31.48 30 LYS D N 1
ATOM 11391 C CA . LYS D 1 33 ? -20.061 204.333 71.176 1.00 30.87 30 LYS D CA 1
ATOM 11392 C C . LYS D 1 33 ? -19.776 205.496 70.194 1.00 30.39 30 LYS D C 1
ATOM 11393 O O . LYS D 1 33 ? -19.152 206.510 70.528 1.00 29.78 30 LYS D O 1
ATOM 11399 N N . VAL D 1 34 ? -20.213 205.291 68.952 1.00 29.47 31 VAL D N 1
ATOM 11400 C CA . VAL D 1 34 ? -20.081 206.288 67.883 1.00 29.30 31 VAL D CA 1
ATOM 11401 C C . VAL D 1 34 ? -21.306 206.323 66.946 1.00 29.14 31 VAL D C 1
ATOM 11402 O O . VAL D 1 34 ? -21.820 205.267 66.546 1.00 28.85 31 VAL D O 1
ATOM 11406 N N . VAL D 1 35 ? -21.809 207.533 66.668 1.00 28.48 32 VAL D N 1
ATOM 11407 C CA . VAL D 1 35 ? -22.912 207.712 65.709 1.00 27.91 32 VAL D CA 1
ATOM 11408 C C . VAL D 1 35 ? -22.492 208.539 64.510 1.00 27.05 32 VAL D C 1
ATOM 11409 O O . VAL D 1 35 ? -21.741 209.529 64.638 1.00 27.02 32 VAL D O 1
ATOM 11413 N N . LEU D 1 36 ? -23.010 208.124 63.359 1.00 26.18 33 LEU D N 1
ATOM 11414 C CA . LEU D 1 36 ? -22.952 208.888 62.106 1.00 25.83 33 LEU D CA 1
ATOM 11415 C C . LEU D 1 36 ? -24.280 209.591 61.888 1.00 25.13 33 LEU D C 1
ATOM 11416 O O . LEU D 1 36 ? -25.337 208.947 61.898 1.00 24.12 33 LEU D O 1
ATOM 11421 N N . ILE D 1 37 ? -24.226 210.904 61.701 1.00 24.96 34 ILE D N 1
ATOM 11422 C CA . ILE D 1 37 ? -25.435 211.701 61.479 1.00 25.10 34 ILE D CA 1
ATOM 11423 C C . ILE D 1 37 ? -25.522 212.095 59.989 1.00 25.29 34 ILE D C 1
ATOM 11424 O O . ILE D 1 37 ? -24.533 212.536 59.422 1.00 25.97 34 ILE D O 1
ATOM 11429 N N . GLU D 1 38 ? -26.679 211.884 59.363 1.00 24.77 35 GLU D N 1
ATOM 11430 C CA . GLU D 1 38 ? -26.884 212.234 57.941 1.00 24.80 35 GLU D CA 1
ATOM 11431 C C . GLU D 1 38 ? -28.246 212.905 57.688 1.00 24.37 35 GLU D C 1
ATOM 11432 O O . GLU D 1 38 ? -29.294 212.355 58.008 1.00 24.30 35 GLU D O 1
ATOM 11438 N N . GLY D 1 39 ? -28.212 214.103 57.115 1.00 25.40 36 GLY D N 1
ATOM 11439 C CA . GLY D 1 39 ? -29.441 214.857 56.810 1.00 25.81 36 GLY D CA 1
ATOM 11440 C C . GLY D 1 39 ? -29.915 214.739 55.359 1.00 26.29 36 GLY D C 1
ATOM 11441 O O . GLY D 1 39 ? -31.083 214.946 55.083 1.00 26.80 36 GLY D O 1
ATOM 11442 N N . GLY D 1 40 ? -29.018 214.418 54.433 1.00 26.70 37 GLY D N 1
ATOM 11443 C CA . GLY D 1 40 ? -29.392 214.231 53.026 1.00 26.89 37 GLY D CA 1
ATOM 11444 C C . GLY D 1 40 ? -29.356 212.766 52.639 1.00 27.35 37 GLY D C 1
ATOM 11445 O O . GLY D 1 40 ? -29.528 211.893 53.492 1.00 27.69 37 GLY D O 1
ATOM 11446 N N . ALA D 1 41 ? -29.162 212.495 51.349 1.00 27.68 38 ALA D N 1
ATOM 11447 C CA . ALA D 1 41 ? -29.141 211.132 50.825 1.00 27.64 38 ALA D CA 1
ATOM 11448 C C . ALA D 1 41 ? -27.813 210.452 51.128 1.00 27.78 38 ALA D C 1
ATOM 11449 O O . ALA D 1 41 ? -26.753 211.075 51.045 1.00 27.48 38 ALA D O 1
ATOM 11451 N N . TYR D 1 42 ? -27.881 209.170 51.476 1.00 27.70 39 TYR D N 1
ATOM 11452 C CA . TYR D 1 42 ? -26.693 208.357 51.582 1.00 27.86 39 TYR D CA 1
ATOM 11453 C C . TYR D 1 42 ? -26.118 208.146 50.188 1.00 27.80 39 TYR D C 1
ATOM 11454 O O . TYR D 1 42 ? -26.823 208.251 49.184 1.00 28.23 39 TYR D O 1
ATOM 11463 N N . GLY D 1 43 ? -24.833 207.862 50.138 1.00 27.10 40 GLY D N 1
ATOM 11464 C CA . GLY D 1 43 ? -24.190 207.515 48.890 1.00 27.40 40 GLY D CA 1
ATOM 11465 C C . GLY D 1 43 ? -22.848 208.200 48.709 1.00 26.73 40 GLY D C 1
ATOM 11466 O O . GLY D 1 43 ? -22.069 207.761 47.879 1.00 27.60 40 GLY D O 1
ATOM 11467 N N . THR D 1 44 ? -22.583 209.242 49.509 1.00 26.41 41 THR D N 1
ATOM 11468 C CA . THR D 1 44 ? -21.417 210.174 49.384 1.00 26.16 41 THR D CA 1
ATOM 11469 C C . THR D 1 44 ? -21.576 211.071 48.169 1.00 26.57 41 THR D C 1
ATOM 11470 O O . THR D 1 44 ? -22.124 210.666 47.132 1.00 26.83 41 THR D O 1
ATOM 11474 N N . THR D 1 45 ? -21.042 212.278 48.283 1.00 26.31 42 THR D N 1
ATOM 11475 C CA . THR D 1 45 ? -21.040 213.215 47.171 1.00 26.12 42 THR D CA 1
ATOM 11476 C C . THR D 1 45 ? -20.276 212.722 45.935 1.00 26.38 42 THR D C 1
ATOM 11477 O O . THR D 1 45 ? -20.705 212.958 44.804 1.00 25.62 42 THR D O 1
ATOM 11481 N N . CYS D 1 46 ? -19.146 212.067 46.168 1.00 27.53 43 CYS D N 1
ATOM 11482 C CA . CYS D 1 46 ? -18.329 211.500 45.102 1.00 29.10 43 CYS D CA 1
ATOM 11483 C C . CYS D 1 46 ? -19.128 210.530 44.226 1.00 28.79 43 CYS D C 1
ATOM 11484 O O . CYS D 1 46 ? -19.171 210.667 42.988 1.00 29.38 43 CYS D O 1
ATOM 11487 N N . ALA D 1 47 ? -19.780 209.561 44.851 1.00 28.07 44 ALA D N 1
ATOM 11488 C CA . ALA D 1 47 ? -20.596 208.629 44.058 1.00 27.84 44 ALA D CA 1
ATOM 11489 C C . ALA D 1 47 ? -21.883 209.225 43.422 1.00 27.61 44 ALA D C 1
ATOM 11490 O O . ALA D 1 47 ? -22.258 208.831 42.317 1.00 27.17 44 ALA D O 1
ATOM 11492 N N . ARG D 1 48 ? -22.548 210.158 44.102 1.00 26.59 45 ARG D N 1
ATOM 11493 C CA . ARG D 1 48 ? -23.876 210.597 43.656 1.00 26.73 45 ARG D CA 1
ATOM 11494 C C . ARG D 1 48 ? -23.816 211.657 42.568 1.00 26.41 45 ARG D C 1
ATOM 11495 O O . ARG D 1 48 ? -24.533 211.579 41.587 1.00 26.89 45 ARG D O 1
ATOM 11503 N N . VAL D 1 49 ? -22.966 212.660 42.775 1.00 26.11 46 VAL D N 1
ATOM 11504 C CA . VAL D 1 49 ? -23.012 213.921 42.044 1.00 24.80 46 VAL D CA 1
ATOM 11505 C C . VAL D 1 49 ? -21.589 214.499 41.847 1.00 24.56 46 VAL D C 1
ATOM 11506 O O . VAL D 1 49 ? -21.429 215.663 41.462 1.00 23.71 46 VAL D O 1
ATOM 11510 N N . GLY D 1 50 ? -20.568 213.676 42.083 1.00 24.17 47 GLY D N 1
ATOM 11511 C CA . GLY D 1 50 ? -19.169 214.139 42.024 1.00 24.58 47 GLY D CA 1
ATOM 11512 C C . GLY D 1 50 ? -18.284 213.366 41.046 1.00 25.34 47 GLY D C 1
ATOM 11513 O O . GLY D 1 50 ? -18.578 213.333 39.830 1.00 24.64 47 GLY D O 1
ATOM 11514 N N . CYS D 1 51 ? -17.214 212.755 41.583 1.00 25.41 48 CYS D N 1
ATOM 11515 C CA . CYS D 1 51 ? -16.218 211.993 40.819 1.00 26.24 48 CYS D CA 1
ATOM 11516 C C . CYS D 1 51 ? -16.834 211.058 39.770 1.00 26.59 48 CYS D C 1
ATOM 11517 O O . CYS D 1 51 ? -16.448 211.102 38.618 1.00 26.76 48 CYS D O 1
ATOM 11528 N N . PRO D 1 53 ? -20.099 210.432 38.357 1.00 25.20 50 PRO D N 1
ATOM 11529 C CA . PRO D 1 53 ? -20.885 210.873 37.201 1.00 24.37 50 PRO D CA 1
ATOM 11530 C C . PRO D 1 53 ? -20.111 211.817 36.326 1.00 23.58 50 PRO D C 1
ATOM 11531 O O . PRO D 1 53 ? -20.271 211.772 35.096 1.00 23.36 50 PRO D O 1
ATOM 11535 N N . SER D 1 54 ? -19.262 212.652 36.923 1.00 22.80 51 SER D N 1
ATOM 11536 C CA . SER D 1 54 ? -18.412 213.494 36.084 1.00 23.33 51 SER D CA 1
ATOM 11537 C C . SER D 1 54 ? -17.513 212.645 35.207 1.00 23.11 51 SER D C 1
ATOM 11538 O O . SER D 1 54 ? -17.412 212.915 34.010 1.00 22.61 51 SER D O 1
ATOM 11541 N N . LYS D 1 55 ? -16.880 211.616 35.769 1.00 22.87 52 LYS D N 1
ATOM 11542 C CA . LYS D 1 55 ? -15.989 210.791 34.939 1.00 23.88 52 LYS D CA 1
ATOM 11543 C C . LYS D 1 55 ? -16.775 209.969 33.890 1.00 23.33 52 LYS D C 1
ATOM 11544 O O . LYS D 1 55 ? -16.288 209.735 32.802 1.00 23.55 52 LYS D O 1
ATOM 11550 N N . LEU D 1 56 ? -18.016 209.609 34.207 1.00 23.55 53 LEU D N 1
ATOM 11551 C CA . LEU D 1 56 ? -18.930 208.967 33.240 1.00 23.06 53 LEU D CA 1
ATOM 11552 C C . LEU D 1 56 ? -19.292 209.870 32.069 1.00 23.05 53 LEU D C 1
ATOM 11553 O O . LEU D 1 56 ? -19.303 209.437 30.909 1.00 23.45 53 LEU D O 1
ATOM 11558 N N . LEU D 1 57 ? -19.612 211.122 32.360 1.00 23.62 54 LEU D N 1
ATOM 11559 C CA . LEU D 1 57 ? -19.839 212.109 31.312 1.00 24.13 54 LEU D CA 1
ATOM 11560 C C . LEU D 1 57 ? -18.578 212.270 30.444 1.00 24.44 54 LEU D C 1
ATOM 11561 O O . LEU D 1 57 ? -18.662 212.284 29.205 1.00 23.69 54 LEU D O 1
ATOM 11566 N N . ILE D 1 58 ? -17.414 212.369 31.098 1.00 24.12 55 ILE D N 1
ATOM 11567 C CA . ILE D 1 58 ? -16.140 212.516 30.362 1.00 24.61 55 ILE D CA 1
ATOM 11568 C C . ILE D 1 58 ? -15.838 211.318 29.427 1.00 24.28 55 ILE D C 1
ATOM 11569 O O . ILE D 1 58 ? -15.415 211.510 28.276 1.00 23.52 55 ILE D O 1
ATOM 11574 N N . ALA D 1 59 ? -16.104 210.097 29.900 1.00 24.18 56 ALA D N 1
ATOM 11575 C CA . ALA D 1 59 ? -15.802 208.915 29.088 1.00 24.26 56 ALA D CA 1
ATOM 11576 C C . ALA D 1 59 ? -16.667 208.885 27.820 1.00 23.81 56 ALA D C 1
ATOM 11577 O O . ALA D 1 59 ? -16.182 208.542 26.745 1.00 23.01 56 ALA D O 1
ATOM 11579 N N . ALA D 1 60 ? -17.946 209.222 27.962 1.00 23.79 57 ALA D N 1
ATOM 11580 C CA . ALA D 1 60 ? -18.835 209.321 26.808 1.00 23.74 57 ALA D CA 1
ATOM 11581 C C . ALA D 1 60 ? -18.388 210.432 25.854 1.00 23.56 57 ALA D C 1
ATOM 11582 O O . ALA D 1 60 ? -18.383 210.240 24.634 1.00 22.74 57 ALA D O 1
ATOM 11584 N N . ALA D 1 61 ? -18.035 211.597 26.408 1.00 23.56 58 ALA D N 1
ATOM 11585 C CA . ALA D 1 61 ? -17.545 212.733 25.610 1.00 24.27 58 ALA D CA 1
ATOM 11586 C C . ALA D 1 61 ? -16.290 212.362 24.822 1.00 25.14 58 ALA D C 1
ATOM 11587 O O . ALA D 1 61 ? -16.173 212.651 23.624 1.00 25.31 58 ALA D O 1
ATOM 11589 N N . ASP D 1 62 ? -15.358 211.697 25.499 1.00 25.84 59 ASP D N 1
ATOM 11590 C CA . ASP D 1 62 ? -14.126 211.254 24.848 1.00 27.06 59 ASP D CA 1
ATOM 11591 C C . ASP D 1 62 ? -14.372 210.288 23.697 1.00 27.31 59 ASP D C 1
ATOM 11592 O O . ASP D 1 62 ? -13.776 210.434 22.617 1.00 27.08 59 ASP D O 1
ATOM 11597 N N . ALA D 1 63 ? -15.245 209.304 23.918 1.00 27.08 60 ALA D N 1
ATOM 11598 C CA . ALA D 1 63 ? -15.590 208.352 22.851 1.00 27.05 60 ALA D CA 1
ATOM 11599 C C . ALA D 1 63 ? -16.107 209.143 21.634 1.00 26.96 60 ALA D C 1
ATOM 11600 O O . ALA D 1 63 ? -15.620 208.969 20.508 1.00 26.67 60 ALA D O 1
ATOM 11602 N N . SER D 1 64 ? -17.065 210.039 21.890 1.00 26.84 61 SER D N 1
ATOM 11603 C CA . SER D 1 64 ? -17.686 210.826 20.844 1.00 27.73 61 SER D CA 1
ATOM 11604 C C . SER D 1 64 ? -16.751 211.723 20.082 1.00 27.32 61 SER D C 1
ATOM 11605 O O . SER D 1 64 ? -16.817 211.801 18.852 1.00 27.91 61 SER D O 1
ATOM 11608 N N . TYR D 1 65 ? -15.917 212.444 20.808 1.00 26.88 62 TYR D N 1
ATOM 11609 C CA . TYR D 1 65 ? -15.014 213.363 20.163 1.00 26.71 62 TYR D CA 1
ATOM 11610 C C . TYR D 1 65 ? -13.936 212.622 19.385 1.00 25.97 62 TYR D C 1
ATOM 11611 O O . TYR D 1 65 ? -13.665 212.965 18.248 1.00 25.01 62 TYR D O 1
ATOM 11620 N N . HIS D 1 66 ? -13.331 211.605 19.989 1.00 25.25 63 HIS D N 1
ATOM 11621 C CA . HIS D 1 66 ? -12.304 210.827 19.253 1.00 26.13 63 HIS D CA 1
ATOM 11622 C C . HIS D 1 66 ? -12.796 210.198 17.955 1.00 25.27 63 HIS D C 1
ATOM 11623 O O . HIS D 1 66 ? -12.034 210.073 17.002 1.00 24.82 63 HIS D O 1
ATOM 11630 N N . ALA D 1 67 ? -14.078 209.850 17.906 1.00 24.56 64 ALA D N 1
ATOM 11631 C CA . ALA D 1 67 ? -14.644 209.260 16.716 1.00 24.55 64 ALA D CA 1
ATOM 11632 C C . ALA D 1 67 ? -14.732 210.293 15.582 1.00 24.63 64 ALA D C 1
ATOM 11633 O O . ALA D 1 67 ? -14.807 209.911 14.412 1.00 24.77 64 ALA D O 1
ATOM 11635 N N . SER D 1 68 ? -14.668 211.583 15.939 1.00 24.53 65 SER D N 1
ATOM 11636 C CA . SER D 1 68 ? -14.601 212.677 14.966 1.00 24.92 65 SER D CA 1
ATOM 11637 C C . SER D 1 68 ? -13.165 213.026 14.552 1.00 24.58 65 SER D C 1
ATOM 11638 O O . SER D 1 68 ? -12.963 213.844 13.672 1.00 24.11 65 SER D O 1
ATOM 11641 N N . GLN D 1 69 ? -12.170 212.380 15.159 1.00 25.08 66 GLN D N 1
ATOM 11642 C CA . GLN D 1 69 ? -10.757 212.692 14.858 1.00 24.79 66 GLN D CA 1
ATOM 11643 C C . GLN D 1 69 ? -10.006 211.539 14.176 1.00 24.28 66 GLN D C 1
ATOM 11644 O O . GLN D 1 69 ? -8.782 211.482 14.239 1.00 24.49 66 GLN D O 1
ATOM 11650 N N . THR D 1 70 ? -10.718 210.619 13.533 1.00 24.10 67 THR D N 1
ATOM 11651 C CA . THR D 1 70 ? -10.068 209.436 12.955 1.00 23.59 67 THR D CA 1
ATOM 11652 C C . THR D 1 70 ? -9.249 209.737 11.680 1.00 23.83 67 THR D C 1
ATOM 11653 O O . THR D 1 70 ? -8.405 208.923 11.269 1.00 23.71 67 THR D O 1
ATOM 11657 N N . ASP D 1 71 ? -9.501 210.878 11.037 1.00 22.61 68 ASP D N 1
ATOM 11658 C CA . ASP D 1 71 ? -8.904 211.119 9.728 1.00 22.65 68 ASP D CA 1
ATOM 11659 C C . ASP D 1 71 ? -7.401 211.304 9.763 1.00 21.79 68 ASP D C 1
ATOM 11660 O O . ASP D 1 71 ? -6.718 210.981 8.797 1.00 21.53 68 ASP D O 1
ATOM 11665 N N . LEU D 1 72 ? -6.898 211.842 10.866 1.00 20.22 69 LEU D N 1
ATOM 11666 C CA . LEU D 1 72 ? -5.474 211.982 11.074 1.00 20.08 69 LEU D CA 1
ATOM 11667 C C . LEU D 1 72 ? -4.817 210.655 10.732 1.00 19.64 69 LEU D C 1
ATOM 11668 O O . LEU D 1 72 ? -3.732 210.640 10.165 1.00 19.58 69 LEU D O 1
ATOM 11673 N N . PHE D 1 73 ? -5.492 209.547 11.068 1.00 18.90 70 PHE D N 1
ATOM 11674 C CA . PHE D 1 73 ? -4.883 208.214 10.956 1.00 18.76 70 PHE D CA 1
ATOM 11675 C C . PHE D 1 73 ? -5.166 207.511 9.640 1.00 18.82 70 PHE D C 1
ATOM 11676 O O . PHE D 1 73 ? -4.602 206.450 9.378 1.00 18.85 70 PHE D O 1
ATOM 11684 N N . GLY D 1 74 ? -6.037 208.104 8.830 1.00 18.63 71 GLY D N 1
ATOM 11685 C CA . GLY D 1 74 ? -6.377 207.562 7.518 1.00 19.08 71 GLY D CA 1
ATOM 11686 C C . GLY D 1 74 ? -7.715 206.861 7.528 1.00 19.45 71 GLY D C 1
ATOM 11687 O O . GLY D 1 74 ? -8.011 206.088 6.637 1.00 19.17 71 GLY D O 1
ATOM 11688 N N . ILE D 1 75 ? -8.527 207.144 8.537 1.00 19.96 72 ILE D N 1
ATOM 11689 C CA . ILE D 1 75 ? -9.848 206.514 8.637 1.00 21.10 72 ILE D CA 1
ATOM 11690 C C . ILE D 1 75 ? -10.927 207.571 8.618 1.00 21.10 72 ILE D C 1
ATOM 11691 O O . ILE D 1 75 ? -10.829 208.578 9.290 1.00 21.25 72 ILE D O 1
ATOM 11696 N N . GLN D 1 76 ? -11.986 207.303 7.876 1.00 22.31 73 GLN D N 1
ATOM 11697 C CA . GLN D 1 76 ? -13.091 208.234 7.803 1.00 22.90 73 GLN D CA 1
ATOM 11698 C C . GLN D 1 76 ? -14.398 207.657 8.346 1.00 23.14 73 GLN D C 1
ATOM 11699 O O . GLN D 1 76 ? -14.562 206.443 8.531 1.00 23.06 73 GLN D O 1
ATOM 11705 N N . VAL D 1 77 ? -15.346 208.566 8.508 1.00 23.63 74 VAL D N 1
ATOM 11706 C CA . VAL D 1 77 ? -16.598 208.342 9.189 1.00 24.45 74 VAL D CA 1
ATOM 11707 C C . VAL D 1 77 ? -17.682 209.140 8.409 1.00 25.51 74 VAL D C 1
ATOM 11708 O O . VAL D 1 77 ? -17.407 210.238 7.874 1.00 24.14 74 VAL D O 1
ATOM 11712 N N . ASP D 1 78 ? -18.884 208.567 8.275 1.00 26.58 75 ASP D N 1
ATOM 11713 C CA . ASP D 1 78 ? -19.996 209.279 7.629 1.00 27.28 75 ASP D CA 1
ATOM 11714 C C . ASP D 1 78 ? -20.700 210.212 8.601 1.00 27.85 75 ASP D C 1
ATOM 11715 O O . ASP D 1 78 ? -21.043 211.346 8.256 1.00 28.80 75 ASP D O 1
ATOM 11720 N N . ARG D 1 79 ? -20.922 209.733 9.813 1.00 27.81 76 ARG D N 1
ATOM 11721 C CA . ARG D 1 79 ? -21.833 210.408 10.718 1.00 28.29 76 ARG D CA 1
ATOM 11722 C C . ARG D 1 79 ? -21.600 209.928 12.140 1.00 28.04 76 ARG D C 1
ATOM 11723 O O . ARG D 1 79 ? -21.392 208.723 12.375 1.00 28.39 76 ARG D O 1
ATOM 11731 N N . ILE D 1 80 ? -21.658 210.886 13.067 1.00 27.52 77 ILE D N 1
ATOM 11732 C CA . ILE D 1 80 ? -21.596 210.658 14.505 1.00 26.86 77 ILE D CA 1
ATOM 11733 C C . ILE D 1 80 ? -22.892 211.236 15.088 1.00 27.08 77 ILE D C 1
ATOM 11734 O O . ILE D 1 80 ? -23.152 212.444 15.007 1.00 27.03 77 ILE D O 1
ATOM 11739 N N . SER D 1 81 ? -23.736 210.368 15.620 1.00 26.19 78 SER D N 1
ATOM 11740 C CA . SER D 1 81 ? -24.992 210.835 16.172 1.00 26.41 78 SER D CA 1
ATOM 11741 C C . SER D 1 81 ? -25.051 210.515 17.679 1.00 25.59 78 SER D C 1
ATOM 11742 O O . SER D 1 81 ? -24.885 209.363 18.111 1.00 25.34 78 SER D O 1
ATOM 11745 N N . VAL D 1 82 ? -25.236 211.579 18.457 1.00 24.65 79 VAL D N 1
ATOM 11746 C CA . VAL D 1 82 ? -25.271 211.516 19.912 1.00 23.55 79 VAL D CA 1
ATOM 11747 C C . VAL D 1 82 ? -26.723 211.357 20.378 1.00 23.02 79 VAL D C 1
ATOM 11748 O O . VAL D 1 82 ? -27.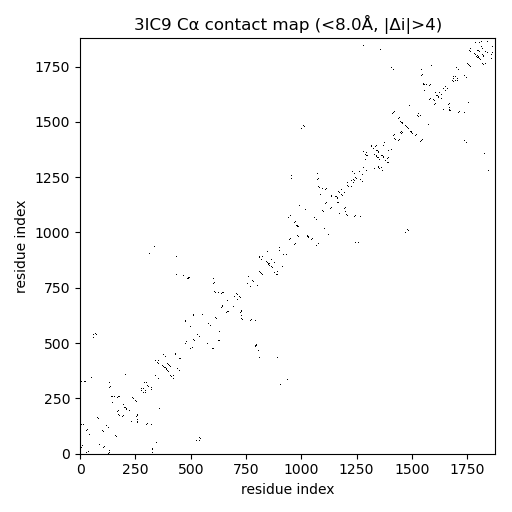539 212.265 20.222 1.00 22.85 79 VAL D O 1
ATOM 11752 N N . ASN D 1 83 ? -27.046 210.192 20.922 1.00 22.26 80 ASN D N 1
ATOM 11753 C CA . ASN D 1 83 ? -28.396 209.927 21.458 1.00 22.05 80 ASN D CA 1
ATOM 11754 C C . ASN D 1 83 ? -28.407 210.412 22.933 1.00 21.71 80 ASN D C 1
ATOM 11755 O O . ASN D 1 83 ? -28.082 209.654 23.853 1.00 21.80 80 ASN D O 1
ATOM 11760 N N . GLY D 1 84 ? -28.741 211.693 23.139 1.00 21.42 81 GLY D N 1
ATOM 11761 C CA . GLY D 1 84 ? -28.564 212.351 24.440 1.00 20.94 81 GLY D CA 1
ATOM 11762 C C . GLY D 1 84 ? -29.286 211.668 25.588 1.00 20.98 81 GLY D C 1
ATOM 11763 O O . GLY D 1 84 ? -28.780 211.594 26.705 1.00 21.20 81 GLY D O 1
ATOM 11764 N N . LYS D 1 85 ? -30.485 211.188 25.310 1.00 21.01 82 LYS D N 1
ATOM 11765 C CA . LYS D 1 85 ? -31.245 210.427 26.283 1.00 21.13 82 LYS D CA 1
ATOM 11766 C C . LYS D 1 85 ? -30.512 209.162 26.752 1.00 21.82 82 LYS D C 1
ATOM 11767 O O . LYS D 1 85 ? -30.538 208.865 27.939 1.00 21.44 82 LYS D O 1
ATOM 11773 N N . ALA D 1 86 ? -29.875 208.431 25.822 1.00 21.90 83 ALA D N 1
ATOM 11774 C CA . ALA D 1 86 ? -29.080 207.236 26.178 1.00 22.25 83 ALA D CA 1
ATOM 11775 C C . ALA D 1 86 ? -27.783 207.615 26.880 1.00 22.81 83 ALA D C 1
ATOM 11776 O O . ALA D 1 86 ? -27.308 206.880 27.752 1.00 22.64 83 ALA D O 1
ATOM 11778 N N . VAL D 1 87 ? -27.195 208.752 26.484 1.00 22.81 84 VAL D N 1
ATOM 11779 C CA . VAL D 1 87 ? -25.963 209.208 27.098 1.00 23.29 84 VAL D CA 1
ATOM 11780 C C . VAL D 1 87 ? -26.256 209.482 28.593 1.00 23.48 84 VAL D C 1
ATOM 11781 O O . VAL D 1 87 ? -25.569 208.941 29.463 1.00 24.20 84 VAL D O 1
ATOM 11793 N N . LYS D 1 89 ? -28.770 208.449 30.398 1.00 22.73 86 LYS D N 1
ATOM 11794 C CA . LYS D 1 89 ? -29.278 207.250 31.065 1.00 23.49 86 LYS D CA 1
ATOM 11795 C C . LYS D 1 89 ? -28.143 206.367 31.544 1.00 22.78 86 LYS D C 1
ATOM 11796 O O . LYS D 1 89 ? -28.192 205.837 32.652 1.00 22.00 86 LYS D O 1
ATOM 11802 N N . ARG D 1 90 ? -27.120 206.202 30.704 1.00 23.18 87 ARG D N 1
ATOM 11803 C CA . ARG D 1 90 ? -25.949 205.398 31.090 1.00 23.54 87 ARG D CA 1
ATOM 11804 C C . ARG D 1 90 ? -25.149 206.055 32.211 1.00 23.80 87 ARG D C 1
ATOM 11805 O O . ARG D 1 90 ? -24.669 205.377 33.126 1.00 23.62 87 ARG D O 1
ATOM 11813 N N . ILE D 1 91 ? -24.972 207.369 32.137 1.00 23.85 88 ILE D N 1
ATOM 11814 C CA . ILE D 1 91 ? -24.353 208.081 33.259 1.00 24.09 88 ILE D CA 1
ATOM 11815 C C . ILE D 1 91 ? -25.122 207.808 34.560 1.00 24.72 88 ILE D C 1
ATOM 11816 O O . ILE D 1 91 ? -24.518 207.468 35.579 1.00 25.49 88 ILE D O 1
ATOM 11821 N N . GLN D 1 92 ? -26.453 207.888 34.498 1.00 25.00 89 GLN D N 1
ATOM 11822 C CA . GLN D 1 92 ? -27.298 207.733 35.680 1.00 25.08 89 GLN D CA 1
ATOM 11823 C C . GLN D 1 92 ? -27.370 206.302 36.240 1.00 25.76 89 GLN D C 1
ATOM 11824 O O . GLN D 1 92 ? -27.311 206.105 37.465 1.00 24.82 89 GLN D O 1
ATOM 11830 N N . THR D 1 93 ? -27.509 205.306 35.358 1.00 25.95 90 THR D N 1
ATOM 11831 C CA . THR D 1 93 ? -27.587 203.917 35.818 1.00 26.32 90 THR D CA 1
ATOM 11832 C C . THR D 1 93 ? -26.235 203.479 36.422 1.00 26.28 90 THR D C 1
ATOM 11833 O O . THR D 1 93 ? -26.204 202.833 37.477 1.00 26.20 90 THR D O 1
ATOM 11837 N N . GLU D 1 94 ? -25.125 203.854 35.774 1.00 26.14 91 GLU D N 1
ATOM 11838 C CA . GLU D 1 94 ? -23.810 203.556 36.318 1.00 25.85 91 GLU D CA 1
ATOM 11839 C C . GLU D 1 94 ? -23.553 204.253 37.667 1.00 26.57 91 GLU D C 1
ATOM 11840 O O . GLU D 1 94 ? -23.098 203.605 38.639 1.00 25.74 91 GLU D O 1
ATOM 11846 N N . ARG D 1 95 ? -23.857 205.543 37.770 1.00 26.11 92 ARG D N 1
ATOM 11847 C CA . ARG D 1 95 ? -23.712 206.140 39.097 1.00 27.23 92 ARG D CA 1
ATOM 11848 C C . ARG D 1 95 ? -24.649 205.602 40.181 1.00 27.15 92 ARG D C 1
ATOM 11849 O O . ARG D 1 95 ? -24.260 205.581 41.344 1.00 26.75 92 ARG D O 1
ATOM 11857 N N . ASP D 1 96 ? -25.853 205.153 39.801 1.00 27.03 93 ASP D N 1
ATOM 11858 C CA . ASP D 1 96 ? -26.762 204.464 40.726 1.00 27.53 93 ASP D CA 1
ATOM 11859 C C . ASP D 1 96 ? -26.142 203.155 41.202 1.00 27.76 93 ASP D C 1
ATOM 11860 O O . ASP D 1 96 ? -26.209 202.804 42.391 1.00 27.23 93 ASP D O 1
ATOM 11865 N N . ARG D 1 97 ? -25.518 202.442 40.268 1.00 28.40 94 ARG D N 1
ATOM 11866 C CA . ARG D 1 97 ? -24.734 201.262 40.647 1.00 28.33 94 ARG D CA 1
ATOM 11867 C C . ARG D 1 97 ? -23.640 201.615 41.684 1.00 27.68 94 ARG D C 1
ATOM 11868 O O . ARG D 1 97 ? -23.509 200.933 42.710 1.00 27.06 94 ARG D O 1
ATOM 11876 N N . PHE D 1 98 ? -22.884 202.690 41.455 1.00 26.89 95 PHE D N 1
ATOM 11877 C CA . PHE D 1 98 ? -21.862 203.068 42.444 1.00 26.99 95 PHE D CA 1
ATOM 11878 C C . PHE D 1 98 ? -22.472 203.482 43.770 1.00 26.45 95 PHE D C 1
ATOM 11879 O O . PHE D 1 98 ? -21.983 203.091 44.820 1.00 28.05 95 PHE D O 1
ATOM 11887 N N . VAL D 1 99 ? -23.547 204.249 43.719 1.00 26.19 96 VAL D N 1
ATOM 11888 C CA . VAL D 1 99 ? -24.223 204.680 44.919 1.00 26.26 96 VAL D CA 1
ATOM 11889 C C . VAL D 1 99 ? -24.710 203.473 45.740 1.00 26.74 96 VAL D C 1
ATOM 11890 O O . VAL D 1 99 ? -24.616 203.485 46.985 1.00 27.43 96 VAL D O 1
ATOM 11894 N N . GLY D 1 100 ? -25.216 202.447 45.052 1.00 25.63 97 GLY D N 1
ATOM 11895 C CA . GLY D 1 100 ? -25.786 201.259 45.718 1.00 25.84 97 GLY D CA 1
ATOM 11896 C C . GLY D 1 100 ? -24.783 200.566 46.627 1.00 26.22 97 GLY D C 1
ATOM 11897 O O . GLY D 1 100 ? -25.126 200.142 47.736 1.00 24.74 97 GLY D O 1
ATOM 11898 N N . PHE D 1 101 ? -23.536 200.475 46.150 1.00 26.67 98 PHE D N 1
ATOM 11899 C CA . PHE D 1 101 ? -22.425 199.951 46.946 1.00 27.57 98 PHE D CA 1
ATOM 11900 C C . PHE D 1 101 ? -22.249 200.710 48.261 1.00 27.71 98 PHE D C 1
ATOM 11901 O O . PHE D 1 101 ? -22.143 200.108 49.328 1.00 27.59 98 PHE D O 1
ATOM 11909 N N . VAL D 1 102 ? -22.234 202.033 48.179 1.00 28.09 99 VAL D N 1
ATOM 11910 C CA . VAL D 1 102 ? -22.071 202.838 49.367 1.00 28.28 99 VAL D CA 1
ATOM 11911 C C . VAL D 1 102 ? -23.295 202.637 50.286 1.00 28.57 99 VAL D C 1
ATOM 11912 O O . VAL D 1 102 ? -23.139 202.462 51.504 1.00 28.03 99 VAL D O 1
ATOM 11916 N N . VAL D 1 103 ? -24.501 202.649 49.710 1.00 28.64 100 VAL D N 1
ATOM 11917 C CA . VAL D 1 103 ? -25.710 202.469 50.526 1.00 28.84 100 VAL D CA 1
ATOM 11918 C C . VAL D 1 103 ? -25.661 201.099 51.235 1.00 29.81 100 VAL D C 1
ATOM 11919 O O . VAL D 1 103 ? -26.016 200.980 52.416 1.00 29.21 100 VAL D O 1
ATOM 11923 N N . GLU D 1 104 ? -25.153 200.087 50.533 1.00 30.92 101 GLU D N 1
ATOM 11924 C CA . GLU D 1 104 ? -24.948 198.761 51.139 1.00 32.38 101 GLU D CA 1
ATOM 11925 C C . GLU D 1 104 ? -24.074 198.803 52.391 1.00 31.33 101 GLU D C 1
ATOM 11926 O O . GLU D 1 104 ? -24.440 198.224 53.408 1.00 31.09 101 GLU D O 1
ATOM 11932 N N . SER D 1 105 ? -22.935 199.500 52.314 1.00 30.51 102 SER D N 1
ATOM 11933 C CA . SER D 1 105 ? -22.056 199.645 53.469 1.00 30.31 102 SER D CA 1
ATOM 11934 C C . SER D 1 105 ? -22.754 200.299 54.641 1.00 29.73 102 SER D C 1
ATOM 11935 O O . SER D 1 105 ? -22.732 199.748 55.746 1.00 29.80 102 SER D O 1
ATOM 11938 N N . VAL D 1 106 ? -23.398 201.440 54.386 1.00 29.26 103 VAL D N 1
ATOM 11939 C CA . VAL D 1 106 ? -24.186 202.146 55.403 1.00 29.50 103 VAL D CA 1
ATOM 11940 C C . VAL D 1 106 ? -25.241 201.214 56.031 1.00 29.93 103 VAL D C 1
ATOM 11941 O O . VAL D 1 106 ? -25.496 201.261 57.250 1.00 28.37 103 VAL D O 1
ATOM 11945 N N . GLU D 1 107 ? -25.819 200.362 55.185 1.00 30.91 104 GLU D N 1
ATOM 11946 C CA . GLU D 1 107 ? -26.880 199.436 55.590 1.00 32.57 104 GLU D CA 1
ATOM 11947 C C . GLU D 1 107 ? -26.315 198.440 56.594 1.00 32.20 104 GLU D C 1
ATOM 11948 O O . GLU D 1 107 ? -27.013 198.007 57.512 1.00 32.06 104 GLU D O 1
ATOM 11954 N N . SER D 1 108 ? -25.035 198.103 56.420 1.00 32.09 105 SER D N 1
ATOM 11955 C CA . SER D 1 108 ? -24.370 197.107 57.263 1.00 31.65 105 SER D CA 1
ATOM 11956 C C . SER D 1 108 ? -24.019 197.643 58.656 1.00 31.77 105 SER D C 1
ATOM 11957 O O . SER D 1 108 ? -23.766 196.868 59.578 1.00 31.74 105 SER D O 1
ATOM 11960 N N . PHE D 1 109 ? -23.991 198.965 58.810 1.00 31.66 106 PHE D N 1
ATOM 11961 C CA . PHE D 1 109 ? -23.666 199.561 60.109 1.00 31.43 106 PHE D CA 1
ATOM 11962 C C . PHE D 1 109 ? -24.777 199.275 61.100 1.00 31.63 106 PHE D C 1
ATOM 11963 O O . PHE D 1 109 ? -25.948 199.223 60.702 1.00 31.65 106 PHE D O 1
ATOM 11971 N N . ASP D 1 110 ? -24.419 199.117 62.379 1.00 31.75 107 ASP D N 1
ATOM 11972 C CA . ASP D 1 110 ? -25.421 199.025 63.454 1.00 32.28 107 ASP D CA 1
ATOM 11973 C C . ASP D 1 110 ? -26.450 200.164 63.393 1.00 32.34 107 ASP D C 1
ATOM 11974 O O . ASP D 1 110 ? -26.088 201.354 63.320 1.00 32.04 107 ASP D O 1
ATOM 11979 N N . GLU D 1 111 ? -27.731 199.788 63.442 1.00 32.21 108 GLU D N 1
ATOM 11980 C CA . GLU D 1 111 ? -28.836 200.744 63.399 1.00 32.27 108 GLU D CA 1
ATOM 11981 C C . GLU D 1 111 ? -28.727 201.865 64.433 1.00 31.53 108 GLU D C 1
ATOM 11982 O O . GLU D 1 111 ? -29.017 203.010 64.115 1.00 30.94 108 GLU D O 1
ATOM 11988 N N . GLN D 1 112 ? -28.298 201.543 65.658 1.00 31.66 109 GLN D N 1
ATOM 11989 C CA . GLN D 1 112 ? -28.154 202.563 66.706 1.00 31.35 109 GLN D CA 1
ATOM 11990 C C . GLN D 1 112 ? -26.972 203.514 66.463 1.00 30.55 109 GLN D C 1
ATOM 11991 O O . GLN D 1 112 ? -26.890 204.566 67.096 1.00 30.34 109 GLN D O 1
ATOM 11997 N N . ASP D 1 113 ? -26.083 203.160 65.528 1.00 29.74 110 ASP D N 1
ATOM 11998 C CA . ASP D 1 113 ? -24.946 204.024 65.146 1.00 29.06 110 ASP D CA 1
ATOM 11999 C C . ASP D 1 113 ? -25.270 205.058 64.039 1.00 28.97 110 ASP D C 1
ATOM 12000 O O . ASP D 1 113 ? -24.374 205.766 63.562 1.00 28.35 110 ASP D O 1
ATOM 12005 N N . LYS D 1 114 ? -26.534 205.129 63.620 1.00 28.76 111 LYS D N 1
ATOM 12006 C CA . LYS D 1 114 ? -26.943 206.048 62.554 1.00 28.72 111 LYS D CA 1
ATOM 12007 C C . LYS D 1 114 ? -28.147 206.890 62.974 1.00 29.18 111 LYS D C 1
ATOM 12008 O O . LYS D 1 114 ? -29.182 206.357 63.398 1.00 28.27 111 LYS D O 1
ATOM 12014 N N . ILE D 1 115 ? -28.019 208.206 62.846 1.00 29.09 112 ILE D N 1
ATOM 12015 C CA . ILE D 1 115 ? -29.151 209.084 63.083 1.00 29.70 112 ILE D CA 1
ATOM 12016 C C . ILE D 1 115 ? -29.386 209.939 61.835 1.00 30.54 112 ILE D C 1
ATOM 12017 O O . ILE D 1 115 ? -28.440 210.505 61.264 1.00 30.28 112 ILE D O 1
ATOM 12022 N N . ARG D 1 116 ? -30.660 210.016 61.455 1.00 30.35 113 ARG D N 1
ATOM 12023 C CA . ARG D 1 116 ? -31.122 210.768 60.317 1.00 31.28 113 ARG D CA 1
ATOM 12024 C C . ARG D 1 116 ? -31.560 212.176 60.717 1.00 30.81 113 ARG D C 1
ATOM 12025 O O . ARG D 1 116 ? -32.356 212.350 61.635 1.00 30.85 113 ARG D O 1
ATOM 12033 N N . GLY D 1 117 ? -31.042 213.172 60.002 1.00 30.19 114 GLY D N 1
ATOM 12034 C CA . GLY D 1 117 ? -31.433 214.559 60.191 1.00 29.01 114 GLY D CA 1
ATOM 12035 C C . GLY D 1 117 ? -30.212 215.450 60.118 1.00 28.66 114 GLY D C 1
ATOM 12036 O O . GLY D 1 117 ? -29.070 214.970 60.089 1.00 28.11 114 GLY D O 1
ATOM 12037 N N . PHE D 1 118 ? -30.455 216.753 60.073 1.00 28.04 115 PHE D N 1
ATOM 12038 C CA . PHE D 1 118 ? -29.382 217.721 60.082 1.00 27.53 115 PHE D CA 1
ATOM 12039 C C . PHE D 1 118 ? -29.036 218.073 61.521 1.00 27.17 115 PHE D C 1
ATOM 12040 O O . PHE D 1 118 ? -29.921 218.311 62.357 1.00 27.04 115 PHE D O 1
ATOM 12048 N N . ALA D 1 119 ? -27.740 218.065 61.809 1.00 25.83 116 ALA D N 1
ATOM 12049 C CA . ALA D 1 119 ? -27.255 218.371 63.135 1.00 26.00 116 ALA D CA 1
ATOM 12050 C C . ALA D 1 119 ? -26.684 219.789 63.232 1.00 25.79 116 ALA D C 1
ATOM 12051 O O . ALA D 1 119 ? -26.177 220.340 62.244 1.00 25.38 116 ALA D O 1
ATOM 12053 N N . LYS D 1 120 ? -26.776 220.353 64.434 1.00 25.85 117 LYS D N 1
ATOM 12054 C CA . LYS D 1 120 ? -26.155 221.628 64.790 1.00 26.17 117 LYS D CA 1
ATOM 12055 C C . LYS D 1 120 ? -25.671 221.580 66.247 1.00 26.43 117 LYS D C 1
ATOM 12056 O O . LYS D 1 120 ? -26.275 220.893 67.085 1.00 26.32 117 LYS D O 1
ATOM 12062 N N . PHE D 1 121 ? -24.598 222.322 66.549 1.00 26.81 118 PHE D N 1
ATOM 12063 C CA . PHE D 1 121 ? -24.094 222.443 67.927 1.00 26.82 118 PHE D CA 1
ATOM 12064 C C . PHE D 1 121 ? -25.015 223.321 68.763 1.00 27.64 118 PHE D C 1
ATOM 12065 O O . PHE D 1 121 ? -25.407 224.419 68.341 1.00 27.66 118 PHE D O 1
ATOM 12073 N N . LEU D 1 122 ? -25.330 222.832 69.959 1.00 27.68 119 LEU D N 1
ATOM 12074 C CA . LEU D 1 122 ? -25.974 223.640 70.981 1.00 28.42 119 LEU D CA 1
ATOM 12075 C C . LEU D 1 122 ? -24.884 224.177 71.897 1.00 28.64 119 LEU D C 1
ATOM 12076 O O . LEU D 1 122 ? -24.946 225.320 72.329 1.00 28.70 119 LEU D O 1
ATOM 12081 N N . ASP D 1 123 ? -23.879 223.340 72.173 1.00 29.57 120 ASP D N 1
ATOM 12082 C CA . ASP D 1 123 ? -22.631 223.753 72.838 1.00 29.59 120 ASP D CA 1
ATOM 12083 C C . ASP D 1 123 ? -21.507 222.828 72.385 1.00 29.87 120 ASP D C 1
ATOM 12084 O O . ASP D 1 123 ? -21.692 222.029 71.450 1.00 30.15 120 ASP D O 1
ATOM 12089 N N . GLU D 1 124 ? -20.351 222.916 73.033 1.00 29.45 121 GLU D N 1
ATOM 12090 C CA . GLU D 1 124 ? -19.185 222.189 72.541 1.00 29.61 121 GLU D CA 1
ATOM 12091 C C . GLU D 1 124 ? -19.277 220.657 72.658 1.00 29.43 121 GLU D C 1
ATOM 12092 O O . GLU D 1 124 ? -18.508 219.939 71.999 1.00 28.83 121 GLU D O 1
ATOM 12098 N N . HIS D 1 125 ? -20.226 220.176 73.471 1.00 28.71 122 HIS D N 1
ATOM 12099 C CA . HIS D 1 125 ? -20.453 218.737 73.658 1.00 28.61 122 HIS D CA 1
ATOM 12100 C C . HIS D 1 125 ? -21.836 218.262 73.260 1.00 28.18 122 HIS D C 1
ATOM 12101 O O . HIS D 1 125 ? -22.150 217.078 73.397 1.00 28.27 122 HIS D O 1
ATOM 12108 N N . THR D 1 126 ? -22.670 219.184 72.792 1.00 27.96 123 THR D N 1
ATOM 12109 C CA . THR D 1 126 ? -24.075 218.865 72.546 1.00 27.56 123 THR D CA 1
ATOM 12110 C C . THR D 1 126 ? -24.524 219.243 71.132 1.00 27.53 123 THR D C 1
ATOM 12111 O O . THR D 1 126 ? -24.432 220.406 70.723 1.00 27.38 123 THR D O 1
ATOM 12115 N N . LEU D 1 127 ? -25.003 218.233 70.407 1.00 27.06 124 LEU D N 1
ATOM 12116 C CA . LEU D 1 127 ? -25.613 218.404 69.100 1.00 27.15 124 LEU D CA 1
ATOM 12117 C C . LEU D 1 127 ? -27.117 218.199 69.205 1.00 27.64 124 LEU D C 1
ATOM 12118 O O . LEU D 1 127 ? -27.585 217.468 70.076 1.00 28.00 124 LEU D O 1
ATOM 12123 N N . GLN D 1 128 ? -27.872 218.870 68.341 1.00 27.60 125 GLN D N 1
ATOM 12124 C CA . GLN D 1 128 ? -29.273 218.542 68.157 1.00 28.17 125 GLN D CA 1
ATOM 12125 C C . GLN D 1 128 ? -29.528 218.167 66.715 1.00 28.19 125 GLN D C 1
ATOM 12126 O O . GLN D 1 128 ? -29.073 218.858 65.797 1.00 28.71 125 GLN D O 1
ATOM 12132 N N . VAL D 1 129 ? -30.259 217.078 66.520 1.00 28.77 126 VAL D N 1
ATOM 12133 C CA . VAL D 1 129 ? -30.575 216.601 65.183 1.00 29.57 126 VAL D CA 1
ATOM 12134 C C . VAL D 1 129 ? -32.017 216.957 64.902 1.00 30.19 126 VAL D C 1
ATOM 12135 O O . VAL D 1 129 ? -32.909 216.515 65.615 1.00 30.59 126 VAL D O 1
ATOM 12139 N N . ASP D 1 130 ? -32.240 217.763 63.865 1.00 30.97 127 ASP D N 1
ATOM 12140 C CA . ASP D 1 130 ? -33.558 218.356 63.601 1.00 31.50 127 ASP D CA 1
ATOM 12141 C C . ASP D 1 130 ? -34.213 218.722 64.927 1.00 31.50 127 ASP D C 1
ATOM 12142 O O . ASP D 1 130 ? -33.583 219.374 65.759 1.00 31.76 127 ASP D O 1
ATOM 12147 N N . ASP D 1 131 ? -35.452 218.285 65.136 1.00 31.42 128 ASP D N 1
ATOM 12148 C CA . ASP D 1 131 ? -36.171 218.552 66.386 1.00 31.87 128 ASP D CA 1
ATOM 12149 C C . ASP D 1 131 ? -36.381 217.290 67.234 1.00 31.51 128 ASP D C 1
ATOM 12150 O O . ASP D 1 131 ? -37.193 217.299 68.160 1.00 31.37 128 ASP D O 1
ATOM 12155 N N . HIS D 1 132 ? -35.665 216.211 66.914 1.00 30.87 129 HIS D N 1
ATOM 12156 C CA . HIS D 1 132 ? -35.974 214.908 67.512 1.00 30.58 129 HIS D CA 1
ATOM 12157 C C . HIS D 1 132 ? -34.924 214.338 68.468 1.00 30.17 129 HIS D C 1
ATOM 12158 O O . HIS D 1 132 ? -35.248 213.556 69.344 1.00 29.53 129 HIS D O 1
ATOM 12165 N N . SER D 1 133 ? -33.670 214.744 68.309 1.00 30.39 130 SER D N 1
ATOM 12166 C CA . SER D 1 133 ? -32.588 214.102 69.044 1.00 30.21 130 SER D CA 1
ATOM 12167 C C . SER D 1 133 ? -31.538 215.069 69.542 1.00 30.15 130 SER D C 1
ATOM 12168 O O . SER D 1 133 ? -31.207 216.049 68.868 1.00 30.31 130 SER D O 1
ATOM 12171 N N . GLN D 1 134 ? -31.001 214.762 70.717 1.00 29.65 131 GLN D N 1
ATOM 12172 C CA . GLN D 1 134 ? -29.801 215.412 71.213 1.00 29.45 131 GLN D CA 1
ATOM 12173 C C . GLN D 1 134 ? -28.715 214.371 71.468 1.00 28.89 131 GLN D C 1
ATOM 12174 O O . GLN D 1 134 ? -28.981 213.313 72.034 1.00 29.09 131 GLN D O 1
ATOM 12180 N N . VAL D 1 135 ? -27.497 214.681 71.034 1.00 27.98 132 VAL D N 1
ATOM 12181 C CA . VAL D 1 135 ? -26.352 213.787 71.187 1.00 27.15 132 VAL D CA 1
ATOM 12182 C C . VAL D 1 135 ? -25.342 214.476 72.092 1.00 27.49 132 VAL D C 1
ATOM 12183 O O . VAL D 1 135 ? -24.887 215.587 71.800 1.00 28.08 132 VAL D O 1
ATOM 12187 N N . ILE D 1 136 ? -25.033 213.842 73.215 1.00 27.07 133 ILE D N 1
ATOM 12188 C CA . ILE D 1 136 ? -23.977 214.318 74.095 1.00 26.64 133 ILE D CA 1
ATOM 12189 C C . ILE D 1 136 ? -22.699 213.523 73.766 1.00 26.84 133 ILE D C 1
ATOM 12190 O O . ILE D 1 136 ? -22.562 212.329 74.134 1.00 26.33 133 ILE D O 1
ATOM 12195 N N . ALA D 1 137 ? -21.797 214.201 73.044 1.00 25.76 134 ALA D N 1
ATOM 12196 C CA . ALA D 1 137 ? -20.551 213.607 72.535 1.00 25.14 134 ALA D CA 1
ATOM 12197 C C . ALA D 1 137 ? -19.297 214.152 73.217 1.00 25.01 134 ALA D C 1
ATOM 12198 O O . ALA D 1 137 ? -19.070 215.360 73.261 1.00 24.12 134 ALA D O 1
ATOM 12200 N N . LYS D 1 138 ? -18.468 213.241 73.718 1.00 25.49 135 LYS D N 1
ATOM 12201 C CA . LYS D 1 138 ? -17.149 213.591 74.244 1.00 25.39 135 LYS D CA 1
ATOM 12202 C C . LYS D 1 138 ? -16.240 214.171 73.151 1.00 25.62 135 LYS D C 1
ATOM 12203 O O . LYS D 1 138 ? -15.438 215.075 73.407 1.00 25.59 135 LYS D O 1
ATOM 12209 N N . ARG D 1 139 ? -16.380 213.652 71.928 1.00 25.67 136 ARG D N 1
ATOM 12210 C CA . ARG D 1 139 ? -15.633 214.148 70.791 1.00 25.53 136 ARG D CA 1
ATOM 12211 C C . ARG D 1 139 ? -16.563 214.215 69.589 1.00 25.96 136 ARG D C 1
ATOM 12212 O O . ARG D 1 139 ? -17.470 213.405 69.450 1.00 26.54 136 ARG D O 1
ATOM 12220 N N . ILE D 1 140 ? -16.329 215.186 68.725 1.00 26.04 137 ILE D N 1
ATOM 12221 C CA . ILE D 1 140 ? -17.179 215.417 67.565 1.00 26.54 137 ILE D CA 1
ATOM 12222 C C . ILE D 1 140 ? -16.345 215.592 66.278 1.00 26.72 137 ILE D C 1
ATOM 12223 O O . ILE D 1 140 ? -15.335 216.318 66.281 1.00 26.73 137 ILE D O 1
ATOM 12228 N N . VAL D 1 141 ? -16.739 214.906 65.196 1.00 26.62 138 VAL D N 1
ATOM 12229 C CA . VAL D 1 141 ? -16.103 215.137 63.881 1.00 26.06 138 VAL D CA 1
ATOM 12230 C C . VAL D 1 141 ? -17.067 215.827 62.914 1.00 26.10 138 VAL D C 1
ATOM 12231 O O . VAL D 1 141 ? -18.151 215.303 62.617 1.00 25.41 138 VAL D O 1
ATOM 12235 N N . ILE D 1 142 ? -16.672 217.019 62.453 1.00 25.70 139 ILE D N 1
ATOM 12236 C CA . ILE D 1 142 ? -17.396 217.740 61.401 1.00 24.81 139 ILE D CA 1
ATOM 12237 C C . ILE D 1 142 ? -16.931 217.228 60.049 1.00 24.95 139 ILE D C 1
ATOM 12238 O O . ILE D 1 142 ? -15.768 217.409 59.664 1.00 24.73 139 ILE D O 1
ATOM 12243 N N . ALA D 1 143 ? -17.822 216.539 59.348 1.00 24.94 140 ALA D N 1
ATOM 12244 C CA . ALA D 1 143 ? -17.472 215.897 58.081 1.00 24.91 140 ALA D CA 1
ATOM 12245 C C . ALA D 1 143 ? -18.548 216.186 57.052 1.00 24.50 140 ALA D C 1
ATOM 12246 O O . ALA D 1 143 ? -19.001 215.274 56.348 1.00 25.33 140 ALA D O 1
ATOM 12248 N N . THR D 1 144 ? -18.921 217.461 56.942 1.00 23.99 141 THR D N 1
ATOM 12249 C CA . THR D 1 144 ? -20.147 217.857 56.251 1.00 24.20 141 THR D CA 1
ATOM 12250 C C . THR D 1 144 ? -19.960 218.187 54.780 1.00 25.03 141 THR D C 1
ATOM 12251 O O . THR D 1 144 ? -20.924 218.613 54.123 1.00 24.83 141 THR D O 1
ATOM 12255 N N . GLY D 1 145 ? -18.744 217.981 54.265 1.00 24.93 142 GLY D N 1
ATOM 12256 C CA . GLY D 1 145 ? -18.432 218.314 52.882 1.00 25.83 142 GLY D CA 1
ATOM 12257 C C . GLY D 1 145 ? -18.601 219.774 52.471 1.00 26.28 142 GLY D C 1
ATOM 12258 O O . GLY D 1 145 ? -18.508 220.692 53.293 1.00 25.94 142 GLY D O 1
ATOM 12259 N N . SER D 1 146 ? -18.829 219.974 51.174 1.00 26.55 143 SER D N 1
ATOM 12260 C CA . SER D 1 146 ? -19.030 221.288 50.581 1.00 27.21 143 SER D CA 1
ATOM 12261 C C . SER D 1 146 ? -20.235 221.253 49.653 1.00 27.96 143 SER D C 1
ATOM 12262 O O . SER D 1 146 ? -20.725 220.169 49.282 1.00 28.58 143 SER D O 1
ATOM 12265 N N . ARG D 1 147 ? -20.694 222.444 49.269 1.00 27.75 144 ARG D N 1
ATOM 12266 C CA . ARG D 1 147 ? -21.841 222.616 48.392 1.00 28.01 144 ARG D CA 1
ATOM 12267 C C . ARG D 1 147 ? -21.492 223.602 47.271 1.00 28.64 144 ARG D C 1
ATOM 12268 O O . ARG D 1 147 ? -20.501 224.332 47.384 1.00 28.96 144 ARG D O 1
ATOM 12276 N N . PRO D 1 148 ? -22.293 223.630 46.188 1.00 28.92 145 PRO D N 1
ATOM 12277 C CA . PRO D 1 148 ? -21.994 224.626 45.155 1.00 29.29 145 PRO D CA 1
ATOM 12278 C C . PRO D 1 148 ? -22.190 226.040 45.682 1.00 29.26 145 PRO D C 1
ATOM 12279 O O . PRO D 1 148 ? -23.072 226.295 46.489 1.00 28.81 145 PRO D O 1
ATOM 12283 N N . ASN D 1 149 ? -21.325 226.938 45.247 1.00 29.84 146 ASN D N 1
ATOM 12284 C CA . ASN D 1 149 ? -21.435 228.333 45.621 1.00 30.25 146 ASN D CA 1
ATOM 12285 C C . ASN D 1 149 ? -21.130 229.134 44.357 1.00 29.99 146 ASN D C 1
ATOM 12286 O O . ASN D 1 149 ? -20.392 228.667 43.500 1.00 30.29 146 ASN D O 1
ATOM 12291 N N . TYR D 1 150 ? -21.716 230.318 44.249 1.00 30.01 147 TYR D N 1
ATOM 12292 C CA . TYR D 1 150 ? -21.686 231.118 43.021 1.00 30.79 147 TYR D CA 1
ATOM 12293 C C . TYR D 1 150 ? -22.034 232.566 43.324 1.00 30.91 147 TYR D C 1
ATOM 12294 O O . TYR D 1 150 ? -22.766 232.838 44.280 1.00 31.33 147 TYR D O 1
ATOM 12303 N N . PRO D 1 151 ? -21.521 233.504 42.511 1.00 31.29 148 PRO D N 1
ATOM 12304 C CA . PRO D 1 151 ? -21.888 234.907 42.764 1.00 31.47 148 PRO D CA 1
ATOM 12305 C C . PRO D 1 151 ? -23.374 235.162 42.509 1.00 31.69 148 PRO D C 1
ATOM 12306 O O . PRO D 1 151 ? -24.046 234.388 41.813 1.00 31.84 148 PRO D O 1
ATOM 12310 N N . GLU D 1 152 ? -23.870 236.249 43.079 1.00 31.90 149 GLU D N 1
ATOM 12311 C CA . GLU D 1 152 ? -25.293 236.573 43.055 1.00 32.11 149 GLU D CA 1
ATOM 12312 C C . GLU D 1 152 ? -25.858 236.733 41.637 1.00 30.95 149 GLU D C 1
ATOM 12313 O O . GLU D 1 152 ? -27.005 236.370 41.385 1.00 30.73 149 GLU D O 1
ATOM 12319 N N . PHE D 1 153 ? -25.059 237.267 40.716 1.00 29.96 150 PHE D N 1
ATOM 12320 C CA . PHE D 1 153 ? -25.572 237.550 39.375 1.00 29.42 150 PHE D CA 1
ATOM 12321 C C . PHE D 1 153 ? -26.036 236.270 38.697 1.00 29.00 150 PHE D C 1
ATOM 12322 O O . PHE D 1 153 ? -26.899 236.297 37.827 1.00 28.91 150 PHE D O 1
ATOM 12330 N N . LEU D 1 154 ? -25.479 235.148 39.139 1.00 28.44 151 LEU D N 1
ATOM 12331 C CA . LEU D 1 154 ? -25.731 233.858 38.512 1.00 28.77 151 LEU D CA 1
ATOM 12332 C C . LEU D 1 154 ? -27.079 233.285 38.949 1.00 28.07 151 LEU D C 1
ATOM 12333 O O . LEU D 1 154 ? -27.699 232.500 38.231 1.00 27.77 151 LEU D O 1
ATOM 12338 N N . ALA D 1 155 ? -27.539 233.712 40.117 1.00 27.76 152 ALA D N 1
ATOM 12339 C CA . ALA D 1 155 ? -28.800 233.233 40.665 1.00 27.40 152 ALA D CA 1
ATOM 12340 C C . ALA D 1 155 ? -29.963 233.657 39.780 1.00 27.20 152 ALA D C 1
ATOM 12341 O O . ALA D 1 155 ? -31.027 233.023 39.785 1.00 27.67 152 ALA D O 1
ATOM 12343 N N . ALA D 1 156 ? -29.758 234.718 39.002 1.00 26.52 153 ALA D N 1
ATOM 12344 C CA . ALA D 1 156 ? -30.790 235.181 38.072 1.00 26.02 153 ALA D CA 1
ATOM 12345 C C . ALA D 1 156 ? -31.057 234.222 36.890 1.00 25.54 153 ALA D C 1
ATOM 12346 O O . ALA D 1 156 ? -32.038 234.388 36.158 1.00 24.85 153 ALA D O 1
ATOM 12348 N N . ALA D 1 157 ? -30.197 233.221 36.704 1.00 24.89 154 ALA D N 1
ATOM 12349 C CA . ALA D 1 157 ? -30.495 232.139 35.744 1.00 24.13 154 ALA D CA 1
ATOM 12350 C C . ALA D 1 157 ? -31.718 231.320 36.173 1.00 23.71 154 ALA D C 1
ATOM 12351 O O . ALA D 1 157 ? -32.296 230.595 35.369 1.00 23.79 154 ALA D O 1
ATOM 12353 N N . GLY D 1 158 ? -32.090 231.426 37.450 1.00 24.04 155 GLY D N 1
ATOM 12354 C CA . GLY D 1 158 ? -33.308 230.815 37.978 1.00 24.12 155 GLY D CA 1
ATOM 12355 C C . GLY D 1 158 ? -33.392 229.315 37.819 1.00 24.67 155 GLY D C 1
ATOM 12356 O O . GLY D 1 158 ? -32.463 228.589 38.185 1.00 24.65 155 GLY D O 1
ATOM 12357 N N . SER D 1 159 ? -34.515 228.851 37.272 1.00 24.76 156 SER D N 1
ATOM 12358 C CA . SER D 1 159 ? -34.752 227.417 37.062 1.00 24.58 156 SER D CA 1
ATOM 12359 C C . SER D 1 159 ? -33.808 226.775 36.018 1.00 24.46 156 SER D C 1
ATOM 12360 O O . SER D 1 159 ? -33.787 225.555 35.858 1.00 24.24 156 SER D O 1
ATOM 12363 N N . ARG D 1 160 ? -33.024 227.593 35.321 1.00 24.25 157 ARG D N 1
ATOM 12364 C CA . ARG D 1 160 ? -32.067 227.076 34.343 1.00 24.82 157 ARG D CA 1
ATOM 12365 C C . ARG D 1 160 ? -30.619 227.206 34.812 1.00 24.71 157 ARG D C 1
ATOM 12366 O O . ARG D 1 160 ? -29.686 227.024 34.036 1.00 24.50 157 ARG D O 1
ATOM 12374 N N . LEU D 1 161 ? -30.442 227.533 36.088 1.00 24.93 158 LEU D N 1
ATOM 12375 C CA . LEU D 1 161 ? -29.132 227.421 36.725 1.00 25.18 158 LEU D CA 1
ATOM 12376 C C . LEU D 1 161 ? -28.841 225.951 37.012 1.00 24.96 158 LEU D C 1
ATOM 12377 O O . LEU D 1 161 ? -29.653 225.238 37.594 1.00 24.92 158 LEU D O 1
ATOM 12382 N N . LEU D 1 162 ? -27.676 225.494 36.578 1.00 25.13 159 LEU D N 1
ATOM 12383 C CA . LEU D 1 162 ? -27.276 224.124 36.809 1.00 24.75 159 LEU D CA 1
ATOM 12384 C C . LEU D 1 162 ? -26.087 224.108 37.738 1.00 25.10 159 LEU D C 1
ATOM 12385 O O . LEU D 1 162 ? -25.276 225.034 37.694 1.00 26.14 159 LEU D O 1
ATOM 12390 N N . THR D 1 163 ? -25.981 223.061 38.569 1.00 24.53 160 THR D N 1
ATOM 12391 C CA . THR D 1 163 ? -24.730 222.734 39.268 1.00 24.08 160 THR D CA 1
ATOM 12392 C C . THR D 1 163 ? -24.521 221.229 39.185 1.00 23.86 160 THR D C 1
ATOM 12393 O O . THR D 1 163 ? -25.285 220.536 38.529 1.00 24.37 160 THR D O 1
ATOM 12397 N N . ASN D 1 164 ? -23.506 220.716 39.870 1.00 23.43 161 ASN D N 1
ATOM 12398 C CA . ASN D 1 164 ? -23.283 219.275 39.908 1.00 23.09 161 ASN D CA 1
ATOM 12399 C C . ASN D 1 164 ? -24.438 218.511 40.571 1.00 23.10 161 ASN D C 1
ATOM 12400 O O . ASN D 1 164 ? -24.643 217.322 40.307 1.00 22.97 161 ASN D O 1
ATOM 12405 N N . ASP D 1 165 ? -25.188 219.206 41.423 1.00 23.29 162 ASP D N 1
ATOM 12406 C CA . ASP D 1 165 ? -26.358 218.633 42.102 1.00 23.60 162 ASP D CA 1
ATOM 12407 C C . ASP D 1 165 ? -27.512 218.336 41.147 1.00 23.00 162 ASP D C 1
ATOM 12408 O O . ASP D 1 165 ? -28.402 217.574 41.478 1.00 23.70 162 ASP D O 1
ATOM 12413 N N . ASN D 1 166 ? -27.547 218.968 39.982 1.00 22.42 163 ASN D N 1
ATOM 12414 C CA . ASN D 1 166 ? -28.669 218.691 39.108 1.00 21.91 163 ASN D CA 1
ATOM 12415 C C . ASN D 1 166 ? -28.283 218.443 37.661 1.00 21.65 163 ASN D C 1
ATOM 12416 O O . ASN D 1 166 ? -29.137 218.042 36.891 1.00 21.44 163 ASN D O 1
ATOM 12421 N N . LEU D 1 167 ? -27.017 218.677 37.291 1.00 21.16 164 LEU D N 1
ATOM 12422 C CA . LEU D 1 167 ? -26.587 218.487 35.886 1.00 21.30 164 LEU D CA 1
ATOM 12423 C C . LEU D 1 167 ? -26.761 217.034 35.399 1.00 21.53 164 LEU D C 1
ATOM 12424 O O . LEU D 1 167 ? -27.162 216.787 34.251 1.00 20.86 164 LEU D O 1
ATOM 12429 N N . PHE D 1 168 ? -26.463 216.081 36.278 1.00 21.52 165 PHE D N 1
ATOM 12430 C CA . PHE D 1 168 ? -26.522 214.669 35.908 1.00 22.58 165 PHE D CA 1
ATOM 12431 C C . PHE D 1 168 ? -27.939 214.096 35.951 1.00 22.55 165 PHE D C 1
ATOM 12432 O O . PHE D 1 168 ? -28.163 212.938 35.584 1.00 22.33 165 PHE D O 1
ATOM 12440 N N . GLU D 1 169 ? -28.900 214.923 36.356 1.00 22.75 166 GLU D N 1
ATOM 12441 C CA . GLU D 1 169 ? -30.289 214.501 36.412 1.00 23.74 166 GLU D CA 1
ATOM 12442 C C . GLU D 1 169 ? -31.068 214.878 35.146 1.00 23.94 166 GLU D C 1
ATOM 12443 O O . GLU D 1 169 ? -32.240 214.529 35.017 1.00 23.72 166 GLU D O 1
ATOM 12449 N N . LEU D 1 170 ? -30.437 215.594 34.221 1.00 24.28 167 LEU D N 1
ATOM 12450 C CA . LEU D 1 170 ? -31.108 215.920 32.954 1.00 24.98 167 LEU D CA 1
ATOM 12451 C C . LEU D 1 170 ? -31.510 214.636 32.205 1.00 25.07 167 LEU D C 1
ATOM 12452 O O . LEU D 1 170 ? -30.727 213.686 32.120 1.00 25.60 167 LEU D O 1
ATOM 12457 N N . ASN D 1 171 ? -32.743 214.598 31.706 1.00 24.68 168 ASN D N 1
ATOM 12458 C CA . ASN D 1 171 ? -33.238 213.450 30.935 1.00 25.14 168 ASN D CA 1
ATOM 12459 C C . ASN D 1 171 ? -32.564 213.344 29.529 1.00 24.32 168 ASN D C 1
ATOM 12460 O O . ASN D 1 171 ? -32.568 212.277 28.893 1.00 24.15 168 ASN D O 1
ATOM 12465 N N . ASP D 1 172 ? -31.947 214.444 29.094 1.00 23.31 169 ASP D N 1
ATOM 12466 C CA . ASP D 1 172 ? -31.364 214.572 27.757 1.00 23.01 169 ASP D CA 1
ATOM 12467 C C . ASP D 1 172 ? -30.226 215.611 27.853 1.00 23.14 169 ASP D C 1
ATOM 12468 O O . ASP D 1 172 ? -30.150 216.394 28.810 1.00 22.50 169 ASP D O 1
ATOM 12473 N N . LEU D 1 173 ? -29.308 215.585 26.900 1.00 23.55 170 LEU D N 1
ATOM 12474 C CA . LEU D 1 173 ? -28.272 216.621 26.851 1.00 24.29 170 LEU D CA 1
ATOM 12475 C C . LEU D 1 173 ? -28.857 217.966 26.389 1.00 24.16 170 LEU D C 1
ATOM 12476 O O . LEU D 1 173 ? -29.660 217.999 25.478 1.00 24.16 170 LEU D O 1
ATOM 12481 N N . PRO D 1 174 ? -28.435 219.073 27.013 1.00 24.37 171 PRO D N 1
ATOM 12482 C CA . PRO D 1 174 ? -28.821 220.426 26.603 1.00 25.07 171 PRO D CA 1
ATOM 12483 C C . PRO D 1 174 ? -28.333 220.797 25.202 1.00 24.98 171 PRO D C 1
ATOM 12484 O O . PRO D 1 174 ? -27.384 220.205 24.702 1.00 24.97 171 PRO D O 1
ATOM 12488 N N . LYS D 1 175 ? -28.963 221.794 24.595 1.00 24.89 172 LYS D N 1
ATOM 12489 C CA . LYS D 1 175 ? -28.538 222.283 23.296 1.00 24.60 172 LYS D CA 1
ATOM 12490 C C . LYS D 1 175 ? -27.298 223.148 23.459 1.00 24.01 172 LYS D C 1
ATOM 12491 O O . LYS D 1 175 ? -26.381 223.111 22.633 1.00 23.99 172 LYS D O 1
ATOM 12497 N N . SER D 1 176 ? -27.269 223.918 24.547 1.00 23.52 173 SER D N 1
ATOM 12498 C CA . SER D 1 176 ? -26.203 224.882 24.796 1.00 22.63 173 SER D CA 1
ATOM 12499 C C . SER D 1 176 ? -26.110 225.168 26.274 1.00 22.43 173 SER D C 1
ATOM 12500 O O . SER D 1 176 ? -27.135 225.192 26.964 1.00 22.30 173 SER D O 1
ATOM 12503 N N . VAL D 1 177 ? -24.883 225.402 26.746 1.00 22.08 174 VAL D N 1
ATOM 12504 C CA . VAL D 1 177 ? -24.600 225.719 28.146 1.00 22.18 174 VAL D CA 1
ATOM 12505 C C . VAL D 1 177 ? -23.479 226.760 28.224 1.00 23.21 174 VAL D C 1
ATOM 12506 O O . VAL D 1 177 ? -22.393 226.582 27.631 1.00 23.44 174 VAL D O 1
ATOM 12510 N N . ALA D 1 178 ? -23.755 227.848 28.932 1.00 23.71 175 ALA D N 1
ATOM 12511 C CA . ALA D 1 178 ? -22.704 228.764 29.349 1.00 25.13 175 ALA D CA 1
ATOM 12512 C C . ALA D 1 178 ? -22.191 228.311 30.719 1.00 26.31 175 ALA D C 1
ATOM 12513 O O . ALA D 1 178 ? -22.970 228.136 31.662 1.00 25.19 175 ALA D O 1
ATOM 12515 N N . VAL D 1 179 ? -20.877 228.089 30.795 1.00 27.94 176 VAL D N 1
ATOM 12516 C CA . VAL D 1 179 ? -20.213 227.575 31.982 1.00 29.71 176 VAL D CA 1
ATOM 12517 C C . VAL D 1 179 ? -19.488 228.722 32.679 1.00 31.22 176 VAL D C 1
ATOM 12518 O O . VAL D 1 179 ? -18.775 229.490 32.035 1.00 31.23 176 VAL D O 1
ATOM 12522 N N . PHE D 1 180 ? -19.681 228.855 33.988 1.00 33.23 177 PHE D N 1
ATOM 12523 C CA . PHE D 1 180 ? -18.951 229.876 34.749 1.00 35.27 177 PHE D CA 1
ATOM 12524 C C . PHE D 1 180 ? -18.026 229.213 35.761 1.00 37.00 177 PHE D C 1
ATOM 12525 O O . PHE D 1 180 ? -18.460 228.343 36.512 1.00 37.62 177 PHE D O 1
ATOM 12533 N N . GLY D 1 181 ? -16.744 229.602 35.727 1.00 38.29 178 GLY D N 1
ATOM 12534 C CA . GLY D 1 181 ? -15.708 229.036 36.597 1.00 39.13 178 GLY D CA 1
ATOM 12535 C C . GLY D 1 181 ? -14.836 227.995 35.894 1.00 39.81 178 GLY D C 1
ATOM 12536 O O . GLY D 1 181 ? -15.269 226.861 35.656 1.00 40.10 178 GLY D O 1
ATOM 12537 N N . PRO D 1 182 ? -13.587 228.364 35.572 1.00 39.93 179 PRO D N 1
ATOM 12538 C CA . PRO D 1 182 ? -12.713 227.463 34.822 1.00 39.65 179 PRO D CA 1
ATOM 12539 C C . PRO D 1 182 ? -11.745 226.742 35.772 1.00 39.47 179 PRO D C 1
ATOM 12540 O O . PRO D 1 182 ? -10.542 226.621 35.471 1.00 39.38 179 PRO D O 1
ATOM 12544 N N . GLY D 1 183 ? -12.268 226.307 36.921 1.00 39.15 180 GLY D N 1
ATOM 12545 C CA . GLY D 1 183 ? -11.530 225.443 37.838 1.00 38.66 180 GLY D CA 1
ATOM 12546 C C . GLY D 1 183 ? -11.566 224.001 37.358 1.00 38.44 180 GLY D C 1
ATOM 12547 O O . GLY D 1 183 ? -11.871 223.714 36.198 1.00 38.69 180 GLY D O 1
ATOM 12548 N N . VAL D 1 184 ? -11.253 223.083 38.249 1.00 38.13 181 VAL D N 1
ATOM 12549 C CA . VAL D 1 184 ? -11.240 221.678 37.894 1.00 37.94 181 VAL D CA 1
ATOM 12550 C C . VAL D 1 184 ? -12.579 221.326 37.260 1.00 37.22 181 VAL D C 1
ATOM 12551 O O . VAL D 1 184 ? -12.642 220.809 36.128 1.00 37.49 181 VAL D O 1
ATOM 12555 N N . ILE D 1 185 ? -13.647 221.665 37.981 1.00 35.78 182 ILE D N 1
ATOM 12556 C CA . ILE D 1 185 ? -14.985 221.236 37.618 1.00 33.87 182 ILE D CA 1
ATOM 12557 C C . ILE D 1 185 ? -15.492 221.864 36.316 1.00 33.07 182 ILE D C 1
ATOM 12558 O O . ILE D 1 185 ? -15.916 221.141 35.425 1.00 33.20 182 ILE D O 1
ATOM 12563 N N . GLY D 1 186 ? -15.413 223.182 36.183 1.00 31.50 183 GLY D N 1
ATOM 12564 C CA . GLY D 1 186 ? -15.925 223.858 34.974 1.00 29.98 183 GLY D CA 1
ATOM 12565 C C . GLY D 1 186 ? -15.325 223.477 33.621 1.00 29.39 183 GLY D C 1
ATOM 12566 O O . GLY D 1 186 ? -16.018 223.442 32.595 1.00 28.85 183 GLY D O 1
ATOM 12567 N N . LEU D 1 187 ? -14.027 223.210 33.605 1.00 28.14 184 LEU D N 1
ATOM 12568 C CA . LEU D 1 187 ? -13.361 222.862 32.363 1.00 27.05 184 LEU D CA 1
ATOM 12569 C C . LEU D 1 187 ? -13.633 221.404 32.047 1.00 26.04 184 LEU D C 1
ATOM 12570 O O . LEU D 1 187 ? -13.939 221.076 30.896 1.00 26.21 184 LEU D O 1
ATOM 12575 N N . GLU D 1 188 ? -13.556 220.545 33.062 1.00 24.83 185 GLU D N 1
ATOM 12576 C CA . GLU D 1 188 ? -13.868 219.124 32.886 1.00 25.18 185 GLU D CA 1
ATOM 12577 C C . GLU D 1 188 ? -15.253 218.952 32.257 1.00 24.84 185 GLU D C 1
ATOM 12578 O O . GLU D 1 188 ? -15.400 218.267 31.236 1.00 25.51 185 GLU D O 1
ATOM 12584 N N . LEU D 1 189 ? -16.260 219.571 32.869 1.00 23.79 186 LEU D N 1
ATOM 12585 C CA . LEU D 1 189 ? -17.650 219.401 32.404 1.00 24.05 186 LEU D CA 1
ATOM 12586 C C . LEU D 1 189 ? -17.923 220.205 31.132 1.00 23.46 186 LEU D C 1
ATOM 12587 O O . LEU D 1 189 ? -18.586 219.724 30.209 1.00 22.19 186 LEU D O 1
ATOM 12592 N N . GLY D 1 190 ? -17.405 221.437 31.087 1.00 23.58 187 GLY D N 1
ATOM 12593 C CA . GLY D 1 190 ? -17.544 222.274 29.883 1.00 23.52 187 GLY D CA 1
ATOM 12594 C C . GLY D 1 190 ? -17.023 221.601 28.624 1.00 23.04 187 GLY D C 1
ATOM 12595 O O . GLY D 1 190 ? -17.694 221.627 27.589 1.00 23.78 187 GLY D O 1
ATOM 12596 N N . GLN D 1 191 ? -15.821 221.018 28.703 1.00 22.99 188 GLN D N 1
ATOM 12597 C CA . GLN D 1 191 ? -15.231 220.307 27.571 1.00 22.28 188 GLN D CA 1
ATOM 12598 C C . GLN D 1 191 ? -16.047 219.055 27.218 1.00 22.32 188 GLN D C 1
ATOM 12599 O O . GLN D 1 191 ? -16.299 218.799 26.060 1.00 22.88 188 GLN D O 1
ATOM 12605 N N . ALA D 1 192 ? -16.446 218.282 28.217 1.00 21.93 189 ALA D N 1
ATOM 12606 C CA . ALA D 1 192 ? -17.235 217.073 27.973 1.00 22.12 189 ALA D CA 1
ATOM 12607 C C . ALA D 1 192 ? -18.573 217.407 27.299 1.00 22.32 189 ALA D C 1
ATOM 12608 O O . ALA D 1 192 ? -18.968 216.753 26.313 1.00 22.73 189 ALA D O 1
ATOM 12610 N N . LEU D 1 193 ? -19.262 218.428 27.804 1.00 22.43 190 LEU D N 1
ATOM 12611 C CA . LEU D 1 193 ? -20.521 218.844 27.164 1.00 22.97 190 LEU D CA 1
ATOM 12612 C C . LEU D 1 193 ? -20.286 219.261 25.716 1.00 23.40 190 LEU D C 1
ATOM 12613 O O . LEU D 1 193 ? -21.010 218.818 24.801 1.00 23.92 190 LEU D O 1
ATOM 12618 N N . SER D 1 194 ? -19.254 220.079 25.509 1.00 22.92 191 SER D N 1
ATOM 12619 C CA . SER D 1 194 ? -18.893 220.540 24.177 1.00 22.65 191 SER D CA 1
ATOM 12620 C C . SER D 1 194 ? -18.543 219.384 23.265 1.00 22.42 191 SER D C 1
ATOM 12621 O O . SER D 1 194 ? -18.962 219.371 22.123 1.00 22.68 191 SER D O 1
ATOM 12624 N N . ARG D 1 195 ? -17.784 218.405 23.765 1.00 22.73 192 ARG D N 1
ATOM 12625 C CA . ARG D 1 195 ? -17.417 217.233 22.957 1.00 22.92 192 ARG D CA 1
ATOM 12626 C C . ARG D 1 195 ? -18.635 216.363 22.605 1.00 23.63 192 ARG D C 1
ATOM 12627 O O . ARG D 1 195 ? -18.587 215.527 21.702 1.00 23.87 192 ARG D O 1
ATOM 12635 N N . LEU D 1 196 ? -19.728 216.570 23.328 1.00 24.24 193 LEU D N 1
ATOM 12636 C CA . LEU D 1 196 ? -20.948 215.804 23.116 1.00 24.19 193 LEU D CA 1
ATOM 12637 C C . LEU D 1 196 ? -21.942 216.546 22.203 1.00 24.31 193 LEU D C 1
ATOM 12638 O O . LEU D 1 196 ? -23.086 216.126 22.060 1.00 24.92 193 LEU D O 1
ATOM 12643 N N . GLY D 1 197 ? -21.513 217.657 21.602 1.00 24.64 194 GLY D N 1
ATOM 12644 C CA . GLY D 1 197 ? -22.363 218.421 20.660 1.00 24.34 194 GLY D CA 1
ATOM 12645 C C . GLY D 1 197 ? -23.124 219.594 21.282 1.00 24.38 194 GLY D C 1
ATOM 12646 O O . GLY D 1 197 ? -23.853 220.298 20.595 1.00 25.04 194 GLY D O 1
ATOM 12647 N N . VAL D 1 198 ? -22.939 219.815 22.578 1.00 24.48 195 VAL D N 1
ATOM 12648 C CA . VAL D 1 198 ? -23.525 220.958 23.263 1.00 24.23 195 VAL D CA 1
ATOM 12649 C C . VAL D 1 198 ? -22.754 222.230 22.855 1.00 24.83 195 VAL D C 1
ATOM 12650 O O . VAL D 1 198 ? -21.525 222.247 22.869 1.00 24.50 195 VAL D O 1
ATOM 12654 N N . ILE D 1 199 ? -23.481 223.282 22.489 1.00 24.67 196 ILE D N 1
ATOM 12655 C CA . ILE D 1 199 ? -22.850 224.561 22.230 1.00 25.38 196 ILE D CA 1
ATOM 12656 C C . ILE D 1 199 ? -22.442 225.131 23.596 1.00 25.40 196 ILE D C 1
ATOM 12657 O O . ILE D 1 199 ? -23.319 225.475 24.407 1.00 24.58 196 ILE D O 1
ATOM 12662 N N . VAL D 1 200 ? -21.138 225.210 23.867 1.00 25.51 197 VAL D N 1
ATOM 12663 C CA . VAL D 1 200 ? -20.679 225.801 25.132 1.00 26.45 197 VAL D CA 1
ATOM 12664 C C . VAL D 1 200 ? -19.675 226.933 24.993 1.00 27.20 197 VAL D C 1
ATOM 12665 O O . VAL D 1 200 ? -18.837 226.925 24.079 1.00 27.24 197 VAL D O 1
ATOM 12669 N N . LYS D 1 201 ? -19.792 227.902 25.911 1.00 26.68 198 LYS D N 1
ATOM 12670 C CA . LYS D 1 201 ? -18.775 228.899 26.156 1.00 27.15 198 LYS D CA 1
ATOM 12671 C C . LYS D 1 201 ? -18.392 228.837 27.637 1.00 27.79 198 LYS D C 1
ATOM 12672 O O . LYS D 1 201 ? -19.271 228.710 28.496 1.00 27.68 198 LYS D O 1
ATOM 12678 N N . VAL D 1 202 ? -17.094 228.903 27.936 1.00 28.11 199 VAL D N 1
ATOM 12679 C CA . VAL D 1 202 ? -16.635 228.893 29.328 1.00 28.79 199 VAL D CA 1
ATOM 12680 C C . VAL D 1 202 ? -16.039 230.253 29.699 1.00 29.37 199 VAL D C 1
ATOM 12681 O O . VAL D 1 202 ? -15.151 230.755 28.999 1.00 28.90 199 VAL D O 1
ATOM 12685 N N . PHE D 1 203 ? -16.539 230.830 30.794 1.00 30.28 200 PHE D N 1
ATOM 12686 C CA . PHE D 1 203 ? -16.097 232.137 31.293 1.00 31.49 200 PHE D CA 1
ATOM 12687 C C . PHE D 1 203 ? -15.471 232.049 32.671 1.00 32.22 200 PHE D C 1
ATOM 12688 O O . PHE D 1 203 ? -16.147 231.701 33.631 1.00 32.44 200 PHE D O 1
ATOM 12696 N N . GLY D 1 204 ? -14.188 232.389 32.764 1.00 33.21 201 GLY D N 1
ATOM 12697 C CA . GLY D 1 204 ? -13.511 232.558 34.050 1.00 34.67 201 GLY D CA 1
ATOM 12698 C C . GLY D 1 204 ? -13.269 234.028 34.301 1.00 35.38 201 GLY D C 1
ATOM 12699 O O . GLY D 1 204 ? -13.358 234.825 33.368 1.00 36.19 201 GLY D O 1
ATOM 12700 N N . ARG D 1 205 ? -12.949 234.389 35.543 1.00 36.41 202 ARG D N 1
ATOM 12701 C CA . ARG D 1 205 ? -12.865 235.800 35.934 1.00 37.73 202 ARG D CA 1
ATOM 12702 C C . ARG D 1 205 ? -11.439 236.345 36.089 1.00 37.73 202 ARG D C 1
ATOM 12703 O O . ARG D 1 205 ? -11.153 237.484 35.666 1.00 38.17 202 ARG D O 1
ATOM 12711 N N . SER D 1 206 ? -10.544 235.543 36.667 1.00 36.92 203 SER D N 1
ATOM 12712 C CA . SER D 1 206 ? -9.268 236.081 37.127 1.00 36.45 203 SER D CA 1
ATOM 12713 C C . SER D 1 206 ? -8.012 235.469 36.503 1.00 35.71 203 SER D C 1
ATOM 12714 O O . SER D 1 206 ? -6.936 235.606 37.068 1.00 35.71 203 SER D O 1
ATOM 12717 N N . GLY D 1 207 ? -8.139 234.812 35.350 1.00 34.74 204 GLY D N 1
ATOM 12718 C CA . GLY D 1 207 ? -6.977 234.260 34.654 1.00 33.66 204 GLY D CA 1
ATOM 12719 C C . GLY D 1 207 ? -6.668 232.805 34.988 1.00 33.27 204 GLY D C 1
ATOM 12720 O O . GLY D 1 207 ? -5.821 232.190 34.343 1.00 32.53 204 GLY D O 1
ATOM 12721 N N . SER D 1 208 ? -7.362 232.269 35.995 1.00 32.96 205 SER D N 1
ATOM 12722 C CA . SER D 1 208 ? -7.274 230.854 36.407 1.00 32.62 205 SER D CA 1
ATOM 12723 C C . SER D 1 208 ? -7.532 229.839 35.288 1.00 32.44 205 SER D C 1
ATOM 12724 O O . SER D 1 208 ? -8.449 230.003 34.473 1.00 32.13 205 SER D O 1
ATOM 12727 N N . VAL D 1 209 ? -6.738 228.771 35.268 1.00 31.84 206 VAL D N 1
ATOM 12728 C CA . VAL D 1 209 ? -6.952 227.682 34.314 1.00 31.90 206 VAL D CA 1
ATOM 12729 C C . VAL D 1 209 ? -6.732 226.369 35.059 1.00 32.20 206 VAL D C 1
ATOM 12730 O O . VAL D 1 209 ? -5.600 226.023 35.448 1.00 31.28 206 VAL D O 1
ATOM 12734 N N . ALA D 1 210 ? -7.838 225.667 35.290 1.00 32.78 207 ALA D N 1
ATOM 12735 C CA . ALA D 1 210 ? -7.824 224.490 36.126 1.00 33.65 207 ALA D CA 1
ATOM 12736 C C . ALA D 1 210 ? -7.196 224.933 37.438 1.00 34.31 207 ALA D C 1
ATOM 12737 O O . ALA D 1 210 ? -7.529 225.994 37.982 1.00 35.14 207 ALA D O 1
ATOM 12739 N N . ASN D 1 211 ? -6.272 224.129 37.923 1.00 34.70 208 ASN D N 1
ATOM 12740 C CA . ASN D 1 211 ? -5.544 224.437 39.122 1.00 35.08 208 ASN D CA 1
ATOM 12741 C C . ASN D 1 211 ? -4.147 224.970 38.818 1.00 33.72 208 ASN D C 1
ATOM 12742 O O . ASN D 1 211 ? -3.356 225.140 39.731 1.00 34.18 208 ASN D O 1
ATOM 12747 N N . LEU D 1 212 ? -3.826 225.192 37.546 1.00 32.09 209 LEU D N 1
ATOM 12748 C CA . LEU D 1 212 ? -2.431 225.458 37.172 1.00 30.22 209 LEU D CA 1
ATOM 12749 C C . LEU D 1 212 ? -1.922 226.749 37.799 1.00 29.14 209 LEU D C 1
ATOM 12750 O O . LEU D 1 212 ? -2.627 227.755 37.831 1.00 29.07 209 LEU D O 1
ATOM 12755 N N . GLN D 1 213 ? -0.693 226.727 38.287 1.00 28.21 210 GLN D N 1
ATOM 12756 C CA . GLN D 1 213 ? -0.134 227.926 38.898 1.00 27.53 210 GLN D CA 1
ATOM 12757 C C . GLN D 1 213 ? 0.915 228.628 38.030 1.00 27.40 210 GLN D C 1
ATOM 12758 O O . GLN D 1 213 ? 1.058 229.840 38.122 1.00 26.98 210 GLN D O 1
ATOM 12764 N N . ASP D 1 214 ? 1.635 227.889 37.188 1.00 27.00 211 ASP D N 1
ATOM 12765 C CA . ASP D 1 214 ? 2.653 228.531 36.345 1.00 27.40 211 ASP D CA 1
ATOM 12766 C C . ASP D 1 214 ? 2.003 229.350 35.216 1.00 26.97 211 ASP D C 1
ATOM 12767 O O . ASP D 1 214 ? 1.123 228.860 34.530 1.00 27.02 211 ASP D O 1
ATOM 12772 N N . GLU D 1 215 ? 2.442 230.590 35.036 1.00 26.99 212 GLU D N 1
ATOM 12773 C CA . GLU D 1 215 ? 1.820 231.520 34.089 1.00 27.05 212 GLU D CA 1
ATOM 12774 C C . GLU D 1 215 ? 1.816 231.047 32.629 1.00 27.26 212 GLU D C 1
ATOM 12775 O O . GLU D 1 215 ? 0.785 231.124 31.972 1.00 26.66 212 GLU D O 1
ATOM 12781 N N . GLU D 1 216 ? 2.967 230.576 32.135 1.00 27.81 213 GLU D N 1
ATOM 12782 C CA . GLU D 1 216 ? 3.083 230.016 30.774 1.00 28.84 213 GLU D CA 1
ATOM 12783 C C . GLU D 1 216 ? 2.176 228.788 30.607 1.00 29.02 213 GLU D C 1
ATOM 12784 O O . GLU D 1 216 ? 1.500 228.632 29.584 1.00 29.44 213 GLU D O 1
ATOM 12798 N N . LYS D 1 218 ? -0.620 228.110 32.327 1.00 27.17 215 LYS D N 1
ATOM 12799 C CA . LYS D 1 218 ? -2.001 228.608 32.256 1.00 26.85 215 LYS D CA 1
ATOM 12800 C C . LYS D 1 218 ? -2.345 229.119 30.864 1.00 26.30 215 LYS D C 1
ATOM 12801 O O . LYS D 1 218 ? -3.367 228.727 30.316 1.00 26.11 215 LYS D O 1
ATOM 12807 N N . ARG D 1 219 ? -1.473 229.952 30.291 1.00 25.80 216 ARG D N 1
ATOM 12808 C CA . ARG D 1 219 ? -1.687 230.529 28.950 1.00 26.08 216 ARG D CA 1
ATOM 12809 C C . ARG D 1 219 ? -1.714 229.481 27.829 1.00 25.42 216 ARG D C 1
ATOM 12810 O O . ARG D 1 219 ? -2.495 229.595 26.888 1.00 25.39 216 ARG D O 1
ATOM 12818 N N . TYR D 1 220 ? -0.835 228.488 27.914 1.00 24.94 217 TYR D N 1
ATOM 12819 C CA . TYR D 1 220 ? -0.771 227.448 26.902 1.00 24.85 217 TYR D CA 1
ATOM 12820 C C . TYR D 1 220 ? -2.050 226.632 26.961 1.00 24.68 217 TYR D C 1
ATOM 12821 O O . TYR D 1 220 ? -2.660 226.348 25.940 1.00 24.48 217 TYR D O 1
ATOM 12830 N N . ALA D 1 221 ? -2.447 226.256 28.170 1.00 24.92 218 ALA D N 1
ATOM 12831 C CA . ALA D 1 221 ? -3.659 225.464 28.365 1.00 25.49 218 ALA D CA 1
ATOM 12832 C C . ALA D 1 221 ? -4.917 226.209 27.895 1.00 25.26 218 ALA D C 1
ATOM 12833 O O . ALA D 1 221 ? -5.788 225.615 27.257 1.00 25.77 218 ALA D O 1
ATOM 12835 N N . GLU D 1 222 ? -4.995 227.504 28.192 1.00 25.36 219 GLU D N 1
ATOM 12836 C CA . GLU D 1 222 ? -6.111 228.316 27.730 1.00 25.58 219 GLU D CA 1
ATOM 12837 C C . GLU D 1 222 ? -6.119 228.365 26.194 1.00 26.02 219 GLU D C 1
ATOM 12838 O O . GLU D 1 222 ? -7.176 228.208 25.581 1.00 25.39 219 GLU D O 1
ATOM 12844 N N . LYS D 1 223 ? -4.944 228.581 25.597 1.00 26.28 220 LYS D N 1
ATOM 12845 C CA . LYS D 1 223 ? -4.773 228.513 24.139 1.00 27.17 220 LYS D CA 1
ATOM 12846 C C . LYS D 1 223 ? -5.212 227.161 23.576 1.00 27.63 220 LYS D C 1
ATOM 12847 O O . LYS D 1 223 ? -5.966 227.122 22.602 1.00 28.31 220 LYS D O 1
ATOM 12853 N N . THR D 1 224 ? -4.773 226.070 24.216 1.00 27.21 221 THR D N 1
ATOM 12854 C CA . THR D 1 224 ? -5.105 224.714 23.794 1.00 26.88 221 THR D CA 1
ATOM 12855 C C . THR D 1 224 ? -6.629 224.454 23.808 1.00 27.07 221 THR D C 1
ATOM 12856 O O . THR D 1 224 ? -7.211 224.075 22.791 1.00 25.95 221 THR D O 1
ATOM 12860 N N . PHE D 1 225 ? -7.285 224.707 24.933 1.00 27.14 222 PHE D N 1
ATOM 12861 C CA . PHE D 1 225 ? -8.733 224.518 24.988 1.00 28.06 222 PHE D CA 1
ATOM 12862 C C . PHE D 1 225 ? -9.495 225.285 23.916 1.00 28.90 222 PHE D C 1
ATOM 12863 O O . PHE D 1 225 ? -10.405 224.736 23.319 1.00 29.72 222 PHE D O 1
ATOM 12871 N N . ASN D 1 226 ? -9.097 226.533 23.654 1.00 29.48 223 ASN D N 1
ATOM 12872 C CA . ASN D 1 226 ? -9.698 227.381 22.617 1.00 29.66 223 ASN D CA 1
ATOM 12873 C C . ASN D 1 226 ? -9.677 226.873 21.171 1.00 30.20 223 ASN D C 1
ATOM 12874 O O . ASN D 1 226 ? -10.439 227.349 20.333 1.00 29.77 223 ASN D O 1
ATOM 12879 N N . GLU D 1 227 ? -8.814 225.902 20.888 1.00 31.31 224 GLU D N 1
ATOM 12880 C CA . GLU D 1 227 ? -8.795 225.207 19.590 1.00 31.77 224 GLU D CA 1
ATOM 12881 C C . GLU D 1 227 ? -10.020 224.324 19.460 1.00 31.93 224 GLU D C 1
ATOM 12882 O O . GLU D 1 227 ? -10.395 223.921 18.365 1.00 32.63 224 GLU D O 1
ATOM 12888 N N . GLU D 1 228 ? -10.643 224.040 20.591 1.00 31.53 225 GLU D N 1
ATOM 12889 C CA . GLU D 1 228 ? -11.740 223.116 20.650 1.00 31.73 225 GLU D CA 1
ATOM 12890 C C . GLU D 1 228 ? -13.036 223.829 21.018 1.00 31.81 225 GLU D C 1
ATOM 12891 O O . GLU D 1 228 ? -14.032 223.668 20.317 1.00 32.50 225 GLU D O 1
ATOM 12897 N N . PHE D 1 229 ? -13.034 224.611 22.101 1.00 31.14 226 PHE D N 1
ATOM 12898 C CA . PHE D 1 229 ? -14.231 225.389 22.513 1.00 30.52 226 PHE D CA 1
ATOM 12899 C C . PHE D 1 229 ? -13.871 226.801 22.981 1.00 30.30 226 PHE D C 1
ATOM 12900 O O . PHE D 1 229 ? -12.713 227.058 23.322 1.00 30.73 226 PHE D O 1
ATOM 12908 N N . TYR D 1 230 ? -14.860 227.694 23.013 1.00 29.89 227 TYR D N 1
ATOM 12909 C CA . TYR D 1 230 ? -14.688 229.075 23.494 1.00 30.35 227 TYR D CA 1
ATOM 12910 C C . TYR D 1 230 ? -14.387 229.116 24.996 1.00 30.80 227 TYR D C 1
ATOM 12911 O O . TYR D 1 230 ? -15.197 228.671 25.831 1.00 31.01 227 TYR D O 1
ATOM 12920 N N . PHE D 1 231 ? -13.219 229.650 25.340 1.00 30.26 228 PHE D N 1
ATOM 12921 C CA . PHE D 1 231 ? -12.827 229.733 26.745 1.00 29.42 228 PHE D CA 1
ATOM 12922 C C . PHE D 1 231 ? -12.090 231.020 26.991 1.00 29.42 228 PHE D C 1
ATOM 12923 O O . PHE D 1 231 ? -11.019 231.248 26.421 1.00 29.18 228 PHE D O 1
ATOM 12931 N N . ASP D 1 232 ? -12.681 231.863 27.831 1.00 29.21 229 ASP D N 1
ATOM 12932 C CA . ASP D 1 232 ? -12.080 233.127 28.228 1.00 28.54 229 ASP D CA 1
ATOM 12933 C C . ASP D 1 232 ? -11.851 233.162 29.753 1.00 28.80 229 ASP D C 1
ATOM 12934 O O . ASP D 1 232 ? -12.793 233.357 30.541 1.00 28.00 229 ASP D O 1
ATOM 12939 N N . ALA D 1 233 ? -10.584 232.984 30.141 1.00 28.55 230 ALA D N 1
ATOM 12940 C CA . ALA D 1 233 ? -10.180 232.910 31.542 1.00 28.41 230 ALA D CA 1
ATOM 12941 C C . ALA D 1 233 ? -10.204 234.262 32.207 1.00 28.39 230 ALA D C 1
ATOM 12942 O O . ALA D 1 233 ? -10.156 234.335 33.424 1.00 28.09 230 ALA D O 1
ATOM 12944 N N . LYS D 1 234 ? -10.285 235.330 31.414 1.00 29.15 231 LYS D N 1
ATOM 12945 C CA . LYS D 1 234 ? -10.367 236.694 31.957 1.00 30.03 231 LYS D CA 1
ATOM 12946 C C . LYS D 1 234 ? -11.613 237.463 31.480 1.00 30.19 231 LYS D C 1
ATOM 12947 O O . LYS D 1 234 ? -11.546 238.666 31.230 1.00 29.78 231 LYS D O 1
ATOM 12953 N N . ALA D 1 235 ? -12.750 236.771 31.396 1.00 30.42 232 ALA D N 1
ATOM 12954 C CA . ALA D 1 235 ? -13.997 237.351 30.866 1.00 29.96 232 ALA D CA 1
ATOM 12955 C C . ALA D 1 235 ? -14.641 238.415 31.741 1.00 30.07 232 ALA D C 1
ATOM 12956 O O . ALA D 1 235 ? -14.579 238.352 32.972 1.00 30.43 232 ALA D O 1
ATOM 12958 N N . ARG D 1 236 ? -15.243 239.405 31.086 1.00 30.21 233 ARG D N 1
ATOM 12959 C CA A ARG D 1 236 ? -16.099 240.387 31.746 0.50 30.14 233 ARG D CA 1
ATOM 12960 C CA B ARG D 1 236 ? -16.096 240.370 31.764 0.50 29.98 233 ARG D CA 1
ATOM 12961 C C . ARG D 1 236 ? -17.541 240.010 31.444 1.00 29.82 233 ARG D C 1
ATOM 12962 O O . ARG D 1 236 ? -17.992 240.116 30.296 1.00 30.01 233 ARG D O 1
ATOM 12977 N N . VAL D 1 237 ? -18.267 239.564 32.451 1.00 29.68 234 VAL D N 1
ATOM 12978 C CA . VAL D 1 237 ? -19.649 239.138 32.233 1.00 29.76 234 VAL D CA 1
ATOM 12979 C C . VAL D 1 237 ? -20.578 240.150 32.872 1.00 29.77 234 VAL D C 1
ATOM 12980 O O . VAL D 1 237 ? -20.408 240.505 34.028 1.00 29.96 234 VAL D O 1
ATOM 12984 N N . ILE D 1 238 ? -21.560 240.614 32.120 1.00 29.96 235 ILE D N 1
ATOM 12985 C CA . ILE D 1 238 ? -22.519 241.548 32.685 1.00 30.26 235 ILE D CA 1
ATOM 12986 C C . ILE D 1 238 ? -23.598 240.794 33.462 1.00 29.98 235 ILE D C 1
ATOM 12987 O O . ILE D 1 238 ? -23.786 241.047 34.653 1.00 30.54 235 ILE D O 1
ATOM 12992 N N . SER D 1 239 ? -24.285 239.860 32.804 1.00 29.12 236 SER D N 1
ATOM 12993 C CA . SER D 1 239 ? -25.495 239.272 33.382 1.00 28.20 236 SER D CA 1
ATOM 12994 C C . SER D 1 239 ? -25.919 237.953 32.758 1.00 27.97 236 SER D C 1
ATOM 12995 O O . SER D 1 239 ? -25.555 237.640 31.621 1.00 27.70 236 SER D O 1
ATOM 12998 N N . THR D 1 240 ? -26.708 237.205 33.537 1.00 27.56 237 THR D N 1
ATOM 12999 C CA . THR D 1 240 ? -27.249 235.901 33.176 1.00 27.25 237 THR D CA 1
ATOM 13000 C C . THR D 1 240 ? -28.689 235.825 33.684 1.00 27.33 237 THR D C 1
ATOM 13001 O O . THR D 1 240 ? -28.939 235.369 34.804 1.00 27.28 237 THR D O 1
ATOM 13005 N N . ILE D 1 241 ? -29.627 236.258 32.851 1.00 27.42 238 ILE D N 1
ATOM 13006 C CA . ILE D 1 241 ? -31.016 236.421 33.255 1.00 28.26 238 ILE D CA 1
ATOM 13007 C C . ILE D 1 241 ? -31.895 235.442 32.492 1.00 29.12 238 ILE D C 1
ATOM 13008 O O . ILE D 1 241 ? -31.825 235.360 31.254 1.00 29.47 238 ILE D O 1
ATOM 13013 N N . GLU D 1 242 ? -32.695 234.682 33.242 1.00 29.68 239 GLU D N 1
ATOM 13014 C CA . GLU D 1 242 ? -33.621 233.720 32.664 1.00 30.81 239 GLU D CA 1
ATOM 13015 C C . GLU D 1 242 ? -34.654 234.412 31.774 1.00 31.68 239 GLU D C 1
ATOM 13016 O O . GLU D 1 242 ? -35.172 235.465 32.135 1.00 31.23 239 GLU D O 1
ATOM 13022 N N . LYS D 1 243 ? -34.900 233.824 30.600 1.00 33.22 240 LYS D N 1
ATOM 13023 C CA . LYS D 1 243 ? -36.037 234.182 29.727 1.00 34.83 240 LYS D CA 1
ATOM 13024 C C . LYS D 1 243 ? -37.021 232.991 29.610 1.00 35.66 240 LYS D C 1
ATOM 13025 O O . LYS D 1 243 ? -36.858 231.960 30.290 1.00 35.87 240 LYS D O 1
ATOM 13031 N N . GLU D 1 244 ? -38.032 233.117 28.757 1.00 35.89 241 GLU D N 1
ATOM 13032 C CA . GLU D 1 244 ? -39.137 232.152 28.765 1.00 36.64 241 GLU D CA 1
ATOM 13033 C C . GLU D 1 244 ? -38.739 230.710 28.443 1.00 36.25 241 GLU D C 1
ATOM 13034 O O . GLU D 1 244 ? -39.510 229.785 28.713 1.00 37.03 241 GLU D O 1
ATOM 13040 N N . ASP D 1 245 ? -37.554 230.519 27.866 1.00 35.24 242 ASP D N 1
ATOM 13041 C CA . ASP D 1 245 ? -37.080 229.185 27.474 1.00 34.49 242 ASP D CA 1
ATOM 13042 C C . ASP D 1 245 ? -35.551 229.088 27.391 1.00 33.26 242 ASP D C 1
ATOM 13043 O O . ASP D 1 245 ? -35.007 228.077 26.939 1.00 32.60 242 ASP D O 1
ATOM 13048 N N . ALA D 1 246 ? -34.871 230.142 27.835 1.00 31.99 243 ALA D N 1
ATOM 13049 C CA . ALA D 1 246 ? -33.412 230.193 27.817 1.00 31.16 243 ALA D CA 1
ATOM 13050 C C . ALA D 1 246 ? -32.879 231.105 28.915 1.00 30.52 243 ALA D C 1
ATOM 13051 O O . ALA D 1 246 ? -33.638 231.582 29.770 1.00 30.23 243 ALA D O 1
ATOM 13053 N N . VAL D 1 247 ? -31.567 231.321 28.888 1.00 29.80 244 VAL D N 1
ATOM 13054 C CA . VAL D 1 247 ? -30.907 232.326 29.704 1.00 29.37 244 VAL D CA 1
ATOM 13055 C C . VAL D 1 247 ? -30.118 233.260 28.781 1.00 29.29 244 VAL D C 1
ATOM 13056 O O . VAL D 1 247 ? -29.219 232.822 28.048 1.00 28.72 244 VAL D O 1
ATOM 13060 N N . GLU D 1 248 ? -30.471 234.538 28.824 1.00 29.02 245 GLU D N 1
ATOM 13061 C CA . GLU D 1 248 ? -29.740 235.561 28.113 1.00 28.95 245 GLU D CA 1
ATOM 13062 C C . GLU D 1 248 ? -28.458 235.892 28.867 1.00 28.99 245 GLU D C 1
ATOM 13063 O O . GLU D 1 248 ? -28.483 236.347 30.031 1.00 28.81 245 GLU D O 1
ATOM 13069 N N . VAL D 1 249 ? -27.343 235.643 28.195 1.00 28.48 246 VAL D N 1
ATOM 13070 C CA . VAL D 1 249 ? -26.034 235.978 28.718 1.00 28.98 246 VAL D CA 1
ATOM 13071 C C . VAL D 1 249 ? -25.473 237.216 27.992 1.00 29.12 246 VAL D C 1
ATOM 13072 O O . VAL D 1 249 ? -25.386 237.261 26.748 1.00 29.45 246 VAL D O 1
ATOM 13076 N N . ILE D 1 250 ? -25.144 238.230 28.784 1.00 29.45 247 ILE D N 1
ATOM 13077 C CA . ILE D 1 250 ? -24.514 239.446 28.281 1.00 29.62 247 ILE D CA 1
ATOM 13078 C C . ILE D 1 250 ? -23.087 239.585 28.835 1.00 30.13 247 ILE D C 1
ATOM 13079 O O . ILE D 1 250 ? -22.861 239.607 30.055 1.00 30.12 247 ILE D O 1
ATOM 13084 N N . TYR D 1 251 ? -22.128 239.654 27.917 1.00 30.50 248 TYR D N 1
ATOM 13085 C CA . TYR D 1 251 ? -20.716 239.683 28.265 1.00 31.08 248 TYR D CA 1
ATOM 13086 C C . TYR D 1 251 ? -19.919 240.437 27.210 1.00 32.01 248 TYR D C 1
ATOM 13087 O O . TYR D 1 251 ? -20.450 240.838 26.175 1.00 32.42 248 TYR D O 1
ATOM 13096 N N . PHE D 1 252 ? -18.631 240.609 27.484 1.00 33.22 249 PHE D N 1
ATOM 13097 C CA . PHE D 1 252 ? -17.684 241.181 26.535 1.00 33.64 249 PHE D CA 1
ATOM 13098 C C . PHE D 1 252 ? -16.805 240.068 26.006 1.00 34.27 249 PHE D C 1
ATOM 13099 O O . PHE D 1 252 ? -16.271 239.279 26.789 1.00 34.74 249 PHE D O 1
ATOM 13107 N N . ASP D 1 253 ? -16.670 239.965 24.685 1.00 35.05 250 ASP D N 1
ATOM 13108 C CA . ASP D 1 253 ? -15.779 238.952 24.123 1.00 35.93 250 ASP D CA 1
ATOM 13109 C C . ASP D 1 253 ? -14.311 239.352 24.274 1.00 36.16 250 ASP D C 1
ATOM 13110 O O . ASP D 1 253 ? -13.988 240.295 24.999 1.00 35.92 250 ASP D O 1
ATOM 13115 N N . LYS D 1 254 ? -13.429 238.625 23.598 1.00 37.02 251 LYS D N 1
ATOM 13116 C CA . LYS D 1 254 ? -11.992 238.831 23.733 1.00 37.66 251 LYS D CA 1
ATOM 13117 C C . LYS D 1 254 ? -11.519 240.078 23.007 1.00 38.31 251 LYS D C 1
ATOM 13118 O O . LYS D 1 254 ? -10.321 240.341 22.962 1.00 39.36 251 LYS D O 1
ATOM 13124 N N . SER D 1 255 ? -12.455 240.839 22.438 1.00 38.44 252 SER D N 1
ATOM 13125 C CA . SER D 1 255 ? -12.122 242.080 21.745 1.00 38.55 252 SER D CA 1
ATOM 13126 C C . SER D 1 255 ? -12.800 243.271 22.415 1.00 38.14 252 SER D C 1
ATOM 13127 O O . SER D 1 255 ? -12.833 244.370 21.860 1.00 38.70 252 SER D O 1
ATOM 13130 N N . GLY D 1 256 ? -13.346 243.040 23.605 1.00 37.77 253 GLY D N 1
ATOM 13131 C CA . GLY D 1 256 ? -14.054 244.071 24.351 1.00 36.69 253 GLY D CA 1
ATOM 13132 C C . GLY D 1 256 ? -15.452 244.370 23.833 1.00 36.26 253 GLY D C 1
ATOM 13133 O O . GLY D 1 256 ? -16.102 245.307 24.307 1.00 36.16 253 GLY D O 1
ATOM 13134 N N . GLN D 1 257 ? -15.922 243.576 22.872 1.00 35.34 254 GLN D N 1
ATOM 13135 C CA . GLN D 1 257 ? -17.204 243.829 22.230 1.00 34.74 254 GLN D CA 1
ATOM 13136 C C . GLN D 1 257 ? -18.378 243.290 23.058 1.00 33.88 254 GLN D C 1
ATOM 13137 O O . GLN D 1 257 ? -18.457 242.085 23.312 1.00 33.22 254 GLN D O 1
ATOM 13143 N N . LYS D 1 258 ? -19.278 244.185 23.482 1.00 33.21 255 LYS D N 1
ATOM 13144 C CA . LYS D 1 258 ? -20.481 243.794 24.238 1.00 32.49 255 LYS D CA 1
ATOM 13145 C C . LYS D 1 258 ? -21.337 242.880 23.390 1.00 32.08 255 LYS D C 1
ATOM 13146 O O . LYS D 1 258 ? -21.536 243.127 22.205 1.00 32.06 255 LYS D O 1
ATOM 13152 N N . THR D 1 259 ? -21.825 241.813 24.002 1.00 31.51 256 THR D N 1
ATOM 13153 C CA . THR D 1 259 ? -22.397 240.707 23.254 1.00 31.16 256 THR D CA 1
ATOM 13154 C C . THR D 1 259 ? -23.554 240.078 24.008 1.00 31.04 256 THR D C 1
ATOM 13155 O O . THR D 1 259 ? -23.476 239.825 25.225 1.00 31.55 256 THR D O 1
ATOM 13159 N N . THR D 1 260 ? -24.618 239.807 23.274 1.00 30.27 257 THR D N 1
ATOM 13160 C CA . THR D 1 260 ? -25.777 239.128 23.826 1.00 30.10 257 THR D CA 1
ATOM 13161 C C . THR D 1 260 ? -25.960 237.762 23.183 1.00 29.88 257 THR D C 1
ATOM 13162 O O . THR D 1 260 ? -26.071 237.644 21.958 1.00 29.82 257 THR D O 1
ATOM 13166 N N . GLU D 1 261 ? -25.987 236.736 24.026 1.00 29.67 258 GLU D N 1
ATOM 13167 C CA . GLU D 1 261 ? -26.165 235.381 23.562 1.00 29.72 258 GLU D CA 1
ATOM 13168 C C . GLU D 1 261 ? -27.140 234.616 24.447 1.00 29.43 258 GLU D C 1
ATOM 13169 O O . GLU D 1 261 ? -27.157 234.785 25.670 1.00 30.01 258 GLU D O 1
ATOM 13175 N N . SER D 1 262 ? -27.934 233.759 23.824 1.00 28.45 259 SER D N 1
ATOM 13176 C CA . SER D 1 262 ? -28.913 232.955 24.542 1.00 28.06 259 SER D CA 1
ATOM 13177 C C . SER D 1 262 ? -28.394 231.536 24.783 1.00 27.33 259 SER D C 1
ATOM 13178 O O . SER D 1 262 ? -28.009 230.850 23.842 1.00 27.30 259 SER D O 1
ATOM 13181 N N . PHE D 1 263 ? -28.379 231.100 26.035 1.00 26.31 260 PHE D N 1
ATOM 13182 C CA . PHE D 1 263 ? -28.065 229.713 26.332 1.00 25.62 260 PHE D CA 1
ATOM 13183 C C . PHE D 1 263 ? -29.255 228.993 26.964 1.00 24.89 260 PHE D C 1
ATOM 13184 O O . PHE D 1 263 ? -30.053 229.616 27.646 1.00 24.50 260 PHE D O 1
ATOM 13192 N N . GLN D 1 264 ? -29.366 227.686 26.735 1.00 24.58 261 GLN D N 1
ATOM 13193 C CA . GLN D 1 264 ? -30.458 226.893 27.298 1.00 24.89 261 GLN D CA 1
ATOM 13194 C C . GLN D 1 264 ? -30.284 226.727 28.817 1.00 25.25 261 GLN D C 1
ATOM 13195 O O . GLN D 1 264 ? -31.267 226.754 29.583 1.00 24.26 261 GLN D O 1
ATOM 13201 N N . TYR D 1 265 ? -29.038 226.541 29.241 1.00 24.91 262 TYR D N 1
ATOM 13202 C CA . TYR D 1 265 ? -28.711 226.556 30.653 1.00 26.06 262 TYR D CA 1
ATOM 13203 C C . TYR D 1 265 ? -27.425 227.324 30.897 1.00 26.36 262 TYR D C 1
ATOM 13204 O O . TYR D 1 265 ? -26.691 227.673 29.970 1.00 26.95 262 TYR D O 1
ATOM 13213 N N . VAL D 1 266 ? -27.170 227.534 32.172 1.00 26.36 263 VAL D N 1
ATOM 13214 C CA . VAL D 1 266 ? -25.952 228.098 32.679 1.00 26.81 263 VAL D CA 1
ATOM 13215 C C . VAL D 1 266 ? -25.457 227.083 33.726 1.00 26.83 263 VAL D C 1
ATOM 13216 O O . VAL D 1 266 ? -26.258 226.530 34.472 1.00 25.87 263 VAL D O 1
ATOM 13220 N N . LEU D 1 267 ? -24.150 226.812 33.735 1.00 26.88 264 LEU D N 1
ATOM 13221 C CA . LEU D 1 267 ? -23.546 225.951 34.731 1.00 27.66 264 LEU D CA 1
ATOM 13222 C C . LEU D 1 267 ? -22.669 226.765 35.685 1.00 28.25 264 LEU D C 1
ATOM 13223 O O . LEU D 1 267 ? -21.678 227.360 35.278 1.00 28.18 264 LEU D O 1
ATOM 13228 N N . ALA D 1 268 ? -23.041 226.792 36.960 1.00 29.32 265 ALA D N 1
ATOM 13229 C CA . ALA D 1 268 ? -22.205 227.428 37.973 1.00 30.64 265 ALA D CA 1
ATOM 13230 C C . ALA D 1 268 ? -21.122 226.458 38.416 1.00 31.88 265 ALA D C 1
ATOM 13231 O O . ALA D 1 268 ? -21.402 225.495 39.134 1.00 33.16 265 ALA D O 1
ATOM 13233 N N . ALA D 1 269 ? -19.889 226.689 37.988 1.00 32.63 266 ALA D N 1
ATOM 13234 C CA . ALA D 1 269 ? -18.779 225.910 38.527 1.00 34.01 266 ALA D CA 1
ATOM 13235 C C . ALA D 1 269 ? -17.742 226.824 39.166 1.00 34.66 266 ALA D C 1
ATOM 13236 O O . ALA D 1 269 ? -16.556 226.522 39.167 1.00 35.45 266 ALA D O 1
ATOM 13238 N N . THR D 1 270 ? -18.203 227.949 39.703 1.00 34.76 267 THR D N 1
ATOM 13239 C CA . THR D 1 270 ? -17.390 228.777 40.596 1.00 35.30 267 THR D CA 1
ATOM 13240 C C . THR D 1 270 ? -17.037 228.028 41.907 1.00 35.39 267 THR D C 1
ATOM 13241 O O . THR D 1 270 ? -17.456 226.885 42.123 1.00 36.22 267 THR D O 1
ATOM 13245 N N . GLY D 1 271 ? -16.234 228.652 42.761 1.00 35.42 268 GLY D N 1
ATOM 13246 C CA . GLY D 1 271 ? -15.789 228.017 44.005 1.00 34.58 268 GLY D CA 1
ATOM 13247 C C . GLY D 1 271 ? -16.892 227.430 44.880 1.00 34.55 268 GLY D C 1
ATOM 13248 O O . GLY D 1 271 ? -17.993 228.004 45.007 1.00 35.35 268 GLY D O 1
ATOM 13249 N N . ARG D 1 272 ? -16.587 226.290 45.494 1.00 33.13 269 ARG D N 1
ATOM 13250 C CA . ARG D 1 272 ? -17.483 225.628 46.433 1.00 32.16 269 ARG D CA 1
ATOM 13251 C C . ARG D 1 272 ? -17.417 226.221 47.844 1.00 31.43 269 ARG D C 1
ATOM 13252 O O . ARG D 1 272 ? -16.447 226.888 48.212 1.00 31.26 269 ARG D O 1
ATOM 13260 N N . LYS D 1 273 ? -18.467 225.998 48.622 1.00 30.42 270 LYS D N 1
ATOM 13261 C CA . LYS D 1 273 ? -18.516 226.494 49.984 1.00 29.66 270 LYS D CA 1
ATOM 13262 C C . LYS D 1 273 ? -18.574 225.340 50.974 1.00 29.04 270 LYS D C 1
ATOM 13263 O O . LYS D 1 273 ? -19.454 224.489 50.890 1.00 29.06 270 LYS D O 1
ATOM 13269 N N . ALA D 1 274 ? -17.640 225.338 51.922 1.00 28.80 271 ALA D N 1
ATOM 13270 C CA . ALA D 1 274 ? -17.538 224.292 52.953 1.00 27.71 271 ALA D CA 1
ATOM 13271 C C . ALA D 1 274 ? -18.755 224.397 53.874 1.00 27.47 271 ALA D C 1
ATOM 13272 O O . ALA D 1 274 ? -19.169 225.496 54.240 1.00 27.13 271 ALA D O 1
ATOM 13274 N N . ASN D 1 275 ? -19.343 223.253 54.218 1.00 27.60 272 ASN D N 1
ATOM 13275 C CA . ASN D 1 275 ? -20.606 223.240 54.967 1.00 28.32 272 ASN D CA 1
ATOM 13276 C C . ASN D 1 275 ? -20.347 223.414 56.471 1.00 28.69 272 ASN D C 1
ATOM 13277 O O . ASN D 1 275 ? -20.593 222.515 57.286 1.00 28.32 272 ASN D O 1
ATOM 13282 N N . VAL D 1 276 ? -19.835 224.595 56.811 1.00 28.83 273 VAL D N 1
ATOM 13283 C CA . VAL D 1 276 ? -19.474 224.935 58.182 1.00 29.45 273 VAL D CA 1
ATOM 13284 C C . VAL D 1 276 ? -20.272 226.125 58.698 1.00 29.34 273 VAL D C 1
ATOM 13285 O O . VAL D 1 276 ? -20.122 226.477 59.855 1.00 29.94 273 VAL D O 1
ATOM 13289 N N . ASP D 1 277 ? -21.119 226.709 57.844 1.00 29.47 274 ASP D N 1
ATOM 13290 C CA . ASP D 1 277 ? -21.828 227.970 58.137 1.00 30.26 274 ASP D CA 1
ATOM 13291 C C . ASP D 1 277 ? -23.226 227.797 58.717 1.00 30.24 274 ASP D C 1
ATOM 13292 O O . ASP D 1 277 ? -23.786 228.738 59.307 1.00 30.70 274 ASP D O 1
ATOM 13297 N N . LYS D 1 278 ? -23.794 226.609 58.549 1.00 30.27 275 LYS D N 1
ATOM 13298 C CA . LYS D 1 278 ? -25.125 226.340 59.082 1.00 30.85 275 LYS D CA 1
ATOM 13299 C C . LYS D 1 278 ? -25.135 225.337 60.239 1.00 30.50 275 LYS D C 1
ATOM 13300 O O . LYS D 1 278 ? -26.113 224.618 60.432 1.00 30.06 275 LYS D O 1
ATOM 13306 N N . LEU D 1 279 ? -24.061 225.344 61.023 1.00 30.16 276 LEU D N 1
ATOM 13307 C CA . LEU D 1 279 ? -23.783 224.301 62.014 1.00 30.66 276 LEU D CA 1
ATOM 13308 C C . LEU D 1 279 ? -23.975 224.746 63.453 1.00 30.57 276 LEU D C 1
ATOM 13309 O O . LEU D 1 279 ? -23.813 223.952 64.367 1.00 31.09 276 LEU D O 1
ATOM 13314 N N . GLY D 1 280 ? -24.315 226.014 63.650 1.00 30.65 277 GLY D N 1
ATOM 13315 C CA . GLY D 1 280 ? -24.376 226.587 64.982 1.00 30.01 277 GLY D CA 1
ATOM 13316 C C . GLY D 1 280 ? -23.010 226.730 65.619 1.00 29.74 277 GLY D C 1
ATOM 13317 O O . GLY D 1 280 ? -22.895 226.697 66.847 1.00 29.99 277 GLY D O 1
ATOM 13318 N N . LEU D 1 281 ? -21.966 226.896 64.804 1.00 29.39 278 LEU D N 1
ATOM 13319 C CA . LEU D 1 281 ? -20.606 227.031 65.352 1.00 29.60 278 LEU D CA 1
ATOM 13320 C C . LEU D 1 281 ? -20.462 228.224 66.310 1.00 29.79 278 LEU D C 1
ATOM 13321 O O . LEU D 1 281 ? -19.538 228.264 67.109 1.00 30.63 278 LEU D O 1
ATOM 13326 N N . GLU D 1 282 ? -21.377 229.183 66.220 1.00 29.78 279 GLU D N 1
ATOM 13327 C CA . GLU D 1 282 ? -21.375 230.359 67.080 1.00 29.86 279 GLU D CA 1
ATOM 13328 C C . GLU D 1 282 ? -21.753 230.041 68.529 1.00 29.74 279 GLU D C 1
ATOM 13329 O O . GLU D 1 282 ? -21.664 230.908 69.400 1.00 30.14 279 GLU D O 1
ATOM 13335 N N . ASN D 1 283 ? -22.199 228.805 68.765 1.00 29.43 280 ASN D N 1
ATOM 13336 C CA . ASN D 1 283 ? -22.469 228.285 70.102 1.00 29.12 280 ASN D CA 1
ATOM 13337 C C . ASN D 1 283 ? -21.287 227.465 70.635 1.00 29.06 280 ASN D C 1
ATOM 13338 O O . ASN D 1 283 ? -21.461 226.658 71.541 1.00 29.23 280 ASN D O 1
ATOM 13343 N N . THR D 1 284 ? -20.104 227.649 70.048 1.00 28.78 281 THR D N 1
ATOM 13344 C CA . THR D 1 284 ? -18.859 227.019 70.515 1.00 28.91 281 THR D CA 1
ATOM 13345 C C . THR D 1 284 ? -17.797 228.106 70.531 1.00 29.33 281 THR D C 1
ATOM 13346 O O . THR D 1 284 ? -18.049 229.194 70.037 1.00 29.65 281 THR D O 1
ATOM 13350 N N . SER D 1 285 ? -16.610 227.816 71.059 1.00 29.65 282 SER D N 1
ATOM 13351 C CA . SER D 1 285 ? -15.518 228.797 71.062 1.00 30.15 282 SER D CA 1
ATOM 13352 C C . SER D 1 285 ? -14.579 228.586 69.881 1.00 30.63 282 SER D C 1
ATOM 13353 O O . SER D 1 285 ? -13.496 229.186 69.813 1.00 30.63 282 SER D O 1
ATOM 13356 N N . ILE D 1 286 ? -14.994 227.727 68.954 1.00 30.92 283 ILE D N 1
ATOM 13357 C CA . ILE D 1 286 ? -14.173 227.401 67.810 1.00 31.14 283 ILE D CA 1
ATOM 13358 C C . ILE D 1 286 ? -13.733 228.664 67.081 1.00 32.70 283 ILE D C 1
ATOM 13359 O O . ILE D 1 286 ? -14.568 229.426 66.593 1.00 32.18 283 ILE D O 1
ATOM 13364 N N . GLU D 1 287 ? -12.414 228.856 67.022 1.00 34.22 284 GLU D N 1
ATOM 13365 C CA . GLU D 1 287 ? -11.802 230.022 66.398 1.00 35.92 284 GLU D CA 1
ATOM 13366 C C . GLU D 1 287 ? -11.848 229.902 64.870 1.00 36.82 284 GLU D C 1
ATOM 13367 O O . GLU D 1 287 ? -11.447 228.876 64.295 1.00 36.83 284 GLU D O 1
ATOM 13373 N N . LEU D 1 288 ? -12.341 230.963 64.235 1.00 37.80 285 LEU D N 1
ATOM 13374 C CA . LEU D 1 288 ? -12.529 231.039 62.792 1.00 39.25 285 LEU D CA 1
ATOM 13375 C C . LEU D 1 288 ? -11.497 231.973 62.168 1.00 40.44 285 LEU D C 1
ATOM 13376 O O . LEU D 1 288 ? -10.934 232.829 62.855 1.00 40.38 285 LEU D O 1
ATOM 13381 N N . ASP D 1 289 ? -11.256 231.802 60.868 1.00 41.86 286 ASP D N 1
ATOM 13382 C CA . ASP D 1 289 ? -10.491 232.772 60.083 1.00 43.13 286 ASP D CA 1
ATOM 13383 C C . ASP D 1 289 ? -11.412 233.854 59.503 1.00 43.73 286 ASP D C 1
ATOM 13384 O O . ASP D 1 289 ? -12.601 233.908 59.827 1.00 44.09 286 ASP D O 1
ATOM 13389 N N . LYS D 1 290 ? -10.852 234.703 58.639 1.00 44.47 287 LYS D N 1
ATOM 13390 C CA . LYS D 1 290 ? -11.575 235.822 58.000 1.00 44.69 287 LYS D CA 1
ATOM 13391 C C . LYS D 1 290 ? -12.780 235.383 57.157 1.00 44.42 287 LYS D C 1
ATOM 13392 O O . LYS D 1 290 ? -13.730 236.149 56.952 1.00 44.50 287 LYS D O 1
ATOM 13398 N N . LYS D 1 291 ? -12.729 234.143 56.689 1.00 43.79 288 LYS D N 1
ATOM 13399 C CA . LYS D 1 291 ? -13.725 233.591 55.780 1.00 43.07 288 LYS D CA 1
ATOM 13400 C C . LYS D 1 291 ? -14.751 232.727 56.536 1.00 42.38 288 LYS D C 1
ATOM 13401 O O . LYS D 1 291 ? -15.529 231.984 55.923 1.00 42.03 288 LYS D O 1
ATOM 13407 N N . ASN D 1 292 ? -14.760 232.864 57.866 1.00 41.22 289 ASN D N 1
ATOM 13408 C CA . ASN D 1 292 ? -15.658 232.113 58.760 1.00 40.33 289 ASN D CA 1
ATOM 13409 C C . ASN D 1 292 ? -15.518 230.606 58.650 1.00 39.13 289 ASN D C 1
ATOM 13410 O O . ASN D 1 292 ? -16.474 229.863 58.895 1.00 38.73 289 ASN D O 1
ATOM 13415 N N . SER D 1 293 ? -14.323 230.170 58.257 1.00 37.84 290 SER D N 1
ATOM 13416 C CA . SER D 1 293 ? -13.966 228.759 58.307 1.00 36.34 290 SER D CA 1
ATOM 13417 C C . SER D 1 293 ? -13.126 228.512 59.566 1.00 34.88 290 SER D C 1
ATOM 13418 O O . SER D 1 293 ? -12.234 229.307 59.896 1.00 34.15 290 SER D O 1
ATOM 13421 N N . PRO D 1 294 ? -13.412 227.411 60.275 1.00 33.43 291 PRO D N 1
ATOM 13422 C CA . PRO D 1 294 ? -12.650 227.035 61.466 1.00 32.38 291 PRO D CA 1
ATOM 13423 C C . PRO D 1 294 ? -11.153 226.863 61.193 1.00 31.25 291 PRO D C 1
ATOM 13424 O O . PRO D 1 294 ? -10.776 226.214 60.225 1.00 31.34 291 PRO D O 1
ATOM 13428 N N . LEU D 1 295 ? -10.316 227.468 62.029 1.00 29.72 292 LEU D N 1
ATOM 13429 C CA . LEU D 1 295 ? -8.903 227.164 62.039 1.00 28.95 292 LEU D CA 1
ATOM 13430 C C . LEU D 1 295 ? -8.732 225.747 62.560 1.00 28.48 292 LEU D C 1
ATOM 13431 O O . LEU D 1 295 ? -9.542 225.256 63.341 1.00 27.90 292 LEU D O 1
ATOM 13436 N N . PHE D 1 296 ? -7.674 225.079 62.122 1.00 28.27 293 PHE D N 1
ATOM 13437 C CA . PHE D 1 296 ? -7.477 223.690 62.470 1.00 27.65 293 PHE D CA 1
ATOM 13438 C C . PHE D 1 296 ? -6.032 223.289 62.248 1.00 27.82 293 PHE D C 1
ATOM 13439 O O . PHE D 1 296 ? -5.308 223.896 61.450 1.00 26.65 293 PHE D O 1
ATOM 13447 N N . ASP D 1 297 ? -5.631 222.254 62.972 1.00 27.76 294 ASP D N 1
ATOM 13448 C CA . ASP D 1 297 ? -4.292 221.721 62.878 1.00 28.55 294 ASP D CA 1
ATOM 13449 C C . ASP D 1 297 ? -4.257 220.806 61.653 1.00 28.40 294 ASP D C 1
ATOM 13450 O O . ASP D 1 297 ? -4.969 219.799 61.592 1.00 28.74 294 ASP D O 1
ATOM 13455 N N . GLU D 1 298 ? -3.434 221.154 60.674 1.00 28.09 295 GLU D N 1
ATOM 13456 C CA . GLU D 1 298 ? -3.395 220.374 59.435 1.00 28.17 295 GLU D CA 1
ATOM 13457 C C . GLU D 1 298 ? -3.067 218.889 59.621 1.00 27.19 295 GLU D C 1
ATOM 13458 O O . GLU D 1 298 ? -3.502 218.046 58.814 1.00 25.82 295 GLU D O 1
ATOM 13464 N N . LEU D 1 299 ? -2.373 218.559 60.714 1.00 26.25 296 LEU D N 1
ATOM 13465 C CA . LEU D 1 299 ? -1.932 217.174 60.922 1.00 26.08 296 LEU D CA 1
ATOM 13466 C C . LEU D 1 299 ? -2.873 216.328 61.797 1.00 25.81 296 LEU D C 1
ATOM 13467 O O . LEU D 1 299 ? -3.047 215.148 61.530 1.00 25.40 296 LEU D O 1
ATOM 13472 N N . THR D 1 300 ? -3.473 216.925 62.833 1.00 25.46 297 THR D N 1
ATOM 13473 C CA . THR D 1 300 ? -4.358 216.193 63.729 1.00 24.57 297 THR D CA 1
ATOM 13474 C C . THR D 1 300 ? -5.837 216.450 63.398 1.00 24.69 297 THR D C 1
ATOM 13475 O O . THR D 1 300 ? -6.712 215.756 63.890 1.00 24.18 297 THR D O 1
ATOM 13479 N N . LEU D 1 301 ? -6.087 217.480 62.597 1.00 25.04 298 LEU D N 1
ATOM 13480 C CA . LEU D 1 301 ? -7.431 217.929 62.212 1.00 25.53 298 LEU D CA 1
ATOM 13481 C C . LEU D 1 301 ? -8.252 218.526 63.353 1.00 25.88 298 LEU D C 1
ATOM 13482 O O . LEU D 1 301 ? -9.455 218.734 63.210 1.00 26.18 298 LEU D O 1
ATOM 13487 N N . GLN D 1 302 ? -7.595 218.812 64.473 1.00 26.29 299 GLN D N 1
ATOM 13488 C CA . GLN D 1 302 ? -8.228 219.472 65.592 1.00 26.22 299 GLN D CA 1
ATOM 13489 C C . GLN D 1 302 ? -8.472 220.928 65.302 1.00 26.79 299 GLN D C 1
ATOM 13490 O O . GLN D 1 302 ? -7.645 221.642 64.749 1.00 26.12 299 GLN D O 1
ATOM 13496 N N . THR D 1 303 ? -9.629 221.342 65.761 1.00 26.68 300 THR D N 1
ATOM 13497 C CA . THR D 1 303 ? -10.056 222.705 65.792 1.00 27.45 300 THR D CA 1
ATOM 13498 C C . THR D 1 303 ? -9.447 223.347 67.077 1.00 27.08 300 THR D C 1
ATOM 13499 O O . THR D 1 303 ? -8.821 222.644 67.868 1.00 26.99 300 THR D O 1
ATOM 13503 N N . SER D 1 304 ? -9.621 224.656 67.298 1.00 26.59 301 SER D N 1
ATOM 13504 C CA . SER D 1 304 ? -9.214 225.294 68.571 1.00 26.08 301 SER D CA 1
ATOM 13505 C C . SER D 1 304 ? -9.791 224.598 69.831 1.00 25.78 301 SER D C 1
ATOM 13506 O O . SER D 1 304 ? -9.207 224.626 70.908 1.00 25.78 301 SER D O 1
ATOM 13509 N N . VAL D 1 305 ? -10.945 223.974 69.680 1.00 25.52 302 VAL D N 1
ATOM 13510 C CA . VAL D 1 305 ? -11.520 223.146 70.722 1.00 25.58 302 VAL D CA 1
ATOM 13511 C C . VAL D 1 305 ? -10.972 221.731 70.463 1.00 25.96 302 VAL D C 1
ATOM 13512 O O . VAL D 1 305 ? -11.279 221.112 69.430 1.00 25.71 302 VAL D O 1
ATOM 13516 N N . ASP D 1 306 ? -10.133 221.225 71.367 1.00 26.19 303 ASP D N 1
ATOM 13517 C CA . ASP D 1 306 ? -9.296 220.073 70.995 1.00 27.06 303 ASP D CA 1
ATOM 13518 C C . ASP D 1 306 ? -10.020 218.733 70.872 1.00 26.57 303 ASP D C 1
ATOM 13519 O O . ASP D 1 306 ? -9.425 217.761 70.414 1.00 26.61 303 ASP D O 1
ATOM 13524 N N . HIS D 1 307 ? -11.302 218.705 71.244 1.00 26.62 304 HIS D N 1
ATOM 13525 C CA . HIS D 1 307 ? -12.141 217.529 71.034 1.00 26.72 304 HIS D CA 1
ATOM 13526 C C . HIS D 1 307 ? -13.081 217.624 69.830 1.00 26.50 304 HIS D C 1
ATOM 13527 O O . HIS D 1 307 ? -13.883 216.727 69.621 1.00 26.71 304 HIS D O 1
ATOM 13534 N N . ILE D 1 308 ? -13.012 218.711 69.056 1.00 26.34 305 ILE D N 1
ATOM 13535 C CA . ILE D 1 308 ? -13.824 218.838 67.834 1.00 25.70 305 ILE D CA 1
ATOM 13536 C C . ILE D 1 308 ? -12.905 218.928 66.622 1.00 26.00 305 ILE D C 1
ATOM 13537 O O . ILE D 1 308 ? -11.994 219.764 66.574 1.00 25.49 305 ILE D O 1
ATOM 13542 N N . PHE D 1 309 ? -13.171 218.076 65.637 1.00 26.14 306 PHE D N 1
ATOM 13543 C CA . PHE D 1 309 ? -12.297 217.914 64.473 1.00 26.21 306 PHE D CA 1
ATOM 13544 C C . PHE D 1 309 ? -13.034 218.345 63.232 1.00 26.22 306 PHE D C 1
ATOM 13545 O O . PHE D 1 309 ? -14.258 218.405 63.239 1.00 25.52 306 PHE D O 1
ATOM 13553 N N . VAL D 1 310 ? -12.290 218.623 62.163 1.00 26.27 307 VAL D N 1
ATOM 13554 C CA . VAL D 1 310 ? -12.910 218.893 60.865 1.00 26.45 307 VAL D CA 1
ATOM 13555 C C . VAL D 1 310 ? -12.211 218.112 59.739 1.00 26.39 307 VAL D C 1
ATOM 13556 O O . VAL D 1 310 ? -10.994 218.272 59.496 1.00 26.70 307 VAL D O 1
ATOM 13560 N N . ALA D 1 311 ? -12.983 217.245 59.075 1.00 25.19 308 ALA D N 1
ATOM 13561 C CA . ALA D 1 311 ? -12.436 216.302 58.092 1.00 24.89 308 ALA D CA 1
ATOM 13562 C C . ALA D 1 311 ? -13.135 216.410 56.740 1.00 24.16 308 ALA D C 1
ATOM 13563 O O . ALA D 1 311 ? -14.361 216.596 56.677 1.00 23.71 308 ALA D O 1
ATOM 13565 N N . GLY D 1 312 ? -12.366 216.212 55.670 1.00 23.92 309 GLY D N 1
ATOM 13566 C CA . GLY D 1 312 ? -12.912 216.191 54.319 1.00 23.40 309 GLY D CA 1
ATOM 13567 C C . GLY D 1 312 ? -12.999 217.597 53.769 1.00 24.19 309 GLY D C 1
ATOM 13568 O O . GLY D 1 312 ? -12.224 218.473 54.171 1.00 23.51 309 GLY D O 1
ATOM 13569 N N . ASP D 1 313 ? -13.925 217.809 52.833 1.00 24.98 310 ASP D N 1
ATOM 13570 C CA . ASP D 1 313 ? -14.110 219.098 52.185 1.00 25.34 310 ASP D CA 1
ATOM 13571 C C . ASP D 1 313 ? -14.561 220.150 53.187 1.00 25.53 310 ASP D C 1
ATOM 13572 O O . ASP D 1 313 ? -14.437 221.361 52.932 1.00 25.31 310 ASP D O 1
ATOM 13577 N N . ALA D 1 314 ? -15.099 219.693 54.321 1.00 25.46 311 ALA D N 1
ATOM 13578 C CA . ALA D 1 314 ? -15.581 220.633 55.342 1.00 25.32 311 ALA D CA 1
ATOM 13579 C C . ALA D 1 314 ? -14.437 221.513 55.824 1.00 24.67 311 ALA D C 1
ATOM 13580 O O . ALA D 1 314 ? -14.669 222.649 56.201 1.00 24.71 311 ALA D O 1
ATOM 13582 N N . ASN D 1 315 ? -13.198 221.018 55.789 1.00 24.85 312 ASN D N 1
ATOM 13583 C CA . ASN D 1 315 ? -12.080 221.893 56.180 1.00 25.16 312 ASN D CA 1
ATOM 13584 C C . ASN D 1 315 ? -11.465 222.750 55.074 1.00 25.36 312 ASN D C 1
ATOM 13585 O O . ASN D 1 315 ? -10.484 223.459 55.317 1.00 25.74 312 ASN D O 1
ATOM 13590 N N . ASN D 1 316 ? -12.035 222.673 53.868 1.00 26.35 313 ASN D N 1
ATOM 13591 C CA . ASN D 1 316 ? -11.644 223.513 52.737 1.00 27.23 313 ASN D CA 1
ATOM 13592 C C . ASN D 1 316 ? -10.166 223.357 52.311 1.00 27.63 313 ASN D C 1
ATOM 13593 O O . ASN D 1 316 ? -9.607 224.231 51.643 1.00 26.99 313 ASN D O 1
ATOM 13598 N N . THR D 1 317 ? -9.548 222.255 52.730 1.00 27.40 314 THR D N 1
ATOM 13599 C CA . THR D 1 317 ? -8.138 221.953 52.417 1.00 28.13 314 THR D CA 1
ATOM 13600 C C . THR D 1 317 ? -8.063 220.562 51.769 1.00 27.25 314 THR D C 1
ATOM 13601 O O . THR D 1 317 ? -8.872 219.688 52.089 1.00 26.28 314 THR D O 1
ATOM 13605 N N . LEU D 1 318 ? -7.116 220.375 50.841 1.00 27.41 315 LEU D N 1
ATOM 13606 C CA . LEU D 1 318 ? -6.931 219.090 50.136 1.00 26.84 315 LEU D CA 1
ATOM 13607 C C . LEU D 1 318 ? -8.286 218.500 49.714 1.00 26.16 315 LEU D C 1
ATOM 13608 O O . LEU D 1 318 ? -8.673 217.415 50.153 1.00 26.53 315 LEU D O 1
ATOM 13613 N N . THR D 1 319 ? -9.024 219.228 48.881 1.00 25.98 316 THR D N 1
ATOM 13614 C CA . THR D 1 319 ? -10.441 218.884 48.658 1.00 25.30 316 THR D CA 1
ATOM 13615 C C . THR D 1 319 ? -10.569 217.941 47.489 1.00 25.38 316 THR D C 1
ATOM 13616 O O . THR D 1 319 ? -11.076 218.302 46.415 1.00 24.58 316 THR D O 1
ATOM 13620 N N . LEU D 1 320 ? -10.065 216.733 47.712 1.00 25.79 317 LEU D N 1
ATOM 13621 C CA . LEU D 1 320 ? -10.018 215.663 46.721 1.00 26.06 317 LEU D CA 1
ATOM 13622 C C . LEU D 1 320 ? -10.532 214.440 47.465 1.00 25.76 317 LEU D C 1
ATOM 13623 O O . LEU D 1 320 ? -10.513 214.413 48.721 1.00 25.46 317 LEU D O 1
ATOM 13628 N N . LEU D 1 321 ? -11.003 213.438 46.728 1.00 25.19 318 LEU D N 1
ATOM 13629 C CA . LEU D 1 321 ? -11.628 212.278 47.369 1.00 25.45 318 LEU D CA 1
ATOM 13630 C C . LEU D 1 321 ? -10.641 211.464 48.221 1.00 25.56 318 LEU D C 1
ATOM 13631 O O . LEU D 1 321 ? -10.927 211.145 49.377 1.00 25.28 318 LEU D O 1
ATOM 13636 N N . HIS D 1 322 ? -9.483 211.122 47.656 1.00 25.33 319 HIS D N 1
ATOM 13637 C CA . HIS D 1 322 ? -8.556 210.271 48.407 1.00 24.83 319 HIS D CA 1
ATOM 13638 C C . HIS D 1 322 ? -8.044 210.996 49.646 1.00 24.44 319 HIS D C 1
ATOM 13639 O O . HIS D 1 322 ? -7.760 210.358 50.641 1.00 23.35 319 HIS D O 1
ATOM 13646 N N . GLU D 1 323 ? -7.995 212.334 49.580 1.00 24.45 320 GLU D N 1
ATOM 13647 C CA . GLU D 1 323 ? -7.617 213.161 50.719 1.00 24.20 320 GLU D CA 1
ATOM 13648 C C . GLU D 1 323 ? -8.723 213.219 51.774 1.00 24.50 320 GLU D C 1
ATOM 13649 O O . GLU D 1 323 ? -8.430 213.173 52.988 1.00 24.85 320 GLU D O 1
ATOM 13655 N N . ALA D 1 324 ? -9.983 213.299 51.337 1.00 24.58 321 ALA D N 1
ATOM 13656 C CA . ALA D 1 324 ? -11.105 213.124 52.276 1.00 25.43 321 ALA D CA 1
ATOM 13657 C C . ALA D 1 324 ? -11.042 211.778 53.002 1.00 26.23 321 ALA D C 1
ATOM 13658 O O . ALA D 1 324 ? -11.326 211.716 54.196 1.00 27.38 321 ALA D O 1
ATOM 13660 N N . ALA D 1 325 ? -10.687 210.698 52.297 1.00 25.99 322 ALA D N 1
ATOM 13661 C CA . ALA D 1 325 ? -10.586 209.402 52.951 1.00 26.12 322 ALA D CA 1
ATOM 13662 C C . ALA D 1 325 ? -9.505 209.404 54.032 1.00 26.96 322 ALA D C 1
ATOM 13663 O O . ALA D 1 325 ? -9.749 208.895 55.134 1.00 26.53 322 ALA D O 1
ATOM 13665 N N . ASP D 1 326 ? -8.331 209.995 53.728 1.00 26.66 323 ASP D N 1
ATOM 13666 C CA . ASP D 1 326 ? -7.256 210.160 54.728 1.00 26.34 323 ASP D CA 1
ATOM 13667 C C . ASP D 1 326 ? -7.668 211.060 55.904 1.00 25.95 323 ASP D C 1
ATOM 13668 O O . ASP D 1 326 ? -7.379 210.752 57.061 1.00 26.08 323 ASP D O 1
ATOM 13673 N N . ASP D 1 327 ? -8.354 212.161 55.622 1.00 26.13 324 ASP D N 1
ATOM 13674 C CA . ASP D 1 327 ? -8.917 212.998 56.694 1.00 26.25 324 ASP D CA 1
ATOM 13675 C C . ASP D 1 327 ? -9.793 212.150 57.628 1.00 26.61 324 ASP D C 1
ATOM 13676 O O . ASP D 1 327 ? -9.751 212.310 58.849 1.00 25.71 324 ASP D O 1
ATOM 13681 N N . GLY D 1 328 ? -10.599 211.259 57.041 1.00 26.73 325 GLY D N 1
ATOM 13682 C CA . GLY D 1 328 ? -11.516 210.402 57.807 1.00 26.81 325 GLY D CA 1
ATOM 13683 C C . GLY D 1 328 ? -10.760 209.509 58.768 1.00 27.13 325 GLY D C 1
ATOM 13684 O O . GLY D 1 328 ? -11.111 209.405 59.944 1.00 26.84 325 GLY D O 1
ATOM 13685 N N . LYS D 1 329 ? -9.694 208.894 58.270 1.00 27.32 326 LYS D N 1
ATOM 13686 C CA . LYS D 1 329 ? -8.788 208.107 59.106 1.00 27.69 326 LYS D CA 1
ATOM 13687 C C . LYS D 1 329 ? -8.172 208.942 60.251 1.00 27.18 326 LYS D C 1
ATOM 13688 O O . LYS D 1 329 ? -8.196 208.512 61.391 1.00 27.50 326 LYS D O 1
ATOM 13694 N N . VAL D 1 330 ? -7.621 210.117 59.945 1.00 26.11 327 VAL D N 1
ATOM 13695 C CA . VAL D 1 330 ? -7.029 210.996 60.966 1.00 26.06 327 VAL D CA 1
ATOM 13696 C C . VAL D 1 330 ? -8.071 211.387 62.047 1.00 25.76 327 VAL D C 1
ATOM 13697 O O . VAL D 1 330 ? -7.865 211.186 63.255 1.00 25.66 327 VAL D O 1
ATOM 13701 N N . ALA D 1 331 ? -9.193 211.939 61.609 1.00 25.11 328 ALA D N 1
ATOM 13702 C CA . ALA D 1 331 ? -10.139 212.503 62.541 1.00 24.89 328 ALA D CA 1
ATOM 13703 C C . ALA D 1 331 ? -10.763 211.382 63.360 1.00 24.55 328 ALA D C 1
ATOM 13704 O O . ALA D 1 331 ? -10.924 211.495 64.590 1.00 23.92 328 ALA D O 1
ATOM 13706 N N . GLY D 1 332 ? -11.063 210.287 62.677 1.00 23.81 329 GLY D N 1
ATOM 13707 C CA . GLY D 1 332 ? -11.673 209.133 63.312 1.00 24.21 329 GLY D CA 1
ATOM 13708 C C . GLY D 1 332 ? -10.775 208.478 64.337 1.00 24.52 329 GLY D C 1
ATOM 13709 O O . GLY D 1 332 ? -11.233 208.164 65.439 1.00 25.25 329 GLY D O 1
ATOM 13710 N N . THR D 1 333 ? -9.503 208.268 63.974 1.00 23.92 330 THR D N 1
ATOM 13711 C CA . THR D 1 333 ? -8.504 207.752 64.911 1.00 23.49 330 THR D CA 1
ATOM 13712 C C . THR D 1 333 ? -8.363 208.677 66.128 1.00 23.30 330 THR D C 1
ATOM 13713 O O . THR D 1 333 ? -8.443 208.217 67.285 1.00 23.12 330 THR D O 1
ATOM 13717 N N . ASN D 1 334 ? -8.156 209.973 65.866 1.00 22.59 331 ASN D N 1
ATOM 13718 C CA . ASN D 1 334 ? -7.924 210.942 66.933 1.00 22.43 331 ASN D CA 1
ATOM 13719 C C . ASN D 1 334 ? -9.143 211.131 67.816 1.00 22.94 331 ASN D C 1
ATOM 13720 O O . ASN D 1 334 ? -9.031 211.097 69.058 1.00 23.73 331 ASN D O 1
ATOM 13725 N N . ALA D 1 335 ? -10.314 211.288 67.199 1.00 22.75 332 ALA D N 1
ATOM 13726 C CA . ALA D 1 335 ? -11.561 211.304 67.991 1.00 23.62 332 ALA D CA 1
ATOM 13727 C C . ALA D 1 335 ? -11.759 209.991 68.789 1.00 23.45 332 ALA D C 1
ATOM 13728 O O . ALA D 1 335 ? -12.182 210.015 69.946 1.00 23.68 332 ALA D O 1
ATOM 13730 N N . GLY D 1 336 ? -11.450 208.848 68.178 1.00 23.66 333 GLY D N 1
ATOM 13731 C CA . GLY D 1 336 ? -11.644 207.565 68.875 1.00 23.98 333 GLY D CA 1
ATOM 13732 C C . GLY D 1 336 ? -10.759 207.430 70.111 1.00 24.22 333 GLY D C 1
ATOM 13733 O O . GLY D 1 336 ? -11.231 207.055 71.198 1.00 24.73 333 GLY D O 1
ATOM 13734 N N . ALA D 1 337 ? -9.473 207.740 69.932 1.00 23.52 334 ALA D N 1
ATOM 13735 C CA . ALA D 1 337 ? -8.447 207.563 70.952 1.00 22.81 334 ALA D CA 1
ATOM 13736 C C . ALA D 1 337 ? -8.269 208.766 71.897 1.00 22.77 334 ALA D C 1
ATOM 13737 O O . ALA D 1 337 ? -7.536 208.662 72.877 1.00 22.21 334 ALA D O 1
ATOM 13739 N N . TYR D 1 338 ? -8.923 209.887 71.604 1.00 22.26 335 TYR D N 1
ATOM 13740 C CA . TYR D 1 338 ? -8.817 211.112 72.432 1.00 22.89 335 TYR D CA 1
ATOM 13741 C C . TYR D 1 338 ? -8.822 210.745 73.918 1.00 22.67 335 TYR D C 1
ATOM 13742 O O . TYR D 1 338 ? -9.717 210.018 74.338 1.00 22.99 335 TYR D O 1
ATOM 13751 N N . PRO D 1 339 ? -7.898 211.307 74.736 1.00 22.85 336 PRO D N 1
ATOM 13752 C CA . PRO D 1 339 ? -6.979 212.440 74.474 1.00 23.29 336 PRO D CA 1
ATOM 13753 C C . PRO D 1 339 ? -5.620 212.081 73.850 1.00 22.94 336 PRO D C 1
ATOM 13754 O O . PRO D 1 339 ? -4.738 212.944 73.727 1.00 23.69 336 PRO D O 1
ATOM 13758 N N . VAL D 1 340 ? -5.459 210.817 73.470 1.00 23.36 337 VAL D N 1
ATOM 13759 C CA . VAL D 1 340 ? -4.266 210.352 72.769 1.00 22.93 337 VAL D CA 1
ATOM 13760 C C . VAL D 1 340 ? -4.430 210.785 71.309 1.00 23.63 337 VAL D C 1
ATOM 13761 O O . VAL D 1 340 ? -5.341 210.320 70.606 1.00 23.23 337 VAL D O 1
ATOM 13765 N N . ILE D 1 341 ? -3.580 211.716 70.886 1.00 23.59 338 ILE D N 1
ATOM 13766 C CA . ILE D 1 341 ? -3.723 212.370 69.582 1.00 23.55 338 ILE D CA 1
ATOM 13767 C C . ILE D 1 341 ? -2.472 212.129 68.799 1.00 24.34 338 ILE D C 1
ATOM 13768 O O . ILE D 1 341 ? -1.373 212.217 69.361 1.00 24.63 338 ILE D O 1
ATOM 13773 N N . ALA D 1 342 ? -2.630 211.833 67.504 1.00 24.74 339 ALA D N 1
ATOM 13774 C CA . ALA D 1 342 ? -1.498 211.614 66.630 1.00 25.46 339 ALA D CA 1
ATOM 13775 C C . ALA D 1 342 ? -1.516 212.584 65.438 1.00 25.96 339 ALA D C 1
ATOM 13776 O O . ALA D 1 342 ? -2.551 213.184 65.117 1.00 25.17 339 ALA D O 1
ATOM 13778 N N . GLN D 1 343 ? -0.357 212.747 64.803 1.00 26.24 340 GLN D N 1
ATOM 13779 C CA . GLN D 1 343 ? -0.263 213.565 63.611 1.00 27.70 340 GLN D CA 1
ATOM 13780 C C . GLN D 1 343 ? -0.308 212.708 62.349 1.00 27.30 340 GLN D C 1
ATOM 13781 O O . GLN D 1 343 ? 0.448 211.740 62.219 1.00 27.55 340 GLN D O 1
ATOM 13787 N N . GLY D 1 344 ? -1.198 213.069 61.428 1.00 27.20 341 GLY D N 1
ATOM 13788 C CA . GLY D 1 344 ? -1.268 212.406 60.116 1.00 27.27 341 GLY D CA 1
ATOM 13789 C C . GLY D 1 344 ? -0.008 212.668 59.301 1.00 26.85 341 GLY D C 1
ATOM 13790 O O . GLY D 1 344 ? 0.469 213.784 59.248 1.00 26.91 341 GLY D O 1
ATOM 13791 N N . GLN D 1 345 ? 0.551 211.629 58.693 1.00 26.81 342 GLN D N 1
ATOM 13792 C CA . GLN D 1 345 ? 1.693 211.794 57.797 1.00 26.31 342 GLN D CA 1
ATOM 13793 C C . GLN D 1 345 ? 1.081 211.696 56.414 1.00 26.11 342 GLN D C 1
ATOM 13794 O O . GLN D 1 345 ? 0.822 210.584 55.902 1.00 26.38 342 GLN D O 1
ATOM 13800 N N . ARG D 1 346 ? 0.770 212.864 55.845 1.00 24.53 343 ARG D N 1
ATOM 13801 C CA . ARG D 1 346 ? 0.022 212.945 54.585 1.00 24.38 343 ARG D CA 1
ATOM 13802 C C . ARG D 1 346 ? 0.789 212.327 53.426 1.00 23.67 343 ARG D C 1
ATOM 13803 O O . ARG D 1 346 ? 2.040 212.339 53.397 1.00 24.00 343 ARG D O 1
ATOM 13811 N N . ARG D 1 347 ? 0.042 211.805 52.464 1.00 22.57 344 ARG D N 1
ATOM 13812 C CA . ARG D 1 347 ? 0.645 211.312 51.238 1.00 22.45 344 ARG D CA 1
ATOM 13813 C C . ARG D 1 347 ? 1.089 212.495 50.411 1.00 22.50 344 ARG D C 1
ATOM 13814 O O . ARG D 1 347 ? 0.501 213.578 50.513 1.00 22.03 344 ARG D O 1
ATOM 13822 N N . ALA D 1 348 ? 2.107 212.290 49.567 1.00 21.86 345 ALA D N 1
ATOM 13823 C CA . ALA D 1 348 ? 2.497 213.338 48.612 1.00 21.58 345 ALA D CA 1
ATOM 13824 C C . ALA D 1 348 ? 1.281 213.844 47.811 1.00 21.12 345 ALA D C 1
ATOM 13825 O O . ALA D 1 348 ? 0.501 213.038 47.304 1.00 20.57 345 ALA D O 1
ATOM 13827 N N . PRO D 1 349 ? 1.107 215.182 47.742 1.00 21.02 346 PRO D N 1
ATOM 13828 C CA . PRO D 1 349 ? -0.025 215.807 47.058 1.00 21.05 346 PRO D CA 1
ATOM 13829 C C . PRO D 1 349 ? -0.125 215.362 45.609 1.00 21.18 346 PRO D C 1
ATOM 13830 O O . PRO D 1 349 ? 0.889 215.276 44.896 1.00 20.24 346 PRO D O 1
ATOM 13834 N N . LEU D 1 350 ? -1.348 215.048 45.205 1.00 21.03 347 LEU D N 1
ATOM 13835 C CA . LEU D 1 350 ? -1.612 214.672 43.834 1.00 21.66 347 LEU D CA 1
ATOM 13836 C C . LEU D 1 350 ? -3.010 215.187 43.527 1.00 21.98 347 LEU D C 1
ATOM 13837 O O . LEU D 1 350 ? -3.942 214.996 44.315 1.00 22.15 347 LEU D O 1
ATOM 13842 N N . SER D 1 351 ? -3.144 215.841 42.395 1.00 21.53 348 SER D N 1
ATOM 13843 C CA . SER D 1 351 ? -4.374 216.506 42.032 1.00 23.57 348 SER D CA 1
ATOM 13844 C C . SER D 1 351 ? -4.459 216.366 40.503 1.00 23.32 348 SER D C 1
ATOM 13845 O O . SER D 1 351 ? -3.444 216.459 39.836 1.00 23.08 348 SER D O 1
ATOM 13848 N N . VAL D 1 352 ? -5.637 216.056 39.978 1.00 23.24 349 VAL D N 1
ATOM 13849 C CA . VAL D 1 352 ? -5.782 215.691 38.565 1.00 23.63 349 VAL D CA 1
ATOM 13850 C C . VAL D 1 352 ? -7.050 216.345 38.035 1.00 24.18 349 VAL D C 1
ATOM 13851 O O . VAL D 1 352 ? -8.062 216.395 38.723 1.00 24.09 349 VAL D O 1
ATOM 13855 N N . VAL D 1 353 ? -6.975 216.871 36.814 1.00 25.24 350 VAL D N 1
ATOM 13856 C CA . VAL D 1 353 ? -8.148 217.441 36.129 1.00 25.03 350 VAL D CA 1
ATOM 13857 C C . VAL D 1 353 ? -8.245 216.634 34.843 1.00 25.19 350 VAL D C 1
ATOM 13858 O O . VAL D 1 353 ? -7.267 216.510 34.099 1.00 24.57 350 VAL D O 1
ATOM 13862 N N . PHE D 1 354 ? -9.409 216.040 34.633 1.00 24.71 351 PHE D N 1
ATOM 13863 C CA . PHE D 1 354 ? -9.600 215.028 33.632 1.00 24.67 351 PHE D CA 1
ATOM 13864 C C . PHE D 1 354 ? -10.110 215.643 32.327 1.00 24.71 351 PHE D C 1
ATOM 13865 O O . PHE D 1 354 ? -11.010 215.113 31.691 1.00 26.21 351 PHE D O 1
ATOM 13873 N N . THR D 1 355 ? -9.526 216.764 31.937 1.00 23.84 352 THR D N 1
ATOM 13874 C CA . THR D 1 355 ? -9.757 217.347 30.626 1.00 22.95 352 THR D CA 1
ATOM 13875 C C . THR D 1 355 ? -8.861 216.592 29.632 1.00 23.22 352 THR D C 1
ATOM 13876 O O . THR D 1 355 ? -8.175 215.627 30.013 1.00 23.60 352 THR D O 1
ATOM 13880 N N . GLU D 1 356 ? -8.842 217.047 28.383 1.00 22.98 353 GLU D N 1
ATOM 13881 C CA . GLU D 1 356 ? -7.858 216.596 27.410 1.00 22.78 353 GLU D CA 1
ATOM 13882 C C . GLU D 1 356 ? -7.224 217.807 26.697 1.00 22.38 353 GLU D C 1
ATOM 13883 O O . GLU D 1 356 ? -7.933 218.640 26.117 1.00 20.95 353 GLU D O 1
ATOM 13889 N N . PRO D 1 357 ? -5.888 217.935 26.782 1.00 22.51 354 PRO D N 1
ATOM 13890 C CA . PRO D 1 357 ? -4.961 217.147 27.615 1.00 22.36 354 PRO D CA 1
ATOM 13891 C C . PRO D 1 357 ? -5.306 217.263 29.100 1.00 23.09 354 PRO D C 1
ATOM 13892 O O . PRO D 1 357 ? -6.042 218.182 29.503 1.00 23.21 354 PRO D O 1
ATOM 13896 N N . GLN D 1 358 ? -4.772 216.347 29.902 1.00 23.10 355 GLN D N 1
ATOM 13897 C CA . GLN D 1 358 ? -5.056 216.316 31.326 1.00 23.85 355 GLN D CA 1
ATOM 13898 C C . GLN D 1 358 ? -4.132 217.269 32.076 1.00 23.79 355 GLN D C 1
ATOM 13899 O O . GLN D 1 358 ? -3.133 217.710 31.534 1.00 24.18 355 GLN D O 1
ATOM 13905 N N . VAL D 1 359 ? -4.476 217.547 33.328 1.00 23.77 356 VAL D N 1
ATOM 13906 C CA . VAL D 1 359 ? -3.688 218.364 34.211 1.00 24.93 356 VAL D CA 1
ATOM 13907 C C . VAL D 1 359 ? -3.341 217.510 35.434 1.00 25.08 356 VAL D C 1
ATOM 13908 O O . VAL D 1 359 ? -4.197 216.796 35.974 1.00 24.48 356 VAL D O 1
ATOM 13912 N N . ALA D 1 360 ? -2.085 217.559 35.869 1.00 24.96 357 ALA D N 1
ATOM 13913 C CA . ALA D 1 360 ? -1.747 216.948 37.144 1.00 24.95 357 ALA D CA 1
ATOM 13914 C C . ALA D 1 360 ? -0.823 217.864 37.894 1.00 25.52 357 ALA D C 1
ATOM 13915 O O . ALA D 1 360 ? 0.048 218.515 37.300 1.00 24.97 357 ALA D O 1
ATOM 13917 N N . SER D 1 361 ? -1.029 217.908 39.203 1.00 24.88 358 SER D N 1
ATOM 13918 C CA . SER D 1 361 ? -0.210 218.694 40.072 1.00 25.39 358 SER D CA 1
ATOM 13919 C C . SER D 1 361 ? 0.293 217.791 41.178 1.00 25.05 358 SER D C 1
ATOM 13920 O O . SER D 1 361 ? -0.480 217.083 41.810 1.00 24.20 358 SER D O 1
ATOM 13923 N N . VAL D 1 362 ? 1.608 217.818 41.386 1.00 25.04 359 VAL D N 1
ATOM 13924 C CA . VAL D 1 362 ? 2.284 216.844 42.204 1.00 24.47 359 VAL D CA 1
ATOM 13925 C C . VAL D 1 362 ? 3.205 217.490 43.235 1.00 24.41 359 VAL D C 1
ATOM 13926 O O . VAL D 1 362 ? 3.959 218.400 42.914 1.00 24.55 359 VAL D O 1
ATOM 13930 N N . GLY D 1 363 ? 3.163 216.999 44.472 1.00 24.15 360 GLY D N 1
ATOM 13931 C CA . GLY D 1 363 ? 4.086 217.463 45.493 1.00 23.21 360 GLY D CA 1
ATOM 13932 C C . GLY D 1 363 ? 3.870 218.928 45.808 1.00 24.09 360 GLY D C 1
ATOM 13933 O O . GLY D 1 363 ? 2.725 219.429 45.814 1.00 23.12 360 GLY D O 1
ATOM 13934 N N . LEU D 1 364 ? 4.960 219.632 46.083 1.00 23.72 361 LEU D N 1
ATOM 13935 C CA . LEU D 1 364 ? 4.808 221.012 46.484 1.00 24.93 361 LEU D CA 1
ATOM 13936 C C . LEU D 1 364 ? 4.339 221.832 45.286 1.00 25.67 361 LEU D C 1
ATOM 13937 O O . LEU D 1 364 ? 4.813 221.633 44.148 1.00 25.52 361 LEU D O 1
ATOM 13942 N N . SER D 1 365 ? 3.373 222.715 45.524 1.00 25.70 362 SER D N 1
ATOM 13943 C CA . SER D 1 365 ? 2.891 223.599 44.444 1.00 25.90 362 SER D CA 1
ATOM 13944 C C . SER D 1 365 ? 3.943 224.654 44.160 1.00 25.50 362 SER D C 1
ATOM 13945 O O . SER D 1 365 ? 4.839 224.851 44.976 1.00 25.21 362 SER D O 1
ATOM 13948 N N . LEU D 1 366 ? 3.840 225.327 43.011 1.00 25.95 363 LEU D N 1
ATOM 13949 C CA . LEU D 1 366 ? 4.707 226.473 42.713 1.00 26.15 363 LEU D CA 1
ATOM 13950 C C . LEU D 1 366 ? 4.713 227.511 43.834 1.00 25.99 363 LEU D C 1
ATOM 13951 O O . LEU D 1 366 ? 5.780 227.937 44.271 1.00 25.76 363 LEU D O 1
ATOM 13956 N N . ARG D 1 367 ? 3.534 227.925 44.297 1.00 27.29 364 ARG D N 1
ATOM 13957 C CA . ARG D 1 367 ? 3.458 228.892 45.395 1.00 28.46 364 ARG D CA 1
ATOM 13958 C C . ARG D 1 367 ? 4.143 228.365 46.655 1.00 27.87 364 ARG D C 1
ATOM 13959 O O . ARG D 1 367 ? 4.778 229.116 47.377 1.00 28.00 364 ARG D O 1
ATOM 13967 N N . GLN D 1 368 ? 4.033 227.068 46.910 1.00 27.50 365 GLN D N 1
ATOM 13968 C CA . GLN D 1 368 ? 4.637 226.488 48.116 1.00 27.77 365 GLN D CA 1
ATOM 13969 C C . GLN D 1 368 ? 6.150 226.441 48.032 1.00 27.11 365 GLN D C 1
ATOM 13970 O O . GLN D 1 368 ? 6.841 226.565 49.038 1.00 27.94 365 GLN D O 1
ATOM 13976 N N . ILE D 1 369 ? 6.649 226.282 46.822 1.00 26.54 366 ILE D N 1
ATOM 13977 C CA . ILE D 1 369 ? 8.082 226.242 46.568 1.00 26.35 366 ILE D CA 1
ATOM 13978 C C . ILE D 1 369 ? 8.669 227.636 46.767 1.00 27.16 366 ILE D C 1
ATOM 13979 O O . ILE D 1 369 ? 9.682 227.778 47.435 1.00 26.35 366 ILE D O 1
ATOM 13984 N N . GLU D 1 370 ? 8.020 228.653 46.196 1.00 28.32 367 GLU D N 1
ATOM 13985 C CA . GLU D 1 370 ? 8.470 230.046 46.365 1.00 30.24 367 GLU D CA 1
ATOM 13986 C C . GLU D 1 370 ? 8.469 230.444 47.850 1.00 30.98 367 GLU D C 1
ATOM 13987 O O . GLU D 1 370 ? 9.426 231.063 48.333 1.00 31.59 367 GLU D O 1
ATOM 13993 N N . ASP D 1 371 ? 7.422 230.045 48.572 1.00 31.67 368 ASP D N 1
ATOM 13994 C CA . ASP D 1 371 ? 7.364 230.201 50.023 1.00 32.49 368 ASP D CA 1
ATOM 13995 C C . ASP D 1 371 ? 8.594 229.602 50.669 1.00 32.40 368 ASP D C 1
ATOM 13996 O O . ASP D 1 371 ? 9.201 230.221 51.516 1.00 33.05 368 ASP D O 1
ATOM 14001 N N . LEU D 1 372 ? 8.930 228.375 50.292 1.00 32.66 369 LEU D N 1
ATOM 14002 C CA . LEU D 1 372 ? 10.006 227.645 50.946 1.00 32.96 369 LEU D CA 1
ATOM 14003 C C . LEU D 1 372 ? 11.358 228.346 50.787 1.00 32.69 369 LEU D C 1
ATOM 14004 O O . LEU D 1 372 ? 12.233 228.204 51.641 1.00 33.21 369 LEU D O 1
ATOM 14009 N N . TYR D 1 373 ? 11.527 229.114 49.718 1.00 32.05 370 TYR D N 1
ATOM 14010 C CA . TYR D 1 373 ? 12.799 229.811 49.502 1.00 32.15 370 TYR D CA 1
ATOM 14011 C C . TYR D 1 373 ? 12.756 231.308 49.810 1.00 32.95 370 TYR D C 1
ATOM 14012 O O . TYR D 1 373 ? 13.785 231.979 49.731 1.00 33.28 370 TYR D O 1
ATOM 14021 N N . ALA D 1 374 ? 11.573 231.820 50.170 1.00 33.87 371 ALA D N 1
ATOM 14022 C CA . ALA D 1 374 ? 11.372 233.258 50.453 1.00 34.39 371 ALA D CA 1
ATOM 14023 C C . ALA D 1 374 ? 12.219 233.788 51.619 1.00 34.85 371 ALA D C 1
ATOM 14024 O O . ALA D 1 374 ? 12.622 234.952 51.619 1.00 35.26 371 ALA D O 1
ATOM 14026 N N . ASP D 1 375 ? 12.458 232.926 52.604 1.00 35.14 372 ASP D N 1
ATOM 14027 C CA . ASP D 1 375 ? 13.234 233.236 53.811 1.00 35.57 372 ASP D CA 1
ATOM 14028 C C . ASP D 1 375 ? 14.744 233.055 53.610 1.00 35.02 372 ASP D C 1
ATOM 14029 O O . ASP D 1 375 ? 15.530 233.446 54.465 1.00 34.51 372 ASP D O 1
ATOM 14034 N N . GLN D 1 376 ? 15.123 232.425 52.496 1.00 34.47 373 GLN D N 1
ATOM 14035 C CA . GLN D 1 376 ? 16.500 232.069 52.189 1.00 33.92 373 GLN D CA 1
ATOM 14036 C C . GLN D 1 376 ? 17.135 233.156 51.325 1.00 33.30 373 GLN D C 1
ATOM 14037 O O . GLN D 1 376 ? 16.443 234.049 50.844 1.00 32.76 373 GLN D O 1
ATOM 14043 N N . ASP D 1 377 ? 18.451 233.094 51.136 1.00 32.70 374 ASP D N 1
ATOM 14044 C CA . ASP D 1 377 ? 19.165 234.138 50.387 1.00 32.62 374 ASP D CA 1
ATOM 14045 C C . ASP D 1 377 ? 18.887 234.172 48.876 1.00 32.29 374 ASP D C 1
ATOM 14046 O O . ASP D 1 377 ? 19.149 235.182 48.221 1.00 32.73 374 ASP D O 1
ATOM 14051 N N . ALA D 1 378 ? 18.359 233.076 48.337 1.00 31.89 375 ALA D N 1
ATOM 14052 C CA . ALA D 1 378 ? 18.024 232.963 46.914 1.00 31.67 375 ALA D CA 1
ATOM 14053 C C . ALA D 1 378 ? 16.881 231.978 46.731 1.00 31.49 375 ALA D C 1
ATOM 14054 O O . ALA D 1 378 ? 16.616 231.163 47.619 1.00 32.14 375 ALA D O 1
ATOM 14056 N N . ALA D 1 379 ? 16.191 232.065 45.592 1.00 30.83 376 ALA D N 1
ATOM 14057 C CA . ALA D 1 379 ? 15.154 231.109 45.251 1.00 29.92 376 ALA D CA 1
ATOM 14058 C C . ALA D 1 379 ? 15.844 229.909 44.584 1.00 29.63 376 ALA D C 1
ATOM 14059 O O . ALA D 1 379 ? 15.762 229.707 43.360 1.00 29.37 376 ALA D O 1
ATOM 14061 N N . ASN D 1 380 ? 16.528 229.121 45.419 1.00 28.96 377 ASN D N 1
ATOM 14062 C CA . ASN D 1 380 ? 17.497 228.102 44.982 1.00 28.13 377 ASN D CA 1
ATOM 14063 C C . ASN D 1 380 ? 16.844 226.791 44.498 1.00 27.28 377 ASN D C 1
ATOM 14064 O O . ASN D 1 380 ? 17.255 225.697 44.897 1.00 27.20 377 ASN D O 1
ATOM 14069 N N . TYR D 1 381 ? 15.826 226.914 43.645 1.00 25.98 378 TYR D N 1
ATOM 14070 C CA . TYR D 1 381 ? 15.249 225.773 42.924 1.00 25.33 378 TYR D CA 1
ATOM 14071 C C . TYR D 1 381 ? 15.425 225.911 41.421 1.00 24.07 378 TYR D C 1
ATOM 14072 O O . TYR D 1 381 ? 15.613 226.998 40.918 1.00 23.55 378 TYR D O 1
ATOM 14081 N N . VAL D 1 382 ? 15.374 224.792 40.712 1.00 23.56 379 VAL D N 1
ATOM 14082 C CA . VAL D 1 382 ? 15.446 224.816 39.255 1.00 22.47 379 VAL D CA 1
ATOM 14083 C C . VAL D 1 382 ? 14.167 224.206 38.662 1.00 22.89 379 VAL D C 1
ATOM 14084 O O . VAL D 1 382 ? 13.404 223.518 39.365 1.00 22.79 379 VAL D O 1
ATOM 14088 N N . VAL D 1 383 ? 13.929 224.495 37.385 1.00 22.94 380 VAL D N 1
ATOM 14089 C CA . VAL D 1 383 ? 12.782 223.982 36.659 1.00 23.38 380 VAL D CA 1
ATOM 14090 C C . VAL D 1 383 ? 13.296 223.190 35.451 1.00 23.40 380 VAL D C 1
ATOM 14091 O O . VAL D 1 383 ? 14.108 223.691 34.676 1.00 23.65 380 VAL D O 1
ATOM 14095 N N . GLY D 1 384 ? 12.832 221.954 35.290 1.00 23.22 381 GLY D N 1
ATOM 14096 C CA . GLY D 1 384 ? 13.135 221.174 34.089 1.00 22.51 381 GLY D CA 1
ATOM 14097 C C . GLY D 1 384 ? 11.847 221.115 33.308 1.00 23.05 381 GLY D C 1
ATOM 14098 O O . GLY D 1 384 ? 10.777 220.956 33.897 1.00 23.23 381 GLY D O 1
ATOM 14099 N N . GLN D 1 385 ? 11.926 221.260 31.991 1.00 23.82 382 GLN D N 1
ATOM 14100 C CA . GLN D 1 385 ? 10.712 221.368 31.164 1.00 24.68 382 GLN D CA 1
ATOM 14101 C C . GLN D 1 385 ? 10.764 220.467 29.937 1.00 24.47 382 GLN D C 1
ATOM 14102 O O . GLN D 1 385 ? 11.829 220.151 29.428 1.00 24.89 382 GLN D O 1
ATOM 14108 N N . VAL D 1 386 ? 9.593 220.052 29.480 1.00 24.48 383 VAL D N 1
ATOM 14109 C CA . VAL D 1 386 ? 9.432 219.387 28.185 1.00 23.44 383 VAL D CA 1
ATOM 14110 C C . VAL D 1 386 ? 8.109 219.874 27.579 1.00 22.89 383 VAL D C 1
ATOM 14111 O O . VAL D 1 386 ? 7.148 220.165 28.311 1.00 22.96 383 VAL D O 1
ATOM 14115 N N . SER D 1 387 ? 8.078 219.999 26.258 1.00 22.49 384 SER D N 1
ATOM 14116 C CA . SER D 1 387 ? 6.845 220.213 25.512 1.00 22.22 384 SER D CA 1
ATOM 14117 C C . SER D 1 387 ? 6.438 218.857 24.943 1.00 22.45 384 SER D C 1
ATOM 14118 O O . SER D 1 387 ? 7.287 218.127 24.407 1.00 21.85 384 SER D O 1
ATOM 14121 N N . PHE D 1 388 ? 5.157 218.501 25.068 1.00 21.33 385 PHE D N 1
ATOM 14122 C CA . PHE D 1 388 ? 4.674 217.276 24.447 1.00 21.16 385 PHE D CA 1
ATOM 14123 C C . PHE D 1 388 ? 4.422 217.403 22.930 1.00 20.98 385 PHE D C 1
ATOM 14124 O O . PHE D 1 388 ? 4.135 216.414 22.267 1.00 20.20 385 PHE D O 1
ATOM 14132 N N . GLU D 1 389 ? 4.581 218.605 22.378 1.00 20.56 386 GLU D N 1
ATOM 14133 C CA . GLU D 1 389 ? 4.393 218.790 20.929 1.00 21.30 386 GLU D CA 1
ATOM 14134 C C . GLU D 1 389 ? 5.351 217.976 20.052 1.00 21.60 386 GLU D C 1
ATOM 14135 O O . GLU D 1 389 ? 4.983 217.541 18.950 1.00 21.73 386 GLU D O 1
ATOM 14141 N N . GLY D 1 390 ? 6.577 217.802 20.544 1.00 21.66 387 GLY D N 1
ATOM 14142 C CA . GLY D 1 390 ? 7.618 217.096 19.816 1.00 22.46 387 GLY D CA 1
ATOM 14143 C C . GLY D 1 390 ? 7.873 215.734 20.441 1.00 22.67 387 GLY D C 1
ATOM 14144 O O . GLY D 1 390 ? 8.795 215.044 20.037 1.00 22.71 387 GLY D O 1
ATOM 14145 N N . GLN D 1 391 ? 7.056 215.333 21.419 1.00 22.85 388 GLN D N 1
ATOM 14146 C CA . GLN D 1 391 ? 7.319 214.077 22.114 1.00 23.31 388 GLN D CA 1
ATOM 14147 C C . GLN D 1 391 ? 6.839 212.911 21.253 1.00 23.90 388 GLN D C 1
ATOM 14148 O O . GLN D 1 391 ? 5.676 212.895 20.828 1.00 24.96 388 GLN D O 1
ATOM 14154 N N . GLY D 1 392 ? 7.725 211.936 21.035 1.00 23.79 389 GLY D N 1
ATOM 14155 C CA . GLY D 1 392 ? 7.536 210.864 20.044 1.00 23.31 389 GLY D CA 1
ATOM 14156 C C . GLY D 1 392 ? 6.202 210.111 20.101 1.00 23.09 389 GLY D C 1
ATOM 14157 O O . GLY D 1 392 ? 5.393 210.176 19.171 1.00 23.08 389 GLY D O 1
ATOM 14158 N N . ARG D 1 393 ? 5.976 209.385 21.181 1.00 21.38 390 ARG D N 1
ATOM 14159 C CA . ARG D 1 393 ? 4.782 208.577 21.281 1.00 21.59 390 ARG D CA 1
ATOM 14160 C C . ARG D 1 393 ? 3.520 209.448 21.259 1.00 21.34 390 ARG D C 1
ATOM 14161 O O . ARG D 1 393 ? 2.517 209.061 20.677 1.00 21.06 390 ARG D O 1
ATOM 14169 N N . SER D 1 394 ? 3.567 210.607 21.919 1.00 20.73 391 SER D N 1
ATOM 14170 C CA . SER D 1 394 ? 2.428 211.548 21.929 1.00 21.45 391 SER D CA 1
ATOM 14171 C C . SER D 1 394 ? 1.983 211.894 20.497 1.00 21.85 391 SER D C 1
ATOM 14172 O O . SER D 1 394 ? 0.781 211.903 20.188 1.00 22.70 391 SER D O 1
ATOM 14175 N N . ARG D 1 395 ? 2.972 212.163 19.640 1.00 21.95 392 ARG D N 1
ATOM 14176 C CA . ARG D 1 395 ? 2.762 212.477 18.228 1.00 22.19 392 ARG D CA 1
ATOM 14177 C C . ARG D 1 395 ? 2.192 211.285 17.481 1.00 21.94 392 ARG D C 1
ATOM 14178 O O . ARG D 1 395 ? 1.252 211.434 16.696 1.00 22.29 392 ARG D O 1
ATOM 14186 N N . VAL D 1 396 ? 2.765 210.104 17.702 1.00 21.93 393 VAL D N 1
ATOM 14187 C CA . VAL D 1 396 ? 2.252 208.887 17.068 1.00 21.76 393 VAL D CA 1
ATOM 14188 C C . VAL D 1 396 ? 0.704 208.764 17.301 1.00 22.19 393 VAL D C 1
ATOM 14189 O O . VAL D 1 396 ? -0.080 208.437 16.399 1.00 21.78 393 VAL D O 1
ATOM 14201 N N . GLY D 1 398 ? -1.294 211.204 18.013 1.00 23.80 395 GLY D N 1
ATOM 14202 C CA . GLY D 1 398 ? -1.965 212.470 17.709 1.00 23.63 395 GLY D CA 1
ATOM 14203 C C . GLY D 1 398 ? -2.390 213.220 18.956 1.00 24.11 395 GLY D C 1
ATOM 14204 O O . GLY D 1 398 ? -3.330 214.013 18.918 1.00 24.74 395 GLY D O 1
ATOM 14205 N N . LYS D 1 399 ? -1.676 212.975 20.053 1.00 23.26 396 LYS D N 1
ATOM 14206 C CA . LYS D 1 399 ? -1.951 213.572 21.343 1.00 23.31 396 LYS D CA 1
ATOM 14207 C C . LYS D 1 399 ? -0.821 214.541 21.770 1.00 23.45 396 LYS D C 1
ATOM 14208 O O . LYS D 1 399 ? -0.717 214.912 22.964 1.00 22.82 396 LYS D O 1
ATOM 14214 N N . ASN D 1 400 ? -0.010 214.961 20.788 1.00 23.06 397 ASN D N 1
ATOM 14215 C CA . ASN D 1 400 ? 1.177 215.789 21.034 1.00 23.50 397 ASN D CA 1
ATOM 14216 C C . ASN D 1 400 ? 0.833 217.266 21.271 1.00 23.86 397 ASN D C 1
ATOM 14217 O O . ASN D 1 400 ? 1.121 218.129 20.430 1.00 23.91 397 ASN D O 1
ATOM 14222 N N . LYS D 1 401 ? 0.191 217.529 22.410 1.00 24.16 398 LYS D N 1
ATOM 14223 C CA . LYS D 1 401 ? -0.004 218.878 22.913 1.00 24.81 398 LYS D CA 1
ATOM 14224 C C . LYS D 1 401 ? 0.269 218.867 24.399 1.00 24.29 398 LYS D C 1
ATOM 14225 O O . LYS D 1 401 ? -0.073 217.899 25.094 1.00 24.04 398 LYS D O 1
ATOM 14231 N N . GLY D 1 402 ? 0.912 219.925 24.883 1.00 23.63 399 GLY D N 1
ATOM 14232 C CA . GLY D 1 402 ? 1.110 220.079 26.325 1.00 22.86 399 GLY D CA 1
ATOM 14233 C C . GLY D 1 402 ? 2.522 220.397 26.776 1.00 22.66 399 GLY D C 1
ATOM 14234 O O . GLY D 1 402 ? 3.433 220.541 25.957 1.00 21.48 399 GLY D O 1
ATOM 14235 N N . LEU D 1 403 ? 2.678 220.501 28.103 1.00 22.93 400 LEU D N 1
ATOM 14236 C CA . LEU D 1 403 ? 3.915 220.927 28.768 1.00 23.03 400 LEU D CA 1
ATOM 14237 C C . LEU D 1 403 ? 4.027 220.191 30.098 1.00 23.42 400 LEU D C 1
ATOM 14238 O O . LEU D 1 403 ? 3.009 219.858 30.725 1.00 24.07 400 LEU D O 1
ATOM 14243 N N . LEU D 1 404 ? 5.259 219.924 30.524 1.00 23.47 401 LEU D N 1
ATOM 14244 C CA . LEU D 1 404 ? 5.512 219.425 31.871 1.00 23.61 401 LEU D CA 1
ATOM 14245 C C . LEU D 1 404 ? 6.657 220.212 32.517 1.00 23.91 401 LEU D C 1
ATOM 14246 O O . LEU D 1 404 ? 7.719 220.381 31.912 1.00 24.71 401 LEU D O 1
ATOM 14251 N N . ASN D 1 405 ? 6.416 220.726 33.724 1.00 23.47 402 ASN D N 1
ATOM 14252 C CA . ASN D 1 405 ? 7.453 221.374 34.527 1.00 23.10 402 ASN D CA 1
ATOM 14253 C C . ASN D 1 405 ? 7.735 220.511 35.741 1.00 22.84 402 ASN D C 1
ATOM 14254 O O . ASN D 1 405 ? 6.824 220.098 36.446 1.00 22.84 402 ASN D O 1
ATOM 14259 N N . VAL D 1 406 ? 9.006 220.250 35.973 1.00 22.55 403 VAL D N 1
ATOM 14260 C CA . VAL D 1 406 ? 9.471 219.491 37.117 1.00 22.80 403 VAL D CA 1
ATOM 14261 C C . VAL D 1 406 ? 10.344 220.467 37.933 1.00 22.61 403 VAL D C 1
ATOM 14262 O O . VAL D 1 406 ? 11.155 221.207 37.357 1.00 20.90 403 VAL D O 1
ATOM 14266 N N . TYR D 1 407 ? 10.146 220.494 39.254 1.00 21.86 404 TYR D N 1
ATOM 14267 C CA . TYR D 1 407 ? 10.874 221.430 40.126 1.00 21.85 404 TYR D CA 1
ATOM 14268 C C . TYR D 1 407 ? 11.801 220.681 41.080 1.00 21.58 404 TYR D C 1
ATOM 14269 O O . TYR D 1 407 ? 11.433 219.642 41.626 1.00 20.69 404 TYR D O 1
ATOM 14278 N N . ALA D 1 408 ? 13.014 221.204 41.269 1.00 21.54 405 ALA D N 1
ATOM 14279 C CA . ALA D 1 408 ? 14.011 220.513 42.088 1.00 22.11 405 ALA D CA 1
ATOM 14280 C C . ALA D 1 408 ? 14.888 221.493 42.850 1.00 22.20 405 ALA D C 1
ATOM 14281 O O . ALA D 1 408 ? 15.128 222.605 42.372 1.00 22.29 405 ALA D O 1
ATOM 14283 N N . ASP D 1 409 ? 15.360 221.094 44.034 1.00 21.74 406 ASP D N 1
ATOM 14284 C CA . ASP D 1 409 ? 16.333 221.917 44.741 1.00 22.03 406 ASP D CA 1
ATOM 14285 C C . ASP D 1 409 ? 17.659 221.879 43.964 1.00 21.71 406 ASP D C 1
ATOM 14286 O O . ASP D 1 409 ? 18.110 220.808 43.500 1.00 21.30 406 ASP D O 1
ATOM 14291 N N . ARG D 1 410 ? 18.263 223.049 43.810 1.00 21.20 407 ARG D N 1
ATOM 14292 C CA . ARG D 1 410 ? 19.441 223.204 42.967 1.00 21.42 407 ARG D CA 1
ATOM 14293 C C . ARG D 1 410 ? 20.666 222.523 43.557 1.00 21.17 407 ARG D C 1
ATOM 14294 O O . ARG D 1 410 ? 21.514 222.036 42.819 1.00 21.84 407 ARG D O 1
ATOM 14302 N N . THR D 1 411 ? 20.772 222.522 44.883 1.00 21.01 408 THR D N 1
ATOM 14303 C CA . THR D 1 411 ? 21.949 221.953 45.563 1.00 21.13 408 THR D CA 1
ATOM 14304 C C . THR D 1 411 ? 21.885 220.419 45.670 1.00 20.47 408 THR D C 1
ATOM 14305 O O . THR D 1 411 ? 22.877 219.745 45.397 1.00 20.30 408 THR D O 1
ATOM 14309 N N . SER D 1 412 ? 20.714 219.890 46.044 1.00 20.21 409 SER D N 1
ATOM 14310 C CA . SER D 1 412 ? 20.531 218.455 46.284 1.00 20.35 409 SER D CA 1
ATOM 14311 C C . SER D 1 412 ? 20.000 217.674 45.075 1.00 20.41 409 SER D C 1
ATOM 14312 O O . SER D 1 412 ? 20.274 216.481 44.933 1.00 20.42 409 SER D O 1
ATOM 14315 N N . GLY D 1 413 ? 19.226 218.337 44.222 1.00 20.51 410 GLY D N 1
ATOM 14316 C CA . GLY D 1 413 ? 18.438 217.629 43.202 1.00 20.24 410 GLY D CA 1
ATOM 14317 C C . GLY D 1 413 ? 17.121 217.033 43.712 1.00 20.08 410 GLY D C 1
ATOM 14318 O O . GLY D 1 413 ? 16.426 216.324 42.971 1.00 19.97 410 GLY D O 1
ATOM 14319 N N . GLU D 1 414 ? 16.788 217.272 44.976 1.00 19.31 411 GLU D N 1
ATOM 14320 C CA . GLU D 1 414 ? 15.522 216.796 45.534 1.00 19.71 411 GLU D CA 1
ATOM 14321 C C . GLU D 1 414 ? 14.365 217.239 44.660 1.00 19.66 411 GLU D C 1
ATOM 14322 O O . GLU D 1 414 ? 14.184 218.427 44.410 1.00 19.64 411 GLU D O 1
ATOM 14328 N N . PHE D 1 415 ? 13.595 216.273 44.188 1.00 19.89 412 PHE D N 1
ATOM 14329 C CA . PHE D 1 415 ? 12.400 216.555 43.438 1.00 20.42 412 PHE D CA 1
ATOM 14330 C C . PHE D 1 415 ? 11.360 217.156 44.403 1.00 20.57 412 PHE D C 1
ATOM 14331 O O . PHE D 1 415 ? 10.972 216.528 45.411 1.00 20.70 412 PHE D O 1
ATOM 14339 N N . LEU D 1 416 ? 10.943 218.382 44.107 1.00 20.22 413 LEU D N 1
ATOM 14340 C CA . LEU D 1 416 ? 10.034 219.154 44.963 1.00 19.65 413 LEU D CA 1
ATOM 14341 C C . LEU D 1 416 ? 8.558 219.003 44.585 1.00 20.17 413 LEU D C 1
ATOM 14342 O O . LEU D 1 416 ? 7.677 218.971 45.452 1.00 19.53 413 LEU D O 1
ATOM 14347 N N . GLY D 1 417 ? 8.288 218.926 43.286 1.00 20.87 414 GLY D N 1
ATOM 14348 C CA . GLY D 1 417 ? 6.906 218.845 42.794 1.00 21.14 414 GLY D CA 1
ATOM 14349 C C . GLY D 1 417 ? 6.913 219.074 41.300 1.00 21.70 414 GLY D C 1
ATOM 14350 O O . GLY D 1 417 ? 7.981 219.271 40.699 1.00 21.85 414 GLY D O 1
ATOM 14351 N N . ALA D 1 418 ? 5.732 219.049 40.699 1.00 22.07 415 ALA D N 1
ATOM 14352 C CA . ALA D 1 418 ? 5.614 219.156 39.241 1.00 22.43 415 ALA D CA 1
ATOM 14353 C C . ALA D 1 418 ? 4.247 219.658 38.868 1.00 22.55 415 ALA D C 1
ATOM 14354 O O . ALA D 1 418 ? 3.305 219.514 39.637 1.00 22.34 415 ALA D O 1
ATOM 14356 N N . GLU D 1 419 ? 4.151 220.221 37.666 1.00 22.45 416 GLU D N 1
ATOM 14357 C CA . GLU D 1 419 ? 2.895 220.616 37.085 1.00 23.27 416 GLU D CA 1
ATOM 14358 C C . GLU D 1 419 ? 2.903 220.112 35.627 1.00 23.50 416 GLU D C 1
ATOM 14359 O O . GLU D 1 419 ? 3.862 220.354 34.889 1.00 22.88 416 GLU D O 1
ATOM 14373 N N . PHE D 1 421 ? 0.491 219.605 31.937 1.00 23.29 418 PHE D N 1
ATOM 14374 C CA . PHE D 1 421 ? -0.687 219.665 31.063 1.00 23.27 418 PHE D CA 1
ATOM 14375 C C . PHE D 1 421 ? -0.300 218.788 29.876 1.00 23.18 418 PHE D C 1
ATOM 14376 O O . PHE D 1 421 ? 0.610 219.120 29.129 1.00 23.52 418 PHE D O 1
ATOM 14384 N N . GLY D 1 422 ? -0.907 217.612 29.758 1.00 23.58 419 GLY D N 1
ATOM 14385 C CA . GLY D 1 422 ? -0.486 216.683 28.711 1.00 23.57 419 GLY D CA 1
ATOM 14386 C C . GLY D 1 422 ? -1.187 215.347 28.732 1.00 23.45 419 GLY D C 1
ATOM 14387 O O . GLY D 1 422 ? -1.981 215.075 29.632 1.00 24.19 419 GLY D O 1
ATOM 14388 N N . PRO D 1 423 ? -0.910 214.503 27.727 1.00 23.67 420 PRO D N 1
ATOM 14389 C CA . PRO D 1 423 ? -1.596 213.208 27.652 1.00 23.44 420 PRO D CA 1
ATOM 14390 C C . PRO D 1 423 ? -1.169 212.283 28.801 1.00 23.77 420 PRO D C 1
ATOM 14391 O O . PRO D 1 423 ? 0.000 212.323 29.217 1.00 24.37 420 PRO D O 1
ATOM 14395 N N . ALA D 1 424 ? -2.100 211.462 29.299 1.00 23.46 421 ALA D N 1
ATOM 14396 C CA . ALA D 1 424 ? -1.838 210.525 30.421 1.00 23.33 421 ALA D CA 1
ATOM 14397 C C . ALA D 1 424 ? -1.227 211.195 31.696 1.00 22.90 421 ALA D C 1
ATOM 14398 O O . ALA D 1 424 ? -0.501 210.552 32.446 1.00 22.67 421 ALA D O 1
ATOM 14400 N N . ALA D 1 425 ? -1.547 212.466 31.935 1.00 21.89 422 ALA D N 1
ATOM 14401 C CA . ALA D 1 425 ? -1.061 213.163 33.130 1.00 22.61 422 ALA D CA 1
ATOM 14402 C C . ALA D 1 425 ? -1.498 212.520 34.465 1.00 23.20 422 ALA D C 1
ATOM 14403 O O . ALA D 1 425 ? -0.763 212.585 35.457 1.00 23.80 422 ALA D O 1
ATOM 14405 N N . GLU D 1 426 ? -2.665 211.877 34.484 1.00 23.29 423 GLU D N 1
ATOM 14406 C CA . GLU D 1 426 ? -3.095 211.146 35.680 1.00 23.50 423 GLU D CA 1
ATOM 14407 C C . GLU D 1 426 ? -2.111 210.046 36.061 1.00 23.10 423 GLU D C 1
ATOM 14408 O O . GLU D 1 426 ? -1.853 209.819 37.233 1.00 22.86 423 GLU D O 1
ATOM 14414 N N . HIS D 1 427 ? -1.564 209.369 35.063 1.00 23.42 424 HIS D N 1
ATOM 14415 C CA . HIS D 1 427 ? -0.670 208.263 35.309 1.00 23.63 424 HIS D CA 1
ATOM 14416 C C . HIS D 1 427 ? 0.736 208.740 35.655 1.00 23.86 424 HIS D C 1
ATOM 14417 O O . HIS D 1 427 ? 1.327 208.276 36.640 1.00 24.09 424 HIS D O 1
ATOM 14424 N N . ILE D 1 428 ? 1.248 209.679 34.868 1.00 23.74 425 ILE D N 1
ATOM 14425 C CA . ILE D 1 428 ? 2.538 210.330 35.153 1.00 24.38 425 ILE D CA 1
ATOM 14426 C C . ILE D 1 428 ? 2.476 210.990 36.529 1.00 23.77 425 ILE D C 1
ATOM 14427 O O . ILE D 1 428 ? 3.449 210.973 37.257 1.00 23.32 425 ILE D O 1
ATOM 14432 N N . GLY D 1 429 ? 1.318 211.562 36.865 1.00 23.68 426 GLY D N 1
ATOM 14433 C CA . GLY D 1 429 ? 1.093 212.152 38.180 1.00 23.92 426 GLY D CA 1
ATOM 14434 C C . GLY D 1 429 ? 1.320 211.178 39.325 1.00 23.85 426 GLY D C 1
ATOM 14435 O O . GLY D 1 429 ? 1.931 211.547 40.322 1.00 25.01 426 GLY D O 1
ATOM 14436 N N . HIS D 1 430 ? 0.841 209.933 39.183 1.00 23.12 427 HIS D N 1
ATOM 14437 C CA . HIS D 1 430 ? 1.095 208.901 40.188 1.00 22.73 427 HIS D CA 1
ATOM 14438 C C . HIS D 1 430 ? 2.582 208.587 40.248 1.00 22.51 427 HIS D C 1
ATOM 14439 O O . HIS D 1 430 ? 3.169 208.446 41.331 1.00 22.67 427 HIS D O 1
ATOM 14446 N N . LEU D 1 431 ? 3.199 208.509 39.082 1.00 21.88 428 LEU D N 1
ATOM 14447 C CA . LEU D 1 431 ? 4.610 208.104 39.033 1.00 21.85 428 LEU D CA 1
ATOM 14448 C C . LEU D 1 431 ? 5.385 209.108 39.827 1.00 21.02 428 LEU D C 1
ATOM 14449 O O . LEU D 1 431 ? 6.207 208.751 40.680 1.00 21.00 428 LEU D O 1
ATOM 14454 N N . LEU D 1 432 ? 5.051 210.372 39.596 1.00 20.46 429 LEU D N 1
ATOM 14455 C CA . LEU D 1 432 ? 5.769 211.487 40.209 1.00 20.12 429 LEU D CA 1
ATOM 14456 C C . LEU D 1 432 ? 5.495 211.639 41.695 1.00 20.20 429 LEU D C 1
ATOM 14457 O O . LEU D 1 432 ? 6.409 211.947 42.441 1.00 21.32 429 LEU D O 1
ATOM 14462 N N . ALA D 1 433 ? 4.237 211.432 42.104 1.00 20.43 430 ALA D N 1
ATOM 14463 C CA . ALA D 1 433 ? 3.802 211.494 43.522 1.00 20.15 430 ALA D CA 1
ATOM 14464 C C . ALA D 1 433 ? 4.465 210.433 44.369 1.00 19.65 430 ALA D C 1
ATOM 14465 O O . ALA D 1 433 ? 4.893 210.700 45.508 1.00 19.36 430 ALA D O 1
ATOM 14467 N N . TRP D 1 434 ? 4.535 209.222 43.820 1.00 19.48 431 TRP D N 1
ATOM 14468 C CA . TRP D 1 434 ? 5.279 208.142 44.468 1.00 19.70 431 TRP D CA 1
ATOM 14469 C C . TRP D 1 434 ? 6.755 208.534 44.597 1.00 19.58 431 TRP D C 1
ATOM 14470 O O . TRP D 1 434 ? 7.381 208.320 45.648 1.00 19.76 431 TRP D O 1
ATOM 14481 N N . ALA D 1 435 ? 7.302 209.134 43.543 1.00 19.32 432 ALA D N 1
ATOM 14482 C CA . ALA D 1 435 ? 8.713 209.607 43.569 1.00 19.57 432 ALA D CA 1
ATOM 14483 C C . ALA D 1 435 ? 8.948 210.657 44.687 1.00 20.05 432 ALA D C 1
ATOM 14484 O O . ALA D 1 435 ? 9.948 210.608 45.407 1.00 19.77 432 ALA D O 1
ATOM 14486 N N . ARG D 1 436 ? 8.003 211.591 44.832 1.00 19.68 433 ARG D N 1
ATOM 14487 C CA . ARG D 1 436 ? 8.111 212.648 45.833 1.00 19.83 433 ARG D CA 1
ATOM 14488 C C . ARG D 1 436 ? 7.947 212.081 47.242 1.00 20.31 433 ARG D C 1
ATOM 14489 O O . ARG D 1 436 ? 8.714 212.408 48.157 1.00 19.52 433 ARG D O 1
ATOM 14497 N N . GLN D 1 437 ? 6.967 211.200 47.417 1.00 20.68 434 GLN D N 1
ATOM 14498 C CA . GLN D 1 437 ? 6.793 210.579 48.725 1.00 20.58 434 GLN D CA 1
ATOM 14499 C C . GLN D 1 437 ? 8.024 209.760 49.128 1.00 20.88 434 GLN D C 1
ATOM 14500 O O . GLN D 1 437 ? 8.363 209.722 50.315 1.00 20.99 434 GLN D O 1
ATOM 14506 N N . GLN D 1 438 ? 8.686 209.129 48.159 1.00 20.69 435 GLN D N 1
ATOM 14507 C CA . GLN D 1 438 ? 9.919 208.387 48.420 1.00 22.12 435 GLN D CA 1
ATOM 14508 C C . GLN D 1 438 ? 11.114 209.343 48.576 1.00 22.02 435 GLN D C 1
ATOM 14509 O O . GLN D 1 438 ? 12.236 208.899 48.753 1.00 21.31 435 GLN D O 1
ATOM 14515 N N . GLN D 1 439 ? 10.874 210.651 48.452 1.00 22.37 436 GLN D N 1
ATOM 14516 C CA . GLN D 1 439 ? 11.924 211.652 48.586 1.00 22.37 436 GLN D CA 1
ATOM 14517 C C . GLN D 1 439 ? 13.070 211.464 47.590 1.00 22.30 436 GLN D C 1
ATOM 14518 O O . GLN D 1 439 ? 14.231 211.629 47.937 1.00 21.84 436 GLN D O 1
ATOM 14532 N N . THR D 1 441 ? 15.586 212.226 44.386 1.00 21.13 438 THR D N 1
ATOM 14533 C CA . THR D 1 441 ? 16.199 213.310 43.655 1.00 19.95 438 THR D CA 1
ATOM 14534 C C . THR D 1 441 ? 15.934 213.075 42.150 1.00 20.77 438 THR D C 1
ATOM 14535 O O . THR D 1 441 ? 15.655 211.948 41.715 1.00 19.49 438 THR D O 1
ATOM 14539 N N . VAL D 1 442 ? 16.075 214.122 41.353 1.00 21.15 439 VAL D N 1
ATOM 14540 C CA . VAL D 1 442 ? 15.991 213.957 39.898 1.00 22.34 439 VAL D CA 1
ATOM 14541 C C . VAL D 1 442 ? 17.078 213.010 39.330 1.00 22.12 439 VAL D C 1
ATOM 14542 O O . VAL D 1 442 ? 16.787 212.200 38.460 1.00 22.24 439 VAL D O 1
ATOM 14546 N N . GLN D 1 443 ? 18.299 213.093 39.858 1.00 22.93 440 GLN D N 1
ATOM 14547 C CA . GLN D 1 443 ? 19.405 212.173 39.490 1.00 22.48 440 GLN D CA 1
ATOM 14548 C C . GLN D 1 443 ? 18.964 210.721 39.649 1.00 22.08 440 GLN D C 1
ATOM 14549 O O . GLN D 1 443 ? 19.127 209.912 38.753 1.00 22.32 440 GLN D O 1
ATOM 14555 N N . ALA D 1 444 ? 18.418 210.394 40.818 1.00 22.18 441 ALA D N 1
ATOM 14556 C CA . ALA D 1 444 ? 17.947 209.034 41.093 1.00 22.19 441 ALA D CA 1
ATOM 14557 C C . ALA D 1 444 ? 16.809 208.643 40.153 1.00 21.75 441 ALA D C 1
ATOM 14558 O O . ALA D 1 444 ? 16.756 207.506 39.697 1.00 21.69 441 ALA D O 1
ATOM 14568 N N . LEU D 1 446 ? 16.293 209.588 37.091 1.00 21.42 443 LEU D N 1
ATOM 14569 C CA . LEU D 1 446 ? 16.789 209.294 35.760 1.00 21.01 443 LEU D CA 1
ATOM 14570 C C . LEU D 1 446 ? 17.414 207.896 35.655 1.00 21.64 443 LEU D C 1
ATOM 14571 O O . LEU D 1 446 ? 17.610 207.402 34.540 1.00 22.17 443 LEU D O 1
ATOM 14576 N N . THR D 1 447 ? 17.763 207.276 36.786 1.00 21.12 444 THR D N 1
ATOM 14577 C CA . THR D 1 447 ? 18.273 205.890 36.771 1.00 21.24 444 THR D CA 1
ATOM 14578 C C . THR D 1 447 ? 17.132 204.856 36.646 1.00 22.08 444 THR D C 1
ATOM 14579 O O . THR D 1 447 ? 17.384 203.653 36.428 1.00 23.24 444 THR D O 1
ATOM 14591 N N . PRO D 1 449 ? 13.637 202.866 35.140 1.00 21.23 446 PRO D N 1
ATOM 14592 C CA . PRO D 1 449 ? 13.311 202.414 33.774 1.00 21.27 446 PRO D CA 1
ATOM 14593 C C . PRO D 1 449 ? 12.398 203.388 33.022 1.00 21.13 446 PRO D C 1
ATOM 14594 O O . PRO D 1 449 ? 11.401 203.851 33.577 1.00 20.99 446 PRO D O 1
ATOM 14598 N N . PHE D 1 450 ? 12.760 203.690 31.780 1.00 20.45 447 PHE D N 1
ATOM 14599 C CA . PHE D 1 450 ? 11.932 204.450 30.870 1.00 20.71 447 PHE D CA 1
ATOM 14600 C C . PHE D 1 450 ? 11.766 203.620 29.592 1.00 20.69 447 PHE D C 1
ATOM 14601 O O . PHE D 1 450 ? 12.732 203.359 28.867 1.00 19.60 447 PHE D O 1
ATOM 14609 N N . TYR D 1 451 ? 10.540 203.183 29.330 1.00 20.69 448 TYR D N 1
ATOM 14610 C CA . TYR D 1 451 ? 10.314 202.268 28.203 1.00 20.56 448 TYR D CA 1
ATOM 14611 C C . TYR D 1 451 ? 10.335 203.068 26.923 1.00 20.27 448 TYR D C 1
ATOM 14612 O O . TYR D 1 451 ? 10.491 204.307 26.944 1.00 20.88 448 TYR D O 1
ATOM 14621 N N . HIS D 1 452 ? 10.211 202.394 25.792 1.00 20.33 449 HIS D N 1
ATOM 14622 C CA . HIS D 1 452 ? 10.157 203.116 24.522 1.00 20.58 449 HIS D CA 1
ATOM 14623 C C . HIS D 1 452 ? 9.154 202.410 23.600 1.00 20.93 449 HIS D C 1
ATOM 14624 O O . HIS D 1 452 ? 9.147 201.183 23.563 1.00 21.64 449 HIS D O 1
ATOM 14631 N N . PRO D 1 453 ? 8.305 203.167 22.851 1.00 21.49 450 PRO D N 1
ATOM 14632 C CA . PRO D 1 453 ? 8.076 204.620 22.841 1.00 21.66 450 PRO D CA 1
ATOM 14633 C C . PRO D 1 453 ? 6.852 204.955 23.721 1.00 22.80 450 PRO D C 1
ATOM 14634 O O . PRO D 1 453 ? 5.737 204.469 23.451 1.00 23.21 450 PRO D O 1
ATOM 14638 N N . VAL D 1 454 ? 7.067 205.724 24.794 1.00 22.55 451 VAL D N 1
ATOM 14639 C CA . VAL D 1 454 ? 6.002 206.005 25.756 1.00 23.07 451 VAL D CA 1
ATOM 14640 C C . VAL D 1 454 ? 6.029 207.458 26.168 1.00 24.06 451 VAL D C 1
ATOM 14641 O O . VAL D 1 454 ? 7.033 208.142 26.001 1.00 24.54 451 VAL D O 1
ATOM 14645 N N . ILE D 1 455 ? 4.907 207.923 26.698 1.00 24.87 452 ILE D N 1
ATOM 14646 C CA . ILE D 1 455 ? 4.793 209.282 27.210 1.00 25.84 452 ILE D CA 1
ATOM 14647 C C . ILE D 1 455 ? 5.792 209.616 28.326 1.00 25.34 452 ILE D C 1
ATOM 14648 O O . ILE D 1 455 ? 6.250 210.749 28.410 1.00 26.38 452 ILE D O 1
ATOM 14653 N N . GLU D 1 456 ? 6.117 208.643 29.178 1.00 25.33 453 GLU D N 1
ATOM 14654 C CA . GLU D 1 456 ? 7.114 208.805 30.253 1.00 24.36 453 GLU D CA 1
ATOM 14655 C C . GLU D 1 456 ? 8.493 209.277 29.743 1.00 23.82 453 GLU D C 1
ATOM 14656 O O . GLU D 1 456 ? 9.294 209.814 30.503 1.00 23.99 453 GLU D O 1
ATOM 14662 N N . GLU D 1 457 ? 8.784 209.063 28.467 1.00 22.89 454 GLU D N 1
ATOM 14663 C CA . GLU D 1 457 ? 10.049 209.560 27.917 1.00 22.27 454 GLU D CA 1
ATOM 14664 C C . GLU D 1 457 ? 10.048 211.063 27.906 1.00 22.19 454 GLU D C 1
ATOM 14665 O O . GLU D 1 457 ? 11.115 211.689 27.978 1.00 21.54 454 GLU D O 1
ATOM 14671 N N . GLY D 1 458 ? 8.854 211.657 27.862 1.00 20.84 455 GLY D N 1
ATOM 14672 C CA . GLY D 1 458 ? 8.790 213.121 28.010 1.00 21.23 455 GLY D CA 1
ATOM 14673 C C . GLY D 1 458 ? 9.256 213.560 29.399 1.00 21.35 455 GLY D C 1
ATOM 14674 O O . GLY D 1 458 ? 9.945 214.555 29.546 1.00 21.31 455 GLY D O 1
ATOM 14675 N N . LEU D 1 459 ? 8.863 212.814 30.427 1.00 21.39 456 LEU D N 1
ATOM 14676 C CA . LEU D 1 459 ? 9.355 213.061 31.801 1.00 21.75 456 LEU D CA 1
ATOM 14677 C C . LEU D 1 459 ? 10.891 212.973 31.903 1.00 21.71 456 LEU D C 1
ATOM 14678 O O . LEU D 1 459 ? 11.523 213.803 32.568 1.00 22.00 456 LEU D O 1
ATOM 14683 N N . ARG D 1 460 ? 11.486 211.979 31.235 1.00 21.82 457 ARG D N 1
ATOM 14684 C CA . ARG D 1 460 ? 12.960 211.861 31.175 1.00 22.00 457 ARG D CA 1
ATOM 14685 C C . ARG D 1 460 ? 13.575 213.164 30.645 1.00 22.12 457 ARG D C 1
ATOM 14686 O O . ARG D 1 460 ? 14.531 213.687 31.233 1.00 22.83 457 ARG D O 1
ATOM 14694 N N . THR D 1 461 ? 13.023 213.687 29.552 1.00 21.54 458 THR D N 1
ATOM 14695 C CA . THR D 1 461 ? 13.477 214.954 29.020 1.00 22.33 458 THR D CA 1
ATOM 14696 C C . THR D 1 461 ? 13.440 216.074 30.055 1.00 22.09 458 THR D C 1
ATOM 14697 O O . THR D 1 461 ? 14.439 216.748 30.256 1.00 23.21 458 THR D O 1
ATOM 14701 N N . ALA D 1 462 ? 12.300 216.273 30.702 1.00 22.20 459 ALA D N 1
ATOM 14702 C CA . ALA D 1 462 ? 12.192 217.306 31.746 1.00 22.60 459 ALA D CA 1
ATOM 14703 C C . ALA D 1 462 ? 13.171 217.107 32.924 1.00 21.93 459 ALA D C 1
ATOM 14704 O O . ALA D 1 462 ? 13.746 218.084 33.408 1.00 21.85 459 ALA D O 1
ATOM 14706 N N . LEU D 1 463 ? 13.328 215.866 33.394 1.00 22.03 460 LEU D N 1
ATOM 14707 C CA . LEU D 1 463 ? 14.292 215.561 34.468 1.00 21.89 460 LEU D CA 1
ATOM 14708 C C . LEU D 1 463 ? 15.732 215.877 34.029 1.00 21.51 460 LEU D C 1
ATOM 14709 O O . LEU D 1 463 ? 16.498 216.449 34.796 1.00 21.17 460 LEU D O 1
ATOM 14714 N N . ARG D 1 464 ? 16.078 215.534 32.790 1.00 22.00 461 ARG D N 1
ATOM 14715 C CA . ARG D 1 464 ? 17.412 215.867 32.234 1.00 21.72 461 ARG D CA 1
ATOM 14716 C C . ARG D 1 464 ? 17.619 217.362 32.198 1.00 21.11 461 ARG D C 1
ATOM 14717 O O . ARG D 1 464 ? 18.714 217.851 32.469 1.00 20.78 461 ARG D O 1
ATOM 14725 N N . ASP D 1 465 ? 16.570 218.079 31.819 1.00 20.84 462 ASP D N 1
ATOM 14726 C CA . ASP D 1 465 ? 16.628 219.544 31.718 1.00 21.24 462 ASP D CA 1
ATOM 14727 C C . ASP D 1 465 ? 16.901 220.123 33.120 1.00 21.08 462 ASP D C 1
ATOM 14728 O O . ASP D 1 465 ? 17.728 221.019 33.267 1.00 21.25 462 ASP D O 1
ATOM 14733 N N . ALA D 1 466 ? 16.234 219.588 34.148 1.00 20.97 463 ALA D N 1
ATOM 14734 C CA . ALA D 1 466 ? 16.492 220.023 35.546 1.00 21.42 463 ALA D CA 1
ATOM 14735 C C . ALA D 1 466 ? 17.907 219.661 36.032 1.00 21.87 463 ALA D C 1
ATOM 14736 O O . ALA D 1 466 ? 18.606 220.489 36.654 1.00 21.06 463 ALA D O 1
ATOM 14738 N N . GLN D 1 467 ? 18.281 218.404 35.776 1.00 22.42 464 GLN D N 1
ATOM 14739 C CA . GLN D 1 467 ? 19.579 217.842 36.169 1.00 23.46 464 GLN D CA 1
ATOM 14740 C C . GLN D 1 467 ? 20.759 218.700 35.719 1.00 23.35 464 GLN D C 1
ATOM 14741 O O . GLN D 1 467 ? 21.694 218.933 36.493 1.00 22.17 464 GLN D O 1
ATOM 14747 N N . GLN D 1 468 ? 20.733 219.175 34.476 1.00 23.88 465 GLN D N 1
ATOM 14748 C CA . GLN D 1 468 ? 21.884 219.959 34.017 1.00 24.96 465 GLN D CA 1
ATOM 14749 C C . GLN D 1 468 ? 21.905 221.411 34.551 1.00 24.36 465 GLN D C 1
ATOM 14750 O O . GLN D 1 468 ? 22.920 222.100 34.454 1.00 24.26 465 GLN D O 1
ATOM 14756 N N . LYS D 1 469 ? 20.798 221.844 35.151 1.00 23.83 466 LYS D N 1
ATOM 14757 C CA . LYS D 1 469 ? 20.761 223.100 35.887 1.00 24.00 466 LYS D CA 1
ATOM 14758 C C . LYS D 1 469 ? 21.237 222.975 37.343 1.00 24.12 466 LYS D C 1
ATOM 14759 O O . LYS D 1 469 ? 21.391 223.991 38.024 1.00 24.22 466 LYS D O 1
ATOM 14765 N N . LEU D 1 470 ? 21.497 221.751 37.814 1.00 23.89 467 LEU D N 1
ATOM 14766 C CA . LEU D 1 470 ? 21.938 221.538 39.207 1.00 24.28 467 LEU D CA 1
ATOM 14767 C C . LEU D 1 470 ? 23.404 221.911 39.480 1.00 25.53 467 LEU D C 1
ATOM 14768 O O . LEU D 1 470 ? 24.248 221.866 38.588 1.00 24.16 467 LEU D O 1
ATOM 14773 N N . ALA D 1 471 ? 23.682 222.243 40.741 1.00 27.88 468 ALA D N 1
ATOM 14774 C CA . ALA D 1 471 ? 25.032 222.555 41.234 1.00 30.29 468 ALA D CA 1
ATOM 14775 C C . ALA D 1 471 ? 25.927 221.326 41.464 1.00 32.36 468 ALA D C 1
ATOM 14776 O O . ALA D 1 471 ? 27.073 221.465 41.900 1.00 33.35 468 ALA D O 1
ATOM 14778 N N . ILE D 1 472 ? 25.420 220.133 41.185 1.00 34.64 469 ILE D N 1
ATOM 14779 C CA . ILE D 1 472 ? 26.241 218.923 41.259 1.00 37.56 469 ILE D CA 1
ATOM 14780 C C . ILE D 1 472 ? 27.228 218.869 40.068 1.00 39.24 469 ILE D C 1
ATOM 14781 O O . ILE D 1 472 ? 26.990 219.506 39.031 1.00 39.35 469 ILE D O 1
ATOM 14786 N N . GLU D 1 473 ? 28.325 218.120 40.231 1.00 41.47 470 GLU D N 1
ATOM 14787 C CA . GLU D 1 473 ? 29.361 217.951 39.189 1.00 43.77 470 GLU D CA 1
ATOM 14788 C C . GLU D 1 473 ? 28.858 217.022 38.097 1.00 44.98 470 GLU D C 1
ATOM 14789 O O . GLU D 1 473 ? 28.241 216.003 38.392 1.00 45.20 470 GLU D O 1
ATOM 14795 N N . LYS D 1 474 ? 29.138 217.353 36.841 1.00 46.79 471 LYS D N 1
ATOM 14796 C CA . LYS D 1 474 ? 28.565 216.590 35.735 1.00 48.50 471 LYS D CA 1
ATOM 14797 C C . LYS D 1 474 ? 29.024 215.129 35.734 1.00 49.65 471 LYS D C 1
ATOM 14798 O O . LYS D 1 474 ? 28.210 214.220 35.520 1.00 50.15 471 LYS D O 1
ATOM 14804 N N . HIS D 1 475 ? 30.311 214.911 36.009 1.00 50.68 472 HIS D N 1
ATOM 14805 C CA . HIS D 1 475 ? 30.858 213.560 36.217 1.00 51.52 472 HIS D CA 1
ATOM 14806 C C . HIS D 1 475 ? 30.194 212.836 37.398 1.00 51.60 472 HIS D C 1
ATOM 14807 O O . HIS D 1 475 ? 30.141 211.601 37.447 1.00 51.82 472 HIS D O 1
ATOM 14814 N N . ASP D 1 476 ? 29.663 213.622 38.327 1.00 51.52 473 ASP D N 1
ATOM 14815 C CA . ASP D 1 476 ? 29.154 213.122 39.594 1.00 51.29 473 ASP D CA 1
ATOM 14816 C C . ASP D 1 476 ? 27.714 212.647 39.462 1.00 50.67 473 ASP D C 1
ATOM 14817 O O . ASP D 1 476 ? 27.056 212.392 40.477 1.00 51.21 473 ASP D O 1
ATOM 14830 N N . ASN D 1 478 ? 25.491 209.991 36.644 1.00 43.24 475 ASN D N 1
ATOM 14831 C CA . ASN D 1 478 ? 25.181 209.152 35.470 1.00 40.29 475 ASN D CA 1
ATOM 14832 C C . ASN D 1 478 ? 23.750 208.557 35.524 1.00 37.79 475 ASN D C 1
ATOM 14833 O O . ASN D 1 478 ? 23.265 208.197 36.610 1.00 37.57 475 ASN D O 1
ATOM 14838 N N . GLU D 1 479 ? 23.100 208.428 34.362 1.00 34.26 476 GLU D N 1
ATOM 14839 C CA . GLU D 1 479 ? 21.748 207.833 34.283 1.00 31.66 476 GLU D CA 1
ATOM 14840 C C . GLU D 1 479 ? 21.791 206.305 34.410 1.00 29.86 476 GLU D C 1
ATOM 14841 O O . GLU D 1 479 ? 20.778 205.681 34.666 1.00 28.87 476 GLU D O 1
ATOM 14847 N N . PHE D 1 480 ? 22.965 205.712 34.219 1.00 27.69 477 PHE D N 1
ATOM 14848 C CA . PHE D 1 480 ? 23.120 204.276 34.354 1.00 26.42 477 PHE D CA 1
ATOM 14849 C C . PHE D 1 480 ? 24.300 203.983 35.254 1.00 26.34 477 PHE D C 1
ATOM 14850 O O . PHE D 1 480 ? 25.374 204.561 35.076 1.00 25.65 477 PHE D O 1
ATOM 14858 N N . ILE D 1 481 ? 24.099 203.089 36.218 1.00 25.72 478 ILE D N 1
ATOM 14859 C CA . ILE D 1 481 ? 25.120 202.824 37.227 1.00 25.34 478 ILE D CA 1
ATOM 14860 C C . ILE D 1 481 ? 25.911 201.605 36.836 1.00 25.44 478 ILE D C 1
ATOM 14861 O O . ILE D 1 481 ? 25.341 200.591 36.432 1.00 25.26 478 ILE D O 1
ATOM 14874 N N . THR D 1 483 ? 29.365 199.246 38.452 1.00 28.35 480 THR D N 1
ATOM 14875 C CA . THR D 1 483 ? 30.192 198.991 39.653 1.00 29.41 480 THR D CA 1
ATOM 14876 C C . THR D 1 483 ? 31.417 198.126 39.362 1.00 29.79 480 THR D C 1
ATOM 14877 O O . THR D 1 483 ? 31.353 197.201 38.559 1.00 29.47 480 THR D O 1
ATOM 14881 N N . HIS D 1 484 ? 32.525 198.450 40.026 1.00 31.17 481 HIS D N 1
ATOM 14882 C CA . HIS D 1 484 ? 33.787 197.709 39.931 1.00 32.52 481 HIS D CA 1
ATOM 14883 C C . HIS D 1 484 ? 33.967 196.858 41.182 1.00 33.04 481 HIS D C 1
ATOM 14884 O O . HIS D 1 484 ? 33.512 197.241 42.263 1.00 33.56 481 HIS D O 1
#

Secondary structure (DSSP, 8-state):
-EEEEEEEEE--SS---HHHHHHTT-S-EEEEESS-SS-HHHHH---HHHHHHHHHHHHHHT-GGGGTEE-SEEEE-TTT--HHHHHHHHHHHHHHHHHHHS-GGGEEES-EEEEETTEEEETTTEEEEEEEEEE---EE----HHHHTTGGGEE-HHHHTT-SS--SEEEEESS-HHHHHHHHHHHHTT-EEEEE--TT--TT------HHHHHHHHTTSEEETT-EEEEEEE-SSSEEEEEE-TT--EEEEEESEEEE-S--EES-SSS-GGGS---B-TT-PBP--TTT-B-SSTTEEE-GGGGTSS-SHHHHHHHHHHHHHHHHHTTS-----PPPPEEEE-SSSBEEEEES-HHHHHHH-S-SSS--EEEEEEEGGG-HHHH------EEEEEEETTT--EEEE--BTTHHHHHHHHHHHHHT----------TT-THHHHHHHHHHHHHTSSS-TT-------/-EEEEEEEEE--SS---HHHHHHTT-S-EEEEESS-SS-HHHHH---HHHHHHHHHHHHHHTT-GGGTEEEE--EE-TTT--HHHHHHHHHHHHHHHHHHHS-GGGEEES-EEEEETTEEEETTTEEEEEEEEEE---EE----GGGGGGGGGEE-TTTGGG-SS--SEEEEE--SHHHHHHHHHHHHTT-EEEEE-SSS--TT------HHHHHHHHTTSEEETT-EEEEEEE-SSSEEEEEE-TT--EEEEEESEEEE-S--EES-SSS-GGGS---B-TTSPBPB-TTT-BBSSTTEEE-GGGGTSS-SHHHHHHHHHHHHHHHHHTTS-----PPPPEEEE-SSSBEEEEES-HHHHHHHHB-SS-BSEEEEEEESTT-HHHH------EEEEEEETTT--EEEE--BTTHHHHHHHHHHHHHT----------TT-THHHHHHHHHHHHTTSSS-TT-------/---EEEEEEEEE--SS---HHHHHHTT-S-EEEEESS-SS-HHHHH---HHHHHHHHHHHHHHT--GGGTEEEE--EE-TTT--HHHHHHHHHHHHHHHHHHHS-GGGEEES-EEEEETTEEEETTTEEEEEEEEEE---EE----HHHHTTGGGEE-HHHHTT-SS--SEEEEE--SHHHHHHHHHHHHTT-EEEEE-SSS--TT--S---HHHHHHHHTTSEEETT-EEEEEEE-SSSEEEEEE-TT--EEEEEESEEEE-S--EES-SSS-GGGS---B-TTSPBP--TTT-B-SSTTEEE-GGGGTSS-SHHHHHHHHHHHHHHHHHTTS-----PPPPEEEE-SSSBEEEEES-HHHHHHHHB-SS-BSEEEEEEESTT-HHHH------EEEEEEETTT--EEEE--BTTHHHHHHHHHHHHHT----------TTSTHHHHHHHHHHHHHHSSS-S--------/-EEEEEEEEE--SS---HHHHHHTT-S-EEEEESS-SS-HHHHH---HHHHHHHHHHHHHHT-GGGGTEE-SEEEE-TTT--HHHHHHHHHHHHHHHHHHHS-GGGEEES-EEEEETTEEEETTTEEEEEEEEEE---EE----HHHHTTGGGEE-HHHHTT-SS--SEEEEE--SHHHHHHHHHHHHTT-EEEEE-SSS--TT--S---HHHHHHHHTTSEEETT-EEEEEEE-SSSEEEEEE-TTS-EEEEEESEEEE-S--EETTSSS-GGGS---B-TTSPBPB-TTT-BBSSTTEEE-GGGGTSS-SHHHHHHHHHHHHHHHHHTTS-----PPPPEEEE-SSSBEEEEES-HHHHHHHHHTSSS--EEEEEEEGGG-HHHH------EEEEEEETTT--EEEE--BTTHHHHHHHHHHHHHT----------TTSTHHHHHHHHHHHHHTSSS-TT-------

Organism: Colwellia psychrerythraea (strain 34H / ATCC BAA-681) (NCBI:txid167879)

Sequence (1878 aa):
KVINVDVAIIGTGTAGGAYRAAKKHTDDKVVLIEGGAYGTTCARVGCPSKLLIAAADASYHASQTDLFGIQVDRISVNGKAVKRIQTERDRFVGFVVEESVESFDEQDKIRRGFAKFLDEHTLQVDDHSQVIAKRIVIATGSRPNYPEFLAAAGSRLLTNDNLFELNDLPKSVAVFGPGVIGLELGQALSRLGVIVKVFGRSGSVANLQDEEKRYAEKTFNEEFYFDAKARVISTIEKEDAVEVIYFDKSGQKTTESFQYVLAATGRKANVDKLGLENTSIELDKKNSPLFDELTLQTSVDHIFVAGDANNTLTLLHEAADDGKVAGTNAGAYPVIAQGQRRAPLSVVFTEPQVASVGLSLRQIEDLYADQDAANYVVGQVSFEGQGRSRVGKNKGLLNVYADRTSGEFLGAEFGPAAEHIGHLLAWARQQQTVQALTPFYHPVIEEGLRTALRDAQQKLAIEKHDNEFITHKVINVDVAIIGTGTAGGAYRAAKKHTDKVVLIEGGAYGTTCARVGCPSKLLIAAADDASYHASQTDDLFGIQVDRISVNGKAVKRIQTERDRFVGFVVESVESFDEEQDKIRGFAKFLDEHTLQVDDHSQVIAKRIVIATGSRPNYPEFLAAAGSRLLTNDNLFELNDLPKSVAVFGPGVIGLELGQALSRLGVIVKVFGRSGSVANLQDEEKRYAEKTFNEEFYFDAKARVISTIEKKEDAVEVIYFDKSGQKTTESFQYVLAATGRKANVDKLLGLENTSIELDKKNSPLFDELTLQTSVDHIFVAGDANNTLTLLHEAADDGKKVAGTNAGAYPVIAQGQQRRAPLSVVFTEPQVASVGLSLRQIEDLYADQDAANYVVGQQVSFEGQGRSRVGKNKGLLNVYADRTSGEFLGAEFGPAAEHIGHLLAWARQQQTVQALTPFYHPVIEEGLRTALRDAQQKLAIEKHDNEFITHNAKVINVDVAIIGTGTAGGAYRAAKKHTDKVVLIEGGAYGTTCARVGCPSKLLIAAADASYHASQTDDLFGIQVDRISVNGKAVKRIQTERDRFVGFVVESVESFDEQDKIRGFAKFLDEHTLQVDDHSQVIAKRIVIATGSRPNYPEFLAAAGSRLLTNDNLFELNDLPKSVAVFGPGVIGLELGQALSRLGVIVKVFGRSGSVANLQDEEKRYAEKTFNEEFYFDAKARVISTIEKEDAVEVIYFDKSGQKTTESFQYVLAATGRKANVDKLGLENTSIELDKKNSPLFDELTLQTSVDHIFVAGDANNTLTLLHEAADDGKVAGTNAGAYPVIAQGQRRAPLSVVFTEPQVASVGLSLRQIEDLYADQDAANYVVGQVSFEGQGRSRVGKNKGLLNVYADRTSGEFLGAEFGPAAEHIGHLLAWARQQQTVQALTPFYHPVIEEGLRTALRDAQQKLAIEKHDNEFITHKVINVDVAIIGTGTAGGAYRAAKKHTDKVVLIEGGAYGTTCARVGCPSKLLIAAADASYHASQTDLFGIQVDRISVNGKAVKRIQTERDRFVGFVVESVESFDEQDKIRGFAKFLDEHTLQVDDHSQVIAKRIVIATGSRPNYPEFLAAAGSRLLTNDNLFELNDLPKSVAVFGPGVIGLELGQALSRLGVIVKVFGRSGSVANLQDEEKRYAEKTFNEEFYFDAKARRVISTIEKEDAVEVIYFDKSGQKTTESFQYVLAATGRKANVDKLGLENTSIELDKKNSPLFDELTLQTSVDHIFVAGDANNTLTLLHEAADDGKVAGTNAGAYPVIAQGQRRAPLSVVFTEPQVASVGLSLRQIEDLYADQDAANYVVGQVSFEGQGRSRVGKNKGLLNVYADRTSGEFLGAEFGPAAEHIGHLLAWARQQQTVQALTPFYHPVIEEGLRTALRDAQQKLAIEKHDNEFITH

Nearest PDB structures (foldseek):
  3ic9-assembly2_D  TM=9.953E-01  e=4.409E-93  Colwellia psychrerythraea 34H
  4jq9-assembly3_D  TM=8.878E-01  e=6.705E-36  Escherichia coli
  5x1y-assembly3_F  TM=8.970E-01  e=5.608E-36  Lysinibacillus sphaericus
  5u8w-assembly1_B  TM=8.637E-01  e=1.398E-34  Pseudomonas aeruginosa UCBPP-PA14
  3lad-assembly1_B  TM=8.562E-01  e=8.854E-34  Azotobacter vinelandii

CATH classification: 3.50.50.60 (+3 more: 1.10.287.990, 3.50.50.60, 3.30.390.30)

Foldseek 3Di:
DEAEFQEEEFADAQLSLLCVLLCVQDVGAAYEHADDFQHCCLQQRVLLVLLLVVLVVLQVLCVCVVVPDDDDDGDFFFLVSVVSVVVSVVNSVVRVVVVVPDDPVRYDYAHWADLAPQWIDGDPPYIYGYSFYEYEHAWDDDDDPQLCLQPPQEDESVCPSVDSGQFQEEEEEELALSLQSNQSSSLSSNHQYAYAYDDLHDNPADDNVVVQRQVVVVVRHHYDNHWAWDHWHHDDQWTWTWTAGPVGHTDIDTGRHYYYRHDIGQPPPPRNCVNYPFDAPPVRQGDADPFQQATVPRRYGYAECNNVPLNDSVRRSQRSNSPSNVSSDPVDTDTHDDAWDWDWRPHQQIKIKTAAHPVRVCVPDPCNPVPQKFKFKFFQQPQVVCVCPFRGDMKIWMAGQAPQKTGMIITGHPCVVVRVVRRVSNRVIHLLVCLDDDPPDPCVRVNRRSVRRVCRHPPDNPPDSYDPD/DEAEFQEEEEDQAQLSLLQVLLCVQPVGAAYEHADDAQHCCLALRVLLVLLLVVLCVLLVLCVCVVVPDDDPDSAFFFLVSVVSVVVSVVNSVVRVVVVVPDDPVRYDYAHWADLAPQWIDGDPPYIYGYSFYEYLHAWAFDADPQLCQQPPQEAESVCQSVDSGQFQEEEEEDQAQSRQSNQSSSLSSNHQYAYEAADLDHHPADDNVVVQVQVVVVVRHHYDNRWAWDHFHHDPQFTWTWTADPVRHTDIDTGNHYYRPHDIGQPPPVRHCVNYPFDAPPVRQGDADPFQQATVPRRYGYAECNNVPLNDSVRSSQRSSRSSNVSNPPVDTDTDPDAWDWDWRPHQQIKIKTAQHPVRQCVPAHDPPDGQKFKFKFQQLPQVVCVCPFSGDMKIWMARQAPQKTGMIITGHPNNVVRVVSRVSNRVIHLLVCQDDDPPDPCVRVSRRSVRRVVRHPDDPPSDSHDPD/DAAEAEFLEEEEADAQLSLLQVLLCVQPVGAAYEHADDQQHCCLQLRVLLVLLLVVLCVLLVLCVCVVVPDHDPDRDFFFQVSVVSNVSSVVNSVVRVVVVVPDDPVRYDYAHWADLAPQWIDGDPPYIYGYSFYEYEHAWAFDADPQLCQQPPQEAESVCQSVDSGQFQEEEEEAQALVSQSVQSSSLSSNRQYAYEAADLDHHPADDNVVVQVQVVVVVRHHYDNRWAWDHWHHDPQFTWTWTAHPVRDTDTDTGRHYYRPHDIGQPPVPRHCVNYPFDADPVRQGDADPFQQATVPRRYGYAECNNVPLNDSVRSSQRSNSPSNVSSDPVDTDTDPDQWDWDWRPHQQIKIKTAAHPVRQCVPAHDPPDGQKDKFKFQQLPQVVCVCPFRGDMKIWMARQEPQKTGMIITGHPVNVVRVVSSVSNRVIHLLCCLDDDPPDPCVRVNRRSVRRVVNHPDDDVPDSYDPD/DEAEFAEEEEADALLSLLQVLLVVQDVGAAYEEADDQQHCCLALRVLLVLLLVVLVVLLVLVVCVVVPDDDDDGDFFFLVSVVSRVVSVVNSVVRVVVVVPDPPVRYHYAHWADLEPQWIDGDPPYIYRYSFYEYEHAWDFDFDPLQCQQPPQEDESVCQSVDSGQFQEEEEEDQELPRQSNQSSSLSSNHQYAYEAADLDHHPADDNVVVQNQVVVVVRHHYDNRWAWDHWHHDPQWTWTWTAHPVRRTDIDTGRHYYYPHDIGQPPVVRNCVNYPFDADPVRQGDADPFQQATVPRRYGYAECNNVPLNDSVRSSQSSNNPSNVSSPPVDTDTHPDAWDWDWRPHQQIKIKTAQHPVRLCVVCVPPPDSQKFKFKFQQLPQPVCVCPFRGDMKIWMAGQAAQKTHIIITGHPCVVVRVVVSVSNRVIHLLVCLDDDPPDPCVRVNRRSVRRVVSHPDDPVNDSYDPD

B-factor: mean 27.82, std 6.09, range [13.64, 62.45]

InterPro domains:
  IPR001100 Pyridine nucleotide-disulphide oxidoreductase, class I [PIRSF000350] (5-459)
  IPR004099 Pyridine nucleotide-disulphide oxidoreductase, dimerisation domain [PF02852] (348-459)
  IPR016156 FAD/NAD-linked reductase, dimerisation domain superfamily [G3DSA:3.30.390.30] (345-470)
  IPR016156 FAD/NAD-linked reductase, dimerisation domain superfamily [SSF55424] (345-468)
  IPR023753 FAD/NAD(P)-binding domain [PF07992] (7-325)
  IPR036188 FAD/NAD(P)-binding domain superfamily [G3DSA:3.50.50.60] (7-330)
  IPR036188 FAD/NAD(P)-binding domain superfamily [G3DSA:3.50.50.60] (151-272)
  IPR036188 FAD/NAD(P)-binding domain superfamily [SSF51905] (1-364)

Solvent-accessible surface area: 75084 Å² total